Protein 2KUC (pdb70)

Foldseek 3Di:
DDLQFADADADDPVVLLVCCVPQEFWEKEKEFAPDDDPVVVQCVFQRGDSVSNVCCNHHYHHHYDYCVPDCVVVVCVVVPAPAGIKIFIAGNVRPTLFIDHDADGNPVRVVCVVVRNPDVD

Nearest PDB structures (foldseek):
  2kuc-assembly1_A  TM=9.084E-01  e=7.930E-20  Bacteroides thetaiotaomicron
  2lst-assembly1_A  TM=8.185E-01  e=3.001E-08  Thermus thermophilus HB27
  2dlx-assembly1_A  TM=8.190E-01  e=7.071E-07  Homo sapiens
  5d96-assembly1_D  TM=6.442E-01  e=2.035E-03  Mus musculus
  3h79-assembly1_A  TM=6.142E-01  e=5.114E-03  Trypanosoma cruzi

Secondary structure (DSSP, 8-state):
--------B---HHHHHHHHHHHSS-EEEEE--TT-THHHHHHHHGGG-HHHHHHHHHHSEEEEEPSSSTTHHHHHHHTT--SS-EEEEE-TTS-EEEEEES---HHHHHHHHHHHHS---

InterPro domains:
  IPR012336 Thioredoxin-like fold [PF13098] (56-156)
  IPR013766 Thioredoxin domain [PS51352] (32-161)
  IPR017937 Thioredoxin, conserved site [PS00194] (71-89)
  IPR036249 Thioredoxin-like superfamily [SSF52833] (51-165)

Solvent-accessible surface area: 7943 Å² total; per-residue (Å²): 160,158,66,99,16,6,67,30,115,127,52,63,102,87,71,2,45,128,98,0,117,107,60,86,121,34,6,5,8,21,3,59,40,96,160,54,29,43,50,142,172,34,50,141,91,15,41,120,62,86,128,20,6,80,64,8,55,179,86,16,2,11,6,79,17,40,15,116,151,54,127,1,78,103,18,105,181,146,37,24,47,147,46,98,22,7,12,5,4,13,35,25,96,29,102,45,65,75,111,10,68,21,39,79,102,20,94,56,12,50,116,50,3,101,68,4,62,127,92,154,130

Radius of gyration: 13.73 Å; Cα contacts (8 Å, |Δi|>4): 201; chains: 1; bounding box: 38×30×34 Å

Sequence (121 aa):
AQADGIAFRELSFPEALKRAEVEDKLLFVDCFTTWCGPCKRLSKVVFKDSLVADYFNRHFVNLKMDMEKGEGVELRKKYGVHAYPTLLFINSSGEVVYRLVGAEDAPELLKKVKLGVESEGAQADGIAFRELSFPEALKRAEVEDKLLFVDCFTTWCGPCKRLSKVVFKDSLVADYFNRHFVNLKMDMEKGEGVELRKKYGVHAYPTLLFINSSGEVVYRLVGAEDAPELLKKVKLGVESEGAQADGIAFRELSFPEALKRAEVEDKLLFVDCFTTWCGPCKRLSKVVFKDSLVADYFNRHFVNLKMDMEKGEGVELRKKYGVHAYPTLLFINSSGEVVYRLVGAEDAPELLKKVKLGVESEGAQADGIAFRELSFPEALKRAEVEDKLLFVDCFTTWCGPCKRLSKVVFKDSLVADYFNRHFVNLKMDMEKGEGVELRKKYGVHAYPTLLFINSSGEVVYRLVGAEDAPELLKKVKLGVESEGAQADGIAFRELSFPEALKRAEVEDKLLFVDCFTTWCGPCKRLSKVVFKDSLVADYFNRHFVNLKMDMEKGEGVELRKKYGVHAYPTLLFINSSGEVVYRLVGAEDAPELLKKVKLGVESEGAQADGIAFRELSFPEALKRAEVEDKLLFVDCFTTWCGPCKRLSKVVFKDSLVADYFNRHFVNLKMDMEKGEGVELRKKYGVHAYPTLLFINSSGEVVYRLVGAEDAPELLKKVKLGVESEGAQADGIAFRELSFPEALKRAEVEDKLLFVDCFTTWCGPCKRLSKVVFKDSLVADYFNRHFVNLKMDMEKGEGVELRKKYGVHAYPTLLFINSSGEVVYRLVGAEDAPELLKKVKLGVESEGAQADGIAFRELSFPEALKRAEVEDKLLFVDCFTTWCGPCKRLSKVVFKDSLVADYFNRHFVNLKMDMEKGEGVELRKKYGVHAYPTLLFINSSGEVVYRLVGAEDAPELLKKVKLGVESEGAQADGIAFRELSFPEALKRAEVEDKLLFVDCFTTWCGPCKRLSKVVFKDSLVADYFNRHFVNLKMDMEKGEGVELRKKYGVHAYPTLLFINSSGEVVYRLVGAEDAPELLKKVKLGVESEGAQADGIAFRELSFPEALKRAEVEDKLLFVDCFTTWCGPCKRLSKVVFKDSLVADYFNRHFVNLKMDMEKGEGVELRKKYGVHAYPTLLFINSSGEVVYRLVGAEDAPELLKKVKLGVESEGAQADGIAFRELSFPEALKRAEVEDKLLFVDCFTTWCGPCKRLSKVVFKDSLVADYFNRHFVNLKMDMEKGEGVELRKKYGVHAYPTLLFINSSGEVVYRLVGAEDAPELLKKVKLGVESEGAQADGIAFRELSFPEALKRAEVEDKLLFVDCFTTWCGPCKRLSKVVFKDSLVADYFNRHFVNLKMDMEKGEGVELRKKYGVHAYPTLLFINSSGEVVYRLVGAEDAPELLKKVKLGVESEGAQADGIAFRELSFPEALKRAEVEDKLLFVDCFTTWCGPCKRLSKVVFKDSLVADYFNRHFVNLKMDMEKGEGVELRKKYGVHAYPTLLFINSSGEVVYRLVGAEDAPELLKKVKLGVESEGAQADGIAFRELSFPEALKRAEVEDKLLFVDCFTTWCGPCKRLSKVVFKDSLVADYFNRHFVNLKMDMEKGEGVELRKKYGVHAYPTLLFINSSGEVVYRLVGAEDAPELLKKVKLGVESEGAQADGIAFRELSFPEALKRAEVEDKLLFVDCFTTWCGPCKRLSKVVFKDSLVADYFNRHFVNLKMDMEKGEGVELRKKYGVHAYPTLLFINSSGEVVYRLVGAEDAPELLKKVKLGVESEGAQADGIAFRELSFPEALKRAEVEDKLLFVDCFTTWCGPCKRLSKVVFKDSLVADYFNRHFVNLKMDMEKGEGVELRKKYGVHAYPTLLFINSSGEVVYRLVGAEDAPELLKKVKLGVESEGAQADGIAFRELSFPEALKRAEVEDKLLFVDCFTTWCGPCKRLSKVVFKDSLVADYFNRHFVNLKMDMEKGEGVELRKKYGVHAYPTLLFINSSGEVVYRLVGAEDAPELLKKVKLGVESEGAQADGIAFRELSFPEALKRAEVEDKLLFVDCFTTWCGPCKRLSKVVFKDSLVADYFNRHFVNLKMDMEKGEGVELRKKYGVHAYPTLLFINSSGEVVYRLVGAEDAPELLKKVKLGVESEGAQADGIAFRELSFPEALKRAEVEDKLLFVDCFTTWCGPCKRLSKVVFKDSLVADYFNRHFVNLKMDMEKGEGVELRKKYGVHAYPTLLFINSSGEVVYRLVGAEDAPELLKKVKLGVESEGAQADGIAFRELSFPEALKRAEVEDKLLFVDCFTTWCGPCKRLSKVVFKDSLVADYFNRHFVNLKMDMEKGEGVELRKKYGVHAYPTLLFINSSGEVVYRLVGAEDAPELLKKVKLGVESEG

Structure (mmCIF, N/CA/C/O backbone):
data_2KUC
#
_entry.id   2KUC
#
_cell.length_a   1.000
_cell.length_b   1.000
_cell.length_c   1.000
_cell.angle_alpha   90.00
_cell.angle_beta   90.00
_cell.angle_gamma   90.00
#
_symmetry.space_group_name_H-M   'P 1'
#
loop_
_atom_site.group_PDB
_atom_site.id
_atom_site.type_symbol
_atom_site.label_atom_id
_atom_site.label_alt_id
_atom_site.label_comp_id
_atom_site.label_asym_id
_atom_site.label_entity_id
_atom_site.label_seq_id
_atom_site.pdbx_PDB_ins_code
_atom_site.Cartn_x
_atom_site.Cartn_y
_atom_site.Cartn_z
_atom_site.occupancy
_atom_site.B_iso_or_equiv
_atom_site.auth_seq_id
_atom_site.auth_comp_id
_atom_site.auth_asym_id
_atom_site.auth_atom_id
_atom_site.pdbx_PDB_model_num
ATOM 1 N N . ALA A 1 4 ? 24.042 -2.647 14.278 1.00 0.00 1 ALA A N 1
ATOM 2 C CA . ALA A 1 4 ? 23.266 -1.614 13.557 1.00 0.00 1 ALA A CA 1
ATOM 3 C C . ALA A 1 4 ? 21.795 -1.995 13.511 1.00 0.00 1 ALA A C 1
ATOM 4 O O . ALA A 1 4 ? 21.452 -3.153 13.270 1.00 0.00 1 ALA A O 1
ATOM 11 N N . GLN A 1 5 ? 20.929 -1.024 13.750 1.00 0.00 2 GLN A N 1
ATOM 12 C CA . GLN A 1 5 ? 19.498 -1.268 13.752 1.00 0.00 2 GLN A CA 1
ATOM 13 C C . GLN A 1 5 ? 18.754 -0.108 13.100 1.00 0.00 2 GLN A C 1
ATOM 14 O O . GLN A 1 5 ? 18.728 1.009 13.623 1.00 0.00 2 GLN A O 1
ATOM 28 N N . ALA A 1 6 ? 18.164 -0.388 11.947 1.00 0.00 3 ALA A N 1
ATOM 29 C CA . ALA A 1 6 ? 17.386 0.595 11.214 1.00 0.00 3 ALA A CA 1
ATOM 30 C C . ALA A 1 6 ? 16.217 -0.089 10.523 1.00 0.00 3 ALA A C 1
ATOM 31 O O . ALA A 1 6 ? 16.389 -1.122 9.870 1.00 0.00 3 ALA A O 1
ATOM 38 N N . ASP A 1 7 ? 15.027 0.460 10.688 1.00 0.00 4 ASP A N 1
ATOM 39 C CA . ASP A 1 7 ? 13.839 -0.112 10.076 1.00 0.00 4 ASP A CA 1
ATOM 40 C C . ASP A 1 7 ? 13.251 0.878 9.076 1.00 0.00 4 ASP A C 1
ATOM 41 O O . ASP A 1 7 ? 13.899 1.870 8.727 1.00 0.00 4 ASP A O 1
ATOM 50 N N . GLY A 1 8 ? 12.039 0.621 8.616 1.00 0.00 5 GLY A N 1
ATOM 51 C CA . GLY A 1 8 ? 11.457 1.462 7.595 1.00 0.00 5 GLY A CA 1
ATOM 52 C C . GLY A 1 8 ? 9.951 1.500 7.654 1.00 0.00 5 GLY A C 1
ATOM 53 O O . GLY A 1 8 ? 9.363 1.697 8.719 1.00 0.00 5 GLY A O 1
ATOM 57 N N . ILE A 1 9 ? 9.337 1.311 6.499 1.00 0.00 6 ILE A N 1
ATOM 58 C CA . ILE A 1 9 ? 7.887 1.351 6.373 1.00 0.00 6 ILE A CA 1
ATOM 59 C C . ILE A 1 9 ? 7.237 0.237 7.189 1.00 0.00 6 ILE A C 1
ATOM 60 O O . ILE A 1 9 ? 7.591 -0.933 7.045 1.00 0.00 6 ILE A O 1
ATOM 76 N N . ALA A 1 10 ? 6.306 0.613 8.052 1.00 0.00 7 ALA A N 1
ATOM 77 C CA . ALA A 1 10 ? 5.548 -0.349 8.833 1.00 0.00 7 ALA A CA 1
ATOM 78 C C . ALA A 1 10 ? 4.064 -0.041 8.723 1.00 0.00 7 ALA A C 1
ATOM 79 O O . ALA A 1 10 ? 3.598 0.984 9.221 1.00 0.00 7 ALA A O 1
ATOM 86 N N . PHE A 1 11 ? 3.331 -0.916 8.056 1.00 0.00 8 PHE A N 1
ATOM 87 C CA . PHE A 1 11 ? 1.914 -0.706 7.824 1.00 0.00 8 PHE A CA 1
ATOM 88 C C . PHE A 1 11 ? 1.109 -1.090 9.061 1.00 0.00 8 PHE A C 1
ATOM 89 O O . PHE A 1 11 ? 1.389 -2.100 9.710 1.00 0.00 8 PHE A O 1
ATOM 106 N N . ARG A 1 12 ? 0.118 -0.278 9.391 1.00 0.00 9 ARG A N 1
ATOM 107 C CA . ARG A 1 12 ? -0.784 -0.591 10.489 1.00 0.00 9 ARG A CA 1
ATOM 108 C C . ARG A 1 12 ? -1.917 -1.469 9.979 1.00 0.00 9 ARG A C 1
ATOM 109 O O . ARG A 1 12 ? -2.137 -1.556 8.770 1.00 0.00 9 ARG A O 1
ATOM 130 N N . GLU A 1 13 ? -2.627 -2.125 10.884 1.00 0.00 10 GLU A N 1
ATOM 131 C CA . GLU A 1 13 ? -3.725 -2.990 10.484 1.00 0.00 10 GLU A CA 1
ATOM 132 C C . GLU A 1 13 ? -5.008 -2.629 11.221 1.00 0.00 10 GLU A C 1
ATOM 133 O O . GLU A 1 13 ? -5.114 -2.813 12.434 1.00 0.00 10 GLU A O 1
ATOM 145 N N . LEU A 1 14 ? -5.968 -2.104 10.480 1.00 0.00 11 LEU A N 1
ATOM 146 C CA . LEU A 1 14 ? -7.281 -1.804 11.016 1.00 0.00 11 LEU A CA 1
ATOM 147 C C . LEU A 1 14 ? -8.359 -2.092 9.975 1.00 0.00 11 LEU A C 1
ATOM 148 O O . LEU A 1 14 ? -8.057 -2.255 8.790 1.00 0.00 11 LEU A O 1
ATOM 164 N N . SER A 1 15 ? -9.604 -2.158 10.423 1.00 0.00 12 SER A N 1
ATOM 165 C CA . SER A 1 15 ? -10.721 -2.532 9.564 1.00 0.00 12 SER A CA 1
ATOM 166 C C . SER A 1 15 ? -11.056 -1.447 8.535 1.00 0.00 12 SER A C 1
ATOM 167 O O . SER A 1 15 ? -10.608 -0.305 8.654 1.00 0.00 12 SER A O 1
ATOM 175 N N . PHE A 1 16 ? -11.860 -1.819 7.539 1.00 0.00 13 PHE A N 1
ATOM 176 C CA . PHE A 1 16 ? -12.209 -0.936 6.423 1.00 0.00 13 PHE A CA 1
ATOM 177 C C . PHE A 1 16 ? -12.772 0.417 6.907 1.00 0.00 13 PHE A C 1
ATOM 178 O O . PHE A 1 16 ? -12.252 1.469 6.520 1.00 0.00 13 PHE A O 1
ATOM 195 N N . PRO A 1 17 ? -13.827 0.427 7.762 1.00 0.00 14 PRO A N 1
ATOM 196 C CA . PRO A 1 17 ? -14.395 1.681 8.282 1.00 0.00 14 PRO A CA 1
ATOM 197 C C . PRO A 1 17 ? -13.365 2.508 9.041 1.00 0.00 14 PRO A C 1
ATOM 198 O O . PRO A 1 17 ? -13.289 3.732 8.887 1.00 0.00 14 PRO A O 1
ATOM 209 N N . GLU A 1 18 ? -12.575 1.827 9.859 1.00 0.00 15 GLU A N 1
ATOM 210 C CA . GLU A 1 18 ? -11.527 2.466 10.642 1.00 0.00 15 GLU A CA 1
ATOM 211 C C . GLU A 1 18 ? -10.476 3.095 9.740 1.00 0.00 15 GLU A C 1
ATOM 212 O O . GLU A 1 18 ? -9.940 4.156 10.052 1.00 0.00 15 GLU A O 1
ATOM 224 N N . ALA A 1 19 ? -10.198 2.438 8.623 1.00 0.00 16 ALA A N 1
ATOM 225 C CA . ALA A 1 19 ? -9.177 2.895 7.696 1.00 0.00 16 ALA A CA 1
ATOM 226 C C . ALA A 1 19 ? -9.516 4.269 7.134 1.00 0.00 16 ALA A C 1
ATOM 227 O O . ALA A 1 19 ? -8.722 5.207 7.241 1.00 0.00 16 ALA A O 1
ATOM 234 N N . LEU A 1 20 ? -10.707 4.387 6.558 1.00 0.00 17 LEU A N 1
ATOM 235 C CA . LEU A 1 20 ? -11.147 5.646 5.960 1.00 0.00 17 LEU A CA 1
ATOM 236 C C . LEU A 1 20 ? -11.203 6.762 6.998 1.00 0.00 17 LEU A C 1
ATOM 237 O O . LEU A 1 20 ? -10.746 7.880 6.748 1.00 0.00 17 LEU A O 1
ATOM 253 N N . LYS A 1 21 ? -11.746 6.446 8.167 1.00 0.00 18 LYS A N 1
ATOM 254 C CA . LYS A 1 21 ? -11.848 7.402 9.250 1.00 0.00 18 LYS A CA 1
ATOM 255 C C . LYS A 1 21 ? -10.468 7.873 9.706 1.00 0.00 18 LYS A C 1
ATOM 256 O O . LYS A 1 21 ? -10.247 9.067 9.908 1.00 0.00 18 LYS A O 1
ATOM 275 N N . ARG A 1 22 ? -9.541 6.935 9.847 1.00 0.00 19 ARG A N 1
ATOM 276 C CA . ARG A 1 22 ? -8.210 7.239 10.315 1.00 0.00 19 ARG A CA 1
ATOM 277 C C . ARG A 1 22 ? -7.440 8.064 9.286 1.00 0.00 19 ARG A C 1
ATOM 278 O O . ARG A 1 22 ? -6.692 8.970 9.649 1.00 0.00 19 ARG A O 1
ATOM 299 N N . ALA A 1 23 ? -7.626 7.751 8.008 1.00 0.00 20 ALA A N 1
ATOM 300 C CA . ALA A 1 23 ? -6.997 8.517 6.939 1.00 0.00 20 ALA A CA 1
ATOM 301 C C . ALA A 1 23 ? -7.392 9.983 7.035 1.00 0.00 20 ALA A C 1
ATOM 302 O O . ALA A 1 23 ? -6.540 10.868 7.019 1.00 0.00 20 ALA A O 1
ATOM 309 N N . GLU A 1 24 ? -8.687 10.219 7.187 1.00 0.00 21 GLU A N 1
ATOM 310 C CA . GLU A 1 24 ? -9.226 11.569 7.261 1.00 0.00 21 GLU A CA 1
ATOM 311 C C . GLU A 1 24 ? -8.711 12.315 8.495 1.00 0.00 21 GLU A C 1
ATOM 312 O O . GLU A 1 24 ? -8.320 13.479 8.408 1.00 0.00 21 GLU A O 1
ATOM 324 N N . VAL A 1 25 ? -8.697 11.640 9.639 1.00 0.00 22 VAL A N 1
ATOM 325 C CA . VAL A 1 25 ? -8.347 12.299 10.892 1.00 0.00 22 VAL A CA 1
ATOM 326 C C . VAL A 1 25 ? -6.834 12.485 11.048 1.00 0.00 22 VAL A C 1
ATOM 327 O O . VAL A 1 25 ? -6.383 13.501 11.580 1.00 0.00 22 VAL A O 1
ATOM 340 N N . GLU A 1 26 ? -6.044 11.528 10.568 1.00 0.00 23 GLU A N 1
ATOM 341 C CA . GLU A 1 26 ? -4.599 11.589 10.750 1.00 0.00 23 GLU A CA 1
ATOM 342 C C . GLU A 1 26 ? -3.963 12.555 9.759 1.00 0.00 23 GLU A C 1
ATOM 343 O O . GLU A 1 26 ? -3.031 13.284 10.105 1.00 0.00 23 GLU A O 1
ATOM 355 N N . ASP A 1 27 ? -4.485 12.578 8.539 1.00 0.00 24 ASP A N 1
ATOM 356 C CA . ASP A 1 27 ? -4.020 13.522 7.530 1.00 0.00 24 ASP A CA 1
ATOM 357 C C . ASP A 1 27 ? -4.867 13.442 6.286 1.00 0.00 24 ASP A C 1
ATOM 358 O O . ASP A 1 27 ? -5.782 14.242 6.081 1.00 0.00 24 ASP A O 1
ATOM 367 N N . LYS A 1 28 ? -4.569 12.441 5.497 1.00 0.00 25 LYS A N 1
ATOM 368 C CA . LYS A 1 28 ? -5.175 12.263 4.189 1.00 0.00 25 LYS A CA 1
ATOM 369 C C . LYS A 1 28 ? -4.563 11.060 3.480 1.00 0.00 25 LYS A C 1
ATOM 370 O O . LYS A 1 28 ? -3.403 10.720 3.724 1.00 0.00 25 LYS A O 1
ATOM 389 N N . LEU A 1 29 ? -5.359 10.426 2.616 1.00 0.00 26 LEU A N 1
ATOM 390 C CA . LEU A 1 29 ? -4.882 9.379 1.711 1.00 0.00 26 LEU A CA 1
ATOM 391 C C . LEU A 1 29 ? -4.575 8.081 2.443 1.00 0.00 26 LEU A C 1
ATOM 392 O O . LEU A 1 29 ? -4.063 8.072 3.562 1.00 0.00 26 LEU A O 1
ATOM 408 N N . LEU A 1 30 ? -4.898 6.981 1.796 1.00 0.00 27 LEU A N 1
ATOM 409 C CA . LEU A 1 30 ? -4.677 5.673 2.368 1.00 0.00 27 LEU A CA 1
ATOM 410 C C . LEU A 1 30 ? -3.807 4.838 1.439 1.00 0.00 27 LEU A C 1
ATOM 411 O O . LEU A 1 30 ? -4.145 4.633 0.270 1.00 0.00 27 LEU A O 1
ATOM 427 N N . PHE A 1 31 ? -2.682 4.376 1.953 1.00 0.00 28 PHE A N 1
ATOM 428 C CA . PHE A 1 31 ? -1.805 3.507 1.195 1.00 0.00 28 PHE A CA 1
ATOM 429 C C . PHE A 1 31 ? -2.091 2.060 1.569 1.00 0.00 28 PHE A C 1
ATOM 430 O O . PHE A 1 31 ? -1.662 1.579 2.620 1.00 0.00 28 PHE A O 1
ATOM 447 N N . VAL A 1 32 ? -2.836 1.382 0.710 1.00 0.00 29 VAL A N 1
ATOM 448 C CA . VAL A 1 32 ? -3.300 0.036 0.996 1.00 0.00 29 VAL A CA 1
ATOM 449 C C . VAL A 1 32 ? -2.342 -1.005 0.440 1.00 0.00 29 VAL A C 1
ATOM 450 O O . VAL A 1 32 ? -2.284 -1.232 -0.772 1.00 0.00 29 VAL A O 1
ATOM 463 N N . ASP A 1 33 ? -1.589 -1.627 1.332 1.00 0.00 30 ASP A N 1
ATOM 464 C CA . ASP A 1 33 ? -0.667 -2.684 0.954 1.00 0.00 30 ASP A CA 1
ATOM 465 C C . ASP A 1 33 ? -1.399 -4.017 0.907 1.00 0.00 30 ASP A C 1
ATOM 466 O O . ASP A 1 33 ? -1.715 -4.601 1.945 1.00 0.00 30 ASP A O 1
ATOM 475 N N . CYS A 1 34 ? -1.704 -4.471 -0.297 1.00 0.00 31 CYS A N 1
ATOM 476 C CA . CYS A 1 34 ? -2.381 -5.744 -0.485 1.00 0.00 31 CYS A CA 1
ATOM 477 C C . CYS A 1 34 ? -1.368 -6.814 -0.856 1.00 0.00 31 CYS A C 1
ATOM 478 O O . CYS A 1 34 ? -0.677 -6.704 -1.871 1.00 0.00 31 CYS A O 1
ATOM 486 N N . PHE A 1 35 ? -1.274 -7.835 -0.032 1.00 0.00 32 PHE A N 1
ATOM 487 C CA . PHE A 1 35 ? -0.301 -8.889 -0.245 1.00 0.00 32 PHE A CA 1
ATOM 488 C C . PHE A 1 35 ? -0.984 -10.244 -0.319 1.00 0.00 32 PHE A C 1
ATOM 489 O O . PHE A 1 35 ? -2.083 -10.427 0.193 1.00 0.00 32 PHE A O 1
ATOM 506 N N . THR A 1 36 ? -0.322 -11.188 -0.955 1.00 0.00 33 THR A N 1
ATOM 507 C CA . THR A 1 36 ? -0.817 -12.549 -1.028 1.00 0.00 33 THR A CA 1
ATOM 508 C C . THR A 1 36 ? -0.118 -13.401 0.029 1.00 0.00 33 THR A C 1
ATOM 509 O O . THR A 1 36 ? 1.032 -13.130 0.382 1.00 0.00 33 THR A O 1
ATOM 520 N N . THR A 1 37 ? -0.825 -14.413 0.542 1.00 0.00 34 THR A N 1
ATOM 521 C CA . THR A 1 37 ? -0.308 -15.299 1.585 1.00 0.00 34 THR A CA 1
ATOM 522 C C . THR A 1 37 ? 1.040 -15.906 1.185 1.00 0.00 34 THR A C 1
ATOM 523 O O . THR A 1 37 ? 1.823 -16.348 2.030 1.00 0.00 34 THR A O 1
ATOM 534 N N . TRP A 1 38 ? 1.291 -15.910 -0.118 1.00 0.00 35 TRP A N 1
ATOM 535 C CA . TRP A 1 38 ? 2.528 -16.407 -0.696 1.00 0.00 35 TRP A CA 1
ATOM 536 C C . TRP A 1 38 ? 3.756 -15.745 -0.080 1.00 0.00 35 TRP A C 1
ATOM 537 O O . TRP A 1 38 ? 4.805 -16.377 0.061 1.00 0.00 35 TRP A O 1
ATOM 558 N N . CYS A 1 39 ? 3.603 -14.476 0.281 1.00 0.00 36 CYS A N 1
ATOM 559 C CA . CYS A 1 39 ? 4.701 -13.652 0.763 1.00 0.00 36 CYS A CA 1
ATOM 560 C C . CYS A 1 39 ? 5.678 -13.342 -0.373 1.00 0.00 36 CYS A C 1
ATOM 561 O O . CYS A 1 39 ? 5.507 -12.346 -1.078 1.00 0.00 36 CYS A O 1
ATOM 569 N N . GLY A 1 40 ? 6.674 -14.207 -0.565 1.00 0.00 37 GLY A N 1
ATOM 570 C CA . GLY A 1 40 ? 7.619 -14.046 -1.660 1.00 0.00 37 GLY A CA 1
ATOM 571 C C . GLY A 1 40 ? 8.291 -12.682 -1.679 1.00 0.00 37 GLY A C 1
ATOM 572 O O . GLY A 1 40 ? 9.024 -12.335 -0.750 1.00 0.00 37 GLY A O 1
ATOM 576 N N . PRO A 1 41 ? 8.037 -11.884 -2.735 1.00 0.00 38 PRO A N 1
ATOM 577 C CA . PRO A 1 41 ? 8.649 -10.554 -2.920 1.00 0.00 38 PRO A CA 1
ATOM 578 C C . PRO A 1 41 ? 8.437 -9.612 -1.736 1.00 0.00 38 PRO A C 1
ATOM 579 O O . PRO A 1 41 ? 9.224 -8.689 -1.529 1.00 0.00 38 PRO A O 1
ATOM 590 N N . CYS A 1 42 ? 7.378 -9.851 -0.965 1.00 0.00 39 CYS A N 1
ATOM 591 C CA . CYS A 1 42 ? 7.039 -9.001 0.173 1.00 0.00 39 CYS A CA 1
ATOM 592 C C . CYS A 1 42 ? 8.233 -8.828 1.114 1.00 0.00 39 CYS A C 1
ATOM 593 O O . CYS A 1 42 ? 8.510 -7.724 1.588 1.00 0.00 39 CYS A O 1
ATOM 601 N N . LYS A 1 43 ? 8.959 -9.913 1.365 1.00 0.00 40 LYS A N 1
ATOM 602 C CA . LYS A 1 43 ? 10.086 -9.859 2.278 1.00 0.00 40 LYS A CA 1
ATOM 603 C C . LYS A 1 43 ? 11.318 -9.254 1.607 1.00 0.00 40 LYS A C 1
ATOM 604 O O . LYS A 1 43 ? 12.210 -8.744 2.286 1.00 0.00 40 LYS A O 1
ATOM 623 N N . ARG A 1 44 ? 11.369 -9.318 0.281 1.00 0.00 41 ARG A N 1
ATOM 624 C CA . ARG A 1 44 ? 12.448 -8.683 -0.472 1.00 0.00 41 ARG A CA 1
ATOM 625 C C . ARG A 1 44 ? 12.379 -7.170 -0.291 1.00 0.00 41 ARG A C 1
ATOM 626 O O . ARG A 1 44 ? 13.378 -6.523 0.029 1.00 0.00 41 ARG A O 1
ATOM 647 N N . LEU A 1 45 ? 11.187 -6.615 -0.488 1.00 0.00 42 LEU A N 1
ATOM 648 C CA . LEU A 1 45 ? 10.960 -5.187 -0.284 1.00 0.00 42 LEU A CA 1
ATOM 649 C C . LEU A 1 45 ? 11.214 -4.826 1.173 1.00 0.00 42 LEU A C 1
ATOM 650 O O . LEU A 1 45 ? 11.775 -3.773 1.478 1.00 0.00 42 LEU A O 1
ATOM 666 N N . SER A 1 46 ? 10.817 -5.723 2.063 1.00 0.00 43 SER A N 1
ATOM 667 C CA . SER A 1 46 ? 11.035 -5.548 3.490 1.00 0.00 43 SER A CA 1
ATOM 668 C C . SER A 1 46 ? 12.534 -5.494 3.803 1.00 0.00 43 SER A C 1
ATOM 669 O O . SER A 1 46 ? 12.960 -4.855 4.765 1.00 0.00 43 SER A O 1
ATOM 677 N N . LYS A 1 47 ? 13.328 -6.172 2.983 1.00 0.00 44 LYS A N 1
ATOM 678 C CA . LYS A 1 47 ? 14.774 -6.208 3.160 1.00 0.00 44 LYS A CA 1
ATOM 679 C C . LYS A 1 47 ? 15.419 -4.877 2.766 1.00 0.00 44 LYS A C 1
ATOM 680 O O . LYS A 1 47 ? 16.119 -4.257 3.565 1.00 0.00 44 LYS A O 1
ATOM 699 N N . VAL A 1 48 ? 15.182 -4.450 1.530 1.00 0.00 45 VAL A N 1
ATOM 700 C CA . VAL A 1 48 ? 15.887 -3.296 0.975 1.00 0.00 45 VAL A CA 1
ATOM 701 C C . VAL A 1 48 ? 15.158 -1.980 1.253 1.00 0.00 45 VAL A C 1
ATOM 702 O O . VAL A 1 48 ? 15.744 -1.037 1.792 1.00 0.00 45 VAL A O 1
ATOM 715 N N . VAL A 1 49 ? 13.880 -1.927 0.906 1.00 0.00 46 VAL A N 1
ATOM 716 C CA . VAL A 1 49 ? 13.117 -0.688 0.983 1.00 0.00 46 VAL A CA 1
ATOM 717 C C . VAL A 1 49 ? 12.842 -0.297 2.430 1.00 0.00 46 VAL A C 1
ATOM 718 O O . VAL A 1 49 ? 12.892 0.881 2.787 1.00 0.00 46 VAL A O 1
ATOM 731 N N . PHE A 1 50 ? 12.589 -1.292 3.269 1.00 0.00 47 PHE A N 1
ATOM 732 C CA . PHE A 1 50 ? 12.248 -1.047 4.668 1.00 0.00 47 PHE A CA 1
ATOM 733 C C . PHE A 1 50 ? 13.501 -0.784 5.508 1.00 0.00 47 PHE A C 1
ATOM 734 O O . PHE A 1 50 ? 13.556 -1.128 6.687 1.00 0.00 47 PHE A O 1
ATOM 751 N N . LYS A 1 51 ? 14.503 -0.172 4.894 1.00 0.00 48 LYS A N 1
ATOM 752 C CA . LYS A 1 51 ? 15.699 0.238 5.608 1.00 0.00 48 LYS A CA 1
ATOM 753 C C . LYS A 1 51 ? 15.987 1.714 5.347 1.00 0.00 48 LYS A C 1
ATOM 754 O O . LYS A 1 51 ? 16.747 2.351 6.077 1.00 0.00 48 LYS A O 1
ATOM 773 N N . ASP A 1 52 ? 15.367 2.254 4.304 1.00 0.00 49 ASP A N 1
ATOM 774 C CA . ASP A 1 52 ? 15.604 3.635 3.910 1.00 0.00 49 ASP A CA 1
ATOM 775 C C . ASP A 1 52 ? 14.650 4.569 4.641 1.00 0.00 49 ASP A C 1
ATOM 776 O O . ASP A 1 52 ? 13.431 4.428 4.543 1.00 0.00 49 ASP A O 1
ATOM 785 N N . SER A 1 53 ? 15.214 5.519 5.374 1.00 0.00 50 SER A N 1
ATOM 786 C CA . SER A 1 53 ? 14.424 6.448 6.171 1.00 0.00 50 SER A CA 1
ATOM 787 C C . SER A 1 53 ? 13.637 7.419 5.293 1.00 0.00 50 SER A C 1
ATOM 788 O O . SER A 1 53 ? 12.501 7.755 5.607 1.00 0.00 50 SER A O 1
ATOM 796 N N . LEU A 1 54 ? 14.238 7.853 4.189 1.00 0.00 51 LEU A N 1
ATOM 797 C CA . LEU A 1 54 ? 13.623 8.861 3.330 1.00 0.00 51 LEU A CA 1
ATOM 798 C C . LEU A 1 54 ? 12.397 8.291 2.630 1.00 0.00 51 LEU A C 1
ATOM 799 O O . LEU A 1 54 ? 11.318 8.887 2.670 1.00 0.00 51 LEU A O 1
ATOM 815 N N . VAL A 1 55 ? 12.563 7.134 1.995 1.00 0.00 52 VAL A N 1
ATOM 816 C CA . VAL A 1 55 ? 11.458 6.494 1.288 1.00 0.00 52 VAL A CA 1
ATOM 817 C C . VAL A 1 55 ? 10.333 6.152 2.262 1.00 0.00 52 VAL A C 1
ATOM 818 O O . VAL A 1 55 ? 9.151 6.331 1.958 1.00 0.00 52 VAL A O 1
ATOM 831 N N . ALA A 1 56 ? 10.713 5.684 3.444 1.00 0.00 53 ALA A N 1
ATOM 832 C CA . ALA A 1 56 ? 9.749 5.360 4.483 1.00 0.00 53 ALA A CA 1
ATOM 833 C C . ALA A 1 56 ? 9.010 6.606 4.950 1.00 0.00 53 ALA A C 1
ATOM 834 O O . ALA A 1 56 ? 7.784 6.610 5.049 1.00 0.00 53 ALA A O 1
ATOM 841 N N . ASP A 1 57 ? 9.768 7.664 5.218 1.00 0.00 54 ASP A N 1
ATOM 842 C CA . ASP A 1 57 ? 9.207 8.923 5.703 1.00 0.00 54 ASP A CA 1
ATOM 843 C C . ASP A 1 57 ? 8.196 9.488 4.721 1.00 0.00 54 ASP A C 1
ATOM 844 O O . ASP A 1 57 ? 7.111 9.911 5.112 1.00 0.00 54 ASP A O 1
ATOM 853 N N . TYR A 1 58 ? 8.555 9.482 3.443 1.00 0.00 55 TYR A N 1
ATOM 854 C CA . TYR A 1 58 ? 7.691 10.023 2.403 1.00 0.00 55 TYR A CA 1
ATOM 855 C C . TYR A 1 58 ? 6.345 9.305 2.402 1.00 0.00 55 TYR A C 1
ATOM 856 O O . TYR A 1 58 ? 5.291 9.938 2.315 1.00 0.00 55 TYR A O 1
ATOM 874 N N . PHE A 1 59 ? 6.390 7.984 2.521 1.00 0.00 56 PHE A N 1
ATOM 875 C CA . PHE A 1 59 ? 5.181 7.171 2.544 1.00 0.00 56 PHE A CA 1
ATOM 876 C C . PHE A 1 59 ? 4.393 7.391 3.832 1.00 0.00 56 PHE A C 1
ATOM 877 O O . PHE A 1 59 ? 3.203 7.700 3.794 1.00 0.00 56 PHE A O 1
ATOM 894 N N . ASN A 1 60 ? 5.071 7.253 4.966 1.00 0.00 57 ASN A N 1
ATOM 895 C CA . ASN A 1 60 ? 4.418 7.297 6.270 1.00 0.00 57 ASN A CA 1
ATOM 896 C C . ASN A 1 60 ? 3.837 8.675 6.575 1.00 0.00 57 ASN A C 1
ATOM 897 O O . ASN A 1 60 ? 2.852 8.792 7.304 1.00 0.00 57 ASN A O 1
ATOM 908 N N . ARG A 1 61 ? 4.465 9.719 6.054 1.00 0.00 58 ARG A N 1
ATOM 909 C CA . ARG A 1 61 ? 4.029 11.075 6.351 1.00 0.00 58 ARG A CA 1
ATOM 910 C C . ARG A 1 61 ? 2.971 11.564 5.364 1.00 0.00 58 ARG A C 1
ATOM 911 O O . ARG A 1 61 ? 1.977 12.165 5.766 1.00 0.00 58 ARG A O 1
ATOM 932 N N . HIS A 1 62 ? 3.184 11.308 4.076 1.00 0.00 59 HIS A N 1
ATOM 933 C CA . HIS A 1 62 ? 2.310 11.861 3.038 1.00 0.00 59 HIS A CA 1
ATOM 934 C C . HIS A 1 62 ? 1.054 11.018 2.840 1.00 0.00 59 HIS A C 1
ATOM 935 O O . HIS A 1 62 ? 0.137 11.426 2.125 1.00 0.00 59 HIS A O 1
ATOM 950 N N . PHE A 1 63 ? 1.021 9.845 3.453 1.00 0.00 60 PHE A N 1
ATOM 951 C CA . PHE A 1 63 ? -0.130 8.958 3.351 1.00 0.00 60 PHE A CA 1
ATOM 952 C C . PHE A 1 63 ? -0.391 8.303 4.705 1.00 0.00 60 PHE A C 1
ATOM 953 O O . PHE A 1 63 ? 0.421 8.418 5.624 1.00 0.00 60 PHE A O 1
ATOM 970 N N . VAL A 1 64 ? -1.523 7.634 4.831 1.00 0.00 61 VAL A N 1
ATOM 971 C CA . VAL A 1 64 ? -1.785 6.788 5.982 1.00 0.00 61 VAL A CA 1
ATOM 972 C C . VAL A 1 64 ? -1.640 5.327 5.567 1.00 0.00 61 VAL A C 1
ATOM 973 O O . VAL A 1 64 ? -2.325 4.868 4.655 1.00 0.00 61 VAL A O 1
ATOM 986 N N . ASN A 1 65 ? -0.738 4.606 6.221 1.00 0.00 62 ASN A N 1
ATOM 987 C CA . ASN A 1 65 ? -0.383 3.259 5.793 1.00 0.00 62 ASN A CA 1
ATOM 988 C C . ASN A 1 65 ? -1.328 2.218 6.372 1.00 0.00 62 ASN A C 1
ATOM 989 O O . ASN A 1 65 ? -1.773 2.327 7.517 1.00 0.00 62 ASN A O 1
ATOM 1000 N N . LEU A 1 66 ? -1.633 1.215 5.566 1.00 0.00 63 LEU A N 1
ATOM 1001 C CA . LEU A 1 66 ? -2.509 0.135 5.975 1.00 0.00 63 LEU A CA 1
ATOM 1002 C C . LEU A 1 66 ? -2.140 -1.155 5.259 1.00 0.00 63 LEU A C 1
ATOM 1003 O O . LEU A 1 66 ? -2.061 -1.190 4.033 1.00 0.00 63 LEU A O 1
ATOM 1019 N N . LYS A 1 67 ? -1.907 -2.211 6.023 1.00 0.00 64 LYS A N 1
ATOM 1020 C CA . LYS A 1 67 ? -1.722 -3.526 5.438 1.00 0.00 64 LYS A CA 1
ATOM 1021 C C . LYS A 1 67 ? -3.071 -4.230 5.363 1.00 0.00 64 LYS A C 1
ATOM 1022 O O . LYS A 1 67 ? -3.701 -4.510 6.387 1.00 0.00 64 LYS A O 1
ATOM 1041 N N . MET A 1 68 ? -3.518 -4.515 4.157 1.00 0.00 65 MET A N 1
ATOM 1042 C CA . MET A 1 68 ? -4.834 -5.091 3.967 1.00 0.00 65 MET A CA 1
ATOM 1043 C C . MET A 1 68 ? -4.729 -6.573 3.685 1.00 0.00 65 MET A C 1
ATOM 1044 O O . MET A 1 68 ? -3.920 -7.005 2.863 1.00 0.00 65 MET A O 1
ATOM 1058 N N . ASP A 1 69 ? -5.543 -7.348 4.379 1.00 0.00 66 ASP A N 1
ATOM 1059 C CA . ASP A 1 69 ? -5.563 -8.783 4.185 1.00 0.00 66 ASP A CA 1
ATOM 1060 C C . ASP A 1 69 ? -6.231 -9.122 2.875 1.00 0.00 66 ASP A C 1
ATOM 1061 O O . ASP A 1 69 ? -7.028 -8.348 2.340 1.00 0.00 66 ASP A O 1
ATOM 1070 N N . MET A 1 70 ? -5.906 -10.283 2.373 1.00 0.00 67 MET A N 1
ATOM 1071 C CA . MET A 1 70 ? -6.439 -10.755 1.117 1.00 0.00 67 MET A CA 1
ATOM 1072 C C . MET A 1 70 ? -7.025 -12.150 1.289 1.00 0.00 67 MET A C 1
ATOM 1073 O O . MET A 1 70 ? -7.640 -12.703 0.375 1.00 0.00 67 MET A O 1
ATOM 1087 N N . GLU A 1 71 ? -6.837 -12.710 2.476 1.00 0.00 68 GLU A N 1
ATOM 1088 C CA . GLU A 1 71 ? -7.308 -14.047 2.775 1.00 0.00 68 GLU A CA 1
ATOM 1089 C C . GLU A 1 71 ? -8.366 -13.982 3.870 1.00 0.00 68 GLU A C 1
ATOM 1090 O O . GLU A 1 71 ? -9.312 -14.773 3.891 1.00 0.00 68 GLU A O 1
ATOM 1102 N N . LYS A 1 72 ? -8.202 -13.022 4.766 1.00 0.00 69 LYS A N 1
ATOM 1103 C CA . LYS A 1 72 ? -9.173 -12.769 5.821 1.00 0.00 69 LYS A CA 1
ATOM 1104 C C . LYS A 1 72 ? -9.700 -11.339 5.735 1.00 0.00 69 LYS A C 1
ATOM 1105 O O . LYS A 1 72 ? -9.273 -10.562 4.881 1.00 0.00 69 LYS A O 1
ATOM 1124 N N . GLY A 1 73 ? -10.645 -11.014 6.613 1.00 0.00 70 GLY A N 1
ATOM 1125 C CA . GLY A 1 73 ? -11.099 -9.641 6.772 1.00 0.00 70 GLY A CA 1
ATOM 1126 C C . GLY A 1 73 ? -11.698 -9.038 5.514 1.00 0.00 70 GLY A C 1
ATOM 1127 O O . GLY A 1 73 ? -11.323 -7.930 5.125 1.00 0.00 70 GLY A O 1
ATOM 1131 N N . GLU A 1 74 ? -12.618 -9.769 4.879 1.00 0.00 71 GLU A N 1
ATOM 1132 C CA . GLU A 1 74 ? -13.357 -9.274 3.710 1.00 0.00 71 GLU A CA 1
ATOM 1133 C C . GLU A 1 74 ? -12.424 -9.025 2.519 1.00 0.00 71 GLU A C 1
ATOM 1134 O O . GLU A 1 74 ? -12.784 -8.320 1.571 1.00 0.00 71 GLU A O 1
ATOM 1146 N N . GLY A 1 75 ? -11.241 -9.633 2.562 1.00 0.00 72 GLY A N 1
ATOM 1147 C CA . GLY A 1 75 ? -10.251 -9.448 1.513 1.00 0.00 72 GLY A CA 1
ATOM 1148 C C . GLY A 1 75 ? -10.753 -9.873 0.147 1.00 0.00 72 GLY A C 1
ATOM 1149 O O . GLY A 1 75 ? -10.367 -9.295 -0.870 1.00 0.00 72 GLY A O 1
ATOM 1153 N N . VAL A 1 76 ? -11.623 -10.880 0.130 1.00 0.00 73 VAL A N 1
ATOM 1154 C CA . VAL A 1 76 ? -12.156 -11.434 -1.114 1.00 0.00 73 VAL A CA 1
ATOM 1155 C C . VAL A 1 76 ? -12.803 -10.371 -2.009 1.00 0.00 73 VAL A C 1
ATOM 1156 O O . VAL A 1 76 ? -12.693 -10.443 -3.235 1.00 0.00 73 VAL A O 1
ATOM 1169 N N . GLU A 1 77 ? -13.459 -9.382 -1.410 1.00 0.00 74 GLU A N 1
ATOM 1170 C CA . GLU A 1 77 ? -14.130 -8.349 -2.190 1.00 0.00 74 GLU A CA 1
ATOM 1171 C C . GLU A 1 77 ? -13.123 -7.448 -2.891 1.00 0.00 74 GLU A C 1
ATOM 1172 O O . GLU A 1 77 ? -13.245 -7.191 -4.086 1.00 0.00 74 GLU A O 1
ATOM 1184 N N . LEU A 1 78 ? -12.117 -6.987 -2.161 1.00 0.00 75 LEU A N 1
ATOM 1185 C CA . LEU A 1 78 ? -11.105 -6.115 -2.744 1.00 0.00 75 LEU A CA 1
ATOM 1186 C C . LEU A 1 78 ? -10.286 -6.880 -3.777 1.00 0.00 75 LEU A C 1
ATOM 1187 O O . LEU A 1 78 ? -9.898 -6.335 -4.810 1.00 0.00 75 LEU A O 1
ATOM 1203 N N . ARG A 1 79 ? -10.060 -8.155 -3.496 1.00 0.00 76 ARG A N 1
ATOM 1204 C CA . ARG A 1 79 ? -9.331 -9.039 -4.397 1.00 0.00 76 ARG A CA 1
ATOM 1205 C C . ARG A 1 79 ? -10.020 -9.119 -5.754 1.00 0.00 76 ARG A C 1
ATOM 1206 O O . ARG A 1 79 ? -9.393 -8.947 -6.801 1.00 0.00 76 ARG A O 1
ATOM 1227 N N . LYS A 1 80 ? -11.316 -9.361 -5.717 1.00 0.00 77 LYS A N 1
ATOM 1228 C CA . LYS A 1 80 ? -12.104 -9.554 -6.920 1.00 0.00 77 LYS A CA 1
ATOM 1229 C C . LYS A 1 80 ? -12.397 -8.225 -7.607 1.00 0.00 77 LYS A C 1
ATOM 1230 O O . LYS A 1 80 ? -12.380 -8.130 -8.834 1.00 0.00 77 LYS A O 1
ATOM 1249 N N . LYS A 1 81 ? -12.644 -7.195 -6.809 1.00 0.00 78 LYS A N 1
ATOM 1250 C CA . LYS A 1 81 ? -13.105 -5.917 -7.341 1.00 0.00 78 LYS A CA 1
ATOM 1251 C C . LYS A 1 81 ? -11.958 -5.081 -7.902 1.00 0.00 78 LYS A C 1
ATOM 1252 O O . LYS A 1 81 ? -12.129 -4.348 -8.878 1.00 0.00 78 LYS A O 1
ATOM 1271 N N . TYR A 1 82 ? -10.793 -5.185 -7.288 1.00 0.00 79 TYR A N 1
ATOM 1272 C CA . TYR A 1 82 ? -9.647 -4.390 -7.708 1.00 0.00 79 TYR A CA 1
ATOM 1273 C C . TYR A 1 82 ? -8.723 -5.179 -8.629 1.00 0.00 79 TYR A C 1
ATOM 1274 O O . TYR A 1 82 ? -7.690 -4.671 -9.070 1.00 0.00 79 TYR A O 1
ATOM 1292 N N . GLY A 1 83 ? -9.119 -6.412 -8.925 1.00 0.00 80 GLY A N 1
ATOM 1293 C CA . GLY A 1 83 ? -8.430 -7.212 -9.921 1.00 0.00 80 GLY A CA 1
ATOM 1294 C C . GLY A 1 83 ? -6.996 -7.538 -9.560 1.00 0.00 80 GLY A C 1
ATOM 1295 O O . GLY A 1 83 ? -6.059 -6.939 -10.097 1.00 0.00 80 GLY A O 1
ATOM 1299 N N . VAL A 1 84 ? -6.816 -8.484 -8.656 1.00 0.00 81 VAL A N 1
ATOM 1300 C CA . VAL A 1 84 ? -5.485 -8.959 -8.318 1.00 0.00 81 VAL A CA 1
ATOM 1301 C C . VAL A 1 84 ? -4.987 -9.905 -9.413 1.00 0.00 81 VAL A C 1
ATOM 1302 O O . VAL A 1 84 ? -5.773 -10.652 -10.003 1.00 0.00 81 VAL A O 1
ATOM 1315 N N . HIS A 1 85 ? -3.696 -9.847 -9.712 1.00 0.00 82 HIS A N 1
ATOM 1316 C CA . HIS A 1 85 ? -3.125 -10.676 -10.767 1.00 0.00 82 HIS A CA 1
ATOM 1317 C C . HIS A 1 85 ? -1.929 -11.473 -10.258 1.00 0.00 82 HIS A C 1
ATOM 1318 O O . HIS A 1 85 ? -1.676 -12.589 -10.714 1.00 0.00 82 HIS A O 1
ATOM 1333 N N . ALA A 1 86 ? -1.200 -10.898 -9.315 1.00 0.00 83 ALA A N 1
ATOM 1334 C CA . ALA A 1 86 ? -0.024 -11.547 -8.758 1.00 0.00 83 ALA A CA 1
ATOM 1335 C C . ALA A 1 86 ? -0.056 -11.483 -7.234 1.00 0.00 83 ALA A C 1
ATOM 1336 O O . ALA A 1 86 ? -1.130 -11.490 -6.632 1.00 0.00 83 ALA A O 1
ATOM 1343 N N . TYR A 1 87 ? 1.112 -11.408 -6.613 1.00 0.00 84 TYR A N 1
ATOM 1344 C CA . TYR A 1 87 ? 1.202 -11.496 -5.159 1.00 0.00 84 TYR A CA 1
ATOM 1345 C C . TYR A 1 87 ? 1.146 -10.117 -4.479 1.00 0.00 84 TYR A C 1
ATOM 1346 O O . TYR A 1 87 ? 0.335 -9.918 -3.568 1.00 0.00 84 TYR A O 1
ATOM 1364 N N . PRO A 1 88 ? 2.014 -9.153 -4.868 1.00 0.00 85 PRO A N 1
ATOM 1365 C CA . PRO A 1 88 ? 2.025 -7.821 -4.286 1.00 0.00 85 PRO A CA 1
ATOM 1366 C C . PRO A 1 88 ? 1.229 -6.803 -5.106 1.00 0.00 85 PRO A C 1
ATOM 1367 O O . PRO A 1 88 ? 1.492 -6.596 -6.294 1.00 0.00 85 PRO A O 1
ATOM 1378 N N . THR A 1 89 ? 0.264 -6.162 -4.465 1.00 0.00 86 THR A N 1
ATOM 1379 C CA . THR A 1 89 ? -0.552 -5.147 -5.116 1.00 0.00 86 THR A CA 1
ATOM 1380 C C . THR A 1 89 ? -0.687 -3.918 -4.217 1.00 0.00 86 THR A C 1
ATOM 1381 O O . THR A 1 89 ? -1.078 -4.032 -3.057 1.00 0.00 86 THR A O 1
ATOM 1392 N N . LEU A 1 90 ? -0.353 -2.750 -4.745 1.00 0.00 87 LEU A N 1
ATOM 1393 C CA . LEU A 1 90 ? -0.432 -1.519 -3.969 1.00 0.00 87 LEU A CA 1
ATOM 1394 C C . LEU A 1 90 ? -1.601 -0.665 -4.435 1.00 0.00 87 LEU A C 1
ATOM 1395 O O . LEU A 1 90 ? -1.713 -0.333 -5.616 1.00 0.00 87 LEU A O 1
ATOM 1411 N N . LEU A 1 91 ? -2.478 -0.319 -3.507 1.00 0.00 88 LEU A N 1
ATOM 1412 C CA . LEU A 1 91 ? -3.644 0.482 -3.834 1.00 0.00 88 LEU A CA 1
ATOM 1413 C C . LEU A 1 91 ? -3.519 1.882 -3.249 1.00 0.00 88 LEU A C 1
ATOM 1414 O O . LEU A 1 91 ? -3.385 2.051 -2.035 1.00 0.00 88 LEU A O 1
ATOM 1430 N N . PHE A 1 92 ? -3.548 2.878 -4.119 1.00 0.00 89 PHE A N 1
ATOM 1431 C CA . PHE A 1 92 ? -3.527 4.267 -3.694 1.00 0.00 89 PHE A CA 1
ATOM 1432 C C . PHE A 1 92 ? -4.952 4.798 -3.677 1.00 0.00 89 PHE A C 1
ATOM 1433 O O . PHE A 1 92 ? -5.552 5.019 -4.734 1.00 0.00 89 PHE A O 1
ATOM 1450 N N . ILE A 1 93 ? -5.506 4.980 -2.488 1.00 0.00 90 ILE A N 1
ATOM 1451 C CA . ILE A 1 93 ? -6.906 5.328 -2.368 1.00 0.00 90 ILE A CA 1
ATOM 1452 C C . ILE A 1 93 ? -7.089 6.598 -1.537 1.00 0.00 90 ILE A C 1
ATOM 1453 O O . ILE A 1 93 ? -6.386 6.821 -0.549 1.00 0.00 90 ILE A O 1
ATOM 1469 N N . ASN A 1 94 ? -8.011 7.444 -1.971 1.00 0.00 91 ASN A N 1
ATOM 1470 C CA . ASN A 1 94 ? -8.315 8.680 -1.262 1.00 0.00 91 ASN A CA 1
ATOM 1471 C C . ASN A 1 94 ? -9.184 8.385 -0.052 1.00 0.00 91 ASN A C 1
ATOM 1472 O O . ASN A 1 94 ? -9.733 7.288 0.069 1.00 0.00 91 ASN A O 1
ATOM 1483 N N . SER A 1 95 ? -9.340 9.369 0.823 1.00 0.00 92 SER A N 1
ATOM 1484 C CA . SER A 1 95 ? -10.139 9.199 2.029 1.00 0.00 92 SER A CA 1
ATOM 1485 C C . SER A 1 95 ? -11.619 9.030 1.678 1.00 0.00 92 SER A C 1
ATOM 1486 O O . SER A 1 95 ? -12.409 8.524 2.477 1.00 0.00 92 SER A O 1
ATOM 1494 N N . SER A 1 96 ? -11.977 9.447 0.468 1.00 0.00 93 SER A N 1
ATOM 1495 C CA . SER A 1 96 ? -13.338 9.297 -0.032 1.00 0.00 93 SER A CA 1
ATOM 1496 C C . SER A 1 96 ? -13.644 7.832 -0.356 1.00 0.00 93 SER A C 1
ATOM 1497 O O . SER A 1 96 ? -14.801 7.455 -0.543 1.00 0.00 93 SER A O 1
ATOM 1505 N N . GLY A 1 97 ? -12.600 7.015 -0.432 1.00 0.00 94 GLY A N 1
ATOM 1506 C CA . GLY A 1 97 ? -12.777 5.609 -0.732 1.00 0.00 94 GLY A CA 1
ATOM 1507 C C . GLY A 1 97 ? -12.669 5.305 -2.213 1.00 0.00 94 GLY A C 1
ATOM 1508 O O . GLY A 1 97 ? -13.126 4.259 -2.676 1.00 0.00 94 GLY A O 1
ATOM 1512 N N . GLU A 1 98 ? -12.061 6.217 -2.959 1.00 0.00 95 GLU A N 1
ATOM 1513 C CA . GLU A 1 98 ? -11.830 6.011 -4.385 1.00 0.00 95 GLU A CA 1
ATOM 1514 C C . GLU A 1 98 ? -10.335 5.916 -4.659 1.00 0.00 95 GLU A C 1
ATOM 1515 O O . GLU A 1 98 ? -9.547 6.680 -4.099 1.00 0.00 95 GLU A O 1
ATOM 1527 N N . VAL A 1 99 ? -9.941 4.976 -5.504 1.00 0.00 96 VAL A N 1
ATOM 1528 C CA . VAL A 1 99 ? -8.535 4.805 -5.829 1.00 0.00 96 VAL A CA 1
ATOM 1529 C C . VAL A 1 99 ? -8.144 5.716 -6.983 1.00 0.00 96 VAL A C 1
ATOM 1530 O O . VAL A 1 99 ? -8.945 5.978 -7.885 1.00 0.00 96 VAL A O 1
ATOM 1543 N N . VAL A 1 100 ? -6.926 6.223 -6.935 1.00 0.00 97 VAL A N 1
ATOM 1544 C CA . VAL A 1 100 ? -6.413 7.055 -8.010 1.00 0.00 97 VAL A CA 1
ATOM 1545 C C . VAL A 1 100 ? -5.557 6.225 -8.955 1.00 0.00 97 VAL A C 1
ATOM 1546 O O . VAL A 1 100 ? -5.398 6.561 -10.132 1.00 0.00 97 VAL A O 1
ATOM 1559 N N . TYR A 1 101 ? -5.032 5.123 -8.437 1.00 0.00 98 TYR A N 1
ATOM 1560 C CA . TYR A 1 101 ? -4.145 4.264 -9.200 1.00 0.00 98 TYR A CA 1
ATOM 1561 C C . TYR A 1 101 ? -3.994 2.917 -8.506 1.00 0.00 98 TYR A C 1
ATOM 1562 O O . TYR A 1 101 ? -3.865 2.851 -7.281 1.00 0.00 98 TYR A O 1
ATOM 1580 N N . ARG A 1 102 ? -4.052 1.853 -9.287 1.00 0.00 99 ARG A N 1
ATOM 1581 C CA . ARG A 1 102 ? -3.802 0.515 -8.783 1.00 0.00 99 ARG A CA 1
ATOM 1582 C C . ARG A 1 102 ? -2.475 0.006 -9.308 1.00 0.00 99 ARG A C 1
ATOM 1583 O O . ARG A 1 102 ? -2.315 -0.208 -10.509 1.00 0.00 99 ARG A O 1
ATOM 1604 N N . LEU A 1 103 ? -1.527 -0.189 -8.410 1.00 0.00 100 LEU A N 1
ATOM 1605 C CA . LEU A 1 103 ? -0.213 -0.661 -8.799 1.00 0.00 100 LEU A CA 1
ATOM 1606 C C . LEU A 1 103 ? -0.166 -2.178 -8.728 1.00 0.00 100 LEU A C 1
ATOM 1607 O O . LEU A 1 103 ? -0.153 -2.766 -7.643 1.00 0.00 100 LEU A O 1
ATOM 1623 N N . VAL A 1 104 ? -0.159 -2.803 -9.892 1.00 0.00 101 VAL A N 1
ATOM 1624 C CA . VAL A 1 104 ? -0.129 -4.252 -9.982 1.00 0.00 101 VAL A CA 1
ATOM 1625 C C . VAL A 1 104 ? 1.296 -4.733 -10.207 1.00 0.00 101 VAL A C 1
ATOM 1626 O O . VAL A 1 104 ? 1.837 -4.615 -11.308 1.00 0.00 101 VAL A O 1
ATOM 1639 N N . GLY A 1 105 ? 1.905 -5.245 -9.152 1.00 0.00 102 GLY A N 1
ATOM 1640 C CA . GLY A 1 105 ? 3.263 -5.733 -9.245 1.00 0.00 102 GLY A CA 1
ATOM 1641 C C . GLY A 1 105 ? 4.205 -4.927 -8.383 1.00 0.00 102 GLY A C 1
ATOM 1642 O O . GLY A 1 105 ? 3.809 -3.916 -7.801 1.00 0.00 102 GLY A O 1
ATOM 1646 N N . ALA A 1 106 ? 5.445 -5.370 -8.291 1.00 0.00 103 ALA A N 1
ATOM 1647 C CA . ALA A 1 106 ? 6.437 -4.675 -7.495 1.00 0.00 103 ALA A CA 1
ATOM 1648 C C . ALA A 1 106 ? 7.740 -4.559 -8.263 1.00 0.00 103 ALA A C 1
ATOM 1649 O O . ALA A 1 106 ? 8.219 -5.530 -8.852 1.00 0.00 103 ALA A O 1
ATOM 1656 N N . GLU A 1 107 ? 8.291 -3.361 -8.276 1.00 0.00 104 GLU A N 1
ATOM 1657 C CA . GLU A 1 107 ? 9.558 -3.107 -8.935 1.00 0.00 104 GLU A CA 1
ATOM 1658 C C . GLU A 1 107 ? 10.558 -2.597 -7.906 1.00 0.00 104 GLU A C 1
ATOM 1659 O O . GLU A 1 107 ? 10.219 -2.487 -6.726 1.00 0.00 104 GLU A O 1
ATOM 1671 N N . ASP A 1 108 ? 11.770 -2.282 -8.338 1.00 0.00 105 ASP A N 1
ATOM 1672 C CA . ASP A 1 108 ? 12.826 -1.892 -7.406 1.00 0.00 105 ASP A CA 1
ATOM 1673 C C . ASP A 1 108 ? 12.500 -0.543 -6.762 1.00 0.00 105 ASP A C 1
ATOM 1674 O O . ASP A 1 108 ? 11.733 0.237 -7.321 1.00 0.00 105 ASP A O 1
ATOM 1683 N N . ALA A 1 109 ? 13.096 -0.281 -5.595 1.00 0.00 106 ALA A N 1
ATOM 1684 C CA . ALA A 1 109 ? 12.749 0.881 -4.758 1.00 0.00 106 ALA A CA 1
ATOM 1685 C C . ALA A 1 109 ? 12.577 2.196 -5.541 1.00 0.00 106 ALA A C 1
ATOM 1686 O O . ALA A 1 109 ? 11.515 2.817 -5.451 1.00 0.00 106 ALA A O 1
ATOM 1693 N N . PRO A 1 110 ? 13.591 2.652 -6.319 1.00 0.00 107 PRO A N 1
ATOM 1694 C CA . PRO A 1 110 ? 13.483 3.904 -7.086 1.00 0.00 107 PRO A CA 1
ATOM 1695 C C . PRO A 1 110 ? 12.320 3.878 -8.076 1.00 0.00 107 PRO A C 1
ATOM 1696 O O . PRO A 1 110 ? 11.609 4.873 -8.247 1.00 0.00 107 PRO A O 1
ATOM 1707 N N . GLU A 1 111 ? 12.125 2.730 -8.707 1.00 0.00 108 GLU A N 1
ATOM 1708 C CA . GLU A 1 111 ? 11.047 2.540 -9.667 1.00 0.00 108 GLU A CA 1
ATOM 1709 C C . GLU A 1 111 ? 9.696 2.533 -8.954 1.00 0.00 108 GLU A C 1
ATOM 1710 O O . GLU A 1 111 ? 8.715 3.087 -9.448 1.00 0.00 108 GLU A O 1
ATOM 1722 N N . LEU A 1 112 ? 9.664 1.902 -7.785 1.00 0.00 109 LEU A N 1
ATOM 1723 C CA . LEU A 1 112 ? 8.453 1.815 -6.982 1.00 0.00 109 LEU A CA 1
ATOM 1724 C C . LEU A 1 112 ? 8.010 3.214 -6.563 1.00 0.00 109 LEU A C 1
ATOM 1725 O O . LEU A 1 112 ? 6.857 3.595 -6.761 1.00 0.00 109 LEU A O 1
ATOM 1741 N N . LEU A 1 113 ? 8.946 3.983 -6.011 1.00 0.00 110 LEU A N 1
ATOM 1742 C CA . LEU A 1 113 ? 8.677 5.359 -5.597 1.00 0.00 110 LEU A CA 1
ATOM 1743 C C . LEU A 1 113 ? 8.197 6.184 -6.788 1.00 0.00 110 LEU A C 1
ATOM 1744 O O . LEU A 1 113 ? 7.314 7.037 -6.658 1.00 0.00 110 LEU A O 1
ATOM 1760 N N . LYS A 1 114 ? 8.784 5.905 -7.943 1.00 0.00 111 LYS A N 1
ATOM 1761 C CA . LYS A 1 114 ? 8.422 6.569 -9.187 1.00 0.00 111 LYS A CA 1
ATOM 1762 C C . LYS A 1 114 ? 6.981 6.238 -9.570 1.00 0.00 111 LYS A C 1
ATOM 1763 O O . LYS A 1 114 ? 6.191 7.128 -9.884 1.00 0.00 111 LYS A O 1
ATOM 1782 N N . LYS A 1 115 ? 6.641 4.951 -9.524 1.00 0.00 112 LYS A N 1
ATOM 1783 C CA . LYS A 1 115 ? 5.292 4.493 -9.847 1.00 0.00 112 LYS A CA 1
ATOM 1784 C C . LYS A 1 115 ? 4.260 5.107 -8.907 1.00 0.00 112 LYS A C 1
ATOM 1785 O O . LYS A 1 115 ? 3.134 5.395 -9.313 1.00 0.00 112 LYS A O 1
ATOM 1804 N N . VAL A 1 116 ? 4.651 5.308 -7.654 1.00 0.00 113 VAL A N 1
ATOM 1805 C CA . VAL A 1 116 ? 3.781 5.947 -6.674 1.00 0.00 113 VAL A CA 1
ATOM 1806 C C . VAL A 1 116 ? 3.412 7.357 -7.122 1.00 0.00 113 VAL A C 1
ATOM 1807 O O . VAL A 1 116 ? 2.234 7.719 -7.164 1.00 0.00 113 VAL A O 1
ATOM 1820 N N . LYS A 1 117 ? 4.422 8.142 -7.481 1.00 0.00 114 LYS A N 1
ATOM 1821 C CA . LYS A 1 117 ? 4.201 9.521 -7.892 1.00 0.00 114 LYS A CA 1
ATOM 1822 C C . LYS A 1 117 ? 3.399 9.589 -9.184 1.00 0.00 114 LYS A C 1
ATOM 1823 O O . LYS A 1 117 ? 2.447 10.360 -9.283 1.00 0.00 114 LYS A O 1
ATOM 1842 N N . LEU A 1 118 ? 3.769 8.764 -10.157 1.00 0.00 115 LEU A N 1
ATOM 1843 C CA . LEU A 1 118 ? 3.087 8.749 -11.448 1.00 0.00 115 LEU A CA 1
ATOM 1844 C C . LEU A 1 118 ? 1.639 8.296 -11.304 1.00 0.00 115 LEU A C 1
ATOM 1845 O O . LEU A 1 118 ? 0.786 8.651 -12.118 1.00 0.00 115 LEU A O 1
ATOM 1861 N N . GLY A 1 119 ? 1.364 7.518 -10.267 1.00 0.00 116 GLY A N 1
ATOM 1862 C CA . GLY A 1 119 ? 0.017 7.047 -10.033 1.00 0.00 116 GLY A CA 1
ATOM 1863 C C . GLY A 1 119 ? -0.864 8.099 -9.390 1.00 0.00 116 GLY A C 1
ATOM 1864 O O . GLY A 1 119 ? -2.029 8.254 -9.756 1.00 0.00 116 GLY A O 1
ATOM 1868 N N . VAL A 1 120 ? -0.310 8.831 -8.434 1.00 0.00 117 VAL A N 1
ATOM 1869 C CA . VAL A 1 120 ? -1.066 9.858 -7.732 1.00 0.00 117 VAL A CA 1
ATOM 1870 C C . VAL A 1 120 ? -1.133 11.138 -8.561 1.00 0.00 117 VAL A C 1
ATOM 1871 O O . VAL A 1 120 ? -2.174 11.791 -8.639 1.00 0.00 117 VAL A O 1
ATOM 1884 N N . GLU A 1 121 ? -0.020 11.480 -9.193 1.00 0.00 118 GLU A N 1
ATOM 1885 C CA . GLU A 1 121 ? 0.062 12.677 -10.013 1.00 0.00 118 GLU A CA 1
ATOM 1886 C C . GLU A 1 121 ? 0.598 12.322 -11.397 1.00 0.00 118 GLU A C 1
ATOM 1887 O O . GLU A 1 121 ? 1.804 12.379 -11.647 1.00 0.00 118 GLU A O 1
ATOM 1899 N N . SER A 1 122 ? -0.304 11.930 -12.283 1.00 0.00 119 SER A N 1
ATOM 1900 C CA . SER A 1 122 ? 0.071 11.473 -13.611 1.00 0.00 119 SER A CA 1
ATOM 1901 C C . SER A 1 122 ? 0.387 12.644 -14.540 1.00 0.00 119 SER A C 1
ATOM 1902 O O . SER A 1 122 ? -0.474 13.482 -14.823 1.00 0.00 119 SER A O 1
ATOM 1910 N N . GLU A 1 123 ? 1.628 12.708 -15.001 1.00 0.00 120 GLU A N 1
ATOM 1911 C CA . GLU A 1 123 ? 2.027 13.710 -15.976 1.00 0.00 120 GLU A CA 1
ATOM 1912 C C . GLU A 1 123 ? 1.888 13.138 -17.382 1.00 0.00 120 GLU A C 1
ATOM 1913 O O . GLU A 1 123 ? 1.801 11.922 -17.554 1.00 0.00 120 GLU A O 1
ATOM 1925 N N . GLY A 1 124 ? 1.856 14.004 -18.380 1.00 0.00 121 GLY A N 1
ATOM 1926 C CA . GLY A 1 124 ? 1.696 13.549 -19.745 1.00 0.00 121 GLY A CA 1
ATOM 1927 C C . GLY A 1 124 ? 2.453 14.418 -20.722 1.00 0.00 121 GLY A C 1
ATOM 1928 O O . GLY A 1 124 ? 2.927 13.897 -21.748 1.00 0.00 121 GLY A O 1
ATOM 1932 N N . ALA A 1 4 ? 22.079 6.203 12.734 1.00 0.00 1 ALA A N 2
ATOM 1933 C CA . ALA A 1 4 ? 20.657 6.416 13.077 1.00 0.00 1 ALA A CA 2
ATOM 1934 C C . ALA A 1 4 ? 19.984 5.080 13.355 1.00 0.00 1 ALA A C 2
ATOM 1935 O O . ALA A 1 4 ? 20.590 4.023 13.164 1.00 0.00 1 ALA A O 2
ATOM 1942 N N . GLN A 1 5 ? 18.742 5.125 13.814 1.00 0.00 2 GLN A N 2
ATOM 1943 C CA . GLN A 1 5 ? 18.006 3.912 14.126 1.00 0.00 2 GLN A CA 2
ATOM 1944 C C . GLN A 1 5 ? 17.116 3.514 12.956 1.00 0.00 2 GLN A C 2
ATOM 1945 O O . GLN A 1 5 ? 16.312 4.313 12.473 1.00 0.00 2 GLN A O 2
ATOM 1959 N N . ALA A 1 6 ? 17.279 2.291 12.487 1.00 0.00 3 ALA A N 2
ATOM 1960 C CA . ALA A 1 6 ? 16.474 1.784 11.393 1.00 0.00 3 ALA A CA 2
ATOM 1961 C C . ALA A 1 6 ? 15.378 0.869 11.915 1.00 0.00 3 ALA A C 2
ATOM 1962 O O . ALA A 1 6 ? 15.628 -0.285 12.270 1.00 0.00 3 ALA A O 2
ATOM 1969 N N . ASP A 1 7 ? 14.170 1.398 11.989 1.00 0.00 4 ASP A N 2
ATOM 1970 C CA . ASP A 1 7 ? 13.023 0.618 12.425 1.00 0.00 4 ASP A CA 2
ATOM 1971 C C . ASP A 1 7 ? 12.204 0.184 11.217 1.00 0.00 4 ASP A C 2
ATOM 1972 O O . ASP A 1 7 ? 11.308 -0.659 11.322 1.00 0.00 4 ASP A O 2
ATOM 1981 N N . GLY A 1 8 ? 12.518 0.773 10.071 1.00 0.00 5 GLY A N 2
ATOM 1982 C CA . GLY A 1 8 ? 11.897 0.367 8.829 1.00 0.00 5 GLY A CA 2
ATOM 1983 C C . GLY A 1 8 ? 10.498 0.918 8.655 1.00 0.00 5 GLY A C 2
ATOM 1984 O O . GLY A 1 8 ? 10.180 2.007 9.140 1.00 0.00 5 GLY A O 2
ATOM 1988 N N . ILE A 1 9 ? 9.665 0.163 7.955 1.00 0.00 6 ILE A N 2
ATOM 1989 C CA . ILE A 1 9 ? 8.300 0.574 7.672 1.00 0.00 6 ILE A CA 2
ATOM 1990 C C . ILE A 1 9 ? 7.376 0.168 8.816 1.00 0.00 6 ILE A C 2
ATOM 1991 O O . ILE A 1 9 ? 7.496 -0.932 9.362 1.00 0.00 6 ILE A O 2
ATOM 2007 N N . ALA A 1 10 ? 6.463 1.058 9.174 1.00 0.00 7 ALA A N 2
ATOM 2008 C CA . ALA A 1 10 ? 5.504 0.795 10.231 1.00 0.00 7 ALA A CA 2
ATOM 2009 C C . ALA A 1 10 ? 4.092 0.788 9.665 1.00 0.00 7 ALA A C 2
ATOM 2010 O O . ALA A 1 10 ? 3.573 1.828 9.252 1.00 0.00 7 ALA A O 2
ATOM 2017 N N . PHE A 1 11 ? 3.488 -0.389 9.618 1.00 0.00 8 PHE A N 2
ATOM 2018 C CA . PHE A 1 11 ? 2.147 -0.541 9.083 1.00 0.00 8 PHE A CA 2
ATOM 2019 C C . PHE A 1 11 ? 1.111 -0.639 10.194 1.00 0.00 8 PHE A C 2
ATOM 2020 O O . PHE A 1 11 ? 1.375 -1.189 11.265 1.00 0.00 8 PHE A O 2
ATOM 2037 N N . ARG A 1 12 ? -0.070 -0.107 9.927 1.00 0.00 9 ARG A N 2
ATOM 2038 C CA . ARG A 1 12 ? -1.199 -0.237 10.835 1.00 0.00 9 ARG A CA 2
ATOM 2039 C C . ARG A 1 12 ? -2.231 -1.182 10.226 1.00 0.00 9 ARG A C 2
ATOM 2040 O O . ARG A 1 12 ? -2.366 -1.252 9.003 1.00 0.00 9 ARG A O 2
ATOM 2061 N N . GLU A 1 13 ? -2.934 -1.928 11.067 1.00 0.00 10 GLU A N 2
ATOM 2062 C CA . GLU A 1 13 ? -3.929 -2.880 10.586 1.00 0.00 10 GLU A CA 2
ATOM 2063 C C . GLU A 1 13 ? -5.308 -2.563 11.153 1.00 0.00 10 GLU A C 2
ATOM 2064 O O . GLU A 1 13 ? -5.641 -2.960 12.271 1.00 0.00 10 GLU A O 2
ATOM 2076 N N . LEU A 1 14 ? -6.089 -1.820 10.380 1.00 0.00 11 LEU A N 2
ATOM 2077 C CA . LEU A 1 14 ? -7.437 -1.434 10.765 1.00 0.00 11 LEU A CA 2
ATOM 2078 C C . LEU A 1 14 ? -8.433 -1.821 9.673 1.00 0.00 11 LEU A C 2
ATOM 2079 O O . LEU A 1 14 ? -8.040 -2.167 8.557 1.00 0.00 11 LEU A O 2
ATOM 2095 N N . SER A 1 15 ? -9.717 -1.762 10.001 1.00 0.00 12 SER A N 2
ATOM 2096 C CA . SER A 1 15 ? -10.771 -2.064 9.041 1.00 0.00 12 SER A CA 2
ATOM 2097 C C . SER A 1 15 ? -10.962 -0.907 8.053 1.00 0.00 12 SER A C 2
ATOM 2098 O O . SER A 1 15 ? -10.571 0.231 8.334 1.00 0.00 12 SER A O 2
ATOM 2106 N N . PHE A 1 16 ? -11.569 -1.206 6.905 1.00 0.00 13 PHE A N 2
ATOM 2107 C CA . PHE A 1 16 ? -11.802 -0.213 5.853 1.00 0.00 13 PHE A CA 2
ATOM 2108 C C . PHE A 1 16 ? -12.505 1.049 6.383 1.00 0.00 13 PHE A C 2
ATOM 2109 O O . PHE A 1 16 ? -12.016 2.158 6.152 1.00 0.00 13 PHE A O 2
ATOM 2126 N N . PRO A 1 17 ? -13.662 0.916 7.082 1.00 0.00 14 PRO A N 2
ATOM 2127 C CA . PRO A 1 17 ? -14.348 2.066 7.687 1.00 0.00 14 PRO A CA 2
ATOM 2128 C C . PRO A 1 17 ? -13.407 2.960 8.493 1.00 0.00 14 PRO A C 2
ATOM 2129 O O . PRO A 1 17 ? -13.386 4.178 8.311 1.00 0.00 14 PRO A O 2
ATOM 2140 N N . GLU A 1 18 ? -12.628 2.348 9.376 1.00 0.00 15 GLU A N 2
ATOM 2141 C CA . GLU A 1 18 ? -11.657 3.075 10.184 1.00 0.00 15 GLU A CA 2
ATOM 2142 C C . GLU A 1 18 ? -10.614 3.763 9.313 1.00 0.00 15 GLU A C 2
ATOM 2143 O O . GLU A 1 18 ? -10.308 4.936 9.512 1.00 0.00 15 GLU A O 2
ATOM 2155 N N . ALA A 1 19 ? -10.076 3.026 8.349 1.00 0.00 16 ALA A N 2
ATOM 2156 C CA . ALA A 1 19 ? -9.023 3.538 7.477 1.00 0.00 16 ALA A CA 2
ATOM 2157 C C . ALA A 1 19 ? -9.452 4.813 6.760 1.00 0.00 16 ALA A C 2
ATOM 2158 O O . ALA A 1 19 ? -8.686 5.773 6.670 1.00 0.00 16 ALA A O 2
ATOM 2165 N N . LEU A 1 20 ? -10.678 4.824 6.271 1.00 0.00 17 LEU A N 2
ATOM 2166 C CA . LEU A 1 20 ? -11.209 5.976 5.554 1.00 0.00 17 LEU A CA 2
ATOM 2167 C C . LEU A 1 20 ? -11.385 7.152 6.505 1.00 0.00 17 LEU A C 2
ATOM 2168 O O . LEU A 1 20 ? -10.872 8.248 6.276 1.00 0.00 17 LEU A O 2
ATOM 2184 N N . LYS A 1 21 ? -12.097 6.885 7.585 1.00 0.00 18 LYS A N 2
ATOM 2185 C CA . LYS A 1 21 ? -12.417 7.891 8.592 1.00 0.00 18 LYS A CA 2
ATOM 2186 C C . LYS A 1 21 ? -11.153 8.542 9.162 1.00 0.00 18 LYS A C 2
ATOM 2187 O O . LYS A 1 21 ? -11.046 9.769 9.215 1.00 0.00 18 LYS A O 2
ATOM 2206 N N . ARG A 1 22 ? -10.192 7.718 9.568 1.00 0.00 19 ARG A N 2
ATOM 2207 C CA . ARG A 1 22 ? -8.960 8.213 10.170 1.00 0.00 19 ARG A CA 2
ATOM 2208 C C . ARG A 1 22 ? -8.128 9.015 9.176 1.00 0.00 19 ARG A C 2
ATOM 2209 O O . ARG A 1 22 ? -7.547 10.037 9.526 1.00 0.00 19 ARG A O 2
ATOM 2230 N N . ALA A 1 23 ? -8.074 8.555 7.935 1.00 0.00 20 ALA A N 2
ATOM 2231 C CA . ALA A 1 23 ? -7.295 9.238 6.909 1.00 0.00 20 ALA A CA 2
ATOM 2232 C C . ALA A 1 23 ? -7.886 10.603 6.594 1.00 0.00 20 ALA A C 2
ATOM 2233 O O . ALA A 1 23 ? -7.159 11.549 6.309 1.00 0.00 20 ALA A O 2
ATOM 2240 N N . GLU A 1 24 ? -9.205 10.712 6.668 1.00 0.00 21 GLU A N 2
ATOM 2241 C CA . GLU A 1 24 ? -9.872 11.976 6.399 1.00 0.00 21 GLU A CA 2
ATOM 2242 C C . GLU A 1 24 ? -9.549 13.003 7.487 1.00 0.00 21 GLU A C 2
ATOM 2243 O O . GLU A 1 24 ? -9.309 14.176 7.193 1.00 0.00 21 GLU A O 2
ATOM 2255 N N . VAL A 1 25 ? -9.524 12.557 8.738 1.00 0.00 22 VAL A N 2
ATOM 2256 C CA . VAL A 1 25 ? -9.321 13.469 9.860 1.00 0.00 22 VAL A CA 2
ATOM 2257 C C . VAL A 1 25 ? -7.839 13.719 10.158 1.00 0.00 22 VAL A C 2
ATOM 2258 O O . VAL A 1 25 ? -7.464 14.824 10.547 1.00 0.00 22 VAL A O 2
ATOM 2271 N N . GLU A 1 26 ? -6.993 12.709 9.973 1.00 0.00 23 GLU A N 2
ATOM 2272 C CA . GLU A 1 26 ? -5.587 12.825 10.359 1.00 0.00 23 GLU A CA 2
ATOM 2273 C C . GLU A 1 26 ? -4.640 12.925 9.167 1.00 0.00 23 GLU A C 2
ATOM 2274 O O . GLU A 1 26 ? -3.650 13.659 9.219 1.00 0.00 23 GLU A O 2
ATOM 2286 N N . ASP A 1 27 ? -4.932 12.207 8.095 1.00 0.00 24 ASP A N 2
ATOM 2287 C CA . ASP A 1 27 ? -3.928 11.991 7.062 1.00 0.00 24 ASP A CA 2
ATOM 2288 C C . ASP A 1 27 ? -4.344 12.573 5.709 1.00 0.00 24 ASP A C 2
ATOM 2289 O O . ASP A 1 27 ? -5.055 13.578 5.638 1.00 0.00 24 ASP A O 2
ATOM 2298 N N . LYS A 1 28 ? -3.896 11.923 4.650 1.00 0.00 25 LYS A N 2
ATOM 2299 C CA . LYS A 1 28 ? -3.927 12.473 3.312 1.00 0.00 25 LYS A CA 2
ATOM 2300 C C . LYS A 1 28 ? -4.622 11.516 2.353 1.00 0.00 25 LYS A C 2
ATOM 2301 O O . LYS A 1 28 ? -5.550 11.903 1.643 1.00 0.00 25 LYS A O 2
ATOM 2320 N N . LEU A 1 29 ? -4.177 10.259 2.356 1.00 0.00 26 LEU A N 2
ATOM 2321 C CA . LEU A 1 29 ? -4.745 9.232 1.483 1.00 0.00 26 LEU A CA 2
ATOM 2322 C C . LEU A 1 29 ? -4.675 7.851 2.125 1.00 0.00 26 LEU A C 2
ATOM 2323 O O . LEU A 1 29 ? -3.846 7.597 3.009 1.00 0.00 26 LEU A O 2
ATOM 2339 N N . LEU A 1 30 ? -5.546 6.962 1.659 1.00 0.00 27 LEU A N 2
ATOM 2340 C CA . LEU A 1 30 ? -5.555 5.577 2.104 1.00 0.00 27 LEU A CA 2
ATOM 2341 C C . LEU A 1 30 ? -4.595 4.745 1.259 1.00 0.00 27 LEU A C 2
ATOM 2342 O O . LEU A 1 30 ? -4.841 4.523 0.071 1.00 0.00 27 LEU A O 2
ATOM 2358 N N . PHE A 1 31 ? -3.505 4.294 1.863 1.00 0.00 28 PHE A N 2
ATOM 2359 C CA . PHE A 1 31 ? -2.538 3.455 1.167 1.00 0.00 28 PHE A CA 2
ATOM 2360 C C . PHE A 1 31 ? -2.585 2.031 1.713 1.00 0.00 28 PHE A C 2
ATOM 2361 O O . PHE A 1 31 ? -2.264 1.794 2.876 1.00 0.00 28 PHE A O 2
ATOM 2378 N N . VAL A 1 32 ? -2.994 1.091 0.874 1.00 0.00 29 VAL A N 2
ATOM 2379 C CA . VAL A 1 32 ? -3.093 -0.303 1.284 1.00 0.00 29 VAL A CA 2
ATOM 2380 C C . VAL A 1 32 ? -1.987 -1.138 0.659 1.00 0.00 29 VAL A C 2
ATOM 2381 O O . VAL A 1 32 ? -1.860 -1.205 -0.567 1.00 0.00 29 VAL A O 2
ATOM 2394 N N . ASP A 1 33 ? -1.192 -1.760 1.513 1.00 0.00 30 ASP A N 2
ATOM 2395 C CA . ASP A 1 33 ? -0.182 -2.710 1.078 1.00 0.00 30 ASP A CA 2
ATOM 2396 C C . ASP A 1 33 ? -0.808 -4.094 0.990 1.00 0.00 30 ASP A C 2
ATOM 2397 O O . ASP A 1 33 ? -1.163 -4.694 2.012 1.00 0.00 30 ASP A O 2
ATOM 2406 N N . CYS A 1 34 ? -0.987 -4.574 -0.228 1.00 0.00 31 CYS A N 2
ATOM 2407 C CA . CYS A 1 34 ? -1.597 -5.871 -0.450 1.00 0.00 31 CYS A CA 2
ATOM 2408 C C . CYS A 1 34 ? -0.589 -6.824 -1.080 1.00 0.00 31 CYS A C 2
ATOM 2409 O O . CYS A 1 34 ? -0.151 -6.624 -2.209 1.00 0.00 31 CYS A O 2
ATOM 2417 N N . PHE A 1 35 ? -0.215 -7.853 -0.341 1.00 0.00 32 PHE A N 2
ATOM 2418 C CA . PHE A 1 35 ? 0.738 -8.830 -0.835 1.00 0.00 32 PHE A CA 2
ATOM 2419 C C . PHE A 1 35 ? 0.132 -10.219 -0.775 1.00 0.00 32 PHE A C 2
ATOM 2420 O O . PHE A 1 35 ? -0.824 -10.453 -0.038 1.00 0.00 32 PHE A O 2
ATOM 2437 N N . THR A 1 36 ? 0.682 -11.137 -1.543 1.00 0.00 33 THR A N 2
ATOM 2438 C CA . THR A 1 36 ? 0.237 -12.514 -1.506 1.00 0.00 33 THR A CA 2
ATOM 2439 C C . THR A 1 36 ? 1.195 -13.329 -0.636 1.00 0.00 33 THR A C 2
ATOM 2440 O O . THR A 1 36 ? 2.353 -12.951 -0.468 1.00 0.00 33 THR A O 2
ATOM 2451 N N . THR A 1 37 ? 0.700 -14.431 -0.080 1.00 0.00 34 THR A N 2
ATOM 2452 C CA . THR A 1 37 ? 1.465 -15.245 0.866 1.00 0.00 34 THR A CA 2
ATOM 2453 C C . THR A 1 37 ? 2.736 -15.835 0.232 1.00 0.00 34 THR A C 2
ATOM 2454 O O . THR A 1 37 ? 3.644 -16.275 0.940 1.00 0.00 34 THR A O 2
ATOM 2465 N N . TRP A 1 38 ? 2.799 -15.834 -1.099 1.00 0.00 35 TRP A N 2
ATOM 2466 C CA . TRP A 1 38 ? 3.957 -16.358 -1.815 1.00 0.00 35 TRP A CA 2
ATOM 2467 C C . TRP A 1 38 ? 5.221 -15.590 -1.454 1.00 0.00 35 TRP A C 2
ATOM 2468 O O . TRP A 1 38 ? 5.229 -14.358 -1.430 1.00 0.00 35 TRP A O 2
ATOM 2489 N N . CYS A 1 39 ? 6.279 -16.324 -1.167 1.00 0.00 36 CYS A N 2
ATOM 2490 C CA . CYS A 1 39 ? 7.547 -15.723 -0.792 1.00 0.00 36 CYS A CA 2
ATOM 2491 C C . CYS A 1 39 ? 8.312 -15.259 -2.030 1.00 0.00 36 CYS A C 2
ATOM 2492 O O . CYS A 1 39 ? 8.822 -16.075 -2.800 1.00 0.00 36 CYS A O 2
ATOM 2500 N N . GLY A 1 40 ? 8.369 -13.951 -2.230 1.00 0.00 37 GLY A N 2
ATOM 2501 C CA . GLY A 1 40 ? 9.093 -13.410 -3.363 1.00 0.00 37 GLY A CA 2
ATOM 2502 C C . GLY A 1 40 ? 9.578 -11.997 -3.117 1.00 0.00 37 GLY A C 2
ATOM 2503 O O . GLY A 1 40 ? 10.280 -11.748 -2.134 1.00 0.00 37 GLY A O 2
ATOM 2507 N N . PRO A 1 41 ? 9.196 -11.044 -3.989 1.00 0.00 38 PRO A N 2
ATOM 2508 C CA . PRO A 1 41 ? 9.612 -9.639 -3.885 1.00 0.00 38 PRO A CA 2
ATOM 2509 C C . PRO A 1 41 ? 9.338 -9.046 -2.506 1.00 0.00 38 PRO A C 2
ATOM 2510 O O . PRO A 1 41 ? 10.133 -8.261 -1.992 1.00 0.00 38 PRO A O 2
ATOM 2521 N N . CYS A 1 42 ? 8.218 -9.448 -1.914 1.00 0.00 39 CYS A N 2
ATOM 2522 C CA . CYS A 1 42 ? 7.813 -8.975 -0.594 1.00 0.00 39 CYS A CA 2
ATOM 2523 C C . CYS A 1 42 ? 8.914 -9.197 0.446 1.00 0.00 39 CYS A C 2
ATOM 2524 O O . CYS A 1 42 ? 9.136 -8.360 1.325 1.00 0.00 39 CYS A O 2
ATOM 2532 N N . LYS A 1 43 ? 9.616 -10.318 0.326 1.00 0.00 40 LYS A N 2
ATOM 2533 C CA . LYS A 1 43 ? 10.651 -10.675 1.285 1.00 0.00 40 LYS A CA 2
ATOM 2534 C C . LYS A 1 43 ? 11.894 -9.814 1.085 1.00 0.00 40 LYS A C 2
ATOM 2535 O O . LYS A 1 43 ? 12.541 -9.407 2.053 1.00 0.00 40 LYS A O 2
ATOM 2554 N N . ARG A 1 44 ? 12.210 -9.514 -0.169 1.00 0.00 41 ARG A N 2
ATOM 2555 C CA . ARG A 1 44 ? 13.358 -8.671 -0.478 1.00 0.00 41 ARG A CA 2
ATOM 2556 C C . ARG A 1 44 ? 13.072 -7.231 -0.068 1.00 0.00 41 ARG A C 2
ATOM 2557 O O . ARG A 1 44 ? 13.942 -6.543 0.472 1.00 0.00 41 ARG A O 2
ATOM 2578 N N . LEU A 1 45 ? 11.844 -6.784 -0.317 1.00 0.00 42 LEU A N 2
ATOM 2579 C CA . LEU A 1 45 ? 11.411 -5.455 0.093 1.00 0.00 42 LEU A CA 2
ATOM 2580 C C . LEU A 1 45 ? 11.594 -5.289 1.597 1.00 0.00 42 LEU A C 2
ATOM 2581 O O . LEU A 1 45 ? 12.082 -4.264 2.065 1.00 0.00 42 LEU A O 2
ATOM 2597 N N . SER A 1 46 ? 11.230 -6.326 2.339 1.00 0.00 43 SER A N 2
ATOM 2598 C CA . SER A 1 46 ? 11.347 -6.325 3.792 1.00 0.00 43 SER A CA 2
ATOM 2599 C C . SER A 1 46 ? 12.798 -6.119 4.243 1.00 0.00 43 SER A C 2
ATOM 2600 O O . SER A 1 46 ? 13.053 -5.587 5.324 1.00 0.00 43 SER A O 2
ATOM 2608 N N . LYS A 1 47 ? 13.744 -6.545 3.419 1.00 0.00 44 LYS A N 2
ATOM 2609 C CA . LYS A 1 47 ? 15.153 -6.457 3.775 1.00 0.00 44 LYS A CA 2
ATOM 2610 C C . LYS A 1 47 ? 15.738 -5.082 3.442 1.00 0.00 44 LYS A C 2
ATOM 2611 O O . LYS A 1 47 ? 16.408 -4.469 4.273 1.00 0.00 44 LYS A O 2
ATOM 2630 N N . VAL A 1 48 ? 15.479 -4.594 2.234 1.00 0.00 45 VAL A N 2
ATOM 2631 C CA . VAL A 1 48 ? 16.087 -3.345 1.776 1.00 0.00 45 VAL A CA 2
ATOM 2632 C C . VAL A 1 48 ? 15.170 -2.143 2.000 1.00 0.00 45 VAL A C 2
ATOM 2633 O O . VAL A 1 48 ? 15.559 -1.152 2.620 1.00 0.00 45 VAL A O 2
ATOM 2646 N N . VAL A 1 49 ? 13.952 -2.254 1.505 1.00 0.00 46 VAL A N 2
ATOM 2647 C CA . VAL A 1 49 ? 12.975 -1.172 1.579 1.00 0.00 46 VAL A CA 2
ATOM 2648 C C . VAL A 1 49 ? 12.544 -0.916 3.019 1.00 0.00 46 VAL A C 2
ATOM 2649 O O . VAL A 1 49 ? 12.452 0.231 3.456 1.00 0.00 46 VAL A O 2
ATOM 2662 N N . PHE A 1 50 ? 12.319 -1.992 3.760 1.00 0.00 47 PHE A N 2
ATOM 2663 C CA . PHE A 1 50 ? 11.895 -1.898 5.156 1.00 0.00 47 PHE A CA 2
ATOM 2664 C C . PHE A 1 50 ? 13.089 -1.654 6.081 1.00 0.00 47 PHE A C 2
ATOM 2665 O O . PHE A 1 50 ? 13.079 -2.056 7.243 1.00 0.00 47 PHE A O 2
ATOM 2682 N N . LYS A 1 51 ? 14.112 -0.994 5.555 1.00 0.00 48 LYS A N 2
ATOM 2683 C CA . LYS A 1 51 ? 15.282 -0.632 6.344 1.00 0.00 48 LYS A CA 2
ATOM 2684 C C . LYS A 1 51 ? 15.689 0.817 6.078 1.00 0.00 48 LYS A C 2
ATOM 2685 O O . LYS A 1 51 ? 16.262 1.477 6.943 1.00 0.00 48 LYS A O 2
ATOM 2704 N N . ASP A 1 52 ? 15.397 1.301 4.874 1.00 0.00 49 ASP A N 2
ATOM 2705 C CA . ASP A 1 52 ? 15.803 2.643 4.467 1.00 0.00 49 ASP A CA 2
ATOM 2706 C C . ASP A 1 52 ? 14.972 3.712 5.169 1.00 0.00 49 ASP A C 2
ATOM 2707 O O . ASP A 1 52 ? 13.739 3.641 5.193 1.00 0.00 49 ASP A O 2
ATOM 2716 N N . SER A 1 53 ? 15.658 4.700 5.734 1.00 0.00 50 SER A N 2
ATOM 2717 C CA . SER A 1 53 ? 15.010 5.765 6.488 1.00 0.00 50 SER A CA 2
ATOM 2718 C C . SER A 1 53 ? 14.207 6.689 5.574 1.00 0.00 50 SER A C 2
ATOM 2719 O O . SER A 1 53 ? 13.098 7.101 5.919 1.00 0.00 50 SER A O 2
ATOM 2727 N N . LEU A 1 54 ? 14.763 6.998 4.401 1.00 0.00 51 LEU A N 2
ATOM 2728 C CA . LEU A 1 54 ? 14.121 7.911 3.457 1.00 0.00 51 LEU A CA 2
ATOM 2729 C C . LEU A 1 54 ? 12.780 7.354 2.998 1.00 0.00 51 LEU A C 2
ATOM 2730 O O . LEU A 1 54 ? 11.755 8.041 3.059 1.00 0.00 51 LEU A O 2
ATOM 2746 N N . VAL A 1 55 ? 12.797 6.106 2.547 1.00 0.00 52 VAL A N 2
ATOM 2747 C CA . VAL A 1 55 ? 11.588 5.429 2.097 1.00 0.00 52 VAL A CA 2
ATOM 2748 C C . VAL A 1 55 ? 10.561 5.341 3.224 1.00 0.00 52 VAL A C 2
ATOM 2749 O O . VAL A 1 55 ? 9.382 5.646 3.030 1.00 0.00 52 VAL A O 2
ATOM 2762 N N . ALA A 1 56 ? 11.027 4.952 4.405 1.00 0.00 53 ALA A N 2
ATOM 2763 C CA . ALA A 1 56 ? 10.155 4.785 5.562 1.00 0.00 53 ALA A CA 2
ATOM 2764 C C . ALA A 1 56 ? 9.454 6.087 5.924 1.00 0.00 53 ALA A C 2
ATOM 2765 O O . ALA A 1 56 ? 8.230 6.126 6.058 1.00 0.00 53 ALA A O 2
ATOM 2772 N N . ASP A 1 57 ? 10.234 7.150 6.058 1.00 0.00 54 ASP A N 2
ATOM 2773 C CA . ASP A 1 57 ? 9.705 8.442 6.477 1.00 0.00 54 ASP A CA 2
ATOM 2774 C C . ASP A 1 57 ? 8.722 8.985 5.443 1.00 0.00 54 ASP A C 2
ATOM 2775 O O . ASP A 1 57 ? 7.684 9.549 5.793 1.00 0.00 54 ASP A O 2
ATOM 2784 N N . TYR A 1 58 ? 9.039 8.788 4.168 1.00 0.00 55 TYR A N 2
ATOM 2785 C CA . TYR A 1 58 ? 8.178 9.245 3.087 1.00 0.00 55 TYR A CA 2
ATOM 2786 C C . TYR A 1 58 ? 6.813 8.563 3.152 1.00 0.00 55 TYR A C 2
ATOM 2787 O O . TYR A 1 58 ? 5.781 9.225 3.279 1.00 0.00 55 TYR A O 2
ATOM 2805 N N . PHE A 1 59 ? 6.815 7.238 3.086 1.00 0.00 56 PHE A N 2
ATOM 2806 C CA . PHE A 1 59 ? 5.575 6.475 3.068 1.00 0.00 56 PHE A CA 2
ATOM 2807 C C . PHE A 1 59 ? 4.762 6.687 4.339 1.00 0.00 56 PHE A C 2
ATOM 2808 O O . PHE A 1 59 ? 3.559 6.932 4.272 1.00 0.00 56 PHE A O 2
ATOM 2825 N N . ASN A 1 60 ? 5.423 6.617 5.486 1.00 0.00 57 ASN A N 2
ATOM 2826 C CA . ASN A 1 60 ? 4.733 6.645 6.775 1.00 0.00 57 ASN A CA 2
ATOM 2827 C C . ASN A 1 60 ? 4.154 8.018 7.099 1.00 0.00 57 ASN A C 2
ATOM 2828 O O . ASN A 1 60 ? 2.988 8.132 7.468 1.00 0.00 57 ASN A O 2
ATOM 2839 N N . ARG A 1 61 ? 4.963 9.056 6.958 1.00 0.00 58 ARG A N 2
ATOM 2840 C CA . ARG A 1 61 ? 4.580 10.383 7.432 1.00 0.00 58 ARG A CA 2
ATOM 2841 C C . ARG A 1 61 ? 3.633 11.092 6.469 1.00 0.00 58 ARG A C 2
ATOM 2842 O O . ARG A 1 61 ? 2.879 11.976 6.873 1.00 0.00 58 ARG A O 2
ATOM 2863 N N . HIS A 1 62 ? 3.668 10.715 5.198 1.00 0.00 59 HIS A N 2
ATOM 2864 C CA . HIS A 1 62 ? 2.873 11.417 4.196 1.00 0.00 59 HIS A CA 2
ATOM 2865 C C . HIS A 1 62 ? 1.530 10.730 3.931 1.00 0.00 59 HIS A C 2
ATOM 2866 O O . HIS A 1 62 ? 0.581 11.387 3.508 1.00 0.00 59 HIS A O 2
ATOM 2881 N N . PHE A 1 63 ? 1.446 9.423 4.179 1.00 0.00 60 PHE A N 2
ATOM 2882 C CA . PHE A 1 63 ? 0.210 8.676 3.911 1.00 0.00 60 PHE A CA 2
ATOM 2883 C C . PHE A 1 63 ? -0.032 7.612 4.981 1.00 0.00 60 PHE A C 2
ATOM 2884 O O . PHE A 1 63 ? 0.882 7.257 5.728 1.00 0.00 60 PHE A O 2
ATOM 2901 N N . VAL A 1 64 ? -1.261 7.102 5.048 1.00 0.00 61 VAL A N 2
ATOM 2902 C CA . VAL A 1 64 ? -1.585 6.021 5.973 1.00 0.00 61 VAL A CA 2
ATOM 2903 C C . VAL A 1 64 ? -1.105 4.686 5.422 1.00 0.00 61 VAL A C 2
ATOM 2904 O O . VAL A 1 64 ? -1.546 4.255 4.356 1.00 0.00 61 VAL A O 2
ATOM 2917 N N . ASN A 1 65 ? -0.197 4.043 6.142 1.00 0.00 62 ASN A N 2
ATOM 2918 C CA . ASN A 1 65 ? 0.324 2.744 5.731 1.00 0.00 62 ASN A CA 2
ATOM 2919 C C . ASN A 1 65 ? -0.545 1.629 6.293 1.00 0.00 62 ASN A C 2
ATOM 2920 O O . ASN A 1 65 ? -0.364 1.202 7.435 1.00 0.00 62 ASN A O 2
ATOM 2931 N N . LEU A 1 66 ? -1.494 1.164 5.499 1.00 0.00 63 LEU A N 2
ATOM 2932 C CA . LEU A 1 66 ? -2.399 0.116 5.936 1.00 0.00 63 LEU A CA 2
ATOM 2933 C C . LEU A 1 66 ? -1.910 -1.237 5.446 1.00 0.00 63 LEU A C 2
ATOM 2934 O O . LEU A 1 66 ? -1.663 -1.428 4.255 1.00 0.00 63 LEU A O 2
ATOM 2950 N N . LYS A 1 67 ? -1.757 -2.164 6.373 1.00 0.00 64 LYS A N 2
ATOM 2951 C CA . LYS A 1 67 ? -1.321 -3.510 6.044 1.00 0.00 64 LYS A CA 2
ATOM 2952 C C . LYS A 1 67 ? -2.526 -4.436 6.014 1.00 0.00 64 LYS A C 2
ATOM 2953 O O . LYS A 1 67 ? -3.255 -4.543 7.001 1.00 0.00 64 LYS A O 2
ATOM 2972 N N . MET A 1 68 ? -2.751 -5.083 4.882 1.00 0.00 65 MET A N 2
ATOM 2973 C CA . MET A 1 68 ? -3.895 -5.974 4.742 1.00 0.00 65 MET A CA 2
ATOM 2974 C C . MET A 1 68 ? -3.500 -7.309 4.134 1.00 0.00 65 MET A C 2
ATOM 2975 O O . MET A 1 68 ? -2.459 -7.440 3.486 1.00 0.00 65 MET A O 2
ATOM 2989 N N . ASP A 1 69 ? -4.332 -8.299 4.383 1.00 0.00 66 ASP A N 2
ATOM 2990 C CA . ASP A 1 69 ? -4.170 -9.616 3.810 1.00 0.00 66 ASP A CA 2
ATOM 2991 C C . ASP A 1 69 ? -5.142 -9.779 2.652 1.00 0.00 66 ASP A C 2
ATOM 2992 O O . ASP A 1 69 ? -6.156 -9.082 2.591 1.00 0.00 66 ASP A O 2
ATOM 3001 N N . MET A 1 70 ? -4.834 -10.673 1.727 1.00 0.00 67 MET A N 2
ATOM 3002 C CA . MET A 1 70 ? -5.702 -10.883 0.572 1.00 0.00 67 MET A CA 2
ATOM 3003 C C . MET A 1 70 ? -6.903 -11.735 0.959 1.00 0.00 67 MET A C 2
ATOM 3004 O O . MET A 1 70 ? -7.925 -11.738 0.272 1.00 0.00 67 MET A O 2
ATOM 3018 N N . GLU A 1 71 ? -6.769 -12.447 2.071 1.00 0.00 68 GLU A N 2
ATOM 3019 C CA . GLU A 1 71 ? -7.837 -13.255 2.616 1.00 0.00 68 GLU A CA 2
ATOM 3020 C C . GLU A 1 71 ? -7.808 -13.150 4.134 1.00 0.00 68 GLU A C 2
ATOM 3021 O O . GLU A 1 71 ? -6.745 -13.267 4.752 1.00 0.00 68 GLU A O 2
ATOM 3033 N N . LYS A 1 72 ? -8.985 -12.921 4.703 1.00 0.00 69 LYS A N 2
ATOM 3034 C CA . LYS A 1 72 ? -9.168 -12.593 6.117 1.00 0.00 69 LYS A CA 2
ATOM 3035 C C . LYS A 1 72 ? -8.787 -11.140 6.378 1.00 0.00 69 LYS A C 2
ATOM 3036 O O . LYS A 1 72 ? -7.618 -10.757 6.280 1.00 0.00 69 LYS A O 2
ATOM 3055 N N . GLY A 1 73 ? -9.787 -10.333 6.699 1.00 0.00 70 GLY A N 2
ATOM 3056 C CA . GLY A 1 73 ? -9.563 -8.920 6.912 1.00 0.00 70 GLY A CA 2
ATOM 3057 C C . GLY A 1 73 ? -10.044 -8.088 5.740 1.00 0.00 70 GLY A C 2
ATOM 3058 O O . GLY A 1 73 ? -9.316 -7.224 5.248 1.00 0.00 70 GLY A O 2
ATOM 3062 N N . GLU A 1 74 ? -11.258 -8.394 5.271 1.00 0.00 71 GLU A N 2
ATOM 3063 C CA . GLU A 1 74 ? -11.911 -7.658 4.180 1.00 0.00 71 GLU A CA 2
ATOM 3064 C C . GLU A 1 74 ? -11.164 -7.836 2.855 1.00 0.00 71 GLU A C 2
ATOM 3065 O O . GLU A 1 74 ? -11.428 -7.133 1.877 1.00 0.00 71 GLU A O 2
ATOM 3077 N N . GLY A 1 75 ? -10.264 -8.814 2.817 1.00 0.00 72 GLY A N 2
ATOM 3078 C CA . GLY A 1 75 ? -9.460 -9.045 1.633 1.00 0.00 72 GLY A CA 2
ATOM 3079 C C . GLY A 1 75 ? -10.260 -9.652 0.498 1.00 0.00 72 GLY A C 2
ATOM 3080 O O . GLY A 1 75 ? -10.027 -9.337 -0.672 1.00 0.00 72 GLY A O 2
ATOM 3084 N N . VAL A 1 76 ? -11.204 -10.522 0.843 1.00 0.00 73 VAL A N 2
ATOM 3085 C CA . VAL A 1 76 ? -12.052 -11.176 -0.150 1.00 0.00 73 VAL A CA 2
ATOM 3086 C C . VAL A 1 76 ? -12.861 -10.148 -0.940 1.00 0.00 73 VAL A C 2
ATOM 3087 O O . VAL A 1 76 ? -13.058 -10.296 -2.150 1.00 0.00 73 VAL A O 2
ATOM 3100 N N . GLU A 1 77 ? -13.296 -9.094 -0.256 1.00 0.00 74 GLU A N 2
ATOM 3101 C CA . GLU A 1 77 ? -14.055 -8.031 -0.896 1.00 0.00 74 GLU A CA 2
ATOM 3102 C C . GLU A 1 77 ? -13.155 -7.303 -1.883 1.00 0.00 74 GLU A C 2
ATOM 3103 O O . GLU A 1 77 ? -13.500 -7.146 -3.049 1.00 0.00 74 GLU A O 2
ATOM 3115 N N . LEU A 1 78 ? -11.976 -6.913 -1.413 1.00 0.00 75 LEU A N 2
ATOM 3116 C CA . LEU A 1 78 ? -11.015 -6.183 -2.233 1.00 0.00 75 LEU A CA 2
ATOM 3117 C C . LEU A 1 78 ? -10.598 -6.990 -3.462 1.00 0.00 75 LEU A C 2
ATOM 3118 O O . LEU A 1 78 ? -10.426 -6.430 -4.546 1.00 0.00 75 LEU A O 2
ATOM 3134 N N . ARG A 1 79 ? -10.444 -8.303 -3.293 1.00 0.00 76 ARG A N 2
ATOM 3135 C CA . ARG A 1 79 ? -10.058 -9.177 -4.397 1.00 0.00 76 ARG A CA 2
ATOM 3136 C C . ARG A 1 79 ? -11.100 -9.137 -5.512 1.00 0.00 76 ARG A C 2
ATOM 3137 O O . ARG A 1 79 ? -10.762 -8.927 -6.676 1.00 0.00 76 ARG A O 2
ATOM 3158 N N . LYS A 1 80 ? -12.361 -9.316 -5.145 1.00 0.00 77 LYS A N 2
ATOM 3159 C CA . LYS A 1 80 ? -13.448 -9.331 -6.117 1.00 0.00 77 LYS A CA 2
ATOM 3160 C C . LYS A 1 80 ? -13.699 -7.920 -6.648 1.00 0.00 77 LYS A C 2
ATOM 3161 O O . LYS A 1 80 ? -14.139 -7.728 -7.782 1.00 0.00 77 LYS A O 2
ATOM 3180 N N . LYS A 1 81 ? -13.387 -6.947 -5.808 1.00 0.00 78 LYS A N 2
ATOM 3181 C CA . LYS A 1 81 ? -13.648 -5.543 -6.083 1.00 0.00 78 LYS A CA 2
ATOM 3182 C C . LYS A 1 81 ? -12.815 -5.036 -7.258 1.00 0.00 78 LYS A C 2
ATOM 3183 O O . LYS A 1 81 ? -13.343 -4.413 -8.178 1.00 0.00 78 LYS A O 2
ATOM 3202 N N . TYR A 1 82 ? -11.516 -5.307 -7.226 1.00 0.00 79 TYR A N 2
ATOM 3203 C CA . TYR A 1 82 ? -10.604 -4.746 -8.220 1.00 0.00 79 TYR A CA 2
ATOM 3204 C C . TYR A 1 82 ? -10.170 -5.788 -9.248 1.00 0.00 79 TYR A C 2
ATOM 3205 O O . TYR A 1 82 ? -9.851 -5.443 -10.387 1.00 0.00 79 TYR A O 2
ATOM 3223 N N . GLY A 1 83 ? -10.158 -7.051 -8.846 1.00 0.00 80 GLY A N 2
ATOM 3224 C CA . GLY A 1 83 ? -9.758 -8.119 -9.744 1.00 0.00 80 GLY A CA 2
ATOM 3225 C C . GLY A 1 83 ? -8.268 -8.115 -10.022 1.00 0.00 80 GLY A C 2
ATOM 3226 O O . GLY A 1 83 ? -7.843 -8.133 -11.177 1.00 0.00 80 GLY A O 2
ATOM 3230 N N . VAL A 1 84 ? -7.475 -8.081 -8.961 1.00 0.00 81 VAL A N 2
ATOM 3231 C CA . VAL A 1 84 ? -6.025 -8.094 -9.084 1.00 0.00 81 VAL A CA 2
ATOM 3232 C C . VAL A 1 84 ? -5.513 -9.504 -9.386 1.00 0.00 81 VAL A C 2
ATOM 3233 O O . VAL A 1 84 ? -6.191 -10.490 -9.098 1.00 0.00 81 VAL A O 2
ATOM 3246 N N . HIS A 1 85 ? -4.322 -9.598 -9.980 1.00 0.00 82 HIS A N 2
ATOM 3247 C CA . HIS A 1 85 ? -3.753 -10.898 -10.350 1.00 0.00 82 HIS A CA 2
ATOM 3248 C C . HIS A 1 85 ? -2.237 -10.930 -10.144 1.00 0.00 82 HIS A C 2
ATOM 3249 O O . HIS A 1 85 ? -1.546 -11.802 -10.674 1.00 0.00 82 HIS A O 2
ATOM 3264 N N . ALA A 1 86 ? -1.727 -10.003 -9.353 1.00 0.00 83 ALA A N 2
ATOM 3265 C CA . ALA A 1 86 ? -0.299 -9.933 -9.075 1.00 0.00 83 ALA A CA 2
ATOM 3266 C C . ALA A 1 86 ? -0.021 -10.400 -7.650 1.00 0.00 83 ALA A C 2
ATOM 3267 O O . ALA A 1 86 ? -0.942 -10.804 -6.936 1.00 0.00 83 ALA A O 2
ATOM 3274 N N . TYR A 1 87 ? 1.237 -10.359 -7.234 1.00 0.00 84 TYR A N 2
ATOM 3275 C CA . TYR A 1 87 ? 1.586 -10.725 -5.863 1.00 0.00 84 TYR A CA 2
ATOM 3276 C C . TYR A 1 87 ? 1.596 -9.488 -4.961 1.00 0.00 84 TYR A C 2
ATOM 3277 O O . TYR A 1 87 ? 0.882 -9.452 -3.958 1.00 0.00 84 TYR A O 2
ATOM 3295 N N . PRO A 1 88 ? 2.417 -8.459 -5.274 1.00 0.00 85 PRO A N 2
ATOM 3296 C CA . PRO A 1 88 ? 2.419 -7.211 -4.540 1.00 0.00 85 PRO A CA 2
ATOM 3297 C C . PRO A 1 88 ? 1.594 -6.126 -5.243 1.00 0.00 85 PRO A C 2
ATOM 3298 O O . PRO A 1 88 ? 1.885 -5.750 -6.381 1.00 0.00 85 PRO A O 2
ATOM 3309 N N . THR A 1 89 ? 0.572 -5.630 -4.568 1.00 0.00 86 THR A N 2
ATOM 3310 C CA . THR A 1 89 ? -0.317 -4.636 -5.146 1.00 0.00 86 THR A CA 2
ATOM 3311 C C . THR A 1 89 ? -0.468 -3.433 -4.220 1.00 0.00 86 THR A C 2
ATOM 3312 O O . THR A 1 89 ? -0.561 -3.584 -3.001 1.00 0.00 86 THR A O 2
ATOM 3323 N N . LEU A 1 90 ? -0.489 -2.242 -4.800 1.00 0.00 87 LEU A N 2
ATOM 3324 C CA . LEU A 1 90 ? -0.670 -1.028 -4.026 1.00 0.00 87 LEU A CA 2
ATOM 3325 C C . LEU A 1 90 ? -2.048 -0.446 -4.295 1.00 0.00 87 LEU A C 2
ATOM 3326 O O . LEU A 1 90 ? -2.347 -0.012 -5.410 1.00 0.00 87 LEU A O 2
ATOM 3342 N N . LEU A 1 91 ? -2.891 -0.462 -3.279 1.00 0.00 88 LEU A N 2
ATOM 3343 C CA . LEU A 1 91 ? -4.253 0.023 -3.416 1.00 0.00 88 LEU A CA 2
ATOM 3344 C C . LEU A 1 91 ? -4.369 1.443 -2.883 1.00 0.00 88 LEU A C 2
ATOM 3345 O O . LEU A 1 91 ? -4.098 1.699 -1.709 1.00 0.00 88 LEU A O 2
ATOM 3361 N N . PHE A 1 92 ? -4.773 2.359 -3.750 1.00 0.00 89 PHE A N 2
ATOM 3362 C CA . PHE A 1 92 ? -4.898 3.760 -3.382 1.00 0.00 89 PHE A CA 2
ATOM 3363 C C . PHE A 1 92 ? -6.361 4.174 -3.345 1.00 0.00 89 PHE A C 2
ATOM 3364 O O . PHE A 1 92 ? -7.096 3.959 -4.306 1.00 0.00 89 PHE A O 2
ATOM 3381 N N . ILE A 1 93 ? -6.776 4.762 -2.239 1.00 0.00 90 ILE A N 2
ATOM 3382 C CA . ILE A 1 93 ? -8.141 5.251 -2.097 1.00 0.00 90 ILE A CA 2
ATOM 3383 C C . ILE A 1 93 ? -8.122 6.676 -1.560 1.00 0.00 90 ILE A C 2
ATOM 3384 O O . ILE A 1 93 ? -7.349 6.994 -0.655 1.00 0.00 90 ILE A O 2
ATOM 3400 N N . ASN A 1 94 ? -8.951 7.537 -2.137 1.00 0.00 91 ASN A N 2
ATOM 3401 C CA . ASN A 1 94 ? -8.979 8.937 -1.738 1.00 0.00 91 ASN A CA 2
ATOM 3402 C C . ASN A 1 94 ? -10.075 9.176 -0.707 1.00 0.00 91 ASN A C 2
ATOM 3403 O O . ASN A 1 94 ? -10.822 8.258 -0.361 1.00 0.00 91 ASN A O 2
ATOM 3414 N N . SER A 1 95 ? -10.179 10.416 -0.242 1.00 0.00 92 SER A N 2
ATOM 3415 C CA . SER A 1 95 ? -11.083 10.772 0.848 1.00 0.00 92 SER A CA 2
ATOM 3416 C C . SER A 1 95 ? -12.551 10.542 0.483 1.00 0.00 92 SER A C 2
ATOM 3417 O O . SER A 1 95 ? -13.405 10.448 1.364 1.00 0.00 92 SER A O 2
ATOM 3425 N N . SER A 1 96 ? -12.847 10.447 -0.808 1.00 0.00 93 SER A N 2
ATOM 3426 C CA . SER A 1 96 ? -14.206 10.188 -1.251 1.00 0.00 93 SER A CA 2
ATOM 3427 C C . SER A 1 96 ? -14.591 8.725 -1.023 1.00 0.00 93 SER A C 2
ATOM 3428 O O . SER A 1 96 ? -15.760 8.360 -1.131 1.00 0.00 93 SER A O 2
ATOM 3436 N N . GLY A 1 97 ? -13.602 7.896 -0.699 1.00 0.00 94 GLY A N 2
ATOM 3437 C CA . GLY A 1 97 ? -13.862 6.488 -0.459 1.00 0.00 94 GLY A CA 2
ATOM 3438 C C . GLY A 1 97 ? -13.840 5.671 -1.734 1.00 0.00 94 GLY A C 2
ATOM 3439 O O . GLY A 1 97 ? -14.423 4.589 -1.802 1.00 0.00 94 GLY A O 2
ATOM 3443 N N . GLU A 1 98 ? -13.165 6.186 -2.750 1.00 0.00 95 GLU A N 2
ATOM 3444 C CA . GLU A 1 98 ? -13.087 5.506 -4.033 1.00 0.00 95 GLU A CA 2
ATOM 3445 C C . GLU A 1 98 ? -11.642 5.354 -4.477 1.00 0.00 95 GLU A C 2
ATOM 3446 O O . GLU A 1 98 ? -10.771 6.133 -4.078 1.00 0.00 95 GLU A O 2
ATOM 3458 N N . VAL A 1 99 ? -11.397 4.348 -5.301 1.00 0.00 96 VAL A N 2
ATOM 3459 C CA . VAL A 1 99 ? -10.089 4.148 -5.897 1.00 0.00 96 VAL A CA 2
ATOM 3460 C C . VAL A 1 99 ? -10.020 4.863 -7.246 1.00 0.00 96 VAL A C 2
ATOM 3461 O O . VAL A 1 99 ? -10.905 4.703 -8.093 1.00 0.00 96 VAL A O 2
ATOM 3474 N N . VAL A 1 100 ? -8.998 5.681 -7.425 1.00 0.00 97 VAL A N 2
ATOM 3475 C CA . VAL A 1 100 ? -8.807 6.395 -8.677 1.00 0.00 97 VAL A CA 2
ATOM 3476 C C . VAL A 1 100 ? -7.896 5.597 -9.600 1.00 0.00 97 VAL A C 2
ATOM 3477 O O . VAL A 1 100 ? -8.208 5.383 -10.773 1.00 0.00 97 VAL A O 2
ATOM 3490 N N . TYR A 1 101 ? -6.781 5.135 -9.057 1.00 0.00 98 TYR A N 2
ATOM 3491 C CA . TYR A 1 101 ? -5.811 4.386 -9.834 1.00 0.00 98 TYR A CA 2
ATOM 3492 C C . TYR A 1 101 ? -5.342 3.150 -9.071 1.00 0.00 98 TYR A C 2
ATOM 3493 O O . TYR A 1 101 ? -5.073 3.214 -7.872 1.00 0.00 98 TYR A O 2
ATOM 3511 N N . ARG A 1 102 ? -5.260 2.030 -9.776 1.00 0.00 99 ARG A N 2
ATOM 3512 C CA . ARG A 1 102 ? -4.776 0.785 -9.198 1.00 0.00 99 ARG A CA 2
ATOM 3513 C C . ARG A 1 102 ? -3.334 0.533 -9.632 1.00 0.00 99 ARG A C 2
ATOM 3514 O O . ARG A 1 102 ? -3.035 0.514 -10.828 1.00 0.00 99 ARG A O 2
ATOM 3535 N N . LEU A 1 103 ? -2.440 0.347 -8.673 1.00 0.00 100 LEU A N 2
ATOM 3536 C CA . LEU A 1 103 ? -1.048 0.066 -8.987 1.00 0.00 100 LEU A CA 2
ATOM 3537 C C . LEU A 1 103 ? -0.766 -1.414 -8.758 1.00 0.00 100 LEU A C 2
ATOM 3538 O O . LEU A 1 103 ? -0.715 -1.878 -7.618 1.00 0.00 100 LEU A O 2
ATOM 3554 N N . VAL A 1 104 ? -0.604 -2.154 -9.843 1.00 0.00 101 VAL A N 2
ATOM 3555 C CA . VAL A 1 104 ? -0.316 -3.574 -9.753 1.00 0.00 101 VAL A CA 2
ATOM 3556 C C . VAL A 1 104 ? 1.156 -3.842 -10.030 1.00 0.00 101 VAL A C 2
ATOM 3557 O O . VAL A 1 104 ? 1.744 -3.268 -10.952 1.00 0.00 101 VAL A O 2
ATOM 3570 N N . GLY A 1 105 ? 1.748 -4.697 -9.213 1.00 0.00 102 GLY A N 2
ATOM 3571 C CA . GLY A 1 105 ? 3.140 -5.039 -9.376 1.00 0.00 102 GLY A CA 2
ATOM 3572 C C . GLY A 1 105 ? 4.055 -4.056 -8.688 1.00 0.00 102 GLY A C 2
ATOM 3573 O O . GLY A 1 105 ? 4.075 -2.864 -9.010 1.00 0.00 102 GLY A O 2
ATOM 3577 N N . ALA A 1 106 ? 4.814 -4.561 -7.745 1.00 0.00 103 ALA A N 2
ATOM 3578 C CA . ALA A 1 106 ? 5.748 -3.742 -6.997 1.00 0.00 103 ALA A CA 2
ATOM 3579 C C . ALA A 1 106 ? 7.157 -3.943 -7.522 1.00 0.00 103 ALA A C 2
ATOM 3580 O O . ALA A 1 106 ? 7.515 -5.037 -7.966 1.00 0.00 103 ALA A O 2
ATOM 3587 N N . GLU A 1 107 ? 7.943 -2.884 -7.477 1.00 0.00 104 GLU A N 2
ATOM 3588 C CA . GLU A 1 107 ? 9.308 -2.913 -7.977 1.00 0.00 104 GLU A CA 2
ATOM 3589 C C . GLU A 1 107 ? 10.267 -2.635 -6.833 1.00 0.00 104 GLU A C 2
ATOM 3590 O O . GLU A 1 107 ? 9.848 -2.529 -5.677 1.00 0.00 104 GLU A O 2
ATOM 3602 N N . ASP A 1 108 ? 11.548 -2.521 -7.155 1.00 0.00 105 ASP A N 2
ATOM 3603 C CA . ASP A 1 108 ? 12.535 -2.052 -6.193 1.00 0.00 105 ASP A CA 2
ATOM 3604 C C . ASP A 1 108 ? 12.175 -0.632 -5.760 1.00 0.00 105 ASP A C 2
ATOM 3605 O O . ASP A 1 108 ? 11.462 0.066 -6.485 1.00 0.00 105 ASP A O 2
ATOM 3614 N N . ALA A 1 109 ? 12.676 -0.210 -4.601 1.00 0.00 106 ALA A N 2
ATOM 3615 C CA . ALA A 1 109 ? 12.270 1.063 -3.984 1.00 0.00 106 ALA A CA 2
ATOM 3616 C C . ALA A 1 109 ? 12.196 2.237 -4.982 1.00 0.00 106 ALA A C 2
ATOM 3617 O O . ALA A 1 109 ? 11.134 2.842 -5.123 1.00 0.00 106 ALA A O 2
ATOM 3624 N N . PRO A 1 110 ? 13.291 2.575 -5.709 1.00 0.00 107 PRO A N 2
ATOM 3625 C CA . PRO A 1 110 ? 13.281 3.719 -6.633 1.00 0.00 107 PRO A CA 2
ATOM 3626 C C . PRO A 1 110 ? 12.293 3.543 -7.784 1.00 0.00 107 PRO A C 2
ATOM 3627 O O . PRO A 1 110 ? 11.601 4.485 -8.169 1.00 0.00 107 PRO A O 2
ATOM 3638 N N . GLU A 1 111 ? 12.220 2.328 -8.316 1.00 0.00 108 GLU A N 2
ATOM 3639 C CA . GLU A 1 111 ? 11.364 2.037 -9.456 1.00 0.00 108 GLU A CA 2
ATOM 3640 C C . GLU A 1 111 ? 9.893 2.080 -9.046 1.00 0.00 108 GLU A C 2
ATOM 3641 O O . GLU A 1 111 ? 9.044 2.576 -9.789 1.00 0.00 108 GLU A O 2
ATOM 3653 N N . LEU A 1 112 ? 9.598 1.577 -7.850 1.00 0.00 109 LEU A N 2
ATOM 3654 C CA . LEU A 1 112 ? 8.240 1.608 -7.322 1.00 0.00 109 LEU A CA 2
ATOM 3655 C C . LEU A 1 112 ? 7.799 3.043 -7.109 1.00 0.00 109 LEU A C 2
ATOM 3656 O O . LEU A 1 112 ? 6.688 3.425 -7.474 1.00 0.00 109 LEU A O 2
ATOM 3672 N N . LEU A 1 113 ? 8.686 3.826 -6.508 1.00 0.00 110 LEU A N 2
ATOM 3673 C CA . LEU A 1 113 ? 8.441 5.250 -6.289 1.00 0.00 110 LEU A CA 2
ATOM 3674 C C . LEU A 1 113 ? 8.044 5.951 -7.585 1.00 0.00 110 LEU A C 2
ATOM 3675 O O . LEU A 1 113 ? 7.171 6.819 -7.583 1.00 0.00 110 LEU A O 2
ATOM 3691 N N . LYS A 1 114 ? 8.679 5.564 -8.688 1.00 0.00 111 LYS A N 2
ATOM 3692 C CA . LYS A 1 114 ? 8.352 6.124 -9.994 1.00 0.00 111 LYS A CA 2
ATOM 3693 C C . LYS A 1 114 ? 6.900 5.817 -10.357 1.00 0.00 111 LYS A C 2
ATOM 3694 O O . LYS A 1 114 ? 6.148 6.708 -10.745 1.00 0.00 111 LYS A O 2
ATOM 3713 N N . LYS A 1 115 ? 6.512 4.553 -10.197 1.00 0.00 112 LYS A N 2
ATOM 3714 C CA . LYS A 1 115 ? 5.159 4.109 -10.533 1.00 0.00 112 LYS A CA 2
ATOM 3715 C C . LYS A 1 115 ? 4.119 4.775 -9.639 1.00 0.00 112 LYS A C 2
ATOM 3716 O O . LYS A 1 115 ? 3.044 5.154 -10.100 1.00 0.00 112 LYS A O 2
ATOM 3735 N N . VAL A 1 116 ? 4.444 4.908 -8.357 1.00 0.00 113 VAL A N 2
ATOM 3736 C CA . VAL A 1 116 ? 3.536 5.524 -7.394 1.00 0.00 113 VAL A CA 2
ATOM 3737 C C . VAL A 1 116 ? 3.356 7.011 -7.697 1.00 0.00 113 VAL A C 2
ATOM 3738 O O . VAL A 1 116 ? 2.232 7.511 -7.756 1.00 0.00 113 VAL A O 2
ATOM 3751 N N . LYS A 1 117 ? 4.467 7.699 -7.917 1.00 0.00 114 LYS A N 2
ATOM 3752 C CA . LYS A 1 117 ? 4.445 9.129 -8.197 1.00 0.00 114 LYS A CA 2
ATOM 3753 C C . LYS A 1 117 ? 3.712 9.408 -9.507 1.00 0.00 114 LYS A C 2
ATOM 3754 O O . LYS A 1 117 ? 2.961 10.377 -9.620 1.00 0.00 114 LYS A O 2
ATOM 3773 N N . LEU A 1 118 ? 3.926 8.544 -10.488 1.00 0.00 115 LEU A N 2
ATOM 3774 C CA . LEU A 1 118 ? 3.293 8.684 -11.791 1.00 0.00 115 LEU A CA 2
ATOM 3775 C C . LEU A 1 118 ? 1.832 8.219 -11.731 1.00 0.00 115 LEU A C 2
ATOM 3776 O O . LEU A 1 118 ? 1.001 8.619 -12.547 1.00 0.00 115 LEU A O 2
ATOM 3792 N N . GLY A 1 119 ? 1.524 7.381 -10.754 1.00 0.00 116 GLY A N 2
ATOM 3793 C CA . GLY A 1 119 ? 0.188 6.828 -10.638 1.00 0.00 116 GLY A CA 2
ATOM 3794 C C . GLY A 1 119 ? -0.768 7.717 -9.862 1.00 0.00 116 GLY A C 2
ATOM 3795 O O . GLY A 1 119 ? -1.949 7.811 -10.204 1.00 0.00 116 GLY A O 2
ATOM 3799 N N . VAL A 1 120 ? -0.272 8.355 -8.811 1.00 0.00 117 VAL A N 2
ATOM 3800 C CA . VAL A 1 120 ? -1.113 9.207 -7.974 1.00 0.00 117 VAL A CA 2
ATOM 3801 C C . VAL A 1 120 ? -1.266 10.596 -8.590 1.00 0.00 117 VAL A C 2
ATOM 3802 O O . VAL A 1 120 ? -2.377 11.118 -8.697 1.00 0.00 117 VAL A O 2
ATOM 3815 N N . GLU A 1 121 ? -0.153 11.186 -9.005 1.00 0.00 118 GLU A N 2
ATOM 3816 C CA . GLU A 1 121 ? -0.184 12.509 -9.613 1.00 0.00 118 GLU A CA 2
ATOM 3817 C C . GLU A 1 121 ? -0.690 12.423 -11.049 1.00 0.00 118 GLU A C 2
ATOM 3818 O O . GLU A 1 121 ? -0.377 11.473 -11.770 1.00 0.00 118 GLU A O 2
ATOM 3830 N N . SER A 1 122 ? -1.473 13.416 -11.453 1.00 0.00 119 SER A N 2
ATOM 3831 C CA . SER A 1 122 ? -2.097 13.423 -12.769 1.00 0.00 119 SER A CA 2
ATOM 3832 C C . SER A 1 122 ? -1.038 13.533 -13.865 1.00 0.00 119 SER A C 2
ATOM 3833 O O . SER A 1 122 ? -1.099 12.834 -14.878 1.00 0.00 119 SER A O 2
ATOM 3841 N N . GLU A 1 123 ? -0.062 14.404 -13.653 1.00 0.00 120 GLU A N 2
ATOM 3842 C CA . GLU A 1 123 ? 1.022 14.587 -14.606 1.00 0.00 120 GLU A CA 2
ATOM 3843 C C . GLU A 1 123 ? 2.371 14.584 -13.898 1.00 0.00 120 GLU A C 2
ATOM 3844 O O . GLU A 1 123 ? 3.151 13.638 -14.027 1.00 0.00 120 GLU A O 2
ATOM 3856 N N . GLY A 1 124 ? 2.634 15.637 -13.138 1.00 0.00 121 GLY A N 2
ATOM 3857 C CA . GLY A 1 124 ? 3.896 15.759 -12.444 1.00 0.00 121 GLY A CA 2
ATOM 3858 C C . GLY A 1 124 ? 4.016 17.097 -11.751 1.00 0.00 121 GLY A C 2
ATOM 3859 O O . GLY A 1 124 ? 4.757 17.200 -10.754 1.00 0.00 121 GLY A O 2
ATOM 3863 N N . ALA A 1 4 ? 13.093 10.664 12.277 1.00 0.00 1 ALA A N 3
ATOM 3864 C CA . ALA A 1 4 ? 14.460 10.185 11.974 1.00 0.00 1 ALA A CA 3
ATOM 3865 C C . ALA A 1 4 ? 14.565 8.681 12.200 1.00 0.00 1 ALA A C 3
ATOM 3866 O O . ALA A 1 4 ? 14.982 7.940 11.310 1.00 0.00 1 ALA A O 3
ATOM 3873 N N . GLN A 1 5 ? 14.184 8.230 13.390 1.00 0.00 2 GLN A N 3
ATOM 3874 C CA . GLN A 1 5 ? 14.230 6.810 13.707 1.00 0.00 2 GLN A CA 3
ATOM 3875 C C . GLN A 1 5 ? 12.935 6.143 13.261 1.00 0.00 2 GLN A C 3
ATOM 3876 O O . GLN A 1 5 ? 11.853 6.460 13.764 1.00 0.00 2 GLN A O 3
ATOM 3890 N N . ALA A 1 6 ? 13.045 5.237 12.303 1.00 0.00 3 ALA A N 3
ATOM 3891 C CA . ALA A 1 6 ? 11.879 4.560 11.763 1.00 0.00 3 ALA A CA 3
ATOM 3892 C C . ALA A 1 6 ? 12.044 3.050 11.822 1.00 0.00 3 ALA A C 3
ATOM 3893 O O . ALA A 1 6 ? 11.087 2.330 12.121 1.00 0.00 3 ALA A O 3
ATOM 3900 N N . ASP A 1 7 ? 13.262 2.582 11.545 1.00 0.00 4 ASP A N 3
ATOM 3901 C CA . ASP A 1 7 ? 13.557 1.148 11.456 1.00 0.00 4 ASP A CA 3
ATOM 3902 C C . ASP A 1 7 ? 12.792 0.516 10.304 1.00 0.00 4 ASP A C 3
ATOM 3903 O O . ASP A 1 7 ? 12.616 -0.702 10.248 1.00 0.00 4 ASP A O 3
ATOM 3912 N N . GLY A 1 8 ? 12.354 1.355 9.380 1.00 0.00 5 GLY A N 3
ATOM 3913 C CA . GLY A 1 8 ? 11.587 0.888 8.254 1.00 0.00 5 GLY A CA 3
ATOM 3914 C C . GLY A 1 8 ? 10.246 1.571 8.170 1.00 0.00 5 GLY A C 3
ATOM 3915 O O . GLY A 1 8 ? 10.001 2.555 8.872 1.00 0.00 5 GLY A O 3
ATOM 3919 N N . ILE A 1 9 ? 9.373 1.056 7.324 1.00 0.00 6 ILE A N 3
ATOM 3920 C CA . ILE A 1 9 ? 8.054 1.640 7.152 1.00 0.00 6 ILE A CA 3
ATOM 3921 C C . ILE A 1 9 ? 7.089 1.086 8.193 1.00 0.00 6 ILE A C 3
ATOM 3922 O O . ILE A 1 9 ? 6.880 -0.127 8.282 1.00 0.00 6 ILE A O 3
ATOM 3938 N N . ALA A 1 10 ? 6.517 1.976 8.987 1.00 0.00 7 ALA A N 3
ATOM 3939 C CA . ALA A 1 10 ? 5.565 1.582 10.010 1.00 0.00 7 ALA A CA 3
ATOM 3940 C C . ALA A 1 10 ? 4.193 1.308 9.405 1.00 0.00 7 ALA A C 3
ATOM 3941 O O . ALA A 1 10 ? 3.378 2.218 9.241 1.00 0.00 7 ALA A O 3
ATOM 3948 N N . PHE A 1 11 ? 3.966 0.059 9.031 1.00 0.00 8 PHE A N 3
ATOM 3949 C CA . PHE A 1 11 ? 2.665 -0.369 8.556 1.00 0.00 8 PHE A CA 3
ATOM 3950 C C . PHE A 1 11 ? 1.764 -0.713 9.730 1.00 0.00 8 PHE A C 3
ATOM 3951 O O . PHE A 1 11 ? 2.137 -1.502 10.603 1.00 0.00 8 PHE A O 3
ATOM 3968 N N . ARG A 1 12 ? 0.590 -0.114 9.756 1.00 0.00 9 ARG A N 3
ATOM 3969 C CA . ARG A 1 12 ? -0.390 -0.400 10.789 1.00 0.00 9 ARG A CA 3
ATOM 3970 C C . ARG A 1 12 ? -1.325 -1.496 10.298 1.00 0.00 9 ARG A C 3
ATOM 3971 O O . ARG A 1 12 ? -1.409 -1.749 9.095 1.00 0.00 9 ARG A O 3
ATOM 3992 N N . GLU A 1 13 ? -2.008 -2.157 11.218 1.00 0.00 10 GLU A N 3
ATOM 3993 C CA . GLU A 1 13 ? -2.987 -3.164 10.849 1.00 0.00 10 GLU A CA 3
ATOM 3994 C C . GLU A 1 13 ? -4.324 -2.826 11.500 1.00 0.00 10 GLU A C 3
ATOM 3995 O O . GLU A 1 13 ? -4.574 -3.160 12.660 1.00 0.00 10 GLU A O 3
ATOM 4007 N N . LEU A 1 14 ? -5.157 -2.120 10.750 1.00 0.00 11 LEU A N 3
ATOM 4008 C CA . LEU A 1 14 ? -6.429 -1.641 11.236 1.00 0.00 11 LEU A CA 3
ATOM 4009 C C . LEU A 1 14 ? -7.552 -2.094 10.318 1.00 0.00 11 LEU A C 3
ATOM 4010 O O . LEU A 1 14 ? -7.312 -2.466 9.165 1.00 0.00 11 LEU A O 3
ATOM 4026 N N . SER A 1 15 ? -8.774 -2.058 10.828 1.00 0.00 12 SER A N 3
ATOM 4027 C CA . SER A 1 15 ? -9.945 -2.383 10.030 1.00 0.00 12 SER A CA 3
ATOM 4028 C C . SER A 1 15 ? -10.205 -1.299 8.983 1.00 0.00 12 SER A C 3
ATOM 4029 O O . SER A 1 15 ? -9.693 -0.181 9.093 1.00 0.00 12 SER A O 3
ATOM 4037 N N . PHE A 1 16 ? -11.007 -1.635 7.981 1.00 0.00 13 PHE A N 3
ATOM 4038 C CA . PHE A 1 16 ? -11.300 -0.728 6.872 1.00 0.00 13 PHE A CA 3
ATOM 4039 C C . PHE A 1 16 ? -11.915 0.600 7.357 1.00 0.00 13 PHE A C 3
ATOM 4040 O O . PHE A 1 16 ? -11.407 1.669 7.011 1.00 0.00 13 PHE A O 3
ATOM 4057 N N . PRO A 1 17 ? -13.006 0.570 8.169 1.00 0.00 14 PRO A N 3
ATOM 4058 C CA . PRO A 1 17 ? -13.587 1.796 8.737 1.00 0.00 14 PRO A CA 3
ATOM 4059 C C . PRO A 1 17 ? -12.563 2.611 9.518 1.00 0.00 14 PRO A C 3
ATOM 4060 O O . PRO A 1 17 ? -12.469 3.829 9.356 1.00 0.00 14 PRO A O 3
ATOM 4071 N N . GLU A 1 18 ? -11.795 1.919 10.354 1.00 0.00 15 GLU A N 3
ATOM 4072 C CA . GLU A 1 18 ? -10.804 2.529 11.203 1.00 0.00 15 GLU A CA 3
ATOM 4073 C C . GLU A 1 18 ? -9.794 3.320 10.378 1.00 0.00 15 GLU A C 3
ATOM 4074 O O . GLU A 1 18 ? -9.578 4.511 10.613 1.00 0.00 15 GLU A O 3
ATOM 4086 N N . ALA A 1 19 ? -9.196 2.648 9.402 1.00 0.00 16 ALA A N 3
ATOM 4087 C CA . ALA A 1 19 ? -8.156 3.245 8.574 1.00 0.00 16 ALA A CA 3
ATOM 4088 C C . ALA A 1 19 ? -8.661 4.484 7.843 1.00 0.00 16 ALA A C 3
ATOM 4089 O O . ALA A 1 19 ? -8.020 5.538 7.883 1.00 0.00 16 ALA A O 3
ATOM 4096 N N . LEU A 1 20 ? -9.815 4.359 7.191 1.00 0.00 17 LEU A N 3
ATOM 4097 C CA . LEU A 1 20 ? -10.371 5.459 6.412 1.00 0.00 17 LEU A CA 3
ATOM 4098 C C . LEU A 1 20 ? -10.661 6.665 7.292 1.00 0.00 17 LEU A C 3
ATOM 4099 O O . LEU A 1 20 ? -10.192 7.770 7.020 1.00 0.00 17 LEU A O 3
ATOM 4115 N N . LYS A 1 21 ? -11.421 6.441 8.358 1.00 0.00 18 LYS A N 3
ATOM 4116 C CA . LYS A 1 21 ? -11.882 7.529 9.208 1.00 0.00 18 LYS A CA 3
ATOM 4117 C C . LYS A 1 21 ? -10.723 8.220 9.919 1.00 0.00 18 LYS A C 3
ATOM 4118 O O . LYS A 1 21 ? -10.685 9.449 9.999 1.00 0.00 18 LYS A O 3
ATOM 4137 N N . ARG A 1 22 ? -9.773 7.440 10.422 1.00 0.00 19 ARG A N 3
ATOM 4138 C CA . ARG A 1 22 ? -8.635 7.992 11.113 1.00 0.00 19 ARG A CA 3
ATOM 4139 C C . ARG A 1 22 ? -7.843 8.901 10.175 1.00 0.00 19 ARG A C 3
ATOM 4140 O O . ARG A 1 22 ? -7.383 9.975 10.570 1.00 0.00 19 ARG A O 3
ATOM 4161 N N . ALA A 1 23 ? -7.723 8.474 8.923 1.00 0.00 20 ALA A N 3
ATOM 4162 C CA . ALA A 1 23 ? -7.018 9.250 7.914 1.00 0.00 20 ALA A CA 3
ATOM 4163 C C . ALA A 1 23 ? -7.799 10.510 7.563 1.00 0.00 20 ALA A C 3
ATOM 4164 O O . ALA A 1 23 ? -7.227 11.587 7.437 1.00 0.00 20 ALA A O 3
ATOM 4171 N N . GLU A 1 24 ? -9.110 10.369 7.429 1.00 0.00 21 GLU A N 3
ATOM 4172 C CA . GLU A 1 24 ? -9.981 11.493 7.101 1.00 0.00 21 GLU A CA 3
ATOM 4173 C C . GLU A 1 24 ? -9.876 12.601 8.151 1.00 0.00 21 GLU A C 3
ATOM 4174 O O . GLU A 1 24 ? -9.949 13.789 7.828 1.00 0.00 21 GLU A O 3
ATOM 4186 N N . VAL A 1 25 ? -9.700 12.208 9.405 1.00 0.00 22 VAL A N 3
ATOM 4187 C CA . VAL A 1 25 ? -9.661 13.165 10.501 1.00 0.00 22 VAL A CA 3
ATOM 4188 C C . VAL A 1 25 ? -8.248 13.705 10.746 1.00 0.00 22 VAL A C 3
ATOM 4189 O O . VAL A 1 25 ? -8.032 14.918 10.736 1.00 0.00 22 VAL A O 3
ATOM 4202 N N . GLU A 1 26 ? -7.291 12.811 10.958 1.00 0.00 23 GLU A N 3
ATOM 4203 C CA . GLU A 1 26 ? -5.956 13.227 11.380 1.00 0.00 23 GLU A CA 3
ATOM 4204 C C . GLU A 1 26 ? -4.926 13.144 10.256 1.00 0.00 23 GLU A C 3
ATOM 4205 O O . GLU A 1 26 ? -4.014 13.970 10.183 1.00 0.00 23 GLU A O 3
ATOM 4217 N N . ASP A 1 27 ? -5.076 12.170 9.376 1.00 0.00 24 ASP A N 3
ATOM 4218 C CA . ASP A 1 27 ? -4.048 11.894 8.375 1.00 0.00 24 ASP A CA 3
ATOM 4219 C C . ASP A 1 27 ? -4.430 12.494 7.026 1.00 0.00 24 ASP A C 3
ATOM 4220 O O . ASP A 1 27 ? -5.205 13.454 6.966 1.00 0.00 24 ASP A O 3
ATOM 4229 N N . LYS A 1 28 ? -3.876 11.958 5.944 1.00 0.00 25 LYS A N 3
ATOM 4230 C CA . LYS A 1 28 ? -4.202 12.453 4.620 1.00 0.00 25 LYS A CA 3
ATOM 4231 C C . LYS A 1 28 ? -4.811 11.355 3.743 1.00 0.00 25 LYS A C 3
ATOM 4232 O O . LYS A 1 28 ? -6.026 11.158 3.743 1.00 0.00 25 LYS A O 3
ATOM 4251 N N . LEU A 1 29 ? -3.969 10.632 3.014 1.00 0.00 26 LEU A N 3
ATOM 4252 C CA . LEU A 1 29 ? -4.443 9.675 2.016 1.00 0.00 26 LEU A CA 3
ATOM 4253 C C . LEU A 1 29 ? -4.324 8.239 2.511 1.00 0.00 26 LEU A C 3
ATOM 4254 O O . LEU A 1 29 ? -3.588 7.953 3.456 1.00 0.00 26 LEU A O 3
ATOM 4270 N N . LEU A 1 30 ? -5.046 7.340 1.856 1.00 0.00 27 LEU A N 3
ATOM 4271 C CA . LEU A 1 30 ? -5.040 5.929 2.219 1.00 0.00 27 LEU A CA 3
ATOM 4272 C C . LEU A 1 30 ? -4.075 5.149 1.333 1.00 0.00 27 LEU A C 3
ATOM 4273 O O . LEU A 1 30 ? -4.187 5.178 0.103 1.00 0.00 27 LEU A O 3
ATOM 4289 N N . PHE A 1 31 ? -3.128 4.462 1.955 1.00 0.00 28 PHE A N 3
ATOM 4290 C CA . PHE A 1 31 ? -2.219 3.585 1.234 1.00 0.00 28 PHE A CA 3
ATOM 4291 C C . PHE A 1 31 ? -2.482 2.147 1.648 1.00 0.00 28 PHE A C 3
ATOM 4292 O O . PHE A 1 31 ? -2.148 1.740 2.762 1.00 0.00 28 PHE A O 3
ATOM 4309 N N . VAL A 1 32 ? -3.101 1.389 0.761 1.00 0.00 29 VAL A N 3
ATOM 4310 C CA . VAL A 1 32 ? -3.472 0.017 1.061 1.00 0.00 29 VAL A CA 3
ATOM 4311 C C . VAL A 1 32 ? -2.478 -0.951 0.439 1.00 0.00 29 VAL A C 3
ATOM 4312 O O . VAL A 1 32 ? -2.384 -1.063 -0.786 1.00 0.00 29 VAL A O 3
ATOM 4325 N N . ASP A 1 33 ? -1.723 -1.625 1.288 1.00 0.00 30 ASP A N 3
ATOM 4326 C CA . ASP A 1 33 ? -0.756 -2.616 0.841 1.00 0.00 30 ASP A CA 3
ATOM 4327 C C . ASP A 1 33 ? -1.375 -4.006 0.855 1.00 0.00 30 ASP A C 3
ATOM 4328 O O . ASP A 1 33 ? -1.518 -4.624 1.912 1.00 0.00 30 ASP A O 3
ATOM 4337 N N . CYS A 1 34 ? -1.780 -4.475 -0.313 1.00 0.00 31 CYS A N 3
ATOM 4338 C CA . CYS A 1 34 ? -2.351 -5.805 -0.443 1.00 0.00 31 CYS A CA 3
ATOM 4339 C C . CYS A 1 34 ? -1.363 -6.744 -1.118 1.00 0.00 31 CYS A C 3
ATOM 4340 O O . CYS A 1 34 ? -1.039 -6.581 -2.292 1.00 0.00 31 CYS A O 3
ATOM 4348 N N . PHE A 1 35 ? -0.887 -7.725 -0.375 1.00 0.00 32 PHE A N 3
ATOM 4349 C CA . PHE A 1 35 ? 0.070 -8.685 -0.901 1.00 0.00 32 PHE A CA 3
ATOM 4350 C C . PHE A 1 35 ? -0.448 -10.101 -0.705 1.00 0.00 32 PHE A C 3
ATOM 4351 O O . PHE A 1 35 ? -1.309 -10.342 0.145 1.00 0.00 32 PHE A O 3
ATOM 4368 N N . THR A 1 36 ? 0.068 -11.035 -1.488 1.00 0.00 33 THR A N 3
ATOM 4369 C CA . THR A 1 36 ? -0.315 -12.425 -1.341 1.00 0.00 33 THR A CA 3
ATOM 4370 C C . THR A 1 36 ? 0.726 -13.200 -0.543 1.00 0.00 33 THR A C 3
ATOM 4371 O O . THR A 1 36 ? 1.891 -12.798 -0.443 1.00 0.00 33 THR A O 3
ATOM 4382 N N . THR A 1 37 ? 0.289 -14.308 0.028 1.00 0.00 34 THR A N 3
ATOM 4383 C CA . THR A 1 37 ? 1.145 -15.172 0.825 1.00 0.00 34 THR A CA 3
ATOM 4384 C C . THR A 1 37 ? 1.794 -16.237 -0.054 1.00 0.00 34 THR A C 3
ATOM 4385 O O . THR A 1 37 ? 2.321 -17.235 0.439 1.00 0.00 34 THR A O 3
ATOM 4396 N N . TRP A 1 38 ? 1.756 -15.987 -1.360 1.00 0.00 35 TRP A N 3
ATOM 4397 C CA . TRP A 1 38 ? 2.168 -16.942 -2.371 1.00 0.00 35 TRP A CA 3
ATOM 4398 C C . TRP A 1 38 ? 3.596 -17.434 -2.154 1.00 0.00 35 TRP A C 3
ATOM 4399 O O . TRP A 1 38 ? 3.821 -18.603 -1.827 1.00 0.00 35 TRP A O 3
ATOM 4420 N N . CYS A 1 39 ? 4.557 -16.546 -2.347 1.00 0.00 36 CYS A N 3
ATOM 4421 C CA . CYS A 1 39 ? 5.955 -16.899 -2.191 1.00 0.00 36 CYS A CA 3
ATOM 4422 C C . CYS A 1 39 ? 6.621 -16.013 -1.140 1.00 0.00 36 CYS A C 3
ATOM 4423 O O . CYS A 1 39 ? 6.900 -16.456 -0.026 1.00 0.00 36 CYS A O 3
ATOM 4431 N N . GLY A 1 40 ? 6.864 -14.761 -1.495 1.00 0.00 37 GLY A N 3
ATOM 4432 C CA . GLY A 1 40 ? 7.391 -13.808 -0.537 1.00 0.00 37 GLY A CA 3
ATOM 4433 C C . GLY A 1 40 ? 7.800 -12.476 -1.152 1.00 0.00 37 GLY A C 3
ATOM 4434 O O . GLY A 1 40 ? 8.902 -11.997 -0.886 1.00 0.00 37 GLY A O 3
ATOM 4438 N N . PRO A 1 41 ? 6.939 -11.829 -1.969 1.00 0.00 38 PRO A N 3
ATOM 4439 C CA . PRO A 1 41 ? 7.243 -10.509 -2.535 1.00 0.00 38 PRO A CA 3
ATOM 4440 C C . PRO A 1 41 ? 7.351 -9.438 -1.451 1.00 0.00 38 PRO A C 3
ATOM 4441 O O . PRO A 1 41 ? 8.157 -8.514 -1.559 1.00 0.00 38 PRO A O 3
ATOM 4452 N N . CYS A 1 42 ? 6.543 -9.572 -0.403 1.00 0.00 39 CYS A N 3
ATOM 4453 C CA . CYS A 1 42 ? 6.594 -8.646 0.718 1.00 0.00 39 CYS A CA 3
ATOM 4454 C C . CYS A 1 42 ? 7.933 -8.775 1.437 1.00 0.00 39 CYS A C 3
ATOM 4455 O O . CYS A 1 42 ? 8.467 -7.801 1.969 1.00 0.00 39 CYS A O 3
ATOM 4463 N N . LYS A 1 43 ? 8.485 -9.984 1.433 1.00 0.00 40 LYS A N 3
ATOM 4464 C CA . LYS A 1 43 ? 9.772 -10.233 2.063 1.00 0.00 40 LYS A CA 3
ATOM 4465 C C . LYS A 1 43 ? 10.892 -9.620 1.226 1.00 0.00 40 LYS A C 3
ATOM 4466 O O . LYS A 1 43 ? 11.909 -9.182 1.759 1.00 0.00 40 LYS A O 3
ATOM 4485 N N . ARG A 1 44 ? 10.687 -9.580 -0.085 1.00 0.00 41 ARG A N 3
ATOM 4486 C CA . ARG A 1 44 ? 11.611 -8.903 -0.985 1.00 0.00 41 ARG A CA 3
ATOM 4487 C C . ARG A 1 44 ? 11.691 -7.423 -0.639 1.00 0.00 41 ARG A C 3
ATOM 4488 O O . ARG A 1 44 ? 12.777 -6.866 -0.485 1.00 0.00 41 ARG A O 3
ATOM 4509 N N . LEU A 1 45 ? 10.524 -6.800 -0.494 1.00 0.00 42 LEU A N 3
ATOM 4510 C CA . LEU A 1 45 ? 10.437 -5.381 -0.162 1.00 0.00 42 LEU A CA 3
ATOM 4511 C C . LEU A 1 45 ? 10.975 -5.120 1.242 1.00 0.00 42 LEU A C 3
ATOM 4512 O O . LEU A 1 45 ? 11.357 -4.002 1.576 1.00 0.00 42 LEU A O 3
ATOM 4528 N N . SER A 1 46 ? 11.005 -6.166 2.058 1.00 0.00 43 SER A N 3
ATOM 4529 C CA . SER A 1 46 ? 11.496 -6.065 3.423 1.00 0.00 43 SER A CA 3
ATOM 4530 C C . SER A 1 46 ? 12.988 -5.737 3.450 1.00 0.00 43 SER A C 3
ATOM 4531 O O . SER A 1 46 ? 13.468 -5.131 4.403 1.00 0.00 43 SER A O 3
ATOM 4539 N N . LYS A 1 47 ? 13.712 -6.160 2.416 1.00 0.00 44 LYS A N 3
ATOM 4540 C CA . LYS A 1 47 ? 15.160 -5.963 2.355 1.00 0.00 44 LYS A CA 3
ATOM 4541 C C . LYS A 1 47 ? 15.539 -4.482 2.430 1.00 0.00 44 LYS A C 3
ATOM 4542 O O . LYS A 1 47 ? 16.157 -4.047 3.401 1.00 0.00 44 LYS A O 3
ATOM 4561 N N . VAL A 1 48 ? 15.176 -3.716 1.409 1.00 0.00 45 VAL A N 3
ATOM 4562 C CA . VAL A 1 48 ? 15.557 -2.312 1.341 1.00 0.00 45 VAL A CA 3
ATOM 4563 C C . VAL A 1 48 ? 14.360 -1.401 1.583 1.00 0.00 45 VAL A C 3
ATOM 4564 O O . VAL A 1 48 ? 14.416 -0.500 2.421 1.00 0.00 45 VAL A O 3
ATOM 4577 N N . VAL A 1 49 ? 13.275 -1.660 0.859 1.00 0.00 46 VAL A N 3
ATOM 4578 C CA . VAL A 1 49 ? 12.107 -0.779 0.867 1.00 0.00 46 VAL A CA 3
ATOM 4579 C C . VAL A 1 49 ? 11.585 -0.554 2.284 1.00 0.00 46 VAL A C 3
ATOM 4580 O O . VAL A 1 49 ? 11.404 0.583 2.717 1.00 0.00 46 VAL A O 3
ATOM 4593 N N . PHE A 1 50 ? 11.377 -1.638 3.017 1.00 0.00 47 PHE A N 3
ATOM 4594 C CA . PHE A 1 50 ? 10.808 -1.554 4.358 1.00 0.00 47 PHE A CA 3
ATOM 4595 C C . PHE A 1 50 ? 11.880 -1.293 5.412 1.00 0.00 47 PHE A C 3
ATOM 4596 O O . PHE A 1 50 ? 11.644 -1.509 6.598 1.00 0.00 47 PHE A O 3
ATOM 4613 N N . LYS A 1 51 ? 13.053 -0.830 4.990 1.00 0.00 48 LYS A N 3
ATOM 4614 C CA . LYS A 1 51 ? 14.130 -0.534 5.931 1.00 0.00 48 LYS A CA 3
ATOM 4615 C C . LYS A 1 51 ? 14.726 0.849 5.688 1.00 0.00 48 LYS A C 3
ATOM 4616 O O . LYS A 1 51 ? 15.642 1.270 6.396 1.00 0.00 48 LYS A O 3
ATOM 4635 N N . ASP A 1 52 ? 14.211 1.554 4.691 1.00 0.00 49 ASP A N 3
ATOM 4636 C CA . ASP A 1 52 ? 14.717 2.883 4.361 1.00 0.00 49 ASP A CA 3
ATOM 4637 C C . ASP A 1 52 ? 14.019 3.941 5.208 1.00 0.00 49 ASP A C 3
ATOM 4638 O O . ASP A 1 52 ? 12.793 4.043 5.187 1.00 0.00 49 ASP A O 3
ATOM 4647 N N . SER A 1 53 ? 14.797 4.709 5.959 1.00 0.00 50 SER A N 3
ATOM 4648 C CA . SER A 1 53 ? 14.247 5.728 6.848 1.00 0.00 50 SER A CA 3
ATOM 4649 C C . SER A 1 53 ? 13.652 6.905 6.072 1.00 0.00 50 SER A C 3
ATOM 4650 O O . SER A 1 53 ? 12.571 7.398 6.409 1.00 0.00 50 SER A O 3
ATOM 4658 N N . LEU A 1 54 ? 14.354 7.347 5.035 1.00 0.00 51 LEU A N 3
ATOM 4659 C CA . LEU A 1 54 ? 13.948 8.525 4.275 1.00 0.00 51 LEU A CA 3
ATOM 4660 C C . LEU A 1 54 ? 12.633 8.281 3.543 1.00 0.00 51 LEU A C 3
ATOM 4661 O O . LEU A 1 54 ? 11.718 9.110 3.592 1.00 0.00 51 LEU A O 3
ATOM 4677 N N . VAL A 1 55 ? 12.542 7.148 2.864 1.00 0.00 52 VAL A N 3
ATOM 4678 C CA . VAL A 1 55 ? 11.340 6.807 2.119 1.00 0.00 52 VAL A CA 3
ATOM 4679 C C . VAL A 1 55 ? 10.165 6.567 3.069 1.00 0.00 52 VAL A C 3
ATOM 4680 O O . VAL A 1 55 ? 9.025 6.929 2.768 1.00 0.00 52 VAL A O 3
ATOM 4693 N N . ALA A 1 56 ? 10.457 5.990 4.233 1.00 0.00 53 ALA A N 3
ATOM 4694 C CA . ALA A 1 56 ? 9.436 5.731 5.242 1.00 0.00 53 ALA A CA 3
ATOM 4695 C C . ALA A 1 56 ? 8.774 7.030 5.690 1.00 0.00 53 ALA A C 3
ATOM 4696 O O . ALA A 1 56 ? 7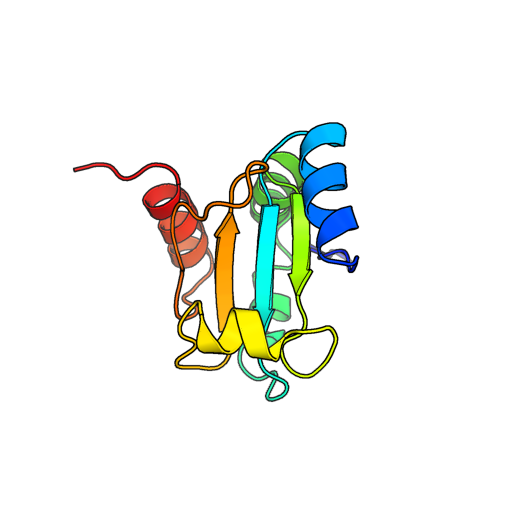.547 7.111 5.797 1.00 0.00 53 ALA A O 3
ATOM 4703 N N . ASP A 1 57 ? 9.596 8.048 5.937 1.00 0.00 54 ASP A N 3
ATOM 4704 C CA . ASP A 1 57 ? 9.098 9.369 6.319 1.00 0.00 54 ASP A CA 3
ATOM 4705 C C . ASP A 1 57 ? 8.176 9.922 5.239 1.00 0.00 54 ASP A C 3
ATOM 4706 O O . ASP A 1 57 ? 7.108 10.459 5.534 1.00 0.00 54 ASP A O 3
ATOM 4715 N N . TYR A 1 58 ? 8.588 9.755 3.987 1.00 0.00 55 TYR A N 3
ATOM 4716 C CA . TYR A 1 58 ? 7.827 10.246 2.844 1.00 0.00 55 TYR A CA 3
ATOM 4717 C C . TYR A 1 58 ? 6.452 9.582 2.792 1.00 0.00 55 TYR A C 3
ATOM 4718 O O . TYR A 1 58 ? 5.433 10.255 2.607 1.00 0.00 55 TYR A O 3
ATOM 4736 N N . PHE A 1 59 ? 6.430 8.265 2.973 1.00 0.00 56 PHE A N 3
ATOM 4737 C CA . PHE A 1 59 ? 5.180 7.513 2.975 1.00 0.00 56 PHE A CA 3
ATOM 4738 C C . PHE A 1 59 ? 4.304 7.893 4.163 1.00 0.00 56 PHE A C 3
ATOM 4739 O O . PHE A 1 59 ? 3.114 8.142 3.999 1.00 0.00 56 PHE A O 3
ATOM 4756 N N . ASN A 1 60 ? 4.901 7.947 5.354 1.00 0.00 57 ASN A N 3
ATOM 4757 C CA . ASN A 1 60 ? 4.164 8.298 6.572 1.00 0.00 57 ASN A CA 3
ATOM 4758 C C . ASN A 1 60 ? 3.577 9.703 6.476 1.00 0.00 57 ASN A C 3
ATOM 4759 O O . ASN A 1 60 ? 2.529 9.997 7.051 1.00 0.00 57 ASN A O 3
ATOM 4770 N N . ARG A 1 61 ? 4.269 10.567 5.750 1.00 0.00 58 ARG A N 3
ATOM 4771 C CA . ARG A 1 61 ? 3.863 11.957 5.610 1.00 0.00 58 ARG A CA 3
ATOM 4772 C C . ARG A 1 61 ? 2.694 12.095 4.636 1.00 0.00 58 ARG A C 3
ATOM 4773 O O . ARG A 1 61 ? 1.747 12.839 4.888 1.00 0.00 58 ARG A O 3
ATOM 4794 N N . HIS A 1 62 ? 2.754 11.363 3.529 1.00 0.00 59 HIS A N 3
ATOM 4795 C CA . HIS A 1 62 ? 1.758 11.502 2.467 1.00 0.00 59 HIS A CA 3
ATOM 4796 C C . HIS A 1 62 ? 0.523 10.639 2.711 1.00 0.00 59 HIS A C 3
ATOM 4797 O O . HIS A 1 62 ? -0.604 11.086 2.492 1.00 0.00 59 HIS A O 3
ATOM 4812 N N . PHE A 1 63 ? 0.727 9.410 3.165 1.00 0.00 60 PHE A N 3
ATOM 4813 C CA . PHE A 1 63 ? -0.379 8.469 3.298 1.00 0.00 60 PHE A CA 3
ATOM 4814 C C . PHE A 1 63 ? -0.352 7.797 4.663 1.00 0.00 60 PHE A C 3
ATOM 4815 O O . PHE A 1 63 ? 0.571 7.999 5.452 1.00 0.00 60 PHE A O 3
ATOM 4832 N N . VAL A 1 64 ? -1.373 7.000 4.928 1.00 0.00 61 VAL A N 3
ATOM 4833 C CA . VAL A 1 64 ? -1.342 6.077 6.046 1.00 0.00 61 VAL A CA 3
ATOM 4834 C C . VAL A 1 64 ? -0.882 4.717 5.551 1.00 0.00 61 VAL A C 3
ATOM 4835 O O . VAL A 1 64 ? -1.444 4.168 4.602 1.00 0.00 61 VAL A O 3
ATOM 4848 N N . ASN A 1 65 ? 0.157 4.192 6.167 1.00 0.00 62 ASN A N 3
ATOM 4849 C CA . ASN A 1 65 ? 0.716 2.923 5.741 1.00 0.00 62 ASN A CA 3
ATOM 4850 C C . ASN A 1 65 ? -0.029 1.771 6.385 1.00 0.00 62 ASN A C 3
ATOM 4851 O O . ASN A 1 65 ? 0.206 1.429 7.545 1.00 0.00 62 ASN A O 3
ATOM 4862 N N . LEU A 1 66 ? -0.948 1.197 5.629 1.00 0.00 63 LEU A N 3
ATOM 4863 C CA . LEU A 1 66 ? -1.776 0.112 6.116 1.00 0.00 63 LEU A CA 3
ATOM 4864 C C . LEU A 1 66 ? -1.518 -1.156 5.319 1.00 0.00 63 LEU A C 3
ATOM 4865 O O . LEU A 1 66 ? -1.619 -1.157 4.090 1.00 0.00 63 LEU A O 3
ATOM 4881 N N . LYS A 1 67 ? -1.188 -2.230 6.015 1.00 0.00 64 LYS A N 3
ATOM 4882 C CA . LYS A 1 67 ? -1.032 -3.520 5.372 1.00 0.00 64 LYS A CA 3
ATOM 4883 C C . LYS A 1 67 ? -2.344 -4.284 5.474 1.00 0.00 64 LYS A C 3
ATOM 4884 O O . LYS A 1 67 ? -2.950 -4.352 6.545 1.00 0.00 64 LYS A O 3
ATOM 4903 N N . MET A 1 68 ? -2.794 -4.839 4.368 1.00 0.00 65 MET A N 3
ATOM 4904 C CA . MET A 1 68 ? -4.050 -5.563 4.351 1.00 0.00 65 MET A CA 3
ATOM 4905 C C . MET A 1 68 ? -3.886 -6.891 3.634 1.00 0.00 65 MET A C 3
ATOM 4906 O O . MET A 1 68 ? -3.579 -6.931 2.443 1.00 0.00 65 MET A O 3
ATOM 4920 N N . ASP A 1 69 ? -4.068 -7.981 4.365 1.00 0.00 66 ASP A N 3
ATOM 4921 C CA . ASP A 1 69 ? -4.005 -9.296 3.758 1.00 0.00 66 ASP A CA 3
ATOM 4922 C C . ASP A 1 69 ? -5.212 -9.515 2.870 1.00 0.00 66 ASP A C 3
ATOM 4923 O O . ASP A 1 69 ? -6.332 -9.137 3.214 1.00 0.00 66 ASP A O 3
ATOM 4932 N N . MET A 1 70 ? -4.982 -10.155 1.744 1.00 0.00 67 MET A N 3
ATOM 4933 C CA . MET A 1 70 ? -6.002 -10.299 0.726 1.00 0.00 67 MET A CA 3
ATOM 4934 C C . MET A 1 70 ? -6.743 -11.623 0.879 1.00 0.00 67 MET A C 3
ATOM 4935 O O . MET A 1 70 ? -7.548 -12.007 0.030 1.00 0.00 67 MET A O 3
ATOM 4949 N N . GLU A 1 71 ? -6.434 -12.334 1.949 1.00 0.00 68 GLU A N 3
ATOM 4950 C CA . GLU A 1 71 ? -7.113 -13.583 2.260 1.00 0.00 68 GLU A CA 3
ATOM 4951 C C . GLU A 1 71 ? -7.788 -13.504 3.627 1.00 0.00 68 GLU A C 3
ATOM 4952 O O . GLU A 1 71 ? -8.302 -14.500 4.137 1.00 0.00 68 GLU A O 3
ATOM 4964 N N . LYS A 1 72 ? -7.794 -12.307 4.205 1.00 0.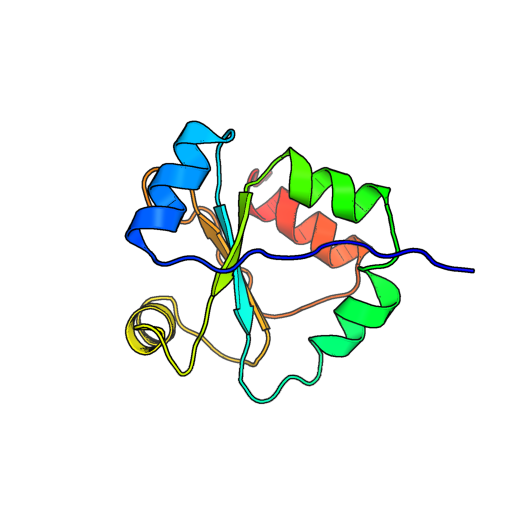00 69 LYS A N 3
ATOM 4965 C CA . LYS A 1 72 ? -8.368 -12.093 5.528 1.00 0.00 69 LYS A CA 3
ATOM 4966 C C . LYS A 1 72 ? -9.418 -10.995 5.472 1.00 0.00 69 LYS A C 3
ATOM 4967 O O . LYS A 1 72 ? -9.333 -10.098 4.632 1.00 0.00 69 LYS A O 3
ATOM 4986 N N . GLY A 1 73 ? -10.405 -11.077 6.357 1.00 0.00 70 GLY A N 3
ATOM 4987 C CA . GLY A 1 73 ? -11.442 -10.064 6.419 1.00 0.00 70 GLY A CA 3
ATOM 4988 C C . GLY A 1 73 ? -12.181 -9.904 5.105 1.00 0.00 70 GLY A C 3
ATOM 4989 O O . GLY A 1 73 ? -12.653 -10.884 4.521 1.00 0.00 70 GLY A O 3
ATOM 4993 N N . GLU A 1 74 ? -12.280 -8.668 4.637 1.00 0.00 71 GLU A N 3
ATOM 4994 C CA . GLU A 1 74 ? -12.898 -8.383 3.351 1.00 0.00 71 GLU A CA 3
ATOM 4995 C C . GLU A 1 74 ? -11.840 -8.351 2.252 1.00 0.00 71 GLU A C 3
ATOM 4996 O O . GLU A 1 74 ? -12.119 -7.966 1.118 1.00 0.00 71 GLU A O 3
ATOM 5008 N N . GLY A 1 75 ? -10.628 -8.777 2.597 1.00 0.00 72 GLY A N 3
ATOM 5009 C CA . GLY A 1 75 ? -9.541 -8.817 1.636 1.00 0.00 72 GLY A CA 3
ATOM 5010 C C . GLY A 1 75 ? -9.835 -9.740 0.473 1.00 0.00 72 GLY A C 3
ATOM 5011 O O . GLY A 1 75 ? -9.418 -9.482 -0.655 1.00 0.00 72 GLY A O 3
ATOM 5015 N N . VAL A 1 76 ? -10.560 -10.818 0.746 1.00 0.00 73 VAL A N 3
ATOM 5016 C CA . VAL A 1 76 ? -10.967 -11.739 -0.308 1.00 0.00 73 VAL A CA 3
ATOM 5017 C C . VAL A 1 76 ? -11.935 -11.040 -1.261 1.00 0.00 73 VAL A C 3
ATOM 5018 O O . VAL A 1 76 ? -11.887 -11.234 -2.478 1.00 0.00 73 VAL A O 3
ATOM 5031 N N . GLU A 1 77 ? -12.787 -10.192 -0.699 1.00 0.00 74 GLU A N 3
ATOM 5032 C CA . GLU A 1 77 ? -13.700 -9.390 -1.494 1.00 0.00 74 GLU A CA 3
ATOM 5033 C C . GLU A 1 77 ? -12.915 -8.399 -2.337 1.00 0.00 74 GLU A C 3
ATOM 5034 O O . GLU A 1 77 ? -13.190 -8.229 -3.519 1.00 0.00 74 GLU A O 3
ATOM 5046 N N . LEU A 1 78 ? -11.918 -7.768 -1.721 1.00 0.00 75 LEU A N 3
ATOM 5047 C CA . LEU A 1 78 ? -11.031 -6.838 -2.420 1.00 0.00 75 LEU A CA 3
ATOM 5048 C C . LEU A 1 78 ? -10.350 -7.533 -3.593 1.00 0.00 75 LEU A C 3
ATOM 5049 O O . LEU A 1 78 ? -10.140 -6.932 -4.649 1.00 0.00 75 LEU A O 3
ATOM 5065 N N . ARG A 1 79 ? -10.024 -8.807 -3.400 1.00 0.00 76 ARG A N 3
ATOM 5066 C CA . ARG A 1 79 ? -9.423 -9.628 -4.445 1.00 0.00 76 ARG A CA 3
ATOM 5067 C C . ARG A 1 79 ? -10.332 -9.671 -5.672 1.00 0.00 76 ARG A C 3
ATOM 5068 O O . ARG A 1 79 ? -9.869 -9.559 -6.809 1.00 0.00 76 ARG A O 3
ATOM 5089 N N . LYS A 1 80 ? -11.628 -9.826 -5.430 1.00 0.00 77 LYS A N 3
ATOM 5090 C CA . LYS A 1 80 ? -12.618 -9.832 -6.504 1.00 0.00 77 LYS A CA 3
ATOM 5091 C C . LYS A 1 80 ? -12.890 -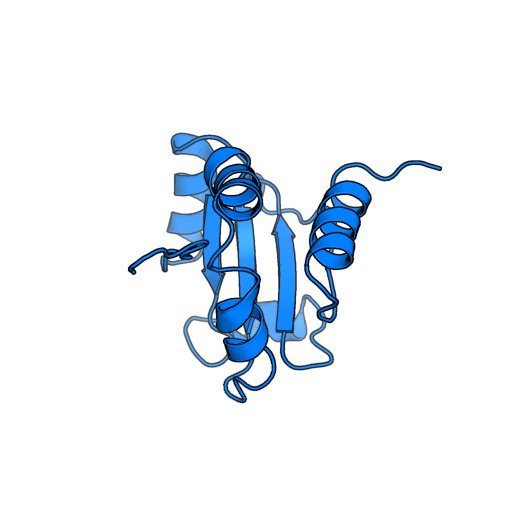8.415 -7.008 1.00 0.00 77 LYS A C 3
ATOM 5092 O O . LYS A 1 80 ? -13.239 -8.216 -8.168 1.00 0.00 77 LYS A O 3
ATOM 5111 N N . LYS A 1 81 ? -12.724 -7.437 -6.128 1.00 0.00 78 LYS A N 3
ATOM 5112 C CA . LYS A 1 81 ? -13.043 -6.052 -6.442 1.00 0.00 78 LYS A CA 3
ATOM 5113 C C . LYS A 1 81 ? -12.006 -5.414 -7.359 1.00 0.00 78 LYS A C 3
ATOM 5114 O O . LYS A 1 81 ? -12.352 -4.784 -8.357 1.00 0.00 78 LYS A O 3
ATOM 5133 N N . TYR A 1 82 ? -10.735 -5.568 -7.016 1.00 0.00 79 TYR A N 3
ATOM 5134 C CA . TYR A 1 82 ? -9.670 -4.858 -7.715 1.00 0.00 79 TYR A CA 3
ATOM 5135 C C . TYR A 1 82 ? -8.956 -5.746 -8.727 1.00 0.00 79 TYR A C 3
ATOM 5136 O O . TYR A 1 82 ? -8.021 -5.300 -9.398 1.00 0.00 79 TYR A O 3
ATOM 5154 N N . GLY A 1 83 ? -9.402 -6.995 -8.831 1.00 0.00 80 GLY A N 3
ATOM 5155 C CA . GLY A 1 83 ? -8.878 -7.908 -9.836 1.00 0.00 80 GLY A CA 3
ATOM 5156 C C . GLY A 1 83 ? -7.373 -8.077 -9.762 1.00 0.00 80 GLY A C 3
ATOM 5157 O O . GLY A 1 83 ? -6.640 -7.608 -10.638 1.00 0.00 80 GLY A O 3
ATOM 5161 N N . VAL A 1 84 ? -6.911 -8.748 -8.716 1.00 0.00 81 VAL A N 3
ATOM 5162 C CA . VAL A 1 84 ? -5.485 -8.981 -8.524 1.00 0.00 81 VAL A CA 3
ATOM 5163 C C . VAL A 1 84 ? -4.903 -9.778 -9.692 1.00 0.00 81 VAL A C 3
ATOM 5164 O O . VAL A 1 84 ? -5.523 -10.719 -10.193 1.00 0.00 81 VAL A O 3
ATOM 5177 N N . HIS A 1 85 ? -3.723 -9.378 -10.146 1.00 0.00 82 HIS A N 3
ATOM 5178 C CA . HIS A 1 85 ? -3.051 -10.071 -11.240 1.00 0.00 82 HIS A CA 3
ATOM 5179 C C . HIS A 1 85 ? -1.675 -10.561 -10.799 1.00 0.00 82 HIS A C 3
ATOM 5180 O O . HIS A 1 85 ? -1.321 -11.719 -11.013 1.00 0.00 82 HIS A O 3
ATOM 5195 N N . ALA A 1 86 ? -0.909 -9.674 -10.178 1.00 0.00 83 ALA A N 3
ATOM 5196 C CA . ALA A 1 86 ? 0.419 -10.017 -9.682 1.00 0.00 83 ALA A CA 3
ATOM 5197 C C . ALA A 1 86 ? 0.333 -10.526 -8.246 1.00 0.00 83 ALA A C 3
ATOM 5198 O O . ALA A 1 86 ? -0.728 -10.963 -7.803 1.00 0.00 83 ALA A O 3
ATOM 5205 N N . TYR A 1 87 ? 1.445 -10.477 -7.528 1.00 0.00 84 TYR A N 3
ATOM 5206 C CA . TYR A 1 87 ? 1.466 -10.902 -6.132 1.00 0.00 84 TYR A CA 3
ATOM 5207 C C . TYR A 1 87 ? 1.189 -9.715 -5.204 1.00 0.00 84 TYR A C 3
ATOM 5208 O O . TYR A 1 87 ? 0.301 -9.788 -4.352 1.00 0.00 84 TYR A O 3
ATOM 5226 N N . PRO A 1 88 ? 1.958 -8.607 -5.318 1.00 0.00 85 PRO A N 3
ATOM 5227 C CA . PRO A 1 88 ? 1.673 -7.388 -4.584 1.00 0.00 85 PRO A CA 3
ATOM 5228 C C . PRO A 1 88 ? 0.747 -6.462 -5.368 1.00 0.00 85 PRO A C 3
ATOM 5229 O O . PRO A 1 88 ? 0.865 -6.337 -6.588 1.00 0.00 85 PRO A O 3
ATOM 5240 N N . THR A 1 89 ? -0.181 -5.831 -4.676 1.00 0.00 86 THR A N 3
ATOM 5241 C CA . THR A 1 89 ? -1.093 -4.889 -5.298 1.00 0.00 86 THR A CA 3
ATOM 5242 C C . THR A 1 89 ? -1.196 -3.619 -4.461 1.00 0.00 86 THR A C 3
ATOM 5243 O O . THR A 1 89 ? -1.740 -3.630 -3.356 1.00 0.00 86 THR A O 3
ATOM 5254 N N . LEU A 1 90 ? -0.654 -2.533 -4.987 1.00 0.00 87 LEU A N 3
ATOM 5255 C CA . LEU A 1 90 ? -0.692 -1.253 -4.301 1.00 0.00 87 LEU A CA 3
ATOM 5256 C C . LEU A 1 90 ? -2.016 -0.560 -4.584 1.00 0.00 87 LEU A C 3
ATOM 5257 O O . LEU A 1 90 ? -2.370 -0.319 -5.741 1.00 0.00 87 LEU A O 3
ATOM 5273 N N . LEU A 1 91 ? -2.750 -0.252 -3.530 1.00 0.00 88 LEU A N 3
ATOM 5274 C CA . LEU A 1 91 ? -4.054 0.376 -3.676 1.00 0.00 88 LEU A CA 3
ATOM 5275 C C . LEU A 1 91 ? -4.046 1.783 -3.100 1.00 0.00 88 LEU A C 3
ATOM 5276 O O . LEU A 1 91 ? -3.518 2.020 -2.012 1.00 0.00 88 LEU A O 3
ATOM 5292 N N . PHE A 1 92 ? -4.634 2.710 -3.839 1.00 0.00 89 PHE A N 3
ATOM 5293 C CA . PHE A 1 92 ? -4.653 4.109 -3.446 1.00 0.00 89 PHE A CA 3
ATOM 5294 C C . PHE A 1 92 ? -6.090 4.595 -3.315 1.00 0.00 89 PHE A C 3
ATOM 5295 O O . PHE A 1 92 ? -6.811 4.721 -4.311 1.00 0.00 89 PHE A O 3
ATOM 5312 N N . ILE A 1 93 ? -6.506 4.833 -2.081 1.00 0.00 90 ILE A N 3
ATOM 5313 C CA . ILE A 1 93 ? -7.853 5.294 -1.798 1.00 0.00 90 ILE A CA 3
ATOM 5314 C C . ILE A 1 93 ? -7.820 6.752 -1.356 1.00 0.00 90 ILE A C 3
ATOM 5315 O O . ILE A 1 93 ? -7.013 7.131 -0.503 1.00 0.00 90 ILE A O 3
ATOM 5331 N N . ASN A 1 94 ? -8.680 7.569 -1.945 1.00 0.00 91 ASN A N 3
ATOM 5332 C CA . ASN A 1 94 ? -8.754 8.974 -1.575 1.00 0.00 91 ASN A CA 3
ATOM 5333 C C . ASN A 1 94 ? -9.842 9.182 -0.529 1.00 0.00 91 ASN A C 3
ATOM 5334 O O . ASN A 1 94 ? -10.541 8.237 -0.159 1.00 0.00 91 ASN A O 3
ATOM 5345 N N . SER A 1 95 ? -9.987 10.415 -0.064 1.00 0.00 92 SER A N 3
ATOM 5346 C CA . SER A 1 95 ? -10.955 10.744 0.977 1.00 0.00 92 SER A CA 3
ATOM 5347 C C . SER A 1 95 ? -12.379 10.419 0.529 1.00 0.00 92 SER A C 3
ATOM 5348 O O . SER A 1 95 ? -13.239 10.088 1.343 1.00 0.00 92 SER A O 3
ATOM 5356 N N . SER A 1 96 ? -12.617 10.509 -0.772 1.00 0.00 93 SER A N 3
ATOM 5357 C CA . SER A 1 96 ? -13.948 10.308 -1.320 1.00 0.00 93 SER A CA 3
ATOM 5358 C C . SER A 1 96 ? -14.266 8.818 -1.489 1.00 0.00 93 SER A C 3
ATOM 5359 O O . SER A 1 96 ? -15.417 8.441 -1.723 1.00 0.00 93 SER A O 3
ATOM 5367 N N . GLY A 1 97 ? -13.251 7.973 -1.362 1.00 0.00 94 GLY A N 3
ATOM 5368 C CA . GLY A 1 97 ? -13.455 6.543 -1.499 1.00 0.00 94 GLY A CA 3
ATOM 5369 C C . GLY A 1 97 ? -13.582 6.116 -2.948 1.00 0.00 94 GLY A C 3
ATOM 5370 O O . GLY A 1 97 ? -14.200 5.097 -3.255 1.00 0.00 94 GLY A O 3
ATOM 5374 N N . GLU A 1 98 ? -13.000 6.902 -3.839 1.00 0.00 95 GLU A N 3
ATOM 5375 C CA . GLU A 1 98 ? -13.015 6.599 -5.261 1.00 0.00 95 GLU A CA 3
ATOM 5376 C C . GLU A 1 98 ? -11.693 5.969 -5.673 1.00 0.00 95 GLU A C 3
ATOM 5377 O O . GLU A 1 98 ? -10.653 6.231 -5.064 1.00 0.00 95 GLU A O 3
ATOM 5389 N N . VAL A 1 99 ? -11.734 5.126 -6.690 1.00 0.00 96 VAL A N 3
ATOM 5390 C CA . VAL A 1 99 ? -10.537 4.441 -7.147 1.00 0.00 96 VAL A CA 3
ATOM 5391 C C . VAL A 1 99 ? -9.682 5.381 -7.988 1.00 0.00 96 VAL A C 3
ATOM 5392 O O . VAL A 1 99 ? -9.980 5.634 -9.155 1.00 0.00 96 VAL A O 3
ATOM 5405 N N . VAL A 1 100 ? -8.633 5.914 -7.379 1.00 0.00 97 VAL A N 3
ATOM 5406 C CA . VAL A 1 100 ? -7.749 6.846 -8.059 1.00 0.00 97 VAL A CA 3
ATOM 5407 C C . VAL A 1 100 ? -6.807 6.103 -8.999 1.00 0.00 97 VAL A C 3
ATOM 5408 O O . VAL A 1 100 ? -6.780 6.363 -10.202 1.00 0.00 97 VAL A O 3
ATOM 5421 N N . TYR A 1 101 ? -6.049 5.169 -8.446 1.00 0.00 98 TYR A N 3
ATOM 5422 C CA . TYR A 1 101 ? -5.081 4.413 -9.226 1.00 0.00 98 TYR A CA 3
ATOM 5423 C C . TYR A 1 101 ? -4.978 2.988 -8.696 1.00 0.00 98 TYR A C 3
ATOM 5424 O O . TYR A 1 101 ? -5.084 2.757 -7.489 1.00 0.00 98 TYR A O 3
ATOM 5442 N N . ARG A 1 102 ? -4.802 2.039 -9.600 1.00 0.00 99 ARG A N 3
ATOM 5443 C CA . ARG A 1 102 ? -4.596 0.649 -9.221 1.00 0.00 99 ARG A CA 3
ATOM 5444 C C . ARG A 1 102 ? -3.254 0.171 -9.764 1.00 0.00 99 ARG A C 3
ATOM 5445 O O . ARG A 1 102 ? -2.940 0.370 -10.939 1.00 0.00 99 ARG A O 3
ATOM 5466 N N . LEU A 1 103 ? -2.453 -0.434 -8.905 1.00 0.00 100 LEU A N 3
ATOM 5467 C CA . LEU A 1 103 ? -1.107 -0.835 -9.280 1.00 0.00 100 LEU A CA 3
ATOM 5468 C C . LEU A 1 103 ? -0.872 -2.297 -8.915 1.00 0.00 100 LEU A C 3
ATOM 5469 O O . LEU A 1 103 ? -0.813 -2.651 -7.739 1.00 0.00 100 LEU A O 3
ATOM 5485 N N . VAL A 1 104 ? -0.758 -3.146 -9.925 1.00 0.00 101 VAL A N 3
ATOM 5486 C CA . VAL A 1 104 ? -0.464 -4.554 -9.704 1.00 0.00 101 VAL A CA 3
ATOM 5487 C C . VAL A 1 104 ? 0.994 -4.853 -10.037 1.00 0.00 101 VAL A C 3
ATOM 5488 O O . VAL A 1 104 ? 1.449 -4.633 -11.162 1.00 0.00 101 VAL A O 3
ATOM 5501 N N . GLY A 1 105 ? 1.727 -5.341 -9.050 1.00 0.00 102 GLY A N 3
ATOM 5502 C CA . GLY A 1 105 ? 3.133 -5.624 -9.236 1.00 0.00 102 GLY A CA 3
ATOM 5503 C C . GLY A 1 105 ? 4.004 -4.721 -8.389 1.00 0.00 102 GLY A C 3
ATOM 5504 O O . GLY A 1 105 ? 3.558 -3.668 -7.935 1.00 0.00 102 GLY A O 3
ATOM 5508 N N . ALA A 1 106 ? 5.242 -5.127 -8.172 1.00 0.00 103 ALA A N 3
ATOM 5509 C CA . ALA A 1 106 ? 6.167 -4.343 -7.371 1.00 0.00 103 ALA A CA 3
ATOM 5510 C C . ALA A 1 106 ? 7.530 -4.278 -8.037 1.00 0.00 103 ALA A C 3
ATOM 5511 O O . ALA A 1 106 ? 8.060 -5.292 -8.497 1.00 0.00 103 ALA A O 3
ATOM 5518 N N . GLU A 1 107 ? 8.081 -3.082 -8.107 1.00 0.00 104 GLU A N 3
ATOM 5519 C CA . GLU A 1 107 ? 9.398 -2.882 -8.682 1.00 0.00 104 GLU A CA 3
ATOM 5520 C C . GLU A 1 107 ? 10.462 -2.897 -7.588 1.00 0.00 104 GLU A C 3
ATOM 5521 O O . GLU A 1 107 ? 10.165 -3.153 -6.420 1.00 0.00 104 GLU A O 3
ATOM 5533 N N . ASP A 1 108 ? 11.703 -2.635 -7.981 1.00 0.00 105 ASP A N 3
ATOM 5534 C CA . ASP A 1 108 ? 12.803 -2.486 -7.034 1.00 0.00 105 ASP A CA 3
ATOM 5535 C C . ASP A 1 108 ? 12.607 -1.222 -6.203 1.00 0.00 105 ASP A C 3
ATOM 5536 O O . ASP A 1 108 ? 11.808 -0.365 -6.573 1.00 0.00 105 ASP A O 3
ATOM 5545 N N . ALA A 1 109 ? 13.345 -1.098 -5.101 1.00 0.00 106 ALA A N 3
ATOM 5546 C CA . ALA A 1 109 ? 13.206 0.048 -4.193 1.00 0.00 106 ALA A CA 3
ATOM 5547 C C . ALA A 1 109 ? 13.195 1.402 -4.928 1.00 0.00 106 ALA A C 3
ATOM 5548 O O . ALA A 1 109 ? 12.274 2.197 -4.719 1.00 0.00 106 ALA A O 3
ATOM 5555 N N . PRO A 1 110 ? 14.190 1.701 -5.802 1.00 0.00 107 PRO A N 3
ATOM 5556 C CA . PRO A 1 110 ? 14.221 2.976 -6.533 1.00 0.00 107 PRO A CA 3
ATOM 5557 C C . PRO A 1 110 ? 13.001 3.161 -7.431 1.00 0.00 107 PRO A C 3
ATOM 5558 O O . PRO A 1 110 ? 12.376 4.224 -7.443 1.00 0.00 107 PRO A O 3
ATOM 5569 N N . GLU A 1 111 ? 12.658 2.115 -8.170 1.00 0.00 108 GLU A N 3
ATOM 5570 C CA . GLU A 1 111 ? 11.569 2.176 -9.128 1.00 0.00 108 GLU A CA 3
ATOM 5571 C C . GLU A 1 111 ? 10.210 2.186 -8.435 1.00 0.00 108 GLU A C 3
ATOM 5572 O O . GLU A 1 111 ? 9.240 2.697 -8.985 1.00 0.00 108 GLU A O 3
ATOM 5584 N N . LEU A 1 112 ? 10.147 1.618 -7.233 1.00 0.00 109 LEU A N 3
ATOM 5585 C CA . LEU A 1 112 ? 8.918 1.610 -6.443 1.00 0.00 109 LEU A CA 3
ATOM 5586 C C . LEU A 1 112 ? 8.430 3.043 -6.255 1.00 0.00 109 LEU A C 3
ATOM 5587 O O . LEU A 1 112 ? 7.253 3.344 -6.468 1.00 0.00 109 LEU A O 3
ATOM 5603 N N . LEU A 1 113 ? 9.361 3.919 -5.896 1.00 0.00 110 LEU A N 3
ATOM 5604 C CA . LEU A 1 113 ? 9.055 5.320 -5.647 1.00 0.00 110 LEU A CA 3
ATOM 5605 C C . LEU A 1 113 ? 8.628 6.028 -6.933 1.00 0.00 110 LEU A C 3
ATOM 5606 O O . LEU A 1 113 ? 7.684 6.817 -6.930 1.00 0.00 110 LEU A O 3
ATOM 5622 N N . LYS A 1 114 ? 9.315 5.744 -8.030 1.00 0.00 111 LYS A N 3
ATOM 5623 C CA . LYS A 1 114 ? 8.995 6.378 -9.304 1.00 0.00 111 LYS A CA 3
ATOM 5624 C C . LYS A 1 114 ? 7.654 5.896 -9.846 1.00 0.00 111 LYS A C 3
ATOM 5625 O O . LYS A 1 114 ? 6.860 6.691 -10.350 1.00 0.00 111 LYS A O 3
ATOM 5644 N N . LYS A 1 115 ? 7.405 4.596 -9.722 1.00 0.00 112 LYS A N 3
ATOM 5645 C CA . LYS A 1 115 ? 6.194 3.986 -10.255 1.00 0.00 112 LYS A CA 3
ATOM 5646 C C . LYS A 1 115 ? 4.955 4.551 -9.565 1.00 0.00 112 LYS A C 3
ATOM 5647 O O . LYS A 1 115 ? 3.968 4.886 -10.220 1.00 0.00 112 LYS A O 3
ATOM 5666 N N . VAL A 1 116 ? 5.016 4.670 -8.240 1.00 0.00 113 VAL A N 3
ATOM 5667 C CA . VAL A 1 116 ? 3.891 5.200 -7.479 1.00 0.00 113 VAL A CA 3
ATOM 5668 C C . VAL A 1 116 ? 3.727 6.697 -7.733 1.00 0.00 113 VAL A C 3
ATOM 5669 O O . VAL A 1 116 ? 2.610 7.188 -7.869 1.00 0.00 113 VAL A O 3
ATOM 5682 N N . LYS A 1 117 ? 4.844 7.407 -7.839 1.00 0.00 114 LYS A N 3
ATOM 5683 C CA . LYS A 1 117 ? 4.818 8.847 -8.063 1.00 0.00 114 LYS A CA 3
ATOM 5684 C C . LYS A 1 117 ? 4.203 9.168 -9.424 1.00 0.00 114 LYS A C 3
ATOM 5685 O O . LYS A 1 117 ? 3.255 9.944 -9.519 1.00 0.00 114 LYS A O 3
ATOM 5704 N N . LEU A 1 118 ? 4.729 8.540 -10.465 1.00 0.00 115 LEU A N 3
ATOM 5705 C CA . LEU A 1 118 ? 4.254 8.770 -11.825 1.00 0.00 115 LEU A CA 3
ATOM 5706 C C . LEU A 1 118 ? 2.842 8.215 -12.009 1.00 0.00 115 LEU A C 3
ATOM 5707 O O . LEU A 1 118 ? 2.076 8.692 -12.850 1.00 0.00 115 LEU A O 3
ATOM 5723 N N . GLY A 1 119 ? 2.507 7.208 -11.214 1.00 0.00 116 GLY A N 3
ATOM 5724 C CA . GLY A 1 119 ? 1.193 6.604 -11.288 1.00 0.00 116 GLY A CA 3
ATOM 5725 C C . GLY A 1 119 ? 0.123 7.451 -10.627 1.00 0.00 116 GLY A C 3
ATOM 5726 O O . GLY A 1 119 ? -0.944 7.668 -11.202 1.00 0.00 116 GLY A O 3
ATOM 5730 N N . VAL A 1 120 ? 0.405 7.932 -9.421 1.00 0.00 117 VAL A N 3
ATOM 5731 C CA . VAL A 1 120 ? -0.561 8.730 -8.671 1.00 0.00 117 VAL A CA 3
ATOM 5732 C C . VAL A 1 120 ? -0.713 10.121 -9.281 1.00 0.00 117 VAL A C 3
ATOM 5733 O O . VAL A 1 120 ? -1.810 10.682 -9.299 1.00 0.00 117 VAL A O 3
ATOM 5746 N N . GLU A 1 121 ? 0.378 10.675 -9.792 1.00 0.00 118 GLU A N 3
ATOM 5747 C CA . GLU A 1 121 ? 0.325 11.982 -10.427 1.00 0.00 118 GLU A CA 3
ATOM 5748 C C . GLU A 1 121 ? -0.153 11.863 -11.867 1.00 0.00 118 GLU A C 3
ATOM 5749 O O . GLU A 1 121 ? 0.635 11.606 -12.775 1.00 0.00 118 GLU A O 3
ATOM 5761 N N . SER A 1 122 ? -1.449 12.019 -12.066 1.00 0.00 119 SER A N 3
ATOM 5762 C CA . SER A 1 122 ? -2.012 12.037 -13.402 1.00 0.00 119 SER A CA 3
ATOM 5763 C C . SER A 1 122 ? -2.408 13.462 -13.769 1.00 0.00 119 SER A C 3
ATOM 5764 O O . SER A 1 122 ? -3.363 14.015 -13.222 1.00 0.00 119 SER A O 3
ATOM 5772 N N . GLU A 1 123 ? -1.649 14.061 -14.671 1.00 0.00 120 GLU A N 3
ATOM 5773 C CA . GLU A 1 123 ? -1.873 15.444 -15.059 1.00 0.00 120 GLU A CA 3
ATOM 5774 C C . GLU A 1 123 ? -2.915 15.538 -16.163 1.00 0.00 120 GLU A C 3
ATOM 5775 O O . GLU A 1 123 ? -3.043 14.632 -16.992 1.00 0.00 120 GLU A O 3
ATOM 5787 N N . GLY A 1 124 ? -3.658 16.632 -16.159 1.00 0.00 121 GLY A N 3
ATOM 5788 C CA . GLY A 1 124 ? -4.664 16.851 -17.174 1.00 0.00 121 GLY A CA 3
ATOM 5789 C C . GLY A 1 124 ? -5.139 18.287 -17.188 1.00 0.00 121 GLY A C 3
ATOM 5790 O O . GLY A 1 124 ? -4.500 19.119 -17.860 1.00 0.00 121 GLY A O 3
ATOM 5794 N N . ALA A 1 4 ? 5.239 0.102 17.039 1.00 0.00 1 ALA A N 4
ATOM 5795 C CA . ALA A 1 4 ? 5.822 0.564 15.761 1.00 0.00 1 ALA A CA 4
ATOM 5796 C C . ALA A 1 4 ? 7.290 0.937 15.937 1.00 0.00 1 ALA A C 4
ATOM 5797 O O . ALA A 1 4 ? 7.767 1.105 17.062 1.00 0.00 1 ALA A O 4
ATOM 5804 N N . GLN A 1 5 ? 8.006 1.040 14.823 1.00 0.00 2 GLN A N 4
ATOM 5805 C CA . GLN A 1 5 ? 9.396 1.483 14.827 1.00 0.00 2 GLN A CA 4
ATOM 5806 C C . GLN A 1 5 ? 9.552 2.678 13.892 1.00 0.00 2 GLN A C 4
ATOM 5807 O O . GLN A 1 5 ? 8.611 3.042 13.183 1.00 0.00 2 GLN A O 4
ATOM 5821 N N . ALA A 1 6 ? 10.729 3.283 13.889 1.00 0.00 3 ALA A N 4
ATOM 5822 C CA . ALA A 1 6 ? 11.003 4.400 12.997 1.00 0.00 3 ALA A CA 4
ATOM 5823 C C . ALA A 1 6 ? 11.590 3.892 11.689 1.00 0.00 3 ALA A C 4
ATOM 5824 O O . ALA A 1 6 ? 11.142 4.263 10.603 1.00 0.00 3 ALA A O 4
ATOM 5831 N N . ASP A 1 7 ? 12.589 3.028 11.801 1.00 0.00 4 ASP A N 4
ATOM 5832 C CA . ASP A 1 7 ? 13.223 2.442 10.633 1.00 0.00 4 ASP A CA 4
ATOM 5833 C C . ASP A 1 7 ? 12.423 1.243 10.166 1.00 0.00 4 ASP A C 4
ATOM 5834 O O . ASP A 1 7 ? 12.473 0.164 10.767 1.00 0.00 4 ASP A O 4
ATOM 5843 N N . GLY A 1 8 ? 11.677 1.444 9.098 1.00 0.00 5 GLY A N 4
ATOM 5844 C CA . GLY A 1 8 ? 10.749 0.442 8.637 1.00 0.00 5 GLY A CA 4
ATOM 5845 C C . GLY A 1 8 ? 9.330 0.947 8.750 1.00 0.00 5 GLY A C 4
ATOM 5846 O O . GLY A 1 8 ? 8.869 1.258 9.852 1.00 0.00 5 GLY A O 4
ATOM 5850 N N . ILE A 1 9 ? 8.647 1.054 7.617 1.00 0.00 6 ILE A N 4
ATOM 5851 C CA . ILE A 1 9 ? 7.309 1.632 7.581 1.00 0.00 6 ILE A CA 4
ATOM 5852 C C . ILE A 1 9 ? 6.345 0.851 8.460 1.00 0.00 6 ILE A C 4
ATOM 5853 O O . ILE A 1 9 ? 6.117 -0.341 8.249 1.00 0.00 6 ILE A O 4
ATOM 5869 N N . ALA A 1 10 ? 5.794 1.534 9.451 1.00 0.00 7 ALA A N 4
ATOM 5870 C CA . ALA A 1 10 ? 4.812 0.935 10.331 1.00 0.00 7 ALA A CA 4
ATOM 5871 C C . ALA A 1 10 ? 3.454 0.892 9.651 1.00 0.00 7 ALA A C 4
ATOM 5872 O O . ALA A 1 10 ? 2.713 1.877 9.650 1.00 0.00 7 ALA A O 4
ATOM 5879 N N . PHE A 1 11 ? 3.153 -0.238 9.032 1.00 0.00 8 PHE A N 4
ATOM 5880 C CA . PHE A 1 11 ? 1.864 -0.430 8.398 1.00 0.00 8 PHE A CA 4
ATOM 5881 C C . PHE A 1 11 ? 0.775 -0.587 9.446 1.00 0.00 8 PHE A C 4
ATOM 5882 O O . PHE A 1 11 ? 0.900 -1.380 10.379 1.00 0.00 8 PHE A O 4
ATOM 5899 N N . ARG A 1 12 ? -0.283 0.180 9.280 1.00 0.00 9 ARG A N 4
ATOM 5900 C CA . ARG A 1 12 ? -1.382 0.207 10.225 1.00 0.00 9 ARG A CA 4
ATOM 5901 C C . ARG A 1 12 ? -2.272 -1.013 10.021 1.00 0.00 9 ARG A C 4
ATOM 5902 O O . ARG A 1 12 ? -2.557 -1.402 8.884 1.00 0.00 9 ARG A O 4
ATOM 5923 N N . GLU A 1 13 ? -2.679 -1.631 11.115 1.00 0.00 10 GLU A N 4
ATOM 5924 C CA . GLU A 1 13 ? -3.649 -2.711 11.058 1.00 0.00 10 GLU A CA 4
ATOM 5925 C C . GLU A 1 13 ? -5.016 -2.177 11.467 1.00 0.00 10 GLU A C 4
ATOM 5926 O O . GLU A 1 13 ? -5.319 -2.047 12.656 1.00 0.00 10 GLU A O 4
ATOM 5938 N N . LEU A 1 14 ? -5.818 -1.822 10.474 1.00 0.00 11 LEU A N 4
ATOM 5939 C CA . LEU A 1 14 ? -7.109 -1.209 10.700 1.00 0.00 11 LEU A CA 4
ATOM 5940 C C . LEU A 1 14 ? -8.167 -1.831 9.797 1.00 0.00 11 LEU A C 4
ATOM 5941 O O . LEU A 1 14 ? -7.846 -2.556 8.855 1.00 0.00 11 LEU A O 4
ATOM 5957 N N . SER A 1 15 ? -9.424 -1.539 10.088 1.00 0.00 12 SER A N 4
ATOM 5958 C CA . SER A 1 15 ? -10.524 -1.973 9.243 1.00 0.00 12 SER A CA 4
ATOM 5959 C C . SER A 1 15 ? -10.630 -1.046 8.031 1.00 0.00 12 SER A C 4
ATOM 5960 O O . SER A 1 15 ? -10.076 0.056 8.040 1.00 0.00 12 SER A O 4
ATOM 5968 N N . PHE A 1 16 ? -11.348 -1.493 7.005 1.00 0.00 13 PHE A N 4
ATOM 5969 C CA . PHE A 1 16 ? -11.478 -0.748 5.747 1.00 0.00 13 PHE A CA 4
ATOM 5970 C C . PHE A 1 16 ? -11.987 0.690 5.983 1.00 0.00 13 PHE A C 4
ATOM 5971 O O . PHE A 1 16 ? -11.283 1.654 5.651 1.00 0.00 13 PHE A O 4
ATOM 5988 N N . PRO A 1 17 ? -13.197 0.876 6.571 1.00 0.00 14 PRO A N 4
ATOM 5989 C CA . PRO A 1 17 ? -13.741 2.220 6.819 1.00 0.00 14 PRO A CA 4
ATOM 5990 C C . PRO A 1 17 ? -12.908 3.000 7.831 1.00 0.00 14 PRO A C 4
ATOM 5991 O O . PRO A 1 17 ? -12.729 4.212 7.700 1.00 0.00 14 PRO A O 4
ATOM 6002 N N . GLU A 1 18 ? -12.395 2.288 8.830 1.00 0.00 15 GLU A N 4
ATOM 6003 C CA . GLU A 1 18 ? -11.579 2.888 9.872 1.00 0.00 15 GLU A CA 4
ATOM 6004 C C . GLU A 1 18 ? -10.356 3.567 9.284 1.00 0.00 15 GLU A C 4
ATOM 6005 O O . GLU A 1 18 ? -10.127 4.755 9.506 1.00 0.00 15 GLU A O 4
ATOM 6017 N N . ALA A 1 19 ? -9.588 2.807 8.510 1.00 0.00 16 ALA A N 4
ATOM 6018 C CA . ALA A 1 19 ? -8.328 3.287 7.967 1.00 0.00 16 ALA A CA 4
ATOM 6019 C C . ALA A 1 19 ? -8.537 4.492 7.060 1.00 0.00 16 ALA A C 4
ATOM 6020 O O . ALA A 1 19 ? -7.744 5.431 7.078 1.00 0.00 16 ALA A O 4
ATOM 6027 N N . LEU A 1 20 ? -9.607 4.457 6.273 1.00 0.00 17 LEU A N 4
ATOM 6028 C CA . LEU A 1 20 ? -9.938 5.562 5.379 1.00 0.00 17 LEU A CA 4
ATOM 6029 C C . LEU A 1 20 ? -10.115 6.850 6.171 1.00 0.00 17 LEU A C 4
ATOM 6030 O O . LEU A 1 20 ? -9.477 7.868 5.890 1.00 0.00 17 LEU A O 4
ATOM 6046 N N . LYS A 1 21 ? -10.974 6.781 7.173 1.00 0.00 18 LYS A N 4
ATOM 6047 C CA . LYS A 1 21 ? -11.277 7.911 8.022 1.00 0.00 18 LYS A CA 4
ATOM 6048 C C . LYS A 1 21 ? -10.038 8.392 8.781 1.00 0.00 18 LYS A C 4
ATOM 6049 O O . LYS A 1 21 ? -9.814 9.599 8.931 1.00 0.00 18 LYS A O 4
ATOM 6068 N N . ARG A 1 22 ? -9.231 7.445 9.249 1.00 0.00 19 ARG A N 4
ATOM 6069 C CA . ARG A 1 22 ? -7.987 7.767 9.936 1.00 0.00 19 ARG A CA 4
ATOM 6070 C C . ARG A 1 22 ? -7.069 8.586 9.035 1.00 0.00 19 ARG A C 4
ATOM 6071 O O . ARG A 1 22 ? -6.448 9.548 9.483 1.00 0.00 19 ARG A O 4
ATOM 6092 N N . ALA A 1 23 ? -7.004 8.204 7.764 1.00 0.00 20 ALA A N 4
ATOM 6093 C CA . ALA A 1 23 ? -6.171 8.903 6.791 1.00 0.00 20 ALA A CA 4
ATOM 6094 C C . ALA A 1 23 ? -6.625 10.343 6.611 1.00 0.00 20 ALA A C 4
ATOM 6095 O O . ALA A 1 23 ? -5.804 11.258 6.596 1.00 0.00 20 ALA A O 4
ATOM 6102 N N . GLU A 1 24 ? -7.935 10.536 6.497 1.00 0.00 21 GLU A N 4
ATOM 6103 C CA . GLU A 1 24 ? -8.507 11.863 6.299 1.00 0.00 21 GLU A CA 4
ATOM 6104 C C . GLU A 1 24 ? -8.083 12.820 7.405 1.00 0.00 21 GLU A C 4
ATOM 6105 O O . GLU A 1 24 ? -7.771 13.983 7.150 1.00 0.00 21 GLU A O 4
ATOM 6117 N N . VAL A 1 25 ? -8.070 12.320 8.632 1.00 0.00 22 VAL A N 4
ATOM 6118 C CA . VAL A 1 25 ? -7.807 13.160 9.793 1.00 0.00 22 VAL A CA 4
ATOM 6119 C C . VAL A 1 25 ? -6.319 13.235 10.146 1.00 0.00 22 VAL A C 4
ATOM 6120 O O . VAL A 1 25 ? -5.763 14.325 10.297 1.00 0.00 22 VAL A O 4
ATOM 6133 N N . GLU A 1 26 ? -5.671 12.084 10.257 1.00 0.00 23 GLU A N 4
ATOM 6134 C CA . GLU A 1 26 ? -4.337 12.019 10.843 1.00 0.00 23 GLU A CA 4
ATOM 6135 C C . GLU A 1 26 ? -3.252 12.345 9.828 1.00 0.00 23 GLU A C 4
ATOM 6136 O O . GLU A 1 26 ? -2.283 13.035 10.153 1.00 0.00 23 GLU A O 4
ATOM 6148 N N . ASP A 1 27 ? -3.424 11.892 8.598 1.00 0.00 24 ASP A N 4
ATOM 6149 C CA . ASP A 1 27 ? -2.376 12.043 7.598 1.00 0.00 24 ASP A CA 4
ATOM 6150 C C . ASP A 1 27 ? -2.955 12.398 6.243 1.00 0.00 24 ASP A C 4
ATOM 6151 O O . ASP A 1 27 ? -3.730 13.346 6.115 1.00 0.00 24 ASP A O 4
ATOM 6160 N N . LYS A 1 28 ? -2.578 11.630 5.242 1.00 0.00 25 LYS A N 4
ATOM 6161 C CA . LYS A 1 28 ? -2.955 11.905 3.866 1.00 0.00 25 LYS A CA 4
ATOM 6162 C C . LYS A 1 28 ? -2.900 10.632 3.034 1.00 0.00 25 LYS A C 4
ATOM 6163 O O . LYS A 1 28 ? -1.885 9.939 3.038 1.00 0.00 25 LYS A O 4
ATOM 6182 N N . LEU A 1 29 ? -3.995 10.337 2.331 1.00 0.00 26 LEU A N 4
ATOM 6183 C CA . LEU A 1 29 ? -4.063 9.215 1.392 1.00 0.00 26 LEU A CA 4
ATOM 6184 C C . LEU A 1 29 ? -3.970 7.865 2.098 1.00 0.00 26 LEU A C 4
ATOM 6185 O O . LEU A 1 29 ? -3.244 7.693 3.078 1.00 0.00 26 LEU A O 4
ATOM 6201 N N . LEU A 1 30 ? -4.722 6.903 1.600 1.00 0.00 27 LEU A N 4
ATOM 6202 C CA . LEU A 1 30 ? -4.678 5.562 2.140 1.00 0.00 27 LEU A CA 4
ATOM 6203 C C . LEU A 1 30 ? -3.896 4.655 1.196 1.00 0.00 27 LEU A C 4
ATOM 6204 O O . LEU A 1 30 ? -4.354 4.333 0.096 1.00 0.00 27 LEU A O 4
ATOM 6220 N N . PHE A 1 31 ? -2.702 4.279 1.617 1.00 0.00 28 PHE A N 4
ATOM 6221 C CA . PHE A 1 31 ? -1.853 3.392 0.840 1.00 0.00 28 PHE A CA 4
ATOM 6222 C C . PHE A 1 31 ? -2.141 1.953 1.238 1.00 0.00 28 PHE A C 4
ATOM 6223 O O . PHE A 1 31 ? -1.700 1.490 2.286 1.00 0.00 28 PHE A O 4
ATOM 6240 N N . VAL A 1 32 ? -2.906 1.257 0.418 1.00 0.00 29 VAL A N 4
ATOM 6241 C CA . VAL A 1 32 ? -3.298 -0.103 0.733 1.00 0.00 29 VAL A CA 4
ATOM 6242 C C . VAL A 1 32 ? -2.365 -1.102 0.067 1.00 0.00 29 VAL A C 4
ATOM 6243 O O . VAL A 1 32 ? -2.273 -1.154 -1.162 1.00 0.00 29 VAL A O 4
ATOM 6256 N N . ASP A 1 33 ? -1.660 -1.872 0.878 1.00 0.00 30 ASP A N 4
ATOM 6257 C CA . ASP A 1 33 ? -0.809 -2.932 0.364 1.00 0.00 30 ASP A CA 4
ATOM 6258 C C . ASP A 1 33 ? -1.509 -4.275 0.514 1.00 0.00 30 ASP A C 4
ATOM 6259 O O . ASP A 1 33 ? -1.677 -4.787 1.630 1.00 0.00 30 ASP A O 4
ATOM 6268 N N . CYS A 1 34 ? -1.961 -4.813 -0.605 1.00 0.00 31 CYS A N 4
ATOM 6269 C CA . CYS A 1 34 ? -2.576 -6.125 -0.623 1.00 0.00 31 CYS A CA 4
ATOM 6270 C C . CYS A 1 34 ? -1.531 -7.165 -0.976 1.00 0.00 31 CYS A C 4
ATOM 6271 O O . CYS A 1 34 ? -0.980 -7.158 -2.077 1.00 0.00 31 CYS A O 4
ATOM 6279 N N . PHE A 1 35 ? -1.235 -8.030 -0.032 1.00 0.00 32 PHE A N 4
ATOM 6280 C CA . PHE A 1 35 ? -0.250 -9.068 -0.243 1.00 0.00 32 PHE A CA 4
ATOM 6281 C C . PHE A 1 35 ? -0.888 -10.434 -0.087 1.00 0.00 32 PHE A C 4
ATOM 6282 O O . PHE A 1 35 ? -1.900 -10.580 0.599 1.00 0.00 32 PHE A O 4
ATOM 6299 N N . THR A 1 36 ? -0.301 -11.429 -0.724 1.00 0.00 33 THR A N 4
ATOM 6300 C CA . THR A 1 36 ? -0.748 -12.796 -0.556 1.00 0.00 33 THR A CA 4
ATOM 6301 C C . THR A 1 36 ? 0.143 -13.501 0.453 1.00 0.00 33 THR A C 4
ATOM 6302 O O . THR A 1 36 ? 1.161 -12.951 0.875 1.00 0.00 33 THR A O 4
ATOM 6313 N N . THR A 1 37 ? -0.232 -14.708 0.843 1.00 0.00 34 THR A N 4
ATOM 6314 C CA . THR A 1 37 ? 0.549 -15.458 1.810 1.00 0.00 34 THR A CA 4
ATOM 6315 C C . THR A 1 37 ? 1.865 -15.927 1.183 1.00 0.00 34 THR A C 4
ATOM 6316 O O . THR A 1 37 ? 2.850 -16.165 1.882 1.00 0.00 34 THR A O 4
ATOM 6327 N N . TRP A 1 38 ? 1.880 -16.026 -0.144 1.00 0.00 35 TRP A N 4
ATOM 6328 C CA . TRP A 1 38 ? 3.094 -16.369 -0.872 1.00 0.00 35 TRP A CA 4
ATOM 6329 C C . TRP A 1 38 ? 4.098 -15.224 -0.790 1.00 0.00 35 TRP A C 4
ATOM 6330 O O . TRP A 1 38 ? 3.797 -14.094 -1.185 1.00 0.00 35 TRP A O 4
ATOM 6351 N N . CYS A 1 39 ? 5.285 -15.511 -0.277 1.00 0.00 36 CYS A N 4
ATOM 6352 C CA . CYS A 1 39 ? 6.306 -14.493 -0.120 1.00 0.00 36 CYS A CA 4
ATOM 6353 C C . CYS A 1 39 ? 7.317 -14.549 -1.260 1.00 0.00 36 CYS A C 4
ATOM 6354 O O . CYS A 1 39 ? 7.940 -15.584 -1.511 1.00 0.00 36 CYS A O 4
ATOM 6362 N N . GLY A 1 40 ? 7.444 -13.440 -1.965 1.00 0.00 37 GLY A N 4
ATOM 6363 C CA . GLY A 1 40 ? 8.405 -13.331 -3.041 1.00 0.00 37 GLY A CA 4
ATOM 6364 C C . GLY A 1 40 ? 8.599 -11.891 -3.469 1.00 0.00 37 GLY A C 4
ATOM 6365 O O . GLY A 1 40 ? 9.489 -11.205 -2.961 1.00 0.00 37 GLY A O 4
ATOM 6369 N N . PRO A 1 41 ? 7.765 -11.405 -4.398 1.00 0.00 38 PRO A N 4
ATOM 6370 C CA . PRO A 1 41 ? 7.803 -10.011 -4.863 1.00 0.00 38 PRO A CA 4
ATOM 6371 C C . PRO A 1 41 ? 7.683 -9.002 -3.723 1.00 0.00 38 PRO A C 4
ATOM 6372 O O . PRO A 1 41 ? 8.376 -7.983 -3.712 1.00 0.00 38 PRO A O 4
ATOM 6383 N N . CYS A 1 42 ? 6.810 -9.286 -2.760 1.00 0.00 39 CYS A N 4
ATOM 6384 C CA . CYS A 1 42 ? 6.598 -8.385 -1.632 1.00 0.00 39 CYS A CA 4
ATOM 6385 C C . CYS A 1 42 ? 7.810 -8.380 -0.703 1.00 0.00 39 CYS A C 4
ATOM 6386 O O . CYS A 1 42 ? 8.022 -7.426 0.045 1.00 0.00 39 CYS A O 4
ATOM 6394 N N . LYS A 1 43 ? 8.613 -9.439 -0.763 1.00 0.00 40 LYS A N 4
ATOM 6395 C CA . LYS A 1 43 ? 9.796 -9.549 0.083 1.00 0.00 40 LYS A CA 4
ATOM 6396 C C . LYS A 1 43 ? 10.856 -8.548 -0.371 1.00 0.00 40 LYS A C 4
ATOM 6397 O O . LYS A 1 43 ? 11.657 -8.061 0.428 1.00 0.00 40 LYS A O 4
ATOM 6416 N N . ARG A 1 44 ? 10.840 -8.238 -1.664 1.00 0.00 41 ARG A N 4
ATOM 6417 C CA . ARG A 1 44 ? 11.706 -7.208 -2.223 1.00 0.00 41 ARG A CA 4
ATOM 6418 C C . ARG A 1 44 ? 11.416 -5.867 -1.561 1.00 0.00 41 ARG A C 4
ATOM 6419 O O . ARG A 1 44 ? 12.326 -5.094 -1.263 1.00 0.00 41 ARG A O 4
ATOM 6440 N N . LEU A 1 45 ? 10.137 -5.616 -1.317 1.00 0.00 42 LEU A N 4
ATOM 6441 C CA . LEU A 1 45 ? 9.703 -4.383 -0.683 1.00 0.00 42 LEU A CA 4
ATOM 6442 C C . LEU A 1 45 ? 10.181 -4.348 0.766 1.00 0.00 42 LEU A C 4
ATOM 6443 O O . LEU A 1 45 ? 10.631 -3.314 1.261 1.00 0.00 42 LEU A O 4
ATOM 6459 N N . SER A 1 46 ? 10.101 -5.500 1.431 1.00 0.00 43 SER A N 4
ATOM 6460 C CA . SER A 1 46 ? 10.524 -5.619 2.820 1.00 0.00 43 SER A CA 4
ATOM 6461 C C . SER A 1 46 ? 12.012 -5.315 2.972 1.00 0.00 43 SER A C 4
ATOM 6462 O O . SER A 1 46 ? 12.427 -4.676 3.937 1.00 0.00 43 SER A O 4
ATOM 6470 N N . LYS A 1 47 ? 12.801 -5.772 2.005 1.00 0.00 44 LYS A N 4
ATOM 6471 C CA . LYS A 1 47 ? 14.253 -5.622 2.046 1.00 0.00 44 LYS A CA 4
ATOM 6472 C C . LYS A 1 47 ? 14.680 -4.162 2.194 1.00 0.00 44 LYS A C 4
ATOM 6473 O O . LYS A 1 47 ? 15.379 -3.808 3.141 1.00 0.00 44 LYS A O 4
ATOM 6492 N N . VAL A 1 48 ? 14.261 -3.320 1.262 1.00 0.00 45 VAL A N 4
ATOM 6493 C CA . VAL A 1 48 ? 14.744 -1.951 1.212 1.00 0.00 45 VAL A CA 4
ATOM 6494 C C . VAL A 1 48 ? 13.791 -0.960 1.878 1.00 0.00 45 VAL A C 4
ATOM 6495 O O . VAL A 1 48 ? 14.218 -0.110 2.663 1.00 0.00 45 VAL A O 4
ATOM 6508 N N . VAL A 1 49 ? 12.505 -1.080 1.589 1.00 0.00 46 VAL A N 4
ATOM 6509 C CA . VAL A 1 49 ? 11.530 -0.086 2.027 1.00 0.00 46 VAL A CA 4
ATOM 6510 C C . VAL A 1 49 ? 11.278 -0.180 3.532 1.00 0.00 46 VAL A C 4
ATOM 6511 O O . VAL A 1 49 ? 10.978 0.816 4.189 1.00 0.00 46 VAL A O 4
ATOM 6524 N N . PHE A 1 50 ? 11.434 -1.374 4.082 1.00 0.00 47 PHE A N 4
ATOM 6525 C CA . PHE A 1 50 ? 11.256 -1.583 5.515 1.00 0.00 47 PHE A CA 4
ATOM 6526 C C . PHE A 1 50 ? 12.596 -1.517 6.241 1.00 0.00 47 PHE A C 4
ATOM 6527 O O . PHE A 1 50 ? 12.735 -2.018 7.356 1.00 0.00 47 PHE A O 4
ATOM 6544 N N . LYS A 1 51 ? 13.574 -0.878 5.614 1.00 0.00 48 LYS A N 4
ATOM 6545 C CA . LYS A 1 51 ? 14.910 -0.795 6.185 1.00 0.00 48 LYS A CA 4
ATOM 6546 C C . LYS A 1 51 ? 15.460 0.623 6.087 1.00 0.00 48 LYS A C 4
ATOM 6547 O O . LYS A 1 51 ? 16.034 1.139 7.048 1.00 0.00 48 LYS A O 4
ATOM 6566 N N . ASP A 1 52 ? 15.279 1.246 4.929 1.00 0.00 49 ASP A N 4
ATOM 6567 C CA . ASP A 1 52 ? 15.792 2.595 4.694 1.00 0.00 49 ASP A CA 4
ATOM 6568 C C . ASP A 1 52 ? 15.055 3.617 5.553 1.00 0.00 49 ASP A C 4
ATOM 6569 O O . ASP A 1 52 ? 13.823 3.654 5.575 1.00 0.00 49 ASP A O 4
ATOM 6578 N N . SER A 1 53 ? 15.818 4.448 6.244 1.00 0.00 50 SER A N 4
ATOM 6579 C CA . SER A 1 53 ? 15.265 5.432 7.162 1.00 0.00 50 SER A CA 4
ATOM 6580 C C . SER A 1 53 ? 14.464 6.510 6.434 1.00 0.00 50 SER A C 4
ATOM 6581 O O . SER A 1 53 ? 13.358 6.850 6.850 1.00 0.00 50 SER A O 4
ATOM 6589 N N . LEU A 1 54 ? 15.016 7.032 5.345 1.00 0.00 51 LEU A N 4
ATOM 6590 C CA . LEU A 1 54 ? 14.401 8.141 4.632 1.00 0.00 51 LEU A CA 4
ATOM 6591 C C . LEU A 1 54 ? 13.135 7.702 3.909 1.00 0.00 51 LEU A C 4
ATOM 6592 O O . LEU A 1 54 ? 12.121 8.403 3.941 1.00 0.00 51 LEU A O 4
ATOM 6608 N N . VAL A 1 55 ? 13.199 6.546 3.258 1.00 0.00 52 VAL A N 4
ATOM 6609 C CA . VAL A 1 55 ? 12.045 6.007 2.547 1.00 0.00 52 VAL A CA 4
ATOM 6610 C C . VAL A 1 55 ? 10.898 5.739 3.517 1.00 0.00 52 VAL A C 4
ATOM 6611 O O . VAL A 1 55 ? 9.769 6.190 3.303 1.00 0.00 52 VAL A O 4
ATOM 6624 N N . ALA A 1 56 ? 11.207 5.039 4.605 1.00 0.00 53 ALA A N 4
ATOM 6625 C CA . ALA A 1 56 ? 10.208 4.712 5.615 1.00 0.00 53 ALA A CA 4
ATOM 6626 C C . ALA A 1 56 ? 9.601 5.973 6.211 1.00 0.00 53 ALA A C 4
ATOM 6627 O O . ALA A 1 56 ? 8.395 6.043 6.447 1.00 0.00 53 ALA A O 4
ATOM 6634 N N . ASP A 1 57 ? 10.446 6.970 6.435 1.00 0.00 54 ASP A N 4
ATOM 6635 C CA . ASP A 1 57 ? 10.016 8.239 7.012 1.00 0.00 54 ASP A CA 4
ATOM 6636 C C . ASP A 1 57 ? 9.050 8.966 6.085 1.00 0.00 54 ASP A C 4
ATOM 6637 O O . ASP A 1 57 ? 7.982 9.415 6.508 1.00 0.00 54 ASP A O 4
ATOM 6646 N N . TYR A 1 58 ? 9.425 9.057 4.814 1.00 0.00 55 TYR A N 4
ATOM 6647 C CA . TYR A 1 58 ? 8.637 9.787 3.828 1.00 0.00 55 TYR A CA 4
ATOM 6648 C C . TYR A 1 58 ? 7.248 9.177 3.665 1.00 0.00 55 TYR A C 4
ATOM 6649 O O . TYR A 1 58 ? 6.236 9.878 3.755 1.00 0.00 55 TYR A O 4
ATOM 6667 N N . PHE A 1 59 ? 7.202 7.873 3.433 1.00 0.00 56 PHE A N 4
ATOM 6668 C CA . PHE A 1 59 ? 5.944 7.190 3.169 1.00 0.00 56 PHE A CA 4
ATOM 6669 C C . PHE A 1 59 ? 5.045 7.161 4.399 1.00 0.00 56 PHE A C 4
ATOM 6670 O O . PHE A 1 59 ? 3.827 7.169 4.274 1.00 0.00 56 PHE A O 4
ATOM 6687 N N . ASN A 1 60 ? 5.641 7.132 5.585 1.00 0.00 57 ASN A N 4
ATOM 6688 C CA . ASN A 1 60 ? 4.863 7.083 6.823 1.00 0.00 57 ASN A CA 4
ATOM 6689 C C . ASN A 1 60 ? 4.154 8.412 7.082 1.00 0.00 57 ASN A C 4
ATOM 6690 O O . ASN A 1 60 ? 3.043 8.440 7.612 1.00 0.00 57 ASN A O 4
ATOM 6701 N N . ARG A 1 61 ? 4.798 9.510 6.699 1.00 0.00 58 ARG A N 4
ATOM 6702 C CA . ARG A 1 61 ? 4.227 10.836 6.926 1.00 0.00 58 ARG A CA 4
ATOM 6703 C C . ARG A 1 61 ? 3.230 11.216 5.834 1.00 0.00 58 ARG A C 4
ATOM 6704 O O . ARG A 1 61 ? 2.159 11.744 6.116 1.00 0.00 58 ARG A O 4
ATOM 6725 N N . HIS A 1 62 ? 3.592 10.954 4.583 1.00 0.00 59 HIS A N 4
ATOM 6726 C CA . HIS A 1 62 ? 2.816 11.453 3.448 1.00 0.00 59 HIS A CA 4
ATOM 6727 C C . HIS A 1 62 ? 1.702 10.492 3.055 1.00 0.00 59 HIS A C 4
ATOM 6728 O O . HIS A 1 62 ? 0.850 10.834 2.238 1.00 0.00 59 HIS A O 4
ATOM 6743 N N . PHE A 1 63 ? 1.720 9.295 3.627 1.00 0.00 60 PHE A N 4
ATOM 6744 C CA . PHE A 1 63 ? 0.717 8.282 3.320 1.00 0.00 60 PHE A CA 4
ATOM 6745 C C . PHE A 1 63 ? 0.358 7.501 4.576 1.00 0.00 60 PHE A C 4
ATOM 6746 O O . PHE A 1 63 ? 1.202 7.296 5.449 1.00 0.00 60 PHE A O 4
ATOM 6763 N N . VAL A 1 64 ? -0.893 7.084 4.682 1.00 0.00 61 VAL A N 4
ATOM 6764 C CA . VAL A 1 64 ? -1.271 6.130 5.710 1.00 0.00 61 VAL A CA 4
ATOM 6765 C C . VAL A 1 64 ? -1.148 4.730 5.143 1.00 0.00 61 VAL A C 4
ATOM 6766 O O . VAL A 1 64 ? -1.921 4.330 4.273 1.00 0.00 61 VAL A O 4
ATOM 6779 N N . ASN A 1 65 ? -0.168 3.998 5.629 1.00 0.00 62 ASN A N 4
ATOM 6780 C CA . ASN A 1 65 ? 0.138 2.683 5.098 1.00 0.00 62 ASN A CA 4
ATOM 6781 C C . ASN A 1 65 ? -0.715 1.623 5.769 1.00 0.00 62 ASN A C 4
ATOM 6782 O O . ASN A 1 65 ? -0.618 1.406 6.972 1.00 0.00 62 ASN A O 4
ATOM 6793 N N . LEU A 1 66 ? -1.558 0.982 4.982 1.00 0.00 63 LEU A N 4
ATOM 6794 C CA . LEU A 1 66 ? -2.463 -0.040 5.480 1.00 0.00 63 LEU A CA 4
ATOM 6795 C C . LEU A 1 66 ? -2.096 -1.402 4.906 1.00 0.00 63 LEU A C 4
ATOM 6796 O O . LEU A 1 66 ? -1.986 -1.564 3.689 1.00 0.00 63 LEU A O 4
ATOM 6812 N N . LYS A 1 67 ? -1.901 -2.372 5.783 1.00 0.00 64 LYS A N 4
ATOM 6813 C CA . LYS A 1 67 ? -1.620 -3.736 5.359 1.00 0.00 64 LYS A CA 4
ATOM 6814 C C . LYS A 1 67 ? -2.867 -4.590 5.532 1.00 0.00 64 LYS A C 4
ATOM 6815 O O . LYS A 1 67 ? -3.530 -4.519 6.566 1.00 0.00 64 LYS A O 4
ATOM 6834 N N . MET A 1 68 ? -3.204 -5.374 4.521 1.00 0.00 65 MET A N 4
ATOM 6835 C CA . MET A 1 68 ? -4.371 -6.242 4.613 1.00 0.00 65 MET A CA 4
ATOM 6836 C C . MET A 1 68 ? -4.155 -7.529 3.830 1.00 0.00 65 MET A C 4
ATOM 6837 O O . MET A 1 68 ? -3.568 -7.522 2.747 1.00 0.00 65 MET A O 4
ATOM 6851 N N . ASP A 1 69 ? -4.628 -8.629 4.397 1.00 0.00 66 ASP A N 4
ATOM 6852 C CA . ASP A 1 69 ? -4.523 -9.933 3.766 1.00 0.00 66 ASP A CA 4
ATOM 6853 C C . ASP A 1 69 ? -5.530 -10.066 2.637 1.00 0.00 66 ASP A C 4
ATOM 6854 O O . ASP A 1 69 ? -6.548 -9.375 2.612 1.00 0.00 66 ASP A O 4
ATOM 6863 N N . MET A 1 70 ? -5.235 -10.950 1.699 1.00 0.00 67 MET A N 4
ATOM 6864 C CA . MET A 1 70 ? -6.178 -11.291 0.646 1.00 0.00 67 MET A CA 4
ATOM 6865 C C . MET A 1 70 ? -6.878 -12.591 1.018 1.00 0.00 67 MET A C 4
ATOM 6866 O O . MET A 1 70 ? -7.766 -13.070 0.312 1.00 0.00 67 MET A O 4
ATOM 6880 N N . GLU A 1 71 ? -6.442 -13.151 2.138 1.00 0.00 68 GLU A N 4
ATOM 6881 C CA . GLU A 1 71 ? -7.068 -14.313 2.739 1.00 0.00 68 GLU A CA 4
ATOM 6882 C C . GLU A 1 71 ? -7.377 -13.992 4.188 1.00 0.00 68 GLU A C 4
ATOM 6883 O O . GLU A 1 71 ? -6.461 -13.832 5.001 1.00 0.00 68 GLU A O 4
ATOM 6895 N N . LYS A 1 72 ? -8.665 -13.880 4.482 1.00 0.00 69 LYS A N 4
ATOM 6896 C CA . LYS A 1 72 ? -9.158 -13.440 5.787 1.00 0.00 69 LYS A CA 4
ATOM 6897 C C . LYS A 1 72 ? -8.942 -11.937 5.970 1.00 0.00 69 LYS A C 4
ATOM 6898 O O . LYS A 1 72 ? -8.142 -11.318 5.265 1.00 0.00 69 LYS A O 4
ATOM 6917 N N . GLY A 1 73 ? -9.672 -11.349 6.906 1.00 0.00 70 GLY A N 4
ATOM 6918 C CA . GLY A 1 73 ? -9.563 -9.923 7.142 1.00 0.00 70 GLY A CA 4
ATOM 6919 C C . GLY A 1 73 ? -10.327 -9.120 6.110 1.00 0.00 70 GLY A C 4
ATOM 6920 O O . GLY A 1 73 ? -9.961 -7.984 5.806 1.00 0.00 70 GLY A O 4
ATOM 6924 N N . GLU A 1 74 ? -11.389 -9.732 5.575 1.00 0.00 71 GLU A N 4
ATOM 6925 C CA . GLU A 1 74 ? -12.237 -9.124 4.543 1.00 0.00 71 GLU A CA 4
ATOM 6926 C C . GLU A 1 74 ? -11.494 -9.002 3.213 1.00 0.00 71 GLU A C 4
ATOM 6927 O O . GLU A 1 74 ? -11.937 -8.301 2.302 1.00 0.00 71 GLU A O 4
ATOM 6939 N N . GLY A 1 75 ? -10.391 -9.732 3.096 1.00 0.00 72 GLY A N 4
ATOM 6940 C CA . GLY A 1 75 ? -9.615 -9.729 1.873 1.00 0.00 72 GLY A CA 4
ATOM 6941 C C . GLY A 1 75 ? -10.392 -10.292 0.701 1.00 0.00 72 GLY A C 4
ATOM 6942 O O . GLY A 1 75 ? -10.205 -9.867 -0.441 1.00 0.00 72 GLY A O 4
ATOM 6946 N N . VAL A 1 76 ? -11.274 -11.246 0.989 1.00 0.00 73 VAL A N 4
ATOM 6947 C CA . VAL A 1 76 ? -12.097 -11.877 -0.040 1.00 0.00 73 VAL A CA 4
ATOM 6948 C C . VAL A 1 76 ? -12.934 -10.839 -0.798 1.00 0.00 73 VAL A C 4
ATOM 6949 O O . VAL A 1 76 ? -13.133 -10.954 -2.009 1.00 0.00 73 VAL A O 4
ATOM 6962 N N . GLU A 1 77 ? -13.391 -9.810 -0.089 1.00 0.00 74 GLU A N 4
ATOM 6963 C CA . GLU A 1 77 ? -14.187 -8.752 -0.697 1.00 0.00 74 GLU A CA 4
ATOM 6964 C C . GLU A 1 77 ? -13.364 -7.996 -1.734 1.00 0.00 74 GLU A C 4
ATOM 6965 O O . GLU A 1 77 ? -13.776 -7.847 -2.888 1.00 0.00 74 GLU A O 4
ATOM 6977 N N . LEU A 1 78 ? -12.183 -7.548 -1.327 1.00 0.00 75 LEU A N 4
ATOM 6978 C CA . LEU A 1 78 ? -11.334 -6.742 -2.190 1.00 0.00 75 LEU A CA 4
ATOM 6979 C C . LEU A 1 78 ? -10.739 -7.577 -3.318 1.00 0.00 75 LEU A C 4
ATOM 6980 O O . LEU A 1 78 ? -10.523 -7.073 -4.420 1.00 0.00 75 LEU A O 4
ATOM 6996 N N . ARG A 1 79 ? -10.493 -8.855 -3.047 1.00 0.00 76 ARG A N 4
ATOM 6997 C CA . ARG A 1 79 ? -9.972 -9.769 -4.059 1.00 0.00 76 ARG A CA 4
ATOM 6998 C C . ARG A 1 79 ? -10.931 -9.847 -5.247 1.00 0.00 76 ARG A C 4
ATOM 6999 O O . ARG A 1 79 ? -10.514 -9.847 -6.406 1.00 0.00 76 ARG A O 4
ATOM 7020 N N . LYS A 1 80 ? -12.223 -9.913 -4.947 1.00 0.00 77 LYS A N 4
ATOM 7021 C CA . LYS A 1 80 ? -13.251 -9.936 -5.981 1.00 0.00 77 LYS A CA 4
ATOM 7022 C C . LYS A 1 80 ? -13.473 -8.536 -6.558 1.00 0.00 77 LYS A C 4
ATOM 7023 O O . LYS A 1 80 ? -13.816 -8.378 -7.728 1.00 0.00 77 LYS A O 4
ATOM 7042 N N . LYS A 1 81 ? -13.254 -7.525 -5.727 1.00 0.00 78 LYS A N 4
ATOM 7043 C CA . LYS A 1 81 ? -13.568 -6.146 -6.088 1.00 0.00 78 LYS A CA 4
ATOM 7044 C C . LYS A 1 81 ? -12.539 -5.559 -7.052 1.00 0.00 78 LYS A C 4
ATOM 7045 O O . LYS A 1 81 ? -12.894 -5.002 -8.092 1.00 0.00 78 LYS A O 4
ATOM 7064 N N . TYR A 1 82 ? -11.269 -5.699 -6.716 1.00 0.00 79 TYR A N 4
ATOM 7065 C CA . TYR A 1 82 ? -10.203 -5.081 -7.492 1.00 0.00 79 TYR A CA 4
ATOM 7066 C C . TYR A 1 82 ? -9.579 -6.081 -8.454 1.00 0.00 79 TYR A C 4
ATOM 7067 O O . TYR A 1 82 ? -8.893 -5.697 -9.404 1.00 0.00 79 TYR A O 4
ATOM 7085 N N . GLY A 1 83 ? -9.828 -7.358 -8.210 1.00 0.00 80 GLY A N 4
ATOM 7086 C CA . GLY A 1 83 ? -9.353 -8.388 -9.107 1.00 0.00 80 GLY A CA 4
ATOM 7087 C C . GLY A 1 83 ? -7.983 -8.900 -8.726 1.00 0.00 80 GLY A C 4
ATOM 7088 O O . GLY A 1 83 ? -6.989 -8.179 -8.834 1.00 0.00 80 GLY A O 4
ATOM 7092 N N . VAL A 1 84 ? -7.932 -10.140 -8.265 1.00 0.00 81 VAL A N 4
ATOM 7093 C CA . VAL A 1 84 ? -6.669 -10.778 -7.933 1.00 0.00 81 VAL A CA 4
ATOM 7094 C C . VAL A 1 84 ? -5.891 -11.110 -9.207 1.00 0.00 81 VAL A C 4
ATOM 7095 O O . VAL A 1 84 ? -6.453 -11.607 -10.187 1.00 0.00 81 VAL A O 4
ATOM 7108 N N . HIS A 1 85 ? -4.607 -10.799 -9.207 1.00 0.00 82 HIS A N 4
ATOM 7109 C CA . HIS A 1 85 ? -3.755 -11.093 -10.348 1.00 0.00 82 HIS A CA 4
ATOM 7110 C C . HIS A 1 85 ? -2.433 -11.672 -9.873 1.00 0.00 82 HIS A C 4
ATOM 7111 O O . HIS A 1 85 ? -2.172 -12.865 -10.037 1.00 0.00 82 HIS A O 4
ATOM 7126 N N . ALA A 1 86 ? -1.617 -10.828 -9.254 1.00 0.00 83 ALA A N 4
ATOM 7127 C CA . ALA A 1 86 ? -0.294 -11.233 -8.803 1.00 0.00 83 ALA A CA 4
ATOM 7128 C C . ALA A 1 86 ? -0.277 -11.463 -7.294 1.00 0.00 83 ALA A C 4
ATOM 7129 O O . ALA A 1 86 ? -1.323 -11.654 -6.672 1.00 0.00 83 ALA A O 4
ATOM 7136 N N . TYR A 1 87 ? 0.916 -11.432 -6.713 1.00 0.00 84 TYR A N 4
ATOM 7137 C CA . TYR A 1 87 ? 1.083 -11.629 -5.277 1.00 0.00 84 TYR A CA 4
ATOM 7138 C C . TYR A 1 87 ? 1.027 -10.291 -4.542 1.00 0.00 84 TYR A C 4
ATOM 7139 O O . TYR A 1 87 ? 0.340 -10.176 -3.524 1.00 0.00 84 TYR A O 4
ATOM 7157 N N . PRO A 1 88 ? 1.772 -9.263 -5.015 1.00 0.00 85 PRO A N 4
ATOM 7158 C CA . PRO A 1 88 ? 1.624 -7.913 -4.507 1.00 0.00 85 PRO A CA 4
ATOM 7159 C C . PRO A 1 88 ? 0.565 -7.132 -5.285 1.00 0.00 85 PRO A C 4
ATOM 7160 O O . PRO A 1 88 ? 0.418 -7.312 -6.497 1.00 0.00 85 PRO A O 4
ATOM 7171 N N . THR A 1 89 ? -0.188 -6.294 -4.596 1.00 0.00 86 THR A N 4
ATOM 7172 C CA . THR A 1 89 ? -1.185 -5.457 -5.246 1.00 0.00 86 THR A CA 4
ATOM 7173 C C . THR A 1 89 ? -1.346 -4.136 -4.500 1.00 0.00 86 THR A C 4
ATOM 7174 O O . THR A 1 89 ? -1.784 -4.106 -3.349 1.00 0.00 86 THR A O 4
ATOM 7185 N N . LEU A 1 90 ? -0.972 -3.047 -5.155 1.00 0.00 87 LEU A N 4
ATOM 7186 C CA . LEU A 1 90 ? -1.038 -1.731 -4.543 1.00 0.00 87 LEU A CA 4
ATOM 7187 C C . LEU A 1 90 ? -2.351 -1.038 -4.876 1.00 0.00 87 LEU A C 4
ATOM 7188 O O . LEU A 1 90 ? -2.647 -0.761 -6.042 1.00 0.00 87 LEU A O 4
ATOM 7204 N N . LEU A 1 91 ? -3.139 -0.782 -3.844 1.00 0.00 88 LEU A N 4
ATOM 7205 C CA . LEU A 1 91 ? -4.389 -0.059 -3.996 1.00 0.00 88 LEU A CA 4
ATOM 7206 C C . LEU A 1 91 ? -4.236 1.356 -3.465 1.00 0.00 88 LEU A C 4
ATOM 7207 O O . LEU A 1 91 ? -3.789 1.564 -2.336 1.00 0.00 88 LEU A O 4
ATOM 7223 N N . PHE A 1 92 ? -4.595 2.322 -4.286 1.00 0.00 89 PHE A N 4
ATOM 7224 C CA . PHE A 1 92 ? -4.444 3.721 -3.928 1.00 0.00 89 PHE A CA 4
ATOM 7225 C C . PHE A 1 92 ? -5.804 4.350 -3.676 1.00 0.00 89 PHE A C 4
ATOM 7226 O O . PHE A 1 92 ? -6.573 4.595 -4.608 1.00 0.00 89 PHE A O 4
ATOM 7243 N N . ILE A 1 93 ? -6.099 4.597 -2.407 1.00 0.00 90 ILE A N 4
ATOM 7244 C CA . ILE A 1 93 ? -7.401 5.110 -2.002 1.00 0.00 90 ILE A CA 4
ATOM 7245 C C . ILE A 1 93 ? -7.274 6.524 -1.440 1.00 0.00 90 ILE A C 4
ATOM 7246 O O . ILE A 1 93 ? -6.578 6.746 -0.452 1.00 0.00 90 ILE A O 4
ATOM 7262 N N . ASN A 1 94 ? -7.930 7.481 -2.081 1.00 0.00 91 ASN A N 4
ATOM 7263 C CA . ASN A 1 94 ? -7.936 8.851 -1.590 1.00 0.00 91 ASN A CA 4
ATOM 7264 C C . ASN A 1 94 ? -9.156 9.077 -0.702 1.00 0.00 91 ASN A C 4
ATOM 7265 O O . ASN A 1 94 ? -9.903 8.137 -0.424 1.00 0.00 91 ASN A O 4
ATOM 7276 N N . SER A 1 95 ? -9.365 10.320 -0.275 1.00 0.00 92 SER A N 4
ATOM 7277 C CA . SER A 1 95 ? -10.456 10.665 0.631 1.00 0.00 92 SER A CA 4
ATOM 7278 C C . SER A 1 95 ? -11.821 10.250 0.079 1.00 0.00 92 SER A C 4
ATOM 7279 O O . SER A 1 95 ? -12.750 9.981 0.841 1.00 0.00 92 SER A O 4
ATOM 7287 N N . SER A 1 96 ? -11.938 10.191 -1.241 1.00 0.00 93 SER A N 4
ATOM 7288 C CA . SER A 1 96 ? -13.190 9.818 -1.877 1.00 0.00 93 SER A CA 4
ATOM 7289 C C . SER A 1 96 ? -13.562 8.363 -1.587 1.00 0.00 93 SER A C 4
ATOM 7290 O O . SER A 1 96 ? -14.741 8.005 -1.575 1.00 0.00 93 SER A O 4
ATOM 7298 N N . GLY A 1 97 ? -12.557 7.531 -1.345 1.00 0.00 94 GLY A N 4
ATOM 7299 C CA . GLY A 1 97 ? -12.800 6.114 -1.143 1.00 0.00 94 GLY A CA 4
ATOM 7300 C C . GLY A 1 97 ? -12.721 5.340 -2.442 1.00 0.00 94 GLY A C 4
ATOM 7301 O O . GLY A 1 97 ? -12.697 4.107 -2.449 1.00 0.00 94 GLY A O 4
ATOM 7305 N N . GLU A 1 98 ? -12.681 6.076 -3.544 1.00 0.00 95 GLU A N 4
ATOM 7306 C CA . GLU A 1 98 ? -12.574 5.486 -4.866 1.00 0.00 95 GLU A CA 4
ATOM 7307 C C . GLU A 1 98 ? -11.109 5.295 -5.227 1.00 0.00 95 GLU A C 4
ATOM 7308 O O . GLU A 1 98 ? -10.228 5.827 -4.551 1.00 0.00 95 GLU A O 4
ATOM 7320 N N . VAL A 1 99 ? -10.846 4.545 -6.288 1.00 0.00 96 VAL A N 4
ATOM 7321 C CA . VAL A 1 99 ? -9.479 4.326 -6.740 1.00 0.00 96 VAL A CA 4
ATOM 7322 C C . VAL A 1 99 ? -9.079 5.342 -7.803 1.00 0.00 96 VAL A C 4
ATOM 7323 O O . VAL A 1 99 ? -9.760 5.502 -8.818 1.00 0.00 96 VAL A O 4
ATOM 7336 N N . VAL A 1 100 ? -7.989 6.055 -7.551 1.00 0.00 97 VAL A N 4
ATOM 7337 C CA . VAL A 1 100 ? -7.439 6.973 -8.534 1.00 0.00 97 VAL A CA 4
ATOM 7338 C C . VAL A 1 100 ? -6.740 6.181 -9.643 1.00 0.00 97 VAL A C 4
ATOM 7339 O O . VAL A 1 100 ? -6.911 6.469 -10.828 1.00 0.00 97 VAL A O 4
ATOM 7352 N N . TYR A 1 101 ? -5.981 5.168 -9.242 1.00 0.00 98 TYR A N 4
ATOM 7353 C CA . TYR A 1 101 ? -5.383 4.225 -10.176 1.00 0.00 98 TYR A CA 4
ATOM 7354 C C . TYR A 1 101 ? -4.977 2.968 -9.416 1.00 0.00 98 TYR A C 4
ATOM 7355 O O . TYR A 1 101 ? -4.931 2.981 -8.185 1.00 0.00 98 TYR A O 4
ATOM 7373 N N . ARG A 1 102 ? -4.699 1.891 -10.133 1.00 0.00 99 ARG A N 4
ATOM 7374 C CA . ARG A 1 102 ? -4.318 0.634 -9.499 1.00 0.00 99 ARG A CA 4
ATOM 7375 C C . ARG A 1 102 ? -2.985 0.150 -10.056 1.00 0.00 99 ARG A C 4
ATOM 7376 O O . ARG A 1 102 ? -2.723 0.278 -11.253 1.00 0.00 99 ARG A O 4
ATOM 7397 N N . LEU A 1 103 ? -2.142 -0.392 -9.189 1.00 0.00 100 LEU A N 4
ATOM 7398 C CA . LEU A 1 103 ? -0.813 -0.814 -9.595 1.00 0.00 100 LEU A CA 4
ATOM 7399 C C . LEU A 1 103 ? -0.572 -2.273 -9.227 1.00 0.00 100 LEU A C 4
ATOM 7400 O O . LEU A 1 103 ? -0.738 -2.670 -8.073 1.00 0.00 100 LEU A O 4
ATOM 7416 N N . VAL A 1 104 ? -0.196 -3.071 -10.218 1.00 0.00 101 VAL A N 4
ATOM 7417 C CA . VAL A 1 104 ? 0.109 -4.474 -9.996 1.00 0.00 101 VAL A CA 4
ATOM 7418 C C . VAL A 1 104 ? 1.619 -4.691 -9.980 1.00 0.00 101 VAL A C 4
ATOM 7419 O O . VAL A 1 104 ? 2.282 -4.597 -11.016 1.00 0.00 101 VAL A O 4
ATOM 7432 N N . GLY A 1 105 ? 2.163 -4.951 -8.799 1.00 0.00 102 GLY A N 4
ATOM 7433 C CA . GLY A 1 105 ? 3.586 -5.194 -8.673 1.00 0.00 102 GLY A CA 4
ATOM 7434 C C . GLY A 1 105 ? 4.258 -4.187 -7.764 1.00 0.00 102 GLY A C 4
ATOM 7435 O O . GLY A 1 105 ? 3.834 -3.034 -7.683 1.00 0.00 102 GLY A O 4
ATOM 7439 N N . ALA A 1 106 ? 5.297 -4.626 -7.072 1.00 0.00 103 ALA A N 4
ATOM 7440 C CA . ALA A 1 106 ? 6.032 -3.756 -6.169 1.00 0.00 103 ALA A CA 4
ATOM 7441 C C . ALA A 1 106 ? 7.510 -3.752 -6.527 1.00 0.00 103 ALA A C 4
ATOM 7442 O O . ALA A 1 106 ? 8.181 -4.780 -6.434 1.00 0.00 103 ALA A O 4
ATOM 7449 N N . GLU A 1 107 ? 8.000 -2.603 -6.956 1.00 0.00 104 GLU A N 4
ATOM 7450 C CA . GLU A 1 107 ? 9.395 -2.458 -7.338 1.00 0.00 104 GLU A CA 4
ATOM 7451 C C . GLU A 1 107 ? 10.217 -1.904 -6.177 1.00 0.00 104 GLU A C 4
ATOM 7452 O O . GLU A 1 107 ? 9.703 -1.731 -5.071 1.00 0.00 104 GLU A O 4
ATOM 7464 N N . ASP A 1 108 ? 11.494 -1.640 -6.433 1.00 0.00 105 ASP A N 4
ATOM 7465 C CA . ASP A 1 108 ? 12.395 -1.114 -5.410 1.00 0.00 105 ASP A CA 4
ATOM 7466 C C . ASP A 1 108 ? 11.969 0.280 -4.959 1.00 0.00 105 ASP A C 4
ATOM 7467 O O . ASP A 1 108 ? 11.171 0.938 -5.623 1.00 0.00 105 ASP A O 4
ATOM 7476 N N . ALA A 1 109 ? 12.540 0.735 -3.844 1.00 0.00 106 ALA A N 4
ATOM 7477 C CA . ALA A 1 109 ? 12.127 1.987 -3.201 1.00 0.00 106 ALA A CA 4
ATOM 7478 C C . ALA A 1 109 ? 12.105 3.191 -4.163 1.00 0.00 106 ALA A C 4
ATOM 7479 O O . ALA A 1 109 ? 11.091 3.893 -4.230 1.00 0.00 106 ALA A O 4
ATOM 7486 N N . PRO A 1 110 ? 13.199 3.466 -4.917 1.00 0.00 107 PRO A N 4
ATOM 7487 C CA . PRO A 1 110 ? 13.231 4.603 -5.851 1.00 0.00 107 PRO A CA 4
ATOM 7488 C C . PRO A 1 110 ? 12.125 4.529 -6.901 1.00 0.00 107 PRO A C 4
ATOM 7489 O O . PRO A 1 110 ? 11.446 5.524 -7.176 1.00 0.00 107 PRO A O 4
ATOM 7500 N N . GLU A 1 111 ? 11.943 3.344 -7.477 1.00 0.00 108 GLU A N 4
ATOM 7501 C CA . GLU A 1 111 ? 10.934 3.131 -8.501 1.00 0.00 108 GLU A CA 4
ATOM 7502 C C . GLU A 1 111 ? 9.535 3.211 -7.908 1.00 0.00 108 GLU A C 4
ATOM 7503 O O . GLU A 1 111 ? 8.632 3.783 -8.514 1.00 0.00 108 GLU A O 4
ATOM 7515 N N . LEU A 1 112 ? 9.370 2.644 -6.716 1.00 0.00 109 LEU A N 4
ATOM 7516 C CA . LEU A 1 112 ? 8.096 2.674 -6.002 1.00 0.00 109 LEU A CA 4
ATOM 7517 C C . LEU A 1 112 ? 7.583 4.102 -5.889 1.00 0.00 109 LEU A C 4
ATOM 7518 O O . LEU A 1 112 ? 6.470 4.414 -6.318 1.00 0.00 109 LEU A O 4
ATOM 7534 N N . LEU A 1 113 ? 8.420 4.962 -5.324 1.00 0.00 110 LEU A N 4
ATOM 7535 C CA . LEU A 1 113 ? 8.085 6.371 -5.143 1.00 0.00 110 LEU A CA 4
ATOM 7536 C C . LEU A 1 113 ? 7.719 7.025 -6.475 1.00 0.00 110 LEU A C 4
ATOM 7537 O O . LEU A 1 113 ? 6.779 7.821 -6.555 1.00 0.00 110 LEU A O 4
ATOM 7553 N N . LYS A 1 114 ? 8.453 6.667 -7.521 1.00 0.00 111 LYS A N 4
ATOM 7554 C CA . LYS A 1 114 ? 8.202 7.207 -8.848 1.00 0.00 111 LYS A CA 4
ATOM 7555 C C . LYS A 1 114 ? 6.838 6.757 -9.369 1.00 0.00 111 LYS A C 4
ATOM 7556 O O . LYS A 1 114 ? 6.090 7.557 -9.923 1.00 0.00 111 LYS A O 4
ATOM 7575 N N . LYS A 1 115 ? 6.510 5.484 -9.168 1.00 0.00 112 LYS A N 4
ATOM 7576 C CA . LYS A 1 115 ? 5.252 4.927 -9.663 1.00 0.00 112 LYS A CA 4
ATOM 7577 C C . LYS A 1 115 ? 4.052 5.557 -8.960 1.00 0.00 112 LYS A C 4
ATOM 7578 O O . LYS A 1 115 ? 2.955 5.629 -9.528 1.00 0.00 112 LYS A O 4
ATOM 7597 N N . VAL A 1 116 ? 4.257 6.011 -7.729 1.00 0.00 113 VAL A N 4
ATOM 7598 C CA . VAL A 1 116 ? 3.200 6.685 -6.984 1.00 0.00 113 VAL A CA 4
ATOM 7599 C C . VAL A 1 116 ? 2.928 8.065 -7.575 1.00 0.00 113 VAL A C 4
ATOM 7600 O O . VAL A 1 116 ? 1.794 8.385 -7.939 1.00 0.00 113 VAL A O 4
ATOM 7613 N N . LYS A 1 117 ? 3.979 8.862 -7.717 1.00 0.00 114 LYS A N 4
ATOM 7614 C CA . LYS A 1 117 ? 3.844 10.214 -8.249 1.00 0.00 114 LYS A CA 4
ATOM 7615 C C . LYS A 1 117 ? 3.412 10.197 -9.710 1.00 0.00 114 LYS A C 4
ATOM 7616 O O . LYS A 1 117 ? 2.516 10.937 -10.107 1.00 0.00 114 LYS A O 4
ATOM 7635 N N . LEU A 1 118 ? 4.042 9.335 -10.497 1.00 0.00 115 LEU A N 4
ATOM 7636 C CA . LEU A 1 118 ? 3.763 9.239 -11.926 1.00 0.00 115 LEU A CA 4
ATOM 7637 C C . LEU A 1 118 ? 2.356 8.703 -12.175 1.00 0.00 115 LEU A C 4
ATOM 7638 O O . LEU A 1 118 ? 1.783 8.899 -13.247 1.00 0.00 115 LEU A O 4
ATOM 7654 N N . GLY A 1 119 ? 1.804 8.035 -11.174 1.00 0.00 116 GLY A N 4
ATOM 7655 C CA . GLY A 1 119 ? 0.497 7.430 -11.317 1.00 0.00 116 GLY A CA 4
ATOM 7656 C C . GLY A 1 119 ? -0.635 8.359 -10.927 1.00 0.00 116 GLY A C 4
ATOM 7657 O O . GLY A 1 119 ? -1.670 8.390 -11.594 1.00 0.00 116 GLY A O 4
ATOM 7661 N N . VAL A 1 120 ? -0.449 9.115 -9.848 1.00 0.00 117 VAL A N 4
ATOM 7662 C CA . VAL A 1 120 ? -1.506 9.992 -9.345 1.00 0.00 117 VAL A CA 4
ATOM 7663 C C . VAL A 1 120 ? -1.819 11.125 -10.321 1.00 0.00 117 VAL A C 4
ATOM 7664 O O . VAL A 1 120 ? -2.975 11.528 -10.455 1.00 0.00 117 VAL A O 4
ATOM 7677 N N . GLU A 1 121 ? -0.798 11.634 -10.998 1.00 0.00 118 GLU A N 4
ATOM 7678 C CA . GLU A 1 121 ? -1.002 12.642 -12.016 1.00 0.00 118 GLU A CA 4
ATOM 7679 C C . GLU A 1 121 ? -0.948 12.001 -13.395 1.00 0.00 118 GLU A C 4
ATOM 7680 O O . GLU A 1 121 ? -0.390 10.916 -13.561 1.00 0.00 118 GLU A O 4
ATOM 7692 N N . SER A 1 122 ? -1.519 12.669 -14.379 1.00 0.00 119 SER A N 4
ATOM 7693 C CA . SER A 1 122 ? -1.627 12.102 -15.711 1.00 0.00 119 SER A CA 4
ATOM 7694 C C . SER A 1 122 ? -0.658 12.761 -16.686 1.00 0.00 119 SER A C 4
ATOM 7695 O O . SER A 1 122 ? -0.675 12.456 -17.880 1.00 0.00 119 SER A O 4
ATOM 7703 N N . GLU A 1 123 ? 0.200 13.640 -16.163 1.00 0.00 120 GLU A N 4
ATOM 7704 C CA . GLU A 1 123 ? 1.146 14.402 -16.979 1.00 0.00 120 GLU A CA 4
ATOM 7705 C C . GLU A 1 123 ? 0.388 15.368 -17.886 1.00 0.00 120 GLU A C 4
ATOM 7706 O O . GLU A 1 123 ? -0.064 15.007 -18.976 1.00 0.00 120 GLU A O 4
ATOM 7718 N N . GLY A 1 124 ? 0.231 16.593 -17.411 1.00 0.00 121 GLY A N 4
ATOM 7719 C CA . GLY A 1 124 ? -0.536 17.576 -18.136 1.00 0.00 121 GLY A CA 4
ATOM 7720 C C . GLY A 1 124 ? -1.893 17.788 -17.502 1.00 0.00 121 GLY A C 4
ATOM 7721 O O . GLY A 1 124 ? -2.400 16.848 -16.856 1.00 0.00 121 GLY A O 4
ATOM 7725 N N . ALA A 1 4 ? 22.985 -0.907 16.499 1.00 0.00 1 ALA A N 5
ATOM 7726 C CA . ALA A 1 4 ? 21.728 -0.136 16.420 1.00 0.00 1 ALA A CA 5
ATOM 7727 C C . ALA A 1 4 ? 20.860 -0.663 15.290 1.00 0.00 1 ALA A C 5
ATOM 7728 O O . ALA A 1 4 ? 21.365 -1.250 14.330 1.00 0.00 1 ALA A O 5
ATOM 7735 N N . GLN A 1 5 ? 19.558 -0.455 15.402 1.00 0.00 2 GLN A N 5
ATOM 7736 C CA . GLN A 1 5 ? 18.619 -0.945 14.409 1.00 0.00 2 GLN A CA 5
ATOM 7737 C C . GLN A 1 5 ? 17.592 0.116 14.044 1.00 0.00 2 GLN A C 5
ATOM 7738 O O . GLN A 1 5 ? 17.215 0.946 14.872 1.00 0.00 2 GLN A O 5
ATOM 7752 N N . ALA A 1 6 ? 17.156 0.084 12.795 1.00 0.00 3 ALA A N 5
ATOM 7753 C CA . ALA A 1 6 ? 16.122 0.983 12.317 1.00 0.00 3 ALA A CA 5
ATOM 7754 C C . ALA A 1 6 ? 15.272 0.281 11.265 1.00 0.00 3 ALA A C 5
ATOM 7755 O O . ALA A 1 6 ? 15.739 0.010 10.153 1.00 0.00 3 ALA A O 5
ATOM 7762 N N . ASP A 1 7 ? 14.044 -0.047 11.633 1.00 0.00 4 ASP A N 5
ATOM 7763 C CA . ASP A 1 7 ? 13.115 -0.682 10.707 1.00 0.00 4 ASP A CA 5
ATOM 7764 C C . ASP A 1 7 ? 12.470 0.370 9.814 1.00 0.00 4 ASP A C 5
ATOM 7765 O O . ASP A 1 7 ? 12.497 1.564 10.127 1.00 0.00 4 ASP A O 5
ATOM 7774 N N . GLY A 1 8 ? 11.898 -0.077 8.706 1.00 0.00 5 GLY A N 5
ATOM 7775 C CA . GLY A 1 8 ? 11.375 0.841 7.717 1.00 0.00 5 GLY A CA 5
ATOM 7776 C C . GLY A 1 8 ? 9.876 1.022 7.797 1.00 0.00 5 GLY A C 5
ATOM 7777 O O . GLY A 1 8 ? 9.320 1.231 8.872 1.00 0.00 5 GLY A O 5
ATOM 7781 N N . ILE A 1 9 ? 9.237 0.953 6.637 1.00 0.00 6 ILE A N 5
ATOM 7782 C CA . ILE A 1 9 ? 7.799 1.161 6.514 1.00 0.00 6 ILE A CA 5
ATOM 7783 C C . ILE A 1 9 ? 7.016 0.182 7.383 1.00 0.00 6 ILE A C 5
ATOM 7784 O O . ILE A 1 9 ? 7.171 -1.032 7.262 1.00 0.00 6 ILE A O 5
ATOM 7800 N N . ALA A 1 10 ? 6.183 0.723 8.259 1.00 0.00 7 ALA A N 5
ATOM 7801 C CA . ALA A 1 10 ? 5.341 -0.093 9.117 1.00 0.00 7 ALA A CA 5
ATOM 7802 C C . ALA A 1 10 ? 3.873 0.091 8.753 1.00 0.00 7 ALA A C 5
ATOM 7803 O O . ALA A 1 10 ? 3.318 1.184 8.897 1.00 0.00 7 ALA A O 5
ATOM 7810 N N . PHE A 1 11 ? 3.255 -0.970 8.261 1.00 0.00 8 PHE A N 5
ATOM 7811 C CA . PHE A 1 11 ? 1.851 -0.934 7.897 1.00 0.00 8 PHE A CA 5
ATOM 7812 C C . PHE A 1 11 ? 0.976 -1.186 9.118 1.00 0.00 8 PHE A C 5
ATOM 7813 O O . PHE A 1 11 ? 1.341 -1.954 10.009 1.00 0.00 8 PHE A O 5
ATOM 7830 N N . ARG A 1 12 ? -0.175 -0.531 9.152 1.00 0.00 9 ARG A N 5
ATOM 7831 C CA . ARG A 1 12 ? -1.102 -0.665 10.266 1.00 0.00 9 ARG A CA 5
ATOM 7832 C C . ARG A 1 12 ? -2.150 -1.727 9.955 1.00 0.00 9 ARG A C 5
ATOM 7833 O O . ARG A 1 12 ? -2.779 -1.693 8.895 1.00 0.00 9 ARG A O 5
ATOM 7854 N N . GLU A 1 13 ? -2.329 -2.671 10.868 1.00 0.00 10 GLU A N 5
ATOM 7855 C CA . GLU A 1 13 ? -3.378 -3.671 10.731 1.00 0.00 10 GLU A CA 5
ATOM 7856 C C . GLU A 1 13 ? -4.691 -3.074 11.234 1.00 0.00 10 GLU A C 5
ATOM 7857 O O . GLU A 1 13 ? -4.972 -3.072 12.437 1.00 0.00 10 GLU A O 5
ATOM 7869 N N . LEU A 1 14 ? -5.466 -2.529 10.310 1.00 0.00 11 LEU A N 5
ATOM 7870 C CA . LEU A 1 14 ? -6.696 -1.830 10.649 1.00 0.00 11 LEU A CA 5
ATOM 7871 C C . LEU A 1 14 ? -7.774 -2.194 9.639 1.00 0.00 11 LEU A C 5
ATOM 7872 O O . LEU A 1 14 ? -7.480 -2.803 8.609 1.00 0.00 11 LEU A O 5
ATOM 7888 N N . SER A 1 15 ? -9.015 -1.845 9.933 1.00 0.00 12 SER A N 5
ATOM 7889 C CA . SER A 1 15 ? -10.091 -2.086 8.994 1.00 0.00 12 SER A CA 5
ATOM 7890 C C . SER A 1 15 ? -10.154 -0.970 7.964 1.00 0.00 12 SER A C 5
ATOM 7891 O O . SER A 1 15 ? -9.510 0.074 8.114 1.00 0.00 12 SER A O 5
ATOM 7899 N N . PHE A 1 16 ? -10.939 -1.197 6.931 1.00 0.00 13 PHE A N 5
ATOM 7900 C CA . PHE A 1 16 ? -11.099 -0.228 5.854 1.00 0.00 13 PHE A CA 5
ATOM 7901 C C . PHE A 1 16 ? -11.729 1.084 6.352 1.00 0.00 13 PHE A C 5
ATOM 7902 O O . PHE A 1 16 ? -11.162 2.157 6.133 1.00 0.00 13 PHE A O 5
ATOM 7919 N N . PRO A 1 17 ? -12.899 1.033 7.036 1.00 0.00 14 PRO A N 5
ATOM 7920 C CA . PRO A 1 17 ? -13.584 2.247 7.505 1.00 0.00 14 PRO A CA 5
ATOM 7921 C C . PRO A 1 17 ? -12.738 3.056 8.488 1.00 0.00 14 PRO A C 5
ATOM 7922 O O . PRO A 1 17 ? -12.715 4.286 8.428 1.00 0.00 14 PRO A O 5
ATOM 7933 N N . GLU A 1 18 ? -12.033 2.359 9.376 1.00 0.00 15 GLU A N 5
ATOM 7934 C CA . GLU A 1 18 ? -11.179 3.008 10.363 1.00 0.00 15 GLU A CA 5
ATOM 7935 C C . GLU A 1 18 ? -10.046 3.774 9.697 1.00 0.00 15 GLU A C 5
ATOM 7936 O O . GLU A 1 18 ? -9.874 4.970 9.934 1.00 0.00 15 GLU A O 5
ATOM 7948 N N . ALA A 1 19 ? -9.277 3.084 8.857 1.00 0.00 16 ALA A N 5
ATOM 7949 C CA . ALA A 1 19 ? -8.173 3.714 8.144 1.00 0.00 16 ALA A CA 5
ATOM 7950 C C . ALA A 1 19 ? -8.666 4.879 7.287 1.00 0.00 16 ALA A C 5
ATOM 7951 O O . ALA A 1 19 ? -8.028 5.931 7.231 1.00 0.00 16 ALA A O 5
ATOM 7958 N N . LEU A 1 20 ? -9.809 4.683 6.632 1.00 0.00 17 LEU A N 5
ATOM 7959 C CA . LEU A 1 20 ? -10.423 5.726 5.811 1.00 0.00 17 LEU A CA 5
ATOM 7960 C C . LEU A 1 20 ? -10.700 6.969 6.646 1.00 0.00 17 LEU A C 5
ATOM 7961 O O . LEU A 1 20 ? -10.329 8.082 6.274 1.00 0.00 17 LEU A O 5
ATOM 7977 N N . LYS A 1 21 ? -11.350 6.754 7.782 1.00 0.00 18 LYS A N 5
ATOM 7978 C CA . LYS A 1 21 ? -11.661 7.829 8.720 1.00 0.00 18 LYS A CA 5
ATOM 7979 C C . LYS A 1 21 ? -10.387 8.554 9.153 1.00 0.00 18 LYS A C 5
ATOM 7980 O O . LYS A 1 21 ? -10.350 9.785 9.211 1.00 0.00 18 LYS A O 5
ATOM 7999 N N . ARG A 1 22 ? -9.344 7.782 9.437 1.00 0.00 19 ARG A N 5
ATOM 8000 C CA . ARG A 1 22 ? -8.061 8.336 9.842 1.00 0.00 19 ARG A CA 5
ATOM 8001 C C . ARG A 1 22 ? -7.498 9.271 8.782 1.00 0.00 19 ARG A C 5
ATOM 8002 O O . ARG A 1 22 ? -7.103 10.391 9.086 1.00 0.00 19 ARG A O 5
ATOM 8023 N N . ALA A 1 23 ? -7.481 8.819 7.537 1.00 0.00 20 ALA A N 5
ATOM 8024 C CA . ALA A 1 23 ? -6.943 9.623 6.447 1.00 0.00 20 ALA A CA 5
ATOM 8025 C C . ALA A 1 23 ? -7.798 10.859 6.195 1.00 0.00 20 ALA A C 5
ATOM 8026 O O . ALA A 1 23 ? -7.292 11.898 5.777 1.00 0.00 20 ALA A O 5
ATOM 8033 N N . GLU A 1 24 ? -9.092 10.736 6.451 1.00 0.00 21 GLU A N 5
ATOM 8034 C CA . GLU A 1 24 ? -10.017 11.850 6.298 1.00 0.00 21 GLU A CA 5
ATOM 8035 C C . GLU A 1 24 ? -9.678 12.968 7.282 1.00 0.00 21 GLU A C 5
ATOM 8036 O O . GLU A 1 24 ? -9.612 14.142 6.914 1.00 0.00 21 GLU A O 5
ATOM 8048 N N . VAL A 1 25 ? -9.454 12.592 8.535 1.00 0.00 22 VAL A N 5
ATOM 8049 C CA . VAL A 1 25 ? -9.168 13.562 9.585 1.00 0.00 22 VAL A CA 5
ATOM 8050 C C . VAL A 1 25 ? -7.721 14.050 9.512 1.00 0.00 22 VAL A C 5
ATOM 8051 O O . VAL A 1 25 ? -7.440 15.233 9.710 1.00 0.00 22 VAL A O 5
ATOM 8064 N N . GLU A 1 26 ? -6.806 13.137 9.213 1.00 0.00 23 GLU A N 5
ATOM 8065 C CA . GLU A 1 26 ? -5.384 13.458 9.183 1.00 0.00 23 GLU A CA 5
ATOM 8066 C C . GLU A 1 26 ? -4.985 14.034 7.819 1.00 0.00 23 GLU A C 5
ATOM 8067 O O . GLU A 1 26 ? -3.821 14.367 7.585 1.00 0.00 23 GLU A O 5
ATOM 8079 N N . ASP A 1 27 ? -5.973 14.136 6.928 1.00 0.00 24 ASP A N 5
ATOM 8080 C CA . ASP A 1 27 ? -5.830 14.852 5.655 1.00 0.00 24 ASP A CA 5
ATOM 8081 C C . ASP A 1 27 ? -4.748 14.233 4.768 1.00 0.00 24 ASP A C 5
ATOM 8082 O O . ASP A 1 27 ? -3.848 14.924 4.282 1.00 0.00 24 ASP A O 5
ATOM 8091 N N . LYS A 1 28 ? -4.842 12.929 4.549 1.00 0.00 25 LYS A N 5
ATOM 8092 C CA . LYS A 1 28 ? -3.877 12.228 3.709 1.00 0.00 25 LYS A CA 5
ATOM 8093 C C . LYS A 1 28 ? -4.552 11.117 2.918 1.00 0.00 25 LYS A C 5
ATOM 8094 O O . LYS A 1 28 ? -5.765 10.929 3.014 1.00 0.00 25 LYS A O 5
ATOM 8113 N N . LEU A 1 29 ? -3.765 10.389 2.136 1.00 0.00 26 LEU A N 5
ATOM 8114 C CA . LEU A 1 29 ? -4.303 9.352 1.263 1.00 0.00 26 LEU A CA 5
ATOM 8115 C C . LEU A 1 29 ? -4.109 7.967 1.870 1.00 0.00 26 LEU A C 5
ATOM 8116 O O . LEU A 1 29 ? -3.231 7.761 2.713 1.00 0.00 26 LEU A O 5
ATOM 8132 N N . LEU A 1 30 ? -4.930 7.025 1.428 1.00 0.00 27 LEU A N 5
ATOM 8133 C CA . LEU A 1 30 ? -4.850 5.649 1.893 1.00 0.00 27 LEU A CA 5
ATOM 8134 C C . LEU A 1 30 ? -3.926 4.840 1.003 1.00 0.00 27 LEU A C 5
ATOM 8135 O O . LEU A 1 30 ? -4.172 4.706 -0.197 1.00 0.00 27 LEU A O 5
ATOM 8151 N N . PHE A 1 31 ? -2.865 4.309 1.585 1.00 0.00 28 PHE A N 5
ATOM 8152 C CA . PHE A 1 31 ? -2.019 3.365 0.887 1.00 0.00 28 PHE A CA 5
ATOM 8153 C C . PHE A 1 31 ? -2.285 1.976 1.436 1.00 0.00 28 PHE A C 5
ATOM 8154 O O . PHE A 1 31 ? -1.821 1.626 2.525 1.00 0.00 28 PHE A O 5
ATOM 8171 N N . VAL A 1 32 ? -3.058 1.202 0.702 1.00 0.00 29 VAL A N 5
ATOM 8172 C CA . VAL A 1 32 ? -3.438 -0.122 1.149 1.00 0.00 29 VAL A CA 5
ATOM 8173 C C . VAL A 1 32 ? -2.530 -1.175 0.530 1.00 0.00 29 VAL A C 5
ATOM 8174 O O . VAL A 1 32 ? -2.558 -1.405 -0.684 1.00 0.00 29 VAL A O 5
ATOM 8187 N N . ASP A 1 33 ? -1.718 -1.794 1.371 1.00 0.00 30 ASP A N 5
ATOM 8188 C CA . ASP A 1 33 ? -0.831 -2.868 0.947 1.00 0.00 30 ASP A CA 5
ATOM 8189 C C . ASP A 1 33 ? -1.618 -4.160 0.841 1.00 0.00 30 ASP A C 5
ATOM 8190 O O . ASP A 1 33 ? -1.902 -4.812 1.848 1.00 0.00 30 ASP A O 5
ATOM 8199 N N . CYS A 1 34 ? -2.023 -4.489 -0.376 1.00 0.00 31 CYS A N 5
ATOM 8200 C CA . CYS A 1 34 ? -2.764 -5.709 -0.619 1.00 0.00 31 CYS A CA 5
ATOM 8201 C C . CYS A 1 34 ? -1.812 -6.780 -1.120 1.00 0.00 31 CYS A C 5
ATOM 8202 O O . CYS A 1 34 ? -1.285 -6.689 -2.229 1.00 0.00 31 CYS A O 5
ATOM 8210 N N . PHE A 1 35 ? -1.594 -7.795 -0.309 1.00 0.00 32 PHE A N 5
ATOM 8211 C CA . PHE A 1 35 ? -0.663 -8.847 -0.660 1.00 0.00 32 PHE A CA 5
ATOM 8212 C C . PHE A 1 35 ? -1.199 -10.195 -0.214 1.00 0.00 32 PHE A C 5
ATOM 8213 O O . PHE A 1 35 ? -2.025 -10.277 0.696 1.00 0.00 32 PHE A O 5
ATOM 8230 N N . THR A 1 36 ? -0.747 -11.244 -0.868 1.00 0.00 33 THR A N 5
ATOM 8231 C CA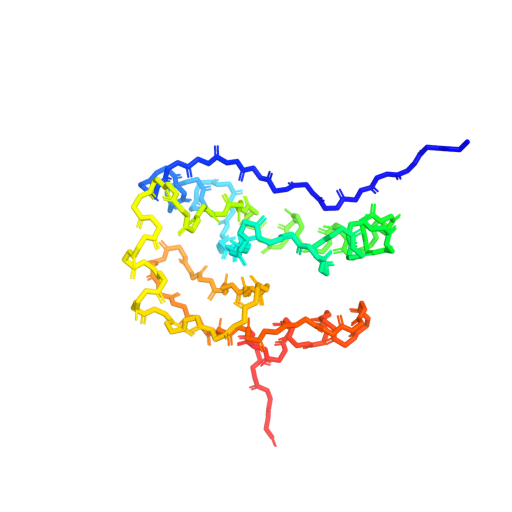 . THR A 1 36 ? -1.103 -12.590 -0.470 1.00 0.00 33 THR A CA 5
ATOM 8232 C C . THR A 1 36 ? 0.047 -13.199 0.326 1.00 0.00 33 THR A C 5
ATOM 8233 O O . THR A 1 36 ? 1.208 -12.827 0.133 1.00 0.00 33 THR A O 5
ATOM 8244 N N . THR A 1 37 ? -0.273 -14.124 1.219 1.00 0.00 34 THR A N 5
ATOM 8245 C CA . THR A 1 37 ? 0.717 -14.713 2.116 1.00 0.00 34 THR A CA 5
ATOM 8246 C C . THR A 1 37 ? 1.616 -15.723 1.396 1.00 0.00 34 THR A C 5
ATOM 8247 O O . THR A 1 37 ? 2.307 -16.518 2.034 1.00 0.00 34 THR A O 5
ATOM 8258 N N . TRP A 1 38 ? 1.602 -15.669 0.067 1.00 0.00 35 TRP A N 5
ATOM 8259 C CA . TRP A 1 38 ? 2.431 -16.526 -0.775 1.00 0.00 35 TRP A CA 5
ATOM 8260 C C . TRP A 1 38 ? 3.908 -16.433 -0.389 1.00 0.00 35 TRP A C 5
ATOM 8261 O O . TRP A 1 38 ? 4.635 -17.424 -0.460 1.00 0.00 35 TRP A O 5
ATOM 8282 N N . CYS A 1 39 ? 4.317 -15.235 0.035 1.00 0.00 36 CYS A N 5
ATOM 8283 C CA . CYS A 1 39 ? 5.703 -14.936 0.395 1.00 0.00 36 CYS A CA 5
ATOM 8284 C C . CYS A 1 39 ? 6.553 -14.745 -0.863 1.00 0.00 36 CYS A C 5
ATOM 8285 O O . CYS A 1 39 ? 6.142 -15.112 -1.963 1.00 0.00 36 CYS A O 5
ATOM 8293 N N . GLY A 1 40 ? 7.726 -14.148 -0.701 1.00 0.00 37 GLY A N 5
ATOM 8294 C CA . GLY A 1 40 ? 8.582 -13.875 -1.839 1.00 0.00 37 GLY A CA 5
ATOM 8295 C C . GLY A 1 40 ? 8.740 -12.387 -2.096 1.00 0.00 37 GLY A C 5
ATOM 8296 O O . GLY A 1 40 ? 9.502 -11.718 -1.399 1.00 0.00 37 GLY A O 5
ATOM 8300 N N . PRO A 1 41 ? 7.999 -11.837 -3.080 1.00 0.00 38 PRO A N 5
ATOM 8301 C CA . PRO A 1 41 ? 8.095 -10.422 -3.471 1.00 0.00 38 PRO A CA 5
ATOM 8302 C C . PRO A 1 41 ? 7.930 -9.457 -2.298 1.00 0.00 38 PRO A C 5
ATOM 8303 O O . PRO A 1 41 ? 8.705 -8.510 -2.152 1.00 0.00 38 PRO A O 5
ATOM 8314 N N . CYS A 1 42 ? 6.937 -9.712 -1.453 1.00 0.00 39 CYS A N 5
ATOM 8315 C CA . CYS A 1 42 ? 6.648 -8.835 -0.324 1.00 0.00 39 CYS A CA 5
ATOM 8316 C C . CYS A 1 42 ? 7.802 -8.832 0.679 1.00 0.00 39 CYS A C 5
ATOM 8317 O O . CYS A 1 42 ? 8.073 -7.825 1.333 1.00 0.00 39 CYS A O 5
ATOM 8325 N N . LYS A 1 43 ? 8.499 -9.957 0.775 1.00 0.00 40 LYS A N 5
ATOM 8326 C CA . LYS A 1 43 ? 9.619 -10.077 1.696 1.00 0.00 40 LYS A CA 5
ATOM 8327 C C . LYS A 1 43 ? 10.863 -9.414 1.109 1.00 0.00 40 LYS A C 5
ATOM 8328 O O . LYS A 1 43 ? 11.611 -8.744 1.821 1.00 0.00 40 LYS A O 5
ATOM 8347 N N . ARG A 1 44 ? 11.069 -9.588 -0.197 1.00 0.00 41 ARG A N 5
ATOM 8348 C CA . ARG A 1 44 ? 12.172 -8.936 -0.892 1.00 0.00 41 ARG A CA 5
ATOM 8349 C C . ARG A 1 44 ? 12.030 -7.422 -0.810 1.00 0.00 41 ARG A C 5
ATOM 8350 O O . ARG A 1 44 ? 13.009 -6.705 -0.606 1.00 0.00 41 ARG A O 5
ATOM 8371 N N . LEU A 1 45 ? 10.799 -6.951 -0.970 1.00 0.00 42 LEU A N 5
ATOM 8372 C CA . LEU A 1 45 ? 10.493 -5.530 -0.870 1.00 0.00 42 LEU A CA 5
ATOM 8373 C C . LEU A 1 45 ? 10.897 -5.001 0.504 1.00 0.00 42 LEU A C 5
ATOM 8374 O O . LEU A 1 45 ? 11.401 -3.885 0.636 1.00 0.00 42 LEU A O 5
ATOM 8390 N N . SER A 1 46 ? 10.700 -5.831 1.519 1.00 0.00 43 SER A N 5
ATOM 8391 C CA . SER A 1 46 ? 11.028 -5.470 2.891 1.00 0.00 43 SER A CA 5
ATOM 8392 C C . SER A 1 46 ? 12.540 -5.375 3.094 1.00 0.00 43 SER A C 5
ATOM 8393 O O . SER A 1 46 ? 13.018 -4.600 3.921 1.00 0.00 43 SER A O 5
ATOM 8401 N N . LYS A 1 47 ? 13.285 -6.158 2.326 1.00 0.00 44 LYS A N 5
ATOM 8402 C CA . LYS A 1 47 ? 14.736 -6.210 2.457 1.00 0.00 44 LYS A CA 5
ATOM 8403 C C . LYS A 1 47 ? 15.378 -4.872 2.106 1.00 0.00 44 LYS A C 5
ATOM 8404 O O . LYS A 1 47 ? 16.349 -4.457 2.741 1.00 0.00 44 LYS A O 5
ATOM 8423 N N . VAL A 1 48 ? 14.834 -4.203 1.102 1.00 0.00 45 VAL A N 5
ATOM 8424 C CA . VAL A 1 48 ? 15.434 -2.973 0.597 1.00 0.00 45 VAL A CA 5
ATOM 8425 C C . VAL A 1 48 ? 14.629 -1.732 0.986 1.00 0.00 45 VAL A C 5
ATOM 8426 O O . VAL A 1 48 ? 15.161 -0.786 1.567 1.00 0.00 45 VAL A O 5
ATOM 8439 N N . VAL A 1 49 ? 13.347 -1.754 0.681 1.00 0.00 46 VAL A N 5
ATOM 8440 C CA . VAL A 1 49 ? 12.481 -0.596 0.893 1.00 0.00 46 VAL A CA 5
ATOM 8441 C C . VAL A 1 49 ? 12.199 -0.371 2.377 1.00 0.00 46 VAL A C 5
ATOM 8442 O O . VAL A 1 49 ? 12.172 0.766 2.849 1.00 0.00 46 VAL A O 5
ATOM 8455 N N . PHE A 1 50 ? 12.019 -1.455 3.114 1.00 0.00 47 PHE A N 5
ATOM 8456 C CA . PHE A 1 50 ? 11.698 -1.371 4.538 1.00 0.00 47 PHE A CA 5
ATOM 8457 C C . PHE A 1 50 ? 12.972 -1.224 5.368 1.00 0.00 47 PHE A C 5
ATOM 8458 O O . PHE A 1 50 ? 13.089 -1.783 6.461 1.00 0.00 47 PHE A O 5
ATOM 8475 N N . LYS A 1 51 ? 13.910 -0.445 4.854 1.00 0.00 48 LYS A N 5
ATOM 8476 C CA . LYS A 1 51 ? 15.190 -0.246 5.513 1.00 0.00 48 LYS A CA 5
ATOM 8477 C C . LYS A 1 51 ? 15.560 1.231 5.538 1.00 0.00 48 LYS A C 5
ATOM 8478 O O . LYS A 1 51 ? 15.905 1.778 6.585 1.00 0.00 48 LYS A O 5
ATOM 8497 N N . ASP A 1 52 ? 15.474 1.863 4.373 1.00 0.00 49 ASP A N 5
ATOM 8498 C CA . ASP A 1 52 ? 15.927 3.243 4.204 1.00 0.00 49 ASP A CA 5
ATOM 8499 C C . ASP A 1 52 ? 15.120 4.206 5.066 1.00 0.00 49 ASP A C 5
ATOM 8500 O O . ASP A 1 52 ? 13.892 4.244 4.992 1.00 0.00 49 ASP A O 5
ATOM 8509 N N . SER A 1 53 ? 15.830 4.991 5.863 1.00 0.00 50 SER A N 5
ATOM 8510 C CA . SER A 1 53 ? 15.214 5.897 6.821 1.00 0.00 50 SER A CA 5
ATOM 8511 C C . SER A 1 53 ? 14.416 6.998 6.124 1.00 0.00 50 SER A C 5
ATOM 8512 O O . SER A 1 53 ? 13.330 7.361 6.574 1.00 0.00 50 SER A O 5
ATOM 8520 N N . LEU A 1 54 ? 14.951 7.522 5.026 1.00 0.00 51 LEU A N 5
ATOM 8521 C CA . LEU A 1 54 ? 14.300 8.604 4.301 1.00 0.00 51 LEU A CA 5
ATOM 8522 C C . LEU A 1 54 ? 13.048 8.114 3.594 1.00 0.00 51 LEU A C 5
ATOM 8523 O O . LEU A 1 54 ? 11.970 8.688 3.762 1.00 0.00 51 LEU A O 5
ATOM 8539 N N . VAL A 1 55 ? 13.192 7.047 2.814 1.00 0.00 52 VAL A N 5
ATOM 8540 C CA . VAL A 1 55 ? 12.068 6.483 2.070 1.00 0.00 52 VAL A CA 5
ATOM 8541 C C . VAL A 1 55 ? 10.954 6.046 3.014 1.00 0.00 52 VAL A C 5
ATOM 8542 O O . VAL A 1 55 ? 9.794 6.408 2.826 1.00 0.00 52 VAL A O 5
ATOM 8555 N N . ALA A 1 56 ? 11.318 5.289 4.042 1.00 0.00 53 ALA A N 5
ATOM 8556 C CA . ALA A 1 56 ? 10.345 4.769 4.997 1.00 0.00 53 ALA A CA 5
ATOM 8557 C C . ALA A 1 56 ? 9.606 5.892 5.715 1.00 0.00 53 ALA A C 5
ATOM 8558 O O . ALA A 1 56 ? 8.394 5.823 5.912 1.00 0.00 53 ALA A O 5
ATOM 8565 N N . ASP A 1 57 ? 10.341 6.925 6.100 1.00 0.00 54 ASP A N 5
ATOM 8566 C CA . ASP A 1 57 ? 9.759 8.045 6.830 1.00 0.00 54 ASP A CA 5
ATOM 8567 C C . ASP A 1 57 ? 8.840 8.858 5.928 1.00 0.00 54 ASP A C 5
ATOM 8568 O O . ASP A 1 57 ? 7.688 9.117 6.271 1.00 0.00 54 ASP A O 5
ATOM 8577 N N . TYR A 1 58 ? 9.353 9.233 4.761 1.00 0.00 55 TYR A N 5
ATOM 8578 C CA . TYR A 1 58 ? 8.600 10.037 3.807 1.00 0.00 55 TYR A CA 5
ATOM 8579 C C . TYR A 1 58 ? 7.312 9.328 3.394 1.00 0.00 55 TYR A C 5
ATOM 8580 O O . TYR A 1 58 ? 6.246 9.945 3.310 1.00 0.00 55 TYR A O 5
ATOM 8598 N N . PHE A 1 59 ? 7.426 8.033 3.148 1.00 0.00 56 PHE A N 5
ATOM 8599 C CA . PHE A 1 59 ? 6.305 7.230 2.685 1.00 0.00 56 PHE A CA 5
ATOM 8600 C C . PHE A 1 59 ? 5.240 7.096 3.771 1.00 0.00 56 PHE A C 5
ATOM 8601 O O . PHE A 1 59 ? 4.059 7.348 3.529 1.00 0.00 56 PHE A O 5
ATOM 8618 N N . ASN A 1 60 ? 5.677 6.725 4.970 1.00 0.00 57 ASN A N 5
ATOM 8619 C CA . ASN A 1 60 ? 4.767 6.454 6.080 1.00 0.00 57 ASN A CA 5
ATOM 8620 C C . ASN A 1 60 ? 4.063 7.720 6.561 1.00 0.00 57 ASN A C 5
ATOM 8621 O O . ASN A 1 60 ? 2.933 7.663 7.041 1.00 0.00 57 ASN A O 5
ATOM 8632 N N . ARG A 1 61 ? 4.729 8.862 6.437 1.00 0.00 58 ARG A N 5
ATOM 8633 C CA . ARG A 1 61 ? 4.128 10.122 6.855 1.00 0.00 58 ARG A CA 5
ATOM 8634 C C . ARG A 1 61 ? 3.059 10.574 5.870 1.00 0.00 58 ARG A C 5
ATOM 8635 O O . ARG A 1 61 ? 1.935 10.866 6.264 1.00 0.00 58 ARG A O 5
ATOM 8656 N N . HIS A 1 62 ? 3.403 10.609 4.588 1.00 0.00 59 HIS A N 5
ATOM 8657 C CA . HIS A 1 62 ? 2.512 11.180 3.576 1.00 0.00 59 HIS A CA 5
ATOM 8658 C C . HIS A 1 62 ? 1.336 10.265 3.257 1.00 0.00 59 HIS A C 5
ATOM 8659 O O . HIS A 1 62 ? 0.238 10.737 2.958 1.00 0.00 59 HIS A O 5
ATOM 8674 N N . PHE A 1 63 ? 1.557 8.963 3.311 1.00 0.00 60 PHE A N 5
ATOM 8675 C CA . PHE A 1 63 ? 0.498 8.017 3.011 1.00 0.00 60 PHE A CA 5
ATOM 8676 C C . PHE A 1 63 ? 0.184 7.167 4.225 1.00 0.00 60 PHE A C 5
ATOM 8677 O O . PHE A 1 63 ? 1.086 6.700 4.918 1.00 0.00 60 PHE A O 5
ATOM 8694 N N . VAL A 1 64 ? -1.097 6.970 4.481 1.00 0.00 61 VAL A N 5
ATOM 8695 C CA . VAL A 1 64 ? -1.521 6.125 5.583 1.00 0.00 61 VAL A CA 5
ATOM 8696 C C . VAL A 1 64 ? -1.313 4.668 5.201 1.00 0.00 61 VAL A C 5
ATOM 8697 O O . VAL A 1 64 ? -2.004 4.142 4.328 1.00 0.00 61 VAL A O 5
ATOM 8710 N N . ASN A 1 65 ? -0.349 4.028 5.843 1.00 0.00 62 ASN A N 5
ATOM 8711 C CA . ASN A 1 65 ? 0.018 2.663 5.497 1.00 0.00 62 ASN A CA 5
ATOM 8712 C C . ASN A 1 65 ? -0.945 1.671 6.123 1.00 0.00 62 ASN A C 5
ATOM 8713 O O . ASN A 1 65 ? -0.906 1.425 7.328 1.00 0.00 62 ASN A O 5
ATOM 8724 N N . LEU A 1 66 ? -1.816 1.120 5.297 1.00 0.00 63 LEU A N 5
ATOM 8725 C CA . LEU A 1 66 ? -2.789 0.139 5.744 1.00 0.00 63 LEU A CA 5
ATOM 8726 C C . LEU A 1 66 ? -2.389 -1.247 5.260 1.00 0.00 63 LEU A C 5
ATOM 8727 O O . LEU A 1 66 ? -2.153 -1.448 4.072 1.00 0.00 63 LEU A O 5
ATOM 8743 N N . LYS A 1 67 ? -2.298 -2.189 6.183 1.00 0.00 64 LYS A N 5
ATOM 8744 C CA . LYS A 1 67 ? -1.931 -3.555 5.847 1.00 0.00 64 LYS A CA 5
ATOM 8745 C C . LYS A 1 67 ? -3.177 -4.412 5.683 1.00 0.00 64 LYS A C 5
ATOM 8746 O O . LYS A 1 67 ? -3.960 -4.562 6.620 1.00 0.00 64 LYS A O 5
ATOM 8765 N N . MET A 1 68 ? -3.368 -4.962 4.494 1.00 0.00 65 MET A N 5
ATOM 8766 C CA . MET A 1 68 ? -4.503 -5.836 4.246 1.00 0.00 65 MET A CA 5
ATOM 8767 C C . MET A 1 68 ? -4.094 -7.055 3.441 1.00 0.00 65 MET A C 5
ATOM 8768 O O . MET A 1 68 ? -3.896 -6.983 2.228 1.00 0.00 65 MET A O 5
ATOM 8782 N N . ASP A 1 69 ? -3.957 -8.174 4.133 1.00 0.00 66 ASP A N 5
ATOM 8783 C CA . ASP A 1 69 ? -3.687 -9.443 3.488 1.00 0.00 66 ASP A CA 5
ATOM 8784 C C . ASP A 1 69 ? -4.889 -9.835 2.652 1.00 0.00 66 ASP A C 5
ATOM 8785 O O . ASP A 1 69 ? -6.031 -9.639 3.074 1.00 0.00 66 ASP A O 5
ATOM 8794 N N . MET A 1 70 ? -4.642 -10.387 1.477 1.00 0.00 67 MET A N 5
ATOM 8795 C CA . MET A 1 70 ? -5.724 -10.862 0.626 1.00 0.00 67 MET A CA 5
ATOM 8796 C C . MET A 1 70 ? -6.261 -12.194 1.131 1.00 0.00 67 MET A C 5
ATOM 8797 O O . MET A 1 70 ? -7.183 -12.771 0.556 1.00 0.00 67 MET A O 5
ATOM 8811 N N . GLU A 1 71 ? -5.690 -12.650 2.231 1.00 0.00 68 GLU A N 5
ATOM 8812 C CA . GLU A 1 71 ? -6.253 -13.745 2.987 1.00 0.00 68 GLU A CA 5
ATOM 8813 C C . GLU A 1 71 ? -6.713 -13.212 4.323 1.00 0.00 68 GLU A C 5
ATOM 8814 O O . GLU A 1 71 ? -5.929 -13.044 5.260 1.00 0.00 68 GLU A O 5
ATOM 8826 N N . LYS A 1 72 ? -7.994 -12.931 4.368 1.00 0.00 69 LYS A N 5
ATOM 8827 C CA . LYS A 1 72 ? -8.607 -12.191 5.449 1.00 0.00 69 LYS A CA 5
ATOM 8828 C C . LYS A 1 72 ? -10.082 -11.985 5.116 1.00 0.00 69 LYS A C 5
ATOM 8829 O O . LYS A 1 72 ? -10.540 -12.422 4.055 1.00 0.00 69 LYS A O 5
ATOM 8848 N N . GLY A 1 73 ? -10.813 -11.322 6.003 1.00 0.00 70 GLY A N 5
ATOM 8849 C CA . GLY A 1 73 ? -12.209 -11.022 5.751 1.00 0.00 70 GLY A CA 5
ATOM 8850 C C . GLY A 1 73 ? -12.411 -10.243 4.466 1.00 0.00 70 GLY A C 5
ATOM 8851 O O . GLY A 1 73 ? -12.940 -10.774 3.488 1.00 0.00 70 GLY A O 5
ATOM 8855 N N . GLU A 1 74 ? -11.968 -8.992 4.455 1.00 0.00 71 GLU A N 5
ATOM 8856 C CA . GLU A 1 74 ? -12.083 -8.152 3.263 1.00 0.00 71 GLU A CA 5
ATOM 8857 C C . GLU A 1 74 ? -11.012 -8.504 2.238 1.00 0.00 71 GLU A C 5
ATOM 8858 O O . GLU A 1 74 ? -11.072 -8.057 1.096 1.00 0.00 71 GLU A O 5
ATOM 8870 N N . GLY A 1 75 ? -10.043 -9.316 2.649 1.00 0.00 72 GLY A N 5
ATOM 8871 C CA . GLY A 1 75 ? -8.948 -9.688 1.768 1.00 0.00 72 GLY A CA 5
ATOM 8872 C C . GLY A 1 75 ? -9.421 -10.362 0.497 1.00 0.00 72 GLY A C 5
ATOM 8873 O O . GLY A 1 75 ? -9.018 -9.983 -0.605 1.00 0.00 72 GLY A O 5
ATOM 8877 N N . VAL A 1 76 ? -10.287 -11.353 0.650 1.00 0.00 73 VAL A N 5
ATOM 8878 C CA . VAL A 1 76 ? -10.853 -12.060 -0.495 1.00 0.00 73 VAL A CA 5
ATOM 8879 C C . VAL A 1 76 ? -11.717 -11.116 -1.331 1.00 0.00 73 VAL A C 5
ATOM 8880 O O . VAL A 1 76 ? -11.764 -11.227 -2.561 1.00 0.00 73 VAL A O 5
ATOM 8893 N N . GLU A 1 77 ? -12.361 -10.162 -0.663 1.00 0.00 74 GLU A N 5
ATOM 8894 C CA . GLU A 1 77 ? -13.192 -9.192 -1.350 1.00 0.00 74 GLU A CA 5
ATOM 8895 C C . GLU A 1 77 ? -12.327 -8.310 -2.234 1.00 0.00 74 GLU A C 5
ATOM 8896 O O . GLU A 1 77 ? -12.599 -8.168 -3.414 1.00 0.00 74 GLU A O 5
ATOM 8908 N N . LEU A 1 78 ? -11.263 -7.756 -1.658 1.00 0.00 75 LEU A N 5
ATOM 8909 C CA . LEU A 1 78 ? -10.378 -6.839 -2.376 1.00 0.00 75 LEU A CA 5
ATOM 8910 C C . LEU A 1 78 ? -9.746 -7.510 -3.590 1.00 0.00 75 LEU A C 5
ATOM 8911 O O . LEU A 1 78 ? -9.640 -6.904 -4.661 1.00 0.00 75 LEU A O 5
ATOM 8927 N N . ARG A 1 79 ? -9.348 -8.768 -3.426 1.00 0.00 76 ARG A N 5
ATOM 8928 C CA . ARG A 1 79 ? -8.707 -9.519 -4.499 1.00 0.00 76 ARG A CA 5
ATOM 8929 C C . ARG A 1 79 ? -9.645 -9.651 -5.698 1.00 0.00 76 ARG A C 5
ATOM 8930 O O . ARG A 1 79 ? -9.231 -9.499 -6.849 1.00 0.00 76 ARG A O 5
ATOM 8951 N N . LYS A 1 80 ? -10.913 -9.925 -5.413 1.00 0.00 77 LYS A N 5
ATOM 8952 C CA . LYS A 1 80 ? -11.931 -10.056 -6.448 1.00 0.00 77 LYS A CA 5
ATOM 8953 C C . LYS A 1 80 ? -12.355 -8.679 -6.970 1.00 0.00 77 LYS A C 5
ATOM 8954 O O . LYS A 1 80 ? -12.629 -8.496 -8.156 1.00 0.00 77 LYS A O 5
ATOM 8973 N N . LYS A 1 81 ? -12.383 -7.726 -6.055 1.00 0.00 78 LYS A N 5
ATOM 8974 C CA . LYS A 1 81 ? -12.920 -6.391 -6.288 1.00 0.00 78 LYS A CA 5
ATOM 8975 C C . LYS A 1 81 ? -12.059 -5.601 -7.262 1.00 0.00 78 LYS A C 5
ATOM 8976 O O . LYS A 1 81 ? -12.560 -5.024 -8.225 1.00 0.00 78 LYS A O 5
ATOM 8995 N N . TYR A 1 82 ? -10.761 -5.589 -7.009 1.00 0.00 79 TYR A N 5
ATOM 8996 C CA . TYR A 1 82 ? -9.837 -4.789 -7.797 1.00 0.00 79 TYR A CA 5
ATOM 8997 C C . TYR A 1 82 ? -9.100 -5.655 -8.808 1.00 0.00 79 TYR A C 5
ATOM 8998 O O . TYR A 1 82 ? -8.115 -5.227 -9.405 1.00 0.00 79 TYR A O 5
ATOM 9016 N N . GLY A 1 83 ? -9.602 -6.874 -8.993 1.00 0.00 80 GLY A N 5
ATOM 9017 C CA . GLY A 1 83 ? -9.064 -7.776 -9.995 1.00 0.00 80 GLY A CA 5
ATOM 9018 C C . GLY A 1 83 ? -7.585 -8.038 -9.828 1.00 0.00 80 GLY A C 5
ATOM 9019 O O . GLY A 1 83 ? -6.799 -7.814 -10.750 1.00 0.00 80 GLY A O 5
ATOM 9023 N N . VAL A 1 84 ? -7.202 -8.520 -8.662 1.00 0.00 81 VAL A N 5
ATOM 9024 C CA . VAL A 1 84 ? -5.804 -8.788 -8.378 1.00 0.00 81 VAL A CA 5
ATOM 9025 C C . VAL A 1 84 ? -5.367 -10.108 -9.006 1.00 0.00 81 VAL A C 5
ATOM 9026 O O . VAL A 1 84 ? -5.722 -11.187 -8.529 1.00 0.00 81 VAL A O 5
ATOM 9039 N N . HIS A 1 85 ? -4.604 -10.014 -10.084 1.00 0.00 82 HIS A N 5
ATOM 9040 C CA . HIS A 1 85 ? -4.094 -11.199 -10.761 1.00 0.00 82 HIS A CA 5
ATOM 9041 C C . HIS A 1 85 ? -2.593 -11.323 -10.541 1.00 0.00 82 HIS A C 5
ATOM 9042 O O . HIS A 1 85 ? -1.886 -11.967 -11.312 1.00 0.00 82 HIS A O 5
ATOM 9057 N N . ALA A 1 86 ? -2.119 -10.701 -9.473 1.00 0.00 83 ALA A N 5
ATOM 9058 C CA . ALA A 1 86 ? -0.719 -10.777 -9.090 1.00 0.00 83 ALA A CA 5
ATOM 9059 C C . ALA A 1 86 ? -0.611 -11.163 -7.620 1.00 0.00 83 ALA A C 5
ATOM 9060 O O . ALA A 1 86 ? -1.620 -11.492 -6.990 1.00 0.00 83 ALA A O 5
ATOM 9067 N N . TYR A 1 87 ? 0.597 -11.126 -7.076 1.00 0.00 84 TYR A N 5
ATOM 9068 C CA . TYR A 1 87 ? 0.796 -11.433 -5.663 1.00 0.00 84 TYR A CA 5
ATOM 9069 C C . TYR A 1 87 ? 0.752 -10.164 -4.810 1.00 0.00 84 TYR A C 5
ATOM 9070 O O . TYR A 1 87 ? 0.031 -10.123 -3.806 1.00 0.00 84 TYR A O 5
ATOM 9088 N N . PRO A 1 88 ? 1.547 -9.124 -5.153 1.00 0.00 85 PRO A N 5
ATOM 9089 C CA . PRO A 1 88 ? 1.454 -7.831 -4.508 1.00 0.00 85 PRO A CA 5
ATOM 9090 C C . PRO A 1 88 ? 0.616 -6.839 -5.321 1.00 0.00 85 PRO A C 5
ATOM 9091 O O . PRO A 1 88 ? 0.640 -6.853 -6.555 1.00 0.00 85 PRO A O 5
ATOM 9102 N N . THR A 1 89 ? -0.141 -5.998 -4.639 1.00 0.00 86 THR A N 5
ATOM 9103 C CA . THR A 1 89 ? -0.917 -4.961 -5.301 1.00 0.00 86 THR A CA 5
ATOM 9104 C C . THR A 1 89 ? -1.084 -3.750 -4.390 1.00 0.00 86 THR A C 5
ATOM 9105 O O . THR A 1 89 ? -1.647 -3.847 -3.300 1.00 0.00 86 THR A O 5
ATOM 9116 N N . LEU A 1 90 ? -0.588 -2.614 -4.843 1.00 0.00 87 LEU A N 5
ATOM 9117 C CA . LEU A 1 90 ? -0.656 -1.393 -4.062 1.00 0.00 87 LEU A CA 5
ATOM 9118 C C . LEU A 1 90 ? -1.901 -0.604 -4.442 1.00 0.00 87 LEU A C 5
ATOM 9119 O O . LEU A 1 90 ? -2.060 -0.191 -5.591 1.00 0.00 87 LEU A O 5
ATOM 9135 N N . LEU A 1 91 ? -2.787 -0.414 -3.481 1.00 0.00 88 LEU A N 5
ATOM 9136 C CA . LEU A 1 91 ? -4.055 0.252 -3.737 1.00 0.00 88 LEU A CA 5
ATOM 9137 C C . LEU A 1 91 ? -4.037 1.680 -3.198 1.00 0.00 88 LEU A C 5
ATOM 9138 O O . LEU A 1 91 ? -3.756 1.908 -2.020 1.00 0.00 88 LEU A O 5
ATOM 9154 N N . PHE A 1 92 ? -4.332 2.635 -4.072 1.00 0.00 89 PHE A N 5
ATOM 9155 C CA . PHE A 1 92 ? -4.316 4.043 -3.703 1.00 0.00 89 PHE A CA 5
ATOM 9156 C C . PHE A 1 92 ? -5.739 4.581 -3.610 1.00 0.00 89 PHE A C 5
ATOM 9157 O O . PHE A 1 92 ? -6.454 4.664 -4.616 1.00 0.00 89 PHE A O 5
ATOM 9174 N N . ILE A 1 93 ? -6.147 4.941 -2.405 1.00 0.00 90 ILE A N 5
ATOM 9175 C CA . ILE A 1 93 ? -7.509 5.392 -2.163 1.00 0.00 90 ILE A CA 5
ATOM 9176 C C . ILE A 1 93 ? -7.510 6.794 -1.563 1.00 0.00 90 ILE A C 5
ATOM 9177 O O . ILE A 1 93 ? -6.649 7.132 -0.751 1.00 0.00 90 ILE A O 5
ATOM 9193 N N . ASN A 1 94 ? -8.463 7.616 -1.976 1.00 0.00 91 ASN A N 5
ATOM 9194 C CA . ASN A 1 94 ? -8.601 8.955 -1.416 1.00 0.00 91 ASN A CA 5
ATOM 9195 C C . ASN A 1 94 ? -9.574 8.946 -0.244 1.00 0.00 91 ASN A C 5
ATOM 9196 O O . ASN A 1 94 ? -10.297 7.970 -0.040 1.00 0.00 91 ASN A O 5
ATOM 9207 N N . SER A 1 95 ? -9.614 10.047 0.495 1.00 0.00 92 SER A N 5
ATOM 9208 C CA . SER A 1 95 ? -10.439 10.152 1.694 1.00 0.00 92 SER A CA 5
ATOM 9209 C C . SER A 1 95 ? -11.932 9.997 1.379 1.00 0.00 92 SER A C 5
ATOM 9210 O O . SER A 1 95 ? -12.722 9.648 2.256 1.00 0.00 92 SER A O 5
ATOM 9218 N N . SER A 1 96 ? -12.314 10.233 0.125 1.00 0.00 93 SER A N 5
ATOM 9219 C CA . SER A 1 96 ? -13.716 10.164 -0.264 1.00 0.00 93 SER A CA 5
ATOM 9220 C C . SER A 1 96 ? -14.177 8.720 -0.486 1.00 0.00 93 SER A C 5
ATOM 9221 O O . SER A 1 96 ? -15.331 8.472 -0.841 1.00 0.00 93 SER A O 5
ATOM 9229 N N . GLY A 1 97 ? -13.270 7.767 -0.293 1.00 0.00 94 GLY A N 5
ATOM 9230 C CA . GLY A 1 97 ? -13.648 6.366 -0.334 1.00 0.00 94 GLY A CA 5
ATOM 9231 C C . GLY A 1 97 ? -13.320 5.676 -1.647 1.00 0.00 94 GLY A C 5
ATOM 9232 O O . GLY A 1 97 ? -12.998 4.488 -1.657 1.00 0.00 94 GLY A O 5
ATOM 9236 N N . GLU A 1 98 ? -13.405 6.405 -2.752 1.00 0.00 95 GLU A N 5
ATOM 9237 C CA . GLU A 1 98 ? -13.177 5.813 -4.067 1.00 0.00 95 GLU A CA 5
ATOM 9238 C C . GLU A 1 98 ? -11.685 5.604 -4.351 1.00 0.00 95 GLU A C 5
ATOM 9239 O O . GLU A 1 98 ? -10.820 6.166 -3.680 1.00 0.00 95 GLU A O 5
ATOM 9251 N N . VAL A 1 99 ? -11.398 4.791 -5.356 1.00 0.00 96 VAL A N 5
ATOM 9252 C CA . VAL A 1 99 ? -10.028 4.443 -5.707 1.00 0.00 96 VAL A CA 5
ATOM 9253 C C . VAL A 1 99 ? -9.552 5.267 -6.898 1.00 0.00 96 VAL A C 5
ATOM 9254 O O . VAL A 1 99 ? -10.229 5.339 -7.924 1.00 0.00 96 VAL A O 5
ATOM 9267 N N . VAL A 1 100 ? -8.400 5.908 -6.747 1.00 0.00 97 VAL A N 5
ATOM 9268 C CA . VAL A 1 100 ? -7.858 6.750 -7.803 1.00 0.00 97 VAL A CA 5
ATOM 9269 C C . VAL A 1 100 ? -6.981 5.942 -8.755 1.00 0.00 97 VAL A C 5
ATOM 9270 O O . VAL A 1 100 ? -7.001 6.161 -9.967 1.00 0.00 97 VAL A O 5
ATOM 9283 N N . TYR A 1 101 ? -6.231 4.994 -8.205 1.00 0.00 98 TYR A N 5
ATOM 9284 C CA . TYR A 1 101 ? -5.327 4.173 -8.997 1.00 0.00 98 TYR A CA 5
ATOM 9285 C C . TYR A 1 101 ? -4.923 2.927 -8.210 1.00 0.00 98 TYR A C 5
ATOM 9286 O O . TYR A 1 101 ? -4.978 2.915 -6.980 1.00 0.00 98 TYR A O 5
ATOM 9304 N N . ARG A 1 102 ? -4.544 1.879 -8.924 1.00 0.00 99 ARG A N 5
ATOM 9305 C CA . ARG A 1 102 ? -4.042 0.665 -8.304 1.00 0.00 99 ARG A CA 5
ATOM 9306 C C . ARG A 1 102 ? -2.804 0.184 -9.046 1.00 0.00 99 ARG A C 5
ATOM 9307 O O . ARG A 1 102 ? -2.755 0.216 -10.274 1.00 0.00 99 ARG A O 5
ATOM 9328 N N . LEU A 1 103 ? -1.804 -0.240 -8.299 1.00 0.00 100 LEU A N 5
ATOM 9329 C CA . LEU A 1 103 ? -0.567 -0.723 -8.886 1.00 0.00 100 LEU A CA 5
ATOM 9330 C C . LEU A 1 103 ? -0.478 -2.237 -8.757 1.00 0.00 100 LEU A C 5
ATOM 9331 O O . LEU A 1 103 ? -0.316 -2.770 -7.659 1.00 0.00 100 LEU A O 5
ATOM 9347 N N . VAL A 1 104 ? -0.606 -2.927 -9.877 1.00 0.00 101 VAL A N 5
ATOM 9348 C CA . VAL A 1 104 ? -0.512 -4.376 -9.883 1.00 0.00 101 VAL A CA 5
ATOM 9349 C C . VAL A 1 104 ? 0.951 -4.813 -9.994 1.00 0.00 101 VAL A C 5
ATOM 9350 O O . VAL A 1 104 ? 1.567 -4.747 -11.062 1.00 0.00 101 VAL A O 5
ATOM 9363 N N . GLY A 1 105 ? 1.509 -5.228 -8.868 1.00 0.00 102 GLY A N 5
ATOM 9364 C CA . GLY A 1 105 ? 2.908 -5.592 -8.815 1.00 0.00 102 GLY A CA 5
ATOM 9365 C C . GLY A 1 105 ? 3.664 -4.745 -7.816 1.00 0.00 102 GLY A C 5
ATOM 9366 O O . GLY A 1 105 ? 3.054 -4.051 -7.002 1.00 0.00 102 GLY A O 5
ATOM 9370 N N . ALA A 1 106 ? 4.983 -4.787 -7.881 1.00 0.00 103 ALA A N 5
ATOM 9371 C CA . ALA A 1 106 ? 5.816 -4.029 -6.961 1.00 0.00 103 ALA A CA 5
ATOM 9372 C C . ALA A 1 106 ? 7.217 -3.852 -7.528 1.00 0.00 103 ALA A C 5
ATOM 9373 O O . ALA A 1 106 ? 7.941 -4.829 -7.732 1.00 0.00 103 ALA A O 5
ATOM 9380 N N . GLU A 1 107 ? 7.586 -2.611 -7.800 1.00 0.00 104 GLU A N 5
ATOM 9381 C CA . GLU A 1 107 ? 8.922 -2.302 -8.287 1.00 0.00 104 GLU A CA 5
ATOM 9382 C C . GLU A 1 107 ? 9.885 -2.128 -7.119 1.00 0.00 104 GLU A C 5
ATOM 9383 O O . GLU A 1 107 ? 9.464 -2.062 -5.963 1.00 0.00 104 GLU A O 5
ATOM 9395 N N . ASP A 1 108 ? 11.175 -2.058 -7.427 1.00 0.00 105 ASP A N 5
ATOM 9396 C CA . ASP A 1 108 ? 12.203 -1.883 -6.407 1.00 0.00 105 ASP A CA 5
ATOM 9397 C C . ASP A 1 108 ? 12.120 -0.475 -5.814 1.00 0.00 105 ASP A C 5
ATOM 9398 O O . ASP A 1 108 ? 11.359 0.357 -6.304 1.00 0.00 105 ASP A O 5
ATOM 9407 N N . ALA A 1 109 ? 12.930 -0.205 -4.794 1.00 0.00 106 ALA A N 5
ATOM 9408 C CA . ALA A 1 109 ? 12.813 1.020 -3.993 1.00 0.00 106 ALA A CA 5
ATOM 9409 C C . ALA A 1 109 ? 12.696 2.304 -4.832 1.00 0.00 106 ALA A C 5
ATOM 9410 O O . ALA A 1 109 ? 11.742 3.065 -4.646 1.00 0.00 106 ALA A O 5
ATOM 9417 N N . PRO A 1 110 ? 13.636 2.581 -5.768 1.00 0.00 107 PRO A N 5
ATOM 9418 C CA . PRO A 1 110 ? 13.589 3.807 -6.573 1.00 0.00 107 PRO A CA 5
ATOM 9419 C C . PRO A 1 110 ? 12.351 3.865 -7.461 1.00 0.00 107 PRO A C 5
ATOM 9420 O O . PRO A 1 110 ? 11.645 4.875 -7.495 1.00 0.00 107 PRO A O 5
ATOM 9431 N N . GLU A 1 111 ? 12.077 2.769 -8.160 1.00 0.00 108 GLU A N 5
ATOM 9432 C CA . GLU A 1 111 ? 10.972 2.721 -9.101 1.00 0.00 108 GLU A CA 5
ATOM 9433 C C . GLU A 1 111 ? 9.631 2.788 -8.377 1.00 0.00 108 GLU A C 5
ATOM 9434 O O . GLU A 1 111 ? 8.693 3.416 -8.858 1.00 0.00 108 GLU A O 5
ATOM 9446 N N . LEU A 1 112 ? 9.553 2.149 -7.216 1.00 0.00 109 LEU A N 5
ATOM 9447 C CA . LEU A 1 112 ? 8.325 2.126 -6.425 1.00 0.00 109 LEU A CA 5
ATOM 9448 C C . LEU A 1 112 ? 7.930 3.545 -6.033 1.00 0.00 109 LEU A C 5
ATOM 9449 O O . LEU A 1 112 ? 6.774 3.942 -6.184 1.00 0.00 109 LEU A O 5
ATOM 9465 N N . LEU A 1 113 ? 8.906 4.307 -5.552 1.00 0.00 110 LEU A N 5
ATOM 9466 C CA . LEU A 1 113 ? 8.674 5.690 -5.144 1.00 0.00 110 LEU A CA 5
ATOM 9467 C C . LEU A 1 113 ? 8.224 6.535 -6.335 1.00 0.00 110 LEU A C 5
ATOM 9468 O O . LEU A 1 113 ? 7.436 7.472 -6.190 1.00 0.00 110 LEU A O 5
ATOM 9484 N N . LYS A 1 114 ? 8.722 6.189 -7.513 1.00 0.00 111 LYS A N 5
ATOM 9485 C CA . LYS A 1 114 ? 8.344 6.879 -8.736 1.00 0.00 111 LYS A CA 5
ATOM 9486 C C . LYS A 1 114 ? 6.921 6.500 -9.145 1.00 0.00 111 LYS A C 5
ATOM 9487 O O . LYS A 1 114 ? 6.127 7.357 -9.537 1.00 0.00 111 LYS A O 5
ATOM 9506 N N . LYS A 1 115 ? 6.600 5.216 -9.026 1.00 0.00 112 LYS A N 5
ATOM 9507 C CA . LYS A 1 115 ? 5.281 4.711 -9.395 1.00 0.00 112 LYS A CA 5
ATOM 9508 C C . LYS A 1 115 ? 4.197 5.292 -8.496 1.00 0.00 112 LYS A C 5
ATOM 9509 O O . LYS A 1 115 ? 3.147 5.706 -8.978 1.00 0.00 112 LYS A O 5
ATOM 9528 N N . VAL A 1 116 ? 4.452 5.323 -7.190 1.00 0.00 113 VAL A N 5
ATOM 9529 C CA . VAL A 1 116 ? 3.463 5.829 -6.244 1.00 0.00 113 VAL A CA 5
ATOM 9530 C C . VAL A 1 116 ? 3.234 7.328 -6.439 1.00 0.00 113 VAL A C 5
ATOM 9531 O O . VAL A 1 116 ? 2.095 7.796 -6.417 1.00 0.00 113 VAL A O 5
ATOM 9544 N N . LYS A 1 117 ? 4.309 8.078 -6.660 1.00 0.00 114 LYS A N 5
ATOM 9545 C CA . LYS A 1 117 ? 4.197 9.518 -6.839 1.00 0.00 114 LYS A CA 5
ATOM 9546 C C . LYS A 1 117 ? 3.448 9.854 -8.126 1.00 0.00 114 LYS A C 5
ATOM 9547 O O . LYS A 1 117 ? 2.478 10.609 -8.107 1.00 0.00 114 LYS A O 5
ATOM 9566 N N . LEU A 1 118 ? 3.885 9.272 -9.234 1.00 0.00 115 LEU A N 5
ATOM 9567 C CA . LEU A 1 118 ? 3.292 9.564 -10.535 1.00 0.00 115 LEU A CA 5
ATOM 9568 C C . LEU A 1 118 ? 1.948 8.863 -10.708 1.00 0.00 115 LEU A C 5
ATOM 9569 O O . LEU A 1 118 ? 1.199 9.164 -11.637 1.00 0.00 115 LEU A O 5
ATOM 9585 N N . GLY A 1 119 ? 1.655 7.923 -9.821 1.00 0.00 116 GLY A N 5
ATOM 9586 C CA . GLY A 1 119 ? 0.350 7.294 -9.813 1.00 0.00 116 GLY A CA 5
ATOM 9587 C C . GLY A 1 119 ? -0.704 8.218 -9.243 1.00 0.00 116 GLY A C 5
ATOM 9588 O O . GLY A 1 119 ? -1.846 8.236 -9.706 1.00 0.00 116 GLY A O 5
ATOM 9592 N N . VAL A 1 120 ? -0.314 8.988 -8.234 1.00 0.00 117 VAL A N 5
ATOM 9593 C CA . VAL A 1 120 ? -1.199 9.975 -7.628 1.00 0.00 117 VAL A CA 5
ATOM 9594 C C . VAL A 1 120 ? -1.159 11.274 -8.430 1.00 0.00 117 VAL A C 5
ATOM 9595 O O . VAL A 1 120 ? -2.169 11.960 -8.584 1.00 0.00 117 VAL A O 5
ATOM 9608 N N . GLU A 1 121 ? 0.021 11.605 -8.940 1.00 0.00 118 GLU A N 5
ATOM 9609 C CA . GLU A 1 121 ? 0.183 12.760 -9.810 1.00 0.00 118 GLU A CA 5
ATOM 9610 C C . GLU A 1 121 ? -0.166 12.359 -11.242 1.00 0.00 118 GLU A C 5
ATOM 9611 O O . GLU A 1 121 ? 0.708 12.213 -12.101 1.00 0.00 118 GLU A O 5
ATOM 9623 N N . SER A 1 122 ? -1.453 12.151 -11.475 1.00 0.00 119 SER A N 5
ATOM 9624 C CA . SER A 1 122 ? -1.942 11.647 -12.747 1.00 0.00 119 SER A CA 5
ATOM 9625 C C . SER A 1 122 ? -1.933 12.723 -13.830 1.00 0.00 119 SER A C 5
ATOM 9626 O O . SER A 1 122 ? -2.074 13.915 -13.548 1.00 0.00 119 SER A O 5
ATOM 9634 N N . GLU A 1 123 ? -1.757 12.288 -15.070 1.00 0.00 120 GLU A N 5
ATOM 9635 C CA . GLU A 1 123 ? -1.747 13.190 -16.213 1.00 0.00 120 GLU A CA 5
ATOM 9636 C C . GLU A 1 123 ? -3.163 13.393 -16.747 1.00 0.00 120 GLU A C 5
ATOM 9637 O O . GLU A 1 123 ? -3.481 14.438 -17.316 1.00 0.00 120 GLU A O 5
ATOM 9649 N N . GLY A 1 124 ? -4.010 12.392 -16.549 1.00 0.00 121 GLY A N 5
ATOM 9650 C CA . GLY A 1 124 ? -5.364 12.449 -17.047 1.00 0.00 121 GLY A CA 5
ATOM 9651 C C . GLY A 1 124 ? -6.379 12.334 -15.933 1.00 0.00 121 GLY A C 5
ATOM 9652 O O . GLY A 1 124 ? -7.479 12.903 -16.065 1.00 0.00 121 GLY A O 5
ATOM 9656 N N . ALA A 1 4 ? 9.652 -1.556 16.799 1.00 0.00 1 ALA A N 6
ATOM 9657 C CA . ALA A 1 4 ? 10.274 -1.299 15.480 1.00 0.00 1 ALA A CA 6
ATOM 9658 C C . ALA A 1 4 ? 11.739 -0.932 15.647 1.00 0.00 1 ALA A C 6
ATOM 9659 O O . ALA A 1 4 ? 12.091 -0.123 16.506 1.00 0.00 1 ALA A O 6
ATOM 9666 N N . GLN A 1 5 ? 12.588 -1.528 14.822 1.00 0.00 2 GLN A N 6
ATOM 9667 C CA . GLN A 1 5 ? 14.022 -1.302 14.906 1.00 0.00 2 GLN A CA 6
ATOM 9668 C C . GLN A 1 5 ? 14.423 -0.143 13.993 1.00 0.00 2 GLN A C 6
ATOM 9669 O O . GLN A 1 5 ? 14.271 1.028 14.346 1.00 0.00 2 GLN A O 6
ATOM 9683 N N . ALA A 1 6 ? 14.926 -0.486 12.818 1.00 0.00 3 ALA A N 6
ATOM 9684 C CA . ALA A 1 6 ? 15.249 0.489 11.789 1.00 0.00 3 ALA A CA 6
ATOM 9685 C C . ALA A 1 6 ? 15.074 -0.164 10.428 1.00 0.00 3 ALA A C 6
ATOM 9686 O O . ALA A 1 6 ? 15.597 0.302 9.414 1.00 0.00 3 ALA A O 6
ATOM 9693 N N . ASP A 1 7 ? 14.300 -1.240 10.428 1.00 0.00 4 ASP A N 6
ATOM 9694 C CA . ASP A 1 7 ? 14.117 -2.083 9.252 1.00 0.00 4 ASP A CA 6
ATOM 9695 C C . ASP A 1 7 ? 13.268 -1.365 8.215 1.00 0.00 4 ASP A C 6
ATOM 9696 O O . ASP A 1 7 ? 13.454 -1.536 7.011 1.00 0.00 4 ASP A O 6
ATOM 9705 N N . GLY A 1 8 ? 12.353 -0.542 8.697 1.00 0.00 5 GLY A N 6
ATOM 9706 C CA . GLY A 1 8 ? 11.500 0.218 7.817 1.00 0.00 5 GLY A CA 6
ATOM 9707 C C . GLY A 1 8 ? 10.201 0.621 8.482 1.00 0.00 5 GLY A C 6
ATOM 9708 O O . GLY A 1 8 ? 10.103 0.634 9.714 1.00 0.00 5 GLY A O 6
ATOM 9712 N N . ILE A 1 9 ? 9.210 0.957 7.666 1.00 0.00 6 ILE A N 6
ATOM 9713 C CA . ILE A 1 9 ? 7.891 1.350 8.156 1.00 0.00 6 ILE A CA 6
ATOM 9714 C C . ILE A 1 9 ? 7.154 0.173 8.793 1.00 0.00 6 ILE A C 6
ATOM 9715 O O . ILE A 1 9 ? 7.114 -0.925 8.237 1.00 0.00 6 ILE A O 6
ATOM 9731 N N . ALA A 1 10 ? 6.572 0.413 9.960 1.00 0.00 7 ALA A N 6
ATOM 9732 C CA . ALA A 1 10 ? 5.713 -0.569 10.600 1.00 0.00 7 ALA A CA 6
ATOM 9733 C C . ALA A 1 10 ? 4.263 -0.337 10.184 1.00 0.00 7 ALA A C 6
ATOM 9734 O O . ALA A 1 10 ? 3.684 0.713 10.477 1.00 0.00 7 ALA A O 6
ATOM 9741 N N . PHE A 1 11 ? 3.690 -1.309 9.487 1.00 0.00 8 PHE A N 6
ATOM 9742 C CA . PHE A 1 11 ? 2.322 -1.203 8.997 1.00 0.00 8 PHE A CA 6
ATOM 9743 C C . PHE A 1 11 ? 1.318 -1.333 10.130 1.00 0.00 8 PHE A C 6
ATOM 9744 O O . PHE A 1 11 ? 1.627 -1.868 11.197 1.00 0.00 8 PHE A O 6
ATOM 9761 N N . ARG A 1 12 ? 0.114 -0.839 9.898 1.00 0.00 9 ARG A N 6
ATOM 9762 C CA . ARG A 1 12 ? -0.970 -1.006 10.848 1.00 0.00 9 ARG A CA 6
ATOM 9763 C C . ARG A 1 12 ? -2.099 -1.792 10.193 1.00 0.00 9 ARG A C 6
ATOM 9764 O O . ARG A 1 12 ? -2.697 -1.338 9.215 1.00 0.00 9 ARG A O 6
ATOM 9785 N N . GLU A 1 13 ? -2.361 -2.985 10.705 1.00 0.00 10 GLU A N 6
ATOM 9786 C CA . GLU A 1 13 ? -3.444 -3.808 10.190 1.00 0.00 10 GLU A CA 6
ATOM 9787 C C . GLU A 1 13 ? -4.776 -3.365 10.788 1.00 0.00 10 GLU A C 6
ATOM 9788 O O . GLU A 1 13 ? -5.025 -3.511 11.987 1.00 0.00 10 GLU A O 6
ATOM 9800 N N . LEU A 1 14 ? -5.622 -2.798 9.946 1.00 0.00 11 LEU A N 6
ATOM 9801 C CA . LEU A 1 14 ? -6.891 -2.247 10.385 1.00 0.00 11 LEU A CA 6
ATOM 9802 C C . LEU A 1 14 ? -7.936 -2.453 9.294 1.00 0.00 11 LEU A C 6
ATOM 9803 O O . LEU A 1 14 ? -7.586 -2.780 8.159 1.00 0.00 11 LEU A O 6
ATOM 9819 N N . SER A 1 15 ? -9.204 -2.283 9.630 1.00 0.00 12 SER A N 6
ATOM 9820 C CA . SER A 1 15 ? -10.265 -2.404 8.644 1.00 0.00 12 SER A CA 6
ATOM 9821 C C . SER A 1 15 ? -10.400 -1.098 7.868 1.00 0.00 12 SER A C 6
ATOM 9822 O O . SER A 1 15 ? -10.003 -0.039 8.363 1.00 0.00 12 SER A O 6
ATOM 9830 N N . PHE A 1 16 ? -10.953 -1.174 6.658 1.00 0.00 13 PHE A N 6
ATOM 9831 C CA . PHE A 1 16 ? -10.996 -0.020 5.763 1.00 0.00 13 PHE A CA 6
ATOM 9832 C C . PHE A 1 16 ? -11.695 1.190 6.406 1.00 0.00 13 PHE A C 6
ATOM 9833 O O . PHE A 1 16 ? -11.087 2.257 6.488 1.00 0.00 13 PHE A O 6
ATOM 9850 N N . PRO A 1 17 ? -12.966 1.064 6.873 1.00 0.00 14 PRO A N 6
ATOM 9851 C CA . PRO A 1 17 ? -13.675 2.174 7.530 1.00 0.00 14 PRO A CA 6
ATOM 9852 C C . PRO A 1 17 ? -12.859 2.833 8.642 1.00 0.00 14 PRO A C 6
ATOM 9853 O O . PRO A 1 17 ? -12.819 4.060 8.751 1.00 0.00 14 PRO A O 6
ATOM 9864 N N . GLU A 1 18 ? -12.213 2.017 9.465 1.00 0.00 15 GLU A N 6
ATOM 9865 C CA . GLU A 1 18 ? -11.403 2.528 10.560 1.00 0.00 15 GLU A CA 6
ATOM 9866 C C . GLU A 1 18 ? -10.202 3.313 10.054 1.00 0.00 15 GLU A C 6
ATOM 9867 O O . GLU A 1 18 ? -9.990 4.463 10.450 1.00 0.00 15 GLU A O 6
ATOM 9879 N N . ALA A 1 19 ? -9.411 2.688 9.190 1.00 0.00 16 ALA A N 6
ATOM 9880 C CA . ALA A 1 19 ? -8.216 3.319 8.648 1.00 0.00 16 ALA A CA 6
ATOM 9881 C C . ALA A 1 19 ? -8.565 4.583 7.861 1.00 0.00 16 ALA A C 6
ATOM 9882 O O . ALA A 1 19 ? -7.799 5.545 7.841 1.00 0.00 16 ALA A O 6
ATOM 9889 N N . LEU A 1 20 ? -9.729 4.569 7.221 1.00 0.00 17 LEU A N 6
ATOM 9890 C CA . LEU A 1 20 ? -10.204 5.707 6.440 1.00 0.00 17 LEU A CA 6
ATOM 9891 C C . LEU A 1 20 ? -10.385 6.934 7.328 1.00 0.00 17 LEU A C 6
ATOM 9892 O O . LEU A 1 20 ? -9.894 8.020 7.017 1.00 0.00 17 LEU A O 6
ATOM 9908 N N . LYS A 1 21 ? -11.092 6.741 8.436 1.00 0.00 18 LYS A N 6
ATOM 9909 C CA . LYS A 1 21 ? -11.304 7.798 9.425 1.00 0.00 18 LYS A CA 6
ATOM 9910 C C . LYS A 1 21 ? -9.966 8.360 9.912 1.00 0.00 18 LYS A C 6
ATOM 9911 O O . LYS A 1 21 ? -9.799 9.574 10.060 1.00 0.00 18 LYS A O 6
ATOM 9930 N N . ARG A 1 22 ? -9.013 7.466 10.151 1.00 0.00 19 ARG A N 6
ATOM 9931 C CA . ARG A 1 22 ? -7.682 7.856 10.590 1.00 0.00 19 ARG A CA 6
ATOM 9932 C C . ARG A 1 22 ? -6.987 8.703 9.526 1.00 0.00 19 ARG A C 6
ATOM 9933 O O . ARG A 1 22 ? -6.369 9.723 9.838 1.00 0.00 19 ARG A O 6
ATOM 9954 N N . ALA A 1 23 ? -7.116 8.282 8.272 1.00 0.00 20 ALA A N 6
ATOM 9955 C CA . ALA A 1 23 ? -6.506 8.985 7.152 1.00 0.00 20 ALA A CA 6
ATOM 9956 C C . ALA A 1 23 ? -7.048 10.402 7.019 1.00 0.00 20 ALA A C 6
ATOM 9957 O O . ALA A 1 23 ? -6.282 11.359 6.957 1.00 0.00 20 ALA A O 6
ATOM 9964 N N . GLU A 1 24 ? -8.370 10.533 6.993 1.00 0.00 21 GLU A N 6
ATOM 9965 C CA . GLU A 1 24 ? -9.004 11.830 6.770 1.00 0.00 21 GLU A CA 6
ATOM 9966 C C . GLU A 1 24 ? -8.633 12.846 7.847 1.00 0.00 21 GLU A C 6
ATOM 9967 O O . GLU A 1 24 ? -8.451 14.027 7.554 1.00 0.00 21 GLU A O 6
ATOM 9979 N N . VAL A 1 25 ? -8.519 12.392 9.087 1.00 0.00 22 VAL A N 6
ATOM 9980 C CA . VAL A 1 25 ? -8.297 13.303 10.205 1.00 0.00 22 VAL A CA 6
ATOM 9981 C C . VAL A 1 25 ? -6.813 13.563 10.473 1.00 0.00 22 VAL A C 6
ATOM 9982 O O . VAL A 1 25 ? -6.385 14.716 10.556 1.00 0.00 22 VAL A O 6
ATOM 9995 N N . GLU A 1 26 ? -6.031 12.501 10.598 1.00 0.00 23 GLU A N 6
ATOM 9996 C CA . GLU A 1 26 ? -4.670 12.624 11.111 1.00 0.00 23 GLU A CA 6
ATOM 9997 C C . GLU A 1 26 ? -3.613 12.640 10.009 1.00 0.00 23 GLU A C 6
ATOM 9998 O O . GLU A 1 26 ? -2.521 13.178 10.202 1.00 0.00 23 GLU A O 6
ATOM 10010 N N . ASP A 1 27 ? -3.928 12.061 8.862 1.00 0.00 24 ASP A N 6
ATOM 10011 C CA . ASP A 1 27 ? -2.962 11.958 7.774 1.00 0.00 24 ASP A CA 6
ATOM 10012 C C . ASP A 1 27 ? -3.572 12.488 6.482 1.00 0.00 24 ASP A C 6
ATOM 10013 O O . ASP A 1 27 ? -4.341 13.449 6.509 1.00 0.00 24 ASP A O 6
ATOM 10022 N N . LYS A 1 28 ? -3.223 11.886 5.352 1.00 0.00 25 LYS A N 6
ATOM 10023 C CA . LYS A 1 28 ? -3.752 12.327 4.069 1.00 0.00 25 LYS A CA 6
ATOM 10024 C C . LYS A 1 28 ? -4.406 11.181 3.305 1.00 0.00 25 LYS A C 6
ATOM 10025 O O . LYS A 1 28 ? -5.615 10.980 3.394 1.00 0.00 25 LYS A O 6
ATOM 10044 N N . LEU A 1 29 ? -3.608 10.426 2.565 1.00 0.00 26 LEU A N 6
ATOM 10045 C CA . LEU A 1 29 ? -4.139 9.339 1.750 1.00 0.00 26 LEU A CA 6
ATOM 10046 C C . LEU A 1 29 ? -3.888 7.991 2.413 1.00 0.00 26 LEU A C 6
ATOM 10047 O O . LEU A 1 29 ? -3.049 7.870 3.310 1.00 0.00 26 LEU A O 6
ATOM 10063 N N . LEU A 1 30 ? -4.613 6.980 1.963 1.00 0.00 27 LEU A N 6
ATOM 10064 C CA . LEU A 1 30 ? -4.522 5.656 2.552 1.00 0.00 27 LEU A CA 6
ATOM 10065 C C . LEU A 1 30 ? -3.658 4.749 1.681 1.00 0.00 27 LEU A C 6
ATOM 10066 O O . LEU A 1 30 ? -3.978 4.495 0.516 1.00 0.00 27 LEU A O 6
ATOM 10082 N N . PHE A 1 31 ? -2.552 4.281 2.242 1.00 0.00 28 PHE A N 6
ATOM 10083 C CA . PHE A 1 31 ? -1.667 3.364 1.543 1.00 0.00 28 PHE A CA 6
ATOM 10084 C C . PHE A 1 31 ? -2.053 1.933 1.887 1.00 0.00 28 PHE A C 6
ATOM 10085 O O . PHE A 1 31 ? -1.821 1.470 3.004 1.00 0.00 28 PHE A O 6
ATOM 10102 N N . VAL A 1 32 ? -2.660 1.241 0.939 1.00 0.00 29 VAL A N 6
ATOM 10103 C CA . VAL A 1 32 ? -3.156 -0.100 1.186 1.00 0.00 29 VAL A CA 6
ATOM 10104 C C . VAL A 1 32 ? -2.221 -1.155 0.603 1.00 0.00 29 VAL A C 6
ATOM 10105 O O . VAL A 1 32 ? -2.047 -1.245 -0.616 1.00 0.00 29 VAL A O 6
ATOM 10118 N N . ASP A 1 33 ? -1.609 -1.927 1.486 1.00 0.00 30 ASP A N 6
ATOM 10119 C CA . ASP A 1 33 ? -0.784 -3.060 1.090 1.00 0.00 30 ASP A CA 6
ATOM 10120 C C . ASP A 1 33 ? -1.637 -4.320 1.021 1.00 0.00 30 ASP A C 6
ATOM 10121 O O . ASP A 1 33 ? -2.199 -4.754 2.029 1.00 0.00 30 ASP A O 6
ATOM 10130 N N . CYS A 1 34 ? -1.766 -4.878 -0.172 1.00 0.00 31 CYS A N 6
ATOM 10131 C CA . CYS A 1 34 ? -2.550 -6.084 -0.364 1.00 0.00 31 CYS A CA 6
ATOM 10132 C C . CYS A 1 34 ? -1.666 -7.215 -0.860 1.00 0.00 31 CYS A C 6
ATOM 10133 O O . CYS A 1 34 ? -1.135 -7.169 -1.970 1.00 0.00 31 CYS A O 6
ATOM 10141 N N . PHE A 1 35 ? -1.506 -8.226 -0.031 1.00 0.00 32 PHE A N 6
ATOM 10142 C CA . PHE A 1 35 ? -0.701 -9.375 -0.389 1.00 0.00 32 PHE A CA 6
ATOM 10143 C C . PHE A 1 35 ? -1.447 -10.652 -0.046 1.00 0.00 32 PHE A C 6
ATOM 10144 O O . PHE A 1 35 ? -2.322 -10.652 0.820 1.00 0.00 32 PHE A O 6
ATOM 10161 N N . THR A 1 36 ? -1.121 -11.727 -0.739 1.00 0.00 33 THR A N 6
ATOM 10162 C CA . THR A 1 36 ? -1.674 -13.026 -0.409 1.00 0.00 33 THR A CA 6
ATOM 10163 C C . THR A 1 36 ? -0.609 -13.896 0.272 1.00 0.00 33 THR A C 6
ATOM 10164 O O . THR A 1 36 ? 0.558 -13.511 0.347 1.00 0.00 33 THR A O 6
ATOM 10175 N N . THR A 1 37 ? -1.015 -15.065 0.756 1.00 0.00 34 THR A N 6
ATOM 10176 C CA . THR A 1 37 ? -0.143 -15.941 1.539 1.00 0.00 34 THR A CA 6
ATOM 10177 C C . THR A 1 37 ? 0.922 -16.630 0.673 1.00 0.00 34 THR A C 6
ATOM 10178 O O . THR A 1 37 ? 1.772 -17.361 1.183 1.00 0.00 34 THR A O 6
ATOM 10189 N N . TRP A 1 38 ? 0.872 -16.401 -0.631 1.00 0.00 35 TRP A N 6
ATOM 10190 C CA . TRP A 1 38 ? 1.835 -17.004 -1.543 1.00 0.00 35 TRP A CA 6
ATOM 10191 C C . TRP A 1 38 ? 3.148 -16.225 -1.525 1.00 0.00 35 TRP A C 6
ATOM 10192 O O . TRP A 1 38 ? 3.235 -15.131 -2.091 1.00 0.00 35 TRP A O 6
ATOM 10213 N N . CYS A 1 39 ? 4.151 -16.791 -0.851 1.00 0.00 36 CYS A N 6
ATOM 10214 C CA . CYS A 1 39 ? 5.476 -16.180 -0.738 1.00 0.00 36 CYS A CA 6
ATOM 10215 C C . CYS A 1 39 ? 5.404 -14.827 -0.030 1.00 0.00 36 CYS A C 6
ATOM 10216 O O . CYS A 1 39 ? 4.345 -14.425 0.462 1.00 0.00 36 CYS A O 6
ATOM 10224 N N . GLY A 1 40 ? 6.531 -14.133 0.044 1.00 0.00 37 GLY A N 6
ATOM 10225 C CA . GLY A 1 40 ? 6.546 -12.830 0.676 1.00 0.00 37 GLY A CA 6
ATOM 10226 C C . GLY A 1 40 ? 7.353 -11.802 -0.095 1.00 0.00 37 GLY A C 6
ATOM 10227 O O . GLY A 1 40 ? 8.369 -11.319 0.404 1.00 0.00 37 GLY A O 6
ATOM 10231 N N . PRO A 1 41 ? 6.926 -11.436 -1.321 1.00 0.00 38 PRO A N 6
ATOM 10232 C CA . PRO A 1 41 ? 7.604 -10.406 -2.117 1.00 0.00 38 PRO A CA 6
ATOM 10233 C C . PRO A 1 41 ? 7.627 -9.053 -1.409 1.00 0.00 38 PRO A C 6
ATOM 10234 O O . PRO A 1 41 ? 8.639 -8.352 -1.427 1.00 0.00 38 PRO A O 6
ATOM 10245 N N . CYS A 1 42 ? 6.513 -8.691 -0.776 1.00 0.00 39 CYS A N 6
ATOM 10246 C CA . CYS A 1 42 ? 6.424 -7.431 -0.047 1.00 0.00 39 CYS A CA 6
ATOM 10247 C C . CYS A 1 42 ? 7.404 -7.423 1.133 1.00 0.00 39 CYS A C 6
ATOM 10248 O O . CYS A 1 42 ? 7.944 -6.377 1.501 1.00 0.00 39 CYS A O 6
ATOM 10256 N N . LYS A 1 43 ? 7.659 -8.601 1.698 1.00 0.00 40 LYS A N 6
ATOM 10257 C CA . LYS A 1 43 ? 8.600 -8.733 2.808 1.00 0.00 40 LYS A CA 6
ATOM 10258 C C . LYS A 1 43 ? 10.028 -8.494 2.332 1.00 0.00 40 LYS A C 6
ATOM 10259 O O . LYS A 1 43 ? 10.887 -8.040 3.092 1.00 0.00 40 LYS A O 6
ATOM 10278 N N . ARG A 1 44 ? 10.278 -8.803 1.070 1.00 0.00 41 ARG A N 6
ATOM 10279 C CA . ARG A 1 44 ? 11.582 -8.562 0.473 1.00 0.00 41 ARG A CA 6
ATOM 10280 C C . ARG A 1 44 ? 11.753 -7.075 0.186 1.00 0.00 41 ARG A C 6
ATOM 10281 O O . ARG A 1 44 ? 12.858 -6.533 0.256 1.00 0.00 41 ARG A O 6
ATOM 10302 N N . LEU A 1 45 ? 10.638 -6.415 -0.108 1.00 0.00 42 LEU A N 6
ATOM 10303 C CA . LEU A 1 45 ? 10.628 -4.973 -0.315 1.00 0.00 42 LEU A CA 6
ATOM 10304 C C . LEU A 1 45 ? 11.037 -4.252 0.962 1.00 0.00 42 LEU A C 6
ATOM 10305 O O . LEU A 1 45 ? 11.679 -3.202 0.917 1.00 0.00 42 LEU A O 6
ATOM 10321 N N . SER A 1 46 ? 10.674 -4.834 2.100 1.00 0.00 43 SER A N 6
ATOM 10322 C CA . SER A 1 46 ? 10.987 -4.249 3.397 1.00 0.00 43 SER A CA 6
ATOM 10323 C C . SER A 1 46 ? 12.498 -4.138 3.591 1.00 0.00 43 SER A C 6
ATOM 10324 O O . SER A 1 46 ? 12.988 -3.196 4.210 1.00 0.00 43 SER A O 6
ATOM 10332 N N . LYS A 1 47 ? 13.232 -5.089 3.034 1.00 0.00 44 LYS A N 6
ATOM 10333 C CA . LYS A 1 47 ? 14.680 -5.102 3.168 1.00 0.00 44 LYS A CA 6
ATOM 10334 C C . LYS A 1 47 ? 15.316 -3.940 2.404 1.00 0.00 44 LYS A C 6
ATOM 10335 O O . LYS A 1 47 ? 16.032 -3.123 2.984 1.00 0.00 44 LYS A O 6
ATOM 10354 N N . VAL A 1 48 ? 15.034 -3.861 1.110 1.00 0.00 45 VAL A N 6
ATOM 10355 C CA . VAL A 1 48 ? 15.698 -2.899 0.243 1.00 0.00 45 VAL A CA 6
ATOM 10356 C C . VAL A 1 48 ? 15.046 -1.514 0.266 1.00 0.00 45 VAL A C 6
ATOM 10357 O O . VAL A 1 48 ? 15.738 -0.502 0.367 1.00 0.00 45 VAL A O 6
ATOM 10370 N N . VAL A 1 49 ? 13.725 -1.468 0.176 1.00 0.00 46 VAL A N 6
ATOM 10371 C CA . VAL A 1 49 ? 13.014 -0.200 0.044 1.00 0.00 46 VAL A CA 6
ATOM 10372 C C . VAL A 1 49 ? 12.849 0.494 1.390 1.00 0.00 46 VAL A C 6
ATOM 10373 O O . VAL A 1 49 ? 13.168 1.674 1.536 1.00 0.00 46 VAL A O 6
ATOM 10386 N N . PHE A 1 50 ? 12.377 -0.255 2.379 1.00 0.00 47 PHE A N 6
ATOM 10387 C CA . PHE A 1 50 ? 12.029 0.312 3.680 1.00 0.00 47 PHE A CA 6
ATOM 10388 C C . PHE A 1 50 ? 13.266 0.726 4.471 1.00 0.00 47 PHE A C 6
ATOM 10389 O O . PHE A 1 50 ? 13.163 1.339 5.533 1.00 0.00 47 PHE A O 6
ATOM 10406 N N . LYS A 1 51 ? 14.431 0.419 3.929 1.00 0.00 48 LYS A N 6
ATOM 10407 C CA . LYS A 1 51 ? 15.687 0.768 4.565 1.00 0.00 48 LYS A CA 6
ATOM 10408 C C . LYS A 1 51 ? 15.978 2.258 4.403 1.00 0.00 48 LYS A C 6
ATOM 10409 O O . LYS A 1 51 ? 16.669 2.863 5.225 1.00 0.00 48 LYS A O 6
ATOM 10428 N N . ASP A 1 52 ? 15.437 2.845 3.346 1.00 0.00 49 ASP A N 6
ATOM 10429 C CA . ASP A 1 52 ? 15.660 4.256 3.058 1.00 0.00 49 ASP A CA 6
ATOM 10430 C C . ASP A 1 52 ? 14.867 5.137 4.018 1.00 0.00 49 ASP A C 6
ATOM 10431 O O . ASP A 1 52 ? 13.660 4.962 4.183 1.00 0.00 49 ASP A O 6
ATOM 10440 N N . SER A 1 53 ? 15.558 6.083 4.635 1.00 0.00 50 SER A N 6
ATOM 10441 C CA . SER A 1 53 ? 14.967 6.945 5.649 1.00 0.00 50 SER A CA 6
ATOM 10442 C C . SER A 1 53 ? 13.950 7.923 5.057 1.00 0.00 50 SER A C 6
ATOM 10443 O O . SER A 1 53 ? 12.848 8.079 5.587 1.00 0.00 50 SER A O 6
ATOM 10451 N N . LEU A 1 54 ? 14.321 8.576 3.961 1.00 0.00 51 LEU A N 6
ATOM 10452 C CA . LEU A 1 54 ? 13.472 9.590 3.352 1.00 0.00 51 LEU A CA 6
ATOM 10453 C C . LEU A 1 54 ? 12.199 8.967 2.800 1.00 0.00 51 LEU A C 6
ATOM 10454 O O . LEU A 1 54 ? 11.106 9.514 2.969 1.00 0.00 51 LEU A O 6
ATOM 10470 N N . VAL A 1 55 ? 12.349 7.815 2.158 1.00 0.00 52 VAL A N 6
ATOM 10471 C CA . VAL A 1 55 ? 11.210 7.081 1.621 1.00 0.00 52 VAL A CA 6
ATOM 10472 C C . VAL A 1 55 ? 10.318 6.572 2.758 1.00 0.00 52 VAL A C 6
ATOM 10473 O O . VAL A 1 55 ? 9.092 6.502 2.621 1.00 0.00 52 VAL A O 6
ATOM 10486 N N . ALA A 1 56 ? 10.937 6.243 3.890 1.00 0.00 53 ALA A N 6
ATOM 10487 C CA . ALA A 1 56 ? 10.198 5.781 5.059 1.00 0.00 53 ALA A CA 6
ATOM 10488 C C . ALA A 1 56 ? 9.339 6.902 5.626 1.00 0.00 53 ALA A C 6
ATOM 10489 O O . ALA A 1 56 ? 8.136 6.737 5.818 1.00 0.00 53 ALA A O 6
ATOM 10496 N N . ASP A 1 57 ? 9.964 8.049 5.866 1.00 0.00 54 ASP A N 6
ATOM 10497 C CA . ASP A 1 57 ? 9.260 9.213 6.396 1.00 0.00 54 ASP A CA 6
ATOM 10498 C C . ASP A 1 57 ? 8.133 9.630 5.462 1.00 0.00 54 ASP A C 6
ATOM 10499 O O . ASP A 1 57 ? 7.042 9.988 5.902 1.00 0.00 54 ASP A O 6
ATOM 10508 N N . TYR A 1 58 ? 8.402 9.553 4.167 1.00 0.00 55 TYR A N 6
ATOM 10509 C CA . TYR A 1 58 ? 7.446 9.972 3.157 1.00 0.00 55 TYR A CA 6
ATOM 10510 C C . TYR A 1 58 ? 6.150 9.171 3.252 1.00 0.00 55 TYR A C 6
ATOM 10511 O O . TYR A 1 58 ? 5.078 9.743 3.445 1.00 0.00 55 TYR A O 6
ATOM 10529 N N . PHE A 1 59 ? 6.249 7.851 3.143 1.00 0.00 56 PHE A N 6
ATOM 10530 C CA . PHE A 1 59 ? 5.066 7.004 3.158 1.00 0.00 56 PHE A CA 6
ATOM 10531 C C . PHE A 1 59 ? 4.433 6.938 4.542 1.00 0.00 56 PHE A C 6
ATOM 10532 O O . PHE A 1 59 ? 3.214 6.955 4.669 1.00 0.00 56 PHE A O 6
ATOM 10549 N N . ASN A 1 60 ? 5.265 6.872 5.572 1.00 0.00 57 ASN A N 6
ATOM 10550 C CA . ASN A 1 60 ? 4.777 6.706 6.940 1.00 0.00 57 ASN A CA 6
ATOM 10551 C C . ASN A 1 60 ? 4.044 7.950 7.428 1.00 0.00 57 ASN A C 6
ATOM 10552 O O . ASN A 1 60 ? 3.009 7.850 8.081 1.00 0.00 57 ASN A O 6
ATOM 10563 N N . ARG A 1 61 ? 4.578 9.120 7.115 1.00 0.00 58 ARG A N 6
ATOM 10564 C CA . ARG A 1 61 ? 4.045 10.359 7.664 1.00 0.00 58 ARG A CA 6
ATOM 10565 C C . ARG A 1 61 ? 2.931 10.948 6.798 1.00 0.00 58 ARG A C 6
ATOM 10566 O O . ARG A 1 61 ? 1.966 11.501 7.319 1.00 0.00 58 ARG A O 6
ATOM 10587 N N . HIS A 1 62 ? 3.062 10.833 5.482 1.00 0.00 59 HIS A N 6
ATOM 10588 C CA . HIS A 1 62 ? 2.105 11.472 4.575 1.00 0.00 59 HIS A CA 6
ATOM 10589 C C . HIS A 1 62 ? 0.926 10.555 4.274 1.00 0.00 59 HIS A C 6
ATOM 10590 O O . HIS A 1 62 ? -0.134 11.015 3.845 1.00 0.00 59 HIS A O 6
ATOM 10605 N N . PHE A 1 63 ? 1.105 9.263 4.507 1.00 0.00 60 PHE A N 6
ATOM 10606 C CA . PHE A 1 63 ? 0.072 8.286 4.195 1.00 0.00 60 PHE A CA 6
ATOM 10607 C C . PHE A 1 63 ? -0.184 7.373 5.390 1.00 0.00 60 PHE A C 6
ATOM 10608 O O . PHE A 1 63 ? 0.658 7.246 6.278 1.00 0.00 60 PHE A O 6
ATOM 10625 N N . VAL A 1 64 ? -1.355 6.755 5.413 1.00 0.00 61 VAL A N 6
ATOM 10626 C CA . VAL A 1 64 ? -1.666 5.753 6.422 1.00 0.00 61 VAL A CA 6
ATOM 10627 C C . VAL A 1 64 ? -1.251 4.377 5.924 1.00 0.00 61 VAL A C 6
ATOM 10628 O O . VAL A 1 64 ? -1.772 3.891 4.920 1.00 0.00 61 VAL A O 6
ATOM 10641 N N . ASN A 1 65 ? -0.301 3.764 6.614 1.00 0.00 62 ASN A N 6
ATOM 10642 C CA . ASN A 1 65 ? 0.238 2.478 6.194 1.00 0.00 62 ASN A CA 6
ATOM 10643 C C . ASN A 1 65 ? -0.682 1.346 6.640 1.00 0.00 62 ASN A C 6
ATOM 10644 O O . ASN A 1 65 ? -0.676 0.945 7.806 1.00 0.00 62 ASN A O 6
ATOM 10655 N N . LEU A 1 66 ? -1.483 0.850 5.711 1.00 0.00 63 LEU A N 6
ATOM 10656 C CA . LEU A 1 66 ? -2.436 -0.210 5.998 1.00 0.00 63 LEU A CA 6
ATOM 10657 C C . LEU A 1 66 ? -1.949 -1.533 5.421 1.00 0.00 63 LEU A C 6
ATOM 10658 O O . LEU A 1 66 ? -1.597 -1.610 4.247 1.00 0.00 63 LEU A O 6
ATOM 10674 N N . LYS A 1 67 ? -1.929 -2.564 6.250 1.00 0.00 64 LYS A N 6
ATOM 10675 C CA . LYS A 1 67 ? -1.523 -3.895 5.810 1.00 0.00 64 LYS A CA 6
ATOM 10676 C C . LYS A 1 67 ? -2.692 -4.864 5.945 1.00 0.00 64 LYS A C 6
ATOM 10677 O O . LYS A 1 67 ? -3.216 -5.062 7.047 1.00 0.00 64 LYS A O 6
ATOM 10696 N N . MET A 1 68 ? -3.110 -5.460 4.835 1.00 0.00 65 MET A N 6
ATOM 10697 C CA . MET A 1 68 ? -4.252 -6.361 4.857 1.00 0.00 65 MET A CA 6
ATOM 10698 C C . MET A 1 68 ? -4.038 -7.542 3.915 1.00 0.00 65 MET A C 6
ATOM 10699 O O . MET A 1 68 ? -3.343 -7.435 2.907 1.00 0.00 65 MET A O 6
ATOM 10713 N N . ASP A 1 69 ? -4.637 -8.666 4.268 1.00 0.00 66 ASP A N 6
ATOM 10714 C CA . ASP A 1 69 ? -4.486 -9.900 3.519 1.00 0.00 66 ASP A CA 6
ATOM 10715 C C . ASP A 1 69 ? -5.539 -9.994 2.421 1.00 0.00 66 ASP A C 6
ATOM 10716 O O . ASP A 1 69 ? -6.593 -9.362 2.503 1.00 0.00 66 ASP A O 6
ATOM 10725 N N . MET A 1 70 ? -5.247 -10.777 1.389 1.00 0.00 67 MET A N 6
ATOM 10726 C CA . MET A 1 70 ? -6.200 -11.024 0.306 1.00 0.00 67 MET A CA 6
ATOM 10727 C C . MET A 1 70 ? -7.130 -12.174 0.664 1.00 0.00 67 MET A C 6
ATOM 10728 O O . MET A 1 70 ? -7.986 -12.575 -0.128 1.00 0.00 67 MET A O 6
ATOM 10742 N N . GLU A 1 71 ? -6.958 -12.688 1.865 1.00 0.00 68 GLU A N 6
ATOM 10743 C CA . GLU A 1 71 ? -7.742 -13.811 2.346 1.00 0.00 68 GLU A CA 6
ATOM 10744 C C . GLU A 1 71 ? -8.641 -13.376 3.496 1.00 0.00 68 GLU A C 6
ATOM 10745 O O . GLU A 1 71 ? -9.803 -13.775 3.584 1.00 0.00 68 GLU A O 6
ATOM 10757 N N . LYS A 1 72 ? -8.096 -12.542 4.364 1.00 0.00 69 LYS A N 6
ATOM 10758 C CA . LYS A 1 72 ? -8.801 -12.118 5.567 1.00 0.00 69 LYS A CA 6
ATOM 10759 C C . LYS A 1 72 ? -9.616 -10.841 5.344 1.00 0.00 69 LYS A C 6
ATOM 10760 O O . LYS A 1 72 ? -9.143 -9.879 4.736 1.00 0.00 69 LYS A O 6
ATOM 10779 N N . GLY A 1 73 ? -10.855 -10.861 5.828 1.00 0.00 70 GLY A N 6
ATOM 10780 C CA . GLY A 1 73 ? -11.668 -9.660 5.889 1.00 0.00 70 GLY A CA 6
ATOM 10781 C C . GLY A 1 73 ? -12.190 -9.210 4.542 1.00 0.00 70 GLY A C 6
ATOM 10782 O O . GLY A 1 73 ? -12.948 -9.926 3.883 1.00 0.00 70 GLY A O 6
ATOM 10786 N N . GLU A 1 74 ? -11.764 -8.026 4.130 1.00 0.00 71 GLU A N 6
ATOM 10787 C CA . GLU A 1 74 ? -12.255 -7.396 2.912 1.00 0.00 71 GLU A CA 6
ATOM 10788 C C . GLU A 1 74 ? -11.344 -7.704 1.729 1.00 0.00 71 GLU A C 6
ATOM 10789 O O . GLU A 1 74 ? -11.556 -7.200 0.624 1.00 0.00 71 GLU A O 6
ATOM 10801 N N . GLY A 1 75 ? -10.337 -8.540 1.967 1.00 0.00 72 GLY A N 6
ATOM 10802 C CA . GLY A 1 75 ? -9.384 -8.883 0.929 1.00 0.00 72 GLY A CA 6
ATOM 10803 C C . GLY A 1 75 ? -10.044 -9.481 -0.294 1.00 0.00 72 GLY A C 6
ATOM 10804 O O . GLY A 1 75 ? -9.736 -9.094 -1.421 1.00 0.00 72 GLY A O 6
ATOM 10808 N N . VAL A 1 76 ? -10.961 -10.412 -0.068 1.00 0.00 73 VAL A N 6
ATOM 10809 C CA . VAL A 1 76 ? -11.684 -11.068 -1.153 1.00 0.00 73 VAL A CA 6
ATOM 10810 C C . VAL A 1 76 ? -12.549 -10.069 -1.930 1.00 0.00 73 VAL A C 6
ATOM 10811 O O . VAL A 1 76 ? -12.715 -10.187 -3.149 1.00 0.00 73 VAL A O 6
ATOM 10824 N N . GLU A 1 77 ? -13.061 -9.065 -1.227 1.00 0.00 74 GLU A N 6
ATOM 10825 C CA . GLU A 1 77 ? -13.932 -8.066 -1.835 1.00 0.00 74 GLU A CA 6
ATOM 10826 C C . GLU A 1 77 ? -13.142 -7.203 -2.810 1.00 0.00 74 GLU A C 6
ATOM 10827 O O . GLU A 1 77 ? -13.515 -7.058 -3.974 1.00 0.00 74 GLU A O 6
ATOM 10839 N N . LEU A 1 78 ? -12.031 -6.653 -2.331 1.00 0.00 75 LEU A N 6
ATOM 10840 C CA . LEU A 1 78 ? -11.166 -5.819 -3.160 1.00 0.00 75 LEU A CA 6
ATOM 10841 C C . LEU A 1 78 ? -10.532 -6.652 -4.269 1.00 0.00 75 LEU A C 6
ATOM 10842 O O . LEU A 1 78 ? -10.267 -6.157 -5.364 1.00 0.00 75 LEU A O 6
ATOM 10858 N N . ARG A 1 79 ? -10.315 -7.925 -3.967 1.00 0.00 76 ARG A N 6
ATOM 10859 C CA . ARG A 1 79 ? -9.729 -8.872 -4.908 1.00 0.00 76 ARG A CA 6
ATOM 10860 C C . ARG A 1 79 ? -10.522 -8.889 -6.212 1.00 0.00 76 ARG A C 6
ATOM 10861 O O . ARG A 1 79 ? -9.955 -8.738 -7.296 1.00 0.00 76 ARG A O 6
ATOM 10882 N N . LYS A 1 80 ? -11.837 -9.051 -6.099 1.00 0.00 77 LYS A N 6
ATOM 10883 C CA . LYS A 1 80 ? -12.706 -9.027 -7.269 1.00 0.00 77 LYS A CA 6
ATOM 10884 C C . LYS A 1 80 ? -12.938 -7.600 -7.756 1.00 0.00 77 LYS A C 6
ATOM 10885 O O . LYS A 1 80 ? -13.154 -7.372 -8.947 1.00 0.00 77 LYS A O 6
ATOM 10904 N N . LYS A 1 81 ? -12.896 -6.646 -6.832 1.00 0.00 78 LYS A N 6
ATOM 10905 C CA . LYS A 1 81 ? -13.098 -5.238 -7.162 1.00 0.00 78 LYS A CA 6
ATOM 10906 C C . LYS A 1 81 ? -12.063 -4.755 -8.178 1.00 0.00 78 LYS A C 6
ATOM 10907 O O . LYS A 1 81 ? -12.411 -4.186 -9.214 1.00 0.00 78 LYS A O 6
ATOM 10926 N N . TYR A 1 82 ? -10.797 -5.014 -7.894 1.00 0.00 79 TYR A N 6
ATOM 10927 C CA . TYR A 1 82 ? -9.716 -4.525 -8.738 1.00 0.00 79 TYR A CA 6
ATOM 10928 C C . TYR A 1 82 ? -9.280 -5.591 -9.737 1.00 0.00 79 TYR A C 6
ATOM 10929 O O . TYR A 1 82 ? -8.431 -5.341 -10.594 1.00 0.00 79 TYR A O 6
ATOM 10947 N N . GLY A 1 83 ? -9.880 -6.775 -9.618 1.00 0.00 80 GLY A N 6
ATOM 10948 C CA . GLY A 1 83 ? -9.603 -7.863 -10.541 1.00 0.00 80 GLY A CA 6
ATOM 10949 C C . GLY A 1 83 ? -8.171 -8.342 -10.460 1.00 0.00 80 GLY A C 6
ATOM 10950 O O . GLY A 1 83 ? -7.587 -8.761 -11.462 1.00 0.00 80 GLY A O 6
ATOM 10954 N N . VAL A 1 84 ? -7.607 -8.296 -9.264 1.00 0.00 81 VAL A N 6
ATOM 10955 C CA . VAL A 1 84 ? -6.219 -8.656 -9.068 1.00 0.00 81 VAL A CA 6
ATOM 10956 C C . VAL A 1 84 ? -6.060 -10.160 -8.870 1.00 0.00 81 VAL A C 6
ATOM 10957 O O . VAL A 1 84 ? -6.838 -10.795 -8.158 1.00 0.00 81 VAL A O 6
ATOM 10970 N N . HIS A 1 85 ? -5.066 -10.732 -9.538 1.00 0.00 82 HIS A N 6
ATOM 10971 C CA . HIS A 1 85 ? -4.757 -12.150 -9.391 1.00 0.00 82 HIS A CA 6
ATOM 10972 C C . HIS A 1 85 ? -3.289 -12.318 -9.024 1.00 0.00 82 HIS A C 6
ATOM 10973 O O . HIS A 1 85 ? -2.771 -13.434 -8.968 1.00 0.00 82 HIS A O 6
ATOM 10988 N N . ALA A 1 86 ? -2.634 -11.193 -8.760 1.00 0.00 83 ALA A N 6
ATOM 10989 C CA . ALA A 1 86 ? -1.212 -11.181 -8.444 1.00 0.00 83 ALA A CA 6
ATOM 10990 C C . ALA A 1 86 ? -0.986 -11.452 -6.962 1.00 0.00 83 ALA A C 6
ATOM 10991 O O . ALA A 1 86 ? -1.937 -11.659 -6.210 1.00 0.00 83 ALA A O 6
ATOM 10998 N N . TYR A 1 87 ? 0.271 -11.459 -6.546 1.00 0.00 84 TYR A N 6
ATOM 10999 C CA . TYR A 1 87 ? 0.599 -11.719 -5.150 1.00 0.00 84 TYR A CA 6
ATOM 11000 C C . TYR A 1 87 ? 0.790 -10.416 -4.371 1.00 0.00 84 TYR A C 6
ATOM 11001 O O . TYR A 1 87 ? 0.147 -10.226 -3.333 1.00 0.00 84 TYR A O 6
ATOM 11019 N N . PRO A 1 88 ? 1.698 -9.510 -4.818 1.00 0.00 85 PRO A N 6
ATOM 11020 C CA . PRO A 1 88 ? 1.827 -8.185 -4.246 1.00 0.00 85 PRO A CA 6
ATOM 11021 C C . PRO A 1 88 ? 1.026 -7.139 -5.027 1.00 0.00 85 PRO A C 6
ATOM 11022 O O . PRO A 1 88 ? 1.316 -6.858 -6.195 1.00 0.00 85 PRO A O 6
ATOM 11033 N N . THR A 1 89 ? 0.022 -6.575 -4.384 1.00 0.00 86 THR A N 6
ATOM 11034 C CA . THR A 1 89 ? -0.818 -5.563 -5.000 1.00 0.00 86 THR A CA 6
ATOM 11035 C C . THR A 1 89 ? -0.838 -4.294 -4.149 1.00 0.00 86 THR A C 6
ATOM 11036 O O . THR A 1 89 ? -1.238 -4.316 -2.984 1.00 0.00 86 THR A O 6
ATOM 11047 N N . LEU A 1 90 ? -0.388 -3.193 -4.728 1.00 0.00 87 LEU A N 6
ATOM 11048 C CA . LEU A 1 90 ? -0.371 -1.922 -4.021 1.00 0.00 87 LEU A CA 6
ATOM 11049 C C . LEU A 1 90 ? -1.565 -1.072 -4.440 1.00 0.00 87 LEU A C 6
ATOM 11050 O O . LEU A 1 90 ? -1.727 -0.742 -5.618 1.00 0.00 87 LEU A O 6
ATOM 11066 N N . LEU A 1 91 ? -2.409 -0.739 -3.476 1.00 0.00 88 LEU A N 6
ATOM 11067 C CA . LEU A 1 91 ? -3.592 0.062 -3.740 1.00 0.00 88 LEU A CA 6
ATOM 11068 C C . LEU A 1 91 ? -3.455 1.445 -3.122 1.00 0.00 88 LEU A C 6
ATOM 11069 O O . LEU A 1 91 ? -3.113 1.579 -1.945 1.00 0.00 88 LEU A O 6
ATOM 11085 N N . PHE A 1 92 ? -3.708 2.466 -3.922 1.00 0.00 89 PHE A N 6
ATOM 11086 C CA . PHE A 1 92 ? -3.653 3.840 -3.450 1.00 0.00 89 PHE A CA 6
ATOM 11087 C C . PHE A 1 92 ? -5.058 4.425 -3.469 1.00 0.00 89 PHE A C 6
ATOM 11088 O O . PHE A 1 92 ? -5.602 4.724 -4.533 1.00 0.00 89 PHE A O 6
ATOM 11105 N N . ILE A 1 93 ? -5.641 4.577 -2.290 1.00 0.00 90 ILE A N 6
ATOM 11106 C CA . ILE A 1 93 ? -7.058 4.894 -2.176 1.00 0.00 90 ILE A CA 6
ATOM 11107 C C . ILE A 1 93 ? -7.284 6.246 -1.497 1.00 0.00 90 ILE A C 6
ATOM 11108 O O . ILE A 1 93 ? -6.562 6.622 -0.569 1.00 0.00 90 ILE A O 6
ATOM 11124 N N . ASN A 1 94 ? -8.286 6.971 -1.983 1.00 0.00 91 ASN A N 6
ATOM 11125 C CA . ASN A 1 94 ? -8.655 8.270 -1.426 1.00 0.00 91 ASN A CA 6
ATOM 11126 C C . ASN A 1 94 ? -9.650 8.108 -0.280 1.00 0.00 91 ASN A C 6
ATOM 11127 O O . ASN A 1 94 ? -9.986 6.990 0.109 1.00 0.00 91 ASN A O 6
ATOM 11138 N N . SER A 1 95 ? -10.148 9.229 0.228 1.00 0.00 92 SER A N 6
ATOM 11139 C CA . SER A 1 95 ? -11.058 9.228 1.367 1.00 0.00 92 SER A CA 6
ATOM 11140 C C . SER A 1 95 ? -12.441 8.690 0.997 1.00 0.00 92 SER A C 6
ATOM 11141 O O . SER A 1 95 ? -13.161 8.172 1.847 1.00 0.00 92 SER A O 6
ATOM 11149 N N . SER A 1 96 ? -12.818 8.825 -0.268 1.00 0.00 93 SER A N 6
ATOM 11150 C CA . SER A 1 96 ? -14.095 8.304 -0.742 1.00 0.00 93 SER A CA 6
ATOM 11151 C C . SER A 1 96 ? -14.038 6.784 -0.907 1.00 0.00 93 SER A C 6
ATOM 11152 O O . SER A 1 96 ? -15.068 6.108 -0.944 1.00 0.00 93 SER A O 6
ATOM 11160 N N . GLY A 1 97 ? -12.830 6.247 -0.984 1.00 0.00 94 GLY A N 6
ATOM 11161 C CA . GLY A 1 97 ? -12.668 4.831 -1.244 1.00 0.00 94 GLY A CA 6
ATOM 11162 C C . GLY A 1 97 ? -12.381 4.558 -2.705 1.00 0.00 94 GLY A C 6
ATOM 11163 O O . GLY A 1 97 ? -12.472 3.422 -3.168 1.00 0.00 94 GLY A O 6
ATOM 11167 N N . GLU A 1 98 ? -12.039 5.611 -3.434 1.00 0.00 95 GLU A N 6
ATOM 11168 C CA . GLU A 1 98 ? -11.712 5.483 -4.846 1.00 0.00 95 GLU A CA 6
ATOM 11169 C C . GLU A 1 98 ? -10.212 5.288 -5.005 1.00 0.00 95 GLU A C 6
ATOM 11170 O O . GLU A 1 98 ? -9.425 5.927 -4.300 1.00 0.00 95 GLU A O 6
ATOM 11182 N N . VAL A 1 99 ? -9.813 4.407 -5.908 1.00 0.00 96 VAL A N 6
ATOM 11183 C CA . VAL A 1 99 ? -8.402 4.179 -6.168 1.00 0.00 96 VAL A CA 6
ATOM 11184 C C . VAL A 1 99 ? -7.909 5.123 -7.267 1.00 0.00 96 VAL A C 6
ATOM 11185 O O . VAL A 1 99 ? -8.567 5.293 -8.293 1.00 0.00 96 VAL A O 6
ATOM 11198 N N . VAL A 1 100 ? -6.765 5.755 -7.039 1.00 0.00 97 VAL A N 6
ATOM 11199 C CA . VAL A 1 100 ? -6.211 6.687 -8.016 1.00 0.00 97 VAL A CA 6
ATOM 11200 C C . VAL A 1 100 ? -5.436 5.944 -9.097 1.00 0.00 97 VAL A C 6
ATOM 11201 O O . VAL A 1 100 ? -5.377 6.382 -10.249 1.00 0.00 97 VAL A O 6
ATOM 11214 N N . TYR A 1 101 ? -4.858 4.814 -8.717 1.00 0.00 98 TYR A N 6
ATOM 11215 C CA . TYR A 1 101 ? -4.066 4.003 -9.623 1.00 0.00 98 TYR A CA 6
ATOM 11216 C C . TYR A 1 101 ? -3.816 2.637 -8.995 1.00 0.00 98 TYR A C 6
ATOM 11217 O O . TYR A 1 101 ? -3.656 2.528 -7.779 1.00 0.00 98 TYR A O 6
ATOM 11235 N N . ARG A 1 102 ? -3.807 1.602 -9.818 1.00 0.00 99 ARG A N 6
ATOM 11236 C CA . ARG A 1 102 ? -3.616 0.242 -9.334 1.00 0.00 99 ARG A CA 6
ATOM 11237 C C . ARG A 1 102 ? -2.222 -0.268 -9.681 1.00 0.00 99 ARG A C 6
ATOM 11238 O O . ARG A 1 102 ? -1.841 -0.310 -10.852 1.00 0.00 99 ARG A O 6
ATOM 11259 N N . LEU A 1 103 ? -1.469 -0.643 -8.658 1.00 0.00 100 LEU A N 6
ATOM 11260 C CA . LEU A 1 103 ? -0.120 -1.159 -8.843 1.00 0.00 100 LEU A CA 6
ATOM 11261 C C . LEU A 1 103 ? -0.139 -2.684 -8.838 1.00 0.00 100 LEU A C 6
ATOM 11262 O O . LEU A 1 103 ? -0.767 -3.301 -7.970 1.00 0.00 100 LEU A O 6
ATOM 11278 N N . VAL A 1 104 ? 0.525 -3.283 -9.813 1.00 0.00 101 VAL A N 6
ATOM 11279 C CA . VAL A 1 104 ? 0.626 -4.733 -9.901 1.00 0.00 101 VAL A CA 6
ATOM 11280 C C . VAL A 1 104 ? 2.086 -5.152 -9.795 1.00 0.00 101 VAL A C 6
ATOM 11281 O O . VAL A 1 104 ? 2.900 -4.824 -10.662 1.00 0.00 101 VAL A O 6
ATOM 11294 N N . GLY A 1 105 ? 2.418 -5.862 -8.730 1.00 0.00 102 GLY A N 6
ATOM 11295 C CA . GLY A 1 105 ? 3.790 -6.244 -8.503 1.00 0.00 102 GLY A CA 6
ATOM 11296 C C . GLY A 1 105 ? 4.552 -5.150 -7.797 1.00 0.00 102 GLY A C 6
ATOM 11297 O O . GLY A 1 105 ? 3.949 -4.288 -7.155 1.00 0.00 102 GLY A O 6
ATOM 11301 N N . ALA A 1 106 ? 5.869 -5.167 -7.921 1.00 0.00 103 ALA A N 6
ATOM 11302 C CA . ALA A 1 106 ? 6.701 -4.181 -7.252 1.00 0.00 103 ALA A CA 6
ATOM 11303 C C . ALA A 1 106 ? 8.064 -4.060 -7.917 1.00 0.00 103 ALA A C 6
ATOM 11304 O O . ALA A 1 106 ? 8.617 -5.043 -8.417 1.00 0.00 103 ALA A O 6
ATOM 11311 N N . GLU A 1 107 ? 8.590 -2.847 -7.932 1.00 0.00 104 GLU A N 6
ATOM 11312 C CA . GLU A 1 107 ? 9.921 -2.587 -8.450 1.00 0.00 104 GLU A CA 6
ATOM 11313 C C . GLU A 1 107 ? 10.817 -2.075 -7.327 1.00 0.00 104 GLU A C 6
ATOM 11314 O O . GLU A 1 107 ? 10.399 -2.034 -6.167 1.00 0.00 104 GLU A O 6
ATOM 11326 N N . ASP A 1 108 ? 12.043 -1.699 -7.667 1.00 0.00 105 ASP A N 6
ATOM 11327 C CA . ASP A 1 108 ? 12.997 -1.206 -6.675 1.00 0.00 105 ASP A CA 6
ATOM 11328 C C . ASP A 1 108 ? 12.527 0.117 -6.082 1.00 0.00 105 ASP A C 6
ATOM 11329 O O . ASP A 1 108 ? 11.603 0.734 -6.604 1.00 0.00 105 ASP A O 6
ATOM 11338 N N . ALA A 1 109 ? 13.184 0.560 -5.012 1.00 0.00 106 ALA A N 6
ATOM 11339 C CA . ALA A 1 109 ? 12.738 1.735 -4.251 1.00 0.00 106 ALA A CA 6
ATOM 11340 C C . ALA A 1 109 ? 12.443 2.961 -5.134 1.00 0.00 106 ALA A C 6
ATOM 11341 O O . ALA A 1 109 ? 11.357 3.540 -5.027 1.00 0.00 106 ALA A O 6
ATOM 11348 N N . PRO A 1 110 ? 13.379 3.390 -6.016 1.00 0.00 107 PRO A N 6
ATOM 11349 C CA . PRO A 1 110 ? 13.150 4.547 -6.893 1.00 0.00 107 PRO A CA 6
ATOM 11350 C C . PRO A 1 110 ? 11.993 4.319 -7.863 1.00 0.00 107 PRO A C 6
ATOM 11351 O O . PRO A 1 110 ? 11.212 5.231 -8.132 1.00 0.00 107 PRO A O 6
ATOM 11362 N N . GLU A 1 111 ? 11.890 3.100 -8.381 1.00 0.00 108 GLU A N 6
ATOM 11363 C CA . GLU A 1 111 ? 10.838 2.751 -9.331 1.00 0.00 108 GLU A CA 6
ATOM 11364 C C . GLU A 1 111 ? 9.487 2.602 -8.631 1.00 0.00 108 GLU A C 6
ATOM 11365 O O . GLU A 1 111 ? 8.439 2.882 -9.217 1.00 0.00 108 GLU A O 6
ATOM 11377 N N . LEU A 1 112 ? 9.523 2.159 -7.379 1.00 0.00 109 LEU A N 6
ATOM 11378 C CA . LEU A 1 112 ? 8.323 2.030 -6.560 1.00 0.00 109 LEU A CA 6
ATOM 11379 C C . LEU A 1 112 ? 7.668 3.392 -6.393 1.00 0.00 109 LEU A C 6
ATOM 11380 O O . LEU A 1 112 ? 6.472 3.564 -6.654 1.00 0.00 109 LEU A O 6
ATOM 11396 N N . LEU A 1 113 ? 8.469 4.354 -5.957 1.00 0.00 110 LEU A N 6
ATOM 11397 C CA . LEU A 1 113 ? 8.011 5.727 -5.798 1.00 0.00 110 LEU A CA 6
ATOM 11398 C C . LEU A 1 113 ? 7.622 6.312 -7.153 1.00 0.00 110 LEU A C 6
ATOM 11399 O O . LEU A 1 113 ? 6.656 7.064 -7.264 1.00 0.00 110 LEU A O 6
ATOM 11415 N N . LYS A 1 114 ? 8.372 5.942 -8.183 1.00 0.00 111 LYS A N 6
ATOM 11416 C CA . LYS A 1 114 ? 8.112 6.402 -9.541 1.00 0.00 111 LYS A CA 6
ATOM 11417 C C . LYS A 1 114 ? 6.711 6.001 -10.001 1.00 0.00 111 LYS A C 6
ATOM 11418 O O . LYS A 1 114 ? 5.962 6.827 -10.518 1.00 0.00 111 LYS A O 6
ATOM 11437 N N . LYS A 1 115 ? 6.358 4.736 -9.794 1.00 0.00 112 LYS A N 6
ATOM 11438 C CA . LYS A 1 115 ? 5.058 4.221 -10.217 1.00 0.00 112 LYS A CA 6
ATOM 11439 C C . LYS A 1 115 ? 3.909 4.941 -9.519 1.00 0.00 112 LYS A C 6
ATOM 11440 O O . LYS A 1 115 ? 2.966 5.382 -10.172 1.00 0.00 112 LYS A O 6
ATOM 11459 N N . VAL A 1 116 ? 3.987 5.064 -8.197 1.00 0.00 113 VAL A N 6
ATOM 11460 C CA . VAL A 1 116 ? 2.911 5.700 -7.438 1.00 0.00 113 VAL A CA 6
ATOM 11461 C C . VAL A 1 116 ? 2.835 7.196 -7.739 1.00 0.00 113 VAL A C 6
ATOM 11462 O O . VAL A 1 116 ? 1.749 7.736 -7.960 1.00 0.00 113 VAL A O 6
ATOM 11475 N N . LYS A 1 117 ? 3.990 7.850 -7.786 1.00 0.00 114 LYS A N 6
ATOM 11476 C CA . LYS A 1 117 ? 4.049 9.286 -8.018 1.00 0.00 114 LYS A CA 6
ATOM 11477 C C . LYS A 1 117 ? 3.509 9.630 -9.399 1.00 0.00 114 LYS A C 6
ATOM 11478 O O . LYS A 1 117 ? 2.798 10.615 -9.564 1.00 0.00 114 LYS A O 6
ATOM 11497 N N . LEU A 1 118 ? 3.837 8.805 -10.385 1.00 0.00 115 LEU A N 6
ATOM 11498 C CA . LEU A 1 118 ? 3.399 9.046 -11.754 1.00 0.00 115 LEU A CA 6
ATOM 11499 C C . LEU A 1 118 ? 1.934 8.644 -11.920 1.00 0.00 115 LEU A C 6
ATOM 11500 O O . LEU A 1 118 ? 1.202 9.248 -12.701 1.00 0.00 115 LEU A O 6
ATOM 11516 N N . GLY A 1 119 ? 1.508 7.638 -11.162 1.00 0.00 116 GLY A N 6
ATOM 11517 C CA . GLY A 1 119 ? 0.149 7.138 -11.272 1.00 0.00 116 GLY A CA 6
ATOM 11518 C C . GLY A 1 119 ? -0.899 8.157 -10.859 1.00 0.00 116 GLY A C 6
ATOM 11519 O O . GLY A 1 119 ? -1.965 8.237 -11.470 1.00 0.00 116 GLY A O 6
ATOM 11523 N N . VAL A 1 120 ? -0.596 8.932 -9.824 1.00 0.00 117 VAL A N 6
ATOM 11524 C CA . VAL A 1 120 ? -1.525 9.942 -9.324 1.00 0.00 117 VAL A CA 6
ATOM 11525 C C . VAL A 1 120 ? -1.037 11.342 -9.699 1.00 0.00 117 VAL A C 6
ATOM 11526 O O . VAL A 1 120 ? -1.774 12.324 -9.602 1.00 0.00 117 VAL A O 6
ATOM 11539 N N . GLU A 1 121 ? 0.210 11.400 -10.152 1.00 0.00 118 GLU A N 6
ATOM 11540 C CA . GLU A 1 121 ? 0.881 12.648 -10.496 1.00 0.00 118 GLU A CA 6
ATOM 11541 C C . GLU A 1 121 ? 1.002 13.565 -9.278 1.00 0.00 118 GLU A C 6
ATOM 11542 O O . GLU A 1 121 ? 0.490 14.689 -9.265 1.00 0.00 118 GLU A O 6
ATOM 11554 N N . SER A 1 122 ? 1.678 13.047 -8.254 1.00 0.00 119 SER A N 6
ATOM 11555 C CA . SER A 1 122 ? 2.058 13.820 -7.070 1.00 0.00 119 SER A CA 6
ATOM 11556 C C . SER A 1 122 ? 0.846 14.294 -6.249 1.00 0.00 119 SER A C 6
ATOM 11557 O O . SER A 1 122 ? -0.306 14.225 -6.695 1.00 0.00 119 SER A O 6
ATOM 11565 N N . GLU A 1 123 ? 1.120 14.758 -5.033 1.00 0.00 120 GLU A N 6
ATOM 11566 C CA . GLU A 1 123 ? 0.095 15.343 -4.180 1.00 0.00 120 GLU A CA 6
ATOM 11567 C C . GLU A 1 123 ? 0.741 16.177 -3.078 1.00 0.00 120 GLU A C 6
ATOM 11568 O O . GLU A 1 123 ? 0.653 17.405 -3.085 1.00 0.00 120 GLU A O 6
ATOM 11580 N N . GLY A 1 124 ? 1.402 15.508 -2.144 1.00 0.00 121 GLY A N 6
ATOM 11581 C CA . GLY A 1 124 ? 2.054 16.203 -1.058 1.00 0.00 121 GLY A CA 6
ATOM 11582 C C . GLY A 1 124 ? 2.281 15.304 0.139 1.00 0.00 121 GLY A C 6
ATOM 11583 O O . GLY A 1 124 ? 2.282 15.812 1.275 1.00 0.00 121 GLY A O 6
ATOM 11587 N N . ALA A 1 4 ? 13.127 2.792 13.615 1.00 0.00 1 ALA A N 7
ATOM 11588 C CA . ALA A 1 4 ? 13.860 3.316 14.794 1.00 0.00 1 ALA A CA 7
ATOM 11589 C C . ALA A 1 4 ? 15.022 2.396 15.157 1.00 0.00 1 ALA A C 7
ATOM 11590 O O . ALA A 1 4 ? 16.161 2.846 15.293 1.00 0.00 1 ALA A O 7
ATOM 11597 N N . GLN A 1 5 ? 14.733 1.109 15.306 1.00 0.00 2 GLN A N 7
ATOM 11598 C CA . GLN A 1 5 ? 15.768 0.118 15.578 1.00 0.00 2 GLN A CA 7
ATOM 11599 C C . GLN A 1 5 ? 16.476 -0.242 14.280 1.00 0.00 2 GLN A C 7
ATOM 11600 O O . GLN A 1 5 ? 17.677 -0.027 14.121 1.00 0.00 2 GLN A O 7
ATOM 11614 N N . ALA A 1 6 ? 15.697 -0.798 13.371 1.00 0.00 3 ALA A N 7
ATOM 11615 C CA . ALA A 1 6 ? 16.144 -1.143 12.029 1.00 0.00 3 ALA A CA 7
ATOM 11616 C C . ALA A 1 6 ? 14.910 -1.349 11.172 1.00 0.00 3 ALA A C 7
ATOM 11617 O O . ALA A 1 6 ? 14.940 -2.001 10.130 1.00 0.00 3 ALA A O 7
ATOM 11624 N N . ASP A 1 7 ? 13.824 -0.757 11.641 1.00 0.00 4 ASP A N 7
ATOM 11625 C CA . ASP A 1 7 ? 12.507 -0.957 11.069 1.00 0.00 4 ASP A CA 7
ATOM 11626 C C . ASP A 1 7 ? 12.125 0.216 10.176 1.00 0.00 4 ASP A C 7
ATOM 11627 O O . ASP A 1 7 ? 12.191 1.377 10.589 1.00 0.00 4 ASP A O 7
ATOM 11636 N N . GLY A 1 8 ? 11.753 -0.094 8.945 1.00 0.00 5 GLY A N 7
ATOM 11637 C CA . GLY A 1 8 ? 11.337 0.930 8.013 1.00 0.00 5 GLY A CA 7
ATOM 11638 C C . GLY A 1 8 ? 9.835 1.126 8.003 1.00 0.00 5 GLY A C 7
ATOM 11639 O O . GLY A 1 8 ? 9.205 1.212 9.059 1.00 0.00 5 GLY A O 7
ATOM 11643 N N . ILE A 1 9 ? 9.274 1.214 6.808 1.00 0.00 6 ILE A N 7
ATOM 11644 C CA . ILE A 1 9 ? 7.835 1.354 6.627 1.00 0.00 6 ILE A CA 7
ATOM 11645 C C . ILE A 1 9 ? 7.087 0.174 7.242 1.00 0.00 6 ILE A C 7
ATOM 11646 O O . ILE A 1 9 ? 7.328 -0.981 6.890 1.00 0.00 6 ILE A O 7
ATOM 11662 N N . ALA A 1 10 ? 6.189 0.473 8.166 1.00 0.00 7 ALA A N 7
ATOM 11663 C CA . ALA A 1 10 ? 5.338 -0.541 8.758 1.00 0.00 7 ALA A CA 7
ATOM 11664 C C . ALA A 1 10 ? 3.881 -0.241 8.440 1.00 0.00 7 ALA A C 7
ATOM 11665 O O . ALA A 1 10 ? 3.379 0.837 8.762 1.00 0.00 7 ALA A O 7
ATOM 11672 N N . PHE A 1 11 ? 3.214 -1.178 7.784 1.00 0.00 8 PHE A N 7
ATOM 11673 C CA . PHE A 1 11 ? 1.825 -0.997 7.418 1.00 0.00 8 PHE A CA 7
ATOM 11674 C C . PHE A 1 11 ? 0.929 -1.284 8.615 1.00 0.00 8 PHE A C 7
ATOM 11675 O O . PHE A 1 11 ? 0.986 -2.365 9.200 1.00 0.00 8 PHE A O 7
ATOM 11692 N N . ARG A 1 12 ? 0.108 -0.311 8.979 1.00 0.00 9 ARG A N 7
ATOM 11693 C CA . ARG A 1 12 ? -0.685 -0.397 10.197 1.00 0.00 9 ARG A CA 7
ATOM 11694 C C . ARG A 1 12 ? -2.004 -1.109 9.927 1.00 0.00 9 ARG A C 7
ATOM 11695 O O . ARG A 1 12 ? -2.560 -1.013 8.834 1.00 0.00 9 ARG A O 7
ATOM 11716 N N . GLU A 1 13 ? -2.494 -1.836 10.917 1.00 0.00 10 GLU A N 7
ATOM 11717 C CA . GLU A 1 13 ? -3.691 -2.645 10.748 1.00 0.00 10 GLU A CA 7
ATOM 11718 C C . GLU A 1 13 ? -4.906 -1.951 11.347 1.00 0.00 10 GLU A C 7
ATOM 11719 O O . GLU A 1 13 ? -5.058 -1.884 12.567 1.00 0.00 10 GLU A O 7
ATOM 11731 N N . LEU A 1 14 ? -5.751 -1.411 10.480 1.00 0.00 11 LEU A N 7
ATOM 11732 C CA . LEU A 1 14 ? -6.975 -0.759 10.888 1.00 0.00 11 LEU A CA 7
ATOM 11733 C C . LEU A 1 14 ? -8.150 -1.309 10.090 1.00 0.00 11 LEU A C 7
ATOM 11734 O O . LEU A 1 14 ? -7.959 -1.901 9.028 1.00 0.00 11 LEU A O 7
ATOM 11750 N N . SER A 1 15 ? -9.357 -1.118 10.599 1.00 0.00 12 SER A N 7
ATOM 11751 C CA . SER A 1 15 ? -10.558 -1.531 9.891 1.00 0.00 12 SER A CA 7
ATOM 11752 C C . SER A 1 15 ? -10.827 -0.568 8.733 1.00 0.00 12 SER A C 7
ATOM 11753 O O . SER A 1 15 ? -10.360 0.571 8.758 1.00 0.00 12 SER A O 7
ATOM 11761 N N . PHE A 1 16 ? -11.577 -1.025 7.735 1.00 0.00 13 PHE A N 7
ATOM 11762 C CA . PHE A 1 16 ? -11.830 -0.236 6.523 1.00 0.00 13 PHE A CA 7
ATOM 11763 C C . PHE A 1 16 ? -12.406 1.157 6.855 1.00 0.00 13 PHE A C 7
ATOM 11764 O O . PHE A 1 16 ? -11.819 2.168 6.455 1.00 0.00 13 PHE A O 7
ATOM 11781 N N . PRO A 1 17 ? -13.543 1.253 7.592 1.00 0.00 14 PRO A N 7
ATOM 11782 C CA . PRO A 1 17 ? -14.070 2.551 8.044 1.00 0.00 14 PRO A CA 7
ATOM 11783 C C . PRO A 1 17 ? -13.069 3.322 8.900 1.00 0.00 14 PRO A C 7
ATOM 11784 O O . PRO A 1 17 ? -12.878 4.525 8.720 1.00 0.00 14 PRO A O 7
ATOM 11795 N N . GLU A 1 18 ? -12.441 2.613 9.831 1.00 0.00 15 GLU A N 7
ATOM 11796 C CA . GLU A 1 18 ? -11.495 3.214 10.764 1.00 0.00 15 GLU A CA 7
ATOM 11797 C C . GLU A 1 18 ? -10.343 3.898 10.043 1.00 0.00 15 GLU A C 7
ATOM 11798 O O . GLU A 1 18 ? -10.043 5.058 10.307 1.00 0.00 15 GLU A O 7
ATOM 11810 N N . ALA A 1 19 ? -9.707 3.177 9.130 1.00 0.00 16 ALA A N 7
ATOM 11811 C CA . ALA A 1 19 ? -8.547 3.695 8.424 1.00 0.00 16 ALA A CA 7
ATOM 11812 C C . ALA A 1 19 ? -8.917 4.905 7.574 1.00 0.00 16 ALA A C 7
ATOM 11813 O O . ALA A 1 19 ? -8.166 5.878 7.502 1.00 0.00 16 ALA A O 7
ATOM 11820 N N . LEU A 1 20 ? -10.082 4.837 6.939 1.00 0.00 17 LEU A N 7
ATOM 11821 C CA . LEU A 1 20 ? -10.580 5.940 6.123 1.00 0.00 17 LEU A CA 7
ATOM 11822 C C . LEU A 1 20 ? -10.737 7.192 6.973 1.00 0.00 17 LEU A C 7
ATOM 11823 O O . LEU A 1 20 ? -10.237 8.267 6.629 1.00 0.00 17 LEU A O 7
ATOM 11839 N N . LYS A 1 21 ? -11.440 7.025 8.082 1.00 0.00 18 LYS A N 7
ATOM 11840 C CA . LYS A 1 21 ? -11.668 8.099 9.044 1.00 0.00 18 LYS A CA 7
ATOM 11841 C C . LYS A 1 21 ? -10.341 8.647 9.573 1.00 0.00 18 LYS A C 7
ATOM 11842 O O . LYS A 1 21 ? -10.146 9.860 9.658 1.00 0.00 18 LYS A O 7
ATOM 11861 N N . ARG A 1 22 ? -9.432 7.739 9.903 1.00 0.00 19 ARG A N 7
ATOM 11862 C CA . ARG A 1 22 ? -8.139 8.079 10.444 1.00 0.00 19 ARG A CA 7
ATOM 11863 C C . ARG A 1 22 ? -7.325 8.915 9.449 1.00 0.00 19 ARG A C 7
ATOM 11864 O O . ARG A 1 22 ? -6.784 9.966 9.802 1.00 0.00 19 ARG A O 7
ATOM 11885 N N . ALA A 1 23 ? -7.259 8.449 8.205 1.00 0.00 20 ALA A N 7
ATOM 11886 C CA . ALA A 1 23 ? -6.556 9.161 7.142 1.00 0.00 20 ALA A CA 7
ATOM 11887 C C . ALA A 1 23 ? -7.163 10.536 6.918 1.00 0.00 20 ALA A C 7
ATOM 11888 O O . ALA A 1 23 ? -6.450 11.517 6.726 1.00 0.00 20 ALA A O 7
ATOM 11895 N N . GLU A 1 24 ? -8.485 10.591 6.971 1.00 0.00 21 GLU A N 7
ATOM 11896 C CA . GLU A 1 24 ? -9.224 11.814 6.700 1.00 0.00 21 GLU A CA 7
ATOM 11897 C C . GLU A 1 24 ? -8.902 12.904 7.724 1.00 0.00 21 GLU A C 7
ATOM 11898 O O . GLU A 1 24 ? -8.769 14.077 7.372 1.00 0.00 21 GLU A O 7
ATOM 11910 N N . VAL A 1 25 ? -8.742 12.516 8.983 1.00 0.00 22 VAL A N 7
ATOM 11911 C CA . VAL A 1 25 ? -8.585 13.495 10.052 1.00 0.00 22 VAL A CA 7
ATOM 11912 C C . VAL A 1 25 ? -7.127 13.887 10.308 1.00 0.00 22 VAL A C 7
ATOM 11913 O O . VAL A 1 25 ? -6.837 15.064 10.530 1.00 0.00 22 VAL A O 7
ATOM 11926 N N . GLU A 1 26 ? -6.204 12.927 10.277 1.00 0.00 23 GLU A N 7
ATOM 11927 C CA . GLU A 1 26 ? -4.826 13.222 10.661 1.00 0.00 23 GLU A CA 7
ATOM 11928 C C . GLU A 1 26 ? -3.917 13.415 9.453 1.00 0.00 23 GLU A C 7
ATOM 11929 O O . GLU A 1 26 ? -3.053 14.297 9.453 1.00 0.00 23 GLU A O 7
ATOM 11941 N N . ASP A 1 27 ? -4.118 12.629 8.412 1.00 0.00 24 ASP A N 7
ATOM 11942 C CA . ASP A 1 27 ? -3.182 12.629 7.298 1.00 0.00 24 ASP A CA 7
ATOM 11943 C C . ASP A 1 27 ? -3.853 13.075 6.008 1.00 0.00 24 ASP A C 7
ATOM 11944 O O . ASP A 1 27 ? -4.647 14.018 6.004 1.00 0.00 24 ASP A O 7
ATOM 11953 N N . LYS A 1 28 ? -3.541 12.396 4.925 1.00 0.00 25 LYS A N 7
ATOM 11954 C CA . LYS A 1 28 ? -3.905 12.869 3.599 1.00 0.00 25 LYS A CA 7
ATOM 11955 C C . LYS A 1 28 ? -4.876 11.929 2.901 1.00 0.00 25 LYS A C 7
ATOM 11956 O O . LYS A 1 28 ? -6.029 12.285 2.658 1.00 0.00 25 LYS A O 7
ATOM 11975 N N . LEU A 1 29 ? -4.411 10.732 2.586 1.00 0.00 26 LEU A N 7
ATOM 11976 C CA . LEU A 1 29 ? -5.179 9.815 1.759 1.00 0.00 26 LEU A CA 7
ATOM 11977 C C . LEU A 1 29 ? -4.987 8.373 2.224 1.00 0.00 26 LEU A C 7
ATOM 11978 O O . LEU A 1 29 ? -4.021 8.058 2.933 1.00 0.00 26 LEU A O 7
ATOM 11994 N N . LEU A 1 30 ? -5.912 7.508 1.820 1.00 0.00 27 LEU A N 7
ATOM 11995 C CA . LEU A 1 30 ? -5.925 6.120 2.251 1.00 0.00 27 LEU A CA 7
ATOM 11996 C C . LEU A 1 30 ? -5.065 5.257 1.331 1.00 0.00 27 LEU A C 7
ATOM 11997 O O . LEU A 1 30 ? -5.454 4.959 0.196 1.00 0.00 27 LEU A O 7
ATOM 12013 N N . PHE A 1 31 ? -3.893 4.869 1.810 1.00 0.00 28 PHE A N 7
ATOM 12014 C CA . PHE A 1 31 ? -3.007 4.011 1.038 1.00 0.00 28 PHE A CA 7
ATOM 12015 C C . PHE A 1 31 ? -3.054 2.589 1.589 1.00 0.00 28 PHE A C 7
ATOM 12016 O O . PHE A 1 31 ? -2.656 2.335 2.722 1.00 0.00 28 PHE A O 7
ATOM 12033 N N . VAL A 1 32 ? -3.549 1.665 0.787 1.00 0.00 29 VAL A N 7
ATOM 12034 C CA . VAL A 1 32 ? -3.733 0.294 1.238 1.00 0.00 29 VAL A CA 7
ATOM 12035 C C . VAL A 1 32 ? -2.715 -0.636 0.587 1.00 0.00 29 VAL A C 7
ATOM 12036 O O . VAL A 1 32 ? -2.499 -0.583 -0.626 1.00 0.00 29 VAL A O 7
ATOM 12049 N N . ASP A 1 33 ? -2.085 -1.472 1.397 1.00 0.00 30 ASP A N 7
ATOM 12050 C CA . ASP A 1 33 ? -1.171 -2.489 0.898 1.00 0.00 30 ASP A CA 7
ATOM 12051 C C . ASP A 1 33 ? -1.787 -3.870 1.066 1.00 0.00 30 ASP A C 7
ATOM 12052 O O . ASP A 1 33 ? -2.128 -4.282 2.180 1.00 0.00 30 ASP A O 7
ATOM 12061 N N . CYS A 1 34 ? -1.960 -4.567 -0.041 1.00 0.00 31 CYS A N 7
ATOM 12062 C CA . CYS A 1 34 ? -2.478 -5.921 -0.016 1.00 0.00 31 CYS A CA 7
ATOM 12063 C C . CYS A 1 34 ? -1.431 -6.871 -0.564 1.00 0.00 31 CYS A C 7
ATOM 12064 O O . CYS A 1 34 ? -1.074 -6.809 -1.742 1.00 0.00 31 CYS A O 7
ATOM 12072 N N . PHE A 1 35 ? -0.928 -7.733 0.295 1.00 0.00 32 PHE A N 7
ATOM 12073 C CA . PHE A 1 35 ? 0.095 -8.680 -0.101 1.00 0.00 32 PHE A CA 7
ATOM 12074 C C . PHE A 1 35 ? -0.504 -10.067 -0.282 1.00 0.00 32 PHE A C 7
ATOM 12075 O O . PHE A 1 35 ? -1.457 -10.441 0.407 1.00 0.00 32 PHE A O 7
ATOM 12092 N N . THR A 1 36 ? 0.054 -10.820 -1.210 1.00 0.00 33 THR A N 7
ATOM 12093 C CA . THR A 1 36 ? -0.350 -12.195 -1.417 1.00 0.00 33 THR A CA 7
ATOM 12094 C C . THR A 1 36 ? 0.649 -13.114 -0.720 1.00 0.00 33 THR A C 7
ATOM 12095 O O . THR A 1 36 ? 1.843 -12.803 -0.659 1.00 0.00 33 THR A O 7
ATOM 12106 N N . THR A 1 37 ? 0.152 -14.235 -0.202 1.00 0.00 34 THR A N 7
ATOM 12107 C CA . THR A 1 37 ? 0.926 -15.135 0.654 1.00 0.00 34 THR A CA 7
ATOM 12108 C C . THR A 1 37 ? 2.200 -15.678 -0.003 1.00 0.00 34 THR A C 7
ATOM 12109 O O . THR A 1 37 ? 3.025 -16.310 0.662 1.00 0.00 34 THR A O 7
ATOM 12120 N N . TRP A 1 38 ? 2.354 -15.438 -1.298 1.00 0.00 35 TRP A N 7
ATOM 12121 C CA . TRP A 1 38 ? 3.557 -15.837 -2.018 1.00 0.00 35 TRP A CA 7
ATOM 12122 C C . TRP A 1 38 ? 4.789 -15.118 -1.474 1.00 0.00 35 TRP A C 7
ATOM 12123 O O . TRP A 1 38 ? 5.837 -15.732 -1.271 1.00 0.00 35 TRP A O 7
ATOM 12144 N N . CYS A 1 39 ? 4.642 -13.814 -1.248 1.00 0.00 36 CYS A N 7
ATOM 12145 C CA . CYS A 1 39 ? 5.700 -12.981 -0.672 1.00 0.00 36 CYS A CA 7
ATOM 12146 C C . CYS A 1 39 ? 6.991 -13.011 -1.497 1.00 0.00 36 CYS A C 7
ATOM 12147 O O . CYS A 1 39 ? 8.082 -12.812 -0.959 1.00 0.00 36 CYS A O 7
ATOM 12155 N N . GLY A 1 40 ? 6.862 -13.231 -2.801 1.00 0.00 37 GLY A N 7
ATOM 12156 C CA . GLY A 1 40 ? 8.024 -13.242 -3.677 1.00 0.00 37 GLY A CA 7
ATOM 12157 C C . GLY A 1 40 ? 8.689 -11.879 -3.776 1.00 0.00 37 GLY A C 7
ATOM 12158 O O . GLY A 1 40 ? 9.783 -11.682 -3.248 1.00 0.00 37 GLY A O 7
ATOM 12162 N N . PRO A 1 41 ? 8.046 -10.919 -4.461 1.00 0.00 38 PRO A N 7
ATOM 12163 C CA . PRO A 1 41 ? 8.536 -9.537 -4.554 1.00 0.00 38 PRO A CA 7
ATOM 12164 C C . PRO A 1 41 ? 8.752 -8.903 -3.182 1.00 0.00 38 PRO A C 7
ATOM 12165 O O . PRO A 1 41 ? 9.702 -8.144 -2.976 1.00 0.00 38 PRO A O 7
ATOM 12176 N N . CYS A 1 42 ? 7.867 -9.235 -2.242 1.00 0.00 39 CYS A N 7
ATOM 12177 C CA . CYS A 1 42 ? 7.935 -8.704 -0.886 1.00 0.00 39 CYS A CA 7
ATOM 12178 C C . CYS A 1 42 ? 9.265 -9.055 -0.226 1.00 0.00 39 CYS A C 7
ATOM 12179 O O . CYS A 1 42 ? 9.761 -8.312 0.621 1.00 0.00 39 CYS A O 7
ATOM 12187 N N . LYS A 1 43 ? 9.849 -10.175 -0.635 1.00 0.00 40 LYS A N 7
ATOM 12188 C CA . LYS A 1 43 ? 11.117 -10.622 -0.081 1.00 0.00 40 LYS A CA 7
ATOM 12189 C C . LYS A 1 43 ? 12.219 -9.612 -0.408 1.00 0.00 40 LYS A C 7
ATOM 12190 O O . LYS A 1 43 ? 12.993 -9.222 0.466 1.00 0.00 40 LYS A O 7
ATOM 12209 N N . ARG A 1 44 ? 12.257 -9.164 -1.662 1.00 0.00 41 ARG A N 7
ATOM 12210 C CA . ARG A 1 44 ? 13.221 -8.156 -2.084 1.00 0.00 41 ARG A CA 7
ATOM 12211 C C . ARG A 1 44 ? 12.927 -6.820 -1.418 1.00 0.00 41 ARG A C 7
ATOM 12212 O O . ARG A 1 44 ? 13.842 -6.080 -1.043 1.00 0.00 41 ARG A O 7
ATOM 12233 N N . LEU A 1 45 ? 11.643 -6.519 -1.263 1.00 0.00 42 LEU A N 7
ATOM 12234 C CA . LEU A 1 45 ? 11.214 -5.271 -0.650 1.00 0.00 42 LEU A CA 7
ATOM 12235 C C . LEU A 1 45 ? 11.632 -5.216 0.816 1.00 0.00 42 LEU A C 7
ATOM 12236 O O . LEU A 1 45 ? 12.001 -4.159 1.326 1.00 0.00 42 LEU A O 7
ATOM 12252 N N . SER A 1 46 ? 11.593 -6.366 1.477 1.00 0.00 43 SER A N 7
ATOM 12253 C CA . SER A 1 46 ? 11.911 -6.450 2.900 1.00 0.00 43 SER A CA 7
ATOM 12254 C C . SER A 1 46 ? 13.358 -6.038 3.183 1.00 0.00 43 SER A C 7
ATOM 12255 O O . SER A 1 46 ? 13.659 -5.516 4.253 1.00 0.00 43 SER A O 7
ATOM 12263 N N . LYS A 1 47 ? 14.242 -6.264 2.219 1.00 0.00 44 LYS A N 7
ATOM 12264 C CA . LYS A 1 47 ? 15.660 -5.978 2.404 1.00 0.00 44 LYS A CA 7
ATOM 12265 C C . LYS A 1 47 ? 15.941 -4.479 2.403 1.00 0.00 44 LYS A C 7
ATOM 12266 O O . LYS A 1 47 ? 16.622 -3.963 3.287 1.00 0.00 44 LYS A O 7
ATOM 12285 N N . VAL A 1 48 ? 15.436 -3.789 1.393 1.00 0.00 45 VAL A N 7
ATOM 12286 C CA . VAL A 1 48 ? 15.758 -2.375 1.211 1.00 0.00 45 VAL A CA 7
ATOM 12287 C C . VAL A 1 48 ? 14.602 -1.452 1.587 1.00 0.00 45 VAL A C 7
ATOM 12288 O O . VAL A 1 48 ? 14.766 -0.522 2.382 1.00 0.00 45 VAL A O 7
ATOM 12301 N N . VAL A 1 49 ? 13.443 -1.721 1.015 1.00 0.00 46 VAL A N 7
ATOM 12302 C CA . VAL A 1 49 ? 12.267 -0.870 1.191 1.00 0.00 46 VAL A CA 7
ATOM 12303 C C . VAL A 1 49 ? 11.873 -0.755 2.658 1.00 0.00 46 VAL A C 7
ATOM 12304 O O . VAL A 1 49 ? 11.650 0.343 3.163 1.00 0.00 46 VAL A O 7
ATOM 12317 N N . PHE A 1 50 ? 11.817 -1.889 3.342 1.00 0.00 47 PHE A N 7
ATOM 12318 C CA . PHE A 1 50 ? 11.382 -1.931 4.737 1.00 0.00 47 PHE A CA 7
ATOM 12319 C C . PHE A 1 50 ? 12.514 -1.582 5.703 1.00 0.00 47 PHE A C 7
ATOM 12320 O O . PHE A 1 50 ? 12.479 -1.975 6.870 1.00 0.00 47 PHE A O 7
ATOM 12337 N N . LYS A 1 51 ? 13.502 -0.832 5.230 1.00 0.00 48 LYS A N 7
ATOM 12338 C CA . LYS A 1 51 ? 14.632 -0.456 6.070 1.00 0.00 48 LYS A CA 7
ATOM 12339 C C . LYS A 1 51 ? 14.976 1.029 5.932 1.00 0.00 48 LYS A C 7
ATOM 12340 O O . LYS A 1 51 ? 15.311 1.683 6.922 1.00 0.00 48 LYS A O 7
ATOM 12359 N N . ASP A 1 52 ? 14.886 1.557 4.714 1.00 0.00 49 ASP A N 7
ATOM 12360 C CA . ASP A 1 52 ? 15.254 2.951 4.450 1.00 0.00 49 ASP A CA 7
ATOM 12361 C C . ASP A 1 52 ? 14.385 3.911 5.261 1.00 0.00 49 ASP A C 7
ATOM 12362 O O . ASP A 1 52 ? 13.177 4.014 5.037 1.00 0.00 49 ASP A O 7
ATOM 12371 N N . SER A 1 53 ? 15.012 4.604 6.204 1.00 0.00 50 SER A N 7
ATOM 12372 C CA . SER A 1 53 ? 14.305 5.499 7.111 1.00 0.00 50 SER A CA 7
ATOM 12373 C C . SER A 1 53 ? 13.766 6.736 6.394 1.00 0.00 50 SER A C 7
ATOM 12374 O O . SER A 1 53 ? 12.729 7.280 6.778 1.00 0.00 50 SER A O 7
ATOM 12382 N N . LEU A 1 54 ? 14.464 7.176 5.353 1.00 0.00 51 LEU A N 7
ATOM 12383 C CA . LEU A 1 54 ? 14.055 8.355 4.605 1.00 0.00 51 LEU A CA 7
ATOM 12384 C C . LEU A 1 54 ? 12.729 8.109 3.894 1.00 0.00 51 LEU A C 7
ATOM 12385 O O . LEU A 1 54 ? 11.819 8.941 3.940 1.00 0.00 51 LEU A O 7
ATOM 12401 N N . VAL A 1 55 ? 12.627 6.964 3.236 1.00 0.00 52 VAL A N 7
ATOM 12402 C CA . VAL A 1 55 ? 11.390 6.574 2.572 1.00 0.00 52 VAL A CA 7
ATOM 12403 C C . VAL A 1 55 ? 10.306 6.264 3.605 1.00 0.00 52 VAL A C 7
ATOM 12404 O O . VAL A 1 55 ? 9.121 6.532 3.382 1.00 0.00 52 VAL A O 7
ATOM 12417 N N . ALA A 1 56 ? 10.727 5.715 4.742 1.00 0.00 53 ALA A N 7
ATOM 12418 C CA . ALA A 1 56 ? 9.808 5.377 5.824 1.00 0.00 53 ALA A CA 7
ATOM 12419 C C . ALA A 1 56 ? 9.021 6.596 6.296 1.00 0.00 53 ALA A C 7
ATOM 12420 O O . ALA A 1 56 ? 7.793 6.556 6.371 1.00 0.00 53 ALA A O 7
ATOM 12427 N N . ASP A 1 57 ? 9.733 7.680 6.598 1.00 0.00 54 ASP A N 7
ATOM 12428 C CA . ASP A 1 57 ? 9.095 8.909 7.072 1.00 0.00 54 ASP A CA 7
ATOM 12429 C C . ASP A 1 57 ? 8.196 9.489 5.991 1.00 0.00 54 ASP A C 7
ATOM 12430 O O . ASP A 1 57 ? 7.070 9.905 6.259 1.00 0.00 54 ASP A O 7
ATOM 12439 N N . TYR A 1 58 ? 8.704 9.487 4.766 1.00 0.00 55 TYR A N 7
ATOM 12440 C CA . TYR A 1 58 ? 7.982 10.027 3.620 1.00 0.00 55 TYR A CA 7
ATOM 12441 C C . TYR A 1 58 ? 6.604 9.381 3.476 1.00 0.00 55 TYR A C 7
ATOM 12442 O O . TYR A 1 58 ? 5.584 10.070 3.477 1.00 0.00 55 TYR A O 7
ATOM 12460 N N . PHE A 1 59 ? 6.576 8.059 3.374 1.00 0.00 56 PHE A N 7
ATOM 12461 C CA . PHE A 1 59 ? 5.321 7.341 3.202 1.00 0.00 56 PHE A CA 7
ATOM 12462 C C . PHE A 1 59 ? 4.437 7.437 4.440 1.00 0.00 56 PHE A C 7
ATOM 12463 O O . PHE A 1 59 ? 3.287 7.851 4.349 1.00 0.00 56 PHE A O 7
ATOM 12480 N N . ASN A 1 60 ? 4.995 7.088 5.595 1.00 0.00 57 ASN A N 7
ATOM 12481 C CA . ASN A 1 60 ? 4.210 6.936 6.822 1.00 0.00 57 ASN A CA 7
ATOM 12482 C C . ASN A 1 60 ? 3.593 8.259 7.283 1.00 0.00 57 ASN A C 7
ATOM 12483 O O . ASN A 1 60 ? 2.524 8.274 7.896 1.00 0.00 57 ASN A O 7
ATOM 12494 N N . ARG A 1 61 ? 4.267 9.366 7.001 1.00 0.00 58 ARG A N 7
ATOM 12495 C CA . ARG A 1 61 ? 3.797 10.667 7.460 1.00 0.00 58 ARG A CA 7
ATOM 12496 C C . ARG A 1 61 ? 2.835 11.307 6.461 1.00 0.00 58 ARG A C 7
ATOM 12497 O O . ARG A 1 61 ? 1.899 12.001 6.856 1.00 0.00 58 ARG A O 7
ATOM 12518 N N . HIS A 1 62 ? 3.069 11.088 5.173 1.00 0.00 59 HIS A N 7
ATOM 12519 C CA . HIS A 1 62 ? 2.272 11.754 4.144 1.00 0.00 59 HIS A CA 7
ATOM 12520 C C . HIS A 1 62 ? 1.032 10.949 3.783 1.00 0.00 59 HIS A C 7
ATOM 12521 O O . HIS A 1 62 ? -0.017 11.513 3.479 1.00 0.00 59 HIS A O 7
ATOM 12536 N N . PHE A 1 63 ? 1.146 9.635 3.828 1.00 0.00 60 PHE A N 7
ATOM 12537 C CA . PHE A 1 63 ? 0.015 8.767 3.553 1.00 0.00 60 PHE A CA 7
ATOM 12538 C C . PHE A 1 63 ? -0.192 7.811 4.711 1.00 0.00 60 PHE A C 7
ATOM 12539 O O . PHE A 1 63 ? 0.724 7.570 5.495 1.00 0.00 60 PHE A O 7
ATOM 12556 N N . VAL A 1 64 ? -1.398 7.287 4.835 1.00 0.00 61 VAL A N 7
ATOM 12557 C CA . VAL A 1 64 ? -1.678 6.303 5.863 1.00 0.00 61 VAL A CA 7
ATOM 12558 C C . VAL A 1 64 ? -1.411 4.910 5.322 1.00 0.00 61 VAL A C 7
ATOM 12559 O O . VAL A 1 64 ? -1.997 4.507 4.319 1.00 0.00 61 VAL A O 7
ATOM 12572 N N . ASN A 1 65 ? -0.505 4.201 5.974 1.00 0.00 62 ASN A N 7
ATOM 12573 C CA . ASN A 1 65 ? -0.149 2.849 5.572 1.00 0.00 62 ASN A CA 7
ATOM 12574 C C . ASN A 1 65 ? -1.097 1.843 6.202 1.00 0.00 62 ASN A C 7
ATOM 12575 O O . ASN A 1 65 ? -1.202 1.761 7.427 1.00 0.00 62 ASN A O 7
ATOM 12586 N N . LEU A 1 66 ? -1.778 1.079 5.367 1.00 0.00 63 LEU A N 7
ATOM 12587 C CA . LEU A 1 66 ? -2.770 0.126 5.834 1.00 0.00 63 LEU A CA 7
ATOM 12588 C C . LEU A 1 66 ? -2.419 -1.281 5.370 1.00 0.00 63 LEU A C 7
ATOM 12589 O O . LEU A 1 66 ? -2.236 -1.522 4.178 1.00 0.00 63 LEU A O 7
ATOM 12605 N N . LYS A 1 67 ? -2.330 -2.200 6.315 1.00 0.00 64 LYS A N 7
ATOM 12606 C CA . LYS A 1 67 ? -2.028 -3.589 6.007 1.00 0.00 64 LYS A CA 7
ATOM 12607 C C . LYS A 1 67 ? -3.312 -4.390 5.850 1.00 0.00 64 LYS A C 7
ATOM 12608 O O . LYS A 1 67 ? -4.140 -4.430 6.761 1.00 0.00 64 LYS A O 7
ATOM 12627 N N . MET A 1 68 ? -3.479 -5.015 4.696 1.00 0.00 65 MET A N 7
ATOM 12628 C CA . MET A 1 68 ? -4.626 -5.879 4.457 1.00 0.00 65 MET A CA 7
ATOM 12629 C C . MET A 1 68 ? -4.179 -7.225 3.907 1.00 0.00 65 MET A C 7
ATOM 12630 O O . MET A 1 68 ? -3.345 -7.296 3.003 1.00 0.00 65 MET A O 7
ATOM 12644 N N . ASP A 1 69 ? -4.727 -8.292 4.468 1.00 0.00 66 ASP A N 7
ATOM 12645 C CA . ASP A 1 69 ? -4.426 -9.638 3.998 1.00 0.00 66 ASP A CA 7
ATOM 12646 C C . ASP A 1 69 ? -5.442 -10.034 2.945 1.00 0.00 66 ASP A C 7
ATOM 12647 O O . ASP A 1 69 ? -6.566 -9.526 2.929 1.00 0.00 66 ASP A O 7
ATOM 12656 N N . MET A 1 70 ? -5.054 -10.951 2.089 1.00 0.00 67 MET A N 7
ATOM 12657 C CA . MET A 1 70 ? -5.919 -11.442 1.034 1.00 0.00 67 MET A CA 7
ATOM 12658 C C . MET A 1 70 ? -7.058 -12.288 1.591 1.00 0.00 67 MET A C 7
ATOM 12659 O O . MET A 1 70 ? -8.134 -12.353 1.001 1.00 0.00 67 MET A O 7
ATOM 12673 N N . GLU A 1 71 ? -6.830 -12.931 2.729 1.00 0.00 68 GLU A N 7
ATOM 12674 C CA . GLU A 1 71 ? -7.837 -13.813 3.306 1.00 0.00 68 GLU A CA 7
ATOM 12675 C C . GLU A 1 71 ? -8.338 -13.283 4.638 1.00 0.00 68 GLU A C 7
ATOM 12676 O O . GLU A 1 71 ? -8.962 -14.014 5.410 1.00 0.00 68 GLU A O 7
ATOM 12688 N N . LYS A 1 72 ? -8.070 -12.016 4.906 1.00 0.00 69 LYS A N 7
ATOM 12689 C CA . LYS A 1 72 ? -8.506 -11.393 6.149 1.00 0.00 69 LYS A CA 7
ATOM 12690 C C . LYS A 1 72 ? -9.647 -10.415 5.894 1.00 0.00 69 LYS A C 7
ATOM 12691 O O . LYS A 1 72 ? -9.453 -9.376 5.261 1.00 0.00 69 LYS A O 7
ATOM 12710 N N . GLY A 1 73 ? -10.829 -10.772 6.382 1.00 0.00 70 GLY A N 7
ATOM 12711 C CA . GLY A 1 73 ? -11.987 -9.904 6.283 1.00 0.00 70 GLY A CA 7
ATOM 12712 C C . GLY A 1 73 ? -12.304 -9.488 4.862 1.00 0.00 70 GLY A C 7
ATOM 12713 O O . GLY A 1 73 ? -12.588 -10.328 4.005 1.00 0.00 70 GLY A O 7
ATOM 12717 N N . GLU A 1 74 ? -12.231 -8.187 4.615 1.00 0.00 71 GLU A N 7
ATOM 12718 C CA . GLU A 1 74 ? -12.594 -7.614 3.323 1.00 0.00 71 GLU A CA 7
ATOM 12719 C C . GLU A 1 74 ? -11.555 -7.938 2.253 1.00 0.00 71 GLU A C 7
ATOM 12720 O O . GLU A 1 74 ? -11.746 -7.604 1.085 1.00 0.00 71 GLU A O 7
ATOM 12732 N N . GLY A 1 75 ? -10.467 -8.588 2.656 1.00 0.00 72 GLY A N 7
ATOM 12733 C CA . GLY A 1 75 ? -9.408 -8.940 1.723 1.00 0.00 72 GLY A CA 7
ATOM 12734 C C . GLY A 1 75 ? -9.906 -9.751 0.545 1.00 0.00 72 GLY A C 7
ATOM 12735 O O . GLY A 1 75 ? -9.520 -9.501 -0.597 1.00 0.00 72 GLY A O 7
ATOM 12739 N N . VAL A 1 76 ? -10.778 -10.713 0.821 1.00 0.00 73 VAL A N 7
ATOM 12740 C CA . VAL A 1 76 ? -11.329 -11.565 -0.229 1.00 0.00 73 VAL A CA 7
ATOM 12741 C C . VAL A 1 76 ? -12.223 -10.758 -1.167 1.00 0.00 73 VAL A C 7
ATOM 12742 O O . VAL A 1 76 ? -12.270 -11.009 -2.374 1.00 0.00 73 VAL A O 7
ATOM 12755 N N . GLU A 1 77 ? -12.912 -9.771 -0.607 1.00 0.00 74 GLU A N 7
ATOM 12756 C CA . GLU A 1 77 ? -13.778 -8.904 -1.389 1.00 0.00 74 GLU A CA 7
ATOM 12757 C C . GLU A 1 77 ? -12.942 -8.014 -2.295 1.00 0.00 74 GLU A C 7
ATOM 12758 O O . GLU A 1 77 ? -13.216 -7.894 -3.488 1.00 0.00 74 GLU A O 7
ATOM 12770 N N . LEU A 1 78 ? -11.914 -7.406 -1.718 1.00 0.00 75 LEU A N 7
ATOM 12771 C CA . LEU A 1 78 ? -11.033 -6.511 -2.457 1.00 0.00 75 LEU A CA 7
ATOM 12772 C C . LEU A 1 78 ? -10.317 -7.255 -3.580 1.00 0.00 75 LEU A C 7
ATOM 12773 O O . LEU A 1 78 ? -10.238 -6.765 -4.706 1.00 0.00 75 LEU A O 7
ATOM 12789 N N . ARG A 1 79 ? -9.822 -8.449 -3.277 1.00 0.00 76 ARG A N 7
ATOM 12790 C CA . ARG A 1 79 ? -9.086 -9.242 -4.253 1.00 0.00 76 ARG A CA 7
ATOM 12791 C C . ARG A 1 79 ? -9.944 -9.555 -5.474 1.00 0.00 76 ARG A C 7
ATOM 12792 O O . ARG A 1 79 ? -9.483 -9.448 -6.610 1.00 0.00 76 ARG A O 7
ATOM 12813 N N . LYS A 1 80 ? -11.196 -9.927 -5.239 1.00 0.00 77 LYS A N 7
ATOM 12814 C CA . LYS A 1 80 ? -12.111 -10.243 -6.329 1.00 0.00 77 LYS A CA 7
ATOM 12815 C C . LYS A 1 80 ? -12.603 -8.966 -7.003 1.00 0.00 77 LYS A C 7
ATOM 12816 O O . LYS A 1 80 ? -13.000 -8.978 -8.169 1.00 0.00 77 LYS A O 7
ATOM 12835 N N . LYS A 1 81 ? -12.562 -7.867 -6.261 1.00 0.00 78 LYS A N 7
ATOM 12836 C CA . LYS A 1 81 ? -12.999 -6.572 -6.767 1.00 0.00 78 LYS A CA 7
ATOM 12837 C C . LYS A 1 81 ? -12.015 -6.020 -7.791 1.00 0.00 78 LYS A C 7
ATOM 12838 O O . LYS A 1 81 ? -12.408 -5.621 -8.886 1.00 0.00 78 LYS A O 7
ATOM 12857 N N . TYR A 1 82 ? -10.738 -6.010 -7.438 1.00 0.00 79 TYR A N 7
ATOM 12858 C CA . TYR A 1 82 ? -9.719 -5.431 -8.303 1.00 0.00 79 TYR A CA 7
ATOM 12859 C C . TYR A 1 82 ? -9.136 -6.478 -9.240 1.00 0.00 79 TYR A C 7
ATOM 12860 O O . TYR A 1 82 ? -8.354 -6.153 -10.136 1.00 0.00 79 TYR A O 7
ATOM 12878 N N . GLY A 1 83 ? -9.525 -7.733 -9.022 1.00 0.00 80 GLY A N 7
ATOM 12879 C CA . GLY A 1 83 ? -9.089 -8.819 -9.876 1.00 0.00 80 GLY A CA 7
ATOM 12880 C C . GLY A 1 83 ? -7.585 -8.934 -9.928 1.00 0.00 80 GLY A C 7
ATOM 12881 O O . GLY A 1 83 ? -7.001 -9.059 -11.007 1.00 0.00 80 GLY A O 7
ATOM 12885 N N . VAL A 1 84 ? -6.956 -8.877 -8.766 1.00 0.00 81 VAL A N 7
ATOM 12886 C CA . VAL A 1 84 ? -5.507 -8.909 -8.688 1.00 0.00 81 VAL A CA 7
ATOM 12887 C C . VAL A 1 84 ? -4.970 -10.314 -8.953 1.00 0.00 81 VAL A C 7
ATOM 12888 O O . VAL A 1 84 ? -5.325 -11.281 -8.274 1.00 0.00 81 VAL A O 7
ATOM 12901 N N . HIS A 1 85 ? -4.140 -10.419 -9.979 1.00 0.00 82 HIS A N 7
ATOM 12902 C CA . HIS A 1 85 ? -3.482 -11.674 -10.317 1.00 0.00 82 HIS A CA 7
ATOM 12903 C C . HIS A 1 85 ? -1.997 -11.567 -9.998 1.00 0.00 82 HIS A C 7
ATOM 12904 O O . HIS A 1 85 ? -1.201 -12.444 -10.341 1.00 0.00 82 HIS A O 7
ATOM 12919 N N . ALA A 1 86 ? -1.634 -10.476 -9.342 1.00 0.00 83 ALA A N 7
ATOM 12920 C CA . ALA A 1 86 ? -0.250 -10.213 -8.995 1.00 0.00 83 ALA A CA 7
ATOM 12921 C C . ALA A 1 86 ? 0.009 -10.519 -7.527 1.00 0.00 83 ALA A C 7
ATOM 12922 O O . ALA A 1 86 ? -0.891 -10.938 -6.797 1.00 0.00 83 ALA A O 7
ATOM 12929 N N . TYR A 1 87 ? 1.241 -10.305 -7.098 1.00 0.00 84 TYR A N 7
ATOM 12930 C CA . TYR A 1 87 ? 1.630 -10.599 -5.726 1.00 0.00 84 TYR A CA 7
ATOM 12931 C C . TYR A 1 87 ? 1.537 -9.349 -4.847 1.00 0.00 84 TYR A C 7
ATOM 12932 O O . TYR A 1 87 ? 0.863 -9.376 -3.818 1.00 0.00 84 TYR A O 7
ATOM 12950 N N . PRO A 1 88 ? 2.217 -8.239 -5.209 1.00 0.00 85 PRO A N 7
ATOM 12951 C CA . PRO A 1 88 ? 2.093 -6.984 -4.486 1.00 0.00 85 PRO A CA 7
ATOM 12952 C C . PRO A 1 88 ? 0.937 -6.148 -5.028 1.00 0.00 85 PRO A C 7
ATOM 12953 O O . PRO A 1 88 ? 0.825 -5.950 -6.241 1.00 0.00 85 PRO A O 7
ATOM 12964 N N . THR A 1 89 ? 0.072 -5.670 -4.150 1.00 0.00 86 THR A N 7
ATOM 12965 C CA . THR A 1 89 ? -1.058 -4.872 -4.583 1.00 0.00 86 THR A CA 7
ATOM 12966 C C . THR A 1 89 ? -1.119 -3.557 -3.817 1.00 0.00 86 THR A C 7
ATOM 12967 O O . THR A 1 89 ? -1.486 -3.529 -2.642 1.00 0.00 86 THR A O 7
ATOM 12978 N N . LEU A 1 90 ? -0.746 -2.474 -4.482 1.00 0.00 87 LEU A N 7
ATOM 12979 C CA . LEU A 1 90 ? -0.829 -1.150 -3.891 1.00 0.00 87 LEU A CA 7
ATOM 12980 C C . LEU A 1 90 ? -2.123 -0.479 -4.326 1.00 0.00 87 LEU A C 7
ATOM 12981 O O . LEU A 1 90 ? -2.518 -0.568 -5.490 1.00 0.00 87 LEU A O 7
ATOM 12997 N N . LEU A 1 91 ? -2.782 0.186 -3.393 1.00 0.00 88 LEU A N 7
ATOM 12998 C CA . LEU A 1 91 ? -4.110 0.720 -3.641 1.00 0.00 88 LEU A CA 7
ATOM 12999 C C . LEU A 1 91 ? -4.232 2.147 -3.126 1.00 0.00 88 LEU A C 7
ATOM 13000 O O . LEU A 1 91 ? -3.902 2.432 -1.973 1.00 0.00 88 LEU A O 7
ATOM 13016 N N . PHE A 1 92 ? -4.699 3.034 -3.990 1.00 0.00 89 PHE A N 7
ATOM 13017 C CA . PHE A 1 92 ? -4.891 4.431 -3.630 1.00 0.00 89 PHE A CA 7
ATOM 13018 C C . PHE A 1 92 ? -6.378 4.762 -3.570 1.00 0.00 89 PHE A C 7
ATOM 13019 O O . PHE A 1 92 ? -7.046 4.867 -4.603 1.00 0.00 89 PHE A O 7
ATOM 13036 N N . ILE A 1 93 ? -6.896 4.922 -2.360 1.00 0.00 90 ILE A N 7
ATOM 13037 C CA . ILE A 1 93 ? -8.309 5.213 -2.168 1.00 0.00 90 ILE A CA 7
ATOM 13038 C C . ILE A 1 93 ? -8.496 6.617 -1.601 1.00 0.00 90 ILE A C 7
ATOM 13039 O O . ILE A 1 93 ? -7.824 7.005 -0.641 1.00 0.00 90 ILE A O 7
ATOM 13055 N N . ASN A 1 94 ? -9.405 7.381 -2.193 1.00 0.00 91 ASN A N 7
ATOM 13056 C CA . ASN A 1 94 ? -9.690 8.724 -1.709 1.00 0.00 91 ASN A CA 7
ATOM 13057 C C . ASN A 1 94 ? -10.603 8.658 -0.485 1.00 0.00 91 ASN A C 7
ATOM 13058 O O . ASN A 1 94 ? -11.123 7.593 -0.147 1.00 0.00 91 ASN A O 7
ATOM 13069 N N . SER A 1 95 ? -10.812 9.798 0.164 1.00 0.00 92 SER A N 7
ATOM 13070 C CA . SER A 1 95 ? -11.615 9.857 1.384 1.00 0.00 92 SER A CA 7
ATOM 13071 C C . SER A 1 95 ? -13.108 9.699 1.088 1.00 0.00 92 SER A C 7
ATOM 13072 O O . SER A 1 95 ? -13.936 9.695 2.001 1.00 0.00 92 SER A O 7
ATOM 13080 N N . SER A 1 96 ? -13.441 9.566 -0.189 1.00 0.00 93 SER A N 7
ATOM 13081 C CA . SER A 1 96 ? -14.819 9.364 -0.604 1.00 0.00 93 SER A CA 7
ATOM 13082 C C . SER A 1 96 ? -15.154 7.875 -0.585 1.00 0.00 93 SER A C 7
ATOM 13083 O O . SER A 1 96 ? -16.286 7.491 -0.300 1.00 0.00 93 SER A O 7
ATOM 13091 N N . GLY A 1 97 ? -14.160 7.043 -0.862 1.00 0.00 94 GLY A N 7
ATOM 13092 C CA . GLY A 1 97 ? -14.379 5.611 -0.880 1.00 0.00 94 GLY A CA 7
ATOM 13093 C C . GLY A 1 97 ? -14.195 5.015 -2.261 1.00 0.00 94 GLY A C 7
ATOM 13094 O O . GLY A 1 97 ? -14.598 3.878 -2.514 1.00 0.00 94 GLY A O 7
ATOM 13098 N N . GLU A 1 98 ? -13.591 5.787 -3.160 1.00 0.00 95 GLU A N 7
ATOM 13099 C CA . GLU A 1 98 ? -13.328 5.323 -4.515 1.00 0.00 95 GLU A CA 7
ATOM 13100 C C . GLU A 1 98 ? -11.830 5.184 -4.749 1.00 0.00 95 GLU A C 7
ATOM 13101 O O . GLU A 1 98 ? -11.030 5.934 -4.182 1.00 0.00 95 GLU A O 7
ATOM 13113 N N . VAL A 1 99 ? -11.451 4.228 -5.585 1.00 0.00 96 VAL A N 7
ATOM 13114 C CA . VAL A 1 99 ? -10.051 4.022 -5.922 1.00 0.00 96 VAL A CA 7
ATOM 13115 C C . VAL A 1 99 ? -9.644 4.918 -7.091 1.00 0.00 96 VAL A C 7
ATOM 13116 O O . VAL A 1 99 ? -10.320 4.974 -8.120 1.00 0.00 96 VAL A O 7
ATOM 13129 N N . VAL A 1 100 ? -8.545 5.634 -6.919 1.00 0.00 97 VAL A N 7
ATOM 13130 C CA . VAL A 1 100 ? -8.046 6.514 -7.963 1.00 0.00 97 VAL A CA 7
ATOM 13131 C C . VAL A 1 100 ? -7.022 5.784 -8.825 1.00 0.00 97 VAL A C 7
ATOM 13132 O O . VAL A 1 100 ? -7.046 5.876 -10.054 1.00 0.00 97 VAL A O 7
ATOM 13145 N N . TYR A 1 101 ? -6.143 5.034 -8.176 1.00 0.00 98 TYR A N 7
ATOM 13146 C CA . TYR A 1 101 ? -5.110 4.292 -8.882 1.00 0.00 98 TYR A CA 7
ATOM 13147 C C . TYR A 1 101 ? -4.847 2.953 -8.201 1.00 0.00 98 TYR A C 7
ATOM 13148 O O . TYR A 1 101 ? -4.808 2.864 -6.970 1.00 0.00 98 TYR A O 7
ATOM 13166 N N . ARG A 1 102 ? -4.695 1.915 -9.007 1.00 0.00 99 ARG A N 7
ATOM 13167 C CA . ARG A 1 102 ? -4.347 0.595 -8.509 1.00 0.00 99 ARG A CA 7
ATOM 13168 C C . ARG A 1 102 ? -3.014 0.162 -9.111 1.00 0.00 99 ARG A C 7
ATOM 13169 O O . ARG A 1 102 ? -2.780 0.339 -10.308 1.00 0.00 99 ARG A O 7
ATOM 13190 N N . LEU A 1 103 ? -2.138 -0.388 -8.291 1.00 0.00 100 LEU A N 7
ATOM 13191 C CA . LEU A 1 103 ? -0.844 -0.840 -8.774 1.00 0.00 100 LEU A CA 7
ATOM 13192 C C . LEU A 1 103 ? -0.608 -2.294 -8.392 1.00 0.00 100 LEU A C 7
ATOM 13193 O O . LEU A 1 103 ? -0.373 -2.615 -7.225 1.00 0.00 100 LEU A O 7
ATOM 13209 N N . VAL A 1 104 ? -0.684 -3.170 -9.379 1.00 0.00 101 VAL A N 7
ATOM 13210 C CA . VAL A 1 104 ? -0.425 -4.586 -9.167 1.00 0.00 101 VAL A CA 7
ATOM 13211 C C . VAL A 1 104 ? 0.968 -4.944 -9.672 1.00 0.00 101 VAL A C 7
ATOM 13212 O O . VAL A 1 104 ? 1.299 -4.716 -10.836 1.00 0.00 101 VAL A O 7
ATOM 13225 N N . GLY A 1 105 ? 1.788 -5.482 -8.789 1.00 0.00 102 GLY A N 7
ATOM 13226 C CA . GLY A 1 105 ? 3.161 -5.771 -9.137 1.00 0.00 102 GLY A CA 7
ATOM 13227 C C . GLY A 1 105 ? 4.083 -4.665 -8.680 1.00 0.00 102 GLY A C 7
ATOM 13228 O O . GLY A 1 105 ? 3.672 -3.505 -8.591 1.00 0.00 102 GLY A O 7
ATOM 13232 N N . ALA A 1 106 ? 5.323 -5.011 -8.376 1.00 0.00 103 ALA A N 7
ATOM 13233 C CA . ALA A 1 106 ? 6.271 -4.036 -7.857 1.00 0.00 103 ALA A CA 7
ATOM 13234 C C . ALA A 1 106 ? 7.706 -4.422 -8.184 1.00 0.00 103 ALA A C 7
ATOM 13235 O O . ALA A 1 106 ? 8.064 -5.600 -8.158 1.00 0.00 103 ALA A O 7
ATOM 13242 N N . GLU A 1 107 ? 8.513 -3.424 -8.501 1.00 0.00 104 GLU A N 7
ATOM 13243 C CA . GLU A 1 107 ? 9.939 -3.618 -8.714 1.00 0.00 104 GLU A CA 7
ATOM 13244 C C . GLU A 1 107 ? 10.706 -3.166 -7.469 1.00 0.00 104 GLU A C 7
ATOM 13245 O O . GLU A 1 107 ? 10.090 -2.851 -6.449 1.00 0.00 104 GLU A O 7
ATOM 13257 N N . ASP A 1 108 ? 12.037 -3.162 -7.535 1.00 0.00 105 ASP A N 7
ATOM 13258 C CA . ASP A 1 108 ? 12.864 -2.777 -6.383 1.00 0.00 105 ASP A CA 7
ATOM 13259 C C . ASP A 1 108 ? 12.569 -1.351 -5.921 1.00 0.00 105 ASP A C 7
ATOM 13260 O O . ASP A 1 108 ? 11.893 -0.586 -6.614 1.00 0.00 105 ASP A O 7
ATOM 13269 N N . ALA A 1 109 ? 13.125 -0.995 -4.761 1.00 0.00 106 ALA A N 7
ATOM 13270 C CA . ALA A 1 109 ? 12.771 0.238 -4.053 1.00 0.00 106 ALA A CA 7
ATOM 13271 C C . ALA A 1 109 ? 12.707 1.486 -4.951 1.00 0.00 106 ALA A C 7
ATOM 13272 O O . ALA A 1 109 ? 11.655 2.128 -5.011 1.00 0.00 106 ALA A O 7
ATOM 13279 N N . PRO A 1 110 ? 13.794 1.854 -5.669 1.00 0.00 107 PRO A N 7
ATOM 13280 C CA . PRO A 1 110 ? 13.818 3.099 -6.453 1.00 0.00 107 PRO A CA 7
ATOM 13281 C C . PRO A 1 110 ? 12.769 3.113 -7.560 1.00 0.00 107 PRO A C 7
ATOM 13282 O O . PRO A 1 110 ? 12.070 4.107 -7.766 1.00 0.00 107 PRO A O 7
ATOM 13293 N N . GLU A 1 111 ? 12.652 1.993 -8.258 1.00 0.00 108 GLU A N 7
ATOM 13294 C CA . GLU A 1 111 ? 11.746 1.887 -9.385 1.00 0.00 108 GLU A CA 7
ATOM 13295 C C . GLU A 1 111 ? 10.298 1.820 -8.911 1.00 0.00 108 GLU A C 7
ATOM 13296 O O . GLU A 1 111 ? 9.393 2.318 -9.582 1.00 0.00 108 GLU A O 7
ATOM 13308 N N . LEU A 1 112 ? 10.092 1.209 -7.748 1.00 0.00 109 LEU A N 7
ATOM 13309 C CA . LEU A 1 112 ? 8.776 1.180 -7.116 1.00 0.00 109 LEU A CA 7
ATOM 13310 C C . LEU A 1 112 ? 8.354 2.583 -6.721 1.00 0.00 109 LEU A C 7
ATOM 13311 O O . LEU A 1 112 ? 7.256 3.029 -7.044 1.00 0.00 109 LEU A O 7
ATOM 13327 N N . LEU A 1 113 ? 9.242 3.264 -6.013 1.00 0.00 110 LEU A N 7
ATOM 13328 C CA . LEU A 1 113 ? 8.994 4.632 -5.562 1.00 0.00 110 LEU A CA 7
ATOM 13329 C C . LEU A 1 113 ? 8.625 5.531 -6.742 1.00 0.00 110 LEU A C 7
ATOM 13330 O O . LEU A 1 113 ? 7.656 6.291 -6.683 1.00 0.00 110 LEU A O 7
ATOM 13346 N N . LYS A 1 114 ? 9.395 5.415 -7.817 1.00 0.00 111 LYS A N 7
ATOM 13347 C CA . LYS A 1 114 ? 9.147 6.179 -9.033 1.00 0.00 111 LYS A CA 7
ATOM 13348 C C . LYS A 1 114 ? 7.789 5.816 -9.633 1.00 0.00 111 LYS A C 7
ATOM 13349 O O . LYS A 1 114 ? 7.060 6.683 -10.116 1.00 0.00 111 LYS A O 7
ATOM 13368 N N . LYS A 1 115 ? 7.445 4.534 -9.576 1.00 0.00 112 LYS A N 7
ATOM 13369 C CA . LYS A 1 115 ? 6.193 4.052 -10.143 1.00 0.00 112 LYS A CA 7
ATOM 13370 C C . LYS A 1 115 ? 5.004 4.563 -9.337 1.00 0.00 112 LYS A C 7
ATOM 13371 O O . LYS A 1 115 ? 3.965 4.920 -9.900 1.00 0.00 112 LYS A O 7
ATOM 13390 N N . VAL A 1 116 ? 5.167 4.599 -8.020 1.00 0.00 113 VAL A N 7
ATOM 13391 C CA . VAL A 1 116 ? 4.138 5.121 -7.128 1.00 0.00 113 VAL A CA 7
ATOM 13392 C C . VAL A 1 116 ? 3.906 6.603 -7.390 1.00 0.00 113 VAL A C 7
ATOM 13393 O O . VAL A 1 116 ? 2.765 7.054 -7.515 1.00 0.00 113 VAL A O 7
ATOM 13406 N N . LYS A 1 117 ? 4.995 7.356 -7.492 1.00 0.00 114 LYS A N 7
ATOM 13407 C CA . LYS A 1 117 ? 4.909 8.781 -7.777 1.00 0.00 114 LYS A CA 7
ATOM 13408 C C . LYS A 1 117 ? 4.269 9.019 -9.142 1.00 0.00 114 LYS A C 7
ATOM 13409 O O . LYS A 1 117 ? 3.410 9.883 -9.290 1.00 0.00 114 LYS A O 7
ATOM 13428 N N . LEU A 1 118 ? 4.671 8.223 -10.127 1.00 0.00 115 LEU A N 7
ATOM 13429 C CA . LEU A 1 118 ? 4.139 8.341 -11.484 1.00 0.00 115 LEU A CA 7
ATOM 13430 C C . LEU A 1 118 ? 2.705 7.819 -11.551 1.00 0.00 115 LEU A C 7
ATOM 13431 O O . LEU A 1 118 ? 2.014 7.986 -12.555 1.00 0.00 115 LEU A O 7
ATOM 13447 N N . GLY A 1 119 ? 2.278 7.162 -10.487 1.00 0.00 116 GLY A N 7
ATOM 13448 C CA . GLY A 1 119 ? 0.911 6.682 -10.401 1.00 0.00 116 GLY A CA 7
ATOM 13449 C C . GLY A 1 119 ? -0.051 7.780 -10.002 1.00 0.00 116 GLY A C 7
ATOM 13450 O O . GLY A 1 119 ? -1.251 7.695 -10.260 1.00 0.00 116 GLY A O 7
ATOM 13454 N N . VAL A 1 120 ? 0.485 8.813 -9.368 1.00 0.00 117 VAL A N 7
ATOM 13455 C CA . VAL A 1 120 ? -0.314 9.954 -8.944 1.00 0.00 117 VAL A CA 7
ATOM 13456 C C . VAL A 1 120 ? 0.022 11.180 -9.787 1.00 0.00 117 VAL A C 7
ATOM 13457 O O . VAL A 1 120 ? -0.873 11.883 -10.262 1.00 0.00 117 VAL A O 7
ATOM 13470 N N . GLU A 1 121 ? 1.325 11.401 -9.978 1.00 0.00 118 GLU A N 7
ATOM 13471 C CA . GLU A 1 121 ? 1.847 12.530 -10.744 1.00 0.00 118 GLU A CA 7
ATOM 13472 C C . GLU A 1 121 ? 1.585 13.857 -10.036 1.00 0.00 118 GLU A C 7
ATOM 13473 O O . GLU A 1 121 ? 1.016 13.897 -8.941 1.00 0.00 118 GLU A O 7
ATOM 13485 N N . SER A 1 122 ? 2.046 14.938 -10.644 1.00 0.00 119 SER A N 7
ATOM 13486 C CA . SER A 1 122 ? 1.817 16.266 -10.108 1.00 0.00 119 SER A CA 7
ATOM 13487 C C . SER A 1 122 ? 0.651 16.938 -10.837 1.00 0.00 119 SER A C 7
ATOM 13488 O O . SER A 1 122 ? -0.241 17.514 -10.209 1.00 0.00 119 SER A O 7
ATOM 13496 N N . GLU A 1 123 ? 0.660 16.853 -12.165 1.00 0.00 120 GLU A N 7
ATOM 13497 C CA . GLU A 1 123 ? -0.403 17.428 -12.977 1.00 0.00 120 GLU A CA 7
ATOM 13498 C C . GLU A 1 123 ? -1.325 16.323 -13.475 1.00 0.00 120 GLU A C 7
ATOM 13499 O O . GLU A 1 123 ? -1.060 15.138 -13.258 1.00 0.00 120 GLU A O 7
ATOM 13511 N N . GLY A 1 124 ? -2.394 16.709 -14.149 1.00 0.00 121 GLY A N 7
ATOM 13512 C CA . GLY A 1 124 ? -3.324 15.739 -14.684 1.00 0.00 121 GLY A CA 7
ATOM 13513 C C . GLY A 1 124 ? -4.634 16.387 -15.062 1.00 0.00 121 GLY A C 7
ATOM 13514 O O . GLY A 1 124 ? -5.673 15.697 -15.044 1.00 0.00 121 GLY A O 7
ATOM 13518 N N . ALA A 1 4 ? 19.317 -0.022 17.628 1.00 0.00 1 ALA A N 8
ATOM 13519 C CA . ALA A 1 4 ? 19.465 0.949 16.522 1.00 0.00 1 ALA A CA 8
ATOM 13520 C C . ALA A 1 4 ? 18.173 1.039 15.728 1.00 0.00 1 ALA A C 8
ATOM 13521 O O . ALA A 1 4 ? 17.420 0.067 15.639 1.00 0.00 1 ALA A O 8
ATOM 13528 N N . GLN A 1 5 ? 17.914 2.207 15.157 1.00 0.00 2 GLN A N 8
ATOM 13529 C CA . GLN A 1 5 ? 16.672 2.437 14.439 1.00 0.00 2 GLN A CA 8
ATOM 13530 C C . GLN A 1 5 ? 16.722 1.823 13.047 1.00 0.00 2 GLN A C 8
ATOM 13531 O O . GLN A 1 5 ? 17.255 2.413 12.101 1.00 0.00 2 GLN A O 8
ATOM 13545 N N . ALA A 1 6 ? 16.183 0.622 12.948 1.00 0.00 3 ALA A N 8
ATOM 13546 C CA . ALA A 1 6 ? 16.070 -0.084 11.687 1.00 0.00 3 ALA A CA 8
ATOM 13547 C C . ALA A 1 6 ? 14.904 -1.055 11.762 1.00 0.00 3 ALA A C 8
ATOM 13548 O O . ALA A 1 6 ? 15.081 -2.237 12.060 1.00 0.00 3 ALA A O 8
ATOM 13555 N N . ASP A 1 7 ? 13.706 -0.535 11.551 1.00 0.00 4 ASP A N 8
ATOM 13556 C CA . ASP A 1 7 ? 12.499 -1.337 11.680 1.00 0.00 4 ASP A CA 8
ATOM 13557 C C . ASP A 1 7 ? 11.761 -1.411 10.349 1.00 0.00 4 ASP A C 8
ATOM 13558 O O . ASP A 1 7 ? 11.124 -2.416 10.033 1.00 0.00 4 ASP A O 8
ATOM 13567 N N . GLY A 1 8 ? 11.856 -0.344 9.571 1.00 0.00 5 GLY A N 8
ATOM 13568 C CA . GLY A 1 8 ? 11.289 -0.348 8.241 1.00 0.00 5 GLY A CA 8
ATOM 13569 C C . GLY A 1 8 ? 9.890 0.220 8.190 1.00 0.00 5 GLY A C 8
ATOM 13570 O O . GLY A 1 8 ? 9.379 0.732 9.189 1.00 0.00 5 GLY A O 8
ATOM 13574 N N . ILE A 1 9 ? 9.273 0.133 7.018 1.00 0.00 6 ILE A N 8
ATOM 13575 C CA . ILE A 1 9 ? 7.921 0.630 6.821 1.00 0.00 6 ILE A CA 8
ATOM 13576 C C . ILE A 1 9 ? 6.921 -0.226 7.589 1.00 0.00 6 ILE A C 8
ATOM 13577 O O . ILE A 1 9 ? 6.742 -1.408 7.293 1.00 0.00 6 ILE A O 8
ATOM 13593 N N . ALA A 1 10 ? 6.281 0.366 8.578 1.00 0.00 7 ALA A N 8
ATOM 13594 C CA . ALA A 1 10 ? 5.271 -0.336 9.343 1.00 0.00 7 ALA A CA 8
ATOM 13595 C C . ALA A 1 10 ? 3.886 0.013 8.825 1.00 0.00 7 ALA A C 8
ATOM 13596 O O . ALA A 1 10 ? 3.333 1.064 9.159 1.00 0.00 7 ALA A O 8
ATOM 13603 N N . PHE A 1 11 ? 3.353 -0.845 7.966 1.00 0.00 8 PHE A N 8
ATOM 13604 C CA . PHE A 1 11 ? 1.998 -0.681 7.472 1.00 0.00 8 PHE A CA 8
ATOM 13605 C C . PHE A 1 11 ? 1.010 -0.988 8.588 1.00 0.00 8 PHE A C 8
ATOM 13606 O O . PHE A 1 11 ? 0.904 -2.127 9.038 1.00 0.00 8 PHE A O 8
ATOM 13623 N N . ARG A 1 12 ? 0.310 0.038 9.035 1.00 0.00 9 ARG A N 8
ATOM 13624 C CA . ARG A 1 12 ? -0.580 -0.071 10.178 1.00 0.00 9 ARG A CA 8
ATOM 13625 C C . ARG A 1 12 ? -1.779 -0.951 9.856 1.00 0.00 9 ARG A C 8
ATOM 13626 O O . ARG A 1 12 ? -2.399 -0.823 8.797 1.00 0.00 9 ARG A O 8
ATOM 13647 N N . GLU A 1 13 ? -2.086 -1.865 10.765 1.00 0.00 10 GLU A N 8
ATOM 13648 C CA . GLU A 1 13 ? -3.227 -2.745 10.602 1.00 0.00 10 GLU A CA 8
ATOM 13649 C C . GLU A 1 13 ? -4.510 -2.042 11.020 1.00 0.00 10 GLU A C 8
ATOM 13650 O O . GLU A 1 13 ? -4.863 -2.004 12.201 1.00 0.00 10 GLU A O 8
ATOM 13662 N N . LEU A 1 14 ? -5.179 -1.456 10.047 1.00 0.00 11 LEU A N 8
ATOM 13663 C CA . LEU A 1 14 ? -6.466 -0.841 10.258 1.00 0.00 11 LEU A CA 8
ATOM 13664 C C . LEU A 1 14 ? -7.526 -1.630 9.507 1.00 0.00 11 LEU A C 8
ATOM 13665 O O . LEU A 1 14 ? -7.227 -2.289 8.508 1.00 0.00 11 LEU A O 8
ATOM 13681 N N . SER A 1 15 ? -8.748 -1.586 9.993 1.00 0.00 12 SER A N 8
ATOM 13682 C CA . SER A 1 15 ? -9.858 -2.208 9.298 1.00 0.00 12 SER A CA 8
ATOM 13683 C C . SER A 1 15 ? -10.361 -1.277 8.198 1.00 0.00 12 SER A C 8
ATOM 13684 O O . SER A 1 15 ? -9.966 -0.109 8.147 1.00 0.00 12 SER A O 8
ATOM 13692 N N . PHE A 1 16 ? -11.228 -1.787 7.330 1.00 0.00 13 PHE A N 8
ATOM 13693 C CA . PHE A 1 16 ? -11.797 -0.983 6.250 1.00 0.00 13 PHE A CA 8
ATOM 13694 C C . PHE A 1 16 ? -12.472 0.281 6.803 1.00 0.00 13 PHE A C 8
ATOM 13695 O O . PHE A 1 16 ? -12.126 1.388 6.385 1.00 0.00 13 PHE A O 8
ATOM 13712 N N . PRO A 1 17 ? -13.423 0.153 7.760 1.00 0.00 14 PRO A N 8
ATOM 13713 C CA . PRO A 1 17 ? -14.059 1.321 8.384 1.00 0.00 14 PRO A CA 8
ATOM 13714 C C . PRO A 1 17 ? -13.053 2.207 9.117 1.00 0.00 14 PRO A C 8
ATOM 13715 O O . PRO A 1 17 ? -13.138 3.432 9.052 1.00 0.00 14 PRO A O 8
ATOM 13726 N N . GLU A 1 18 ? -12.097 1.581 9.797 1.00 0.00 15 GLU A N 8
ATOM 13727 C CA . GLU A 1 18 ? -11.074 2.304 10.542 1.00 0.00 15 GLU A CA 8
ATOM 13728 C C . GLU A 1 18 ? -10.286 3.244 9.641 1.00 0.00 15 GLU A C 8
ATOM 13729 O O . GLU A 1 18 ? -10.180 4.442 9.911 1.00 0.00 15 GLU A O 8
ATOM 13741 N N . ALA A 1 19 ? -9.737 2.690 8.569 1.00 0.00 16 ALA A N 8
ATOM 13742 C CA . ALA A 1 19 ? -8.905 3.457 7.657 1.00 0.00 16 ALA A CA 8
ATOM 13743 C C . ALA A 1 19 ? -9.711 4.560 6.981 1.00 0.00 16 ALA A C 8
ATOM 13744 O O . ALA A 1 19 ? -9.242 5.690 6.841 1.00 0.00 16 ALA A O 8
ATOM 13751 N N . LEU A 1 20 ? -10.935 4.222 6.590 1.00 0.00 17 LEU A N 8
ATOM 13752 C CA . LEU A 1 20 ? -11.828 5.163 5.927 1.00 0.00 17 LEU A CA 8
ATOM 13753 C C . LEU A 1 20 ? -12.164 6.320 6.860 1.00 0.00 17 LEU A C 8
ATOM 13754 O O . LEU A 1 20 ? -12.144 7.486 6.465 1.00 0.00 17 LEU A O 8
ATOM 13770 N N . LYS A 1 21 ? -12.476 5.976 8.101 1.00 0.00 18 LYS A N 8
ATOM 13771 C CA . LYS A 1 21 ? -12.798 6.962 9.126 1.00 0.00 18 LYS A CA 8
ATOM 13772 C C . LYS A 1 21 ? -11.663 7.969 9.286 1.00 0.00 18 LYS A C 8
ATOM 13773 O O . LYS A 1 21 ? -11.882 9.181 9.254 1.00 0.00 18 LYS A O 8
ATOM 13792 N N . ARG A 1 22 ? -10.448 7.453 9.446 1.00 0.00 19 ARG A N 8
ATOM 13793 C CA . ARG A 1 22 ? -9.269 8.289 9.640 1.00 0.00 19 ARG A CA 8
ATOM 13794 C C . ARG A 1 22 ? -9.008 9.167 8.424 1.00 0.00 19 ARG A C 8
ATOM 13795 O O . ARG A 1 22 ? -8.578 10.314 8.556 1.00 0.00 19 ARG A O 8
ATOM 13816 N N . ALA A 1 23 ? -9.272 8.626 7.245 1.00 0.00 20 ALA A N 8
ATOM 13817 C CA . ALA A 1 23 ? -9.146 9.387 6.010 1.00 0.00 20 ALA A CA 8
ATOM 13818 C C . ALA A 1 23 ? -10.044 10.617 6.040 1.00 0.00 20 ALA A C 8
ATOM 13819 O O . ALA A 1 23 ? -9.595 11.737 5.798 1.00 0.00 20 ALA A O 8
ATOM 13826 N N . GLU A 1 24 ? -11.309 10.395 6.358 1.00 0.00 21 GLU A N 8
ATOM 13827 C CA . GLU A 1 24 ? -12.301 11.461 6.373 1.00 0.00 21 GLU A CA 8
ATOM 13828 C C . GLU A 1 24 ? -11.991 12.533 7.414 1.00 0.00 21 GLU A C 8
ATOM 13829 O O . GLU A 1 24 ? -11.954 13.722 7.090 1.00 0.00 21 GLU A O 8
ATOM 13841 N N . VAL A 1 25 ? -11.752 12.116 8.651 1.00 0.00 22 VAL A N 8
ATOM 13842 C CA . VAL A 1 25 ? -11.647 13.061 9.760 1.00 0.00 22 VAL A CA 8
ATOM 13843 C C . VAL A 1 25 ? -10.288 13.762 9.821 1.00 0.00 22 VAL A C 8
ATOM 13844 O O . VAL A 1 25 ? -10.208 14.919 10.234 1.00 0.00 22 VAL A O 8
ATOM 13857 N N . GLU A 1 26 ? -9.224 13.084 9.407 1.00 0.00 23 GLU A N 8
ATOM 13858 C CA . GLU A 1 26 ? -7.882 13.643 9.554 1.00 0.00 23 GLU A CA 8
ATOM 13859 C C . GLU A 1 26 ? -7.379 14.252 8.246 1.00 0.00 23 GLU A C 8
ATOM 13860 O O . GLU A 1 26 ? -6.511 15.121 8.261 1.00 0.00 23 GLU A O 8
ATOM 13872 N N . ASP A 1 27 ? -7.943 13.796 7.128 1.00 0.00 24 ASP A N 8
ATOM 13873 C CA . ASP A 1 27 ? -7.595 14.313 5.799 1.00 0.00 24 ASP A CA 8
ATOM 13874 C C . ASP A 1 27 ? -6.143 14.004 5.429 1.00 0.00 24 ASP A C 8
ATOM 13875 O O . ASP A 1 27 ? -5.227 14.777 5.726 1.00 0.00 24 ASP A O 8
ATOM 13884 N N . LYS A 1 28 ? -5.958 12.857 4.794 1.00 0.00 25 LYS A N 8
ATOM 13885 C CA . LYS A 1 28 ? -4.662 12.417 4.295 1.00 0.00 25 LYS A CA 8
ATOM 13886 C C . LYS A 1 28 ? -4.849 11.104 3.550 1.00 0.00 25 LYS A C 8
ATOM 13887 O O . LYS A 1 28 ? -5.347 10.131 4.119 1.00 0.00 25 LYS A O 8
ATOM 13906 N N . LEU A 1 29 ? -4.464 11.093 2.280 1.00 0.00 26 LEU A N 8
ATOM 13907 C CA . LEU A 1 29 ? -4.736 9.965 1.396 1.00 0.00 26 LEU A CA 8
ATOM 13908 C C . LEU A 1 29 ? -4.036 8.688 1.864 1.00 0.00 26 LEU A C 8
ATOM 13909 O O . LEU A 1 29 ? -3.011 8.731 2.551 1.00 0.00 26 LEU A O 8
ATOM 13925 N N . LEU A 1 30 ? -4.603 7.551 1.478 1.00 0.00 27 LEU A N 8
ATOM 13926 C CA . LEU A 1 30 ? -4.128 6.257 1.947 1.00 0.00 27 LEU A CA 8
ATOM 13927 C C . LEU A 1 30 ? -3.267 5.563 0.903 1.00 0.00 27 LEU A C 8
ATOM 13928 O O . LEU A 1 30 ? -3.522 5.661 -0.302 1.00 0.00 27 LEU A O 8
ATOM 13944 N N . PHE A 1 31 ? -2.247 4.864 1.378 1.00 0.00 28 PHE A N 8
ATOM 13945 C CA . PHE A 1 31 ? -1.480 3.959 0.545 1.00 0.00 28 PHE A CA 8
ATOM 13946 C C . PHE A 1 31 ? -1.542 2.566 1.160 1.00 0.00 28 PHE A C 8
ATOM 13947 O O . PHE A 1 31 ? -0.945 2.304 2.211 1.00 0.00 28 PHE A O 8
ATOM 13964 N N . VAL A 1 32 ? -2.287 1.690 0.519 1.00 0.00 29 VAL A N 8
ATOM 13965 C CA . VAL A 1 32 ? -2.562 0.380 1.074 1.00 0.00 29 VAL A CA 8
ATOM 13966 C C . VAL A 1 32 ? -1.738 -0.696 0.383 1.00 0.00 29 VAL A C 8
ATOM 13967 O O . VAL A 1 32 ? -1.729 -0.791 -0.846 1.00 0.00 29 VAL A O 8
ATOM 13980 N N . ASP A 1 33 ? -1.037 -1.483 1.180 1.00 0.00 30 ASP A N 8
ATOM 13981 C CA . ASP A 1 33 ? -0.310 -2.639 0.681 1.00 0.00 30 ASP A CA 8
ATOM 13982 C C . ASP A 1 33 ? -1.132 -3.896 0.921 1.00 0.00 30 ASP A C 8
ATOM 13983 O O . ASP A 1 33 ? -1.394 -4.276 2.068 1.00 0.00 30 ASP A O 8
ATOM 13992 N N . CYS A 1 34 ? -1.590 -4.504 -0.157 1.00 0.00 31 CYS A N 8
ATOM 13993 C CA . CYS A 1 34 ? -2.346 -5.735 -0.065 1.00 0.00 31 CYS A CA 8
ATOM 13994 C C . CYS A 1 34 ? -1.652 -6.818 -0.865 1.00 0.00 31 CYS A C 8
ATOM 13995 O O . CYS A 1 34 ? -1.597 -6.763 -2.094 1.00 0.00 31 CYS A O 8
ATOM 14003 N N . PHE A 1 35 ? -1.134 -7.809 -0.176 1.00 0.00 32 PHE A N 8
ATOM 14004 C CA . PHE A 1 35 ? -0.354 -8.836 -0.829 1.00 0.00 32 PHE A CA 8
ATOM 14005 C C . PHE A 1 35 ? -0.872 -10.222 -0.497 1.00 0.00 32 PHE A C 8
ATOM 14006 O O . PHE A 1 35 ? -1.664 -10.409 0.430 1.00 0.00 32 PHE A O 8
ATOM 14023 N N . THR A 1 36 ? -0.416 -11.185 -1.271 1.00 0.00 33 THR A N 8
ATOM 14024 C CA . THR A 1 36 ? -0.694 -12.582 -1.011 1.00 0.00 33 THR A CA 8
ATOM 14025 C C . THR A 1 36 ? 0.514 -13.204 -0.313 1.00 0.00 33 THR A C 8
ATOM 14026 O O . THR A 1 36 ? 1.629 -12.714 -0.481 1.00 0.00 33 THR A O 8
ATOM 14037 N N . THR A 1 37 ? 0.283 -14.236 0.503 1.00 0.00 34 THR A N 8
ATOM 14038 C CA . THR A 1 37 ? 1.360 -14.950 1.188 1.00 0.00 34 THR A CA 8
ATOM 14039 C C . THR A 1 37 ? 2.534 -15.208 0.242 1.00 0.00 34 THR A C 8
ATOM 14040 O O . THR A 1 37 ? 3.697 -15.006 0.599 1.00 0.00 34 THR A O 8
ATOM 14051 N N . TRP A 1 38 ? 2.221 -15.645 -0.968 1.00 0.00 35 TRP A N 8
ATOM 14052 C CA . TRP A 1 38 ? 3.213 -15.741 -2.015 1.00 0.00 35 TRP A CA 8
ATOM 14053 C C . TRP A 1 38 ? 3.396 -14.375 -2.671 1.00 0.00 35 TRP A C 8
ATOM 14054 O O . TRP A 1 38 ? 2.635 -13.990 -3.560 1.00 0.00 35 TRP A O 8
ATOM 14075 N N . CYS A 1 39 ? 4.377 -13.626 -2.192 1.00 0.00 36 CYS A N 8
ATOM 14076 C CA . CYS A 1 39 ? 4.668 -12.314 -2.742 1.00 0.00 36 CYS A CA 8
ATOM 14077 C C . CYS A 1 39 ? 6.166 -12.137 -2.966 1.00 0.00 36 CYS A C 8
ATOM 14078 O O . CYS A 1 39 ? 6.873 -11.563 -2.136 1.00 0.00 36 CYS A O 8
ATOM 14086 N N . GLY A 1 40 ? 6.637 -12.641 -4.098 1.00 0.00 37 GLY A N 8
ATOM 14087 C CA . GLY A 1 40 ? 8.053 -12.593 -4.420 1.00 0.00 37 GLY A CA 8
ATOM 14088 C C . GLY A 1 40 ? 8.611 -11.182 -4.424 1.00 0.00 37 GLY A C 8
ATOM 14089 O O . GLY A 1 40 ? 9.449 -10.846 -3.584 1.00 0.00 37 GLY A O 8
ATOM 14093 N N . PRO A 1 41 ? 8.157 -10.321 -5.356 1.00 0.00 38 PRO A N 8
ATOM 14094 C CA . PRO A 1 41 ? 8.612 -8.932 -5.445 1.00 0.00 38 PRO A CA 8
ATOM 14095 C C . PRO A 1 41 ? 8.464 -8.174 -4.127 1.00 0.00 38 PRO A C 8
ATOM 14096 O O . PRO A 1 41 ? 9.318 -7.359 -3.780 1.00 0.00 38 PRO A O 8
ATOM 14107 N N . CYS A 1 42 ? 7.393 -8.451 -3.389 1.00 0.00 39 CYS A N 8
ATOM 14108 C CA . CYS A 1 42 ? 7.161 -7.784 -2.114 1.00 0.00 39 CYS A CA 8
ATOM 14109 C C . CYS A 1 42 ? 8.252 -8.151 -1.114 1.00 0.00 39 CYS A C 8
ATOM 14110 O O . CYS A 1 42 ? 8.866 -7.278 -0.509 1.00 0.00 39 CYS A O 8
ATOM 14118 N N . LYS A 1 43 ? 8.512 -9.446 -0.961 1.00 0.00 40 LYS A N 8
ATOM 14119 C CA . LYS A 1 43 ? 9.546 -9.905 -0.039 1.00 0.00 40 LYS A CA 8
ATOM 14120 C C . LYS A 1 43 ? 10.926 -9.473 -0.515 1.00 0.00 40 LYS A C 8
ATOM 14121 O O . LYS A 1 43 ? 11.834 -9.260 0.291 1.00 0.00 40 LYS A O 8
ATOM 14140 N N . ARG A 1 44 ? 11.070 -9.322 -1.824 1.00 0.00 41 ARG A N 8
ATOM 14141 C CA . ARG A 1 44 ? 12.308 -8.829 -2.408 1.00 0.00 41 ARG A CA 8
ATOM 14142 C C . ARG A 1 44 ? 12.587 -7.402 -1.941 1.00 0.00 41 ARG A C 8
ATOM 14143 O O . ARG A 1 44 ? 13.698 -7.082 -1.513 1.00 0.00 41 ARG A O 8
ATOM 14164 N N . LEU A 1 45 ? 11.574 -6.550 -2.005 1.00 0.00 42 LEU A N 8
ATOM 14165 C CA . LEU A 1 45 ? 11.734 -5.166 -1.588 1.00 0.00 42 LEU A CA 8
ATOM 14166 C C . LEU A 1 45 ? 11.682 -5.038 -0.068 1.00 0.00 42 LEU A C 8
ATOM 14167 O O . LEU A 1 45 ? 12.169 -4.062 0.491 1.00 0.00 42 LEU A O 8
ATOM 14183 N N . SER A 1 46 ? 11.112 -6.037 0.596 1.00 0.00 43 SER A N 8
ATOM 14184 C CA . SER A 1 46 ? 11.029 -6.046 2.056 1.00 0.00 43 SER A CA 8
ATOM 14185 C C . SER A 1 46 ? 12.412 -5.966 2.699 1.00 0.00 43 SER A C 8
ATOM 14186 O O . SER A 1 46 ? 12.566 -5.431 3.792 1.00 0.00 43 SER A O 8
ATOM 14194 N N . LYS A 1 47 ? 13.422 -6.494 2.024 1.00 0.00 44 LYS A N 8
ATOM 14195 C CA . LYS A 1 47 ? 14.769 -6.474 2.574 1.00 0.00 44 LYS A CA 8
ATOM 14196 C C . LYS A 1 47 ? 15.423 -5.104 2.391 1.00 0.00 44 LYS A C 8
ATOM 14197 O O . LYS A 1 47 ? 15.996 -4.555 3.328 1.00 0.00 44 LYS A O 8
ATOM 14216 N N . VAL A 1 48 ? 15.322 -4.555 1.187 1.00 0.00 45 VAL A N 8
ATOM 14217 C CA . VAL A 1 48 ? 16.014 -3.316 0.846 1.00 0.00 45 VAL A CA 8
ATOM 14218 C C . VAL A 1 48 ? 15.194 -2.059 1.153 1.00 0.00 45 VAL A C 8
ATOM 14219 O O . VAL A 1 48 ? 15.732 -1.066 1.632 1.00 0.00 45 VAL A O 8
ATOM 14232 N N . VAL A 1 49 ? 13.904 -2.094 0.873 1.00 0.00 46 VAL A N 8
ATOM 14233 C CA . VAL A 1 49 ? 13.060 -0.923 1.074 1.00 0.00 46 VAL A CA 8
ATOM 14234 C C . VAL A 1 49 ? 12.691 -0.766 2.546 1.00 0.00 46 VAL A C 8
ATOM 14235 O O . VAL A 1 49 ? 12.579 0.350 3.050 1.00 0.00 46 VAL A O 8
ATOM 14248 N N . PHE A 1 50 ? 12.544 -1.884 3.243 1.00 0.00 47 PHE A N 8
ATOM 14249 C CA . PHE A 1 50 ? 12.110 -1.860 4.638 1.00 0.00 47 PHE A CA 8
ATOM 14250 C C . PHE A 1 50 ? 13.295 -1.793 5.600 1.00 0.00 47 PHE A C 8
ATOM 14251 O O . PHE A 1 50 ? 13.164 -2.122 6.777 1.00 0.00 47 PHE A O 8
ATOM 14268 N N . LYS A 1 51 ? 14.450 -1.378 5.107 1.00 0.00 48 LYS A N 8
ATOM 14269 C CA . LYS A 1 51 ? 15.579 -1.109 5.975 1.00 0.00 48 LYS A CA 8
ATOM 14270 C C . LYS A 1 51 ? 15.907 0.379 5.966 1.00 0.00 48 LYS A C 8
ATOM 14271 O O . LYS A 1 51 ? 16.689 0.866 6.784 1.00 0.00 48 LYS A O 8
ATOM 14290 N N . ASP A 1 52 ? 15.296 1.088 5.026 1.00 0.00 49 ASP A N 8
ATOM 14291 C CA . ASP A 1 52 ? 15.520 2.521 4.860 1.00 0.00 49 ASP A CA 8
ATOM 14292 C C . ASP A 1 52 ? 14.498 3.316 5.663 1.00 0.00 49 ASP A C 8
ATOM 14293 O O . ASP A 1 52 ? 13.299 3.270 5.377 1.00 0.00 49 ASP A O 8
ATOM 14302 N N . SER A 1 53 ? 14.970 4.041 6.663 1.00 0.00 50 SER A N 8
ATOM 14303 C CA . SER A 1 53 ? 14.088 4.792 7.542 1.00 0.00 50 SER A CA 8
ATOM 14304 C C . SER A 1 53 ? 13.451 5.976 6.808 1.00 0.00 50 SER A C 8
ATOM 14305 O O . SER A 1 53 ? 12.313 6.346 7.086 1.00 0.00 50 SER A O 8
ATOM 14313 N N . LEU A 1 54 ? 14.178 6.547 5.854 1.00 0.00 51 LEU A N 8
ATOM 14314 C CA . LEU A 1 54 ? 13.710 7.728 5.142 1.00 0.00 51 LEU A CA 8
ATOM 14315 C C . LEU A 1 54 ? 12.549 7.394 4.214 1.00 0.00 51 LEU A C 8
ATOM 14316 O O . LEU A 1 54 ? 11.578 8.147 4.128 1.00 0.00 51 LEU A O 8
ATOM 14332 N N . VAL A 1 55 ? 12.654 6.271 3.515 1.00 0.00 52 VAL A N 8
ATOM 14333 C CA . VAL A 1 55 ? 11.569 5.799 2.663 1.00 0.00 52 VAL A CA 8
ATOM 14334 C C . VAL A 1 55 ? 10.326 5.519 3.504 1.00 0.00 52 VAL A C 8
ATOM 14335 O O . VAL A 1 55 ? 9.214 5.906 3.142 1.00 0.00 52 VAL A O 8
ATOM 14348 N N . ALA A 1 56 ? 10.531 4.867 4.641 1.00 0.00 53 ALA A N 8
ATOM 14349 C CA . ALA A 1 56 ? 9.441 4.573 5.562 1.00 0.00 53 ALA A CA 8
ATOM 14350 C C . ALA A 1 56 ? 8.796 5.858 6.071 1.00 0.00 53 ALA A C 8
ATOM 14351 O O . ALA A 1 56 ? 7.572 5.996 6.056 1.00 0.00 53 ALA A O 8
ATOM 14358 N N . ASP A 1 57 ? 9.631 6.792 6.512 1.00 0.00 54 ASP A N 8
ATOM 14359 C CA . ASP A 1 57 ? 9.172 8.094 6.995 1.00 0.00 54 ASP A CA 8
ATOM 14360 C C . ASP A 1 57 ? 8.358 8.821 5.928 1.00 0.00 54 ASP A C 8
ATOM 14361 O O . ASP A 1 57 ? 7.296 9.383 6.210 1.00 0.00 54 ASP A O 8
ATOM 14370 N N . TYR A 1 58 ? 8.855 8.769 4.699 1.00 0.00 55 TYR A N 8
ATOM 14371 C CA . TYR A 1 58 ? 8.213 9.419 3.562 1.00 0.00 55 TYR A CA 8
ATOM 14372 C C . TYR A 1 58 ? 6.769 8.945 3.396 1.00 0.00 55 TYR A C 8
ATOM 14373 O O . TYR A 1 58 ? 5.851 9.755 3.225 1.00 0.00 55 TYR A O 8
ATOM 14391 N N . PHE A 1 59 ? 6.567 7.633 3.451 1.00 0.00 56 PHE A N 8
ATOM 14392 C CA . PHE A 1 59 ? 5.238 7.059 3.301 1.00 0.00 56 PHE A CA 8
ATOM 14393 C C . PHE A 1 59 ? 4.394 7.266 4.550 1.00 0.00 56 PHE A C 8
ATOM 14394 O O . PHE A 1 59 ? 3.218 7.606 4.457 1.00 0.00 56 PHE A O 8
ATOM 14411 N N . ASN A 1 60 ? 5.007 7.073 5.712 1.00 0.00 57 ASN A N 8
ATOM 14412 C CA . ASN A 1 60 ? 4.292 7.149 6.987 1.00 0.00 57 ASN A CA 8
ATOM 14413 C C . ASN A 1 60 ? 3.705 8.536 7.223 1.00 0.00 57 ASN A C 8
ATOM 14414 O O . ASN A 1 60 ? 2.607 8.674 7.763 1.00 0.00 57 ASN A O 8
ATOM 14425 N N . ARG A 1 61 ? 4.440 9.562 6.820 1.00 0.00 58 ARG A N 8
ATOM 14426 C CA . ARG A 1 61 ? 4.013 10.933 7.056 1.00 0.00 58 ARG A CA 8
ATOM 14427 C C . ARG A 1 61 ? 3.042 11.420 5.987 1.00 0.00 58 ARG A C 8
ATOM 14428 O O . ARG A 1 61 ? 1.997 11.983 6.307 1.00 0.00 58 ARG A O 8
ATOM 14449 N N . HIS A 1 62 ? 3.372 11.181 4.723 1.00 0.00 59 HIS A N 8
ATOM 14450 C CA . HIS A 1 62 ? 2.613 11.774 3.623 1.00 0.00 59 HIS A CA 8
ATOM 14451 C C . HIS A 1 62 ? 1.379 10.949 3.256 1.00 0.00 59 HIS A C 8
ATOM 14452 O O . HIS A 1 62 ? 0.473 11.452 2.600 1.00 0.00 59 HIS A O 8
ATOM 14467 N N . PHE A 1 63 ? 1.340 9.694 3.678 1.00 0.00 60 PHE A N 8
ATOM 14468 C CA . PHE A 1 63 ? 0.198 8.831 3.392 1.00 0.00 60 PHE A CA 8
ATOM 14469 C C . PHE A 1 63 ? -0.182 8.011 4.616 1.00 0.00 60 PHE A C 8
ATOM 14470 O O . PHE A 1 63 ? 0.538 7.991 5.614 1.00 0.00 60 PHE A O 8
ATOM 14487 N N . VAL A 1 64 ? -1.329 7.357 4.544 1.00 0.00 61 VAL A N 8
ATOM 14488 C CA . VAL A 1 64 ? -1.745 6.434 5.585 1.00 0.00 61 VAL A CA 8
ATOM 14489 C C . VAL A 1 64 ? -1.288 5.025 5.229 1.00 0.00 61 VAL A C 8
ATOM 14490 O O . VAL A 1 64 ? -1.623 4.506 4.160 1.00 0.00 61 VAL A O 8
ATOM 14503 N N . ASN A 1 65 ? -0.500 4.425 6.108 1.00 0.00 62 ASN A N 8
ATOM 14504 C CA . ASN A 1 65 ? 0.033 3.091 5.870 1.00 0.00 62 ASN A CA 8
ATOM 14505 C C . ASN A 1 65 ? -0.986 2.042 6.275 1.00 0.00 62 ASN A C 8
ATOM 14506 O O . ASN A 1 65 ? -1.340 1.940 7.448 1.00 0.00 62 ASN A O 8
ATOM 14517 N N . LEU A 1 66 ? -1.463 1.269 5.312 1.00 0.00 63 LEU A N 8
ATOM 14518 C CA . LEU A 1 66 ? -2.439 0.230 5.600 1.00 0.00 63 LEU A CA 8
ATOM 14519 C C . LEU A 1 66 ? -1.980 -1.122 5.069 1.00 0.00 63 LEU A C 8
ATOM 14520 O O . LEU A 1 66 ? -1.591 -1.243 3.909 1.00 0.00 63 LEU A O 8
ATOM 14536 N N . LYS A 1 67 ? -2.018 -2.127 5.934 1.00 0.00 64 LYS A N 8
ATOM 14537 C CA . LYS A 1 67 ? -1.692 -3.497 5.550 1.00 0.00 64 LYS A CA 8
ATOM 14538 C C . LYS A 1 67 ? -2.930 -4.378 5.656 1.00 0.00 64 LYS A C 8
ATOM 14539 O O . LYS A 1 67 ? -3.597 -4.405 6.695 1.00 0.00 64 LYS A O 8
ATOM 14558 N N . MET A 1 68 ? -3.240 -5.096 4.586 1.00 0.00 65 MET A N 8
ATOM 14559 C CA . MET A 1 68 ? -4.381 -5.999 4.584 1.00 0.00 65 MET A CA 8
ATOM 14560 C C . MET A 1 68 ? -4.061 -7.257 3.783 1.00 0.00 65 MET A C 8
ATOM 14561 O O . MET A 1 68 ? -3.696 -7.188 2.612 1.00 0.00 65 MET A O 8
ATOM 14575 N N . ASP A 1 69 ? -4.186 -8.400 4.440 1.00 0.00 66 ASP A N 8
ATOM 14576 C CA . ASP A 1 69 ? -3.783 -9.673 3.868 1.00 0.00 66 ASP A CA 8
ATOM 14577 C C . ASP A 1 69 ? -4.959 -10.369 3.193 1.00 0.00 66 ASP A C 8
ATOM 14578 O O . ASP A 1 69 ? -6.115 -10.147 3.557 1.00 0.00 66 ASP A O 8
ATOM 14587 N N . MET A 1 70 ? -4.655 -11.239 2.233 1.00 0.00 67 MET A N 8
ATOM 14588 C CA . MET A 1 70 ? -5.684 -11.927 1.449 1.00 0.00 67 MET A CA 8
ATOM 14589 C C . MET A 1 70 ? -6.311 -13.081 2.227 1.00 0.00 67 MET A C 8
ATOM 14590 O O . MET A 1 70 ? -7.144 -13.819 1.703 1.00 0.00 67 MET A O 8
ATOM 14604 N N . GLU A 1 71 ? -5.916 -13.227 3.477 1.00 0.00 68 GLU A N 8
ATOM 14605 C CA . GLU A 1 71 ? -6.427 -14.297 4.318 1.00 0.00 68 GLU A CA 8
ATOM 14606 C C . GLU A 1 71 ? -7.245 -13.723 5.465 1.00 0.00 68 GLU A C 8
ATOM 14607 O O . GLU A 1 71 ? -7.637 -14.439 6.387 1.00 0.00 68 GLU A O 8
ATOM 14619 N N . LYS A 1 72 ? -7.511 -12.427 5.401 1.00 0.00 69 LYS A N 8
ATOM 14620 C CA . LYS A 1 72 ? -8.248 -11.755 6.459 1.00 0.00 69 LYS A CA 8
ATOM 14621 C C . LYS A 1 72 ? -9.680 -11.481 6.027 1.00 0.00 69 LYS A C 8
ATOM 14622 O O . LYS A 1 72 ? -9.997 -11.525 4.834 1.00 0.00 69 LYS A O 8
ATOM 14641 N N . GLY A 1 73 ? -10.533 -11.182 7.000 1.00 0.00 70 GLY A N 8
ATOM 14642 C CA . GLY A 1 73 ? -11.959 -11.060 6.749 1.00 0.00 70 GLY A CA 8
ATOM 14643 C C . GLY A 1 73 ? -12.330 -9.907 5.836 1.00 0.00 70 GLY A C 8
ATOM 14644 O O . GLY A 1 73 ? -13.448 -9.860 5.316 1.00 0.00 70 GLY A O 8
ATOM 14648 N N . GLU A 1 74 ? -11.416 -8.966 5.643 1.00 0.00 71 GLU A N 8
ATOM 14649 C CA . GLU A 1 74 ? -11.674 -7.824 4.770 1.00 0.00 71 GLU A CA 8
ATOM 14650 C C . GLU A 1 74 ? -10.789 -7.875 3.529 1.00 0.00 71 GLU A C 8
ATOM 14651 O O . GLU A 1 74 ? -10.954 -7.080 2.601 1.00 0.00 71 GLU A O 8
ATOM 14663 N N . GLY A 1 75 ? -9.870 -8.830 3.507 1.00 0.00 72 GLY A N 8
ATOM 14664 C CA . GLY A 1 75 ? -8.880 -8.882 2.453 1.00 0.00 72 GLY A CA 8
ATOM 14665 C C . GLY A 1 75 ? -9.445 -9.325 1.121 1.00 0.00 72 GLY A C 8
ATOM 14666 O O . GLY A 1 75 ? -9.170 -8.709 0.088 1.00 0.00 72 GLY A O 8
ATOM 14670 N N . VAL A 1 76 ? -10.240 -10.386 1.138 1.00 0.00 73 VAL A N 8
ATOM 14671 C CA . VAL A 1 76 ? -10.768 -10.949 -0.098 1.00 0.00 73 VAL A CA 8
ATOM 14672 C C . VAL A 1 76 ? -11.778 -10.002 -0.746 1.00 0.00 73 VAL A C 8
ATOM 14673 O O . VAL A 1 76 ? -12.052 -10.104 -1.946 1.00 0.00 73 VAL A O 8
ATOM 14686 N N . GLU A 1 77 ? -12.323 -9.069 0.044 1.00 0.00 74 GLU A N 8
ATOM 14687 C CA . GLU A 1 77 ? -13.253 -8.076 -0.487 1.00 0.00 74 GLU A CA 8
ATOM 14688 C C . GLU A 1 77 ? -12.528 -7.170 -1.469 1.00 0.00 74 GLU A C 8
ATOM 14689 O O . GLU A 1 77 ? -12.958 -6.990 -2.612 1.00 0.00 74 GLU A O 8
ATOM 14701 N N . LEU A 1 78 ? -11.410 -6.621 -1.015 1.00 0.00 75 LEU A N 8
ATOM 14702 C CA . LEU A 1 78 ? -10.603 -5.729 -1.832 1.00 0.00 75 LEU A CA 8
ATOM 14703 C C . LEU A 1 78 ? -9.979 -6.486 -2.998 1.00 0.00 75 LEU A C 8
ATOM 14704 O O . LEU A 1 78 ? -9.863 -5.958 -4.105 1.00 0.00 75 LEU A O 8
ATOM 14720 N N . ARG A 1 79 ? -9.604 -7.734 -2.741 1.00 0.00 76 ARG A N 8
ATOM 14721 C CA . ARG A 1 79 ? -8.977 -8.580 -3.750 1.00 0.00 76 ARG A CA 8
ATOM 14722 C C . ARG A 1 79 ? -9.865 -8.719 -4.984 1.00 0.00 76 ARG A C 8
ATOM 14723 O O . ARG A 1 79 ? -9.422 -8.497 -6.111 1.00 0.00 76 ARG A O 8
ATOM 14744 N N . LYS A 1 80 ? -11.128 -9.066 -4.764 1.00 0.00 77 LYS A N 8
ATOM 14745 C CA . LYS A 1 80 ? -12.060 -9.287 -5.861 1.00 0.00 77 LYS A CA 8
ATOM 14746 C C . LYS A 1 80 ? -12.474 -7.958 -6.487 1.00 0.00 77 LYS A C 8
ATOM 14747 O O . LYS A 1 80 ? -12.790 -7.885 -7.674 1.00 0.00 77 LYS A O 8
ATOM 14766 N N . LYS A 1 81 ? -12.447 -6.906 -5.681 1.00 0.00 78 LYS A N 8
ATOM 14767 C CA . LYS A 1 81 ? -12.916 -5.594 -6.110 1.00 0.00 78 LYS A CA 8
ATOM 14768 C C . LYS A 1 81 ? -11.932 -4.932 -7.076 1.00 0.00 78 LYS A C 8
ATOM 14769 O O . LYS A 1 81 ? -12.334 -4.205 -7.980 1.00 0.00 78 LYS A O 8
ATOM 14788 N N . TYR A 1 82 ? -10.644 -5.192 -6.895 1.00 0.00 79 TYR A N 8
ATOM 14789 C CA . TYR A 1 82 ? -9.625 -4.501 -7.683 1.00 0.00 79 TYR A CA 8
ATOM 14790 C C . TYR A 1 82 ? -8.851 -5.456 -8.583 1.00 0.00 79 TYR A C 8
ATOM 14791 O O . TYR A 1 82 ? -7.794 -5.103 -9.109 1.00 0.00 79 TYR A O 8
ATOM 14809 N N . GLY A 1 83 ? -9.395 -6.651 -8.781 1.00 0.00 80 GLY A N 8
ATOM 14810 C CA . GLY A 1 83 ? -8.803 -7.596 -9.713 1.00 0.00 80 GLY A CA 8
ATOM 14811 C C . GLY A 1 83 ? -7.498 -8.183 -9.218 1.00 0.00 80 GLY A C 8
ATOM 14812 O O . GLY A 1 83 ? -6.636 -8.567 -10.012 1.00 0.00 80 GLY A O 8
ATOM 14816 N N . VAL A 1 84 ? -7.355 -8.259 -7.906 1.00 0.00 81 VAL A N 8
ATOM 14817 C CA . VAL A 1 84 ? -6.169 -8.838 -7.296 1.00 0.00 81 VAL A CA 8
ATOM 14818 C C . VAL A 1 84 ? -6.279 -10.357 -7.320 1.00 0.00 81 VAL A C 8
ATOM 14819 O O . VAL A 1 84 ? -7.378 -10.901 -7.233 1.00 0.00 81 VAL A O 8
ATOM 14832 N N . HIS A 1 85 ? -5.154 -11.048 -7.455 1.00 0.00 82 HIS A N 8
ATOM 14833 C CA . HIS A 1 85 ? -5.183 -12.496 -7.586 1.00 0.00 82 HIS A CA 8
ATOM 14834 C C . HIS A 1 85 ? -4.275 -13.189 -6.573 1.00 0.00 82 HIS A C 8
ATOM 14835 O O . HIS A 1 85 ? -4.763 -13.799 -5.622 1.00 0.00 82 HIS A O 8
ATOM 14850 N N . ALA A 1 86 ? -2.966 -13.094 -6.763 1.00 0.00 83 ALA A N 8
ATOM 14851 C CA . ALA A 1 86 ? -2.029 -13.822 -5.913 1.00 0.00 83 ALA A CA 8
ATOM 14852 C C . ALA A 1 86 ? -0.675 -13.128 -5.850 1.00 0.00 83 ALA A C 8
ATOM 14853 O O . ALA A 1 86 ? 0.362 -13.772 -5.709 1.00 0.00 83 ALA A O 8
ATOM 14860 N N . TYR A 1 87 ? -0.688 -11.811 -5.937 1.00 0.00 84 TYR A N 8
ATOM 14861 C CA . TYR A 1 87 ? 0.545 -11.035 -5.915 1.00 0.00 84 TYR A CA 8
ATOM 14862 C C . TYR A 1 87 ? 0.474 -9.946 -4.855 1.00 0.00 84 TYR A C 8
ATOM 14863 O O . TYR A 1 87 ? -0.523 -9.837 -4.136 1.00 0.00 84 TYR A O 8
ATOM 14881 N N . PRO A 1 88 ? 1.551 -9.157 -4.697 1.00 0.00 85 PRO A N 8
ATOM 14882 C CA . PRO A 1 88 ? 1.475 -7.893 -3.980 1.00 0.00 85 PRO A CA 8
ATOM 14883 C C . PRO A 1 88 ? 0.820 -6.816 -4.839 1.00 0.00 85 PRO A C 8
ATOM 14884 O O . PRO A 1 88 ? 1.180 -6.637 -5.999 1.00 0.00 85 PRO A O 8
ATOM 14895 N N . THR A 1 89 ? -0.154 -6.122 -4.279 1.00 0.00 86 THR A N 8
ATOM 14896 C CA . THR A 1 89 ? -0.902 -5.127 -5.026 1.00 0.00 86 THR A CA 8
ATOM 14897 C C . THR A 1 89 ? -1.003 -3.820 -4.244 1.00 0.00 86 THR A C 8
ATOM 14898 O O . THR A 1 89 ? -1.384 -3.811 -3.072 1.00 0.00 86 THR A O 8
ATOM 14909 N N . LEU A 1 90 ? -0.663 -2.721 -4.903 1.00 0.00 87 LEU A N 8
ATOM 14910 C CA . LEU A 1 90 ? -0.644 -1.414 -4.262 1.00 0.00 87 LEU A CA 8
ATOM 14911 C C . LEU A 1 90 ? -1.961 -0.691 -4.506 1.00 0.00 87 LEU A C 8
ATOM 14912 O O . LEU A 1 90 ? -2.449 -0.644 -5.635 1.00 0.00 87 LEU A O 8
ATOM 14928 N N . LEU A 1 91 ? -2.534 -0.132 -3.454 1.00 0.00 88 LEU A N 8
ATOM 14929 C CA . LEU A 1 91 ? -3.819 0.548 -3.559 1.00 0.00 88 LEU A CA 8
ATOM 14930 C C . LEU A 1 91 ? -3.709 2.007 -3.129 1.00 0.00 88 LEU A C 8
ATOM 14931 O O . LEU A 1 91 ? -3.309 2.306 -2.003 1.00 0.00 88 LEU A O 8
ATOM 14947 N N . PHE A 1 92 ? -4.061 2.907 -4.037 1.00 0.00 89 PHE A N 8
ATOM 14948 C CA . PHE A 1 92 ? -4.086 4.333 -3.742 1.00 0.00 89 PHE A CA 8
ATOM 14949 C C . PHE A 1 92 ? -5.527 4.779 -3.522 1.00 0.00 89 PHE A C 8
ATOM 14950 O O . PHE A 1 92 ? -6.309 4.870 -4.470 1.00 0.00 89 PHE A O 8
ATOM 14967 N N . ILE A 1 93 ? -5.874 5.043 -2.272 1.00 0.00 90 ILE A N 8
ATOM 14968 C CA . ILE A 1 93 ? -7.256 5.316 -1.904 1.00 0.00 90 ILE A CA 8
ATOM 14969 C C . ILE A 1 93 ? -7.429 6.757 -1.422 1.00 0.00 90 ILE A C 8
ATOM 14970 O O . ILE A 1 93 ? -6.544 7.321 -0.770 1.00 0.00 90 ILE A O 8
ATOM 14986 N N . ASN A 1 94 ? -8.568 7.347 -1.770 1.00 0.00 91 ASN A N 8
ATOM 14987 C CA . ASN A 1 94 ? -8.909 8.699 -1.354 1.00 0.00 91 ASN A CA 8
ATOM 14988 C C . ASN A 1 94 ? -9.615 8.690 0.001 1.00 0.00 91 ASN A C 8
ATOM 14989 O O . ASN A 1 94 ? -9.642 7.670 0.690 1.00 0.00 91 ASN A O 8
ATOM 15000 N N . SER A 1 95 ? -10.193 9.826 0.371 1.00 0.00 92 SER A N 8
ATOM 15001 C CA . SER A 1 95 ? -10.850 9.971 1.663 1.00 0.00 92 SER A CA 8
ATOM 15002 C C . SER A 1 95 ? -12.178 9.213 1.707 1.00 0.00 92 SER A C 8
ATOM 15003 O O . SER A 1 95 ? -12.475 8.519 2.679 1.00 0.00 92 SER A O 8
ATOM 15011 N N . SER A 1 96 ? -12.964 9.330 0.643 1.00 0.00 93 SER A N 8
ATOM 15012 C CA . SER A 1 96 ? -14.267 8.673 0.573 1.00 0.00 93 SER A CA 8
ATOM 15013 C C . SER A 1 96 ? -14.138 7.307 -0.093 1.00 0.00 93 SER A C 8
ATOM 15014 O O . SER A 1 96 ? -15.089 6.804 -0.694 1.00 0.00 93 SER A O 8
ATOM 15022 N N . GLY A 1 97 ? -12.972 6.700 0.035 1.00 0.00 94 GLY A N 8
ATOM 15023 C CA . GLY A 1 97 ? -12.684 5.503 -0.720 1.00 0.00 94 GLY A CA 8
ATOM 15024 C C . GLY A 1 97 ? -12.171 5.879 -2.085 1.00 0.00 94 GLY A C 8
ATOM 15025 O O . GLY A 1 97 ? -11.276 6.710 -2.180 1.00 0.00 94 GLY A O 8
ATOM 15029 N N . GLU A 1 98 ? -12.749 5.299 -3.134 1.00 0.00 95 GLU A N 8
ATOM 15030 C CA . GLU A 1 98 ? -12.447 5.694 -4.511 1.00 0.00 95 GLU A CA 8
ATOM 15031 C C . GLU A 1 98 ? -10.954 5.578 -4.824 1.00 0.00 95 GLU A C 8
ATOM 15032 O O . GLU A 1 98 ? -10.168 6.480 -4.526 1.00 0.00 95 GLU A O 8
ATOM 15044 N N . VAL A 1 99 ? -10.560 4.461 -5.414 1.00 0.00 96 VAL A N 8
ATOM 15045 C CA . VAL A 1 99 ? -9.174 4.282 -5.810 1.00 0.00 96 VAL A CA 8
ATOM 15046 C C . VAL A 1 99 ? -8.806 5.259 -6.921 1.00 0.00 96 VAL A C 8
ATOM 15047 O O . VAL A 1 99 ? -9.345 5.200 -8.030 1.00 0.00 96 VAL A O 8
ATOM 15060 N N . VAL A 1 100 ? -7.908 6.174 -6.599 1.00 0.00 97 VAL A N 8
ATOM 15061 C CA . VAL A 1 100 ? -7.475 7.189 -7.543 1.00 0.00 97 VAL A CA 8
ATOM 15062 C C . VAL A 1 100 ? -6.482 6.597 -8.537 1.00 0.00 97 VAL A C 8
ATOM 15063 O O . VAL A 1 100 ? -6.402 7.026 -9.690 1.00 0.00 97 VAL A O 8
ATOM 15076 N N . TYR A 1 101 ? -5.746 5.591 -8.089 1.00 0.00 98 TYR A N 8
ATOM 15077 C CA . TYR A 1 101 ? -4.788 4.905 -8.940 1.00 0.00 98 TYR A CA 8
ATOM 15078 C C . TYR A 1 101 ? -4.649 3.453 -8.499 1.00 0.00 98 TYR A C 8
ATOM 15079 O O . TYR A 1 101 ? -4.688 3.155 -7.301 1.00 0.00 98 TYR A O 8
ATOM 15097 N N . ARG A 1 102 ? -4.515 2.557 -9.464 1.00 0.00 99 ARG A N 8
ATOM 15098 C CA . ARG A 1 102 ? -4.352 1.142 -9.174 1.00 0.00 99 ARG A CA 8
ATOM 15099 C C . ARG A 1 102 ? -3.077 0.606 -9.807 1.00 0.00 99 ARG A C 8
ATOM 15100 O O . ARG A 1 102 ? -2.690 1.017 -10.903 1.00 0.00 99 ARG A O 8
ATOM 15121 N N . LEU A 1 103 ? -2.428 -0.308 -9.105 1.00 0.00 100 LEU A N 8
ATOM 15122 C CA . LEU A 1 103 ? -1.164 -0.864 -9.550 1.00 0.00 100 LEU A CA 8
ATOM 15123 C C . LEU A 1 103 ? -0.993 -2.272 -8.987 1.00 0.00 100 LEU A C 8
ATOM 15124 O O . LEU A 1 103 ? -0.785 -2.450 -7.785 1.00 0.00 100 LEU A O 8
ATOM 15140 N N . VAL A 1 104 ? -1.103 -3.271 -9.849 1.00 0.00 101 VAL A N 8
ATOM 15141 C CA . VAL A 1 104 ? -0.910 -4.651 -9.436 1.00 0.00 101 VAL A CA 8
ATOM 15142 C C . VAL A 1 104 ? 0.544 -5.050 -9.637 1.00 0.00 101 VAL A C 8
ATOM 15143 O O . VAL A 1 104 ? 0.994 -5.240 -10.770 1.00 0.00 101 VAL A O 8
ATOM 15156 N N . GLY A 1 105 ? 1.282 -5.145 -8.542 1.00 0.00 102 GLY A N 8
ATOM 15157 C CA . GLY A 1 105 ? 2.679 -5.505 -8.617 1.00 0.00 102 GLY A CA 8
ATOM 15158 C C . GLY A 1 105 ? 3.525 -4.708 -7.647 1.00 0.00 102 GLY A C 8
ATOM 15159 O O . GLY A 1 105 ? 3.024 -3.804 -6.977 1.00 0.00 102 GLY A O 8
ATOM 15163 N N . ALA A 1 106 ? 4.803 -5.038 -7.578 1.00 0.00 103 ALA A N 8
ATOM 15164 C CA . ALA A 1 106 ? 5.730 -4.365 -6.685 1.00 0.00 103 ALA A CA 8
ATOM 15165 C C . ALA A 1 106 ? 7.102 -4.267 -7.340 1.00 0.00 103 ALA A C 8
ATOM 15166 O O . ALA A 1 106 ? 7.658 -5.271 -7.787 1.00 0.00 103 ALA A O 8
ATOM 15173 N N . GLU A 1 107 ? 7.636 -3.060 -7.398 1.00 0.00 104 GLU A N 8
ATOM 15174 C CA . GLU A 1 107 ? 8.894 -2.807 -8.091 1.00 0.00 104 GLU A CA 8
ATOM 15175 C C . GLU A 1 107 ? 10.051 -2.754 -7.096 1.00 0.00 104 GLU A C 8
ATOM 15176 O O . GLU A 1 107 ? 9.830 -2.712 -5.887 1.00 0.00 104 GLU A O 8
ATOM 15188 N N . ASP A 1 108 ? 11.282 -2.754 -7.605 1.00 0.00 105 ASP A N 8
ATOM 15189 C CA . ASP A 1 108 ? 12.457 -2.587 -6.756 1.00 0.00 105 ASP A CA 8
ATOM 15190 C C . ASP A 1 108 ? 12.522 -1.164 -6.222 1.00 0.00 105 ASP A C 8
ATOM 15191 O O . ASP A 1 108 ? 11.823 -0.290 -6.720 1.00 0.00 105 ASP A O 8
ATOM 15200 N N . ALA A 1 109 ? 13.373 -0.940 -5.223 1.00 0.00 106 ALA A N 8
ATOM 15201 C CA . ALA A 1 109 ? 13.430 0.344 -4.515 1.00 0.00 106 ALA A CA 8
ATOM 15202 C C . ALA A 1 109 ? 13.430 1.561 -5.459 1.00 0.00 106 ALA A C 8
ATOM 15203 O O . ALA A 1 109 ? 12.574 2.440 -5.315 1.00 0.00 106 ALA A O 8
ATOM 15210 N N . PRO A 1 110 ? 14.364 1.646 -6.438 1.00 0.00 107 PRO A N 8
ATOM 15211 C CA . PRO A 1 110 ? 14.428 2.792 -7.358 1.00 0.00 107 PRO A CA 8
ATOM 15212 C C . PRO A 1 110 ? 13.178 2.913 -8.228 1.00 0.00 107 PRO A C 8
ATOM 15213 O O . PRO A 1 110 ? 12.597 3.996 -8.352 1.00 0.00 107 PRO A O 8
ATOM 15224 N N . GLU A 1 111 ? 12.768 1.794 -8.818 1.00 0.00 108 GLU A N 8
ATOM 15225 C CA . GLU A 1 111 ? 11.636 1.770 -9.732 1.00 0.00 108 GLU A CA 8
ATOM 15226 C C . GLU A 1 111 ? 10.328 2.027 -8.984 1.00 0.00 108 GLU A C 8
ATOM 15227 O O . GLU A 1 111 ? 9.407 2.628 -9.525 1.00 0.00 108 GLU A O 8
ATOM 15239 N N . LEU A 1 112 ? 10.264 1.577 -7.735 1.00 0.00 109 LEU A N 8
ATOM 15240 C CA . LEU A 1 112 ? 9.068 1.734 -6.911 1.00 0.00 109 LEU A CA 8
ATOM 15241 C C . LEU A 1 112 ? 8.822 3.199 -6.584 1.00 0.00 109 LEU A C 8
ATOM 15242 O O . LEU A 1 112 ? 7.711 3.705 -6.749 1.00 0.00 109 LEU A O 8
ATOM 15258 N N . LEU A 1 113 ? 9.865 3.874 -6.120 1.00 0.00 110 LEU A N 8
ATOM 15259 C CA . LEU A 1 113 ? 9.768 5.292 -5.769 1.00 0.00 110 LEU A CA 8
ATOM 15260 C C . LEU A 1 113 ? 9.397 6.121 -6.997 1.00 0.00 110 LEU A C 8
ATOM 15261 O O . LEU A 1 113 ? 8.619 7.073 -6.913 1.00 0.00 110 LEU A O 8
ATOM 15277 N N . LYS A 1 114 ? 9.945 5.742 -8.140 1.00 0.00 111 LYS A N 8
ATOM 15278 C CA . LYS A 1 114 ? 9.623 6.403 -9.392 1.00 0.00 111 LYS A CA 8
ATOM 15279 C C . LYS A 1 114 ? 8.190 6.072 -9.801 1.00 0.00 111 LYS A C 8
ATOM 15280 O O . LYS A 1 114 ? 7.478 6.906 -10.358 1.00 0.00 111 LYS A O 8
ATOM 15299 N N . LYS A 1 115 ? 7.776 4.848 -9.499 1.00 0.00 112 LYS A N 8
ATOM 15300 C CA . LYS A 1 115 ? 6.449 4.363 -9.847 1.00 0.00 112 LYS A CA 8
ATOM 15301 C C . LYS A 1 115 ? 5.365 5.167 -9.133 1.00 0.00 112 LYS A C 8
ATOM 15302 O O . LYS A 1 115 ? 4.363 5.552 -9.737 1.00 0.00 112 LYS A O 8
ATOM 15321 N N . VAL A 1 116 ? 5.568 5.422 -7.846 1.00 0.00 113 VAL A N 8
ATOM 15322 C CA . VAL A 1 116 ? 4.596 6.175 -7.069 1.00 0.00 113 VAL A CA 8
ATOM 15323 C C . VAL A 1 116 ? 4.620 7.656 -7.450 1.00 0.00 113 VAL A C 8
ATOM 15324 O O . VAL A 1 116 ? 3.567 8.278 -7.602 1.00 0.00 113 VAL A O 8
ATOM 15337 N N . LYS A 1 117 ? 5.815 8.204 -7.642 1.00 0.00 114 LYS A N 8
ATOM 15338 C CA . LYS A 1 117 ? 5.964 9.616 -7.976 1.00 0.00 114 LYS A CA 8
ATOM 15339 C C . LYS A 1 117 ? 5.393 9.925 -9.355 1.00 0.00 114 LYS A C 8
ATOM 15340 O O . LYS A 1 117 ? 4.527 10.785 -9.495 1.00 0.00 114 LYS A O 8
ATOM 15359 N N . LEU A 1 118 ? 5.859 9.199 -10.366 1.00 0.00 115 LEU A N 8
ATOM 15360 C CA . LEU A 1 118 ? 5.451 9.451 -11.746 1.00 0.00 115 LEU A CA 8
ATOM 15361 C C . LEU A 1 118 ? 4.025 8.972 -12.003 1.00 0.00 115 LEU A C 8
ATOM 15362 O O . LEU A 1 118 ? 3.461 9.215 -13.071 1.00 0.00 115 LEU A O 8
ATOM 15378 N N . GLY A 1 119 ? 3.448 8.287 -11.030 1.00 0.00 116 GLY A N 8
ATOM 15379 C CA . GLY A 1 119 ? 2.078 7.841 -11.153 1.00 0.00 116 GLY A CA 8
ATOM 15380 C C . GLY A 1 119 ? 1.089 8.860 -10.617 1.00 0.00 116 GLY A C 8
ATOM 15381 O O . GLY A 1 119 ? -0.105 8.787 -10.903 1.00 0.00 116 GLY A O 8
ATOM 15385 N N . VAL A 1 120 ? 1.589 9.818 -9.839 1.00 0.00 117 VAL A N 8
ATOM 15386 C CA . VAL A 1 120 ? 0.731 10.829 -9.227 1.00 0.00 117 VAL A CA 8
ATOM 15387 C C . VAL A 1 120 ? 1.165 12.239 -9.628 1.00 0.00 117 VAL A C 8
ATOM 15388 O O . VAL A 1 120 ? 0.358 13.028 -10.124 1.00 0.00 117 VAL A O 8
ATOM 15401 N N . GLU A 1 121 ? 2.441 12.545 -9.434 1.00 0.00 118 GLU A N 8
ATOM 15402 C CA . GLU A 1 121 ? 2.957 13.877 -9.716 1.00 0.00 118 GLU A CA 8
ATOM 15403 C C . GLU A 1 121 ? 3.301 14.016 -11.190 1.00 0.00 118 GLU A C 8
ATOM 15404 O O . GLU A 1 121 ? 4.325 13.511 -11.652 1.00 0.00 118 GLU A O 8
ATOM 15416 N N . SER A 1 122 ? 2.434 14.687 -11.926 1.00 0.00 119 SER A N 8
ATOM 15417 C CA . SER A 1 122 ? 2.664 14.923 -13.337 1.00 0.00 119 SER A CA 8
ATOM 15418 C C . SER A 1 122 ? 3.281 16.302 -13.550 1.00 0.00 119 SER A C 8
ATOM 15419 O O . SER A 1 122 ? 4.500 16.438 -13.656 1.00 0.00 119 SER A O 8
ATOM 15427 N N . GLU A 1 123 ? 2.444 17.329 -13.551 1.00 0.00 120 GLU A N 8
ATOM 15428 C CA . GLU A 1 123 ? 2.905 18.683 -13.806 1.00 0.00 120 GLU A CA 8
ATOM 15429 C C . GLU A 1 123 ? 2.718 19.548 -12.569 1.00 0.00 120 GLU A C 8
ATOM 15430 O O . GLU A 1 123 ? 1.632 20.074 -12.320 1.00 0.00 120 GLU A O 8
ATOM 15442 N N . GLY A 1 124 ? 3.779 19.675 -11.791 1.00 0.00 121 GLY A N 8
ATOM 15443 C CA . GLY A 1 124 ? 3.713 20.439 -10.567 1.00 0.00 121 GLY A CA 8
ATOM 15444 C C . GLY A 1 124 ? 3.968 19.565 -9.359 1.00 0.00 121 GLY A C 8
ATOM 15445 O O . GLY A 1 124 ? 2.996 19.043 -8.783 1.00 0.00 121 GLY A O 8
ATOM 15449 N N . ALA A 1 4 ? 8.735 3.904 14.977 1.00 0.00 1 ALA A N 9
ATOM 15450 C CA . ALA A 1 4 ? 9.414 3.631 13.692 1.00 0.00 1 ALA A CA 9
ATOM 15451 C C . ALA A 1 4 ? 10.749 4.359 13.640 1.00 0.00 1 ALA A C 9
ATOM 15452 O O . ALA A 1 4 ? 10.943 5.362 14.327 1.00 0.00 1 ALA A O 9
ATOM 15459 N N . GLN A 1 5 ? 11.668 3.856 12.827 1.00 0.00 2 GLN A N 9
ATOM 15460 C CA . GLN A 1 5 ? 12.994 4.446 12.723 1.00 0.00 2 GLN A CA 9
ATOM 15461 C C . GLN A 1 5 ? 13.529 4.298 11.302 1.00 0.00 2 GLN A C 9
ATOM 15462 O O . GLN A 1 5 ? 13.339 5.176 10.463 1.00 0.00 2 GLN A O 9
ATOM 15476 N N . ALA A 1 6 ? 14.165 3.170 11.034 1.00 0.00 3 ALA A N 9
ATOM 15477 C CA . ALA A 1 6 ? 14.718 2.884 9.720 1.00 0.00 3 ALA A CA 9
ATOM 15478 C C . ALA A 1 6 ? 14.810 1.380 9.535 1.00 0.00 3 ALA A C 9
ATOM 15479 O O . ALA A 1 6 ? 15.693 0.870 8.844 1.00 0.00 3 ALA A O 9
ATOM 15486 N N . ASP A 1 7 ? 13.888 0.681 10.177 1.00 0.00 4 ASP A N 9
ATOM 15487 C CA . ASP A 1 7 ? 13.834 -0.772 10.117 1.00 0.00 4 ASP A CA 9
ATOM 15488 C C . ASP A 1 7 ? 12.819 -1.208 9.069 1.00 0.00 4 ASP A C 9
ATOM 15489 O O . ASP A 1 7 ? 13.003 -2.213 8.383 1.00 0.00 4 ASP A O 9
ATOM 15498 N N . GLY A 1 8 ? 11.757 -0.425 8.956 1.00 0.00 5 GLY A N 9
ATOM 15499 C CA . GLY A 1 8 ? 10.724 -0.693 7.983 1.00 0.00 5 GLY A CA 9
ATOM 15500 C C . GLY A 1 8 ? 9.526 0.213 8.179 1.00 0.00 5 GLY A C 9
ATOM 15501 O O . GLY A 1 8 ? 9.382 0.833 9.239 1.00 0.00 5 GLY A O 9
ATOM 15505 N N . ILE A 1 9 ? 8.685 0.310 7.157 1.00 0.00 6 ILE A N 9
ATOM 15506 C CA . ILE A 1 9 ? 7.455 1.086 7.244 1.00 0.00 6 ILE A CA 9
ATOM 15507 C C . ILE A 1 9 ? 6.506 0.471 8.268 1.00 0.00 6 ILE A C 9
ATOM 15508 O O . ILE A 1 9 ? 6.305 -0.746 8.294 1.00 0.00 6 ILE A O 9
ATOM 15524 N N . ALA A 1 10 ? 5.936 1.315 9.117 1.00 0.00 7 ALA A N 9
ATOM 15525 C CA . ALA A 1 10 ? 5.043 0.854 10.164 1.00 0.00 7 ALA A CA 9
ATOM 15526 C C . ALA A 1 10 ? 3.622 0.702 9.634 1.00 0.00 7 ALA A C 9
ATOM 15527 O O . ALA A 1 10 ? 2.862 1.667 9.575 1.00 0.00 7 ALA A O 9
ATOM 15534 N N . PHE A 1 11 ? 3.277 -0.512 9.233 1.00 0.00 8 PHE A N 9
ATOM 15535 C CA . PHE A 1 11 ? 1.956 -0.798 8.715 1.00 0.00 8 PHE A CA 9
ATOM 15536 C C . PHE A 1 11 ? 0.979 -1.018 9.860 1.00 0.00 8 PHE A C 9
ATOM 15537 O O . PHE A 1 11 ? 1.317 -1.644 10.865 1.00 0.00 8 PHE A O 9
ATOM 15554 N N . ARG A 1 12 ? -0.222 -0.486 9.713 1.00 0.00 9 ARG A N 9
ATOM 15555 C CA . ARG A 1 12 ? -1.264 -0.662 10.710 1.00 0.00 9 ARG A CA 9
ATOM 15556 C C . ARG A 1 12 ? -2.457 -1.368 10.084 1.00 0.00 9 ARG A C 9
ATOM 15557 O O . ARG A 1 12 ? -2.852 -1.052 8.962 1.00 0.00 9 ARG A O 9
ATOM 15578 N N . GLU A 1 13 ? -3.024 -2.329 10.796 1.00 0.00 10 GLU A N 9
ATOM 15579 C CA . GLU A 1 13 ? -4.134 -3.104 10.268 1.00 0.00 10 GLU A CA 9
ATOM 15580 C C . GLU A 1 13 ? -5.462 -2.704 10.911 1.00 0.00 10 GLU A C 9
ATOM 15581 O O . GLU A 1 13 ? -5.810 -3.156 12.002 1.00 0.00 10 GLU A O 9
ATOM 15593 N N . LEU A 1 14 ? -6.186 -1.828 10.233 1.00 0.00 11 LEU A N 9
ATOM 15594 C CA . LEU A 1 14 ? -7.513 -1.421 10.658 1.00 0.00 11 LEU A CA 9
ATOM 15595 C C . LEU A 1 14 ? -8.546 -1.941 9.669 1.00 0.00 11 LEU A C 9
ATOM 15596 O O . LEU A 1 14 ? -8.190 -2.419 8.591 1.00 0.00 11 LEU A O 9
ATOM 15612 N N . SER A 1 15 ? -9.814 -1.876 10.043 1.00 0.00 12 SER A N 9
ATOM 15613 C CA . SER A 1 15 ? -10.897 -2.168 9.115 1.00 0.00 12 SER A CA 9
ATOM 15614 C C . SER A 1 15 ? -10.975 -1.033 8.091 1.00 0.00 12 SER A C 9
ATOM 15615 O O . SER A 1 15 ? -10.436 0.047 8.332 1.00 0.00 12 SER A O 9
ATOM 15623 N N . PHE A 1 16 ? -11.632 -1.263 6.959 1.00 0.00 13 PHE A N 9
ATOM 15624 C CA . PHE A 1 16 ? -11.682 -0.255 5.899 1.00 0.00 13 PHE A CA 9
ATOM 15625 C C . PHE A 1 16 ? -12.321 1.055 6.389 1.00 0.00 13 PHE A C 9
ATOM 15626 O O . PHE A 1 16 ? -11.709 2.116 6.246 1.00 0.00 13 PHE A O 9
ATOM 15643 N N . PRO A 1 17 ? -13.547 1.020 6.974 1.00 0.00 14 PRO A N 9
ATOM 15644 C CA . PRO A 1 17 ? -14.159 2.216 7.567 1.00 0.00 14 PRO A CA 9
ATOM 15645 C C . PRO A 1 17 ? -13.239 2.893 8.576 1.00 0.00 14 PRO A C 9
ATOM 15646 O O . PRO A 1 17 ? -13.080 4.114 8.570 1.00 0.00 14 PRO A O 9
ATOM 15657 N N . GLU A 1 18 ? -12.631 2.078 9.432 1.00 0.00 15 GLU A N 9
ATOM 15658 C CA . GLU A 1 18 ? -11.725 2.543 10.450 1.00 0.00 15 GLU A CA 9
ATOM 15659 C C . GLU A 1 18 ? -10.564 3.313 9.832 1.00 0.00 15 GLU A C 9
ATOM 15660 O O . GLU A 1 18 ? -10.315 4.466 10.177 1.00 0.00 15 GLU A O 9
ATOM 15672 N N . ALA A 1 19 ? -9.880 2.663 8.900 1.00 0.00 16 ALA A N 9
ATOM 15673 C CA . ALA A 1 19 ? -8.703 3.234 8.257 1.00 0.00 16 ALA A CA 9
ATOM 15674 C C . ALA A 1 19 ? -9.040 4.511 7.501 1.00 0.00 16 ALA A C 9
ATOM 15675 O O . ALA A 1 19 ? -8.247 5.453 7.480 1.00 0.00 16 ALA A O 9
ATOM 15682 N N . LEU A 1 20 ? -10.216 4.537 6.884 1.00 0.00 17 LEU A N 9
ATOM 15683 C CA . LEU A 1 20 ? -10.673 5.708 6.150 1.00 0.00 17 LEU A CA 9
ATOM 15684 C C . LEU A 1 20 ? -10.802 6.896 7.094 1.00 0.00 17 LEU A C 9
ATOM 15685 O O . LEU A 1 20 ? -10.289 7.984 6.831 1.00 0.00 17 LEU A O 9
ATOM 15701 N N . LYS A 1 21 ? -11.482 6.664 8.204 1.00 0.00 18 LYS A N 9
ATOM 15702 C CA . LYS A 1 21 ? -11.681 7.686 9.219 1.00 0.00 18 LYS A CA 9
ATOM 15703 C C . LYS A 1 21 ? -10.345 8.133 9.813 1.00 0.00 18 LYS A C 9
ATOM 15704 O O . LYS A 1 21 ? -10.105 9.327 10.005 1.00 0.00 18 LYS A O 9
ATOM 15723 N N . ARG A 1 22 ? -9.480 7.163 10.095 1.00 0.00 19 ARG A N 9
ATOM 15724 C CA . ARG A 1 22 ? -8.155 7.436 10.636 1.00 0.00 19 ARG A CA 9
ATOM 15725 C C . ARG A 1 22 ? -7.363 8.351 9.708 1.00 0.00 19 ARG A C 9
ATOM 15726 O O . ARG A 1 22 ? -6.692 9.282 10.161 1.00 0.00 19 ARG A O 9
ATOM 15747 N N . ALA A 1 23 ? -7.454 8.080 8.410 1.00 0.00 20 ALA A N 9
ATOM 15748 C CA . ALA A 1 23 ? -6.754 8.869 7.406 1.00 0.00 20 ALA A CA 9
ATOM 15749 C C . ALA A 1 23 ? -7.247 10.309 7.399 1.00 0.00 20 ALA A C 9
ATOM 15750 O O . ALA A 1 23 ? -6.452 11.240 7.379 1.00 0.00 20 ALA A O 9
ATOM 15757 N N . GLU A 1 24 ? -8.561 10.480 7.435 1.00 0.00 21 GLU A N 9
ATOM 15758 C CA . GLU A 1 24 ? -9.170 11.806 7.422 1.00 0.00 21 GLU A CA 9
ATOM 15759 C C . GLU A 1 24 ? -8.671 12.672 8.578 1.00 0.00 21 GLU A C 9
ATOM 15760 O O . GLU A 1 24 ? -8.473 13.877 8.422 1.00 0.00 21 GLU A O 9
ATOM 15772 N N . VAL A 1 25 ? -8.467 12.056 9.734 1.00 0.00 22 VAL A N 9
ATOM 15773 C CA . VAL A 1 25 ? -8.060 12.797 10.920 1.00 0.00 22 VAL A CA 9
ATOM 15774 C C . VAL A 1 25 ? -6.537 12.941 11.017 1.00 0.00 22 VAL A C 9
ATOM 15775 O O . VAL A 1 25 ? -6.017 14.055 11.097 1.00 0.00 22 VAL A O 9
ATOM 15788 N N . GLU A 1 26 ? -5.826 11.823 10.986 1.00 0.00 23 GLU A N 9
ATOM 15789 C CA . GLU A 1 26 ? -4.395 11.821 11.297 1.00 0.00 23 GLU A CA 9
ATOM 15790 C C . GLU A 1 26 ? -3.516 11.827 10.048 1.00 0.00 23 GLU A C 9
ATOM 15791 O O . GLU A 1 26 ? -2.431 12.409 10.049 1.00 0.00 23 GLU A O 9
ATOM 15803 N N . ASP A 1 27 ? -3.971 11.181 8.993 1.00 0.00 24 ASP A N 9
ATOM 15804 C CA . ASP A 1 27 ? -3.137 10.983 7.810 1.00 0.00 24 ASP A CA 9
ATOM 15805 C C . ASP A 1 27 ? -3.651 11.819 6.641 1.00 0.00 24 ASP A C 9
ATOM 15806 O O . ASP A 1 27 ? -4.215 12.898 6.845 1.00 0.00 24 ASP A O 9
ATOM 15815 N N . LYS A 1 28 ? -3.441 11.340 5.421 1.00 0.00 25 LYS A N 9
ATOM 15816 C CA . LYS A 1 28 ? -3.918 12.042 4.241 1.00 0.00 25 LYS A CA 9
ATOM 15817 C C . LYS A 1 28 ? -4.694 11.094 3.329 1.00 0.00 25 LYS A C 9
ATOM 15818 O O . LYS A 1 28 ? -5.920 11.009 3.415 1.00 0.00 25 LYS A O 9
ATOM 15837 N N . LEU A 1 29 ? -3.985 10.378 2.467 1.00 0.00 26 LEU A N 9
ATOM 15838 C CA . LEU A 1 29 ? -4.619 9.402 1.588 1.00 0.00 26 LEU A CA 9
ATOM 15839 C C . LEU A 1 29 ? -4.475 7.998 2.162 1.00 0.00 26 LEU A C 9
ATOM 15840 O O . LEU A 1 29 ? -3.936 7.820 3.254 1.00 0.00 26 LEU A O 9
ATOM 15856 N N . LEU A 1 30 ? -4.948 7.006 1.425 1.00 0.00 27 LEU A N 9
ATOM 15857 C CA . LEU A 1 30 ? -4.949 5.630 1.899 1.00 0.00 27 LEU A CA 9
ATOM 15858 C C . LEU A 1 30 ? -3.958 4.778 1.114 1.00 0.00 27 LEU A C 9
ATOM 15859 O O . LEU A 1 30 ? -4.064 4.647 -0.108 1.00 0.00 27 LEU A O 9
ATOM 15875 N N . PHE A 1 31 ? -2.986 4.213 1.818 1.00 0.00 28 PHE A N 9
ATOM 15876 C CA . PHE A 1 31 ? -2.038 3.295 1.208 1.00 0.00 28 PHE A CA 9
ATOM 15877 C C . PHE A 1 31 ? -2.466 1.865 1.495 1.00 0.00 28 PHE A C 9
ATOM 15878 O O . PHE A 1 31 ? -2.360 1.392 2.627 1.00 0.00 28 PHE A O 9
ATOM 15895 N N . VAL A 1 32 ? -2.966 1.191 0.477 1.00 0.00 29 VAL A N 9
ATOM 15896 C CA . VAL A 1 32 ? -3.465 -0.161 0.636 1.00 0.00 29 VAL A CA 9
ATOM 15897 C C . VAL A 1 32 ? -2.389 -1.179 0.279 1.00 0.00 29 VAL A C 9
ATOM 15898 O O . VAL A 1 32 ? -2.068 -1.370 -0.896 1.00 0.00 29 VAL A O 9
ATOM 15911 N N . ASP A 1 33 ? -1.815 -1.801 1.299 1.00 0.00 30 ASP A N 9
ATOM 15912 C CA . ASP A 1 33 ? -0.861 -2.885 1.101 1.00 0.00 30 ASP A CA 9
ATOM 15913 C C . ASP A 1 33 ? -1.586 -4.223 1.076 1.00 0.00 30 ASP A C 9
ATOM 15914 O O . ASP A 1 33 ? -2.145 -4.660 2.087 1.00 0.00 30 ASP A O 9
ATOM 15923 N N . CYS A 1 34 ? -1.625 -4.838 -0.095 1.00 0.00 31 CYS A N 9
ATOM 15924 C CA . CYS A 1 34 ? -2.227 -6.149 -0.248 1.00 0.00 31 CYS A CA 9
ATOM 15925 C C . CYS A 1 34 ? -1.221 -7.128 -0.835 1.00 0.00 31 CYS A C 9
ATOM 15926 O O . CYS A 1 34 ? -0.796 -6.993 -1.984 1.00 0.00 31 CYS A O 9
ATOM 15934 N N . PHE A 1 35 ? -0.848 -8.105 -0.035 1.00 0.00 32 PHE A N 9
ATOM 15935 C CA . PHE A 1 35 ? 0.108 -9.112 -0.445 1.00 0.00 32 PHE A CA 9
ATOM 15936 C C . PHE A 1 35 ? -0.459 -10.496 -0.165 1.00 0.00 32 PHE A C 9
ATOM 15937 O O . PHE A 1 35 ? -1.436 -10.637 0.575 1.00 0.00 32 PHE A O 9
ATOM 15954 N N . THR A 1 36 ? 0.152 -11.507 -0.746 1.00 0.00 33 THR A N 9
ATOM 15955 C CA . THR A 1 36 ? -0.265 -12.877 -0.511 1.00 0.00 33 THR A CA 9
ATOM 15956 C C . THR A 1 36 ? 0.649 -13.534 0.523 1.00 0.00 33 THR A C 9
ATOM 15957 O O . THR A 1 36 ? 1.830 -13.195 0.617 1.00 0.00 33 THR A O 9
ATOM 15968 N N . THR A 1 37 ? 0.084 -14.448 1.312 1.00 0.00 34 THR A N 9
ATOM 15969 C CA . THR A 1 37 ? 0.822 -15.153 2.357 1.00 0.00 34 THR A CA 9
ATOM 15970 C C . THR A 1 37 ? 2.025 -15.895 1.771 1.00 0.00 34 THR A C 9
ATOM 15971 O O . THR A 1 37 ? 3.032 -16.116 2.454 1.00 0.00 34 THR A O 9
ATOM 15982 N N . TRP A 1 38 ? 1.893 -16.288 0.510 1.00 0.00 35 TRP A N 9
ATOM 15983 C CA . TRP A 1 38 ? 2.995 -16.851 -0.251 1.00 0.00 35 TRP A CA 9
ATOM 15984 C C . TRP A 1 38 ? 4.153 -15.855 -0.284 1.00 0.00 35 TRP A C 9
ATOM 15985 O O . TRP A 1 38 ? 4.055 -14.794 -0.904 1.00 0.00 35 TRP A O 9
ATOM 16006 N N . CYS A 1 39 ? 5.238 -16.195 0.395 1.00 0.00 36 CYS A N 9
ATOM 16007 C CA . CYS A 1 39 ? 6.355 -15.279 0.546 1.00 0.00 36 CYS A CA 9
ATOM 16008 C C . CYS A 1 39 ? 7.229 -15.254 -0.699 1.00 0.00 36 CYS A C 9
ATOM 16009 O O . CYS A 1 39 ? 8.062 -16.137 -0.913 1.00 0.00 36 CYS A O 9
ATOM 16017 N N . GLY A 1 40 ? 7.015 -14.242 -1.521 1.00 0.00 37 GLY A N 9
ATOM 16018 C CA . GLY A 1 40 ? 7.838 -14.044 -2.692 1.00 0.00 37 GLY A CA 9
ATOM 16019 C C . GLY A 1 40 ? 8.348 -12.623 -2.773 1.00 0.00 37 GLY A C 9
ATOM 16020 O O . GLY A 1 40 ? 9.085 -12.176 -1.887 1.00 0.00 37 GLY A O 9
ATOM 16024 N N . PRO A 1 41 ? 7.947 -11.877 -3.815 1.00 0.00 38 PRO A N 9
ATOM 16025 C CA . PRO A 1 41 ? 8.353 -10.478 -4.001 1.00 0.00 38 PRO A CA 9
ATOM 16026 C C . PRO A 1 41 ? 7.909 -9.582 -2.847 1.00 0.00 38 PRO A C 9
ATOM 16027 O O . PRO A 1 41 ? 8.553 -8.577 -2.545 1.00 0.00 38 PRO A O 9
ATOM 16038 N N . CYS A 1 42 ? 6.810 -9.963 -2.202 1.00 0.00 39 CYS A N 9
ATOM 16039 C CA . CYS A 1 42 ? 6.241 -9.190 -1.103 1.00 0.00 39 CYS A CA 9
ATOM 16040 C C . CYS A 1 42 ? 7.236 -9.025 0.047 1.00 0.00 39 CYS A C 9
ATOM 16041 O O . CYS A 1 42 ? 7.287 -7.974 0.689 1.00 0.00 39 CYS A O 9
ATOM 16049 N N . LYS A 1 43 ? 8.041 -10.052 0.286 1.00 0.00 40 LYS A N 9
ATOM 16050 C CA . LYS A 1 43 ? 9.018 -10.015 1.367 1.00 0.00 40 LYS A CA 9
ATOM 16051 C C . LYS A 1 43 ? 10.138 -9.032 1.047 1.00 0.00 40 LYS A C 9
ATOM 16052 O O . LYS A 1 43 ? 10.521 -8.221 1.887 1.00 0.00 40 LYS A O 9
ATOM 16071 N N . ARG A 1 44 ? 10.643 -9.095 -0.179 1.00 0.00 41 ARG A N 9
ATOM 16072 C CA . ARG A 1 44 ? 11.739 -8.229 -0.592 1.00 0.00 41 ARG A CA 9
ATOM 16073 C C . ARG A 1 44 ? 11.278 -6.778 -0.629 1.00 0.00 41 ARG A C 9
ATOM 16074 O O . ARG A 1 44 ? 12.033 -5.863 -0.296 1.00 0.00 41 ARG A O 9
ATOM 16095 N N . LEU A 1 45 ? 10.027 -6.578 -1.019 1.00 0.00 42 LEU A N 9
ATOM 16096 C CA . LEU A 1 45 ? 9.438 -5.250 -1.061 1.00 0.00 42 LEU A CA 9
ATOM 16097 C C . LEU A 1 45 ? 9.427 -4.622 0.329 1.00 0.00 42 LEU A C 9
ATOM 16098 O O . LEU A 1 45 ? 9.831 -3.472 0.509 1.00 0.00 42 LEU A O 9
ATOM 16114 N N . SER A 1 46 ? 8.989 -5.393 1.315 1.00 0.00 43 SER A N 9
ATOM 16115 C CA . SER A 1 46 ? 8.855 -4.887 2.668 1.00 0.00 43 SER A CA 9
ATOM 16116 C C . SER A 1 46 ? 10.221 -4.766 3.351 1.00 0.00 43 SER A C 9
ATOM 16117 O O . SER A 1 46 ? 10.482 -3.794 4.057 1.00 0.00 43 SER A O 9
ATOM 16125 N N . LYS A 1 47 ? 11.092 -5.741 3.117 1.00 0.00 44 LYS A N 9
ATOM 16126 C CA . LYS A 1 47 ? 12.375 -5.803 3.807 1.00 0.00 44 LYS A CA 9
ATOM 16127 C C . LYS A 1 47 ? 13.410 -4.852 3.199 1.00 0.00 44 LYS A C 9
ATOM 16128 O O . LYS A 1 47 ? 14.145 -4.185 3.923 1.00 0.00 44 LYS A O 9
ATOM 16147 N N . VAL A 1 48 ? 13.472 -4.789 1.878 1.00 0.00 45 VAL A N 9
ATOM 16148 C CA . VAL A 1 48 ? 14.518 -4.020 1.211 1.00 0.00 45 VAL A CA 9
ATOM 16149 C C . VAL A 1 48 ? 14.052 -2.607 0.865 1.00 0.00 45 VAL A C 9
ATOM 16150 O O . VAL A 1 48 ? 14.727 -1.626 1.183 1.00 0.00 45 VAL A O 9
ATOM 16163 N N . VAL A 1 49 ? 12.894 -2.505 0.223 1.00 0.00 46 VAL A N 9
ATOM 16164 C CA . VAL A 1 49 ? 12.403 -1.218 -0.260 1.00 0.00 46 VAL A CA 9
ATOM 16165 C C . VAL A 1 49 ? 11.921 -0.335 0.889 1.00 0.00 46 VAL A C 9
ATOM 16166 O O . VAL A 1 49 ? 12.357 0.807 1.033 1.00 0.00 46 VAL A O 9
ATOM 16179 N N . PHE A 1 50 ? 11.044 -0.878 1.721 1.00 0.00 47 PHE A N 9
ATOM 16180 C CA . PHE A 1 50 ? 10.410 -0.104 2.784 1.00 0.00 47 PHE A CA 9
ATOM 16181 C C . PHE A 1 50 ? 11.304 0.010 4.022 1.00 0.00 47 PHE A C 9
ATOM 16182 O O . PHE A 1 50 ? 10.836 0.382 5.098 1.00 0.00 47 PHE A O 9
ATOM 16199 N N . LYS A 1 51 ? 12.586 -0.288 3.864 1.00 0.00 48 LYS A N 9
ATOM 16200 C CA . LYS A 1 51 ? 13.526 -0.234 4.978 1.00 0.00 48 LYS A CA 9
ATOM 16201 C C . LYS A 1 51 ? 14.043 1.189 5.185 1.00 0.00 48 LYS A C 9
ATOM 16202 O O . LYS A 1 51 ? 14.342 1.597 6.309 1.00 0.00 48 LYS A O 9
ATOM 16221 N N . ASP A 1 52 ? 14.142 1.942 4.098 1.00 0.00 49 ASP A N 9
ATOM 16222 C CA . ASP A 1 52 ? 14.729 3.279 4.146 1.00 0.00 49 ASP A CA 9
ATOM 16223 C C . ASP A 1 52 ? 13.832 4.256 4.896 1.00 0.00 49 ASP A C 9
ATOM 16224 O O . ASP A 1 52 ? 12.614 4.249 4.728 1.00 0.00 49 ASP A O 9
ATOM 16233 N N . SER A 1 53 ? 14.449 5.104 5.709 1.00 0.00 50 SER A N 9
ATOM 16234 C CA . SER A 1 53 ? 13.719 6.042 6.549 1.00 0.00 50 SER A CA 9
ATOM 16235 C C . SER A 1 53 ? 13.037 7.132 5.721 1.00 0.00 50 SER A C 9
ATOM 16236 O O . SER A 1 53 ? 11.920 7.552 6.031 1.00 0.00 50 SER A O 9
ATOM 16244 N N . LEU A 1 54 ? 13.703 7.580 4.662 1.00 0.00 51 LEU A N 9
ATOM 16245 C CA . LEU A 1 54 ? 13.153 8.622 3.803 1.00 0.00 51 LEU A CA 9
ATOM 16246 C C . LEU A 1 54 ? 11.963 8.087 3.018 1.00 0.00 51 LEU A C 9
ATOM 16247 O O . LEU A 1 54 ? 10.948 8.769 2.865 1.00 0.00 51 LEU A O 9
ATOM 16263 N N . VAL A 1 55 ? 12.098 6.864 2.523 1.00 0.00 52 VAL A N 9
ATOM 16264 C CA . VAL A 1 55 ? 11.002 6.184 1.845 1.00 0.00 52 VAL A CA 9
ATOM 16265 C C . VAL A 1 55 ? 9.851 5.944 2.818 1.00 0.00 52 VAL A C 9
ATOM 16266 O O . VAL A 1 55 ? 8.686 6.196 2.497 1.00 0.00 52 VAL A O 9
ATOM 16279 N N . ALA A 1 56 ? 10.196 5.481 4.018 1.00 0.00 53 ALA A N 9
ATOM 16280 C CA . ALA A 1 56 ? 9.211 5.210 5.056 1.00 0.00 53 ALA A CA 9
ATOM 16281 C C . ALA A 1 56 ? 8.380 6.448 5.372 1.00 0.00 53 ALA A C 9
ATOM 16282 O O . ALA A 1 56 ? 7.154 6.387 5.381 1.00 0.00 53 ALA A O 9
ATOM 16289 N N . ASP A 1 57 ? 9.051 7.570 5.612 1.00 0.00 54 ASP A N 9
ATOM 16290 C CA . ASP A 1 57 ? 8.363 8.807 5.984 1.00 0.00 54 ASP A CA 9
ATOM 16291 C C . ASP A 1 57 ? 7.539 9.357 4.824 1.00 0.00 54 ASP A C 9
ATOM 16292 O O . ASP A 1 57 ? 6.459 9.910 5.031 1.00 0.00 54 ASP A O 9
ATOM 16301 N N . TYR A 1 58 ? 8.046 9.196 3.605 1.00 0.00 55 TYR A N 9
ATOM 16302 C CA . TYR A 1 58 ? 7.335 9.658 2.418 1.00 0.00 55 TYR A CA 9
ATOM 16303 C C . TYR A 1 58 ? 5.956 9.008 2.333 1.00 0.00 55 TYR A C 9
ATOM 16304 O O . TYR A 1 58 ? 4.939 9.689 2.191 1.00 0.00 55 TYR A O 9
ATOM 16322 N N . PHE A 1 59 ? 5.930 7.688 2.432 1.00 0.00 56 PHE A N 9
ATOM 16323 C CA . PHE A 1 59 ? 4.686 6.944 2.371 1.00 0.00 56 PHE A CA 9
ATOM 16324 C C . PHE A 1 59 ? 3.875 7.123 3.651 1.00 0.00 56 PHE A C 9
ATOM 16325 O O . PHE A 1 59 ? 2.651 7.070 3.622 1.00 0.00 56 PHE A O 9
ATOM 16342 N N . ASN A 1 60 ? 4.566 7.335 4.765 1.00 0.00 57 ASN A N 9
ATOM 16343 C CA . ASN A 1 60 ? 3.919 7.491 6.067 1.00 0.00 57 ASN A CA 9
ATOM 16344 C C . ASN A 1 60 ? 3.153 8.814 6.158 1.00 0.00 57 ASN A C 9
ATOM 16345 O O . ASN A 1 60 ? 2.073 8.881 6.740 1.00 0.00 57 ASN A O 9
ATOM 16356 N N . ARG A 1 61 ? 3.719 9.869 5.588 1.00 0.00 58 ARG A N 9
ATOM 16357 C CA . ARG A 1 61 ? 3.130 11.198 5.697 1.00 0.00 58 ARG A CA 9
ATOM 16358 C C . ARG A 1 61 ? 2.042 11.413 4.648 1.00 0.00 58 ARG A C 9
ATOM 16359 O O . ARG A 1 61 ? 0.996 11.994 4.935 1.00 0.00 58 ARG A O 9
ATOM 16380 N N . HIS A 1 62 ? 2.289 10.935 3.435 1.00 0.00 59 HIS A N 9
ATOM 16381 C CA . HIS A 1 62 ? 1.373 11.179 2.321 1.00 0.00 59 HIS A CA 9
ATOM 16382 C C . HIS A 1 62 ? 0.178 10.226 2.362 1.00 0.00 59 HIS A C 9
ATOM 16383 O O . HIS A 1 62 ? -0.909 10.556 1.885 1.00 0.00 59 HIS A O 9
ATOM 16398 N N . PHE A 1 63 ? 0.383 9.047 2.935 1.00 0.00 60 PHE A N 9
ATOM 16399 C CA . PHE A 1 63 ? -0.664 8.032 2.994 1.00 0.00 60 PHE A CA 9
ATOM 16400 C C . PHE A 1 63 ? -0.694 7.385 4.374 1.00 0.00 60 PHE A C 9
ATOM 16401 O O . PHE A 1 63 ? 0.314 7.362 5.070 1.00 0.00 60 PHE A O 9
ATOM 16418 N N . VAL A 1 64 ? -1.847 6.868 4.771 1.00 0.00 61 VAL A N 9
ATOM 16419 C CA . VAL A 1 64 ? -1.916 6.027 5.954 1.00 0.00 61 VAL A CA 9
ATOM 16420 C C . VAL A 1 64 ? -1.485 4.615 5.584 1.00 0.00 61 VAL A C 9
ATOM 16421 O O . VAL A 1 64 ? -1.976 4.036 4.614 1.00 0.00 61 VAL A O 9
ATOM 16434 N N . ASN A 1 65 ? -0.540 4.079 6.334 1.00 0.00 62 ASN A N 9
ATOM 16435 C CA . ASN A 1 65 ? 0.016 2.771 6.029 1.00 0.00 62 ASN A CA 9
ATOM 16436 C C . ASN A 1 65 ? -0.911 1.671 6.530 1.00 0.00 62 ASN A C 9
ATOM 16437 O O . ASN A 1 65 ? -0.876 1.297 7.702 1.00 0.00 62 ASN A O 9
ATOM 16448 N N . LEU A 1 66 ? -1.756 1.172 5.637 1.00 0.00 63 LEU A N 9
ATOM 16449 C CA . LEU A 1 66 ? -2.727 0.145 5.987 1.00 0.00 63 LEU A CA 9
ATOM 16450 C C . LEU A 1 66 ? -2.289 -1.211 5.451 1.00 0.00 63 LEU A C 9
ATOM 16451 O O . LEU A 1 66 ? -2.041 -1.366 4.254 1.00 0.00 63 LEU A O 9
ATOM 16467 N N . LYS A 1 67 ? -2.209 -2.191 6.335 1.00 0.00 64 LYS A N 9
ATOM 16468 C CA . LYS A 1 67 ? -1.821 -3.535 5.942 1.00 0.00 64 LYS A CA 9
ATOM 16469 C C . LYS A 1 67 ? -3.025 -4.469 5.997 1.00 0.00 64 LYS A C 9
ATOM 16470 O O . LYS A 1 67 ? -3.801 -4.445 6.955 1.00 0.00 64 LYS A O 9
ATOM 16489 N N . MET A 1 68 ? -3.182 -5.278 4.960 1.00 0.00 65 MET A N 9
ATOM 16490 C CA . MET A 1 68 ? -4.307 -6.195 4.865 1.00 0.00 65 MET A CA 9
ATOM 16491 C C . MET A 1 68 ? -3.842 -7.591 4.486 1.00 0.00 65 MET A C 9
ATOM 16492 O O . MET A 1 68 ? -2.742 -7.770 3.967 1.00 0.00 65 MET A O 9
ATOM 16506 N N . ASP A 1 69 ? -4.677 -8.577 4.780 1.00 0.00 66 ASP A N 9
ATOM 16507 C CA . ASP A 1 69 ? -4.443 -9.945 4.333 1.00 0.00 66 ASP A CA 9
ATOM 16508 C C . ASP A 1 69 ? -5.356 -10.233 3.160 1.00 0.00 66 ASP A C 9
ATOM 16509 O O . ASP A 1 69 ? -6.387 -9.584 3.004 1.00 0.00 66 ASP A O 9
ATOM 16518 N N . MET A 1 70 ? -4.984 -11.198 2.348 1.00 0.00 67 MET A N 9
ATOM 16519 C CA . MET A 1 70 ? -5.783 -11.580 1.198 1.00 0.00 67 MET A CA 9
ATOM 16520 C C . MET A 1 70 ? -6.667 -12.778 1.511 1.00 0.00 67 MET A C 9
ATOM 16521 O O . MET A 1 70 ? -7.530 -13.151 0.715 1.00 0.00 67 MET A O 9
ATOM 16535 N N . GLU A 1 71 ? -6.445 -13.377 2.667 1.00 0.00 68 GLU A N 9
ATOM 16536 C CA . GLU A 1 71 ? -7.195 -14.553 3.077 1.00 0.00 68 GLU A CA 9
ATOM 16537 C C . GLU A 1 71 ? -8.041 -14.243 4.307 1.00 0.00 68 GLU A C 9
ATOM 16538 O O . GLU A 1 71 ? -9.194 -14.660 4.405 1.00 0.00 68 GLU A O 9
ATOM 16550 N N . LYS A 1 72 ? -7.468 -13.493 5.234 1.00 0.00 69 LYS A N 9
ATOM 16551 C CA . LYS A 1 72 ? -8.129 -13.204 6.497 1.00 0.00 69 LYS A CA 9
ATOM 16552 C C . LYS A 1 72 ? -8.906 -11.891 6.429 1.00 0.00 69 LYS A C 9
ATOM 16553 O O . LYS A 1 72 ? -8.327 -10.821 6.214 1.00 0.00 69 LYS A O 9
ATOM 16572 N N . GLY A 1 73 ? -10.218 -11.981 6.593 1.00 0.00 70 GLY A N 9
ATOM 16573 C CA . GLY A 1 73 ? -11.039 -10.793 6.713 1.00 0.00 70 GLY A CA 9
ATOM 16574 C C . GLY A 1 73 ? -11.532 -10.268 5.380 1.00 0.00 70 GLY A C 9
ATOM 16575 O O . GLY A 1 73 ? -12.271 -10.952 4.669 1.00 0.00 70 GLY A O 9
ATOM 16579 N N . GLU A 1 74 ? -11.100 -9.061 5.035 1.00 0.00 71 GLU A N 9
ATOM 16580 C CA . GLU A 1 74 ? -11.578 -8.372 3.838 1.00 0.00 71 GLU A CA 9
ATOM 16581 C C . GLU A 1 74 ? -10.772 -8.780 2.606 1.00 0.00 71 GLU A C 9
ATOM 16582 O O . GLU A 1 74 ? -10.961 -8.227 1.522 1.00 0.00 71 GLU A O 9
ATOM 16594 N N . GLY A 1 75 ? -9.894 -9.760 2.777 1.00 0.00 72 GLY A N 9
ATOM 16595 C CA . GLY A 1 75 ? -8.957 -10.129 1.729 1.00 0.00 72 GLY A CA 9
ATOM 16596 C C . GLY A 1 75 ? -9.622 -10.562 0.442 1.00 0.00 72 GLY A C 9
ATOM 16597 O O . GLY A 1 75 ? -9.371 -9.980 -0.617 1.00 0.00 72 GLY A O 9
ATOM 16601 N N . VAL A 1 76 ? -10.471 -11.573 0.528 1.00 0.00 73 VAL A N 9
ATOM 16602 C CA . VAL A 1 76 ? -11.145 -12.107 -0.651 1.00 0.00 73 VAL A CA 9
ATOM 16603 C C . VAL A 1 76 ? -11.996 -11.040 -1.329 1.00 0.00 73 VAL A C 9
ATOM 16604 O O . VAL A 1 76 ? -12.126 -11.021 -2.553 1.00 0.00 73 VAL A O 9
ATOM 16617 N N . GLU A 1 77 ? -12.545 -10.135 -0.531 1.00 0.00 74 GLU A N 9
ATOM 16618 C CA . GLU A 1 77 ? -13.411 -9.092 -1.050 1.00 0.00 74 GLU A CA 9
ATOM 16619 C C . GLU A 1 77 ? -12.608 -8.008 -1.756 1.00 0.00 74 GLU A C 9
ATOM 16620 O O . GLU A 1 77 ? -12.952 -7.608 -2.863 1.00 0.00 74 GLU A O 9
ATOM 16632 N N . LEU A 1 78 ? -11.531 -7.545 -1.127 1.00 0.00 75 LEU A N 9
ATOM 16633 C CA . LEU A 1 78 ? -10.677 -6.522 -1.732 1.00 0.00 75 LEU A CA 9
ATOM 16634 C C . LEU A 1 78 ? -10.015 -7.055 -2.995 1.00 0.00 75 LEU A C 9
ATOM 16635 O O . LEU A 1 78 ? -9.861 -6.333 -3.981 1.00 0.00 75 LEU A O 9
ATOM 16651 N N . ARG A 1 79 ? -9.651 -8.329 -2.968 1.00 0.00 76 ARG A N 9
ATOM 16652 C CA . ARG A 1 79 ? -9.064 -8.985 -4.127 1.00 0.00 76 ARG A CA 9
ATOM 16653 C C . ARG A 1 79 ? -10.059 -8.991 -5.291 1.00 0.00 76 ARG A C 9
ATOM 16654 O O . ARG A 1 79 ? -9.682 -8.816 -6.450 1.00 0.00 76 ARG A O 9
ATOM 16675 N N . LYS A 1 80 ? -11.336 -9.168 -4.960 1.00 0.00 77 LYS A N 9
ATOM 16676 C CA . LYS A 1 80 ? -12.409 -9.153 -5.948 1.00 0.00 77 LYS A CA 9
ATOM 16677 C C . LYS A 1 80 ? -12.727 -7.713 -6.373 1.00 0.00 77 LYS A C 9
ATOM 16678 O O . LYS A 1 80 ? -13.202 -7.464 -7.483 1.00 0.00 77 LYS A O 9
ATOM 16697 N N . LYS A 1 81 ? -12.454 -6.773 -5.475 1.00 0.00 78 LYS A N 9
ATOM 16698 C CA . LYS A 1 81 ? -12.731 -5.358 -5.706 1.00 0.00 78 LYS A CA 9
ATOM 16699 C C . LYS A 1 81 ? -11.812 -4.767 -6.770 1.00 0.00 78 LYS A C 9
ATOM 16700 O O . LYS A 1 81 ? -12.270 -4.122 -7.715 1.00 0.00 78 LYS A O 9
ATOM 16719 N N . TYR A 1 82 ? -10.522 -5.007 -6.617 1.00 0.00 79 TYR A N 9
ATOM 16720 C CA . TYR A 1 82 ? -9.522 -4.383 -7.472 1.00 0.00 79 TYR A CA 9
ATOM 16721 C C . TYR A 1 82 ? -9.039 -5.339 -8.557 1.00 0.00 79 TYR A C 9
ATOM 16722 O O . TYR A 1 82 ? -8.160 -4.997 -9.351 1.00 0.00 79 TYR A O 9
ATOM 16740 N N . GLY A 1 83 ? -9.624 -6.533 -8.590 1.00 0.00 80 GLY A N 9
ATOM 16741 C CA . GLY A 1 83 ? -9.281 -7.510 -9.610 1.00 0.00 80 GLY A CA 9
ATOM 16742 C C . GLY A 1 83 ? -7.858 -8.010 -9.476 1.00 0.00 80 GLY A C 9
ATOM 16743 O O . GLY A 1 83 ? -7.134 -8.135 -10.463 1.00 0.00 80 GLY A O 9
ATOM 16747 N N . VAL A 1 84 ? -7.463 -8.304 -8.249 1.00 0.00 81 VAL A N 9
ATOM 16748 C CA . VAL A 1 84 ? -6.104 -8.732 -7.964 1.00 0.00 81 VAL A CA 9
ATOM 16749 C C . VAL A 1 84 ? -5.894 -10.184 -8.380 1.00 0.00 81 VAL A C 9
ATOM 16750 O O . VAL A 1 84 ? -6.657 -11.068 -7.987 1.00 0.00 81 VAL A O 9
ATOM 16763 N N . HIS A 1 85 ? -4.876 -10.416 -9.200 1.00 0.00 82 HIS A N 9
ATOM 16764 C CA . HIS A 1 85 ? -4.517 -11.768 -9.617 1.00 0.00 82 HIS A CA 9
ATOM 16765 C C . HIS A 1 85 ? -3.038 -12.028 -9.354 1.00 0.00 82 HIS A C 9
ATOM 16766 O O . HIS A 1 85 ? -2.477 -13.015 -9.831 1.00 0.00 82 HIS A O 9
ATOM 16781 N N . ALA A 1 86 ? -2.412 -11.147 -8.586 1.00 0.00 83 ALA A N 9
ATOM 16782 C CA . ALA A 1 86 ? -0.987 -11.258 -8.309 1.00 0.00 83 ALA A CA 9
ATOM 16783 C C . ALA A 1 86 ? -0.720 -11.302 -6.808 1.00 0.00 83 ALA A C 9
ATOM 16784 O O . ALA A 1 86 ? -1.643 -11.191 -6.000 1.00 0.00 83 ALA A O 9
ATOM 16791 N N . TYR A 1 87 ? 0.547 -11.451 -6.442 1.00 0.00 84 TYR A N 9
ATOM 16792 C CA . TYR A 1 87 ? 0.926 -11.596 -5.039 1.00 0.00 84 TYR A CA 9
ATOM 16793 C C . TYR A 1 87 ? 1.265 -10.252 -4.388 1.00 0.00 84 TYR A C 9
ATOM 16794 O O . TYR A 1 87 ? 0.748 -9.947 -3.313 1.00 0.00 84 TYR A O 9
ATOM 16812 N N . PRO A 1 88 ? 2.163 -9.436 -4.993 1.00 0.00 85 PRO A N 9
ATOM 16813 C CA . PRO A 1 88 ? 2.484 -8.117 -4.480 1.00 0.00 85 PRO A CA 9
ATOM 16814 C C . PRO A 1 88 ? 1.650 -7.024 -5.147 1.00 0.00 85 PRO A C 9
ATOM 16815 O O . PRO A 1 88 ? 1.828 -6.728 -6.332 1.00 0.00 85 PRO A O 9
ATOM 16826 N N . THR A 1 89 ? 0.733 -6.434 -4.396 1.00 0.00 86 THR A N 9
ATOM 16827 C CA . THR A 1 89 ? -0.179 -5.444 -4.952 1.00 0.00 86 THR A CA 9
ATOM 16828 C C . THR A 1 89 ? -0.169 -4.160 -4.122 1.00 0.00 86 THR A C 9
ATOM 16829 O O . THR A 1 89 ? -0.186 -4.204 -2.888 1.00 0.00 86 THR A O 9
ATOM 16840 N N . LEU A 1 90 ? -0.136 -3.019 -4.797 1.00 0.00 87 LEU A N 9
ATOM 16841 C CA . LEU A 1 90 ? -0.154 -1.732 -4.120 1.00 0.00 87 LEU A CA 9
ATOM 16842 C C . LEU A 1 90 ? -1.287 -0.866 -4.660 1.00 0.00 87 LEU A C 9
ATOM 16843 O O . LEU A 1 90 ? -1.356 -0.599 -5.859 1.00 0.00 87 LEU A O 9
ATOM 16859 N N . LEU A 1 91 ? -2.185 -0.444 -3.782 1.00 0.00 88 LEU A N 9
ATOM 16860 C CA . LEU A 1 91 ? -3.290 0.418 -4.183 1.00 0.00 88 LEU A CA 9
ATOM 16861 C C . LEU A 1 91 ? -3.202 1.774 -3.498 1.00 0.00 88 LEU A C 9
ATOM 16862 O O . LEU A 1 91 ? -3.104 1.861 -2.274 1.00 0.00 88 LEU A O 9
ATOM 16878 N N . PHE A 1 92 ? -3.220 2.824 -4.302 1.00 0.00 89 PHE A N 9
ATOM 16879 C CA . PHE A 1 92 ? -3.219 4.183 -3.786 1.00 0.00 89 PHE A CA 9
ATOM 16880 C C . PHE A 1 92 ? -4.631 4.753 -3.856 1.00 0.00 89 PHE A C 9
ATOM 16881 O O . PHE A 1 92 ? -5.146 5.032 -4.942 1.00 0.00 89 PHE A O 9
ATOM 16898 N N . ILE A 1 93 ? -5.262 4.899 -2.702 1.00 0.00 90 ILE A N 9
ATOM 16899 C CA . ILE A 1 93 ? -6.654 5.325 -2.639 1.00 0.00 90 ILE A CA 9
ATOM 16900 C C . ILE A 1 93 ? -6.762 6.738 -2.064 1.00 0.00 90 ILE A C 9
ATOM 16901 O O . ILE A 1 93 ? -6.022 7.101 -1.150 1.00 0.00 90 ILE A O 9
ATOM 16917 N N . ASN A 1 94 ? -7.671 7.534 -2.617 1.00 0.00 91 ASN A N 9
ATOM 16918 C CA . ASN A 1 94 ? -7.882 8.901 -2.148 1.00 0.00 91 ASN A CA 9
ATOM 16919 C C . ASN A 1 94 ? -8.626 8.888 -0.823 1.00 0.00 91 ASN A C 9
ATOM 16920 O O . ASN A 1 94 ? -9.138 7.854 -0.391 1.00 0.00 91 ASN A O 9
ATOM 16931 N N . SER A 1 95 ? -8.730 10.051 -0.221 1.00 0.00 92 SER A N 9
ATOM 16932 C CA . SER A 1 95 ? -9.367 10.204 1.079 1.00 0.00 92 SER A CA 9
ATOM 16933 C C . SER A 1 95 ? -10.882 10.050 0.954 1.00 0.00 92 SER A C 9
ATOM 16934 O O . SER A 1 95 ? -11.589 9.840 1.940 1.00 0.00 92 SER A O 9
ATOM 16942 N N . SER A 1 96 ? -11.369 10.142 -0.276 1.00 0.00 93 SER A N 9
ATOM 16943 C CA . SER A 1 96 ? -12.790 10.008 -0.553 1.00 0.00 93 SER A CA 9
ATOM 16944 C C . SER A 1 96 ? -13.134 8.564 -0.913 1.00 0.00 93 SER A C 9
ATOM 16945 O O . SER A 1 96 ? -14.264 8.263 -1.298 1.00 0.00 93 SER A O 9
ATOM 16953 N N . GLY A 1 97 ? -12.151 7.676 -0.786 1.00 0.00 94 GLY A N 9
ATOM 16954 C CA . GLY A 1 97 ? -12.347 6.288 -1.163 1.00 0.00 94 GLY A CA 9
ATOM 16955 C C . GLY A 1 97 ? -12.298 6.097 -2.666 1.00 0.00 94 GLY A C 9
ATOM 16956 O O . GLY A 1 97 ? -12.884 5.160 -3.206 1.00 0.00 94 GLY A O 9
ATOM 16960 N N . GLU A 1 98 ? -11.585 6.994 -3.333 1.00 0.00 95 GLU A N 9
ATOM 16961 C CA . GLU A 1 98 ? -11.500 6.996 -4.787 1.00 0.00 95 GLU A CA 9
ATOM 16962 C C . GLU A 1 98 ? -10.234 6.290 -5.262 1.00 0.00 95 GLU A C 9
ATOM 16963 O O . GLU A 1 98 ? -9.200 6.336 -4.592 1.00 0.00 95 GLU A O 9
ATOM 16975 N N . VAL A 1 99 ? -10.316 5.647 -6.418 1.00 0.00 96 VAL A N 9
ATOM 16976 C CA . VAL A 1 99 ? -9.171 4.948 -6.990 1.00 0.00 96 VAL A CA 9
ATOM 16977 C C . VAL A 1 99 ? -8.256 5.927 -7.724 1.00 0.00 96 VAL A C 9
ATOM 16978 O O . VAL A 1 99 ? -8.605 6.447 -8.788 1.00 0.00 96 VAL A O 9
ATOM 16991 N N . VAL A 1 100 ? -7.093 6.188 -7.143 1.00 0.00 97 VAL A N 9
ATOM 16992 C CA . VAL A 1 100 ? -6.144 7.125 -7.726 1.00 0.00 97 VAL A CA 9
ATOM 16993 C C . VAL A 1 100 ? -5.238 6.424 -8.735 1.00 0.00 97 VAL A C 9
ATOM 16994 O O . VAL A 1 100 ? -5.180 6.808 -9.902 1.00 0.00 97 VAL A O 9
ATOM 17007 N N . TYR A 1 101 ? -4.548 5.387 -8.280 1.00 0.00 98 TYR A N 9
ATOM 17008 C CA . TYR A 1 101 ? -3.605 4.666 -9.124 1.00 0.00 98 TYR A CA 9
ATOM 17009 C C . TYR A 1 101 ? -3.464 3.230 -8.635 1.00 0.00 98 TYR A C 9
ATOM 17010 O O . TYR A 1 101 ? -3.233 2.991 -7.448 1.00 0.00 98 TYR A O 9
ATOM 17028 N N . ARG A 1 102 ? -3.641 2.279 -9.539 1.00 0.00 99 ARG A N 9
ATOM 17029 C CA . ARG A 1 102 ? -3.476 0.872 -9.202 1.00 0.00 99 ARG A CA 9
ATOM 17030 C C . ARG A 1 102 ? -2.069 0.419 -9.572 1.00 0.00 99 ARG A C 9
ATOM 17031 O O . ARG A 1 102 ? -1.501 0.891 -10.557 1.00 0.00 99 ARG A O 9
ATOM 17052 N N . LEU A 1 103 ? -1.502 -0.476 -8.783 1.00 0.00 100 LEU A N 9
ATOM 17053 C CA . LEU A 1 103 ? -0.158 -0.961 -9.044 1.00 0.00 100 LEU A CA 9
ATOM 17054 C C . LEU A 1 103 ? -0.089 -2.473 -8.868 1.00 0.00 100 LEU A C 9
ATOM 17055 O O . LEU A 1 103 ? -0.157 -2.989 -7.749 1.00 0.00 100 LEU A O 9
ATOM 17071 N N . VAL A 1 104 ? 0.025 -3.175 -9.984 1.00 0.00 101 VAL A N 9
ATOM 17072 C CA . VAL A 1 104 ? 0.155 -4.622 -9.974 1.00 0.00 101 VAL A CA 9
ATOM 17073 C C . VAL A 1 104 ? 1.614 -5.003 -10.184 1.00 0.00 101 VAL A C 9
ATOM 17074 O O . VAL A 1 104 ? 2.153 -4.849 -11.282 1.00 0.00 101 VAL A O 9
ATOM 17087 N N . GLY A 1 105 ? 2.250 -5.481 -9.127 1.00 0.00 102 GLY A N 9
ATOM 17088 C CA . GLY A 1 105 ? 3.664 -5.780 -9.188 1.00 0.00 102 GLY A CA 9
ATOM 17089 C C . GLY A 1 105 ? 4.489 -4.618 -8.682 1.00 0.00 102 GLY A C 9
ATOM 17090 O O . GLY A 1 105 ? 4.125 -3.459 -8.885 1.00 0.00 102 GLY A O 9
ATOM 17094 N N . ALA A 1 106 ? 5.592 -4.913 -8.019 1.00 0.00 103 ALA A N 9
ATOM 17095 C CA . ALA A 1 106 ? 6.409 -3.871 -7.426 1.00 0.00 103 ALA A CA 9
ATOM 17096 C C . ALA A 1 106 ? 7.832 -3.910 -7.960 1.00 0.00 103 ALA A C 9
ATOM 17097 O O . ALA A 1 106 ? 8.430 -4.982 -8.105 1.00 0.00 103 ALA A O 9
ATOM 17104 N N . GLU A 1 107 ? 8.362 -2.737 -8.262 1.00 0.00 104 GLU A N 9
ATOM 17105 C CA . GLU A 1 107 ? 9.737 -2.602 -8.712 1.00 0.00 104 GLU A CA 9
ATOM 17106 C C . GLU A 1 107 ? 10.633 -2.242 -7.532 1.00 0.00 104 GLU A C 9
ATOM 17107 O O . GLU A 1 107 ? 10.172 -2.200 -6.389 1.00 0.00 104 GLU A O 9
ATOM 17119 N N . ASP A 1 108 ? 11.908 -2.002 -7.801 1.00 0.00 105 ASP A N 9
ATOM 17120 C CA . ASP A 1 108 ? 12.850 -1.632 -6.748 1.00 0.00 105 ASP A CA 9
ATOM 17121 C C . ASP A 1 108 ? 12.584 -0.218 -6.249 1.00 0.00 105 ASP A C 9
ATOM 17122 O O . ASP A 1 108 ? 11.840 0.539 -6.877 1.00 0.00 105 ASP A O 9
ATOM 17131 N N . ALA A 1 109 ? 13.231 0.135 -5.139 1.00 0.00 106 ALA A N 9
ATOM 17132 C CA . ALA A 1 109 ? 12.960 1.385 -4.420 1.00 0.00 106 ALA A CA 9
ATOM 17133 C C . ALA A 1 109 ? 12.881 2.624 -5.330 1.00 0.00 106 ALA A C 9
ATOM 17134 O O . ALA A 1 109 ? 11.885 3.349 -5.278 1.00 0.00 106 ALA A O 9
ATOM 17141 N N . PRO A 1 110 ? 13.902 2.901 -6.177 1.00 0.00 107 PRO A N 9
ATOM 17142 C CA . PRO A 1 110 ? 13.905 4.103 -7.025 1.00 0.00 107 PRO A CA 9
ATOM 17143 C C . PRO A 1 110 ? 12.717 4.154 -7.982 1.00 0.00 107 PRO A C 9
ATOM 17144 O O . PRO A 1 110 ? 12.004 5.156 -8.049 1.00 0.00 107 PRO A O 9
ATOM 17155 N N . GLU A 1 111 ? 12.497 3.065 -8.706 1.00 0.00 108 GLU A N 9
ATOM 17156 C CA . GLU A 1 111 ? 11.457 3.024 -9.719 1.00 0.00 108 GLU A CA 9
ATOM 17157 C C . GLU A 1 111 ? 10.067 2.933 -9.097 1.00 0.00 108 GLU A C 9
ATOM 17158 O O . GLU A 1 111 ? 9.086 3.363 -9.700 1.00 0.00 108 GLU A O 9
ATOM 17170 N N . LEU A 1 112 ? 9.986 2.378 -7.891 1.00 0.00 109 LEU A N 9
ATOM 17171 C CA . LEU A 1 112 ? 8.726 2.337 -7.153 1.00 0.00 109 LEU A CA 9
ATOM 17172 C C . LEU A 1 112 ? 8.308 3.747 -6.770 1.00 0.00 109 LEU A C 9
ATOM 17173 O O . LEU A 1 112 ? 7.168 4.162 -6.994 1.00 0.00 109 LEU A O 9
ATOM 17189 N N . LEU A 1 113 ? 9.257 4.474 -6.194 1.00 0.00 110 LEU A N 9
ATOM 17190 C CA . LEU A 1 113 ? 9.049 5.865 -5.797 1.00 0.00 110 LEU A CA 9
ATOM 17191 C C . LEU A 1 113 ? 8.649 6.715 -7.000 1.00 0.00 110 LEU A C 9
ATOM 17192 O O . LEU A 1 113 ? 7.856 7.650 -6.882 1.00 0.00 110 LEU A O 9
ATOM 17208 N N . LYS A 1 114 ? 9.201 6.381 -8.156 1.00 0.00 111 LYS A N 9
ATOM 17209 C CA . LYS A 1 114 ? 8.890 7.096 -9.380 1.00 0.00 111 LYS A CA 9
ATOM 17210 C C . LYS A 1 114 ? 7.440 6.850 -9.794 1.00 0.00 111 LYS A C 9
ATOM 17211 O O . LYS A 1 114 ? 6.724 7.782 -10.150 1.00 0.00 111 LYS A O 9
ATOM 17230 N N . LYS A 1 115 ? 7.012 5.595 -9.717 1.00 0.00 112 LYS A N 9
ATOM 17231 C CA . LYS A 1 115 ? 5.672 5.212 -10.156 1.00 0.00 112 LYS A CA 9
ATOM 17232 C C . LYS A 1 115 ? 4.583 5.838 -9.289 1.00 0.00 112 LYS A C 9
ATOM 17233 O O . LYS A 1 115 ? 3.572 6.313 -9.808 1.00 0.00 112 LYS A O 9
ATOM 17252 N N . VAL A 1 116 ? 4.783 5.851 -7.975 1.00 0.00 113 VAL A N 9
ATOM 17253 C CA . VAL A 1 116 ? 3.801 6.450 -7.077 1.00 0.00 113 VAL A CA 9
ATOM 17254 C C . VAL A 1 116 ? 3.716 7.960 -7.307 1.00 0.00 113 VAL A C 9
ATOM 17255 O O . VAL A 1 116 ? 2.627 8.533 -7.327 1.00 0.00 113 VAL A O 9
ATOM 17268 N N . LYS A 1 117 ? 4.864 8.592 -7.521 1.00 0.00 114 LYS A N 9
ATOM 17269 C CA . LYS A 1 117 ? 4.913 10.022 -7.784 1.00 0.00 114 LYS A CA 9
ATOM 17270 C C . LYS A 1 117 ? 4.242 10.341 -9.117 1.00 0.00 114 LYS A C 9
ATOM 17271 O O . LYS A 1 117 ? 3.446 11.270 -9.218 1.00 0.00 114 LYS A O 9
ATOM 17290 N N . LEU A 1 118 ? 4.570 9.546 -10.130 1.00 0.00 115 LEU A N 9
ATOM 17291 C CA . LEU A 1 118 ? 4.060 9.748 -11.484 1.00 0.00 115 LEU A CA 9
ATOM 17292 C C . LEU A 1 118 ? 2.540 9.572 -11.539 1.00 0.00 115 LEU A C 9
ATOM 17293 O O . LEU A 1 118 ? 1.857 10.195 -12.355 1.00 0.00 115 LEU A O 9
ATOM 17309 N N . GLY A 1 119 ? 2.018 8.714 -10.671 1.00 0.00 116 GLY A N 9
ATOM 17310 C CA . GLY A 1 119 ? 0.589 8.478 -10.630 1.00 0.00 116 GLY A CA 9
ATOM 17311 C C . GLY A 1 119 ? -0.174 9.625 -9.993 1.00 0.00 116 GLY A C 9
ATOM 17312 O O . GLY A 1 119 ? -1.199 10.067 -10.514 1.00 0.00 116 GLY A O 9
ATOM 17316 N N . VAL A 1 120 ? 0.331 10.117 -8.869 1.00 0.00 117 VAL A N 9
ATOM 17317 C CA . VAL A 1 120 ? -0.338 11.187 -8.141 1.00 0.00 117 VAL A CA 9
ATOM 17318 C C . VAL A 1 120 ? -0.144 12.530 -8.847 1.00 0.00 117 VAL A C 9
ATOM 17319 O O . VAL A 1 120 ? -1.091 13.310 -8.986 1.00 0.00 117 VAL A O 9
ATOM 17332 N N . GLU A 1 121 ? 1.076 12.790 -9.303 1.00 0.00 118 GLU A N 9
ATOM 17333 C CA . GLU A 1 121 ? 1.379 14.029 -10.003 1.00 0.00 118 GLU A CA 9
ATOM 17334 C C . GLU A 1 121 ? 0.745 14.005 -11.391 1.00 0.00 118 GLU A C 9
ATOM 17335 O O . GLU A 1 121 ? 1.073 13.156 -12.223 1.00 0.00 118 GLU A O 9
ATOM 17347 N N . SER A 1 122 ? -0.177 14.922 -11.629 1.00 0.00 119 SER A N 9
ATOM 17348 C CA . SER A 1 122 ? -0.905 14.960 -12.886 1.00 0.00 119 SER A CA 9
ATOM 17349 C C . SER A 1 122 ? -0.065 15.568 -14.006 1.00 0.00 119 SER A C 9
ATOM 17350 O O . SER A 1 122 ? 0.222 16.765 -14.011 1.00 0.00 119 SER A O 9
ATOM 17358 N N . GLU A 1 123 ? 0.343 14.717 -14.933 1.00 0.00 120 GLU A N 9
ATOM 17359 C CA . GLU A 1 123 ? 1.052 15.143 -16.129 1.00 0.00 120 GLU A CA 9
ATOM 17360 C C . GLU A 1 123 ? 0.923 14.055 -17.186 1.00 0.00 120 GLU A C 9
ATOM 17361 O O . GLU A 1 123 ? 0.487 14.310 -18.308 1.00 0.00 120 GLU A O 9
ATOM 17373 N N . GLY A 1 124 ? 1.290 12.837 -16.816 1.00 0.00 121 GLY A N 9
ATOM 17374 C CA . GLY A 1 124 ? 1.053 11.698 -17.674 1.00 0.00 121 GLY A CA 9
ATOM 17375 C C . GLY A 1 124 ? 2.171 10.682 -17.603 1.00 0.00 121 GLY A C 9
ATOM 17376 O O . GLY A 1 124 ? 1.876 9.470 -17.611 1.00 0.00 121 GLY A O 9
ATOM 17380 N N . ALA A 1 4 ? 15.675 -9.636 14.232 1.00 0.00 1 ALA A N 10
ATOM 17381 C CA . ALA A 1 4 ? 15.412 -8.432 13.414 1.00 0.00 1 ALA A CA 10
ATOM 17382 C C . ALA A 1 4 ? 14.769 -7.342 14.261 1.00 0.00 1 ALA A C 10
ATOM 17383 O O . ALA A 1 4 ? 13.574 -7.388 14.543 1.00 0.00 1 ALA A O 10
ATOM 17390 N N . GLN A 1 5 ? 15.564 -6.368 14.673 1.00 0.00 2 GLN A N 10
ATOM 17391 C CA . GLN A 1 5 ? 15.069 -5.290 15.518 1.00 0.00 2 GLN A CA 10
ATOM 17392 C C . GLN A 1 5 ? 14.678 -4.085 14.664 1.00 0.00 2 GLN A C 10
ATOM 17393 O O . GLN A 1 5 ? 14.329 -3.022 15.178 1.00 0.00 2 GLN A O 10
ATOM 17407 N N . ALA A 1 6 ? 14.730 -4.267 13.352 1.00 0.00 3 ALA A N 10
ATOM 17408 C CA . ALA A 1 6 ? 14.333 -3.227 12.418 1.00 0.00 3 ALA A CA 10
ATOM 17409 C C . ALA A 1 6 ? 13.399 -3.801 11.360 1.00 0.00 3 ALA A C 10
ATOM 17410 O O . ALA A 1 6 ? 13.820 -4.569 10.492 1.00 0.00 3 ALA A O 10
ATOM 17417 N N . ASP A 1 7 ? 12.129 -3.439 11.451 1.00 0.00 4 ASP A N 10
ATOM 17418 C CA . ASP A 1 7 ? 11.098 -3.999 10.581 1.00 0.00 4 ASP A CA 10
ATOM 17419 C C . ASP A 1 7 ? 10.862 -3.127 9.350 1.00 0.00 4 ASP A C 10
ATOM 17420 O O . ASP A 1 7 ? 10.185 -3.539 8.412 1.00 0.00 4 ASP A O 10
ATOM 17429 N N . GLY A 1 8 ? 11.425 -1.928 9.353 1.00 0.00 5 GLY A N 10
ATOM 17430 C CA . GLY A 1 8 ? 11.236 -1.023 8.238 1.00 0.00 5 GLY A CA 10
ATOM 17431 C C . GLY A 1 8 ? 9.948 -0.235 8.356 1.00 0.00 5 GLY A C 10
ATOM 17432 O O . GLY A 1 8 ? 9.610 0.252 9.437 1.00 0.00 5 GLY A O 10
ATOM 17436 N N . ILE A 1 9 ? 9.236 -0.098 7.247 1.00 0.00 6 ILE A N 10
ATOM 17437 C CA . ILE A 1 9 ? 7.959 0.607 7.236 1.00 0.00 6 ILE A CA 10
ATOM 17438 C C . ILE A 1 9 ? 6.926 -0.149 8.063 1.00 0.00 6 ILE A C 10
ATOM 17439 O O . ILE A 1 9 ? 6.570 -1.287 7.746 1.00 0.00 6 ILE A O 10
ATOM 17455 N N . ALA A 1 10 ? 6.459 0.484 9.128 1.00 0.00 7 ALA A N 10
ATOM 17456 C CA . ALA A 1 10 ? 5.477 -0.129 10.003 1.00 0.00 7 ALA A CA 10
ATOM 17457 C C . ALA A 1 10 ? 4.067 0.097 9.483 1.00 0.00 7 ALA A C 10
ATOM 17458 O O . ALA A 1 10 ? 3.446 1.120 9.777 1.00 0.00 7 ALA A O 10
ATOM 17465 N N . PHE A 1 11 ? 3.577 -0.846 8.692 1.00 0.00 8 PHE A N 10
ATOM 17466 C CA . PHE A 1 11 ? 2.218 -0.779 8.182 1.00 0.00 8 PHE A CA 10
ATOM 17467 C C . PHE A 1 11 ? 1.228 -1.048 9.306 1.00 0.00 8 PHE A C 10
ATOM 17468 O O . PHE A 1 11 ? 1.441 -1.942 10.126 1.00 0.00 8 PHE A O 10
ATOM 17485 N N . ARG A 1 12 ? 0.155 -0.276 9.342 1.00 0.00 9 ARG A N 10
ATOM 17486 C CA . ARG A 1 12 ? -0.834 -0.392 10.405 1.00 0.00 9 ARG A CA 10
ATOM 17487 C C . ARG A 1 12 ? -1.730 -1.605 10.181 1.00 0.00 9 ARG A C 10
ATOM 17488 O O . ARG A 1 12 ? -1.872 -2.081 9.053 1.00 0.00 9 ARG A O 10
ATOM 17509 N N . GLU A 1 13 ? -2.318 -2.104 11.259 1.00 0.00 10 GLU A N 10
ATOM 17510 C CA . GLU A 1 13 ? -3.249 -3.222 11.182 1.00 0.00 10 GLU A CA 10
ATOM 17511 C C . GLU A 1 13 ? -4.571 -2.829 11.836 1.00 0.00 10 GLU A C 10
ATOM 17512 O O . GLU A 1 13 ? -4.722 -2.915 13.053 1.00 0.00 10 GLU A O 10
ATOM 17524 N N . LEU A 1 14 ? -5.510 -2.363 11.026 1.00 0.00 11 LEU A N 10
ATOM 17525 C CA . LEU A 1 14 ? -6.787 -1.883 11.510 1.00 0.00 11 LEU A CA 10
ATOM 17526 C C . LEU A 1 14 ? -7.885 -2.214 10.510 1.00 0.00 11 LEU A C 10
ATOM 17527 O O . LEU A 1 14 ? -7.599 -2.590 9.374 1.00 0.00 11 LEU A O 10
ATOM 17543 N N . SER A 1 15 ? -9.135 -2.074 10.928 1.00 0.00 12 SER A N 10
ATOM 17544 C CA . SER A 1 15 ? -10.263 -2.252 10.024 1.00 0.00 12 SER A CA 10
ATOM 17545 C C . SER A 1 15 ? -10.244 -1.166 8.948 1.00 0.00 12 SER A C 10
ATOM 17546 O O . SER A 1 15 ? -9.809 -0.040 9.205 1.00 0.00 12 SER A O 10
ATOM 17554 N N . PHE A 1 16 ? -10.711 -1.503 7.755 1.00 0.00 13 PHE A N 10
ATOM 17555 C CA . PHE A 1 16 ? -10.689 -0.571 6.629 1.00 0.00 13 PHE A CA 10
ATOM 17556 C C . PHE A 1 16 ? -11.458 0.727 6.943 1.00 0.00 13 PHE A C 10
ATOM 17557 O O . PHE A 1 16 ? -10.903 1.815 6.775 1.00 0.00 13 PHE A O 10
ATOM 17574 N N . PRO A 1 17 ? -12.739 0.651 7.398 1.00 0.00 14 PRO A N 10
ATOM 17575 C CA . PRO A 1 17 ? -13.498 1.843 7.821 1.00 0.00 14 PRO A CA 10
ATOM 17576 C C . PRO A 1 17 ? -12.729 2.702 8.824 1.00 0.00 14 PRO A C 10
ATOM 17577 O O . PRO A 1 17 ? -12.699 3.929 8.715 1.00 0.00 14 PRO A O 10
ATOM 17588 N N . GLU A 1 18 ? -12.105 2.040 9.793 1.00 0.00 15 GLU A N 10
ATOM 17589 C CA . GLU A 1 18 ? -11.298 2.710 10.802 1.00 0.00 15 GLU A CA 10
ATOM 17590 C C . GLU A 1 18 ? -10.157 3.478 10.163 1.00 0.00 15 GLU A C 10
ATOM 17591 O O . GLU A 1 18 ? -9.944 4.660 10.442 1.00 0.00 15 GLU A O 10
ATOM 17603 N N . ALA A 1 19 ? -9.424 2.791 9.304 1.00 0.00 16 ALA A N 10
ATOM 17604 C CA . ALA A 1 19 ? -8.267 3.367 8.663 1.00 0.00 16 ALA A CA 10
ATOM 17605 C C . ALA A 1 19 ? -8.661 4.544 7.773 1.00 0.00 16 ALA A C 10
ATOM 17606 O O . ALA A 1 19 ? -7.938 5.538 7.688 1.00 0.00 16 ALA A O 10
ATOM 17613 N N . LEU A 1 20 ? -9.814 4.417 7.125 1.00 0.00 17 LEU A N 10
ATOM 17614 C CA . LEU A 1 20 ? -10.331 5.457 6.241 1.00 0.00 17 LEU A CA 10
ATOM 17615 C C . LEU A 1 20 ? -10.567 6.748 7.015 1.00 0.00 17 LEU A C 10
ATOM 17616 O O . LEU A 1 20 ? -10.172 7.830 6.575 1.00 0.00 17 LEU A O 10
ATOM 17632 N N . LYS A 1 21 ? -11.216 6.618 8.165 1.00 0.00 18 LYS A N 10
ATOM 17633 C CA . LYS A 1 21 ? -11.490 7.750 9.035 1.00 0.00 18 LYS A CA 10
ATOM 17634 C C . LYS A 1 21 ? -10.202 8.480 9.411 1.00 0.00 18 LYS A C 10
ATOM 17635 O O . LYS A 1 21 ? -10.097 9.696 9.247 1.00 0.00 18 LYS A O 10
ATOM 17654 N N . ARG A 1 22 ? -9.220 7.728 9.897 1.00 0.00 19 ARG A N 10
ATOM 17655 C CA . ARG A 1 22 ? -7.945 8.302 10.300 1.00 0.00 19 ARG A CA 10
ATOM 17656 C C . ARG A 1 22 ? -7.245 8.970 9.120 1.00 0.00 19 ARG A C 10
ATOM 17657 O O . ARG A 1 22 ? -6.628 10.022 9.272 1.00 0.00 19 ARG A O 10
ATOM 17678 N N . ALA A 1 23 ? -7.355 8.360 7.943 1.00 0.00 20 ALA A N 10
ATOM 17679 C CA . ALA A 1 23 ? -6.760 8.913 6.731 1.00 0.00 20 ALA A CA 10
ATOM 17680 C C . ALA A 1 23 ? -7.361 10.274 6.392 1.00 0.00 20 ALA A C 10
ATOM 17681 O O . ALA A 1 23 ? -6.661 11.164 5.929 1.00 0.00 20 ALA A O 10
ATOM 17688 N N . GLU A 1 24 ? -8.651 10.440 6.651 1.00 0.00 21 GLU A N 10
ATOM 17689 C CA . GLU A 1 24 ? -9.329 11.693 6.343 1.00 0.00 21 GLU A CA 10
ATOM 17690 C C . GLU A 1 24 ? -8.854 12.818 7.261 1.00 0.00 21 GLU A C 10
ATOM 17691 O O . GLU A 1 24 ? -8.632 13.947 6.816 1.00 0.00 21 GLU A O 10
ATOM 17703 N N . VAL A 1 25 ? -8.686 12.504 8.537 1.00 0.00 22 VAL A N 10
ATOM 17704 C CA . VAL A 1 25 ? -8.343 13.517 9.530 1.00 0.00 22 VAL A CA 10
ATOM 17705 C C . VAL A 1 25 ? -6.839 13.787 9.576 1.00 0.00 22 VAL A C 10
ATOM 17706 O O . VAL A 1 25 ? -6.407 14.937 9.527 1.00 0.00 22 VAL A O 10
ATOM 17719 N N . GLU A 1 26 ? -6.047 12.727 9.650 1.00 0.00 23 GLU A N 10
ATOM 17720 C CA . GLU A 1 26 ? -4.609 12.861 9.853 1.00 0.00 23 GLU A CA 10
ATOM 17721 C C . GLU A 1 26 ? -3.872 13.106 8.547 1.00 0.00 23 GLU A C 10
ATOM 17722 O O . GLU A 1 26 ? -2.850 13.796 8.522 1.00 0.00 23 GLU A O 10
ATOM 17734 N N . ASP A 1 27 ? -4.382 12.548 7.465 1.00 0.00 24 ASP A N 10
ATOM 17735 C CA . ASP A 1 27 ? -3.652 12.571 6.214 1.00 0.00 24 ASP A CA 10
ATOM 17736 C C . ASP A 1 27 ? -4.557 12.935 5.045 1.00 0.00 24 ASP A C 10
ATOM 17737 O O . ASP A 1 27 ? -5.327 13.895 5.121 1.00 0.00 24 ASP A O 10
ATOM 17746 N N . LYS A 1 28 ? -4.462 12.168 3.975 1.00 0.00 25 LYS A N 10
ATOM 17747 C CA . LYS A 1 28 ? -5.125 12.511 2.735 1.00 0.00 25 LYS A CA 10
ATOM 17748 C C . LYS A 1 28 ? -5.483 11.266 1.926 1.00 0.00 25 LYS A C 10
ATOM 17749 O O . LYS A 1 28 ? -6.565 11.186 1.344 1.00 0.00 25 LYS A O 10
ATOM 17768 N N . LEU A 1 29 ? -4.582 10.292 1.901 1.00 0.00 26 LEU A N 10
ATOM 17769 C CA . LEU A 1 29 ? -4.786 9.088 1.111 1.00 0.00 26 LEU A CA 10
ATOM 17770 C C . LEU A 1 29 ? -4.412 7.850 1.908 1.00 0.00 26 LEU A C 10
ATOM 17771 O O . LEU A 1 29 ? -3.437 7.850 2.663 1.00 0.00 26 LEU A O 10
ATOM 17787 N N . LEU A 1 30 ? -5.190 6.796 1.734 1.00 0.00 27 LEU A N 10
ATOM 17788 C CA . LEU A 1 30 ? -4.925 5.543 2.408 1.00 0.00 27 LEU A CA 10
ATOM 17789 C C . LEU A 1 30 ? -4.132 4.620 1.496 1.00 0.00 27 LEU A C 10
ATOM 17790 O O . LEU A 1 30 ? -4.608 4.215 0.433 1.00 0.00 27 LEU A O 10
ATOM 17806 N N . PHE A 1 31 ? -2.914 4.317 1.908 1.00 0.00 28 PHE A N 10
ATOM 17807 C CA . PHE A 1 31 ? -2.046 3.425 1.158 1.00 0.00 28 PHE A CA 10
ATOM 17808 C C . PHE A 1 31 ? -2.248 1.996 1.637 1.00 0.00 28 PHE A C 10
ATOM 17809 O O . PHE A 1 31 ? -1.843 1.641 2.743 1.00 0.00 28 PHE A O 10
ATOM 17826 N N . VAL A 1 32 ? -2.887 1.186 0.814 1.00 0.00 29 VAL A N 10
ATOM 17827 C CA . VAL A 1 32 ? -3.211 -0.177 1.194 1.00 0.00 29 VAL A CA 10
ATOM 17828 C C . VAL A 1 32 ? -2.203 -1.161 0.611 1.00 0.00 29 VAL A C 10
ATOM 17829 O O . VAL A 1 32 ? -1.988 -1.204 -0.601 1.00 0.00 29 VAL A O 10
ATOM 17842 N N . ASP A 1 33 ? -1.582 -1.929 1.491 1.00 0.00 30 ASP A N 10
ATOM 17843 C CA . ASP A 1 33 ? -0.637 -2.967 1.098 1.00 0.00 30 ASP A CA 10
ATOM 17844 C C . ASP A 1 33 ? -1.315 -4.330 1.117 1.00 0.00 30 ASP A C 10
ATOM 17845 O O . ASP A 1 33 ? -1.592 -4.883 2.183 1.00 0.00 30 ASP A O 10
ATOM 17854 N N . CYS A 1 34 ? -1.616 -4.845 -0.060 1.00 0.00 31 CYS A N 10
ATOM 17855 C CA . CYS A 1 34 ? -2.224 -6.157 -0.185 1.00 0.00 31 CYS A CA 10
ATOM 17856 C C . CYS A 1 34 ? -1.235 -7.141 -0.790 1.00 0.00 31 CYS A C 10
ATOM 17857 O O . CYS A 1 34 ? -0.448 -6.788 -1.671 1.00 0.00 31 CYS A O 10
ATOM 17865 N N . PHE A 1 35 ? -1.265 -8.369 -0.311 1.00 0.00 32 PHE A N 10
ATOM 17866 C CA . PHE A 1 35 ? -0.351 -9.387 -0.790 1.00 0.00 32 PHE A CA 10
ATOM 17867 C C . PHE A 1 35 ? -0.962 -10.766 -0.630 1.00 0.00 32 PHE A C 10
ATOM 17868 O O . PHE A 1 35 ? -1.970 -10.934 0.059 1.00 0.00 32 PHE A O 10
ATOM 17885 N N . THR A 1 36 ? -0.351 -11.746 -1.265 1.00 0.00 33 THR A N 10
ATOM 17886 C CA . THR A 1 36 ? -0.761 -13.126 -1.101 1.00 0.00 33 THR A CA 10
ATOM 17887 C C . THR A 1 36 ? 0.152 -13.826 -0.103 1.00 0.00 33 THR A C 10
ATOM 17888 O O . THR A 1 36 ? 1.299 -13.420 0.084 1.00 0.00 33 THR A O 10
ATOM 17899 N N . THR A 1 37 ? -0.355 -14.871 0.532 1.00 0.00 34 THR A N 10
ATOM 17900 C CA . THR A 1 37 ? 0.436 -15.647 1.476 1.00 0.00 34 THR A CA 10
ATOM 17901 C C . THR A 1 37 ? 1.457 -16.501 0.721 1.00 0.00 34 THR A C 10
ATOM 17902 O O . THR A 1 37 ? 2.426 -16.996 1.298 1.00 0.00 34 THR A O 10
ATOM 17913 N N . TRP A 1 38 ? 1.224 -16.646 -0.582 1.00 0.00 35 TRP A N 10
ATOM 17914 C CA . TRP A 1 38 ? 2.138 -17.353 -1.471 1.00 0.00 35 TRP A CA 10
ATOM 17915 C C . TRP A 1 38 ? 3.492 -16.655 -1.502 1.00 0.00 35 TRP A C 10
ATOM 17916 O O . TRP A 1 38 ? 3.612 -15.558 -2.056 1.00 0.00 35 TRP A O 10
ATOM 17937 N N . CYS A 1 39 ? 4.494 -17.286 -0.898 1.00 0.00 36 CYS A N 10
ATOM 17938 C CA . CYS A 1 39 ? 5.839 -16.723 -0.825 1.00 0.00 36 CYS A CA 10
ATOM 17939 C C . CYS A 1 39 ? 5.811 -15.378 -0.098 1.00 0.00 36 CYS A C 10
ATOM 17940 O O . CYS A 1 39 ? 4.886 -15.093 0.667 1.00 0.00 36 CYS A O 10
ATOM 17948 N N . GLY A 1 40 ? 6.829 -14.559 -0.315 1.00 0.00 37 GLY A N 10
ATOM 17949 C CA . GLY A 1 40 ? 6.833 -13.231 0.259 1.00 0.00 37 GLY A CA 10
ATOM 17950 C C . GLY A 1 40 ? 7.073 -12.156 -0.783 1.00 0.00 37 GLY A C 10
ATOM 17951 O O . GLY A 1 40 ? 8.173 -11.608 -0.854 1.00 0.00 37 GLY A O 10
ATOM 17955 N N . PRO A 1 41 ? 6.059 -11.832 -1.612 1.00 0.00 38 PRO A N 10
ATOM 17956 C CA . PRO A 1 41 ? 6.188 -10.809 -2.654 1.00 0.00 38 PRO A CA 10
ATOM 17957 C C . PRO A 1 41 ? 6.399 -9.417 -2.065 1.00 0.00 38 PRO A C 10
ATOM 17958 O O . PRO A 1 41 ? 7.284 -8.679 -2.498 1.00 0.00 38 PRO A O 10
ATOM 17969 N N . CYS A 1 42 ? 5.596 -9.074 -1.065 1.00 0.00 39 CYS A N 10
ATOM 17970 C CA . CYS A 1 42 ? 5.740 -7.799 -0.375 1.00 0.00 39 CYS A CA 10
ATOM 17971 C C . CYS A 1 42 ? 6.853 -7.897 0.659 1.00 0.00 39 CYS A C 10
ATOM 17972 O O . CYS A 1 42 ? 7.618 -6.952 0.863 1.00 0.00 39 CYS A O 10
ATOM 17980 N N . LYS A 1 43 ? 6.952 -9.067 1.287 1.00 0.00 40 LYS A N 10
ATOM 17981 C CA . LYS A 1 43 ? 7.959 -9.315 2.316 1.00 0.00 40 LYS A CA 10
ATOM 17982 C C . LYS A 1 43 ? 9.368 -9.148 1.755 1.00 0.00 40 LYS A C 10
ATOM 17983 O O . LYS A 1 43 ? 10.314 -8.882 2.499 1.00 0.00 40 LYS A O 10
ATOM 18002 N N . ARG A 1 44 ? 9.504 -9.319 0.442 1.00 0.00 41 ARG A N 10
ATOM 18003 C CA . ARG A 1 44 ? 10.776 -9.089 -0.231 1.00 0.00 41 ARG A CA 10
ATOM 18004 C C . ARG A 1 44 ? 11.245 -7.662 0.013 1.00 0.00 41 ARG A C 10
ATOM 18005 O O . ARG A 1 44 ? 12.400 -7.427 0.372 1.00 0.00 41 ARG A O 10
ATOM 18026 N N . LEU A 1 45 ? 10.333 -6.717 -0.167 1.00 0.00 42 LEU A N 10
ATOM 18027 C CA . LEU A 1 45 ? 10.652 -5.306 -0.018 1.00 0.00 42 LEU A CA 10
ATOM 18028 C C . LEU A 1 45 ? 10.850 -4.957 1.448 1.00 0.00 42 LEU A C 10
ATOM 18029 O O . LEU A 1 45 ? 11.641 -4.081 1.779 1.00 0.00 42 LEU A O 10
ATOM 18045 N N . SER A 1 46 ? 10.135 -5.650 2.324 1.00 0.00 43 SER A N 10
ATOM 18046 C CA . SER A 1 46 ? 10.266 -5.447 3.763 1.00 0.00 43 SER A CA 10
ATOM 18047 C C . SER A 1 46 ? 11.704 -5.693 4.218 1.00 0.00 43 SER A C 10
ATOM 18048 O O . SER A 1 46 ? 12.175 -5.099 5.189 1.00 0.00 43 SER A O 10
ATOM 18056 N N . LYS A 1 47 ? 12.389 -6.576 3.504 1.00 0.00 44 LYS A N 10
ATOM 18057 C CA . LYS A 1 47 ? 13.748 -6.957 3.846 1.00 0.00 44 LYS A CA 10
ATOM 18058 C C . LYS A 1 47 ? 14.734 -5.807 3.599 1.00 0.00 44 LYS A C 10
ATOM 18059 O O . LYS A 1 47 ? 15.424 -5.374 4.522 1.00 0.00 44 LYS A O 10
ATOM 18078 N N . VAL A 1 48 ? 14.816 -5.324 2.359 1.00 0.00 45 VAL A N 10
ATOM 18079 C CA . VAL A 1 48 ? 15.774 -4.266 2.024 1.00 0.00 45 VAL A CA 10
ATOM 18080 C C . VAL A 1 48 ? 15.093 -2.929 1.710 1.00 0.00 45 VAL A C 10
ATOM 18081 O O . VAL A 1 48 ? 15.429 -1.901 2.304 1.00 0.00 45 VAL A O 10
ATOM 18094 N N . VAL A 1 49 ? 14.135 -2.952 0.783 1.00 0.00 46 VAL A N 10
ATOM 18095 C CA . VAL A 1 49 ? 13.488 -1.728 0.288 1.00 0.00 46 VAL A CA 10
ATOM 18096 C C . VAL A 1 49 ? 12.870 -0.892 1.412 1.00 0.00 46 VAL A C 10
ATOM 18097 O O . VAL A 1 49 ? 13.126 0.309 1.510 1.00 0.00 46 VAL A O 10
ATOM 18110 N N . PHE A 1 50 ? 12.082 -1.531 2.268 1.00 0.00 47 PHE A N 10
ATOM 18111 C CA . PHE A 1 50 ? 11.361 -0.822 3.326 1.00 0.00 47 PHE A CA 10
ATOM 18112 C C . PHE A 1 50 ? 12.298 -0.375 4.447 1.00 0.00 47 PHE A C 10
ATOM 18113 O O . PHE A 1 50 ? 11.858 0.205 5.438 1.00 0.00 47 PHE A O 10
ATOM 18130 N N . LYS A 1 51 ? 13.588 -0.648 4.291 1.00 0.00 48 LYS A N 10
ATOM 18131 C CA . LYS A 1 51 ? 14.583 -0.200 5.253 1.00 0.00 48 LYS A CA 10
ATOM 18132 C C . LYS A 1 51 ? 15.158 1.149 4.840 1.00 0.00 48 LYS A C 10
ATOM 18133 O O . LYS A 1 51 ? 15.861 1.798 5.617 1.00 0.00 48 LYS A O 10
ATOM 18152 N N . ASP A 1 52 ? 14.857 1.569 3.616 1.00 0.00 49 ASP A N 10
ATOM 18153 C CA . ASP A 1 52 ? 15.296 2.872 3.132 1.00 0.00 49 ASP A CA 10
ATOM 18154 C C . ASP A 1 52 ? 14.620 3.974 3.933 1.00 0.00 49 ASP A C 10
ATOM 18155 O O . ASP A 1 52 ? 13.390 4.008 4.044 1.00 0.00 49 ASP A O 10
ATOM 18164 N N . SER A 1 53 ? 15.422 4.868 4.489 1.00 0.00 50 SER A N 10
ATOM 18165 C CA . SER A 1 53 ? 14.924 5.896 5.387 1.00 0.00 50 SER A CA 10
ATOM 18166 C C . SER A 1 53 ? 14.075 6.929 4.646 1.00 0.00 50 SER A C 10
ATOM 18167 O O . SER A 1 53 ? 13.088 7.426 5.187 1.00 0.00 50 SER A O 10
ATOM 18175 N N . LEU A 1 54 ? 14.449 7.232 3.408 1.00 0.00 51 LEU A N 10
ATOM 18176 C CA . LEU A 1 54 ? 13.765 8.254 2.627 1.00 0.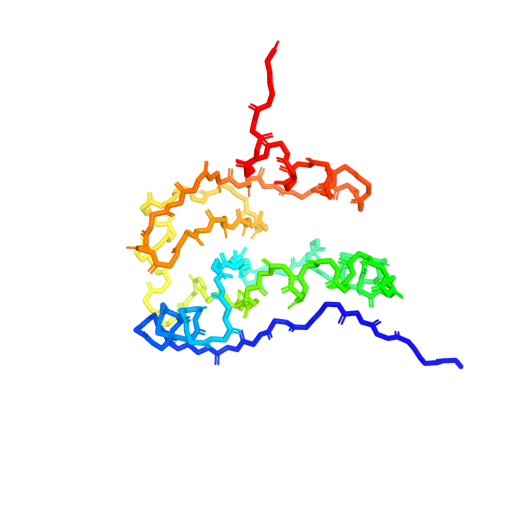00 51 LEU A CA 10
ATOM 18177 C C . LEU A 1 54 ? 12.360 7.805 2.240 1.00 0.00 51 LEU A C 10
ATOM 18178 O O . LEU A 1 54 ? 11.382 8.512 2.488 1.00 0.00 51 LEU A O 10
ATOM 18194 N N . VAL A 1 55 ? 12.271 6.623 1.643 1.00 0.00 52 VAL A N 10
ATOM 18195 C CA . VAL A 1 55 ? 10.998 6.082 1.181 1.00 0.00 52 VAL A CA 10
ATOM 18196 C C . VAL A 1 55 ? 10.043 5.853 2.344 1.00 0.00 52 VAL A C 10
ATOM 18197 O O . VAL A 1 55 ? 8.867 6.215 2.265 1.00 0.00 52 VAL A O 10
ATOM 18210 N N . ALA A 1 56 ? 10.557 5.279 3.424 1.00 0.00 53 ALA A N 10
ATOM 18211 C CA . ALA A 1 56 ? 9.755 5.045 4.616 1.00 0.00 53 ALA A CA 10
ATOM 18212 C C . ALA A 1 56 ? 9.220 6.362 5.162 1.00 0.00 53 ALA A C 10
ATOM 18213 O O . ALA A 1 56 ? 8.027 6.502 5.420 1.00 0.00 53 ALA A O 10
ATOM 18220 N N . ASP A 1 57 ? 10.113 7.332 5.299 1.00 0.00 54 ASP A N 10
ATOM 18221 C CA . ASP A 1 57 ? 9.761 8.645 5.835 1.00 0.00 54 ASP A CA 10
ATOM 18222 C C . ASP A 1 57 ? 8.705 9.331 4.967 1.00 0.00 54 ASP A C 10
ATOM 18223 O O . ASP A 1 57 ? 7.809 10.009 5.475 1.00 0.00 54 ASP A O 10
ATOM 18232 N N . TYR A 1 58 ? 8.810 9.136 3.657 1.00 0.00 55 TYR A N 10
ATOM 18233 C CA . TYR A 1 58 ? 7.861 9.714 2.715 1.00 0.00 55 TYR A CA 10
ATOM 18234 C C . TYR A 1 58 ? 6.467 9.122 2.906 1.00 0.00 55 TYR A C 10
ATOM 18235 O O . TYR A 1 58 ? 5.513 9.848 3.186 1.00 0.00 55 TYR A O 10
ATOM 18253 N N . PHE A 1 59 ? 6.355 7.806 2.757 1.00 0.00 56 PHE A N 10
ATOM 18254 C CA . PHE A 1 59 ? 5.063 7.128 2.853 1.00 0.00 56 PHE A CA 10
ATOM 18255 C C . PHE A 1 59 ? 4.453 7.235 4.248 1.00 0.00 56 PHE A C 10
ATOM 18256 O O . PHE A 1 59 ? 3.232 7.252 4.391 1.00 0.00 56 PHE A O 10
ATOM 18273 N N . ASN A 1 60 ? 5.295 7.301 5.271 1.00 0.00 57 ASN A N 10
ATOM 18274 C CA . ASN A 1 60 ? 4.819 7.390 6.648 1.00 0.00 57 ASN A CA 10
ATOM 18275 C C . ASN A 1 60 ? 4.225 8.759 6.960 1.00 0.00 57 ASN A C 10
ATOM 18276 O O . ASN A 1 60 ? 3.174 8.853 7.591 1.00 0.00 57 ASN A O 10
ATOM 18287 N N . ARG A 1 61 ? 4.896 9.823 6.537 1.00 0.00 58 ARG A N 10
ATOM 18288 C CA . ARG A 1 61 ? 4.451 11.168 6.886 1.00 0.00 58 ARG A CA 10
ATOM 18289 C C . ARG A 1 61 ? 3.465 11.737 5.864 1.00 0.00 58 ARG A C 10
ATOM 18290 O O . ARG A 1 61 ? 2.548 12.473 6.225 1.00 0.00 58 ARG A O 10
ATOM 18311 N N . HIS A 1 62 ? 3.654 11.407 4.594 1.00 0.00 59 HIS A N 10
ATOM 18312 C CA . HIS A 1 62 ? 2.854 12.014 3.532 1.00 0.00 59 HIS A CA 10
ATOM 18313 C C . HIS A 1 62 ? 1.576 11.240 3.259 1.00 0.00 59 HIS A C 10
ATOM 18314 O O . HIS A 1 62 ? 0.704 11.730 2.549 1.00 0.00 59 HIS A O 10
ATOM 18329 N N . PHE A 1 63 ? 1.474 10.031 3.796 1.00 0.00 60 PHE A N 10
ATOM 18330 C CA . PHE A 1 63 ? 0.276 9.214 3.619 1.00 0.00 60 PHE A CA 10
ATOM 18331 C C . PHE A 1 63 ? 0.062 8.346 4.855 1.00 0.00 60 PHE A C 10
ATOM 18332 O O . PHE A 1 63 ? 0.880 8.354 5.777 1.00 0.00 60 PHE A O 10
ATOM 18349 N N . VAL A 1 64 ? -1.033 7.605 4.878 1.00 0.00 61 VAL A N 10
ATOM 18350 C CA . VAL A 1 64 ? -1.257 6.609 5.917 1.00 0.00 61 VAL A CA 10
ATOM 18351 C C . VAL A 1 64 ? -1.193 5.213 5.317 1.00 0.00 61 VAL A C 10
ATOM 18352 O O . VAL A 1 64 ? -2.000 4.865 4.456 1.00 0.00 61 VAL A O 10
ATOM 18365 N N . ASN A 1 65 ? -0.233 4.420 5.768 1.00 0.00 62 ASN A N 10
ATOM 18366 C CA . ASN A 1 65 ? -0.031 3.083 5.224 1.00 0.00 62 ASN A CA 10
ATOM 18367 C C . ASN A 1 65 ? -0.704 2.017 6.089 1.00 0.00 62 ASN A C 10
ATOM 18368 O O . ASN A 1 65 ? -0.577 2.009 7.314 1.00 0.00 62 ASN A O 10
ATOM 18379 N N . LEU A 1 66 ? -1.428 1.127 5.424 1.00 0.00 63 LEU A N 10
ATOM 18380 C CA . LEU A 1 66 ? -2.184 0.065 6.079 1.00 0.00 63 LEU A CA 10
ATOM 18381 C C . LEU A 1 66 ? -1.987 -1.246 5.326 1.00 0.00 63 LEU A C 10
ATOM 18382 O O . LEU A 1 66 ? -2.154 -1.291 4.110 1.00 0.00 63 LEU A O 10
ATOM 18398 N N . LYS A 1 67 ? -1.638 -2.307 6.040 1.00 0.00 64 LYS A N 10
ATOM 18399 C CA . LYS A 1 67 ? -1.451 -3.607 5.408 1.00 0.00 64 LYS A CA 10
ATOM 18400 C C . LYS A 1 67 ? -2.715 -4.452 5.537 1.00 0.00 64 LYS A C 10
ATOM 18401 O O . LYS A 1 67 ? -3.487 -4.287 6.484 1.00 0.00 64 LYS A O 10
ATOM 18420 N N . MET A 1 68 ? -2.937 -5.333 4.576 1.00 0.00 65 MET A N 10
ATOM 18421 C CA . MET A 1 68 ? -4.106 -6.197 4.596 1.00 0.00 65 MET A CA 10
ATOM 18422 C C . MET A 1 68 ? -3.804 -7.532 3.931 1.00 0.00 65 MET A C 10
ATOM 18423 O O . MET A 1 68 ? -3.283 -7.578 2.817 1.00 0.00 65 MET A O 10
ATOM 18437 N N . ASP A 1 69 ? -4.104 -8.615 4.635 1.00 0.00 66 ASP A N 10
ATOM 18438 C CA . ASP A 1 69 ? -3.997 -9.947 4.066 1.00 0.00 66 ASP A CA 10
ATOM 18439 C C . ASP A 1 69 ? -5.093 -10.153 3.034 1.00 0.00 66 ASP A C 10
ATOM 18440 O O . ASP A 1 69 ? -6.136 -9.508 3.091 1.00 0.00 66 ASP A O 10
ATOM 18449 N N . MET A 1 70 ? -4.872 -11.055 2.097 1.00 0.00 67 MET A N 10
ATOM 18450 C CA . MET A 1 70 ? -5.839 -11.277 1.038 1.00 0.00 67 MET A CA 10
ATOM 18451 C C . MET A 1 70 ? -6.785 -12.415 1.402 1.00 0.00 67 MET A C 10
ATOM 18452 O O . MET A 1 70 ? -7.786 -12.654 0.725 1.00 0.00 67 MET A O 10
ATOM 18466 N N . GLU A 1 71 ? -6.478 -13.103 2.491 1.00 0.00 68 GLU A N 10
ATOM 18467 C CA . GLU A 1 71 ? -7.301 -14.217 2.938 1.00 0.00 68 GLU A CA 10
ATOM 18468 C C . GLU A 1 71 ? -7.943 -13.896 4.280 1.00 0.00 68 GLU A C 10
ATOM 18469 O O . GLU A 1 71 ? -8.457 -14.777 4.968 1.00 0.00 68 GLU A O 10
ATOM 18481 N N . LYS A 1 72 ? -7.918 -12.616 4.627 1.00 0.00 69 LYS A N 10
ATOM 18482 C CA . LYS A 1 72 ? -8.569 -12.110 5.831 1.00 0.00 69 LYS A CA 10
ATOM 18483 C C . LYS A 1 72 ? -9.026 -10.673 5.621 1.00 0.00 69 LYS A C 10
ATOM 18484 O O . LYS A 1 72 ? -8.442 -9.948 4.818 1.00 0.00 69 LYS A O 10
ATOM 18503 N N . GLY A 1 73 ? -10.081 -10.282 6.327 1.00 0.00 70 GLY A N 10
ATOM 18504 C CA . GLY A 1 73 ? -10.511 -8.893 6.342 1.00 0.00 70 GLY A CA 10
ATOM 18505 C C . GLY A 1 73 ? -10.974 -8.380 4.991 1.00 0.00 70 GLY A C 10
ATOM 18506 O O . GLY A 1 73 ? -10.579 -7.291 4.578 1.00 0.00 70 GLY A O 10
ATOM 18510 N N . GLU A 1 74 ? -11.812 -9.164 4.311 1.00 0.00 71 GLU A N 10
ATOM 18511 C CA . GLU A 1 74 ? -12.398 -8.772 3.023 1.00 0.00 71 GLU A CA 10
ATOM 18512 C C . GLU A 1 74 ? -11.348 -8.696 1.914 1.00 0.00 71 GLU A C 10
ATOM 18513 O O . GLU A 1 74 ? -11.606 -8.140 0.844 1.00 0.00 71 GLU A O 10
ATOM 18525 N N . GLY A 1 75 ? -10.179 -9.281 2.159 1.00 0.00 72 GLY A N 10
ATOM 18526 C CA . GLY A 1 75 ? -9.126 -9.301 1.157 1.00 0.00 72 GLY A CA 10
ATOM 18527 C C . GLY A 1 75 ? -9.552 -10.025 -0.106 1.00 0.00 72 GLY A C 10
ATOM 18528 O O . GLY A 1 75 ? -9.138 -9.669 -1.211 1.00 0.00 72 GLY A O 10
ATOM 18532 N N . VAL A 1 76 ? -10.395 -11.039 0.058 1.00 0.00 73 VAL A N 10
ATOM 18533 C CA . VAL A 1 76 ? -10.926 -11.791 -1.069 1.00 0.00 73 VAL A CA 10
ATOM 18534 C C . VAL A 1 76 ? -11.845 -10.908 -1.917 1.00 0.00 73 VAL A C 10
ATOM 18535 O O . VAL A 1 76 ? -11.901 -11.043 -3.142 1.00 0.00 73 VAL A O 10
ATOM 18548 N N . GLU A 1 77 ? -12.537 -9.985 -1.259 1.00 0.00 74 GLU A N 10
ATOM 18549 C CA . GLU A 1 77 ? -13.411 -9.055 -1.950 1.00 0.00 74 GLU A CA 10
ATOM 18550 C C . GLU A 1 77 ? -12.599 -8.095 -2.803 1.00 0.00 74 GLU A C 10
ATOM 18551 O O . GLU A 1 77 ? -12.955 -7.825 -3.947 1.00 0.00 74 GLU A O 10
ATOM 18563 N N . LEU A 1 78 ? -11.501 -7.594 -2.247 1.00 0.00 75 LEU A N 10
ATOM 18564 C CA . LEU A 1 78 ? -10.625 -6.682 -2.973 1.00 0.00 75 LEU A CA 10
ATOM 18565 C C . LEU A 1 78 ? -9.955 -7.398 -4.139 1.00 0.00 75 LEU A C 10
ATOM 18566 O O . LEU A 1 78 ? -9.723 -6.805 -5.193 1.00 0.00 75 LEU A O 10
ATOM 18582 N N . ARG A 1 79 ? -9.663 -8.680 -3.946 1.00 0.00 76 ARG A N 10
ATOM 18583 C CA . ARG A 1 79 ? -9.092 -9.513 -4.998 1.00 0.00 76 ARG A CA 10
ATOM 18584 C C . ARG A 1 79 ? -9.974 -9.480 -6.245 1.00 0.00 76 ARG A C 10
ATOM 18585 O O . ARG A 1 79 ? -9.495 -9.232 -7.352 1.00 0.00 76 ARG A O 10
ATOM 18606 N N . LYS A 1 80 ? -11.264 -9.714 -6.048 1.00 0.00 77 LYS A N 10
ATOM 18607 C CA . LYS A 1 80 ? -12.225 -9.696 -7.144 1.00 0.00 77 LYS A CA 10
ATOM 18608 C C . LYS A 1 80 ? -12.510 -8.269 -7.597 1.00 0.00 77 LYS A C 10
ATOM 18609 O O . LYS A 1 80 ? -12.765 -8.019 -8.774 1.00 0.00 77 LYS A O 10
ATOM 18628 N N . LYS A 1 81 ? -12.452 -7.342 -6.653 1.00 0.00 78 LYS A N 10
ATOM 18629 C CA . LYS A 1 81 ? -12.769 -5.945 -6.918 1.00 0.00 78 LYS A CA 10
ATOM 18630 C C . LYS A 1 81 ? -11.816 -5.347 -7.949 1.00 0.00 78 LYS A C 10
ATOM 18631 O O . LYS A 1 81 ? -12.244 -4.729 -8.922 1.00 0.00 78 LYS A O 10
ATOM 18650 N N . TYR A 1 82 ? -10.527 -5.546 -7.739 1.00 0.00 79 TYR A N 10
ATOM 18651 C CA . TYR A 1 82 ? -9.522 -4.960 -8.612 1.00 0.00 79 TYR A CA 10
ATOM 18652 C C . TYR A 1 82 ? -9.074 -5.946 -9.685 1.00 0.00 79 TYR A C 10
ATOM 18653 O O . TYR A 1 82 ? -8.289 -5.594 -10.570 1.00 0.00 79 TYR A O 10
ATOM 18671 N N . GLY A 1 83 ? -9.586 -7.174 -9.606 1.00 0.00 80 GLY A N 10
ATOM 18672 C CA . GLY A 1 83 ? -9.242 -8.199 -10.578 1.00 0.00 80 GLY A CA 10
ATOM 18673 C C . GLY A 1 83 ? -7.749 -8.436 -10.656 1.00 0.00 80 GLY A C 10
ATOM 18674 O O . GLY A 1 83 ? -7.160 -8.406 -11.738 1.00 0.00 80 GLY A O 10
ATOM 18678 N N . VAL A 1 84 ? -7.140 -8.663 -9.504 1.00 0.00 81 VAL A N 10
ATOM 18679 C CA . VAL A 1 84 ? -5.696 -8.828 -9.421 1.00 0.00 81 VAL A CA 10
ATOM 18680 C C . VAL A 1 84 ? -5.250 -10.155 -10.039 1.00 0.00 81 VAL A C 10
ATOM 18681 O O . VAL A 1 84 ? -5.863 -11.202 -9.812 1.00 0.00 81 VAL A O 10
ATOM 18694 N N . HIS A 1 85 ? -4.200 -10.095 -10.850 1.00 0.00 82 HIS A N 10
ATOM 18695 C CA . HIS A 1 85 ? -3.647 -11.288 -11.481 1.00 0.00 82 HIS A CA 10
ATOM 18696 C C . HIS A 1 85 ? -2.279 -11.628 -10.895 1.00 0.00 82 HIS A C 10
ATOM 18697 O O . HIS A 1 85 ? -1.706 -12.676 -11.197 1.00 0.00 82 HIS A O 10
ATOM 18712 N N . ALA A 1 86 ? -1.766 -10.744 -10.050 1.00 0.00 83 ALA A N 10
ATOM 18713 C CA . ALA A 1 86 ? -0.440 -10.918 -9.473 1.00 0.00 83 ALA A CA 10
ATOM 18714 C C . ALA A 1 86 ? -0.529 -11.233 -7.983 1.00 0.00 83 ALA A C 10
ATOM 18715 O O . ALA A 1 86 ? -1.621 -11.374 -7.436 1.00 0.00 83 ALA A O 10
ATOM 18722 N N . TYR A 1 87 ? 0.624 -11.337 -7.337 1.00 0.00 84 TYR A N 10
ATOM 18723 C CA . TYR A 1 87 ? 0.687 -11.681 -5.919 1.00 0.00 84 TYR A CA 10
ATOM 18724 C C . TYR A 1 87 ? 0.716 -10.441 -5.011 1.00 0.00 84 TYR A C 10
ATOM 18725 O O . TYR A 1 87 ? 0.009 -10.403 -3.999 1.00 0.00 84 TYR A O 10
ATOM 18743 N N . PRO A 1 88 ? 1.561 -9.427 -5.309 1.00 0.00 85 PRO A N 10
ATOM 18744 C CA . PRO A 1 88 ? 1.549 -8.176 -4.570 1.00 0.00 85 PRO A CA 10
ATOM 18745 C C . PRO A 1 88 ? 0.640 -7.132 -5.220 1.00 0.00 85 PRO A C 10
ATOM 18746 O O . PRO A 1 88 ? 0.480 -7.108 -6.444 1.00 0.00 85 PRO A O 10
ATOM 18757 N N . THR A 1 89 ? 0.024 -6.285 -4.407 1.00 0.00 86 THR A N 10
ATOM 18758 C CA . THR A 1 89 ? -0.836 -5.229 -4.921 1.00 0.00 86 THR A CA 10
ATOM 18759 C C . THR A 1 89 ? -0.859 -4.032 -3.976 1.00 0.00 86 THR A C 10
ATOM 18760 O O . THR A 1 89 ? -1.098 -4.181 -2.778 1.00 0.00 86 THR A O 10
ATOM 18771 N N . LEU A 1 90 ? -0.604 -2.850 -4.516 1.00 0.00 87 LEU A N 10
ATOM 18772 C CA . LEU A 1 90 ? -0.660 -1.625 -3.736 1.00 0.00 87 LEU A CA 10
ATOM 18773 C C . LEU A 1 90 ? -1.873 -0.801 -4.151 1.00 0.00 87 LEU A C 10
ATOM 18774 O O . LEU A 1 90 ? -2.107 -0.571 -5.338 1.00 0.00 87 LEU A O 10
ATOM 18790 N N . LEU A 1 91 ? -2.646 -0.364 -3.175 1.00 0.00 88 LEU A N 10
ATOM 18791 C CA . LEU A 1 91 ? -3.888 0.350 -3.447 1.00 0.00 88 LEU A CA 10
ATOM 18792 C C . LEU A 1 91 ? -3.823 1.770 -2.911 1.00 0.00 88 LEU A C 10
ATOM 18793 O O . LEU A 1 91 ? -3.297 2.008 -1.824 1.00 0.00 88 LEU A O 10
ATOM 18809 N N . PHE A 1 92 ? -4.354 2.709 -3.680 1.00 0.00 89 PHE A N 10
ATOM 18810 C CA . PHE A 1 92 ? -4.428 4.093 -3.248 1.00 0.00 89 PHE A CA 10
ATOM 18811 C C . PHE A 1 92 ? -5.890 4.503 -3.089 1.00 0.00 89 PHE A C 10
ATOM 18812 O O . PHE A 1 92 ? -6.602 4.696 -4.077 1.00 0.00 89 PHE A O 10
ATOM 18829 N N . ILE A 1 93 ? -6.332 4.624 -1.849 1.00 0.00 90 ILE A N 10
ATOM 18830 C CA . ILE A 1 93 ? -7.716 4.970 -1.559 1.00 0.00 90 ILE A CA 10
ATOM 18831 C C . ILE A 1 93 ? -7.812 6.439 -1.168 1.00 0.00 90 ILE A C 10
ATOM 18832 O O . ILE A 1 93 ? -6.983 6.940 -0.405 1.00 0.00 90 ILE A O 10
ATOM 18848 N N . ASN A 1 94 ? -8.809 7.128 -1.698 1.00 0.00 91 ASN A N 10
ATOM 18849 C CA . ASN A 1 94 ? -8.975 8.546 -1.421 1.00 0.00 91 ASN A CA 10
ATOM 18850 C C . ASN A 1 94 ? -9.874 8.763 -0.210 1.00 0.00 91 ASN A C 10
ATOM 18851 O O . ASN A 1 94 ? -10.392 7.810 0.374 1.00 0.00 91 ASN A O 10
ATOM 18862 N N . SER A 1 95 ? -10.075 10.023 0.149 1.00 0.00 92 SER A N 10
ATOM 18863 C CA . SER A 1 95 ? -10.835 10.371 1.339 1.00 0.00 92 SER A CA 10
ATOM 18864 C C . SER A 1 95 ? -12.336 10.191 1.099 1.00 0.00 92 SER A C 10
ATOM 18865 O O . SER A 1 95 ? -13.134 10.183 2.039 1.00 0.00 92 SER A O 10
ATOM 18873 N N . SER A 1 96 ? -12.712 10.046 -0.166 1.00 0.00 93 SER A N 10
ATOM 18874 C CA . SER A 1 96 ? -14.098 9.815 -0.536 1.00 0.00 93 SER A CA 10
ATOM 18875 C C . SER A 1 96 ? -14.510 8.381 -0.196 1.00 0.00 93 SER A C 10
ATOM 18876 O O . SER A 1 96 ? -15.695 8.079 -0.042 1.00 0.00 93 SER A O 10
ATOM 18884 N N . GLY A 1 97 ? -13.522 7.505 -0.067 1.00 0.00 94 GLY A N 10
ATOM 18885 C CA . GLY A 1 97 ? -13.798 6.121 0.252 1.00 0.00 94 GLY A CA 10
ATOM 18886 C C . GLY A 1 97 ? -13.820 5.245 -0.981 1.00 0.00 94 GLY A C 10
ATOM 18887 O O . GLY A 1 97 ? -14.539 4.248 -1.035 1.00 0.00 94 GLY A O 10
ATOM 18891 N N . GLU A 1 98 ? -13.043 5.628 -1.978 1.00 0.00 95 GLU A N 10
ATOM 18892 C CA . GLU A 1 98 ? -12.948 4.870 -3.213 1.00 0.00 95 GLU A CA 10
ATOM 18893 C C . GLU A 1 98 ? -11.512 4.900 -3.723 1.00 0.00 95 GLU A C 10
ATOM 18894 O O . GLU A 1 98 ? -10.690 5.675 -3.227 1.00 0.00 95 GLU A O 10
ATOM 18906 N N . VAL A 1 99 ? -11.196 4.054 -4.690 1.00 0.00 96 VAL A N 10
ATOM 18907 C CA . VAL A 1 99 ? -9.832 3.958 -5.186 1.00 0.00 96 VAL A CA 10
ATOM 18908 C C . VAL A 1 99 ? -9.563 5.014 -6.258 1.00 0.00 96 VAL A C 10
ATOM 18909 O O . VAL A 1 99 ? -10.406 5.280 -7.122 1.00 0.00 96 VAL A O 10
ATOM 18922 N N . VAL A 1 100 ? -8.399 5.642 -6.180 1.00 0.00 97 VAL A N 10
ATOM 18923 C CA . VAL A 1 100 ? -7.998 6.617 -7.183 1.00 0.00 97 VAL A CA 10
ATOM 18924 C C . VAL A 1 100 ? -7.119 5.944 -8.238 1.00 0.00 97 VAL A C 10
ATOM 18925 O O . VAL A 1 100 ? -7.153 6.304 -9.413 1.00 0.00 97 VAL A O 10
ATOM 18938 N N . TYR A 1 101 ? -6.361 4.943 -7.810 1.00 0.00 98 TYR A N 10
ATOM 18939 C CA . TYR A 1 101 ? -5.492 4.188 -8.702 1.00 0.00 98 TYR A CA 10
ATOM 18940 C C . TYR A 1 101 ? -5.030 2.917 -8.000 1.00 0.00 98 TYR A C 10
ATOM 18941 O O . TYR A 1 101 ? -4.931 2.885 -6.772 1.00 0.00 98 TYR A O 10
ATOM 18959 N N . ARG A 1 102 ? -4.770 1.870 -8.769 1.00 0.00 99 ARG A N 10
ATOM 18960 C CA . ARG A 1 102 ? -4.274 0.626 -8.205 1.00 0.00 99 ARG A CA 10
ATOM 18961 C C . ARG A 1 102 ? -2.934 0.271 -8.837 1.00 0.00 99 ARG A C 10
ATOM 18962 O O . ARG A 1 102 ? -2.766 0.366 -10.054 1.00 0.00 99 ARG A O 10
ATOM 18983 N N . LEU A 1 103 ? -1.982 -0.112 -8.006 1.00 0.00 100 LEU A N 10
ATOM 18984 C CA . LEU A 1 103 ? -0.642 -0.430 -8.471 1.00 0.00 100 LEU A CA 10
ATOM 18985 C C . LEU A 1 103 ? -0.371 -1.921 -8.328 1.00 0.00 100 LEU A C 10
ATOM 18986 O O . LEU A 1 103 ? -0.319 -2.448 -7.216 1.00 0.00 100 LEU A O 10
ATOM 19002 N N . VAL A 1 104 ? -0.205 -2.603 -9.448 1.00 0.00 101 VAL A N 10
ATOM 19003 C CA . VAL A 1 104 ? 0.059 -4.032 -9.424 1.00 0.00 101 VAL A CA 10
ATOM 19004 C C . VAL A 1 104 ? 1.540 -4.294 -9.666 1.00 0.00 101 VAL A C 10
ATOM 19005 O O . VAL A 1 104 ? 2.017 -4.235 -10.803 1.00 0.00 101 VAL A O 10
ATOM 19018 N N . GLY A 1 105 ? 2.265 -4.565 -8.595 1.00 0.00 102 GLY A N 10
ATOM 19019 C CA . GLY A 1 105 ? 3.694 -4.766 -8.696 1.00 0.00 102 GLY A CA 10
ATOM 19020 C C . GLY A 1 105 ? 4.463 -3.551 -8.232 1.00 0.00 102 GLY A C 10
ATOM 19021 O O . GLY A 1 105 ? 4.131 -2.419 -8.593 1.00 0.00 102 GLY A O 10
ATOM 19025 N N . ALA A 1 106 ? 5.494 -3.781 -7.439 1.00 0.00 103 ALA A N 10
ATOM 19026 C CA . ALA A 1 106 ? 6.266 -2.698 -6.857 1.00 0.00 103 ALA A CA 10
ATOM 19027 C C . ALA A 1 106 ? 7.748 -2.875 -7.149 1.00 0.00 103 ALA A C 10
ATOM 19028 O O . ALA A 1 106 ? 8.266 -3.996 -7.147 1.00 0.00 103 ALA A O 10
ATOM 19035 N N . GLU A 1 107 ? 8.422 -1.767 -7.410 1.00 0.00 104 GLU A N 10
ATOM 19036 C CA . GLU A 1 107 ? 9.842 -1.790 -7.717 1.00 0.00 104 GLU A CA 10
ATOM 19037 C C . GLU A 1 107 ? 10.658 -1.396 -6.488 1.00 0.00 104 GLU A C 10
ATOM 19038 O O . GLU A 1 107 ? 10.103 -1.207 -5.404 1.00 0.00 104 GLU A O 10
ATOM 19050 N N . ASP A 1 108 ? 11.972 -1.290 -6.661 1.00 0.00 105 ASP A N 10
ATOM 19051 C CA . ASP A 1 108 ? 12.873 -0.921 -5.570 1.00 0.00 105 ASP A CA 10
ATOM 19052 C C . ASP A 1 108 ? 12.537 0.457 -5.012 1.00 0.00 105 ASP A C 10
ATOM 19053 O O . ASP A 1 108 ? 11.773 1.212 -5.612 1.00 0.00 105 ASP A O 10
ATOM 19062 N N . ALA A 1 109 ? 13.157 0.788 -3.882 1.00 0.00 106 ALA A N 10
ATOM 19063 C CA . ALA A 1 109 ? 12.844 2.008 -3.136 1.00 0.00 106 ALA A CA 10
ATOM 19064 C C . ALA A 1 109 ? 12.796 3.270 -4.020 1.00 0.00 106 ALA A C 10
ATOM 19065 O O . ALA A 1 109 ? 11.775 3.962 -4.030 1.00 0.00 106 ALA A O 10
ATOM 19072 N N . PRO A 1 110 ? 13.865 3.598 -4.785 1.00 0.00 107 PRO A N 10
ATOM 19073 C CA . PRO A 1 110 ? 13.881 4.809 -5.618 1.00 0.00 107 PRO A CA 10
ATOM 19074 C C . PRO A 1 110 ? 12.822 4.775 -6.718 1.00 0.00 107 PRO A C 10
ATOM 19075 O O . PRO A 1 110 ? 12.093 5.746 -6.926 1.00 0.00 107 PRO A O 10
ATOM 19086 N N . GLU A 1 111 ? 12.735 3.646 -7.412 1.00 0.00 108 GLU A N 10
ATOM 19087 C CA . GLU A 1 111 ? 11.809 3.495 -8.523 1.00 0.00 108 GLU A CA 10
ATOM 19088 C C . GLU A 1 111 ? 10.355 3.500 -8.033 1.00 0.00 108 GLU A C 10
ATOM 19089 O O . GLU A 1 111 ? 9.455 3.922 -8.755 1.00 0.00 108 GLU A O 10
ATOM 19101 N N . LEU A 1 112 ? 10.141 3.036 -6.805 1.00 0.00 109 LEU A N 10
ATOM 19102 C CA . LEU A 1 112 ? 8.810 3.014 -6.198 1.00 0.00 109 LEU A CA 10
ATOM 19103 C C . LEU A 1 112 ? 8.221 4.414 -6.127 1.00 0.00 109 LEU A C 10
ATOM 19104 O O . LEU A 1 112 ? 7.130 4.669 -6.641 1.00 0.00 109 LEU A O 10
ATOM 19120 N N . LEU A 1 113 ? 8.955 5.318 -5.494 1.00 0.00 110 LEU A N 10
ATOM 19121 C CA . LEU A 1 113 ? 8.483 6.685 -5.289 1.00 0.00 110 LEU A CA 10
ATOM 19122 C C . LEU A 1 113 ? 8.317 7.422 -6.622 1.00 0.00 110 LEU A C 10
ATOM 19123 O O . LEU A 1 113 ? 7.450 8.290 -6.758 1.00 0.00 110 LEU A O 10
ATOM 19139 N N . LYS A 1 114 ? 9.141 7.077 -7.604 1.00 0.00 111 LYS A N 10
ATOM 19140 C CA . LYS A 1 114 ? 8.998 7.646 -8.940 1.00 0.00 111 LYS A CA 10
ATOM 19141 C C . LYS A 1 114 ? 7.724 7.128 -9.595 1.00 0.00 111 LYS A C 10
ATOM 19142 O O . LYS A 1 114 ? 6.893 7.902 -10.080 1.00 0.00 111 LYS A O 10
ATOM 19161 N N . LYS A 1 115 ? 7.580 5.809 -9.580 1.00 0.00 112 LYS A N 10
ATOM 19162 C CA . LYS A 1 115 ? 6.463 5.124 -10.219 1.00 0.00 112 LYS A CA 10
ATOM 19163 C C . LYS A 1 115 ? 5.122 5.579 -9.649 1.00 0.00 112 LYS A C 10
ATOM 19164 O O . LYS A 1 115 ? 4.150 5.736 -10.390 1.00 0.00 112 LYS A O 10
ATOM 19183 N N . VAL A 1 116 ? 5.064 5.800 -8.340 1.00 0.00 113 VAL A N 10
ATOM 19184 C CA . VAL A 1 116 ? 3.821 6.222 -7.710 1.00 0.00 113 VAL A CA 10
ATOM 19185 C C . VAL A 1 116 ? 3.474 7.660 -8.099 1.00 0.00 113 VAL A C 10
ATOM 19186 O O . VAL A 1 116 ? 2.317 7.960 -8.389 1.00 0.00 113 VAL A O 10
ATOM 19199 N N . LYS A 1 117 ? 4.484 8.532 -8.152 1.00 0.00 114 LYS A N 10
ATOM 19200 C CA . LYS A 1 117 ? 4.263 9.933 -8.502 1.00 0.00 114 LYS A CA 10
ATOM 19201 C C . LYS A 1 117 ? 3.692 10.073 -9.911 1.00 0.00 114 LYS A C 10
ATOM 19202 O O . LYS A 1 117 ? 2.699 10.767 -10.122 1.00 0.00 114 LYS A O 10
ATOM 19221 N N . LEU A 1 118 ? 4.316 9.404 -10.872 1.00 0.00 115 LEU A N 10
ATOM 19222 C CA . LEU A 1 118 ? 3.883 9.500 -12.262 1.00 0.00 115 LEU A CA 10
ATOM 19223 C C . LEU A 1 118 ? 2.589 8.727 -12.482 1.00 0.00 115 LEU A C 10
ATOM 19224 O O . LEU A 1 118 ? 1.815 9.030 -13.392 1.00 0.00 115 LEU A O 10
ATOM 19240 N N . GLY A 1 119 ? 2.363 7.740 -11.628 1.00 0.00 116 GLY A N 10
ATOM 19241 C CA . GLY A 1 119 ? 1.162 6.933 -11.712 1.00 0.00 116 GLY A CA 10
ATOM 19242 C C . GLY A 1 119 ? -0.082 7.694 -11.299 1.00 0.00 116 GLY A C 10
ATOM 19243 O O . GLY A 1 119 ? -1.078 7.706 -12.024 1.00 0.00 116 GLY A O 10
ATOM 19247 N N . VAL A 1 120 ? -0.024 8.343 -10.138 1.00 0.00 117 VAL A N 10
ATOM 19248 C CA . VAL A 1 120 ? -1.163 9.107 -9.634 1.00 0.00 117 VAL A CA 10
ATOM 19249 C C . VAL A 1 120 ? -1.182 10.512 -10.228 1.00 0.00 117 VAL A C 10
ATOM 19250 O O . VAL A 1 120 ? -2.035 11.334 -9.885 1.00 0.00 117 VAL A O 10
ATOM 19263 N N . GLU A 1 121 ? -0.225 10.769 -11.118 1.00 0.00 118 GLU A N 10
ATOM 19264 C CA . GLU A 1 121 ? -0.114 12.044 -11.822 1.00 0.00 118 GLU A CA 10
ATOM 19265 C C . GLU A 1 121 ? 0.176 13.189 -10.857 1.00 0.00 118 GLU A C 10
ATOM 19266 O O . GLU A 1 121 ? 0.464 12.973 -9.678 1.00 0.00 118 GLU A O 10
ATOM 19278 N N . SER A 1 122 ? 0.128 14.410 -11.363 1.00 0.00 119 SER A N 10
ATOM 19279 C CA . SER A 1 122 ? 0.405 15.580 -10.549 1.00 0.00 119 SER A CA 10
ATOM 19280 C C . SER A 1 122 ? -0.438 16.762 -11.008 1.00 0.00 119 SER A C 10
ATOM 19281 O O . SER A 1 122 ? -0.370 17.171 -12.168 1.00 0.00 119 SER A O 10
ATOM 19289 N N . GLU A 1 123 ? -1.243 17.289 -10.099 1.00 0.00 120 GLU A N 10
ATOM 19290 C CA . GLU A 1 123 ? -2.081 18.439 -10.393 1.00 0.00 120 GLU A CA 10
ATOM 19291 C C . GLU A 1 123 ? -1.294 19.732 -10.235 1.00 0.00 120 GLU A C 10
ATOM 19292 O O . GLU A 1 123 ? -0.492 19.875 -9.306 1.00 0.00 120 GLU A O 10
ATOM 19304 N N . GLY A 1 124 ? -1.527 20.660 -11.150 1.00 0.00 121 GLY A N 10
ATOM 19305 C CA . GLY A 1 124 ? -0.857 21.940 -11.115 1.00 0.00 121 GLY A CA 10
ATOM 19306 C C . GLY A 1 124 ? -1.471 22.897 -12.112 1.00 0.00 121 GLY A C 10
ATOM 19307 O O . GLY A 1 124 ? -1.429 24.120 -11.880 1.00 0.00 121 GLY A O 10
ATOM 19311 N N . ALA A 1 4 ? 15.473 3.448 19.446 1.00 0.00 1 ALA A N 11
ATOM 19312 C CA . ALA A 1 4 ? 14.609 4.293 18.592 1.00 0.00 1 ALA A CA 11
ATOM 19313 C C . ALA A 1 4 ? 15.236 4.485 17.217 1.00 0.00 1 ALA A C 11
ATOM 19314 O O . ALA A 1 4 ? 16.146 5.294 17.051 1.00 0.00 1 ALA A O 11
ATOM 19321 N N . GLN A 1 5 ? 14.758 3.733 16.237 1.00 0.00 2 GLN A N 11
ATOM 19322 C CA . GLN A 1 5 ? 15.247 3.862 14.871 1.00 0.00 2 GLN A CA 11
ATOM 19323 C C . GLN A 1 5 ? 14.232 3.293 13.890 1.00 0.00 2 GLN A C 11
ATOM 19324 O O . GLN A 1 5 ? 13.754 4.004 13.001 1.00 0.00 2 GLN A O 11
ATOM 19338 N N . ALA A 1 6 ? 13.913 2.011 14.066 1.00 0.00 3 ALA A N 11
ATOM 19339 C CA . ALA A 1 6 ? 12.975 1.304 13.199 1.00 0.00 3 ALA A CA 11
ATOM 19340 C C . ALA A 1 6 ? 13.393 1.396 11.733 1.00 0.00 3 ALA A C 11
ATOM 19341 O O . ALA A 1 6 ? 12.787 2.120 10.940 1.00 0.00 3 ALA A O 11
ATOM 19348 N N . ASP A 1 7 ? 14.455 0.682 11.388 1.00 0.00 4 ASP A N 11
ATOM 19349 C CA . ASP A 1 7 ? 14.927 0.628 10.012 1.00 0.00 4 ASP A CA 11
ATOM 19350 C C . ASP A 1 7 ? 13.998 -0.251 9.181 1.00 0.00 4 ASP A C 11
ATOM 19351 O O . ASP A 1 7 ? 14.101 -1.479 9.180 1.00 0.00 4 ASP A O 11
ATOM 19360 N N . GLY A 1 8 ? 13.062 0.394 8.503 1.00 0.00 5 GLY A N 11
ATOM 19361 C CA . GLY A 1 8 ? 12.027 -0.322 7.793 1.00 0.00 5 GLY A CA 11
ATOM 19362 C C . GLY A 1 8 ? 10.660 -0.005 8.362 1.00 0.00 5 GLY A C 11
ATOM 19363 O O . GLY A 1 8 ? 10.276 -0.542 9.403 1.00 0.00 5 GLY A O 11
ATOM 19367 N N . ILE A 1 9 ? 9.932 0.881 7.690 1.00 0.00 6 ILE A N 11
ATOM 19368 C CA . ILE A 1 9 ? 8.621 1.319 8.154 1.00 0.00 6 ILE A CA 11
ATOM 19369 C C . ILE A 1 9 ? 7.650 0.156 8.295 1.00 0.00 6 ILE A C 11
ATOM 19370 O O . ILE A 1 9 ? 7.726 -0.825 7.560 1.00 0.00 6 ILE A O 11
ATOM 19386 N N . ALA A 1 10 ? 6.747 0.269 9.253 1.00 0.00 7 ALA A N 11
ATOM 19387 C CA . ALA A 1 10 ? 5.895 -0.848 9.636 1.00 0.00 7 ALA A CA 11
ATOM 19388 C C . ALA A 1 10 ? 4.479 -0.697 9.094 1.00 0.00 7 ALA A C 11
ATOM 19389 O O . ALA A 1 10 ? 3.817 0.316 9.337 1.00 0.00 7 ALA A O 11
ATOM 19396 N N . PHE A 1 11 ? 4.033 -1.692 8.334 1.00 0.00 8 PHE A N 11
ATOM 19397 C CA . PHE A 1 11 ? 2.650 -1.751 7.888 1.00 0.00 8 PHE A CA 11
ATOM 19398 C C . PHE A 1 11 ? 1.733 -1.989 9.082 1.00 0.00 8 PHE A C 11
ATOM 19399 O O . PHE A 1 11 ? 1.649 -3.108 9.591 1.00 0.00 8 PHE A O 11
ATOM 19416 N N . ARG A 1 12 ? 1.059 -0.946 9.537 1.00 0.00 9 ARG A N 11
ATOM 19417 C CA . ARG A 1 12 ? 0.169 -1.076 10.678 1.00 0.00 9 ARG A CA 11
ATOM 19418 C C . ARG A 1 12 ? -1.185 -1.612 10.223 1.00 0.00 9 ARG A C 11
ATOM 19419 O O . ARG A 1 12 ? -1.670 -1.272 9.141 1.00 0.00 9 ARG A O 11
ATOM 19440 N N . GLU A 1 13 ? -1.770 -2.475 11.040 1.00 0.00 10 GLU A N 11
ATOM 19441 C CA . GLU A 1 13 ? -2.949 -3.232 10.643 1.00 0.00 10 GLU A CA 11
ATOM 19442 C C . GLU A 1 13 ? -4.214 -2.722 11.323 1.00 0.00 10 GLU A C 11
ATOM 19443 O O . GLU A 1 13 ? -4.307 -2.688 12.552 1.00 0.00 10 GLU A O 11
ATOM 19455 N N . LEU A 1 14 ? -5.171 -2.317 10.505 1.00 0.00 11 LEU A N 11
ATOM 19456 C CA . LEU A 1 14 ? -6.475 -1.892 10.961 1.00 0.00 11 LEU A CA 11
ATOM 19457 C C . LEU A 1 14 ? -7.531 -2.471 10.030 1.00 0.00 11 LEU A C 11
ATOM 19458 O O . LEU A 1 14 ? -7.212 -2.872 8.912 1.00 0.00 11 LEU A O 11
ATOM 19474 N N . SER A 1 15 ? -8.775 -2.523 10.480 1.00 0.00 12 SER A N 11
ATOM 19475 C CA . SER A 1 15 ? -9.854 -3.006 9.634 1.00 0.00 12 SER A CA 11
ATOM 19476 C C . SER A 1 15 ? -10.243 -1.933 8.614 1.00 0.00 12 SER A C 11
ATOM 19477 O O . SER A 1 15 ? -9.869 -0.765 8.758 1.00 0.00 12 SER A O 11
ATOM 19485 N N . PHE A 1 16 ? -11.002 -2.333 7.598 1.00 0.00 13 PHE A N 11
ATOM 19486 C CA . PHE A 1 16 ? -11.396 -1.430 6.517 1.00 0.00 13 PHE A CA 11
ATOM 19487 C C . PHE A 1 16 ? -12.097 -0.167 7.046 1.00 0.00 13 PHE A C 11
ATOM 19488 O O . PHE A 1 16 ? -11.684 0.940 6.708 1.00 0.00 13 PHE A O 11
ATOM 19505 N N . PRO A 1 17 ? -13.161 -0.299 7.881 1.00 0.00 14 PRO A N 11
ATOM 19506 C CA . PRO A 1 17 ? -13.860 0.863 8.451 1.00 0.00 14 PRO A CA 11
ATOM 19507 C C . PRO A 1 17 ? -12.923 1.805 9.206 1.00 0.00 14 PRO A C 11
ATOM 19508 O O . PRO A 1 17 ? -13.109 3.024 9.196 1.00 0.00 14 PRO A O 11
ATOM 19519 N N . GLU A 1 18 ? -11.915 1.239 9.855 1.00 0.00 15 GLU A N 11
ATOM 19520 C CA . GLU A 1 18 ? -10.942 2.030 10.588 1.00 0.00 15 GLU A CA 11
ATOM 19521 C C . GLU A 1 18 ? -10.054 2.812 9.637 1.00 0.00 15 GLU A C 11
ATOM 19522 O O . GLU A 1 18 ? -9.940 4.030 9.749 1.00 0.00 15 GLU A O 11
ATOM 19534 N N . ALA A 1 19 ? -9.443 2.106 8.694 1.00 0.00 16 ALA A N 11
ATOM 19535 C CA . ALA A 1 19 ? -8.525 2.722 7.747 1.00 0.00 16 ALA A CA 11
ATOM 19536 C C . ALA A 1 19 ? -9.235 3.769 6.897 1.00 0.00 16 ALA A C 11
ATOM 19537 O O . ALA A 1 19 ? -8.674 4.825 6.599 1.00 0.00 16 ALA A O 11
ATOM 19544 N N . LEU A 1 20 ? -10.475 3.464 6.526 1.00 0.00 17 LEU A N 11
ATOM 19545 C CA . LEU A 1 20 ? -11.299 4.371 5.735 1.00 0.00 17 LEU A CA 11
ATOM 19546 C C . LEU A 1 20 ? -11.446 5.712 6.441 1.00 0.00 17 LEU A C 11
ATOM 19547 O O . LEU A 1 20 ? -11.154 6.765 5.873 1.00 0.00 17 LEU A O 11
ATOM 19563 N N . LYS A 1 21 ? -11.894 5.660 7.688 1.00 0.00 18 LYS A N 11
ATOM 19564 C CA . LYS A 1 21 ? -12.064 6.865 8.488 1.00 0.00 18 LYS A CA 11
ATOM 19565 C C . LYS A 1 21 ? -10.717 7.535 8.752 1.00 0.00 18 LYS A C 11
ATOM 19566 O O . LYS A 1 21 ? -10.597 8.757 8.682 1.00 0.00 18 LYS A O 11
ATOM 19585 N N . ARG A 1 22 ? -9.713 6.724 9.043 1.00 0.00 19 ARG A N 11
ATOM 19586 C CA . ARG A 1 22 ? -8.381 7.202 9.351 1.00 0.00 19 ARG A CA 11
ATOM 19587 C C . ARG A 1 22 ? -7.806 8.043 8.213 1.00 0.00 19 ARG A C 11
ATOM 19588 O O . ARG A 1 22 ? -7.255 9.123 8.445 1.00 0.00 19 ARG A O 11
ATOM 19609 N N . ALA A 1 23 ? -7.942 7.558 6.988 1.00 0.00 20 ALA A N 11
ATOM 19610 C CA . ALA A 1 23 ? -7.456 8.290 5.825 1.00 0.00 20 ALA A CA 11
ATOM 19611 C C . ALA A 1 23 ? -8.314 9.523 5.565 1.00 0.00 20 ALA A C 11
ATOM 19612 O O . ALA A 1 23 ? -7.824 10.544 5.089 1.00 0.00 20 ALA A O 11
ATOM 19619 N N . GLU A 1 24 ? -9.591 9.420 5.908 1.00 0.00 21 GLU A N 11
ATOM 19620 C CA . GLU A 1 24 ? -10.547 10.497 5.690 1.00 0.00 21 GLU A CA 11
ATOM 19621 C C . GLU A 1 24 ? -10.288 11.679 6.626 1.00 0.00 21 GLU A C 11
ATOM 19622 O O . GLU A 1 24 ? -10.280 12.832 6.194 1.00 0.00 21 GLU A O 11
ATOM 19634 N N . VAL A 1 25 ? -10.075 11.387 7.904 1.00 0.00 22 VAL A N 11
ATOM 19635 C CA . VAL A 1 25 ? -9.942 12.433 8.913 1.00 0.00 22 VAL A CA 11
ATOM 19636 C C . VAL A 1 25 ? -8.562 13.089 8.881 1.00 0.00 22 VAL A C 11
ATOM 19637 O O . VAL A 1 25 ? -8.425 14.270 9.196 1.00 0.00 22 VAL A O 11
ATOM 19650 N N . GLU A 1 26 ? -7.540 12.331 8.506 1.00 0.00 23 GLU A N 11
ATOM 19651 C CA . GLU A 1 26 ? -6.187 12.872 8.461 1.00 0.00 23 GLU A CA 11
ATOM 19652 C C . GLU A 1 26 ? -5.884 13.447 7.084 1.00 0.00 23 GLU A C 11
ATOM 19653 O O . GLU A 1 26 ? -4.971 14.261 6.931 1.00 0.00 23 GLU A O 11
ATOM 19665 N N . ASP A 1 27 ? -6.678 13.033 6.101 1.00 0.00 24 ASP A N 11
ATOM 19666 C CA . ASP A 1 27 ? -6.468 13.406 4.705 1.00 0.00 24 ASP A CA 11
ATOM 19667 C C . ASP A 1 27 ? -5.062 13.027 4.256 1.00 0.00 24 ASP A C 11
ATOM 19668 O O . ASP A 1 27 ? -4.154 13.860 4.194 1.00 0.00 24 ASP A O 11
ATOM 19677 N N . LYS A 1 28 ? -4.881 11.747 3.999 1.00 0.00 25 LYS A N 11
ATOM 19678 C CA . LYS A 1 28 ? -3.615 11.224 3.515 1.00 0.00 25 LYS A CA 11
ATOM 19679 C C . LYS A 1 28 ? -3.877 10.129 2.502 1.00 0.00 25 LYS A C 11
ATOM 19680 O O . LYS A 1 28 ? -4.909 9.460 2.560 1.00 0.00 25 LYS A O 11
ATOM 19699 N N . LEU A 1 29 ? -2.953 9.951 1.576 1.00 0.00 26 LEU A N 11
ATOM 19700 C CA . LEU A 1 29 ? -3.088 8.907 0.579 1.00 0.00 26 LEU A CA 11
ATOM 19701 C C . LEU A 1 29 ? -2.841 7.550 1.213 1.00 0.00 26 LEU A C 11
ATOM 19702 O O . LEU A 1 29 ? -1.731 7.241 1.653 1.00 0.00 26 LEU A O 11
ATOM 19718 N N . LEU A 1 30 ? -3.892 6.760 1.282 1.00 0.00 27 LEU A N 11
ATOM 19719 C CA . LEU A 1 30 ? -3.827 5.460 1.917 1.00 0.00 27 LEU A CA 11
ATOM 19720 C C . LEU A 1 30 ? -3.099 4.466 1.023 1.00 0.00 27 LEU A C 11
ATOM 19721 O O . LEU A 1 30 ? -3.420 4.328 -0.160 1.00 0.00 27 LEU A O 11
ATOM 19737 N N . PHE A 1 31 ? -2.108 3.797 1.587 1.00 0.00 28 PHE A N 11
ATOM 19738 C CA . PHE A 1 31 ? -1.379 2.760 0.881 1.00 0.00 28 PHE A CA 11
ATOM 19739 C C . PHE A 1 31 ? -1.650 1.414 1.532 1.00 0.00 28 PHE A C 11
ATOM 19740 O O . PHE A 1 31 ? -1.135 1.120 2.613 1.00 0.00 28 PHE A O 11
ATOM 19757 N N . VAL A 1 32 ? -2.477 0.609 0.891 1.00 0.00 29 VAL A N 11
ATOM 19758 C CA . VAL A 1 32 ? -2.821 -0.693 1.426 1.00 0.00 29 VAL A CA 11
ATOM 19759 C C . VAL A 1 32 ? -1.986 -1.775 0.765 1.00 0.00 29 VAL A C 11
ATOM 19760 O O . VAL A 1 32 ? -2.056 -1.969 -0.452 1.00 0.00 29 VAL A O 11
ATOM 19773 N N . ASP A 1 33 ? -1.186 -2.456 1.566 1.00 0.00 30 ASP A N 11
ATOM 19774 C CA . ASP A 1 33 ? -0.428 -3.601 1.096 1.00 0.00 30 ASP A CA 11
ATOM 19775 C C . ASP A 1 33 ? -1.333 -4.814 1.047 1.00 0.00 30 ASP A C 11
ATOM 19776 O O . ASP A 1 33 ? -1.637 -5.425 2.074 1.00 0.00 30 ASP A O 11
ATOM 19785 N N . CYS A 1 34 ? -1.825 -5.116 -0.140 1.00 0.00 31 CYS A N 11
ATOM 19786 C CA . CYS A 1 34 ? -2.611 -6.310 -0.340 1.00 0.00 31 CYS A CA 11
ATOM 19787 C C . CYS A 1 34 ? -1.715 -7.400 -0.889 1.00 0.00 31 CYS A C 11
ATOM 19788 O O . CYS A 1 34 ? -1.251 -7.331 -2.028 1.00 0.00 31 CYS A O 11
ATOM 19796 N N . PHE A 1 35 ? -1.485 -8.406 -0.079 1.00 0.00 32 PHE A N 11
ATOM 19797 C CA . PHE A 1 35 ? -0.526 -9.434 -0.409 1.00 0.00 32 PHE A CA 11
ATOM 19798 C C . PHE A 1 35 ? -1.187 -10.798 -0.463 1.00 0.00 32 PHE A C 11
ATOM 19799 O O . PHE A 1 35 ? -2.281 -11.003 0.074 1.00 0.00 32 PHE A O 11
ATOM 19816 N N . THR A 1 36 ? -0.529 -11.718 -1.135 1.00 0.00 33 THR A N 11
ATOM 19817 C CA . THR A 1 36 ? -0.891 -13.112 -1.059 1.00 0.00 33 THR A CA 11
ATOM 19818 C C . THR A 1 36 ? 0.069 -13.813 -0.106 1.00 0.00 33 THR A C 11
ATOM 19819 O O . THR A 1 36 ? 1.232 -13.415 0.005 1.00 0.00 33 THR A O 11
ATOM 19830 N N . THR A 1 37 ? -0.404 -14.838 0.587 1.00 0.00 34 THR A N 11
ATOM 19831 C CA . THR A 1 37 ? 0.405 -15.492 1.608 1.00 0.00 34 THR A CA 11
ATOM 19832 C C . THR A 1 37 ? 1.463 -16.416 0.983 1.00 0.00 34 THR A C 11
ATOM 19833 O O . THR A 1 37 ? 2.112 -17.198 1.682 1.00 0.00 34 THR A O 11
ATOM 19844 N N . TRP A 1 38 ? 1.636 -16.307 -0.335 1.00 0.00 35 TRP A N 11
ATOM 19845 C CA . TRP A 1 38 ? 2.689 -17.013 -1.048 1.00 0.00 35 TRP A CA 11
ATOM 19846 C C . TRP A 1 38 ? 4.051 -16.486 -0.609 1.00 0.00 35 TRP A C 11
ATOM 19847 O O . TRP A 1 38 ? 4.618 -15.593 -1.250 1.00 0.00 35 TRP A O 11
ATOM 19868 N N . CYS A 1 39 ? 4.532 -17.016 0.512 1.00 0.00 36 CYS A N 11
ATOM 19869 C CA . CYS A 1 39 ? 5.780 -16.590 1.144 1.00 0.00 36 CYS A CA 11
ATOM 19870 C C . CYS A 1 39 ? 5.646 -15.197 1.771 1.00 0.00 36 CYS A C 11
ATOM 19871 O O . CYS A 1 39 ? 5.942 -15.003 2.952 1.00 0.00 36 CYS A O 11
ATOM 19879 N N . GLY A 1 40 ? 5.186 -14.240 0.983 1.00 0.00 37 GLY A N 11
ATOM 19880 C CA . GLY A 1 40 ? 5.061 -12.877 1.455 1.00 0.00 37 GLY A CA 11
ATOM 19881 C C . GLY A 1 40 ? 6.000 -11.950 0.720 1.00 0.00 37 GLY A C 11
ATOM 19882 O O . GLY A 1 40 ? 7.089 -11.652 1.211 1.00 0.00 37 GLY A O 11
ATOM 19886 N N . PRO A 1 41 ? 5.604 -11.481 -0.473 1.00 0.00 38 PRO A N 11
ATOM 19887 C CA . PRO A 1 41 ? 6.454 -10.633 -1.316 1.00 0.00 38 PRO A CA 11
ATOM 19888 C C . PRO A 1 41 ? 6.879 -9.352 -0.610 1.00 0.00 38 PRO A C 11
ATOM 19889 O O . PRO A 1 41 ? 8.021 -8.907 -0.746 1.00 0.00 38 PRO A O 11
ATOM 19900 N N . CYS A 1 42 ? 5.965 -8.773 0.161 1.00 0.00 39 CYS A N 11
ATOM 19901 C CA . CYS A 1 42 ? 6.236 -7.523 0.855 1.00 0.00 39 CYS A CA 11
ATOM 19902 C C . CYS A 1 42 ? 7.290 -7.701 1.951 1.00 0.00 39 CYS A C 11
ATOM 19903 O O . CYS A 1 42 ? 7.923 -6.733 2.368 1.00 0.00 39 CYS A O 11
ATOM 19911 N N . LYS A 1 43 ? 7.495 -8.939 2.401 1.00 0.00 40 LYS A N 11
ATOM 19912 C CA . LYS A 1 43 ? 8.535 -9.227 3.387 1.00 0.00 40 LYS A CA 11
ATOM 19913 C C . LYS A 1 43 ? 9.914 -8.956 2.791 1.00 0.00 40 LYS A C 11
ATOM 19914 O O . LYS A 1 43 ? 10.709 -8.197 3.351 1.00 0.00 40 LYS A O 11
ATOM 19933 N N . ARG A 1 44 ? 10.178 -9.576 1.646 1.00 0.00 41 ARG A N 11
ATOM 19934 C CA . ARG A 1 44 ? 11.446 -9.401 0.946 1.00 0.00 41 ARG A CA 11
ATOM 19935 C C . ARG A 1 44 ? 11.613 -7.952 0.504 1.00 0.00 41 ARG A C 11
ATOM 19936 O O . ARG A 1 44 ? 12.710 -7.393 0.559 1.00 0.00 41 ARG A O 11
ATOM 19957 N N . LEU A 1 45 ? 10.510 -7.342 0.078 1.00 0.00 42 LEU A N 11
ATOM 19958 C CA . LEU A 1 45 ? 10.513 -5.940 -0.316 1.00 0.00 42 LEU A CA 11
ATOM 19959 C C . LEU A 1 45 ? 10.886 -5.049 0.862 1.00 0.00 42 LEU A C 11
ATOM 19960 O O . LEU A 1 45 ? 11.736 -4.172 0.731 1.00 0.00 42 LEU A O 11
ATOM 19976 N N . SER A 1 46 ? 10.269 -5.304 2.015 1.00 0.00 43 SER A N 11
ATOM 19977 C CA . SER A 1 46 ? 10.466 -4.489 3.214 1.00 0.00 43 SER A CA 11
ATOM 19978 C C . SER A 1 46 ? 11.950 -4.348 3.561 1.00 0.00 43 SER A C 11
ATOM 19979 O O . SER A 1 46 ? 12.390 -3.299 4.042 1.00 0.00 43 SER A O 11
ATOM 19987 N N . LYS A 1 47 ? 12.712 -5.399 3.293 1.00 0.00 44 LYS A N 11
ATOM 19988 C CA . LYS A 1 47 ? 14.132 -5.435 3.618 1.00 0.00 44 LYS A CA 11
ATOM 19989 C C . LYS A 1 47 ? 14.910 -4.407 2.792 1.00 0.00 44 LYS A C 11
ATOM 19990 O O . LYS A 1 47 ? 15.858 -3.795 3.283 1.00 0.00 44 LYS A O 11
ATOM 20009 N N . VAL A 1 48 ? 14.496 -4.205 1.546 1.00 0.00 45 VAL A N 11
ATOM 20010 C CA . VAL A 1 48 ? 15.257 -3.371 0.623 1.00 0.00 45 VAL A CA 11
ATOM 20011 C C . VAL A 1 48 ? 14.569 -2.035 0.329 1.00 0.00 45 VAL A C 11
ATOM 20012 O O . VAL A 1 48 ? 15.202 -0.981 0.372 1.00 0.00 45 VAL A O 11
ATOM 20025 N N . VAL A 1 49 ? 13.273 -2.071 0.037 1.00 0.00 46 VAL A N 11
ATOM 20026 C CA . VAL A 1 49 ? 12.576 -0.882 -0.452 1.00 0.00 46 VAL A CA 11
ATOM 20027 C C . VAL A 1 49 ? 12.266 0.109 0.668 1.00 0.00 46 VAL A C 11
ATOM 20028 O O . VAL A 1 49 ? 12.075 1.297 0.417 1.00 0.00 46 VAL A O 11
ATOM 20041 N N . PHE A 1 50 ? 12.231 -0.376 1.898 1.00 0.00 47 PHE A N 11
ATOM 20042 C CA . PHE A 1 50 ? 11.931 0.477 3.045 1.00 0.00 47 PHE A CA 11
ATOM 20043 C C . PHE A 1 50 ? 13.137 0.606 3.969 1.00 0.00 47 PHE A C 11
ATOM 20044 O O . PHE A 1 50 ? 12.995 0.907 5.154 1.00 0.00 47 PHE A O 11
ATOM 20061 N N . LYS A 1 51 ? 14.323 0.412 3.417 1.00 0.00 48 LYS A N 11
ATOM 20062 C CA . LYS A 1 51 ? 15.541 0.414 4.210 1.00 0.00 48 LYS A CA 11
ATOM 20063 C C . LYS A 1 51 ? 16.117 1.827 4.324 1.00 0.00 48 LYS A C 11
ATOM 20064 O O . LYS A 1 51 ? 16.741 2.176 5.331 1.00 0.00 48 LYS A O 11
ATOM 20083 N N . ASP A 1 52 ? 15.891 2.639 3.295 1.00 0.00 49 ASP A N 11
ATOM 20084 C CA . ASP A 1 52 ? 16.432 3.998 3.247 1.00 0.00 49 ASP A CA 11
ATOM 20085 C C . ASP A 1 52 ? 15.709 4.908 4.233 1.00 0.00 49 ASP A C 11
ATOM 20086 O O . ASP A 1 52 ? 14.480 4.897 4.314 1.00 0.00 49 ASP A O 11
ATOM 20095 N N . SER A 1 53 ? 16.482 5.700 4.966 1.00 0.00 50 SER A N 11
ATOM 20096 C CA . SER A 1 53 ? 15.948 6.550 6.023 1.00 0.00 50 SER A CA 11
ATOM 20097 C C . SER A 1 53 ? 15.083 7.677 5.455 1.00 0.00 50 SER A C 11
ATOM 20098 O O . SER A 1 53 ? 14.014 7.982 5.997 1.00 0.00 50 SER A O 11
ATOM 20106 N N . LEU A 1 54 ? 15.533 8.283 4.362 1.00 0.00 51 LEU A N 11
ATOM 20107 C CA . LEU A 1 54 ? 14.824 9.410 3.771 1.00 0.00 51 LEU A CA 11
ATOM 20108 C C . LEU A 1 54 ? 13.502 8.960 3.165 1.00 0.00 51 LEU A C 11
ATOM 20109 O O . LEU A 1 54 ? 12.453 9.550 3.432 1.00 0.00 51 LEU A O 11
ATOM 20125 N N . VAL A 1 55 ? 13.560 7.904 2.358 1.00 0.00 52 VAL A N 11
ATOM 20126 C CA . VAL A 1 55 ? 12.368 7.354 1.722 1.00 0.00 52 VAL A CA 11
ATOM 20127 C C . VAL A 1 55 ? 11.355 6.906 2.771 1.00 0.00 52 VAL A C 11
ATOM 20128 O O . VAL A 1 55 ? 10.172 7.219 2.669 1.00 0.00 52 VAL A O 11
ATOM 20141 N N . ALA A 1 56 ? 11.838 6.208 3.794 1.00 0.00 53 ALA A N 11
ATOM 20142 C CA . ALA A 1 56 ? 10.974 5.647 4.829 1.00 0.00 53 ALA A CA 11
ATOM 20143 C C . ALA A 1 56 ? 10.138 6.724 5.515 1.00 0.00 53 ALA A C 11
ATOM 20144 O O . ALA A 1 56 ? 8.916 6.598 5.621 1.00 0.00 53 ALA A O 11
ATOM 20151 N N . ASP A 1 57 ? 10.798 7.784 5.965 1.00 0.00 54 ASP A N 11
ATOM 20152 C CA . ASP A 1 57 ? 10.125 8.857 6.696 1.00 0.00 54 ASP A CA 11
ATOM 20153 C C . ASP A 1 57 ? 9.103 9.570 5.822 1.00 0.00 54 ASP A C 11
ATOM 20154 O O . ASP A 1 57 ? 7.941 9.725 6.205 1.00 0.00 54 ASP A O 11
ATOM 20163 N N . TYR A 1 58 ? 9.541 9.981 4.642 1.00 0.00 55 TYR A N 11
ATOM 20164 C CA . TYR A 1 58 ? 8.700 10.728 3.713 1.00 0.00 55 TYR A CA 11
ATOM 20165 C C . TYR A 1 58 ? 7.492 9.901 3.284 1.00 0.00 55 TYR A C 11
ATOM 20166 O O . TYR A 1 58 ? 6.353 10.382 3.288 1.00 0.00 55 TYR A O 11
ATOM 20184 N N . PHE A 1 59 ? 7.753 8.651 2.931 1.00 0.00 56 PHE A N 11
ATOM 20185 C CA . PHE A 1 59 ? 6.730 7.770 2.399 1.00 0.00 56 PHE A CA 11
ATOM 20186 C C . PHE A 1 59 ? 5.694 7.422 3.461 1.00 0.00 56 PHE A C 11
ATOM 20187 O O . PHE A 1 59 ? 4.502 7.594 3.243 1.00 0.00 56 PHE A O 11
ATOM 20204 N N . ASN A 1 60 ? 6.155 6.963 4.617 1.00 0.00 57 ASN A N 11
ATOM 20205 C CA . ASN A 1 60 ? 5.257 6.432 5.642 1.00 0.00 57 ASN A CA 11
ATOM 20206 C C . ASN A 1 60 ? 4.385 7.518 6.270 1.00 0.00 57 ASN A C 11
ATOM 20207 O O . ASN A 1 60 ? 3.260 7.249 6.690 1.00 0.00 57 ASN A O 11
ATOM 20218 N N . ARG A 1 61 ? 4.891 8.741 6.346 1.00 0.00 58 ARG A N 11
ATOM 20219 C CA . ARG A 1 61 ? 4.138 9.809 6.991 1.00 0.00 58 ARG A CA 11
ATOM 20220 C C . ARG A 1 61 ? 3.180 10.508 6.029 1.00 0.00 58 ARG A C 11
ATOM 20221 O O . ARG A 1 61 ? 2.181 11.084 6.466 1.00 0.00 58 ARG A O 11
ATOM 20242 N N . HIS A 1 62 ? 3.471 10.466 4.732 1.00 0.00 59 HIS A N 11
ATOM 20243 C CA . HIS A 1 62 ? 2.556 11.029 3.739 1.00 0.00 59 HIS A CA 11
ATOM 20244 C C . HIS A 1 62 ? 1.591 9.970 3.228 1.00 0.00 59 HIS A C 11
ATOM 20245 O O . HIS A 1 62 ? 0.410 10.242 3.013 1.00 0.00 59 HIS A O 11
ATOM 20260 N N . PHE A 1 63 ? 2.096 8.764 3.033 1.00 0.00 60 PHE A N 11
ATOM 20261 C CA . PHE A 1 63 ? 1.271 7.651 2.600 1.00 0.00 60 PHE A CA 11
ATOM 20262 C C . PHE A 1 63 ? 1.138 6.660 3.741 1.00 0.00 60 PHE A C 11
ATOM 20263 O O . PHE A 1 63 ? 2.125 6.082 4.192 1.00 0.00 60 PHE A O 11
ATOM 20280 N N . VAL A 1 64 ? -0.079 6.468 4.201 1.00 0.00 61 VAL A N 11
ATOM 20281 C CA . VAL A 1 64 ? -0.331 5.619 5.352 1.00 0.00 61 VAL A CA 11
ATOM 20282 C C . VAL A 1 64 ? -0.166 4.154 4.977 1.00 0.00 61 VAL A C 11
ATOM 20283 O O . VAL A 1 64 ? -0.909 3.632 4.147 1.00 0.00 61 VAL A O 11
ATOM 20296 N N . ASN A 1 65 ? 0.816 3.501 5.585 1.00 0.00 62 ASN A N 11
ATOM 20297 C CA . ASN A 1 65 ? 1.086 2.099 5.303 1.00 0.00 62 ASN A CA 11
ATOM 20298 C C . ASN A 1 65 ? 0.127 1.213 6.075 1.00 0.00 62 ASN A C 11
ATOM 20299 O O . ASN A 1 65 ? 0.192 1.120 7.304 1.00 0.00 62 ASN A O 11
ATOM 20310 N N . LEU A 1 66 ? -0.773 0.583 5.343 1.00 0.00 63 LEU A N 11
ATOM 20311 C CA . LEU A 1 66 ? -1.752 -0.321 5.915 1.00 0.00 63 LEU A CA 11
ATOM 20312 C C . LEU A 1 66 ? -1.499 -1.731 5.414 1.00 0.00 63 LEU A C 11
ATOM 20313 O O . LEU A 1 66 ? -1.111 -1.920 4.266 1.00 0.00 63 LEU A O 11
ATOM 20329 N N . LYS A 1 67 ? -1.695 -2.714 6.272 1.00 0.00 64 LYS A N 11
ATOM 20330 C CA . LYS A 1 67 ? -1.553 -4.103 5.868 1.00 0.00 64 LYS A CA 11
ATOM 20331 C C . LYS A 1 67 ? -2.894 -4.814 5.985 1.00 0.00 64 LYS A C 11
ATOM 20332 O O . LYS A 1 67 ? -3.480 -4.863 7.065 1.00 0.00 64 LYS A O 11
ATOM 20351 N N . MET A 1 68 ? -3.381 -5.353 4.877 1.00 0.00 65 MET A N 11
ATOM 20352 C CA . MET A 1 68 ? -4.650 -6.072 4.870 1.00 0.00 65 MET A CA 11
ATOM 20353 C C . MET A 1 68 ? -4.548 -7.320 4.010 1.00 0.00 65 MET A C 11
ATOM 20354 O O . MET A 1 68 ? -3.776 -7.364 3.052 1.00 0.00 65 MET A O 11
ATOM 20368 N N . ASP A 1 69 ? -5.326 -8.330 4.356 1.00 0.00 66 ASP A N 11
ATOM 20369 C CA . ASP A 1 69 ? -5.307 -9.587 3.625 1.00 0.00 66 ASP A CA 11
ATOM 20370 C C . ASP A 1 69 ? -6.328 -9.570 2.509 1.00 0.00 66 ASP A C 11
ATOM 20371 O O . ASP A 1 69 ? -7.281 -8.794 2.527 1.00 0.00 66 ASP A O 11
ATOM 20380 N N . MET A 1 70 ? -6.115 -10.433 1.542 1.00 0.00 67 MET A N 11
ATOM 20381 C CA . MET A 1 70 ? -7.018 -10.572 0.422 1.00 0.00 67 MET A CA 11
ATOM 20382 C C . MET A 1 70 ? -7.668 -11.946 0.427 1.00 0.00 67 MET A C 11
ATOM 20383 O O . MET A 1 70 ? -8.384 -12.318 -0.506 1.00 0.00 67 MET A O 11
ATOM 20397 N N . GLU A 1 71 ? -7.392 -12.706 1.472 1.00 0.00 68 GLU A N 11
ATOM 20398 C CA . GLU A 1 71 ? -8.007 -14.004 1.658 1.00 0.00 68 GLU A CA 11
ATOM 20399 C C . GLU A 1 71 ? -8.899 -13.975 2.890 1.00 0.00 68 GLU A C 11
ATOM 20400 O O . GLU A 1 71 ? -10.009 -14.513 2.886 1.00 0.00 68 GLU A O 11
ATOM 20412 N N . LYS A 1 72 ? -8.422 -13.313 3.931 1.00 0.00 69 LYS A N 11
ATOM 20413 C CA . LYS A 1 72 ? -9.146 -13.236 5.183 1.00 0.00 69 LYS A CA 11
ATOM 20414 C C . LYS A 1 72 ? -9.478 -11.784 5.510 1.00 0.00 69 LYS A C 11
ATOM 20415 O O . LYS A 1 72 ? -8.753 -10.874 5.112 1.00 0.00 69 LYS A O 11
ATOM 20434 N N . GLY A 1 73 ? -10.580 -11.575 6.218 1.00 0.00 70 GLY A N 11
ATOM 20435 C CA . GLY A 1 73 ? -10.957 -10.238 6.633 1.00 0.00 70 GLY A CA 11
ATOM 20436 C C . GLY A 1 73 ? -11.507 -9.396 5.500 1.00 0.00 70 GLY A C 11
ATOM 20437 O O . GLY A 1 73 ? -11.016 -8.292 5.253 1.00 0.00 70 GLY A O 11
ATOM 20441 N N . GLU A 1 74 ? -12.530 -9.919 4.819 1.00 0.00 71 GLU A N 11
ATOM 20442 C CA . GLU A 1 74 ? -13.194 -9.214 3.716 1.00 0.00 71 GLU A CA 11
ATOM 20443 C C . GLU A 1 74 ? -12.243 -9.009 2.539 1.00 0.00 71 GLU A C 11
ATOM 20444 O O . GLU A 1 74 ? -12.474 -8.159 1.674 1.00 0.00 71 GLU A O 11
ATOM 20456 N N . GLY A 1 75 ? -11.197 -9.820 2.490 1.00 0.00 72 GLY A N 11
ATOM 20457 C CA . GLY A 1 75 ? -10.190 -9.688 1.458 1.00 0.00 72 GLY A CA 11
ATOM 20458 C C . GLY A 1 75 ? -10.703 -10.080 0.088 1.00 0.00 72 GLY A C 11
ATOM 20459 O O . GLY A 1 75 ? -10.271 -9.526 -0.925 1.00 0.00 72 GLY A O 11
ATOM 20463 N N . VAL A 1 76 ? -11.618 -11.040 0.056 1.00 0.00 73 VAL A N 11
ATOM 20464 C CA . VAL A 1 76 ? -12.185 -11.520 -1.201 1.00 0.00 73 VAL A CA 11
ATOM 20465 C C . VAL A 1 76 ? -12.880 -10.389 -1.964 1.00 0.00 73 VAL A C 11
ATOM 20466 O O . VAL A 1 76 ? -12.853 -10.350 -3.197 1.00 0.00 73 VAL A O 11
ATOM 20479 N N . GLU A 1 77 ? -13.478 -9.459 -1.225 1.00 0.00 74 GLU A N 11
ATOM 20480 C CA . GLU A 1 77 ? -14.135 -8.315 -1.833 1.00 0.00 74 GLU A CA 11
ATOM 20481 C C . GLU A 1 77 ? -13.099 -7.417 -2.498 1.00 0.00 74 GLU A C 11
ATOM 20482 O O . GLU A 1 77 ? -13.280 -6.982 -3.633 1.00 0.00 74 GLU A O 11
ATOM 20494 N N . LEU A 1 78 ? -12.000 -7.177 -1.788 1.00 0.00 75 LEU A N 11
ATOM 20495 C CA . LEU A 1 78 ? -10.916 -6.338 -2.289 1.00 0.00 75 LEU A CA 11
ATOM 20496 C C . LEU A 1 78 ? -10.317 -6.934 -3.558 1.00 0.00 75 LEU A C 11
ATOM 20497 O O . LEU A 1 78 ? -10.139 -6.239 -4.560 1.00 0.00 75 LEU A O 11
ATOM 20513 N N . ARG A 1 79 ? -10.039 -8.232 -3.507 1.00 0.00 76 ARG A N 11
ATOM 20514 C CA . ARG A 1 79 ? -9.406 -8.941 -4.612 1.00 0.00 76 ARG A CA 11
ATOM 20515 C C . ARG A 1 79 ? -10.181 -8.759 -5.915 1.00 0.00 76 ARG A C 11
ATOM 20516 O O . ARG A 1 79 ? -9.600 -8.447 -6.956 1.00 0.00 76 ARG A O 11
ATOM 20537 N N . LYS A 1 80 ? -11.491 -8.952 -5.852 1.00 0.00 77 LYS A N 11
ATOM 20538 C CA . LYS A 1 80 ? -12.324 -8.843 -7.039 1.00 0.00 77 LYS A CA 11
ATOM 20539 C C . LYS A 1 80 ? -12.550 -7.378 -7.407 1.00 0.00 77 LYS A C 11
ATOM 20540 O O . LYS A 1 80 ? -12.671 -7.034 -8.583 1.00 0.00 77 LYS A O 11
ATOM 20559 N N . LYS A 1 81 ? -12.567 -6.517 -6.396 1.00 0.00 78 LYS A N 11
ATOM 20560 C CA . LYS A 1 81 ? -12.906 -5.109 -6.593 1.00 0.00 78 LYS A CA 11
ATOM 20561 C C . LYS A 1 81 ? -11.794 -4.370 -7.329 1.00 0.00 78 LYS A C 11
ATOM 20562 O O . LYS A 1 81 ? -12.053 -3.557 -8.220 1.00 0.00 78 LYS A O 11
ATOM 20581 N N . TYR A 1 82 ? -10.557 -4.664 -6.963 1.00 0.00 79 TYR A N 11
ATOM 20582 C CA . TYR A 1 82 ? -9.419 -3.934 -7.499 1.00 0.00 79 TYR A CA 11
ATOM 20583 C C . TYR A 1 82 ? -8.702 -4.732 -8.580 1.00 0.00 79 TYR A C 11
ATOM 20584 O O . TYR A 1 82 ? -7.656 -4.314 -9.077 1.00 0.00 79 TYR A O 11
ATOM 20602 N N . GLY A 1 83 ? -9.279 -5.869 -8.950 1.00 0.00 80 GLY A N 11
ATOM 20603 C CA . GLY A 1 83 ? -8.719 -6.675 -10.021 1.00 0.00 80 GLY A CA 11
ATOM 20604 C C . GLY A 1 83 ? -7.319 -7.160 -9.713 1.00 0.00 80 GLY A C 11
ATOM 20605 O O . GLY A 1 83 ? -6.375 -6.878 -10.451 1.00 0.00 80 GLY A O 11
ATOM 20609 N N . VAL A 1 84 ? -7.188 -7.885 -8.617 1.00 0.00 81 VAL A N 11
ATOM 20610 C CA . VAL A 1 84 ? -5.897 -8.390 -8.190 1.00 0.00 81 VAL A CA 11
ATOM 20611 C C . VAL A 1 84 ? -5.445 -9.545 -9.076 1.00 0.00 81 VAL A C 11
ATOM 20612 O O . VAL A 1 84 ? -6.105 -10.584 -9.155 1.00 0.00 81 VAL A O 11
ATOM 20625 N N . HIS A 1 85 ? -4.324 -9.340 -9.755 1.00 0.00 82 HIS A N 11
ATOM 20626 C CA . HIS A 1 85 ? -3.754 -10.347 -10.641 1.00 0.00 82 HIS A CA 11
ATOM 20627 C C . HIS A 1 85 ? -2.255 -10.454 -10.409 1.00 0.00 82 HIS A C 11
ATOM 20628 O O . HIS A 1 85 ? -1.482 -10.692 -11.337 1.00 0.00 82 HIS A O 11
ATOM 20643 N N . ALA A 1 86 ? -1.850 -10.283 -9.159 1.00 0.00 83 ALA A N 11
ATOM 20644 C CA . ALA A 1 86 ? -0.443 -10.324 -8.794 1.00 0.00 83 ALA A CA 11
ATOM 20645 C C . ALA A 1 86 ? -0.289 -10.839 -7.369 1.00 0.00 83 ALA A C 11
ATOM 20646 O O . ALA A 1 86 ? -1.277 -11.197 -6.725 1.00 0.00 83 ALA A O 11
ATOM 20653 N N . TYR A 1 87 ? 0.942 -10.875 -6.876 1.00 0.00 84 TYR A N 11
ATOM 20654 C CA . TYR A 1 87 ? 1.191 -11.286 -5.499 1.00 0.00 84 TYR A CA 11
ATOM 20655 C C . TYR A 1 87 ? 1.204 -10.072 -4.567 1.00 0.00 84 TYR A C 11
ATOM 20656 O O . TYR A 1 87 ? 0.454 -10.043 -3.589 1.00 0.00 84 TYR A O 11
ATOM 20674 N N . PRO A 1 88 ? 2.061 -9.057 -4.830 1.00 0.00 85 PRO A N 11
ATOM 20675 C CA . PRO A 1 88 ? 2.007 -7.793 -4.123 1.00 0.00 85 PRO A CA 11
ATOM 20676 C C . PRO A 1 88 ? 1.103 -6.794 -4.843 1.00 0.00 85 PRO A C 11
ATOM 20677 O O . PRO A 1 88 ? 1.359 -6.431 -5.995 1.00 0.00 85 PRO A O 11
ATOM 20688 N N . THR A 1 89 ? 0.045 -6.365 -4.183 1.00 0.00 86 THR A N 11
ATOM 20689 C CA . THR A 1 89 ? -0.898 -5.442 -4.789 1.00 0.00 86 THR A CA 11
ATOM 20690 C C . THR A 1 89 ? -0.907 -4.117 -4.037 1.00 0.00 86 THR A C 11
ATOM 20691 O O . THR A 1 89 ? -1.188 -4.072 -2.838 1.00 0.00 86 THR A O 11
ATOM 20702 N N . LEU A 1 90 ? -0.600 -3.043 -4.748 1.00 0.00 87 LEU A N 11
ATOM 20703 C CA . LEU A 1 90 ? -0.486 -1.731 -4.140 1.00 0.00 87 LEU A CA 11
ATOM 20704 C C . LEU A 1 90 ? -1.772 -0.948 -4.338 1.00 0.00 87 LEU A C 11
ATOM 20705 O O . LEU A 1 90 ? -2.098 -0.544 -5.453 1.00 0.00 87 LEU A O 11
ATOM 20721 N N . LEU A 1 91 ? -2.516 -0.758 -3.262 1.00 0.00 88 LEU A N 11
ATOM 20722 C CA . LEU A 1 91 ? -3.762 -0.014 -3.330 1.00 0.00 88 LEU A CA 11
ATOM 20723 C C . LEU A 1 91 ? -3.557 1.437 -2.945 1.00 0.00 88 LEU A C 11
ATOM 20724 O O . LEU A 1 91 ? -2.951 1.745 -1.914 1.00 0.00 88 LEU A O 11
ATOM 20740 N N . PHE A 1 92 ? -4.067 2.324 -3.784 1.00 0.00 89 PHE A N 11
ATOM 20741 C CA . PHE A 1 92 ? -3.963 3.749 -3.550 1.00 0.00 89 PHE A CA 11
ATOM 20742 C C . PHE A 1 92 ? -5.356 4.358 -3.458 1.00 0.00 89 PHE A C 11
ATOM 20743 O O . PHE A 1 92 ? -6.047 4.525 -4.472 1.00 0.00 89 PHE A O 11
ATOM 20760 N N . ILE A 1 93 ? -5.768 4.682 -2.245 1.00 0.00 90 ILE A N 11
ATOM 20761 C CA . ILE A 1 93 ? -7.098 5.216 -2.002 1.00 0.00 90 ILE A CA 11
ATOM 20762 C C . ILE A 1 93 ? -7.010 6.626 -1.417 1.00 0.00 90 ILE A C 11
ATOM 20763 O O . ILE A 1 93 ? -6.137 6.919 -0.595 1.00 0.00 90 ILE A O 11
ATOM 20779 N N . ASN A 1 94 ? -7.902 7.493 -1.872 1.00 0.00 91 ASN A N 11
ATOM 20780 C CA . ASN A 1 94 ? -7.932 8.887 -1.447 1.00 0.00 91 ASN A CA 11
ATOM 20781 C C . ASN A 1 94 ? -8.677 9.028 -0.123 1.00 0.00 91 ASN A C 11
ATOM 20782 O O . ASN A 1 94 ? -9.303 8.082 0.355 1.00 0.00 91 ASN A O 11
ATOM 20793 N N . SER A 1 95 ? -8.626 10.220 0.440 1.00 0.00 92 SER A N 11
ATOM 20794 C CA . SER A 1 95 ? -9.283 10.522 1.704 1.00 0.00 92 SER A CA 11
ATOM 20795 C C . SER A 1 95 ? -10.797 10.355 1.586 1.00 0.00 92 SER A C 11
ATOM 20796 O O . SER A 1 95 ? -11.496 10.206 2.586 1.00 0.00 92 SER A O 11
ATOM 20804 N N . SER A 1 96 ? -11.298 10.363 0.354 1.00 0.00 93 SER A N 11
ATOM 20805 C CA . SER A 1 96 ? -12.730 10.255 0.111 1.00 0.00 93 SER A CA 11
ATOM 20806 C C . SER A 1 96 ? -13.161 8.795 -0.015 1.00 0.00 93 SER A C 11
ATOM 20807 O O . SER A 1 96 ? -14.329 8.504 -0.270 1.00 0.00 93 SER A O 11
ATOM 20815 N N . GLY A 1 97 ? -12.213 7.880 0.162 1.00 0.00 94 GLY A N 11
ATOM 20816 C CA . GLY A 1 97 ? -12.515 6.465 0.051 1.00 0.00 94 GLY A CA 11
ATOM 20817 C C . GLY A 1 97 ? -12.515 5.987 -1.385 1.00 0.00 94 GLY A C 11
ATOM 20818 O O . GLY A 1 97 ? -12.760 4.811 -1.659 1.00 0.00 94 GLY A O 11
ATOM 20822 N N . GLU A 1 98 ? -12.233 6.899 -2.301 1.00 0.00 95 GLU A N 11
ATOM 20823 C CA . GLU A 1 98 ? -12.225 6.579 -3.718 1.00 0.00 95 GLU A CA 11
ATOM 20824 C C . GLU A 1 98 ? -10.825 6.167 -4.145 1.00 0.00 95 GLU A C 11
ATOM 20825 O O . GLU A 1 98 ? -9.845 6.490 -3.471 1.00 0.00 95 GLU A O 11
ATOM 20837 N N . VAL A 1 99 ? -10.727 5.467 -5.261 1.00 0.00 96 VAL A N 11
ATOM 20838 C CA . VAL A 1 99 ? -9.436 5.006 -5.743 1.00 0.00 96 VAL A CA 11
ATOM 20839 C C . VAL A 1 99 ? -8.813 6.031 -6.683 1.00 0.00 96 VAL A C 11
ATOM 20840 O O . VAL A 1 99 ? -9.495 6.623 -7.525 1.00 0.00 96 VAL A O 11
ATOM 20853 N N . VAL A 1 100 ? -7.522 6.261 -6.516 1.00 0.00 97 VAL A N 11
ATOM 20854 C CA . VAL A 1 100 ? -6.810 7.207 -7.360 1.00 0.00 97 VAL A CA 11
ATOM 20855 C C . VAL A 1 100 ? -6.115 6.467 -8.498 1.00 0.00 97 VAL A C 11
ATOM 20856 O O . VAL A 1 100 ? -6.344 6.757 -9.673 1.00 0.00 97 VAL A O 11
ATOM 20869 N N . TYR A 1 101 ? -5.292 5.492 -8.138 1.00 0.00 98 TYR A N 11
ATOM 20870 C CA . TYR A 1 101 ? -4.545 4.714 -9.114 1.00 0.00 98 TYR A CA 11
ATOM 20871 C C . TYR A 1 101 ? -4.492 3.256 -8.676 1.00 0.00 98 TYR A C 11
ATOM 20872 O O . TYR A 1 101 ? -4.433 2.966 -7.483 1.00 0.00 98 TYR A O 11
ATOM 20890 N N . ARG A 1 102 ? -4.549 2.345 -9.637 1.00 0.00 99 ARG A N 11
ATOM 20891 C CA . ARG A 1 102 ? -4.463 0.919 -9.346 1.00 0.00 99 ARG A CA 11
ATOM 20892 C C . ARG A 1 102 ? -3.127 0.377 -9.827 1.00 0.00 99 ARG A C 11
ATOM 20893 O O . ARG A 1 102 ? -2.640 0.771 -10.888 1.00 0.00 99 ARG A O 11
ATOM 20914 N N . LEU A 1 103 ? -2.535 -0.521 -9.051 1.00 0.00 100 LEU A N 11
ATOM 20915 C CA . LEU A 1 103 ? -1.203 -1.028 -9.361 1.00 0.00 100 LEU A CA 11
ATOM 20916 C C . LEU A 1 103 ? -0.990 -2.438 -8.815 1.00 0.00 100 LEU A C 11
ATOM 20917 O O . LEU A 1 103 ? -0.921 -2.649 -7.601 1.00 0.00 100 LEU A O 11
ATOM 20933 N N . VAL A 1 104 ? -0.892 -3.403 -9.717 1.00 0.00 101 VAL A N 11
ATOM 20934 C CA . VAL A 1 104 ? -0.522 -4.759 -9.342 1.00 0.00 101 VAL A CA 11
ATOM 20935 C C . VAL A 1 104 ? 0.951 -5.002 -9.667 1.00 0.00 101 VAL A C 11
ATOM 20936 O O . VAL A 1 104 ? 1.405 -4.735 -10.784 1.00 0.00 101 VAL A O 11
ATOM 20949 N N . GLY A 1 105 ? 1.699 -5.484 -8.684 1.00 0.00 102 GLY A N 11
ATOM 20950 C CA . GLY A 1 105 ? 3.126 -5.673 -8.859 1.00 0.00 102 GLY A CA 11
ATOM 20951 C C . GLY A 1 105 ? 3.916 -4.525 -8.265 1.00 0.00 102 GLY A C 11
ATOM 20952 O O . GLY A 1 105 ? 3.569 -3.359 -8.455 1.00 0.00 102 GLY A O 11
ATOM 20956 N N . ALA A 1 106 ? 4.981 -4.849 -7.552 1.00 0.00 103 ALA A N 11
ATOM 20957 C CA . ALA A 1 106 ? 5.751 -3.840 -6.841 1.00 0.00 103 ALA A CA 11
ATOM 20958 C C . ALA A 1 106 ? 7.185 -3.778 -7.343 1.00 0.00 103 ALA A C 11
ATOM 20959 O O . ALA A 1 106 ? 7.777 -4.801 -7.698 1.00 0.00 103 ALA A O 11
ATOM 20966 N N . GLU A 1 107 ? 7.724 -2.572 -7.392 1.00 0.00 104 GLU A N 11
ATOM 20967 C CA . GLU A 1 107 ? 9.107 -2.349 -7.785 1.00 0.00 104 GLU A CA 11
ATOM 20968 C C . GLU A 1 107 ? 9.958 -2.024 -6.563 1.00 0.00 104 GLU A C 11
ATOM 20969 O O . GLU A 1 107 ? 9.480 -2.071 -5.428 1.00 0.00 104 GLU A O 11
ATOM 20981 N N . ASP A 1 108 ? 11.221 -1.706 -6.805 1.00 0.00 105 ASP A N 11
ATOM 20982 C CA . ASP A 1 108 ? 12.129 -1.274 -5.752 1.00 0.00 105 ASP A CA 11
ATOM 20983 C C . ASP A 1 108 ? 11.839 0.169 -5.344 1.00 0.00 105 ASP A C 11
ATOM 20984 O O . ASP A 1 108 ? 11.040 0.851 -5.985 1.00 0.00 105 ASP A O 11
ATOM 20993 N N . ALA A 1 109 ? 12.515 0.633 -4.293 1.00 0.00 106 ALA A N 11
ATOM 20994 C CA . ALA A 1 109 ? 12.224 1.936 -3.681 1.00 0.00 106 ALA A CA 11
ATOM 20995 C C . ALA A 1 109 ? 12.189 3.101 -4.686 1.00 0.00 106 ALA A C 11
ATOM 20996 O O . ALA A 1 109 ? 11.226 3.872 -4.690 1.00 0.00 106 ALA A O 11
ATOM 21003 N N . PRO A 1 110 ? 13.224 3.270 -5.545 1.00 0.00 107 PRO A N 11
ATOM 21004 C CA . PRO A 1 110 ? 13.246 4.363 -6.528 1.00 0.00 107 PRO A CA 11
ATOM 21005 C C . PRO A 1 110 ? 12.046 4.324 -7.471 1.00 0.00 107 PRO A C 11
ATOM 21006 O O . PRO A 1 110 ? 11.396 5.345 -7.707 1.00 0.00 107 PRO A O 11
ATOM 21017 N N . GLU A 1 111 ? 11.750 3.139 -7.994 1.00 0.00 108 GLU A N 11
ATOM 21018 C CA . GLU A 1 111 ? 10.643 2.957 -8.922 1.00 0.00 108 GLU A CA 11
ATOM 21019 C C . GLU A 1 111 ? 9.299 3.068 -8.203 1.00 0.00 108 GLU A C 11
ATOM 21020 O O . GLU A 1 111 ? 8.291 3.444 -8.803 1.00 0.00 108 GLU A O 11
ATOM 21032 N N . LEU A 1 112 ? 9.295 2.732 -6.919 1.00 0.00 109 LEU A N 11
ATOM 21033 C CA . LEU A 1 112 ? 8.107 2.864 -6.082 1.00 0.00 109 LEU A CA 11
ATOM 21034 C C . LEU A 1 112 ? 7.659 4.318 -6.038 1.00 0.00 109 LEU A C 11
ATOM 21035 O O . LEU A 1 112 ? 6.531 4.649 -6.408 1.00 0.00 109 LEU A O 11
ATOM 21051 N N . LEU A 1 113 ? 8.568 5.182 -5.598 1.00 0.00 110 LEU A N 11
ATOM 21052 C CA . LEU A 1 113 ? 8.307 6.616 -5.529 1.00 0.00 110 LEU A CA 11
ATOM 21053 C C . LEU A 1 113 ? 8.007 7.173 -6.915 1.00 0.00 110 LEU A C 11
ATOM 21054 O O . LEU A 1 113 ? 7.237 8.124 -7.066 1.00 0.00 110 LEU A O 11
ATOM 21070 N N . LYS A 1 114 ? 8.624 6.573 -7.920 1.00 0.00 111 LYS A N 11
ATOM 21071 C CA . LYS A 1 114 ? 8.402 6.961 -9.301 1.00 0.00 111 LYS A CA 11
ATOM 21072 C C . LYS A 1 114 ? 6.942 6.732 -9.691 1.00 0.00 111 LYS A C 11
ATOM 21073 O O . LYS A 1 114 ? 6.267 7.640 -10.175 1.00 0.00 111 LYS A O 11
ATOM 21092 N N . LYS A 1 115 ? 6.451 5.523 -9.446 1.00 0.00 112 LYS A N 11
ATOM 21093 C CA . LYS A 1 115 ? 5.108 5.148 -9.865 1.00 0.00 112 LYS A CA 11
ATOM 21094 C C . LYS A 1 115 ? 4.021 5.872 -9.076 1.00 0.00 112 LYS A C 11
ATOM 21095 O O . LYS A 1 115 ? 2.993 6.235 -9.646 1.00 0.00 112 LYS A O 11
ATOM 21114 N N . VAL A 1 116 ? 4.223 6.081 -7.778 1.00 0.00 113 VAL A N 11
ATOM 21115 C CA . VAL A 1 116 ? 3.237 6.745 -6.975 1.00 0.00 113 VAL A CA 11
ATOM 21116 C C . VAL A 1 116 ? 3.039 8.192 -7.428 1.00 0.00 113 VAL A C 11
ATOM 21117 O O . VAL A 1 116 ? 1.910 8.678 -7.483 1.00 0.00 113 VAL A O 11
ATOM 21130 N N . LYS A 1 117 ? 4.131 8.870 -7.779 1.00 0.00 114 LYS A N 11
ATOM 21131 C CA . LYS A 1 117 ? 4.039 10.232 -8.293 1.00 0.00 114 LYS A CA 11
ATOM 21132 C C . LYS A 1 117 ? 3.363 10.263 -9.660 1.00 0.00 114 LYS A C 11
ATOM 21133 O O . LYS A 1 117 ? 2.646 11.207 -9.977 1.00 0.00 114 LYS A O 11
ATOM 21152 N N . LEU A 1 118 ? 3.593 9.231 -10.465 1.00 0.00 115 LEU A N 11
ATOM 21153 C CA . LEU A 1 118 ? 2.975 9.142 -11.786 1.00 0.00 115 LEU A CA 11
ATOM 21154 C C . LEU A 1 118 ? 1.494 8.802 -11.668 1.00 0.00 115 LEU A C 11
ATOM 21155 O O . LEU A 1 118 ? 0.674 9.246 -12.473 1.00 0.00 115 LEU A O 11
ATOM 21171 N N . GLY A 1 119 ? 1.160 8.015 -10.653 1.00 0.00 116 GLY A N 11
ATOM 21172 C CA . GLY A 1 119 ? -0.212 7.597 -10.445 1.00 0.00 116 GLY A CA 11
ATOM 21173 C C . GLY A 1 119 ? -1.116 8.736 -10.013 1.00 0.00 116 GLY A C 11
ATOM 21174 O O . GLY A 1 119 ? -2.247 8.854 -10.490 1.00 0.00 116 GLY A O 11
ATOM 21178 N N . VAL A 1 120 ? -0.626 9.578 -9.116 1.00 0.00 117 VAL A N 11
ATOM 21179 C CA . VAL A 1 120 ? -1.410 10.710 -8.634 1.00 0.00 117 VAL A CA 11
ATOM 21180 C C . VAL A 1 120 ? -1.174 11.944 -9.495 1.00 0.00 117 VAL A C 11
ATOM 21181 O O . VAL A 1 120 ? -1.986 12.869 -9.499 1.00 0.00 117 VAL A O 11
ATOM 21194 N N . GLU A 1 121 ? -0.064 11.928 -10.230 1.00 0.00 118 GLU A N 11
ATOM 21195 C CA . GLU A 1 121 ? 0.376 13.065 -11.030 1.00 0.00 118 GLU A CA 11
ATOM 21196 C C . GLU A 1 121 ? 0.520 14.310 -10.152 1.00 0.00 118 GLU A C 11
ATOM 21197 O O . GLU A 1 121 ? -0.388 15.141 -10.066 1.00 0.00 118 GLU A O 11
ATOM 21209 N N . SER A 1 122 ? 1.665 14.411 -9.486 1.00 0.00 119 SER A N 11
ATOM 21210 C CA . SER A 1 122 ? 1.918 15.496 -8.550 1.00 0.00 119 SER A CA 11
ATOM 21211 C C . SER A 1 122 ? 2.053 16.827 -9.286 1.00 0.00 119 SER A C 11
ATOM 21212 O O . SER A 1 122 ? 3.094 17.126 -9.881 1.00 0.00 119 SER A O 11
ATOM 21220 N N . GLU A 1 123 ? 0.984 17.608 -9.257 1.00 0.00 120 GLU A N 11
ATOM 21221 C CA . GLU A 1 123 ? 0.950 18.909 -9.900 1.00 0.00 120 GLU A CA 11
ATOM 21222 C C . GLU A 1 123 ? 0.017 19.840 -9.135 1.00 0.00 120 GLU A C 11
ATOM 21223 O O . GLU A 1 123 ? -1.189 19.881 -9.389 1.00 0.00 120 GLU A O 11
ATOM 21235 N N . GLY A 1 124 ? 0.574 20.556 -8.173 1.00 0.00 121 GLY A N 11
ATOM 21236 C CA . GLY A 1 124 ? -0.215 21.461 -7.373 1.00 0.00 121 GLY A CA 11
ATOM 21237 C C . GLY A 1 124 ? 0.650 22.474 -6.665 1.00 0.00 121 GLY A C 11
ATOM 21238 O O . GLY A 1 124 ? 0.184 23.608 -6.437 1.00 0.00 121 GLY A O 11
ATOM 21242 N N . ALA A 1 4 ? 10.172 -5.630 15.168 1.00 0.00 1 ALA A N 12
ATOM 21243 C CA . ALA A 1 4 ? 10.292 -5.182 16.574 1.00 0.00 1 ALA A CA 12
ATOM 21244 C C . ALA A 1 4 ? 10.204 -3.663 16.647 1.00 0.00 1 ALA A C 12
ATOM 21245 O O . ALA A 1 4 ? 9.340 -3.110 17.332 1.00 0.00 1 ALA A O 12
ATOM 21252 N N . GLN A 1 5 ? 11.087 -2.995 15.923 1.00 0.00 2 GLN A N 12
ATOM 21253 C CA . GLN A 1 5 ? 11.051 -1.546 15.817 1.00 0.00 2 GLN A CA 12
ATOM 21254 C C . GLN A 1 5 ? 10.765 -1.154 14.374 1.00 0.00 2 GLN A C 12
ATOM 21255 O O . GLN A 1 5 ? 10.579 -2.022 13.517 1.00 0.00 2 GLN A O 12
ATOM 21269 N N . ALA A 1 6 ? 10.732 0.140 14.103 1.00 0.00 3 ALA A N 12
ATOM 21270 C CA . ALA A 1 6 ? 10.526 0.620 12.750 1.00 0.00 3 ALA A CA 12
ATOM 21271 C C . ALA A 1 6 ? 11.857 0.769 12.029 1.00 0.00 3 ALA A C 12
ATOM 21272 O O . ALA A 1 6 ? 12.529 1.797 12.139 1.00 0.00 3 ALA A O 12
ATOM 21279 N N . ASP A 1 7 ? 12.253 -0.282 11.329 1.00 0.00 4 ASP A N 12
ATOM 21280 C CA . ASP A 1 7 ? 13.472 -0.251 10.531 1.00 0.00 4 ASP A CA 12
ATOM 21281 C C . ASP A 1 7 ? 13.133 0.166 9.111 1.00 0.00 4 ASP A C 12
ATOM 21282 O O . ASP A 1 7 ? 13.940 0.778 8.413 1.00 0.00 4 ASP A O 12
ATOM 21291 N N . GLY A 1 8 ? 11.924 -0.173 8.699 1.00 0.00 5 GLY A N 12
ATOM 21292 C CA . GLY A 1 8 ? 11.447 0.206 7.394 1.00 0.00 5 GLY A CA 12
ATOM 21293 C C . GLY A 1 8 ? 10.081 0.842 7.468 1.00 0.00 5 GLY A C 12
ATOM 21294 O O . GLY A 1 8 ? 9.815 1.649 8.362 1.00 0.00 5 GLY A O 12
ATOM 21298 N N . ILE A 1 9 ? 9.218 0.474 6.537 1.00 0.00 6 ILE A N 12
ATOM 21299 C CA . ILE A 1 9 ? 7.858 0.989 6.506 1.00 0.00 6 ILE A CA 12
ATOM 21300 C C . ILE A 1 9 ? 6.986 0.225 7.496 1.00 0.00 6 ILE A C 12
ATOM 21301 O O . ILE A 1 9 ? 6.790 -0.982 7.359 1.00 0.00 6 ILE A O 12
ATOM 21317 N N . ALA A 1 10 ? 6.498 0.926 8.507 1.00 0.00 7 ALA A N 12
ATOM 21318 C CA . ALA A 1 10 ? 5.633 0.323 9.507 1.00 0.00 7 ALA A CA 12
ATOM 21319 C C . ALA A 1 10 ? 4.171 0.476 9.115 1.00 0.00 7 ALA A C 12
ATOM 21320 O O . ALA A 1 10 ? 3.666 1.591 8.977 1.00 0.00 7 ALA A O 12
ATOM 21327 N N . PHE A 1 11 ? 3.498 -0.646 8.928 1.00 0.00 8 PHE A N 12
ATOM 21328 C CA . PHE A 1 11 ? 2.098 -0.641 8.552 1.00 0.00 8 PHE A CA 12
ATOM 21329 C C . PHE A 1 11 ? 1.214 -0.680 9.787 1.00 0.00 8 PHE A C 12
ATOM 21330 O O . PHE A 1 11 ? 1.522 -1.366 10.761 1.00 0.00 8 PHE A O 12
ATOM 21347 N N . ARG A 1 12 ? 0.118 0.057 9.746 1.00 0.00 9 ARG A N 12
ATOM 21348 C CA . ARG A 1 12 ? -0.828 0.068 10.845 1.00 0.00 9 ARG A CA 12
ATOM 21349 C C . ARG A 1 12 ? -2.050 -0.769 10.479 1.00 0.00 9 ARG A C 12
ATOM 21350 O O . ARG A 1 12 ? -2.710 -0.526 9.464 1.00 0.00 9 ARG A O 12
ATOM 21371 N N . GLU A 1 13 ? -2.319 -1.788 11.276 1.00 0.00 10 GLU A N 12
ATOM 21372 C CA . GLU A 1 13 ? -3.436 -2.676 11.011 1.00 0.00 10 GLU A CA 12
ATOM 21373 C C . GLU A 1 13 ? -4.716 -2.146 11.640 1.00 0.00 10 GLU A C 12
ATOM 21374 O O . GLU A 1 13 ? -4.925 -2.255 12.849 1.00 0.00 10 GLU A O 12
ATOM 21386 N N . LEU A 1 14 ? -5.553 -1.552 10.814 1.00 0.00 11 LEU A N 12
ATOM 21387 C CA . LEU A 1 14 ? -6.855 -1.094 11.232 1.00 0.00 11 LEU A CA 12
ATOM 21388 C C . LEU A 1 14 ? -7.917 -1.697 10.326 1.00 0.00 11 LEU A C 12
ATOM 21389 O O . LEU A 1 14 ? -7.597 -2.240 9.267 1.00 0.00 11 LEU A O 12
ATOM 21405 N N . SER A 1 15 ? -9.167 -1.626 10.745 1.00 0.00 12 SER A N 12
ATOM 21406 C CA . SER A 1 15 ? -10.269 -2.048 9.902 1.00 0.00 12 SER A CA 12
ATOM 21407 C C . SER A 1 15 ? -10.390 -1.098 8.713 1.00 0.00 12 SER A C 12
ATOM 21408 O O . SER A 1 15 ? -9.974 0.061 8.804 1.00 0.00 12 SER A O 12
ATOM 21416 N N . PHE A 1 16 ? -10.953 -1.578 7.608 1.00 0.00 13 PHE A N 12
ATOM 21417 C CA . PHE A 1 16 ? -11.094 -0.760 6.405 1.00 0.00 13 PHE A CA 12
ATOM 21418 C C . PHE A 1 16 ? -11.813 0.566 6.710 1.00 0.00 13 PHE A C 12
ATOM 21419 O O . PHE A 1 16 ? -11.276 1.634 6.412 1.00 0.00 13 PHE A O 12
ATOM 21436 N N . PRO A 1 17 ? -13.027 0.532 7.317 1.00 0.00 14 PRO A N 12
ATOM 21437 C CA . PRO A 1 17 ? -13.741 1.759 7.698 1.00 0.00 14 PRO A CA 12
ATOM 21438 C C . PRO A 1 17 ? -12.944 2.620 8.681 1.00 0.00 14 PRO A C 12
ATOM 21439 O O . PRO A 1 17 ? -12.952 3.845 8.584 1.00 0.00 14 PRO A O 12
ATOM 21450 N N . GLU A 1 18 ? -12.249 1.971 9.616 1.00 0.00 15 GLU A N 12
ATOM 21451 C CA . GLU A 1 18 ? -11.429 2.674 10.597 1.00 0.00 15 GLU A CA 12
ATOM 21452 C C . GLU A 1 18 ? -10.343 3.492 9.916 1.00 0.00 15 GLU A C 12
ATOM 21453 O O . GLU A 1 18 ? -10.187 4.686 10.178 1.00 0.00 15 GLU A O 12
ATOM 21465 N N . ALA A 1 19 ? -9.596 2.842 9.038 1.00 0.00 16 ALA A N 12
ATOM 21466 C CA . ALA A 1 19 ? -8.490 3.491 8.362 1.00 0.00 16 ALA A CA 12
ATOM 21467 C C . ALA A 1 19 ? -8.992 4.550 7.392 1.00 0.00 16 ALA A C 12
ATOM 21468 O O . ALA A 1 19 ? -8.357 5.588 7.213 1.00 0.00 16 ALA A O 12
ATOM 21475 N N . LEU A 1 20 ? -10.136 4.278 6.772 1.00 0.00 17 LEU A N 12
ATOM 21476 C CA . LEU A 1 20 ? -10.774 5.240 5.879 1.00 0.00 17 LEU A CA 12
ATOM 21477 C C . LEU A 1 20 ? -11.173 6.477 6.669 1.00 0.00 17 LEU A C 12
ATOM 21478 O O . LEU A 1 20 ? -11.008 7.609 6.216 1.00 0.00 17 LEU A O 12
ATOM 21494 N N . LYS A 1 21 ? -11.693 6.236 7.864 1.00 0.00 18 LYS A N 12
ATOM 21495 C CA . LYS A 1 21 ? -12.053 7.305 8.786 1.00 0.00 18 LYS A CA 12
ATOM 21496 C C . LYS A 1 21 ? -10.822 8.136 9.145 1.00 0.00 18 LYS A C 12
ATOM 21497 O O . LYS A 1 21 ? -10.865 9.369 9.143 1.00 0.00 18 LYS A O 12
ATOM 21516 N N . ARG A 1 22 ? -9.729 7.451 9.450 1.00 0.00 19 ARG A N 12
ATOM 21517 C CA . ARG A 1 22 ? -8.455 8.107 9.710 1.00 0.00 19 ARG A CA 12
ATOM 21518 C C . ARG A 1 22 ? -8.013 8.933 8.508 1.00 0.00 19 ARG A C 12
ATOM 21519 O O . ARG A 1 22 ? -7.543 10.054 8.663 1.00 0.00 19 ARG A O 12
ATOM 21540 N N . ALA A 1 23 ? -8.190 8.383 7.312 1.00 0.00 20 ALA A N 12
ATOM 21541 C CA . ALA A 1 23 ? -7.855 9.095 6.082 1.00 0.00 20 ALA A CA 12
ATOM 21542 C C . ALA A 1 23 ? -8.691 10.366 5.942 1.00 0.00 20 ALA A C 12
ATOM 21543 O O . ALA A 1 23 ? -8.233 11.370 5.399 1.00 0.00 20 ALA A O 12
ATOM 21550 N N . GLU A 1 24 ? -9.921 10.314 6.438 1.00 0.00 21 GLU A N 12
ATOM 21551 C CA . GLU A 1 24 ? -10.808 11.468 6.427 1.00 0.00 21 GLU A CA 12
ATOM 21552 C C . GLU A 1 24 ? -10.292 12.562 7.364 1.00 0.00 21 GLU A C 12
ATOM 21553 O O . GLU A 1 24 ? -10.166 13.723 6.968 1.00 0.00 21 GLU A O 12
ATOM 21565 N N . VAL A 1 25 ? -9.977 12.178 8.596 1.00 0.00 22 VAL A N 12
ATOM 21566 C CA . VAL A 1 25 ? -9.576 13.132 9.627 1.00 0.00 22 VAL A CA 12
ATOM 21567 C C . VAL A 1 25 ? -8.159 13.657 9.392 1.00 0.00 22 VAL A C 12
ATOM 21568 O O . VAL A 1 25 ? -7.903 14.856 9.520 1.00 0.00 22 VAL A O 12
ATOM 21581 N N . GLU A 1 26 ? -7.246 12.757 9.041 1.00 0.00 23 GLU A N 12
ATOM 21582 C CA . GLU A 1 26 ? -5.850 13.127 8.829 1.00 0.00 23 GLU A CA 12
ATOM 21583 C C . GLU A 1 26 ? -5.662 13.784 7.469 1.00 0.00 23 GLU A C 12
ATOM 21584 O O . GLU A 1 26 ? -4.645 14.434 7.227 1.00 0.00 23 GLU A O 12
ATOM 21596 N N . ASP A 1 27 ? -6.640 13.589 6.584 1.00 0.00 24 ASP A N 12
ATOM 21597 C CA . ASP A 1 27 ? -6.676 14.260 5.282 1.00 0.00 24 ASP A CA 12
ATOM 21598 C C . ASP A 1 27 ? -5.539 13.777 4.375 1.00 0.00 24 ASP A C 12
ATOM 21599 O O . ASP A 1 27 ? -5.162 14.440 3.405 1.00 0.00 24 ASP A O 12
ATOM 21608 N N . LYS A 1 28 ? -5.013 12.603 4.678 1.00 0.00 25 LYS A N 12
ATOM 21609 C CA . LYS A 1 28 ? -3.939 12.028 3.888 1.00 0.00 25 LYS A CA 12
ATOM 21610 C C . LYS A 1 28 ? -4.452 10.830 3.104 1.00 0.00 25 LYS A C 12
ATOM 21611 O O . LYS A 1 28 ? -5.531 10.309 3.391 1.00 0.00 25 LYS A O 12
ATOM 21630 N N . LEU A 1 29 ? -3.678 10.396 2.122 1.00 0.00 26 LEU A N 12
ATOM 21631 C CA . LEU A 1 29 ? -4.080 9.289 1.270 1.00 0.00 26 LEU A CA 12
ATOM 21632 C C . LEU A 1 29 ? -3.945 7.969 2.007 1.00 0.00 26 LEU A C 12
ATOM 21633 O O . LEU A 1 29 ? -3.009 7.774 2.789 1.00 0.00 26 LEU A O 12
ATOM 21649 N N . LEU A 1 30 ? -4.874 7.066 1.756 1.00 0.00 27 LEU A N 12
ATOM 21650 C CA . LEU A 1 30 ? -4.854 5.770 2.402 1.00 0.00 27 LEU A CA 12
ATOM 21651 C C . LEU A 1 30 ? -4.063 4.784 1.554 1.00 0.00 27 LEU A C 12
ATOM 21652 O O . LEU A 1 30 ? -4.455 4.453 0.432 1.00 0.00 27 LEU A O 12
ATOM 21668 N N . PHE A 1 31 ? -2.937 4.341 2.087 1.00 0.00 28 PHE A N 12
ATOM 21669 C CA . PHE A 1 31 ? -2.083 3.391 1.399 1.00 0.00 28 PHE A CA 12
ATOM 21670 C C . PHE A 1 31 ? -2.486 1.981 1.787 1.00 0.00 28 PHE A C 12
ATOM 21671 O O . PHE A 1 31 ? -2.229 1.540 2.903 1.00 0.00 28 PHE A O 12
ATOM 21688 N N . VAL A 1 32 ? -3.139 1.288 0.878 1.00 0.00 29 VAL A N 12
ATOM 21689 C CA . VAL A 1 32 ? -3.639 -0.043 1.167 1.00 0.00 29 VAL A CA 12
ATOM 21690 C C . VAL A 1 32 ? -2.629 -1.105 0.744 1.00 0.00 29 VAL A C 12
ATOM 21691 O O . VAL A 1 32 ? -2.380 -1.304 -0.447 1.00 0.00 29 VAL A O 12
ATOM 21704 N N . ASP A 1 33 ? -2.037 -1.760 1.732 1.00 0.00 30 ASP A N 12
ATOM 21705 C CA . ASP A 1 33 ? -1.108 -2.856 1.486 1.00 0.00 30 ASP A CA 12
ATOM 21706 C C . ASP A 1 33 ? -1.856 -4.178 1.459 1.00 0.00 30 ASP A C 12
ATOM 21707 O O . ASP A 1 33 ? -2.341 -4.652 2.491 1.00 0.00 30 ASP A O 12
ATOM 21716 N N . CYS A 1 34 ? -1.987 -4.741 0.272 1.00 0.00 31 CYS A N 12
ATOM 21717 C CA . CYS A 1 34 ? -2.618 -6.036 0.108 1.00 0.00 31 CYS A CA 12
ATOM 21718 C C . CYS A 1 34 ? -1.616 -7.040 -0.436 1.00 0.00 31 CYS A C 12
ATOM 21719 O O . CYS A 1 34 ? -1.148 -6.925 -1.571 1.00 0.00 31 CYS A O 12
ATOM 21727 N N . PHE A 1 35 ? -1.287 -8.022 0.379 1.00 0.00 32 PHE A N 12
ATOM 21728 C CA . PHE A 1 35 ? -0.355 -9.057 -0.020 1.00 0.00 32 PHE A CA 12
ATOM 21729 C C . PHE A 1 35 ? -0.943 -10.428 0.269 1.00 0.00 32 PHE A C 12
ATOM 21730 O O . PHE A 1 35 ? -1.817 -10.575 1.131 1.00 0.00 32 PHE A O 12
ATOM 21747 N N . THR A 1 36 ? -0.480 -11.424 -0.460 1.00 0.00 33 THR A N 12
ATOM 21748 C CA . THR A 1 36 ? -0.913 -12.786 -0.230 1.00 0.00 33 THR A CA 12
ATOM 21749 C C . THR A 1 36 ? 0.157 -13.531 0.565 1.00 0.00 33 THR A C 12
ATOM 21750 O O . THR A 1 36 ? 1.321 -13.122 0.568 1.00 0.00 33 THR A O 12
ATOM 21761 N N . THR A 1 37 ? -0.241 -14.603 1.246 1.00 0.00 34 THR A N 12
ATOM 21762 C CA . THR A 1 37 ? 0.671 -15.361 2.099 1.00 0.00 34 THR A CA 12
ATOM 21763 C C . THR A 1 37 ? 1.893 -15.887 1.338 1.00 0.00 34 THR A C 12
ATOM 21764 O O . THR A 1 37 ? 2.962 -16.065 1.921 1.00 0.00 34 THR A O 12
ATOM 21775 N N . TRP A 1 38 ? 1.739 -16.133 0.039 1.00 0.00 35 TRP A N 12
ATOM 21776 C CA . TRP A 1 38 ? 2.867 -16.537 -0.791 1.00 0.00 35 TRP A CA 12
ATOM 21777 C C . TRP A 1 38 ? 3.851 -15.379 -0.931 1.00 0.00 35 TRP A C 12
ATOM 21778 O O . TRP A 1 38 ? 3.614 -14.432 -1.687 1.00 0.00 35 TRP A O 12
ATOM 21799 N N . CYS A 1 39 ? 4.942 -15.450 -0.190 1.00 0.00 36 CYS A N 12
ATOM 21800 C CA . CYS A 1 39 ? 5.916 -14.377 -0.167 1.00 0.00 36 CYS A CA 12
ATOM 21801 C C . CYS A 1 39 ? 6.986 -14.592 -1.231 1.00 0.00 36 CYS A C 12
ATOM 21802 O O . CYS A 1 39 ? 7.796 -15.519 -1.141 1.00 0.00 36 CYS A O 12
ATOM 21810 N N . GLY A 1 40 ? 6.965 -13.745 -2.246 1.00 0.00 37 GLY A N 12
ATOM 21811 C CA . GLY A 1 40 ? 7.955 -13.818 -3.299 1.00 0.00 37 GLY A CA 12
ATOM 21812 C C . GLY A 1 40 ? 8.583 -12.465 -3.574 1.00 0.00 37 GLY A C 12
ATOM 21813 O O . GLY A 1 40 ? 9.528 -12.069 -2.887 1.00 0.00 37 GLY A O 12
ATOM 21817 N N . PRO A 1 41 ? 8.063 -11.718 -4.563 1.00 0.00 38 PRO A N 12
ATOM 21818 C CA . PRO A 1 41 ? 8.553 -10.373 -4.892 1.00 0.00 38 PRO A CA 12
ATOM 21819 C C . PRO A 1 41 ? 8.475 -9.414 -3.702 1.00 0.00 38 PRO A C 12
ATOM 21820 O O . PRO A 1 41 ? 9.275 -8.483 -3.588 1.00 0.00 38 PRO A O 12
ATOM 21831 N N . CYS A 1 42 ? 7.522 -9.657 -2.805 1.00 0.00 39 CYS A N 12
ATOM 21832 C CA . CYS A 1 42 ? 7.360 -8.829 -1.615 1.00 0.00 39 CYS A CA 12
ATOM 21833 C C . CYS A 1 42 ? 8.584 -8.953 -0.703 1.00 0.00 39 CYS A C 12
ATOM 21834 O O . CYS A 1 42 ? 8.918 -8.023 0.034 1.00 0.00 39 CYS A O 12
ATOM 21842 N N . LYS A 1 43 ? 9.268 -10.096 -0.773 1.00 0.00 40 LYS A N 12
ATOM 21843 C CA . LYS A 1 43 ? 10.481 -10.302 0.011 1.00 0.00 40 LYS A CA 12
ATOM 21844 C C . LYS A 1 43 ? 11.601 -9.430 -0.530 1.00 0.00 40 LYS A C 12
ATOM 21845 O O . LYS A 1 43 ? 12.345 -8.821 0.233 1.00 0.00 40 LYS A O 12
ATOM 21864 N N . ARG A 1 44 ? 11.705 -9.368 -1.854 1.00 0.00 41 ARG A N 12
ATOM 21865 C CA . ARG A 1 44 ? 12.687 -8.519 -2.509 1.00 0.00 41 ARG A CA 12
ATOM 21866 C C . ARG A 1 44 ? 12.446 -7.062 -2.123 1.00 0.00 41 ARG A C 12
ATOM 21867 O O . ARG A 1 44 ? 13.375 -6.329 -1.786 1.00 0.00 41 ARG A O 12
ATOM 21888 N N . LEU A 1 45 ? 11.178 -6.667 -2.174 1.00 0.00 42 LEU A N 12
ATOM 21889 C CA . LEU A 1 45 ? 10.762 -5.319 -1.803 1.00 0.00 42 LEU A CA 12
ATOM 21890 C C . LEU A 1 45 ? 11.187 -4.991 -0.373 1.00 0.00 42 LEU A C 12
ATOM 21891 O O . LEU A 1 45 ? 11.828 -3.971 -0.118 1.00 0.00 42 LEU A O 12
ATOM 21907 N N . SER A 1 46 ? 10.835 -5.873 0.551 1.00 0.00 43 SER A N 12
ATOM 21908 C CA . SER A 1 46 ? 11.124 -5.666 1.963 1.00 0.00 43 SER A CA 12
ATOM 21909 C C . SER A 1 46 ? 12.627 -5.702 2.236 1.00 0.00 43 SER A C 12
ATOM 21910 O O . SER A 1 46 ? 13.124 -5.012 3.128 1.00 0.00 43 SER A O 12
ATOM 21918 N N . LYS A 1 47 ? 13.347 -6.485 1.450 1.00 0.00 44 LYS A N 12
ATOM 21919 C CA . LYS A 1 47 ? 14.778 -6.664 1.642 1.00 0.00 44 LYS A CA 12
ATOM 21920 C C . LYS A 1 47 ? 15.546 -5.370 1.372 1.00 0.00 44 LYS A C 12
ATOM 21921 O O . LYS A 1 47 ? 16.526 -5.065 2.052 1.00 0.00 44 LYS A O 12
ATOM 21940 N N . VAL A 1 48 ? 15.092 -4.610 0.386 1.00 0.00 45 VAL A N 12
ATOM 21941 C CA . VAL A 1 48 ? 15.820 -3.427 -0.054 1.00 0.00 45 VAL A CA 12
ATOM 21942 C C . VAL A 1 48 ? 15.163 -2.129 0.413 1.00 0.00 45 VAL A C 12
ATOM 21943 O O . VAL A 1 48 ? 15.832 -1.217 0.904 1.00 0.00 45 VAL A O 12
ATOM 21956 N N . VAL A 1 49 ? 13.857 -2.054 0.258 1.00 0.00 46 VAL A N 12
ATOM 21957 C CA . VAL A 1 49 ? 13.111 -0.835 0.561 1.00 0.00 46 VAL A CA 12
ATOM 21958 C C . VAL A 1 49 ? 12.864 -0.671 2.058 1.00 0.00 46 VAL A C 12
ATOM 21959 O O . VAL A 1 49 ? 13.043 0.416 2.608 1.00 0.00 46 VAL A O 12
ATOM 21972 N N . PHE A 1 50 ? 12.491 -1.758 2.719 1.00 0.00 47 PHE A N 12
ATOM 21973 C CA . PHE A 1 50 ? 12.052 -1.703 4.115 1.00 0.00 47 PHE A CA 12
ATOM 21974 C C . PHE A 1 50 ? 13.229 -1.640 5.092 1.00 0.00 47 PHE A C 12
ATOM 21975 O O . PHE A 1 50 ? 13.194 -2.244 6.164 1.00 0.00 47 PHE A O 12
ATOM 21992 N N . LYS A 1 51 ? 14.259 -0.896 4.721 1.00 0.00 48 LYS A N 12
ATOM 21993 C CA . LYS A 1 51 ? 15.385 -0.644 5.614 1.00 0.00 48 LYS A CA 12
ATOM 21994 C C . LYS A 1 51 ? 15.766 0.837 5.593 1.00 0.00 48 LYS A C 12
ATOM 21995 O O . LYS A 1 51 ? 16.555 1.303 6.418 1.00 0.00 48 LYS A O 12
ATOM 22014 N N . ASP A 1 52 ? 15.195 1.570 4.649 1.00 0.00 49 ASP A N 12
ATOM 22015 C CA . ASP A 1 52 ? 15.543 2.974 4.451 1.00 0.00 49 ASP A CA 12
ATOM 22016 C C . ASP A 1 52 ? 14.728 3.873 5.376 1.00 0.00 49 ASP A C 12
ATOM 22017 O O . ASP A 1 52 ? 13.509 3.726 5.487 1.00 0.00 49 ASP A O 12
ATOM 22026 N N . SER A 1 53 ? 15.412 4.785 6.049 1.00 0.00 50 SER A N 12
ATOM 22027 C CA . SER A 1 53 ? 14.774 5.697 6.988 1.00 0.00 50 SER A CA 12
ATOM 22028 C C . SER A 1 53 ? 13.913 6.741 6.271 1.00 0.00 50 SER A C 12
ATOM 22029 O O . SER A 1 53 ? 12.717 6.865 6.541 1.00 0.00 50 SER A O 12
ATOM 22037 N N . LEU A 1 54 ? 14.521 7.473 5.344 1.00 0.00 51 LEU A N 12
ATOM 22038 C CA . LEU A 1 54 ? 13.878 8.629 4.733 1.00 0.00 51 LEU A CA 12
ATOM 22039 C C . LEU A 1 54 ? 12.743 8.219 3.801 1.00 0.00 51 LEU A C 12
ATOM 22040 O O . LEU A 1 54 ? 11.700 8.873 3.763 1.00 0.00 51 LEU A O 12
ATOM 22056 N N . VAL A 1 55 ? 12.943 7.144 3.053 1.00 0.00 52 VAL A N 12
ATOM 22057 C CA . VAL A 1 55 ? 11.897 6.637 2.170 1.00 0.00 52 VAL A CA 12
ATOM 22058 C C . VAL A 1 55 ? 10.685 6.191 2.986 1.00 0.00 52 VAL A C 12
ATOM 22059 O O . VAL A 1 55 ? 9.545 6.532 2.663 1.00 0.00 52 VAL A O 12
ATOM 22072 N N . ALA A 1 56 ? 10.944 5.457 4.065 1.00 0.00 53 ALA A N 12
ATOM 22073 C CA . ALA A 1 56 ? 9.878 4.977 4.933 1.00 0.00 53 ALA A CA 12
ATOM 22074 C C . ALA A 1 56 ? 9.141 6.140 5.581 1.00 0.00 53 ALA A C 12
ATOM 22075 O O . ALA A 1 56 ? 7.910 6.171 5.598 1.00 0.00 53 ALA A O 12
ATOM 22082 N N . ASP A 1 57 ? 9.901 7.104 6.097 1.00 0.00 54 ASP A N 12
ATOM 22083 C CA . ASP A 1 57 ? 9.322 8.278 6.748 1.00 0.00 54 ASP A CA 12
ATOM 22084 C C . ASP A 1 57 ? 8.432 9.046 5.778 1.00 0.00 54 ASP A C 12
ATOM 22085 O O . ASP A 1 57 ? 7.324 9.450 6.130 1.00 0.00 54 ASP A O 12
ATOM 22094 N N . TYR A 1 58 ? 8.925 9.226 4.555 1.00 0.00 55 TYR A N 12
ATOM 22095 C CA . TYR A 1 58 ? 8.187 9.929 3.510 1.00 0.00 55 TYR A CA 12
ATOM 22096 C C . TYR A 1 58 ? 6.814 9.298 3.289 1.00 0.00 55 TYR A C 12
ATOM 22097 O O . TYR A 1 58 ? 5.793 9.994 3.295 1.00 0.00 55 TYR A O 12
ATOM 22115 N N . PHE A 1 59 ? 6.792 7.983 3.112 1.00 0.00 56 PHE A N 12
ATOM 22116 C CA . PHE A 1 59 ? 5.546 7.267 2.879 1.00 0.00 56 PHE A CA 12
ATOM 22117 C C . PHE A 1 59 ? 4.666 7.279 4.121 1.00 0.00 56 PHE A C 12
ATOM 22118 O O . PHE A 1 59 ? 3.496 7.625 4.044 1.00 0.00 56 PHE A O 12
ATOM 22135 N N . ASN A 1 60 ? 5.244 6.934 5.267 1.00 0.00 57 ASN A N 12
ATOM 22136 C CA . ASN A 1 60 ? 4.487 6.819 6.517 1.00 0.00 57 ASN A CA 12
ATOM 22137 C C . ASN A 1 60 ? 3.866 8.158 6.923 1.00 0.00 57 ASN A C 12
ATOM 22138 O O . ASN A 1 60 ? 2.816 8.198 7.563 1.00 0.00 57 ASN A O 12
ATOM 22149 N N . ARG A 1 61 ? 4.522 9.252 6.555 1.00 0.00 58 ARG A N 12
ATOM 22150 C CA . ARG A 1 61 ? 4.033 10.579 6.905 1.00 0.00 58 ARG A CA 12
ATOM 22151 C C . ARG A 1 61 ? 2.931 11.044 5.954 1.00 0.00 58 ARG A C 12
ATOM 22152 O O . ARG A 1 61 ? 1.904 11.548 6.395 1.00 0.00 58 ARG A O 12
ATOM 22173 N N . HIS A 1 62 ? 3.145 10.875 4.654 1.00 0.00 59 HIS A N 12
ATOM 22174 C CA . HIS A 1 62 ? 2.210 11.407 3.659 1.00 0.00 59 HIS A CA 12
ATOM 22175 C C . HIS A 1 62 ? 1.079 10.430 3.360 1.00 0.00 59 HIS A C 12
ATOM 22176 O O . HIS A 1 62 ? 0.017 10.830 2.879 1.00 0.00 59 HIS A O 12
ATOM 22191 N N . PHE A 1 63 ? 1.310 9.158 3.637 1.00 0.00 60 PHE A N 12
ATOM 22192 C CA . PHE A 1 63 ? 0.317 8.127 3.390 1.00 0.00 60 PHE A CA 12
ATOM 22193 C C . PHE A 1 63 ? 0.108 7.301 4.649 1.00 0.00 60 PHE A C 12
ATOM 22194 O O . PHE A 1 63 ? 1.070 6.904 5.308 1.00 0.00 60 PHE A O 12
ATOM 22211 N N . VAL A 1 64 ? -1.139 7.041 4.992 1.00 0.00 61 VAL A N 12
ATOM 22212 C CA . VAL A 1 64 ? -1.424 6.162 6.112 1.00 0.00 61 VAL A CA 12
ATOM 22213 C C . VAL A 1 64 ? -1.376 4.709 5.650 1.00 0.00 61 VAL A C 12
ATOM 22214 O O . VAL A 1 64 ? -2.227 4.252 4.886 1.00 0.00 61 VAL A O 12
ATOM 22227 N N . ASN A 1 65 ? -0.355 3.997 6.107 1.00 0.00 62 ASN A N 12
ATOM 22228 C CA . ASN A 1 65 ? -0.076 2.645 5.633 1.00 0.00 62 ASN A CA 12
ATOM 22229 C C . ASN A 1 65 ? -0.970 1.626 6.322 1.00 0.00 62 ASN A C 12
ATOM 22230 O O . ASN A 1 65 ? -0.749 1.273 7.477 1.00 0.00 62 ASN A O 12
ATOM 22241 N N . LEU A 1 66 ? -1.978 1.168 5.603 1.00 0.00 63 LEU A N 12
ATOM 22242 C CA . LEU A 1 66 ? -2.944 0.220 6.128 1.00 0.00 63 LEU A CA 12
ATOM 22243 C C . LEU A 1 66 ? -2.619 -1.195 5.664 1.00 0.00 63 LEU A C 12
ATOM 22244 O O . LEU A 1 66 ? -2.452 -1.439 4.471 1.00 0.00 63 LEU A O 12
ATOM 22260 N N . LYS A 1 67 ? -2.538 -2.119 6.609 1.00 0.00 64 LYS A N 12
ATOM 22261 C CA . LYS A 1 67 ? -2.306 -3.519 6.284 1.00 0.00 64 LYS A CA 12
ATOM 22262 C C . LYS A 1 67 ? -3.632 -4.263 6.158 1.00 0.00 64 LYS A C 12
ATOM 22263 O O . LYS A 1 67 ? -4.396 -4.359 7.123 1.00 0.00 64 LYS A O 12
ATOM 22282 N N . MET A 1 68 ? -3.905 -4.780 4.969 1.00 0.00 65 MET A N 12
ATOM 22283 C CA . MET A 1 68 ? -5.113 -5.554 4.728 1.00 0.00 65 MET A CA 12
ATOM 22284 C C . MET A 1 68 ? -4.773 -6.892 4.093 1.00 0.00 65 MET A C 12
ATOM 22285 O O . MET A 1 68 ? -4.297 -6.955 2.958 1.00 0.00 65 MET A O 12
ATOM 22299 N N . ASP A 1 69 ? -5.006 -7.960 4.838 1.00 0.00 66 ASP A N 12
ATOM 22300 C CA . ASP A 1 69 ? -4.746 -9.306 4.354 1.00 0.00 66 ASP A CA 12
ATOM 22301 C C . ASP A 1 69 ? -5.721 -9.668 3.235 1.00 0.00 66 ASP A C 12
ATOM 22302 O O . ASP A 1 69 ? -6.920 -9.406 3.337 1.00 0.00 66 ASP A O 12
ATOM 22311 N N . MET A 1 70 ? -5.209 -10.276 2.172 1.00 0.00 67 MET A N 12
ATOM 22312 C CA . MET A 1 70 ? -6.041 -10.672 1.031 1.00 0.00 67 MET A CA 12
ATOM 22313 C C . MET A 1 70 ? -6.888 -11.889 1.367 1.00 0.00 67 MET A C 12
ATOM 22314 O O . MET A 1 70 ? -7.853 -12.205 0.675 1.00 0.00 67 MET A O 12
ATOM 22328 N N . GLU A 1 71 ? -6.522 -12.559 2.442 1.00 0.00 68 GLU A N 12
ATOM 22329 C CA . GLU A 1 71 ? -7.157 -13.805 2.831 1.00 0.00 68 GLU A CA 12
ATOM 22330 C C . GLU A 1 71 ? -7.889 -13.615 4.147 1.00 0.00 68 GLU A C 12
ATOM 22331 O O . GLU A 1 71 ? -7.965 -14.511 4.989 1.00 0.00 68 GLU A O 12
ATOM 22343 N N . LYS A 1 72 ? -8.455 -12.430 4.281 1.00 0.00 69 LYS A N 12
ATOM 22344 C CA . LYS A 1 72 ? -9.147 -12.023 5.490 1.00 0.00 69 LYS A CA 12
ATOM 22345 C C . LYS A 1 72 ? -10.661 -12.035 5.260 1.00 0.00 69 LYS A C 12
ATOM 22346 O O . LYS A 1 72 ? -11.119 -12.365 4.164 1.00 0.00 69 LYS A O 12
ATOM 22365 N N . GLY A 1 73 ? -11.426 -11.675 6.292 1.00 0.00 70 GLY A N 12
ATOM 22366 C CA . GLY A 1 73 ? -12.876 -11.627 6.188 1.00 0.00 70 GLY A CA 12
ATOM 22367 C C . GLY A 1 73 ? -13.360 -10.682 5.101 1.00 0.00 70 GLY A C 12
ATOM 22368 O O . GLY A 1 73 ? -14.407 -10.913 4.496 1.00 0.00 70 GLY A O 12
ATOM 22372 N N . GLU A 1 74 ? -12.600 -9.617 4.856 1.00 0.00 71 GLU A N 12
ATOM 22373 C CA . GLU A 1 74 ? -12.923 -8.673 3.788 1.00 0.00 71 GLU A CA 12
ATOM 22374 C C . GLU A 1 74 ? -11.945 -8.836 2.628 1.00 0.00 71 GLU A C 12
ATOM 22375 O O . GLU A 1 74 ? -11.960 -8.061 1.672 1.00 0.00 71 GLU A O 12
ATOM 22387 N N . GLY A 1 75 ? -11.108 -9.862 2.710 1.00 0.00 72 GLY A N 12
ATOM 22388 C CA . GLY A 1 75 ? -10.029 -10.022 1.756 1.00 0.00 72 GLY A CA 12
ATOM 22389 C C . GLY A 1 75 ? -10.508 -10.345 0.358 1.00 0.00 72 GLY A C 12
ATOM 22390 O O . GLY A 1 75 ? -10.046 -9.745 -0.616 1.00 0.00 72 GLY A O 12
ATOM 22394 N N . VAL A 1 76 ? -11.438 -11.282 0.254 1.00 0.00 73 VAL A N 12
ATOM 22395 C CA . VAL A 1 76 ? -11.910 -11.737 -1.047 1.00 0.00 73 VAL A CA 12
ATOM 22396 C C . VAL A 1 76 ? -12.719 -10.641 -1.746 1.00 0.00 73 VAL A C 12
ATOM 22397 O O . VAL A 1 76 ? -12.826 -10.629 -2.975 1.00 0.00 73 VAL A O 12
ATOM 22410 N N . GLU A 1 77 ? -13.260 -9.702 -0.961 1.00 0.00 74 GLU A N 12
ATOM 22411 C CA . GLU A 1 77 ? -13.943 -8.543 -1.530 1.00 0.00 74 GLU A CA 12
ATOM 22412 C C . GLU A 1 77 ? -12.954 -7.688 -2.307 1.00 0.00 74 GLU A C 12
ATOM 22413 O O . GLU A 1 77 ? -13.158 -7.409 -3.485 1.00 0.00 74 GLU A O 12
ATOM 22425 N N . LEU A 1 78 ? -11.875 -7.287 -1.637 1.00 0.00 75 LEU A N 12
ATOM 22426 C CA . LEU A 1 78 ? -10.826 -6.481 -2.254 1.00 0.00 75 LEU A CA 12
ATOM 22427 C C . LEU A 1 78 ? -10.232 -7.203 -3.462 1.00 0.00 75 LEU A C 12
ATOM 22428 O O . LEU A 1 78 ? -9.887 -6.576 -4.466 1.00 0.00 75 LEU A O 12
ATOM 22444 N N . ARG A 1 79 ? -10.131 -8.525 -3.352 1.00 0.00 76 ARG A N 12
ATOM 22445 C CA . ARG A 1 79 ? -9.629 -9.360 -4.438 1.00 0.00 76 ARG A CA 12
ATOM 22446 C C . ARG A 1 79 ? -10.466 -9.203 -5.700 1.00 0.00 76 ARG A C 12
ATOM 22447 O O . ARG A 1 79 ? -9.923 -9.074 -6.796 1.00 0.00 76 ARG A O 12
ATOM 22468 N N . LYS A 1 80 ? -11.781 -9.205 -5.540 1.00 0.00 77 LYS A N 12
ATOM 22469 C CA . LYS A 1 80 ? -12.688 -9.040 -6.666 1.00 0.00 77 LYS A CA 12
ATOM 22470 C C . LYS A 1 80 ? -12.739 -7.578 -7.100 1.00 0.00 77 LYS A C 12
ATOM 22471 O O . LYS A 1 80 ? -12.736 -7.269 -8.292 1.00 0.00 77 LYS A O 12
ATOM 22490 N N . LYS A 1 81 ? -12.769 -6.689 -6.112 1.00 0.00 78 LYS A N 12
ATOM 22491 C CA . LYS A 1 81 ? -12.897 -5.257 -6.345 1.00 0.00 78 LYS A CA 12
ATOM 22492 C C . LYS A 1 81 ? -11.781 -4.714 -7.231 1.00 0.00 78 LYS A C 12
ATOM 22493 O O . LYS A 1 81 ? -12.039 -4.008 -8.207 1.00 0.00 78 LYS A O 12
ATOM 22512 N N . TYR A 1 82 ? -10.549 -5.051 -6.895 1.00 0.00 79 TYR A N 12
ATOM 22513 C CA . TYR A 1 82 ? -9.399 -4.525 -7.614 1.00 0.00 79 TYR A CA 12
ATOM 22514 C C . TYR A 1 82 ? -8.815 -5.578 -8.547 1.00 0.00 79 TYR A C 12
ATOM 22515 O O . TYR A 1 82 ? -7.807 -5.340 -9.214 1.00 0.00 79 TYR A O 12
ATOM 22533 N N . GLY A 1 83 ? -9.473 -6.737 -8.589 1.00 0.00 80 GLY A N 12
ATOM 22534 C CA . GLY A 1 83 ? -9.084 -7.810 -9.491 1.00 0.00 80 GLY A CA 12
ATOM 22535 C C . GLY A 1 83 ? -7.627 -8.190 -9.364 1.00 0.00 80 GLY A C 12
ATOM 22536 O O . GLY A 1 83 ? -6.850 -8.020 -10.307 1.00 0.00 80 GLY A O 12
ATOM 22540 N N . VAL A 1 84 ? -7.246 -8.693 -8.202 1.00 0.00 81 VAL A N 12
ATOM 22541 C CA . VAL A 1 84 ? -5.866 -9.048 -7.963 1.00 0.00 81 VAL A CA 12
ATOM 22542 C C . VAL A 1 84 ? -5.560 -10.439 -8.508 1.00 0.00 81 VAL A C 12
ATOM 22543 O O . VAL A 1 84 ? -6.408 -11.335 -8.480 1.00 0.00 81 VAL A O 12
ATOM 22556 N N . HIS A 1 85 ? -4.361 -10.595 -9.038 1.00 0.00 82 HIS A N 12
ATOM 22557 C CA . HIS A 1 85 ? -3.903 -11.884 -9.537 1.00 0.00 82 HIS A CA 12
ATOM 22558 C C . HIS A 1 85 ? -2.464 -12.130 -9.119 1.00 0.00 82 HIS A C 12
ATOM 22559 O O . HIS A 1 85 ? -2.006 -13.274 -9.077 1.00 0.00 82 HIS A O 12
ATOM 22574 N N . ALA A 1 86 ? -1.756 -11.051 -8.819 1.00 0.00 83 ALA A N 12
ATOM 22575 C CA . ALA A 1 86 ? -0.413 -11.147 -8.284 1.00 0.00 83 ALA A CA 12
ATOM 22576 C C . ALA A 1 86 ? -0.479 -11.224 -6.766 1.00 0.00 83 ALA A C 12
ATOM 22577 O O . ALA A 1 86 ? -1.563 -11.126 -6.183 1.00 0.00 83 ALA A O 12
ATOM 22584 N N . TYR A 1 87 ? 0.665 -11.381 -6.126 1.00 0.00 84 TYR A N 12
ATOM 22585 C CA . TYR A 1 87 ? 0.705 -11.504 -4.674 1.00 0.00 84 TYR A CA 12
ATOM 22586 C C . TYR A 1 87 ? 0.878 -10.143 -3.991 1.00 0.00 84 TYR A C 12
ATOM 22587 O O . TYR A 1 87 ? 0.139 -9.832 -3.055 1.00 0.00 84 TYR A O 12
ATOM 22605 N N . PRO A 1 88 ? 1.851 -9.305 -4.416 1.00 0.00 85 PRO A N 12
ATOM 22606 C CA . PRO A 1 88 ? 1.980 -7.960 -3.884 1.00 0.00 85 PRO A CA 12
ATOM 22607 C C . PRO A 1 88 ? 1.171 -6.939 -4.689 1.00 0.00 85 PRO A C 12
ATOM 22608 O O . PRO A 1 88 ? 1.497 -6.634 -5.841 1.00 0.00 85 PRO A O 12
ATOM 22619 N N . THR A 1 89 ? 0.105 -6.425 -4.092 1.00 0.00 86 THR A N 12
ATOM 22620 C CA . THR A 1 89 ? -0.751 -5.459 -4.763 1.00 0.00 86 THR A CA 12
ATOM 22621 C C . THR A 1 89 ? -1.025 -4.256 -3.855 1.00 0.00 86 THR A C 12
ATOM 22622 O O . THR A 1 89 ? -1.605 -4.395 -2.780 1.00 0.00 86 THR A O 12
ATOM 22633 N N . LEU A 1 90 ? -0.601 -3.077 -4.293 1.00 0.00 87 LEU A N 12
ATOM 22634 C CA . LEU A 1 90 ? -0.723 -1.873 -3.482 1.00 0.00 87 LEU A CA 12
ATOM 22635 C C . LEU A 1 90 ? -1.785 -0.943 -4.061 1.00 0.00 87 LEU A C 12
ATOM 22636 O O . LEU A 1 90 ? -1.939 -0.846 -5.279 1.00 0.00 87 LEU A O 12
ATOM 22652 N N . LEU A 1 91 ? -2.527 -0.277 -3.186 1.00 0.00 88 LEU A N 12
ATOM 22653 C CA . LEU A 1 91 ? -3.609 0.604 -3.612 1.00 0.00 88 LEU A CA 12
ATOM 22654 C C . LEU A 1 91 ? -3.490 1.983 -2.974 1.00 0.00 88 LEU A C 12
ATOM 22655 O O . LEU A 1 91 ? -3.111 2.110 -1.809 1.00 0.00 88 LEU A O 12
ATOM 22671 N N . PHE A 1 92 ? -3.812 3.007 -3.753 1.00 0.00 89 PHE A N 12
ATOM 22672 C CA . PHE A 1 92 ? -3.866 4.375 -3.259 1.00 0.00 89 PHE A CA 12
ATOM 22673 C C . PHE A 1 92 ? -5.297 4.888 -3.357 1.00 0.00 89 PHE A C 12
ATOM 22674 O O . PHE A 1 92 ? -5.842 5.027 -4.459 1.00 0.00 89 PHE A O 12
ATOM 22691 N N . ILE A 1 93 ? -5.908 5.159 -2.215 1.00 0.00 90 ILE A N 12
ATOM 22692 C CA . ILE A 1 93 ? -7.314 5.526 -2.181 1.00 0.00 90 ILE A CA 12
ATOM 22693 C C . ILE A 1 93 ? -7.540 6.799 -1.359 1.00 0.00 90 ILE A C 12
ATOM 22694 O O . ILE A 1 93 ? -6.830 7.058 -0.382 1.00 0.00 90 ILE A O 12
ATOM 22710 N N . ASN A 1 94 ? -8.512 7.602 -1.786 1.00 0.00 91 ASN A N 12
ATOM 22711 C CA . ASN A 1 94 ? -8.871 8.837 -1.090 1.00 0.00 91 ASN A CA 12
ATOM 22712 C C . ASN A 1 94 ? -9.772 8.547 0.101 1.00 0.00 91 ASN A C 12
ATOM 22713 O O . ASN A 1 94 ? -10.287 7.436 0.245 1.00 0.00 91 ASN A O 12
ATOM 22724 N N . SER A 1 95 ? -9.985 9.565 0.924 1.00 0.00 92 SER A N 12
ATOM 22725 C CA . SER A 1 95 ? -10.809 9.446 2.119 1.00 0.00 92 SER A CA 12
ATOM 22726 C C . SER A 1 95 ? -12.262 9.125 1.759 1.00 0.00 92 SER A C 12
ATOM 22727 O O . SER A 1 95 ? -12.990 8.510 2.537 1.00 0.00 92 SER A O 12
ATOM 22735 N N . SER A 1 96 ? -12.669 9.541 0.568 1.00 0.00 93 SER A N 12
ATOM 22736 C CA . SER A 1 96 ? -14.027 9.325 0.087 1.00 0.00 93 SER A CA 12
ATOM 22737 C C . SER A 1 96 ? -14.201 7.920 -0.491 1.00 0.00 93 SER A C 12
ATOM 22738 O O . SER A 1 96 ? -15.314 7.501 -0.809 1.00 0.00 93 SER A O 12
ATOM 22746 N N . GLY A 1 97 ? -13.100 7.189 -0.611 1.00 0.00 94 GLY A N 12
ATOM 22747 C CA . GLY A 1 97 ? -13.160 5.868 -1.206 1.00 0.00 94 GLY A CA 12
ATOM 22748 C C . GLY A 1 97 ? -12.942 5.908 -2.706 1.00 0.00 94 GLY A C 12
ATOM 22749 O O . GLY A 1 97 ? -13.511 5.106 -3.451 1.00 0.00 94 GLY A O 12
ATOM 22753 N N . GLU A 1 98 ? -12.121 6.848 -3.147 1.00 0.00 95 GLU A N 12
ATOM 22754 C CA . GLU A 1 98 ? -11.802 6.994 -4.561 1.00 0.00 95 GLU A CA 12
ATOM 22755 C C . GLU A 1 98 ? -10.408 6.458 -4.850 1.00 0.00 95 GLU A C 12
ATOM 22756 O O . GLU A 1 98 ? -9.452 6.806 -4.163 1.00 0.00 95 GLU A O 12
ATOM 22768 N N . VAL A 1 99 ? -10.294 5.623 -5.866 1.00 0.00 96 VAL A N 12
ATOM 22769 C CA . VAL A 1 99 ? -9.012 5.043 -6.235 1.00 0.00 96 VAL A CA 12
ATOM 22770 C C . VAL A 1 99 ? -8.274 5.980 -7.183 1.00 0.00 96 VAL A C 12
ATOM 22771 O O . VAL A 1 99 ? -8.729 6.230 -8.301 1.00 0.00 96 VAL A O 12
ATOM 22784 N N . VAL A 1 100 ? -7.149 6.516 -6.735 1.00 0.00 97 VAL A N 12
ATOM 22785 C CA . VAL A 1 100 ? -6.380 7.442 -7.557 1.00 0.00 97 VAL A CA 12
ATOM 22786 C C . VAL A 1 100 ? -5.375 6.699 -8.428 1.00 0.00 97 VAL A C 12
ATOM 22787 O O . VAL A 1 100 ? -5.021 7.162 -9.514 1.00 0.00 97 VAL A O 12
ATOM 22800 N N . TYR A 1 101 ? -4.931 5.541 -7.952 1.00 0.00 98 TYR A N 12
ATOM 22801 C CA . TYR A 1 101 ? -3.947 4.743 -8.666 1.00 0.00 98 TYR A CA 12
ATOM 22802 C C . TYR A 1 101 ? -3.893 3.334 -8.086 1.00 0.00 98 TYR A C 12
ATOM 22803 O O . TYR A 1 101 ? -3.951 3.156 -6.867 1.00 0.00 98 TYR A O 12
ATOM 22821 N N . ARG A 1 102 ? -3.803 2.341 -8.958 1.00 0.00 99 ARG A N 12
ATOM 22822 C CA . ARG A 1 102 ? -3.648 0.963 -8.523 1.00 0.00 99 ARG A CA 12
ATOM 22823 C C . ARG A 1 102 ? -2.263 0.463 -8.912 1.00 0.00 99 ARG A C 12
ATOM 22824 O O . ARG A 1 102 ? -1.756 0.790 -9.988 1.00 0.00 99 ARG A O 12
ATOM 22845 N N . LEU A 1 103 ? -1.645 -0.303 -8.032 1.00 0.00 100 LEU A N 12
ATOM 22846 C CA . LEU A 1 103 ? -0.295 -0.779 -8.263 1.00 0.00 100 LEU A CA 12
ATOM 22847 C C . LEU A 1 103 ? -0.228 -2.299 -8.168 1.00 0.00 100 LEU A C 12
ATOM 22848 O O . LEU A 1 103 ? -0.675 -2.894 -7.186 1.00 0.00 100 LEU A O 12
ATOM 22864 N N . VAL A 1 104 ? 0.313 -2.917 -9.204 1.00 0.00 101 VAL A N 12
ATOM 22865 C CA . VAL A 1 104 ? 0.501 -4.358 -9.231 1.00 0.00 101 VAL A CA 12
ATOM 22866 C C . VAL A 1 104 ? 1.967 -4.682 -9.489 1.00 0.00 101 VAL A C 12
ATOM 22867 O O . VAL A 1 104 ? 2.477 -4.458 -10.588 1.00 0.00 101 VAL A O 12
ATOM 22880 N N . GLY A 1 105 ? 2.643 -5.197 -8.474 1.00 0.00 102 GLY A N 12
ATOM 22881 C CA . GLY A 1 105 ? 4.063 -5.456 -8.588 1.00 0.00 102 GLY A CA 12
ATOM 22882 C C . GLY A 1 105 ? 4.872 -4.475 -7.770 1.00 0.00 102 GLY A C 12
ATOM 22883 O O . GLY A 1 105 ? 4.395 -3.383 -7.456 1.00 0.00 102 GLY A O 12
ATOM 22887 N N . ALA A 1 106 ? 6.096 -4.846 -7.428 1.00 0.00 103 ALA A N 12
ATOM 22888 C CA . ALA A 1 106 ? 6.913 -4.022 -6.553 1.00 0.00 103 ALA A CA 12
ATOM 22889 C C . ALA A 1 106 ? 8.386 -4.099 -6.928 1.00 0.00 103 ALA A C 12
ATOM 22890 O O . ALA A 1 106 ? 9.014 -5.155 -6.827 1.00 0.00 103 ALA A O 12
ATOM 22897 N N . GLU A 1 107 ? 8.923 -2.971 -7.363 1.00 0.00 104 GLU A N 12
ATOM 22898 C CA . GLU A 1 107 ? 10.334 -2.866 -7.696 1.00 0.00 104 GLU A CA 12
ATOM 22899 C C . GLU A 1 107 ? 11.091 -2.192 -6.558 1.00 0.00 104 GLU A C 12
ATOM 22900 O O . GLU A 1 107 ? 10.522 -1.913 -5.502 1.00 0.00 104 GLU A O 12
ATOM 22912 N N . ASP A 1 108 ? 12.378 -1.939 -6.780 1.00 0.00 105 ASP A N 12
ATOM 22913 C CA . ASP A 1 108 ? 13.216 -1.247 -5.801 1.00 0.00 105 ASP A CA 12
ATOM 22914 C C . ASP A 1 108 ? 12.650 0.131 -5.468 1.00 0.00 105 ASP A C 12
ATOM 22915 O O . ASP A 1 108 ? 11.843 0.672 -6.221 1.00 0.00 105 ASP A O 12
ATOM 22924 N N . ALA A 1 109 ? 13.111 0.701 -4.354 1.00 0.00 106 ALA A N 12
ATOM 22925 C CA . ALA A 1 109 ? 12.558 1.950 -3.813 1.00 0.00 106 ALA A CA 12
ATOM 22926 C C . ALA A 1 109 ? 12.390 3.058 -4.868 1.00 0.00 106 ALA A C 12
ATOM 22927 O O . ALA A 1 109 ? 11.287 3.587 -5.017 1.00 0.00 106 ALA A O 12
ATOM 22934 N N . PRO A 1 110 ? 13.451 3.431 -5.626 1.00 0.00 107 PRO A N 12
ATOM 22935 C CA . PRO A 1 110 ? 13.344 4.496 -6.633 1.00 0.00 107 PRO A CA 12
ATOM 22936 C C . PRO A 1 110 ? 12.356 4.138 -7.739 1.00 0.00 107 PRO A C 12
ATOM 22937 O O . PRO A 1 110 ? 11.596 4.987 -8.205 1.00 0.00 107 PRO A O 12
ATOM 22948 N N . GLU A 1 111 ? 12.360 2.870 -8.134 1.00 0.00 108 GLU A N 12
ATOM 22949 C CA . GLU A 1 111 ? 11.491 2.385 -9.194 1.00 0.00 108 GLU A CA 12
ATOM 22950 C C . GLU A 1 111 ? 10.035 2.390 -8.738 1.00 0.00 108 GLU A C 12
ATOM 22951 O O . GLU A 1 111 ? 9.141 2.816 -9.471 1.00 0.00 108 GLU A O 12
ATOM 22963 N N . LEU A 1 112 ? 9.813 1.914 -7.520 1.00 0.00 109 LEU A N 12
ATOM 22964 C CA . LEU A 1 112 ? 8.486 1.888 -6.922 1.00 0.00 109 LEU A CA 12
ATOM 22965 C C . LEU A 1 112 ? 7.934 3.301 -6.821 1.00 0.00 109 LEU A C 12
ATOM 22966 O O . LEU A 1 112 ? 6.813 3.581 -7.250 1.00 0.00 109 LEU A O 12
ATOM 22982 N N . LEU A 1 113 ? 8.744 4.186 -6.257 1.00 0.00 110 LEU A N 12
ATOM 22983 C CA . LEU A 1 113 ? 8.370 5.584 -6.094 1.00 0.00 110 LEU A CA 12
ATOM 22984 C C . LEU A 1 113 ? 8.092 6.239 -7.445 1.00 0.00 110 LEU A C 12
ATOM 22985 O O . LEU A 1 113 ? 7.181 7.052 -7.568 1.00 0.00 110 LEU A O 12
ATOM 23001 N N . LYS A 1 114 ? 8.868 5.872 -8.458 1.00 0.00 111 LYS A N 12
ATOM 23002 C CA . LYS A 1 114 ? 8.677 6.407 -9.801 1.00 0.00 111 LYS A CA 12
ATOM 23003 C C . LYS A 1 114 ? 7.283 6.048 -10.313 1.00 0.00 111 LYS A C 12
ATOM 23004 O O . LYS A 1 114 ? 6.565 6.895 -10.844 1.00 0.00 111 LYS A O 12
ATOM 23023 N N . LYS A 1 115 ? 6.901 4.790 -10.120 1.00 0.00 112 LYS A N 12
ATOM 23024 C CA . LYS A 1 115 ? 5.599 4.303 -10.561 1.00 0.00 112 LYS A CA 12
ATOM 23025 C C . LYS A 1 115 ? 4.460 5.057 -9.882 1.00 0.00 112 LYS A C 12
ATOM 23026 O O . LYS A 1 115 ? 3.577 5.600 -10.551 1.00 0.00 112 LYS A O 12
ATOM 23045 N N . VAL A 1 116 ? 4.489 5.090 -8.555 1.00 0.00 113 VAL A N 12
ATOM 23046 C CA . VAL A 1 116 ? 3.443 5.688 -7.776 1.00 0.00 113 VAL A CA 12
ATOM 23047 C C . VAL A 1 116 ? 3.393 7.207 -7.957 1.00 0.00 113 VAL A C 12
ATOM 23048 O O . VAL A 1 116 ? 2.315 7.798 -7.952 1.00 0.00 113 VAL A O 12
ATOM 23061 N N . LYS A 1 117 ? 4.556 7.830 -8.130 1.00 0.00 114 LYS A N 12
ATOM 23062 C CA . LYS A 1 117 ? 4.633 9.277 -8.298 1.00 0.00 114 LYS A CA 12
ATOM 23063 C C . LYS A 1 117 ? 3.915 9.716 -9.571 1.00 0.00 114 LYS A C 12
ATOM 23064 O O . LYS A 1 117 ? 3.225 10.732 -9.585 1.00 0.00 114 LYS A O 12
ATOM 23083 N N . LEU A 1 118 ? 4.063 8.942 -10.640 1.00 0.00 115 LEU A N 12
ATOM 23084 C CA . LEU A 1 118 ? 3.400 9.261 -11.901 1.00 0.00 115 LEU A CA 12
ATOM 23085 C C . LEU A 1 118 ? 1.912 8.921 -11.838 1.00 0.00 115 LEU A C 12
ATOM 23086 O O . LEU A 1 118 ? 1.132 9.323 -12.704 1.00 0.00 115 LEU A O 12
ATOM 23102 N N . GLY A 1 119 ? 1.528 8.182 -10.809 1.00 0.00 116 GLY A N 12
ATOM 23103 C CA . GLY A 1 119 ? 0.138 7.829 -10.629 1.00 0.00 116 GLY A CA 12
ATOM 23104 C C . GLY A 1 119 ? -0.605 8.830 -9.764 1.00 0.00 116 GLY A C 12
ATOM 23105 O O . GLY A 1 119 ? -1.719 9.236 -10.093 1.00 0.00 116 GLY A O 12
ATOM 23109 N N . VAL A 1 120 ? 0.020 9.232 -8.663 1.00 0.00 117 VAL A N 12
ATOM 23110 C CA . VAL A 1 120 ? -0.613 10.129 -7.704 1.00 0.00 117 VAL A CA 12
ATOM 23111 C C . VAL A 1 120 ? -0.460 11.592 -8.115 1.00 0.00 117 VAL A C 12
ATOM 23112 O O . VAL A 1 120 ? -1.421 12.367 -8.043 1.00 0.00 117 VAL A O 12
ATOM 23125 N N . GLU A 1 121 ? 0.737 11.968 -8.555 1.00 0.00 118 GLU A N 12
ATOM 23126 C CA . GLU A 1 121 ? 1.016 13.355 -8.914 1.00 0.00 118 GLU A CA 12
ATOM 23127 C C . GLU A 1 121 ? 0.372 13.730 -10.241 1.00 0.00 118 GLU A C 12
ATOM 23128 O O . GLU A 1 121 ? 0.984 13.588 -11.304 1.00 0.00 118 GLU A O 12
ATOM 23140 N N . SER A 1 122 ? -0.878 14.171 -10.155 1.00 0.00 119 SER A N 12
ATOM 23141 C CA . SER A 1 122 ? -1.621 14.698 -11.293 1.00 0.00 119 SER A CA 12
ATOM 23142 C C . SER A 1 122 ? -1.888 13.625 -12.349 1.00 0.00 119 SER A C 12
ATOM 23143 O O . SER A 1 122 ? -1.028 13.307 -13.175 1.00 0.00 119 SER A O 12
ATOM 23151 N N . GLU A 1 123 ? -3.088 13.063 -12.311 1.00 0.00 120 GLU A N 12
ATOM 23152 C CA . GLU A 1 123 ? -3.531 12.142 -13.350 1.00 0.00 120 GLU A CA 12
ATOM 23153 C C . GLU A 1 123 ? -4.059 12.949 -14.531 1.00 0.00 120 GLU A C 12
ATOM 23154 O O . GLU A 1 123 ? -3.934 12.553 -15.690 1.00 0.00 120 GLU A O 12
ATOM 23166 N N . GLY A 1 124 ? -4.633 14.100 -14.212 1.00 0.00 121 GLY A N 12
ATOM 23167 C CA . GLY A 1 124 ? -5.156 14.987 -15.224 1.00 0.00 121 GLY A CA 12
ATOM 23168 C C . GLY A 1 124 ? -5.174 16.416 -14.734 1.00 0.00 121 GLY A C 12
ATOM 23169 O O . GLY A 1 124 ? -5.283 16.615 -13.506 1.00 0.00 121 GLY A O 12
ATOM 23173 N N . ALA A 1 4 ? 18.535 6.309 11.785 1.00 0.00 1 ALA A N 13
ATOM 23174 C CA . ALA A 1 4 ? 18.561 5.248 10.756 1.00 0.00 1 ALA A CA 13
ATOM 23175 C C . ALA A 1 4 ? 18.501 3.869 11.404 1.00 0.00 1 ALA A C 13
ATOM 23176 O O . ALA A 1 4 ? 19.506 3.361 11.903 1.00 0.00 1 ALA A O 13
ATOM 23183 N N . GLN A 1 5 ? 17.313 3.276 11.413 1.00 0.00 2 GLN A N 13
ATOM 23184 C CA . GLN A 1 5 ? 17.118 1.953 11.991 1.00 0.00 2 GLN A CA 13
ATOM 23185 C C . GLN A 1 5 ? 16.429 1.052 10.980 1.00 0.00 2 GLN A C 13
ATOM 23186 O O . GLN A 1 5 ? 15.991 1.516 9.924 1.00 0.00 2 GLN A O 13
ATOM 23200 N N . ALA A 1 6 ? 16.318 -0.229 11.308 1.00 0.00 3 ALA A N 13
ATOM 23201 C CA . ALA A 1 6 ? 15.576 -1.163 10.477 1.00 0.00 3 ALA A CA 13
ATOM 23202 C C . ALA A 1 6 ? 14.087 -1.061 10.793 1.00 0.00 3 ALA A C 13
ATOM 23203 O O . ALA A 1 6 ? 13.485 -1.985 11.340 1.00 0.00 3 ALA A O 13
ATOM 23210 N N . ASP A 1 7 ? 13.521 0.098 10.489 1.00 0.00 4 ASP A N 13
ATOM 23211 C CA . ASP A 1 7 ? 12.115 0.372 10.748 1.00 0.00 4 ASP A CA 13
ATOM 23212 C C . ASP A 1 7 ? 11.350 0.417 9.436 1.00 0.00 4 ASP A C 13
ATOM 23213 O O . ASP A 1 7 ? 10.347 -0.276 9.264 1.00 0.00 4 ASP A O 13
ATOM 23222 N N . GLY A 1 8 ? 11.859 1.216 8.503 1.00 0.00 5 GLY A N 13
ATOM 23223 C CA . GLY A 1 8 ? 11.280 1.289 7.178 1.00 0.00 5 GLY A CA 13
ATOM 23224 C C . GLY A 1 8 ? 9.848 1.780 7.170 1.00 0.00 5 GLY A C 13
ATOM 23225 O O . GLY A 1 8 ? 9.462 2.627 7.975 1.00 0.00 5 GLY A O 13
ATOM 23229 N N . ILE A 1 9 ? 9.064 1.248 6.250 1.00 0.00 6 ILE A N 13
ATOM 23230 C CA . ILE A 1 9 ? 7.674 1.639 6.108 1.00 0.00 6 ILE A CA 13
ATOM 23231 C C . ILE A 1 9 ? 6.814 0.907 7.131 1.00 0.00 6 ILE A C 13
ATOM 23232 O O . ILE A 1 9 ? 6.775 -0.325 7.163 1.00 0.00 6 ILE A O 13
ATOM 23248 N N . ALA A 1 10 ? 6.134 1.670 7.967 1.00 0.00 7 ALA A N 13
ATOM 23249 C CA . ALA A 1 10 ? 5.322 1.106 9.026 1.00 0.00 7 ALA A CA 13
ATOM 23250 C C . ALA A 1 10 ? 3.871 0.995 8.586 1.00 0.00 7 ALA A C 13
ATOM 23251 O O . ALA A 1 10 ? 3.146 1.993 8.539 1.00 0.00 7 ALA A O 13
ATOM 23258 N N . PHE A 1 11 ? 3.457 -0.213 8.251 1.00 0.00 8 PHE A N 13
ATOM 23259 C CA . PHE A 1 11 ? 2.089 -0.456 7.851 1.00 0.00 8 PHE A CA 13
ATOM 23260 C C . PHE A 1 11 ? 1.214 -0.647 9.078 1.00 0.00 8 PHE A C 13
ATOM 23261 O O . PHE A 1 11 ? 1.437 -1.553 9.882 1.00 0.00 8 PHE A O 13
ATOM 23278 N N . ARG A 1 12 ? 0.227 0.218 9.229 1.00 0.00 9 ARG A N 13
ATOM 23279 C CA . ARG A 1 12 ? -0.660 0.155 10.373 1.00 0.00 9 ARG A CA 13
ATOM 23280 C C . ARG A 1 12 ? -1.761 -0.859 10.114 1.00 0.00 9 ARG A C 13
ATOM 23281 O O . ARG A 1 12 ? -2.532 -0.733 9.158 1.00 0.00 9 ARG A O 13
ATOM 23302 N N . GLU A 1 13 ? -1.811 -1.877 10.955 1.00 0.00 10 GLU A N 13
ATOM 23303 C CA . GLU A 1 13 ? -2.783 -2.943 10.805 1.00 0.00 10 GLU A CA 13
ATOM 23304 C C . GLU A 1 13 ? -4.122 -2.514 11.378 1.00 0.00 10 GLU A C 13
ATOM 23305 O O . GLU A 1 13 ? -4.342 -2.565 12.591 1.00 0.00 10 GLU A O 13
ATOM 23317 N N . LEU A 1 14 ? -4.991 -2.049 10.500 1.00 0.00 11 LEU A N 13
ATOM 23318 C CA . LEU A 1 14 ? -6.294 -1.563 10.882 1.00 0.00 11 LEU A CA 13
ATOM 23319 C C . LEU A 1 14 ? -7.379 -2.343 10.148 1.00 0.00 11 LEU A C 13
ATOM 23320 O O . LEU A 1 14 ? -7.088 -3.070 9.197 1.00 0.00 11 LEU A O 13
ATOM 23336 N N . SER A 1 15 ? -8.622 -2.192 10.582 1.00 0.00 12 SER A N 13
ATOM 23337 C CA . SER A 1 15 ? -9.735 -2.837 9.914 1.00 0.00 12 SER A CA 13
ATOM 23338 C C . SER A 1 15 ? -10.175 -2.013 8.707 1.00 0.00 12 SER A C 13
ATOM 23339 O O . SER A 1 15 ? -9.643 -0.926 8.459 1.00 0.00 12 SER A O 13
ATOM 23347 N N . PHE A 1 16 ? -11.145 -2.529 7.966 1.00 0.00 13 PHE A N 13
ATOM 23348 C CA . PHE A 1 16 ? -11.673 -1.836 6.791 1.00 0.00 13 PHE A CA 13
ATOM 23349 C C . PHE A 1 16 ? -12.216 -0.442 7.155 1.00 0.00 13 PHE A C 13
ATOM 23350 O O . PHE A 1 16 ? -11.756 0.558 6.598 1.00 0.00 13 PHE A O 13
ATOM 23367 N N . PRO A 1 17 ? -13.183 -0.334 8.098 1.00 0.00 14 PRO A N 13
ATOM 23368 C CA . PRO A 1 17 ? -13.722 0.968 8.507 1.00 0.00 14 PRO A CA 13
ATOM 23369 C C . PRO A 1 17 ? -12.668 1.846 9.178 1.00 0.00 14 PRO A C 13
ATOM 23370 O O . PRO A 1 17 ? -12.646 3.062 8.987 1.00 0.00 14 PRO A O 13
ATOM 23381 N N . GLU A 1 18 ? -11.794 1.213 9.952 1.00 0.00 15 GLU A N 13
ATOM 23382 C CA . GLU A 1 18 ? -10.743 1.894 10.664 1.00 0.00 15 GLU A CA 13
ATOM 23383 C C . GLU A 1 18 ? -9.837 2.646 9.700 1.00 0.00 15 GLU A C 13
ATOM 23384 O O . GLU A 1 18 ? -9.551 3.823 9.890 1.00 0.00 15 GLU A O 13
ATOM 23396 N N . ALA A 1 19 ? -9.396 1.945 8.663 1.00 0.00 16 ALA A N 13
ATOM 23397 C CA . ALA A 1 19 ? -8.501 2.521 7.669 1.00 0.00 16 ALA A CA 13
ATOM 23398 C C . ALA A 1 19 ? -9.162 3.674 6.927 1.00 0.00 16 ALA A C 13
ATOM 23399 O O . ALA A 1 19 ? -8.531 4.704 6.682 1.00 0.00 16 ALA A O 13
ATOM 23406 N N . LEU A 1 20 ? -10.432 3.493 6.578 1.00 0.00 17 LEU A N 13
ATOM 23407 C CA . LEU A 1 20 ? -11.190 4.520 5.874 1.00 0.00 17 LEU A CA 13
ATOM 23408 C C . LEU A 1 20 ? -11.272 5.775 6.738 1.00 0.00 17 LEU A C 13
ATOM 23409 O O . LEU A 1 20 ? -10.964 6.879 6.287 1.00 0.00 17 LEU A O 13
ATOM 23425 N N . LYS A 1 21 ? -11.663 5.588 7.994 1.00 0.00 18 LYS A N 13
ATOM 23426 C CA . LYS A 1 21 ? -11.748 6.672 8.945 1.00 0.00 18 LYS A CA 13
ATOM 23427 C C . LYS A 1 21 ? -10.383 7.321 9.154 1.00 0.00 18 LYS A C 13
ATOM 23428 O O . LYS A 1 21 ? -10.272 8.540 9.226 1.00 0.00 18 LYS A O 13
ATOM 23447 N N . ARG A 1 22 ? -9.350 6.493 9.227 1.00 0.00 19 ARG A N 13
ATOM 23448 C CA . ARG A 1 22 ? -7.995 6.951 9.448 1.00 0.00 19 ARG A CA 13
ATOM 23449 C C . ARG A 1 22 ? -7.539 7.878 8.323 1.00 0.00 19 ARG A C 13
ATOM 23450 O O . ARG A 1 22 ? -6.940 8.925 8.575 1.00 0.00 19 ARG A O 13
ATOM 23471 N N . ALA A 1 23 ? -7.840 7.499 7.089 1.00 0.00 20 ALA A N 13
ATOM 23472 C CA . ALA A 1 23 ? -7.488 8.316 5.938 1.00 0.00 20 ALA A CA 13
ATOM 23473 C C . ALA A 1 23 ? -8.198 9.665 5.994 1.00 0.00 20 ALA A C 13
ATOM 23474 O O . ALA A 1 23 ? -7.636 10.691 5.615 1.00 0.00 20 ALA A O 13
ATOM 23481 N N . GLU A 1 24 ? -9.426 9.655 6.496 1.00 0.00 21 GLU A N 13
ATOM 23482 C CA . GLU A 1 24 ? -10.235 10.862 6.595 1.00 0.00 21 GLU A CA 13
ATOM 23483 C C . GLU A 1 24 ? -9.798 11.766 7.750 1.00 0.00 21 GLU A C 13
ATOM 23484 O O . GLU A 1 24 ? -9.722 12.984 7.592 1.00 0.00 21 GLU A O 13
ATOM 23496 N N . VAL A 1 25 ? -9.520 11.175 8.910 1.00 0.00 22 VAL A N 13
ATOM 23497 C CA . VAL A 1 25 ? -9.192 11.955 10.107 1.00 0.00 22 VAL A CA 13
ATOM 23498 C C . VAL A 1 25 ? -7.833 12.643 9.990 1.00 0.00 22 VAL A C 13
ATOM 23499 O O . VAL A 1 25 ? -7.617 13.702 10.580 1.00 0.00 22 VAL A O 13
ATOM 23512 N N . GLU A 1 26 ? -6.914 12.042 9.244 1.00 0.00 23 GLU A N 13
ATOM 23513 C CA . GLU A 1 26 ? -5.634 12.689 8.979 1.00 0.00 23 GLU A CA 13
ATOM 23514 C C . GLU A 1 26 ? -5.690 13.441 7.657 1.00 0.00 23 GLU A C 13
ATOM 23515 O O . GLU A 1 26 ? -4.855 14.312 7.391 1.00 0.00 23 GLU A O 13
ATOM 23527 N N . ASP A 1 27 ? -6.696 13.103 6.852 1.00 0.00 24 ASP A N 13
ATOM 23528 C CA . ASP A 1 27 ? -6.891 13.687 5.525 1.00 0.00 24 ASP A CA 13
ATOM 23529 C C . ASP A 1 27 ? -5.644 13.489 4.672 1.00 0.00 24 ASP A C 13
ATOM 23530 O O . ASP A 1 27 ? -4.876 14.419 4.424 1.00 0.00 24 ASP A O 13
ATOM 23539 N N . LYS A 1 28 ? -5.430 12.248 4.269 1.00 0.00 25 LYS A N 13
ATOM 23540 C CA . LYS A 1 28 ? -4.257 11.875 3.495 1.00 0.00 25 LYS A CA 13
ATOM 23541 C C . LYS A 1 28 ? -4.638 10.822 2.467 1.00 0.00 25 LYS A C 13
ATOM 23542 O O . LYS A 1 28 ? -5.769 10.338 2.458 1.00 0.00 25 LYS A O 13
ATOM 23561 N N . LEU A 1 29 ? -3.698 10.464 1.613 1.00 0.00 26 LEU A N 13
ATOM 23562 C CA . LEU A 1 29 ? -3.930 9.418 0.635 1.00 0.00 26 LEU A CA 13
ATOM 23563 C C . LEU A 1 29 ? -3.745 8.052 1.285 1.00 0.00 26 LEU A C 13
ATOM 23564 O O . LEU A 1 29 ? -2.788 7.831 2.033 1.00 0.00 26 LEU A O 13
ATOM 23580 N N . LEU A 1 30 ? -4.668 7.148 1.001 1.00 0.00 27 LEU A N 13
ATOM 23581 C CA . LEU A 1 30 ? -4.667 5.828 1.608 1.00 0.00 27 LEU A CA 13
ATOM 23582 C C . LEU A 1 30 ? -3.872 4.843 0.759 1.00 0.00 27 LEU A C 13
ATOM 23583 O O . LEU A 1 30 ? -4.256 4.517 -0.366 1.00 0.00 27 LEU A O 13
ATOM 23599 N N . PHE A 1 31 ? -2.755 4.390 1.302 1.00 0.00 28 PHE A N 13
ATOM 23600 C CA . PHE A 1 31 ? -1.936 3.386 0.647 1.00 0.00 28 PHE A CA 13
ATOM 23601 C C . PHE A 1 31 ? -2.231 2.022 1.252 1.00 0.00 28 PHE A C 13
ATOM 23602 O O . PHE A 1 31 ? -1.869 1.744 2.395 1.00 0.00 28 PHE A O 13
ATOM 23619 N N . VAL A 1 32 ? -2.903 1.182 0.491 1.00 0.00 29 VAL A N 13
ATOM 23620 C CA . VAL A 1 32 ? -3.291 -0.131 0.971 1.00 0.00 29 VAL A CA 13
ATOM 23621 C C . VAL A 1 32 ? -2.330 -1.192 0.457 1.00 0.00 29 VAL A C 13
ATOM 23622 O O . VAL A 1 32 ? -2.251 -1.444 -0.749 1.00 0.00 29 VAL A O 13
ATOM 23635 N N . ASP A 1 33 ? -1.583 -1.793 1.370 1.00 0.00 30 ASP A N 13
ATOM 23636 C CA . ASP A 1 33 ? -0.688 -2.884 1.022 1.00 0.00 30 ASP A CA 13
ATOM 23637 C C . ASP A 1 33 ? -1.453 -4.194 1.076 1.00 0.00 30 ASP A C 13
ATOM 23638 O O . ASP A 1 33 ? -1.865 -4.645 2.153 1.00 0.00 30 ASP A O 13
ATOM 23647 N N . CYS A 1 34 ? -1.688 -4.771 -0.090 1.00 0.00 31 CYS A N 13
ATOM 23648 C CA . CYS A 1 34 ? -2.403 -6.029 -0.188 1.00 0.00 31 CYS A CA 13
ATOM 23649 C C . CYS A 1 34 ? -1.452 -7.130 -0.622 1.00 0.00 31 CYS A C 13
ATOM 23650 O O . CYS A 1 34 ? -0.970 -7.141 -1.757 1.00 0.00 31 CYS A O 13
ATOM 23658 N N . PHE A 1 35 ? -1.186 -8.056 0.276 1.00 0.00 32 PHE A N 13
ATOM 23659 C CA . PHE A 1 35 ? -0.295 -9.159 -0.022 1.00 0.00 32 PHE A CA 13
ATOM 23660 C C . PHE A 1 35 ? -1.012 -10.474 0.202 1.00 0.00 32 PHE A C 13
ATOM 23661 O O . PHE A 1 35 ? -1.955 -10.554 0.991 1.00 0.00 32 PHE A O 13
ATOM 23678 N N . THR A 1 36 ? -0.570 -11.502 -0.492 1.00 0.00 33 THR A N 13
ATOM 23679 C CA . THR A 1 36 ? -1.184 -12.803 -0.361 1.00 0.00 33 THR A CA 13
ATOM 23680 C C . THR A 1 36 ? -0.370 -13.698 0.566 1.00 0.00 33 THR A C 13
ATOM 23681 O O . THR A 1 36 ? 0.814 -13.451 0.815 1.00 0.00 33 THR A O 13
ATOM 23692 N N . THR A 1 37 ? -1.013 -14.736 1.078 1.00 0.00 34 THR A N 13
ATOM 23693 C CA . THR A 1 37 ? -0.386 -15.648 2.025 1.00 0.00 34 THR A CA 13
ATOM 23694 C C . THR A 1 37 ? 0.445 -16.709 1.303 1.00 0.00 34 THR A C 13
ATOM 23695 O O . THR A 1 37 ? 0.889 -17.687 1.907 1.00 0.00 34 THR A O 13
ATOM 23706 N N . TRP A 1 38 ? 0.659 -16.501 0.013 1.00 0.00 35 TRP A N 13
ATOM 23707 C CA . TRP A 1 38 ? 1.358 -17.468 -0.817 1.00 0.00 35 TRP A CA 13
ATOM 23708 C C . TRP A 1 38 ? 2.862 -17.425 -0.561 1.00 0.00 35 TRP A C 13
ATOM 23709 O O . TRP A 1 38 ? 3.410 -18.298 0.115 1.00 0.00 35 TRP A O 13
ATOM 23730 N N . CYS A 1 39 ? 3.519 -16.398 -1.071 1.00 0.00 36 CYS A N 13
ATOM 23731 C CA . CYS A 1 39 ? 4.959 -16.270 -0.941 1.00 0.00 36 CYS A CA 13
ATOM 23732 C C . CYS A 1 39 ? 5.303 -14.993 -0.183 1.00 0.00 36 CYS A C 13
ATOM 23733 O O . CYS A 1 39 ? 4.440 -14.404 0.472 1.00 0.00 36 CYS A O 13
ATOM 23741 N N . GLY A 1 40 ? 6.555 -14.566 -0.262 1.00 0.00 37 GLY A N 13
ATOM 23742 C CA . GLY A 1 40 ? 6.960 -13.355 0.418 1.00 0.00 37 GLY A CA 13
ATOM 23743 C C . GLY A 1 40 ? 7.798 -12.432 -0.450 1.00 0.00 37 GLY A C 13
ATOM 23744 O O . GLY A 1 40 ? 8.949 -12.152 -0.114 1.00 0.00 37 GLY A O 13
ATOM 23748 N N . PRO A 1 41 ? 7.254 -11.921 -1.575 1.00 0.00 38 PRO A N 13
ATOM 23749 C CA . PRO A 1 41 ? 7.960 -10.948 -2.411 1.00 0.00 38 PRO A CA 13
ATOM 23750 C C . PRO A 1 41 ? 8.141 -9.628 -1.673 1.00 0.00 38 PRO A C 13
ATOM 23751 O O . PRO A 1 41 ? 9.077 -8.869 -1.936 1.00 0.00 38 PRO A O 13
ATOM 23762 N N . CYS A 1 42 ? 7.233 -9.374 -0.737 1.00 0.00 39 CYS A N 13
ATOM 23763 C CA . CYS A 1 42 ? 7.272 -8.173 0.081 1.00 0.00 39 CYS A CA 13
ATOM 23764 C C . CYS A 1 42 ? 8.465 -8.213 1.034 1.00 0.00 39 CYS A C 13
ATOM 23765 O O . CYS A 1 42 ? 8.993 -7.174 1.433 1.00 0.00 39 CYS A O 13
ATOM 23773 N N . LYS A 1 43 ? 8.900 -9.422 1.380 1.00 0.00 40 LYS A N 13
ATOM 23774 C CA . LYS A 1 43 ? 10.048 -9.600 2.260 1.00 0.00 40 LYS A CA 13
ATOM 23775 C C . LYS A 1 43 ? 11.316 -9.139 1.553 1.00 0.00 40 LYS A C 13
ATOM 23776 O O . LYS A 1 43 ? 12.137 -8.419 2.125 1.00 0.00 40 LYS A O 13
ATOM 23795 N N . ARG A 1 44 ? 11.454 -9.540 0.295 1.00 0.00 41 ARG A N 13
ATOM 23796 C CA . ARG A 1 44 ? 12.577 -9.114 -0.532 1.00 0.00 41 ARG A CA 13
ATOM 23797 C C . ARG A 1 44 ? 12.533 -7.604 -0.743 1.00 0.00 41 ARG A C 13
ATOM 23798 O O . ARG A 1 44 ? 13.566 -6.934 -0.762 1.00 0.00 41 ARG A O 13
ATOM 23819 N N . LEU A 1 45 ? 11.322 -7.078 -0.885 1.00 0.00 42 LEU A N 13
ATOM 23820 C CA . LEU A 1 45 ? 11.113 -5.642 -1.005 1.00 0.00 42 LEU A CA 13
ATOM 23821 C C . LEU A 1 45 ? 11.628 -4.926 0.241 1.00 0.00 42 LEU A C 13
ATOM 23822 O O . LEU A 1 45 ? 12.270 -3.880 0.155 1.00 0.00 42 LEU A O 13
ATOM 23838 N N . SER A 1 46 ? 11.356 -5.520 1.399 1.00 0.00 43 SER A N 13
ATOM 23839 C CA . SER A 1 46 ? 11.758 -4.950 2.678 1.00 0.00 43 SER A CA 13
ATOM 23840 C C . SER A 1 46 ? 13.280 -4.927 2.823 1.00 0.00 43 SER A C 13
ATOM 23841 O O . SER A 1 46 ? 13.835 -4.047 3.479 1.00 0.00 43 SER A O 13
ATOM 23849 N N . LYS A 1 47 ? 13.941 -5.894 2.196 1.00 0.00 44 LYS A N 13
ATOM 23850 C CA . LYS A 1 47 ? 15.395 -6.005 2.250 1.00 0.00 44 LYS A CA 13
ATOM 23851 C C . LYS A 1 47 ? 16.062 -4.747 1.697 1.00 0.00 44 LYS A C 13
ATOM 23852 O O . LYS A 1 47 ? 16.996 -4.213 2.295 1.00 0.00 44 LYS A O 13
ATOM 23871 N N . VAL A 1 48 ? 15.566 -4.272 0.562 1.00 0.00 45 VAL A N 13
ATOM 23872 C CA . VAL A 1 48 ? 16.183 -3.143 -0.126 1.00 0.00 45 VAL A CA 13
ATOM 23873 C C . VAL A 1 48 ? 15.480 -1.822 0.195 1.00 0.00 45 VAL A C 13
ATOM 23874 O O . VAL A 1 48 ? 16.122 -0.845 0.588 1.00 0.00 45 VAL A O 13
ATOM 23887 N N . VAL A 1 49 ? 14.162 -1.802 0.039 1.00 0.00 46 VAL A N 13
ATOM 23888 C CA . VAL A 1 49 ? 13.395 -0.565 0.130 1.00 0.00 46 VAL A CA 13
ATOM 23889 C C . VAL A 1 49 ? 13.197 -0.112 1.576 1.00 0.00 46 VAL A C 13
ATOM 23890 O O . VAL A 1 49 ? 13.429 1.051 1.902 1.00 0.00 46 VAL A O 13
ATOM 23903 N N . PHE A 1 50 ? 12.810 -1.036 2.444 1.00 0.00 47 PHE A N 13
ATOM 23904 C CA . PHE A 1 50 ? 12.442 -0.692 3.822 1.00 0.00 47 PHE A CA 13
ATOM 23905 C C . PHE A 1 50 ? 13.664 -0.374 4.680 1.00 0.00 47 PHE A C 13
ATOM 23906 O O . PHE A 1 50 ? 13.561 -0.253 5.898 1.00 0.00 47 PHE A O 13
ATOM 23923 N N . LYS A 1 51 ? 14.814 -0.231 4.048 1.00 0.00 48 LYS A N 13
ATOM 23924 C CA . LYS A 1 51 ? 16.029 0.099 4.769 1.00 0.00 48 LYS A CA 13
ATOM 23925 C C . LYS A 1 51 ? 16.392 1.565 4.560 1.00 0.00 48 LYS A C 13
ATOM 23926 O O . LYS A 1 51 ? 17.177 2.136 5.317 1.00 0.00 48 LYS A O 13
ATOM 23945 N N . ASP A 1 52 ? 15.814 2.171 3.528 1.00 0.00 49 ASP A N 13
ATOM 23946 C CA . ASP A 1 52 ? 16.104 3.566 3.211 1.00 0.00 49 ASP A CA 13
ATOM 23947 C C . ASP A 1 52 ? 15.458 4.481 4.242 1.00 0.00 49 ASP A C 13
ATOM 23948 O O . ASP A 1 52 ? 14.262 4.378 4.517 1.00 0.00 49 ASP A O 13
ATOM 23957 N N . SER A 1 53 ? 16.251 5.368 4.816 1.00 0.00 50 SER A N 13
ATOM 23958 C CA . SER A 1 53 ? 15.770 6.259 5.859 1.00 0.00 50 SER A CA 13
ATOM 23959 C C . SER A 1 53 ? 14.795 7.301 5.302 1.00 0.00 50 SER A C 13
ATOM 23960 O O . SER A 1 53 ? 13.866 7.729 5.993 1.00 0.00 50 SER A O 13
ATOM 23968 N N . LEU A 1 54 ? 15.008 7.701 4.053 1.00 0.00 51 LEU A N 13
ATOM 23969 C CA . LEU A 1 54 ? 14.162 8.703 3.412 1.00 0.00 51 LEU A CA 13
ATOM 23970 C C . LEU A 1 54 ? 12.791 8.132 3.085 1.00 0.00 51 LEU A C 13
ATOM 23971 O O . LEU A 1 54 ? 11.772 8.729 3.421 1.00 0.00 51 LEU A O 13
ATOM 23987 N N . VAL A 1 55 ? 12.775 6.972 2.433 1.00 0.00 52 VAL A N 13
ATOM 23988 C CA . VAL A 1 55 ? 11.532 6.362 1.969 1.00 0.00 52 VAL A CA 13
ATOM 23989 C C . VAL A 1 55 ? 10.551 6.134 3.118 1.00 0.00 52 VAL A C 13
ATOM 23990 O O . VAL A 1 55 ? 9.344 6.321 2.967 1.00 0.00 52 VAL A O 13
ATOM 24003 N N . ALA A 1 56 ? 11.086 5.725 4.254 1.00 0.00 53 ALA A N 13
ATOM 24004 C CA . ALA A 1 56 ? 10.288 5.484 5.447 1.00 0.00 53 ALA A CA 13
ATOM 24005 C C . ALA A 1 56 ? 9.553 6.745 5.886 1.00 0.00 53 ALA A C 13
ATOM 24006 O O . ALA A 1 56 ? 8.333 6.738 6.035 1.00 0.00 53 ALA A O 13
ATOM 24013 N N . ASP A 1 57 ? 10.292 7.835 6.049 1.00 0.00 54 ASP A N 13
ATOM 24014 C CA . ASP A 1 57 ? 9.700 9.097 6.489 1.00 0.00 54 ASP A CA 13
ATOM 24015 C C . ASP A 1 57 ? 8.780 9.646 5.405 1.00 0.00 54 ASP A C 13
ATOM 24016 O O . ASP A 1 57 ? 7.745 10.253 5.687 1.00 0.00 54 ASP A O 13
ATOM 24025 N N . TYR A 1 58 ? 9.178 9.398 4.165 1.00 0.00 55 TYR A N 13
ATOM 24026 C CA . TYR A 1 58 ? 8.417 9.777 2.985 1.00 0.00 55 TYR A CA 13
ATOM 24027 C C . TYR A 1 58 ? 6.991 9.228 3.066 1.00 0.00 55 TYR A C 13
ATOM 24028 O O . TYR A 1 58 ? 6.019 9.987 3.059 1.00 0.00 55 TYR A O 13
ATOM 24046 N N . PHE A 1 59 ? 6.876 7.910 3.177 1.00 0.00 56 PHE A N 13
ATOM 24047 C CA . PHE A 1 59 ? 5.577 7.257 3.181 1.00 0.00 56 PHE A CA 13
ATOM 24048 C C . PHE A 1 59 ? 4.858 7.398 4.520 1.00 0.00 56 PHE A C 13
ATOM 24049 O O . PHE A 1 59 ? 3.694 7.792 4.559 1.00 0.00 56 PHE A O 13
ATOM 24066 N N . ASN A 1 60 ? 5.549 7.084 5.615 1.00 0.00 57 ASN A N 13
ATOM 24067 C CA . ASN A 1 60 ? 4.915 7.015 6.931 1.00 0.00 57 ASN A CA 13
ATOM 24068 C C . ASN A 1 60 ? 4.308 8.351 7.349 1.00 0.00 57 ASN A C 13
ATOM 24069 O O . ASN A 1 60 ? 3.282 8.389 8.029 1.00 0.00 57 ASN A O 13
ATOM 24080 N N . ARG A 1 61 ? 4.935 9.446 6.950 1.00 0.00 58 ARG A N 13
ATOM 24081 C CA . ARG A 1 61 ? 4.450 10.767 7.328 1.00 0.00 58 ARG A CA 13
ATOM 24082 C C . ARG A 1 61 ? 3.444 11.323 6.320 1.00 0.00 58 ARG A C 13
ATOM 24083 O O . ARG A 1 61 ? 2.422 11.889 6.709 1.00 0.00 58 ARG A O 13
ATOM 24104 N N . HIS A 1 62 ? 3.722 11.161 5.028 1.00 0.00 59 HIS A N 13
ATOM 24105 C CA . HIS A 1 62 ? 2.889 11.787 3.997 1.00 0.00 59 HIS A CA 13
ATOM 24106 C C . HIS A 1 62 ? 1.631 10.980 3.681 1.00 0.00 59 HIS A C 13
ATOM 24107 O O . HIS A 1 62 ? 0.604 11.551 3.311 1.00 0.00 59 HIS A O 13
ATOM 24122 N N . PHE A 1 63 ? 1.702 9.665 3.817 1.00 0.00 60 PHE A N 13
ATOM 24123 C CA . PHE A 1 63 ? 0.597 8.808 3.399 1.00 0.00 60 PHE A CA 13
ATOM 24124 C C . PHE A 1 63 ? 0.089 7.957 4.553 1.00 0.00 60 PHE A C 13
ATOM 24125 O O . PHE A 1 63 ? 0.735 7.857 5.600 1.00 0.00 60 PHE A O 13
ATOM 24142 N N . VAL A 1 64 ? -1.081 7.365 4.361 1.00 0.00 61 VAL A N 13
ATOM 24143 C CA . VAL A 1 64 ? -1.629 6.419 5.320 1.00 0.00 61 VAL A CA 13
ATOM 24144 C C . VAL A 1 64 ? -1.267 5.007 4.890 1.00 0.00 61 VAL A C 13
ATOM 24145 O O . VAL A 1 64 ? -1.772 4.515 3.885 1.00 0.00 61 VAL A O 13
ATOM 24158 N N . ASN A 1 65 ? -0.388 4.364 5.638 1.00 0.00 62 ASN A N 13
ATOM 24159 C CA . ASN A 1 65 ? 0.093 3.037 5.277 1.00 0.00 62 ASN A CA 13
ATOM 24160 C C . ASN A 1 65 ? -0.748 1.965 5.947 1.00 0.00 62 ASN A C 13
ATOM 24161 O O . ASN A 1 65 ? -0.709 1.801 7.166 1.00 0.00 62 ASN A O 13
ATOM 24172 N N . LEU A 1 66 ? -1.510 1.245 5.142 1.00 0.00 63 LEU A N 13
ATOM 24173 C CA . LEU A 1 66 ? -2.422 0.231 5.644 1.00 0.00 63 LEU A CA 13
ATOM 24174 C C . LEU A 1 66 ? -1.940 -1.171 5.287 1.00 0.00 63 LEU A C 13
ATOM 24175 O O . LEU A 1 66 ? -1.500 -1.417 4.166 1.00 0.00 63 LEU A O 13
ATOM 24191 N N . LYS A 1 67 ? -2.029 -2.079 6.247 1.00 0.00 64 LYS A N 13
ATOM 24192 C CA . LYS A 1 67 ? -1.690 -3.478 6.024 1.00 0.00 64 LYS A CA 13
ATOM 24193 C C . LYS A 1 67 ? -2.936 -4.346 6.170 1.00 0.00 64 LYS A C 13
ATOM 24194 O O . LYS A 1 67 ? -3.591 -4.324 7.213 1.00 0.00 64 LYS A O 13
ATOM 24213 N N . MET A 1 68 ? -3.275 -5.091 5.125 1.00 0.00 65 MET A N 13
ATOM 24214 C CA . MET A 1 68 ? -4.426 -5.987 5.168 1.00 0.00 65 MET A CA 13
ATOM 24215 C C . MET A 1 68 ? -4.081 -7.331 4.545 1.00 0.00 65 MET A C 13
ATOM 24216 O O . MET A 1 68 ? -3.125 -7.436 3.777 1.00 0.00 65 MET A O 13
ATOM 24230 N N . ASP A 1 69 ? -4.841 -8.360 4.895 1.00 0.00 66 ASP A N 13
ATOM 24231 C CA . ASP A 1 69 ? -4.633 -9.681 4.320 1.00 0.00 66 ASP A CA 13
ATOM 24232 C C . ASP A 1 69 ? -5.614 -9.938 3.199 1.00 0.00 66 ASP A C 13
ATOM 24233 O O . ASP A 1 69 ? -6.699 -9.354 3.152 1.00 0.00 66 ASP A O 13
ATOM 24242 N N . MET A 1 70 ? -5.229 -10.835 2.313 1.00 0.00 67 MET A N 13
ATOM 24243 C CA . MET A 1 70 ? -5.902 -10.996 1.037 1.00 0.00 67 MET A CA 13
ATOM 24244 C C . MET A 1 70 ? -6.958 -12.093 1.062 1.00 0.00 67 MET A C 13
ATOM 24245 O O . MET A 1 70 ? -7.872 -12.102 0.234 1.00 0.00 67 MET A O 13
ATOM 24259 N N . GLU A 1 71 ? -6.851 -13.015 2.003 1.00 0.00 68 GLU A N 13
ATOM 24260 C CA . GLU A 1 71 ? -7.816 -14.095 2.078 1.00 0.00 68 GLU A CA 13
ATOM 24261 C C . GLU A 1 71 ? -8.625 -13.975 3.355 1.00 0.00 68 GLU A C 13
ATOM 24262 O O . GLU A 1 71 ? -8.217 -14.424 4.427 1.00 0.00 68 GLU A O 13
ATOM 24274 N N . LYS A 1 72 ? -9.758 -13.317 3.209 1.00 0.00 69 LYS A N 13
ATOM 24275 C CA . LYS A 1 72 ? -10.667 -13.027 4.295 1.00 0.00 69 LYS A CA 13
ATOM 24276 C C . LYS A 1 72 ? -12.010 -12.645 3.679 1.00 0.00 69 LYS A C 13
ATOM 24277 O O . LYS A 1 72 ? -12.054 -12.296 2.496 1.00 0.00 69 LYS A O 13
ATOM 24296 N N . GLY A 1 73 ? -13.087 -12.712 4.456 1.00 0.00 70 GLY A N 13
ATOM 24297 C CA . GLY A 1 73 ? -14.398 -12.334 3.947 1.00 0.00 70 GLY A CA 13
ATOM 24298 C C . GLY A 1 73 ? -14.396 -10.942 3.340 1.00 0.00 70 GLY A C 13
ATOM 24299 O O . GLY A 1 73 ? -15.020 -10.702 2.304 1.00 0.00 70 GLY A O 13
ATOM 24303 N N . GLU A 1 74 ? -13.686 -10.030 3.985 1.00 0.00 71 GLU A N 13
ATOM 24304 C CA . GLU A 1 74 ? -13.549 -8.670 3.491 1.00 0.00 71 GLU A CA 13
ATOM 24305 C C . GLU A 1 74 ? -12.487 -8.595 2.392 1.00 0.00 71 GLU A C 13
ATOM 24306 O O . GLU A 1 74 ? -12.648 -7.868 1.412 1.00 0.00 71 GLU A O 13
ATOM 24318 N N . GLY A 1 75 ? -11.413 -9.367 2.552 1.00 0.00 72 GLY A N 13
ATOM 24319 C CA . GLY A 1 75 ? -10.331 -9.354 1.583 1.00 0.00 72 GLY A CA 13
ATOM 24320 C C . GLY A 1 75 ? -10.772 -9.802 0.203 1.00 0.00 72 GLY A C 13
ATOM 24321 O O . GLY A 1 75 ? -10.425 -9.178 -0.798 1.00 0.00 72 GLY A O 13
ATOM 24325 N N . VAL A 1 76 ? -11.560 -10.869 0.150 1.00 0.00 73 VAL A N 13
ATOM 24326 C CA . VAL A 1 76 ? -12.033 -11.406 -1.121 1.00 0.00 73 VAL A CA 13
ATOM 24327 C C . VAL A 1 76 ? -12.995 -10.424 -1.795 1.00 0.00 73 VAL A C 13
ATOM 24328 O O . VAL A 1 76 ? -13.083 -10.367 -3.024 1.00 0.00 73 VAL A O 13
ATOM 24341 N N . GLU A 1 77 ? -13.689 -9.630 -0.982 1.00 0.00 74 GLU A N 13
ATOM 24342 C CA . GLU A 1 77 ? -14.600 -8.619 -1.499 1.00 0.00 74 GLU A CA 13
ATOM 24343 C C . GLU A 1 77 ? -13.811 -7.507 -2.173 1.00 0.00 74 GLU A C 13
ATOM 24344 O O . GLU A 1 77 ? -14.135 -7.076 -3.281 1.00 0.00 74 GLU A O 13
ATOM 24356 N N . LEU A 1 78 ? -12.760 -7.057 -1.500 1.00 0.00 75 LEU A N 13
ATOM 24357 C CA . LEU A 1 78 ? -11.901 -6.010 -2.033 1.00 0.00 75 LEU A CA 13
ATOM 24358 C C . LEU A 1 78 ? -11.142 -6.510 -3.253 1.00 0.00 75 LEU A C 13
ATOM 24359 O O . LEU A 1 78 ? -10.905 -5.760 -4.199 1.00 0.00 75 LEU A O 13
ATOM 24375 N N . ARG A 1 79 ? -10.778 -7.785 -3.235 1.00 0.00 76 ARG A N 13
ATOM 24376 C CA . ARG A 1 79 ? -10.062 -8.393 -4.347 1.00 0.00 76 ARG A CA 13
ATOM 24377 C C . ARG A 1 79 ? -10.900 -8.314 -5.620 1.00 0.00 76 ARG A C 13
ATOM 24378 O O . ARG A 1 79 ? -10.382 -8.049 -6.703 1.00 0.00 76 ARG A O 13
ATOM 24399 N N . LYS A 1 80 ? -12.204 -8.521 -5.470 1.00 0.00 77 LYS A N 13
ATOM 24400 C CA . LYS A 1 80 ? -13.141 -8.412 -6.583 1.00 0.00 77 LYS A CA 13
ATOM 24401 C C . LYS A 1 80 ? -13.410 -6.943 -6.913 1.00 0.00 77 LYS A C 13
ATOM 24402 O O . LYS A 1 80 ? -13.549 -6.567 -8.078 1.00 0.00 77 LYS A O 13
ATOM 24421 N N . LYS A 1 81 ? -13.452 -6.124 -5.870 1.00 0.00 78 LYS A N 13
ATOM 24422 C CA . LYS A 1 81 ? -13.802 -4.710 -5.983 1.00 0.00 78 LYS A CA 13
ATOM 24423 C C . LYS A 1 81 ? -12.793 -3.945 -6.837 1.00 0.00 78 LYS A C 13
ATOM 24424 O O . LYS A 1 81 ? -13.164 -3.068 -7.616 1.00 0.00 78 LYS A O 13
ATOM 24443 N N . TYR A 1 82 ? -11.520 -4.281 -6.695 1.00 0.00 79 TYR A N 13
ATOM 24444 C CA . TYR A 1 82 ? -10.469 -3.570 -7.410 1.00 0.00 79 TYR A CA 13
ATOM 24445 C C . TYR A 1 82 ? -9.853 -4.443 -8.503 1.00 0.00 79 TYR A C 13
ATOM 24446 O O . TYR A 1 82 ? -9.084 -3.959 -9.331 1.00 0.00 79 TYR A O 13
ATOM 24464 N N . GLY A 1 83 ? -10.212 -5.724 -8.511 1.00 0.00 80 GLY A N 13
ATOM 24465 C CA . GLY A 1 83 ? -9.698 -6.637 -9.519 1.00 0.00 80 GLY A CA 13
ATOM 24466 C C . GLY A 1 83 ? -8.226 -6.936 -9.330 1.00 0.00 80 GLY A C 13
ATOM 24467 O O . GLY A 1 83 ? -7.513 -7.261 -10.282 1.00 0.00 80 GLY A O 13
ATOM 24471 N N . VAL A 1 84 ? -7.768 -6.833 -8.095 1.00 0.00 81 VAL A N 13
ATOM 24472 C CA . VAL A 1 84 ? -6.371 -7.037 -7.788 1.00 0.00 81 VAL A CA 13
ATOM 24473 C C . VAL A 1 84 ? -6.074 -8.516 -7.544 1.00 0.00 81 VAL A C 13
ATOM 24474 O O . VAL A 1 84 ? -6.388 -9.071 -6.492 1.00 0.00 81 VAL A O 13
ATOM 24487 N N . HIS A 1 85 ? -5.486 -9.155 -8.539 1.00 0.00 82 HIS A N 13
ATOM 24488 C CA . HIS A 1 85 ? -5.162 -10.572 -8.455 1.00 0.00 82 HIS A CA 13
ATOM 24489 C C . HIS A 1 85 ? -3.679 -10.796 -8.703 1.00 0.00 82 HIS A C 13
ATOM 24490 O O . HIS A 1 85 ? -3.261 -11.205 -9.785 1.00 0.00 82 HIS A O 13
ATOM 24505 N N . ALA A 1 86 ? -2.893 -10.498 -7.686 1.00 0.00 83 ALA A N 13
ATOM 24506 C CA . ALA A 1 86 ? -1.447 -10.648 -7.741 1.00 0.00 83 ALA A CA 13
ATOM 24507 C C . ALA A 1 86 ? -0.942 -11.130 -6.390 1.00 0.00 83 ALA A C 13
ATOM 24508 O O . ALA A 1 86 ? -1.723 -11.625 -5.579 1.00 0.00 83 ALA A O 13
ATOM 24515 N N . TYR A 1 87 ? 0.350 -11.004 -6.140 1.00 0.00 84 TYR A N 13
ATOM 24516 C CA . TYR A 1 87 ? 0.886 -11.371 -4.837 1.00 0.00 84 TYR A CA 13
ATOM 24517 C C . TYR A 1 87 ? 1.282 -10.133 -4.035 1.00 0.00 84 TYR A C 13
ATOM 24518 O O . TYR A 1 87 ? 0.768 -9.933 -2.931 1.00 0.00 84 TYR A O 13
ATOM 24536 N N . PRO A 1 88 ? 2.195 -9.279 -4.552 1.00 0.00 85 PRO A N 13
ATOM 24537 C CA . PRO A 1 88 ? 2.455 -7.983 -3.969 1.00 0.00 85 PRO A CA 13
ATOM 24538 C C . PRO A 1 88 ? 1.628 -6.900 -4.663 1.00 0.00 85 PRO A C 13
ATOM 24539 O O . PRO A 1 88 ? 1.913 -6.526 -5.803 1.00 0.00 85 PRO A O 13
ATOM 24550 N N . THR A 1 89 ? 0.585 -6.424 -4.005 1.00 0.00 86 THR A N 13
ATOM 24551 C CA . THR A 1 89 ? -0.328 -5.481 -4.630 1.00 0.00 86 THR A CA 13
ATOM 24552 C C . THR A 1 89 ? -0.341 -4.140 -3.900 1.00 0.00 86 THR A C 13
ATOM 24553 O O . THR A 1 89 ? -0.615 -4.073 -2.702 1.00 0.00 86 THR A O 13
ATOM 24564 N N . LEU A 1 90 ? -0.038 -3.079 -4.635 1.00 0.00 87 LEU A N 13
ATOM 24565 C CA . LEU A 1 90 ? -0.048 -1.732 -4.085 1.00 0.00 87 LEU A CA 13
ATOM 24566 C C . LEU A 1 90 ? -1.294 -0.998 -4.558 1.00 0.00 87 LEU A C 13
ATOM 24567 O O . LEU A 1 90 ? -1.439 -0.693 -5.744 1.00 0.00 87 LEU A O 13
ATOM 24583 N N . LEU A 1 91 ? -2.200 -0.731 -3.633 1.00 0.00 88 LEU A N 13
ATOM 24584 C CA . LEU A 1 91 ? -3.467 -0.103 -3.968 1.00 0.00 88 LEU A CA 13
ATOM 24585 C C . LEU A 1 91 ? -3.520 1.326 -3.438 1.00 0.00 88 LEU A C 13
ATOM 24586 O O . LEU A 1 91 ? -3.342 1.563 -2.241 1.00 0.00 88 LEU A O 13
ATOM 24602 N N . PHE A 1 92 ? -3.752 2.270 -4.338 1.00 0.00 89 PHE A N 13
ATOM 24603 C CA . PHE A 1 92 ? -3.815 3.680 -3.978 1.00 0.00 89 PHE A CA 13
ATOM 24604 C C . PHE A 1 92 ? -5.265 4.154 -3.958 1.00 0.00 89 PHE A C 13
ATOM 24605 O O . PHE A 1 92 ? -5.934 4.183 -4.995 1.00 0.00 89 PHE A O 13
ATOM 24622 N N . ILE A 1 93 ? -5.744 4.514 -2.775 1.00 0.00 90 ILE A N 13
ATOM 24623 C CA . ILE A 1 93 ? -7.133 4.916 -2.589 1.00 0.00 90 ILE A CA 13
ATOM 24624 C C . ILE A 1 93 ? -7.207 6.317 -1.977 1.00 0.00 90 ILE A C 13
ATOM 24625 O O . ILE A 1 93 ? -6.339 6.707 -1.198 1.00 0.00 90 ILE A O 13
ATOM 24641 N N . ASN A 1 94 ? -8.220 7.084 -2.360 1.00 0.00 91 ASN A N 13
ATOM 24642 C CA . ASN A 1 94 ? -8.469 8.379 -1.735 1.00 0.00 91 ASN A CA 13
ATOM 24643 C C . ASN A 1 94 ? -9.073 8.182 -0.354 1.00 0.00 91 ASN A C 13
ATOM 24644 O O . ASN A 1 94 ? -9.522 7.087 -0.018 1.00 0.00 91 ASN A O 13
ATOM 24655 N N . SER A 1 95 ? -9.119 9.247 0.422 1.00 0.00 92 SER A N 13
ATOM 24656 C CA . SER A 1 95 ? -9.515 9.156 1.819 1.00 0.00 92 SER A CA 13
ATOM 24657 C C . SER A 1 95 ? -10.995 8.803 1.965 1.00 0.00 92 SER A C 13
ATOM 24658 O O . SER A 1 95 ? -11.374 8.046 2.855 1.00 0.00 92 SER A O 13
ATOM 24666 N N . SER A 1 96 ? -11.827 9.328 1.072 1.00 0.00 93 SER A N 13
ATOM 24667 C CA . SER A 1 96 ? -13.259 9.083 1.133 1.00 0.00 93 SER A CA 13
ATOM 24668 C C . SER A 1 96 ? -13.601 7.718 0.528 1.00 0.00 93 SER A C 13
ATOM 24669 O O . SER A 1 96 ? -14.734 7.240 0.634 1.00 0.00 93 SER A O 13
ATOM 24677 N N . GLY A 1 97 ? -12.608 7.087 -0.091 1.00 0.00 94 GLY A N 13
ATOM 24678 C CA . GLY A 1 97 ? -12.816 5.786 -0.697 1.00 0.00 94 GLY A CA 13
ATOM 24679 C C . GLY A 1 97 ? -12.991 5.867 -2.200 1.00 0.00 94 GLY A C 13
ATOM 24680 O O . GLY A 1 97 ? -14.087 5.655 -2.713 1.00 0.00 94 GLY A O 13
ATOM 24684 N N . GLU A 1 98 ? -11.912 6.186 -2.904 1.00 0.00 95 GLU A N 13
ATOM 24685 C CA . GLU A 1 98 ? -11.937 6.259 -4.361 1.00 0.00 95 GLU A CA 13
ATOM 24686 C C . GLU A 1 98 ? -10.679 5.635 -4.948 1.00 0.00 95 GLU A C 13
ATOM 24687 O O . GLU A 1 98 ? -9.594 5.762 -4.378 1.00 0.00 95 GLU A O 13
ATOM 24699 N N . VAL A 1 99 ? -10.823 4.977 -6.088 1.00 0.00 96 VAL A N 13
ATOM 24700 C CA . VAL A 1 99 ? -9.697 4.317 -6.732 1.00 0.00 96 VAL A CA 13
ATOM 24701 C C . VAL A 1 99 ? -8.824 5.331 -7.460 1.00 0.00 96 VAL A C 13
ATOM 24702 O O . VAL A 1 99 ? -9.259 5.957 -8.430 1.00 0.00 96 VAL A O 13
ATOM 24715 N N . VAL A 1 100 ? -7.601 5.500 -6.980 1.00 0.00 97 VAL A N 13
ATOM 24716 C CA . VAL A 1 100 ? -6.664 6.422 -7.598 1.00 0.00 97 VAL A CA 13
ATOM 24717 C C . VAL A 1 100 ? -5.812 5.700 -8.629 1.00 0.00 97 VAL A C 13
ATOM 24718 O O . VAL A 1 100 ? -5.858 6.012 -9.816 1.00 0.00 97 VAL A O 13
ATOM 24731 N N . TYR A 1 101 ? -5.053 4.717 -8.169 1.00 0.00 98 TYR A N 13
ATOM 24732 C CA . TYR A 1 101 ? -4.122 4.010 -9.031 1.00 0.00 98 TYR A CA 13
ATOM 24733 C C . TYR A 1 101 ? -4.023 2.548 -8.613 1.00 0.00 98 TYR A C 13
ATOM 24734 O O . TYR A 1 101 ? -3.990 2.231 -7.421 1.00 0.00 98 TYR A O 13
ATOM 24752 N N . ARG A 1 102 ? -3.997 1.671 -9.599 1.00 0.00 99 ARG A N 13
ATOM 24753 C CA . ARG A 1 102 ? -3.911 0.239 -9.365 1.00 0.00 99 ARG A CA 13
ATOM 24754 C C . ARG A 1 102 ? -2.546 -0.273 -9.822 1.00 0.00 99 ARG A C 13
ATOM 24755 O O . ARG A 1 102 ? -2.228 -0.247 -11.015 1.00 0.00 99 ARG A O 13
ATOM 24776 N N . LEU A 1 103 ? -1.738 -0.725 -8.871 1.00 0.00 100 LEU A N 13
ATOM 24777 C CA . LEU A 1 103 ? -0.368 -1.123 -9.162 1.00 0.00 100 LEU A CA 13
ATOM 24778 C C . LEU A 1 103 ? -0.130 -2.585 -8.803 1.00 0.00 100 LEU A C 13
ATOM 24779 O O . LEU A 1 103 ? -0.417 -3.021 -7.685 1.00 0.00 100 LEU A O 13
ATOM 24795 N N . VAL A 1 104 ? 0.390 -3.334 -9.763 1.00 0.00 101 VAL A N 13
ATOM 24796 C CA . VAL A 1 104 ? 0.693 -4.740 -9.567 1.00 0.00 101 VAL A CA 13
ATOM 24797 C C . VAL A 1 104 ? 2.202 -4.953 -9.516 1.00 0.00 101 VAL A C 13
ATOM 24798 O O . VAL A 1 104 ? 2.910 -4.701 -10.495 1.00 0.00 101 VAL A O 13
ATOM 24811 N N . GLY A 1 105 ? 2.688 -5.406 -8.369 1.00 0.00 102 GLY A N 13
ATOM 24812 C CA . GLY A 1 105 ? 4.106 -5.638 -8.202 1.00 0.00 102 GLY A CA 13
ATOM 24813 C C . GLY A 1 105 ? 4.791 -4.494 -7.485 1.00 0.00 102 GLY A C 13
ATOM 24814 O O . GLY A 1 105 ? 4.290 -3.368 -7.474 1.00 0.00 102 GLY A O 13
ATOM 24818 N N . ALA A 1 106 ? 5.934 -4.777 -6.882 1.00 0.00 103 ALA A N 13
ATOM 24819 C CA . ALA A 1 106 ? 6.689 -3.765 -6.164 1.00 0.00 103 ALA A CA 13
ATOM 24820 C C . ALA A 1 106 ? 8.118 -3.715 -6.684 1.00 0.00 103 ALA A C 13
ATOM 24821 O O . ALA A 1 106 ? 8.710 -4.749 -6.995 1.00 0.00 103 ALA A O 13
ATOM 24828 N N . GLU A 1 107 ? 8.669 -2.516 -6.782 1.00 0.00 104 GLU A N 13
ATOM 24829 C CA . GLU A 1 107 ? 9.980 -2.329 -7.381 1.00 0.00 104 GLU A CA 13
ATOM 24830 C C . GLU A 1 107 ? 10.925 -1.631 -6.407 1.00 0.00 104 GLU A C 13
ATOM 24831 O O . GLU A 1 107 ? 10.544 -1.317 -5.279 1.00 0.00 104 GLU A O 13
ATOM 24843 N N . ASP A 1 108 ? 12.155 -1.396 -6.852 1.00 0.00 105 ASP A N 13
ATOM 24844 C CA . ASP A 1 108 ? 13.180 -0.763 -6.019 1.00 0.00 105 ASP A CA 13
ATOM 24845 C C . ASP A 1 108 ? 12.738 0.627 -5.574 1.00 0.00 105 ASP A C 13
ATOM 24846 O O . ASP A 1 108 ? 11.936 1.262 -6.246 1.00 0.00 105 ASP A O 13
ATOM 24855 N N . ALA A 1 109 ? 13.296 1.101 -4.460 1.00 0.00 106 ALA A N 13
ATOM 24856 C CA . ALA A 1 109 ? 12.849 2.347 -3.825 1.00 0.00 106 ALA A CA 13
ATOM 24857 C C . ALA A 1 109 ? 12.726 3.526 -4.807 1.00 0.00 106 ALA A C 13
ATOM 24858 O O . ALA A 1 109 ? 11.644 4.097 -4.927 1.00 0.00 106 ALA A O 13
ATOM 24865 N N . PRO A 1 110 ? 13.796 3.909 -5.549 1.00 0.00 107 PRO A N 13
ATOM 24866 C CA . PRO A 1 110 ? 13.727 5.054 -6.471 1.00 0.00 107 PRO A CA 13
ATOM 24867 C C . PRO A 1 110 ? 12.706 4.837 -7.584 1.00 0.00 107 PRO A C 13
ATOM 24868 O O . PRO A 1 110 ? 12.022 5.769 -8.014 1.00 0.00 107 PRO A O 13
ATOM 24879 N N . GLU A 1 111 ? 12.607 3.595 -8.032 1.00 0.00 108 GLU A N 13
ATOM 24880 C CA . GLU A 1 111 ? 11.712 3.221 -9.112 1.00 0.00 108 GLU A CA 13
ATOM 24881 C C . GLU A 1 111 ? 10.264 3.206 -8.624 1.00 0.00 108 GLU A C 13
ATOM 24882 O O . GLU A 1 111 ? 9.357 3.670 -9.316 1.00 0.00 108 GLU A O 13
ATOM 24894 N N . LEU A 1 112 ? 10.065 2.696 -7.416 1.00 0.00 109 LEU A N 13
ATOM 24895 C CA . LEU A 1 112 ? 8.745 2.641 -6.800 1.00 0.00 109 LEU A CA 13
ATOM 24896 C C . LEU A 1 112 ? 8.230 4.044 -6.530 1.00 0.00 109 LEU A C 13
ATOM 24897 O O . LEU A 1 112 ? 7.093 4.372 -6.869 1.00 0.00 109 LEU A O 13
ATOM 24913 N N . LEU A 1 113 ? 9.077 4.861 -5.915 1.00 0.00 110 LEU A N 13
ATOM 24914 C CA . LEU A 1 113 ? 8.747 6.262 -5.645 1.00 0.00 110 LEU A CA 13
ATOM 24915 C C . LEU A 1 113 ? 8.299 6.964 -6.920 1.00 0.00 110 LEU A C 13
ATOM 24916 O O . LEU A 1 113 ? 7.351 7.754 -6.911 1.00 0.00 110 LEU A O 13
ATOM 24932 N N . LYS A 1 114 ? 8.983 6.656 -8.016 1.00 0.00 111 LYS A N 13
ATOM 24933 C CA . LYS A 1 114 ? 8.671 7.241 -9.310 1.00 0.00 111 LYS A CA 13
ATOM 24934 C C . LYS A 1 114 ? 7.296 6.778 -9.789 1.00 0.00 111 LYS A C 13
ATOM 24935 O O . LYS A 1 114 ? 6.511 7.571 -10.303 1.00 0.00 111 LYS A O 13
ATOM 24954 N N . LYS A 1 115 ? 7.009 5.493 -9.599 1.00 0.00 112 LYS A N 13
ATOM 24955 C CA . LYS A 1 115 ? 5.727 4.920 -10.004 1.00 0.00 112 LYS A CA 13
ATOM 24956 C C . LYS A 1 115 ? 4.576 5.512 -9.193 1.00 0.00 112 LYS A C 13
ATOM 24957 O O . LYS A 1 115 ? 3.493 5.760 -9.725 1.00 0.00 112 LYS A O 13
ATOM 24976 N N . VAL A 1 116 ? 4.819 5.743 -7.910 1.00 0.00 113 VAL A N 13
ATOM 24977 C CA . VAL A 1 116 ? 3.811 6.329 -7.033 1.00 0.00 113 VAL A CA 13
ATOM 24978 C C . VAL A 1 116 ? 3.460 7.744 -7.487 1.00 0.00 113 VAL A C 13
ATOM 24979 O O . VAL A 1 116 ? 2.290 8.065 -7.698 1.00 0.00 113 VAL A O 13
ATOM 24992 N N . LYS A 1 117 ? 4.477 8.581 -7.659 1.00 0.00 114 LYS A N 13
ATOM 24993 C CA . LYS A 1 117 ? 4.262 9.966 -8.066 1.00 0.00 114 LYS A CA 13
ATOM 24994 C C . LYS A 1 117 ? 3.632 10.041 -9.450 1.00 0.00 114 LYS A C 13
ATOM 24995 O O . LYS A 1 117 ? 2.743 10.854 -9.693 1.00 0.00 114 LYS A O 13
ATOM 25014 N N . LEU A 1 118 ? 4.086 9.177 -10.347 1.00 0.00 115 LEU A N 13
ATOM 25015 C CA . LEU A 1 118 ? 3.591 9.159 -11.718 1.00 0.00 115 LEU A CA 13
ATOM 25016 C C . LEU A 1 118 ? 2.128 8.726 -11.776 1.00 0.00 115 LEU A C 13
ATOM 25017 O O . LEU A 1 118 ? 1.333 9.285 -12.534 1.00 0.00 115 LEU A O 13
ATOM 25033 N N . GLY A 1 119 ? 1.779 7.729 -10.976 1.00 0.00 116 GLY A N 13
ATOM 25034 C CA . GLY A 1 119 ? 0.438 7.186 -11.021 1.00 0.00 116 GLY A CA 13
ATOM 25035 C C . GLY A 1 119 ? -0.568 8.005 -10.235 1.00 0.00 116 GLY A C 13
ATOM 25036 O O . GLY A 1 119 ? -1.672 8.271 -10.715 1.00 0.00 116 GLY A O 13
ATOM 25040 N N . VAL A 1 120 ? -0.189 8.411 -9.032 1.00 0.00 117 VAL A N 13
ATOM 25041 C CA . VAL A 1 120 ? -1.114 9.091 -8.135 1.00 0.00 117 VAL A CA 13
ATOM 25042 C C . VAL A 1 120 ? -1.243 10.576 -8.467 1.00 0.00 117 VAL A C 13
ATOM 25043 O O . VAL A 1 120 ? -2.354 11.100 -8.576 1.00 0.00 117 VAL A O 13
ATOM 25056 N N . GLU A 1 121 ? -0.115 11.252 -8.637 1.00 0.00 118 GLU A N 13
ATOM 25057 C CA . GLU A 1 121 ? -0.128 12.690 -8.854 1.00 0.00 118 GLU A CA 13
ATOM 25058 C C . GLU A 1 121 ? -0.415 13.031 -10.311 1.00 0.00 118 GLU A C 13
ATOM 25059 O O . GLU A 1 121 ? 0.498 13.178 -11.125 1.00 0.00 118 GLU A O 13
ATOM 25071 N N . SER A 1 122 ? -1.695 13.124 -10.631 1.00 0.00 119 SER A N 13
ATOM 25072 C CA . SER A 1 122 ? -2.136 13.561 -11.941 1.00 0.00 119 SER A CA 13
ATOM 25073 C C . SER A 1 122 ? -2.933 14.854 -11.801 1.00 0.00 119 SER A C 13
ATOM 25074 O O . SER A 1 122 ? -3.291 15.249 -10.686 1.00 0.00 119 SER A O 13
ATOM 25082 N N . GLU A 1 123 ? -3.200 15.520 -12.912 1.00 0.00 120 GLU A N 13
ATOM 25083 C CA . GLU A 1 123 ? -3.980 16.747 -12.885 1.00 0.00 120 GLU A CA 13
ATOM 25084 C C . GLU A 1 123 ? -5.332 16.542 -13.563 1.00 0.00 120 GLU A C 13
ATOM 25085 O O . GLU A 1 123 ? -5.437 15.834 -14.569 1.00 0.00 120 GLU A O 13
ATOM 25097 N N . GLY A 1 124 ? -6.359 17.163 -13.004 1.00 0.00 121 GLY A N 13
ATOM 25098 C CA . GLY A 1 124 ? -7.696 17.033 -13.539 1.00 0.00 121 GLY A CA 13
ATOM 25099 C C . GLY A 1 124 ? -8.738 17.274 -12.470 1.00 0.00 121 GLY A C 13
ATOM 25100 O O . GLY A 1 124 ? -9.098 18.445 -12.242 1.00 0.00 121 GLY A O 13
ATOM 25104 N N . ALA A 1 4 ? 15.360 -12.101 12.049 1.00 0.00 1 ALA A N 14
ATOM 25105 C CA . ALA A 1 4 ? 15.777 -11.488 13.329 1.00 0.00 1 ALA A CA 14
ATOM 25106 C C . ALA A 1 4 ? 15.213 -10.081 13.461 1.00 0.00 1 ALA A C 14
ATOM 25107 O O . ALA A 1 4 ? 14.572 -9.748 14.458 1.00 0.00 1 ALA A O 14
ATOM 25114 N N . GLN A 1 5 ? 15.446 -9.258 12.452 1.00 0.00 2 GLN A N 14
ATOM 25115 C CA . GLN A 1 5 ? 14.949 -7.895 12.459 1.00 0.00 2 GLN A CA 14
ATOM 25116 C C . GLN A 1 5 ? 13.597 -7.805 11.772 1.00 0.00 2 GLN A C 14
ATOM 25117 O O . GLN A 1 5 ? 13.461 -8.138 10.593 1.00 0.00 2 GLN A O 14
ATOM 25131 N N . ALA A 1 6 ? 12.598 -7.369 12.520 1.00 0.00 3 ALA A N 14
ATOM 25132 C CA . ALA A 1 6 ? 11.287 -7.104 11.960 1.00 0.00 3 ALA A CA 14
ATOM 25133 C C . ALA A 1 6 ? 11.251 -5.677 11.437 1.00 0.00 3 ALA A C 14
ATOM 25134 O O . ALA A 1 6 ? 10.762 -4.762 12.102 1.00 0.00 3 ALA A O 14
ATOM 25141 N N . ASP A 1 7 ? 11.824 -5.490 10.261 1.00 0.00 4 ASP A N 14
ATOM 25142 C CA . ASP A 1 7 ? 11.940 -4.169 9.663 1.00 0.00 4 ASP A CA 14
ATOM 25143 C C . ASP A 1 7 ? 10.770 -3.877 8.737 1.00 0.00 4 ASP A C 14
ATOM 25144 O O . ASP A 1 7 ? 9.827 -4.664 8.637 1.00 0.00 4 ASP A O 14
ATOM 25153 N N . GLY A 1 8 ? 10.844 -2.739 8.068 1.00 0.00 5 GLY A N 14
ATOM 25154 C CA . GLY A 1 8 ? 9.759 -2.299 7.226 1.00 0.00 5 GLY A CA 14
ATOM 25155 C C . GLY A 1 8 ? 9.074 -1.087 7.813 1.00 0.00 5 GLY A C 14
ATOM 25156 O O . GLY A 1 8 ? 9.510 -0.559 8.839 1.00 0.00 5 GLY A O 14
ATOM 25160 N N . ILE A 1 9 ? 8.002 -0.647 7.184 1.00 0.00 6 ILE A N 14
ATOM 25161 C CA . ILE A 1 9 ? 7.263 0.480 7.651 1.00 0.00 6 ILE A CA 14
ATOM 25162 C C . ILE A 1 9 ? 6.078 -0.019 8.475 1.00 0.00 6 ILE A C 14
ATOM 25163 O O . ILE A 1 9 ? 5.477 -1.044 8.146 1.00 0.00 6 ILE A O 14
ATOM 25179 N N . ALA A 1 10 ? 5.753 0.686 9.547 1.00 0.00 7 ALA A N 14
ATOM 25180 C CA . ALA A 1 10 ? 4.693 0.252 10.439 1.00 0.00 7 ALA A CA 14
ATOM 25181 C C . ALA A 1 10 ? 3.322 0.542 9.843 1.00 0.00 7 ALA A C 14
ATOM 25182 O O . ALA A 1 10 ? 2.752 1.616 10.042 1.00 0.00 7 ALA A O 14
ATOM 25189 N N . PHE A 1 11 ? 2.822 -0.416 9.075 1.00 0.00 8 PHE A N 14
ATOM 25190 C CA . PHE A 1 11 ? 1.483 -0.340 8.531 1.00 0.00 8 PHE A CA 14
ATOM 25191 C C . PHE A 1 11 ? 0.463 -0.390 9.657 1.00 0.00 8 PHE A C 14
ATOM 25192 O O . PHE A 1 11 ? 0.672 -1.061 10.670 1.00 0.00 8 PHE A O 14
ATOM 25209 N N . ARG A 1 12 ? -0.630 0.324 9.488 1.00 0.00 9 ARG A N 14
ATOM 25210 C CA . ARG A 1 12 ? -1.711 0.282 10.451 1.00 0.00 9 ARG A CA 14
ATOM 25211 C C . ARG A 1 12 ? -2.598 -0.911 10.157 1.00 0.00 9 ARG A C 14
ATOM 25212 O O . ARG A 1 12 ? -3.210 -0.993 9.092 1.00 0.00 9 ARG A O 14
ATOM 25233 N N . GLU A 1 13 ? -2.635 -1.855 11.078 1.00 0.00 10 GLU A N 14
ATOM 25234 C CA . GLU A 1 13 ? -3.484 -3.020 10.914 1.00 0.00 10 GLU A CA 14
ATOM 25235 C C . GLU A 1 13 ? -4.817 -2.774 11.611 1.00 0.00 10 GLU A C 14
ATOM 25236 O O . GLU A 1 13 ? -4.978 -3.033 12.807 1.00 0.00 10 GLU A O 14
ATOM 25248 N N . LEU A 1 14 ? -5.762 -2.247 10.848 1.00 0.00 11 LEU A N 14
ATOM 25249 C CA . LEU A 1 14 ? -7.056 -1.846 11.365 1.00 0.00 11 LEU A CA 14
ATOM 25250 C C . LEU A 1 14 ? -8.149 -2.217 10.378 1.00 0.00 11 LEU A C 14
ATOM 25251 O O . LEU A 1 14 ? -7.863 -2.588 9.240 1.00 0.00 11 LEU A O 14
ATOM 25267 N N . SER A 1 15 ? -9.393 -2.124 10.823 1.00 0.00 12 SER A N 14
ATOM 25268 C CA . SER A 1 15 ? -10.538 -2.348 9.953 1.00 0.00 12 SER A CA 14
ATOM 25269 C C . SER A 1 15 ? -10.553 -1.315 8.820 1.00 0.00 12 SER A C 14
ATOM 25270 O O . SER A 1 15 ? -10.063 -0.194 8.989 1.00 0.00 12 SER A O 14
ATOM 25278 N N . PHE A 1 16 ? -11.124 -1.691 7.678 1.00 0.00 13 PHE A N 14
ATOM 25279 C CA . PHE A 1 16 ? -11.136 -0.830 6.494 1.00 0.00 13 PHE A CA 14
ATOM 25280 C C . PHE A 1 16 ? -11.740 0.555 6.788 1.00 0.00 13 PHE A C 14
ATOM 25281 O O . PHE A 1 16 ? -11.108 1.572 6.489 1.00 0.00 13 PHE A O 14
ATOM 25298 N N . PRO A 1 17 ? -12.965 0.631 7.370 1.00 0.00 14 PRO A N 14
ATOM 25299 C CA . PRO A 1 17 ? -13.591 1.915 7.715 1.00 0.00 14 PRO A CA 14
ATOM 25300 C C . PRO A 1 17 ? -12.707 2.780 8.608 1.00 0.00 14 PRO A C 14
ATOM 25301 O O . PRO A 1 17 ? -12.654 3.997 8.443 1.00 0.00 14 PRO A O 14
ATOM 25312 N N . GLU A 1 18 ? -12.003 2.144 9.537 1.00 0.00 15 GLU A N 14
ATOM 25313 C CA . GLU A 1 18 ? -11.109 2.854 10.442 1.00 0.00 15 GLU A CA 14
ATOM 25314 C C . GLU A 1 18 ? -9.928 3.455 9.695 1.00 0.00 15 GLU A C 14
ATOM 25315 O O . GLU A 1 18 ? -9.594 4.621 9.888 1.00 0.00 15 GLU A O 14
ATOM 25327 N N . ALA A 1 19 ? -9.302 2.656 8.843 1.00 0.00 16 ALA A N 14
ATOM 25328 C CA . ALA A 1 19 ? -8.135 3.103 8.092 1.00 0.00 16 ALA A CA 14
ATOM 25329 C C . ALA A 1 19 ? -8.469 4.317 7.232 1.00 0.00 16 ALA A C 14
ATOM 25330 O O . ALA A 1 19 ? -7.726 5.301 7.209 1.00 0.00 16 ALA A O 14
ATOM 25337 N N . LEU A 1 20 ? -9.602 4.244 6.546 1.00 0.00 17 LEU A N 14
ATOM 25338 C CA . LEU A 1 20 ? -10.065 5.339 5.704 1.00 0.00 17 LEU A CA 14
ATOM 25339 C C . LEU A 1 20 ? -10.346 6.565 6.554 1.00 0.00 17 LEU A C 14
ATOM 25340 O O . LEU A 1 20 ? -9.971 7.680 6.205 1.00 0.00 17 LEU A O 14
ATOM 25356 N N . LYS A 1 21 ? -11.013 6.329 7.671 1.00 0.00 18 LYS A N 14
ATOM 25357 C CA . LYS A 1 21 ? -11.327 7.358 8.639 1.00 0.00 18 LYS A CA 14
ATOM 25358 C C . LYS A 1 21 ? -10.070 8.091 9.106 1.00 0.00 18 LYS A C 14
ATOM 25359 O O . LYS A 1 21 ? -10.039 9.320 9.145 1.00 0.00 18 LYS A O 14
ATOM 25378 N N . ARG A 1 22 ? -9.038 7.330 9.453 1.00 0.00 19 ARG A N 14
ATOM 25379 C CA . ARG A 1 22 ? -7.790 7.905 9.931 1.00 0.00 19 ARG A CA 14
ATOM 25380 C C . ARG A 1 22 ? -7.130 8.757 8.850 1.00 0.00 19 ARG A C 14
ATOM 25381 O O . ARG A 1 22 ? -6.599 9.831 9.137 1.00 0.00 19 ARG A O 14
ATOM 25402 N N . ALA A 1 23 ? -7.181 8.284 7.608 1.00 0.00 20 ALA A N 14
ATOM 25403 C CA . ALA A 1 23 ? -6.648 9.038 6.477 1.00 0.00 20 ALA A CA 14
ATOM 25404 C C . ALA A 1 23 ? -7.454 10.314 6.259 1.00 0.00 20 ALA A C 14
ATOM 25405 O O . ALA A 1 23 ? -6.891 11.393 6.092 1.00 0.00 20 ALA A O 14
ATOM 25412 N N . GLU A 1 24 ? -8.776 10.170 6.276 1.00 0.00 21 GLU A N 14
ATOM 25413 C CA . GLU A 1 24 ? -9.704 11.289 6.109 1.00 0.00 21 GLU A CA 14
ATOM 25414 C C . GLU A 1 24 ? -9.424 12.403 7.119 1.00 0.00 21 GLU A C 14
ATOM 25415 O O . GLU A 1 24 ? -9.383 13.583 6.766 1.00 0.00 21 GLU A O 14
ATOM 25427 N N . VAL A 1 25 ? -9.224 12.015 8.368 1.00 0.00 22 VAL A N 14
ATOM 25428 C CA . VAL A 1 25 ? -9.092 12.974 9.455 1.00 0.00 22 VAL A CA 14
ATOM 25429 C C . VAL A 1 25 ? -7.660 13.482 9.620 1.00 0.00 22 VAL A C 14
ATOM 25430 O O . VAL A 1 25 ? -7.420 14.689 9.598 1.00 0.00 22 VAL A O 14
ATOM 25443 N N . GLU A 1 26 ? -6.714 12.568 9.772 1.00 0.00 23 GLU A N 14
ATOM 25444 C CA . GLU A 1 26 ? -5.373 12.934 10.210 1.00 0.00 23 GLU A CA 14
ATOM 25445 C C . GLU A 1 26 ? -4.419 13.178 9.044 1.00 0.00 23 GLU A C 14
ATOM 25446 O O . GLU A 1 26 ? -3.485 13.973 9.156 1.00 0.00 23 GLU A O 14
ATOM 25458 N N . ASP A 1 27 ? -4.642 12.510 7.926 1.00 0.00 24 ASP A N 14
ATOM 25459 C CA . ASP A 1 27 ? -3.694 12.595 6.827 1.00 0.00 24 ASP A CA 14
ATOM 25460 C C . ASP A 1 27 ? -4.378 13.019 5.533 1.00 0.00 24 ASP A C 14
ATOM 25461 O O . ASP A 1 27 ? -5.297 13.838 5.547 1.00 0.00 24 ASP A O 14
ATOM 25470 N N . LYS A 1 28 ? -3.923 12.471 4.421 1.00 0.00 25 LYS A N 14
ATOM 25471 C CA . LYS A 1 28 ? -4.347 12.936 3.116 1.00 0.00 25 LYS A CA 14
ATOM 25472 C C . LYS A 1 28 ? -4.820 11.791 2.225 1.00 0.00 25 LYS A C 14
ATOM 25473 O O . LYS A 1 28 ? -5.809 11.927 1.509 1.00 0.00 25 LYS A O 14
ATOM 25492 N N . LEU A 1 29 ? -4.124 10.664 2.281 1.00 0.00 26 LEU A N 14
ATOM 25493 C CA . LEU A 1 29 ? -4.437 9.528 1.421 1.00 0.00 26 LEU A CA 14
ATOM 25494 C C . LEU A 1 29 ? -4.254 8.221 2.174 1.00 0.00 26 LEU A C 14
ATOM 25495 O O . LEU A 1 29 ? -3.646 8.190 3.246 1.00 0.00 26 LEU A O 14
ATOM 25511 N N . LEU A 1 30 ? -4.773 7.148 1.602 1.00 0.00 27 LEU A N 14
ATOM 25512 C CA . LEU A 1 30 ? -4.663 5.831 2.199 1.00 0.00 27 LEU A CA 14
ATOM 25513 C C . LEU A 1 30 ? -3.858 4.905 1.292 1.00 0.00 27 LEU A C 14
ATOM 25514 O O . LEU A 1 30 ? -4.285 4.564 0.187 1.00 0.00 27 LEU A O 14
ATOM 25530 N N . PHE A 1 31 ? -2.683 4.522 1.761 1.00 0.00 28 PHE A N 14
ATOM 25531 C CA . PHE A 1 31 ? -1.824 3.600 1.037 1.00 0.00 28 PHE A CA 14
ATOM 25532 C C . PHE A 1 31 ? -2.103 2.179 1.501 1.00 0.00 28 PHE A C 14
ATOM 25533 O O . PHE A 1 31 ? -1.733 1.797 2.611 1.00 0.00 28 PHE A O 14
ATOM 25550 N N . VAL A 1 32 ? -2.769 1.406 0.664 1.00 0.00 29 VAL A N 14
ATOM 25551 C CA . VAL A 1 32 ? -3.171 0.063 1.039 1.00 0.00 29 VAL A CA 14
ATOM 25552 C C . VAL A 1 32 ? -2.192 -0.973 0.503 1.00 0.00 29 VAL A C 14
ATOM 25553 O O . VAL A 1 32 ? -2.101 -1.197 -0.707 1.00 0.00 29 VAL A O 14
ATOM 25566 N N . ASP A 1 33 ? -1.454 -1.583 1.415 1.00 0.00 30 ASP A N 14
ATOM 25567 C CA . ASP A 1 33 ? -0.554 -2.677 1.082 1.00 0.00 30 ASP A CA 14
ATOM 25568 C C . ASP A 1 33 ? -1.315 -3.989 1.112 1.00 0.00 30 ASP A C 14
ATOM 25569 O O . ASP A 1 33 ? -1.776 -4.419 2.166 1.00 0.00 30 ASP A O 14
ATOM 25578 N N . CYS A 1 34 ? -1.495 -4.594 -0.047 1.00 0.00 31 CYS A N 14
ATOM 25579 C CA . CYS A 1 34 ? -2.171 -5.874 -0.129 1.00 0.00 31 CYS A CA 14
ATOM 25580 C C . CYS A 1 34 ? -1.188 -6.954 -0.532 1.00 0.00 31 CYS A C 14
ATOM 25581 O O . CYS A 1 34 ? -0.669 -6.959 -1.652 1.00 0.00 31 CYS A O 14
ATOM 25589 N N . PHE A 1 35 ? -0.933 -7.867 0.382 1.00 0.00 32 PHE A N 14
ATOM 25590 C CA . PHE A 1 35 ? 0.056 -8.897 0.158 1.00 0.00 32 PHE A CA 14
ATOM 25591 C C . PHE A 1 35 ? -0.550 -10.279 0.336 1.00 0.00 32 PHE A C 14
ATOM 25592 O O . PHE A 1 35 ? -1.577 -10.451 0.998 1.00 0.00 32 PHE A O 14
ATOM 25609 N N . THR A 1 36 ? 0.079 -11.251 -0.289 1.00 0.00 33 THR A N 14
ATOM 25610 C CA . THR A 1 36 ? -0.251 -12.643 -0.074 1.00 0.00 33 THR A CA 14
ATOM 25611 C C . THR A 1 36 ? 0.799 -13.254 0.854 1.00 0.00 33 THR A C 14
ATOM 25612 O O . THR A 1 36 ? 1.898 -12.715 0.978 1.00 0.00 33 THR A O 14
ATOM 25623 N N . THR A 1 37 ? 0.467 -14.366 1.500 1.00 0.00 34 THR A N 14
ATOM 25624 C CA . THR A 1 37 ? 1.397 -15.053 2.396 1.00 0.00 34 THR A CA 14
ATOM 25625 C C . THR A 1 37 ? 2.606 -15.622 1.629 1.00 0.00 34 THR A C 14
ATOM 25626 O O . THR A 1 37 ? 3.485 -16.261 2.208 1.00 0.00 34 THR A O 14
ATOM 25637 N N . TRP A 1 38 ? 2.644 -15.357 0.328 1.00 0.00 35 TRP A N 14
ATOM 25638 C CA . TRP A 1 38 ? 3.724 -15.791 -0.535 1.00 0.00 35 TRP A CA 14
ATOM 25639 C C . TRP A 1 38 ? 5.052 -15.214 -0.050 1.00 0.00 35 TRP A C 14
ATOM 25640 O O . TRP A 1 38 ? 5.194 -14.000 0.107 1.00 0.00 35 TRP A O 14
ATOM 25661 N N . CYS A 1 39 ? 6.022 -16.086 0.176 1.00 0.00 36 CYS A N 14
ATOM 25662 C CA . CYS A 1 39 ? 7.297 -15.690 0.762 1.00 0.00 36 CYS A CA 14
ATOM 25663 C C . CYS A 1 39 ? 8.262 -15.134 -0.287 1.00 0.00 36 CYS A C 14
ATOM 25664 O O . CYS A 1 39 ? 9.483 -15.198 -0.118 1.00 0.00 36 CYS A O 14
ATOM 25672 N N . GLY A 1 40 ? 7.713 -14.565 -1.351 1.00 0.00 37 GLY A N 14
ATOM 25673 C CA . GLY A 1 40 ? 8.538 -14.034 -2.420 1.00 0.00 37 GLY A CA 14
ATOM 25674 C C . GLY A 1 40 ? 8.549 -12.514 -2.451 1.00 0.00 37 GLY A C 14
ATOM 25675 O O . GLY A 1 40 ? 9.061 -11.879 -1.526 1.00 0.00 37 GLY A O 14
ATOM 25679 N N . PRO A 1 41 ? 7.972 -11.908 -3.507 1.00 0.00 38 PRO A N 14
ATOM 25680 C CA . PRO A 1 41 ? 7.958 -10.446 -3.704 1.00 0.00 38 PRO A CA 14
ATOM 25681 C C . PRO A 1 41 ? 7.476 -9.663 -2.482 1.00 0.00 38 PRO A C 14
ATOM 25682 O O . PRO A 1 41 ? 8.011 -8.599 -2.176 1.00 0.00 38 PRO A O 14
ATOM 25693 N N . CYS A 1 42 ? 6.471 -10.190 -1.788 1.00 0.00 39 CYS A N 14
ATOM 25694 C CA . CYS A 1 42 ? 5.905 -9.519 -0.622 1.00 0.00 39 CYS A CA 14
ATOM 25695 C C . CYS A 1 42 ? 6.959 -9.302 0.466 1.00 0.00 39 CYS A C 14
ATOM 25696 O O . CYS A 1 42 ? 6.928 -8.302 1.182 1.00 0.00 39 CYS A O 14
ATOM 25704 N N . LYS A 1 43 ? 7.893 -10.237 0.581 1.00 0.00 40 LYS A N 14
ATOM 25705 C CA . LYS A 1 43 ? 8.974 -10.114 1.550 1.00 0.00 40 LYS A CA 14
ATOM 25706 C C . LYS A 1 43 ? 10.065 -9.186 1.025 1.00 0.00 40 LYS A C 14
ATOM 25707 O O . LYS A 1 43 ? 10.570 -8.330 1.751 1.00 0.00 40 LYS A O 14
ATOM 25726 N N . ARG A 1 44 ? 10.413 -9.355 -0.245 1.00 0.00 41 ARG A N 14
ATOM 25727 C CA . ARG A 1 44 ? 11.476 -8.571 -0.863 1.00 0.00 41 ARG A CA 14
ATOM 25728 C C . ARG A 1 44 ? 11.113 -7.086 -0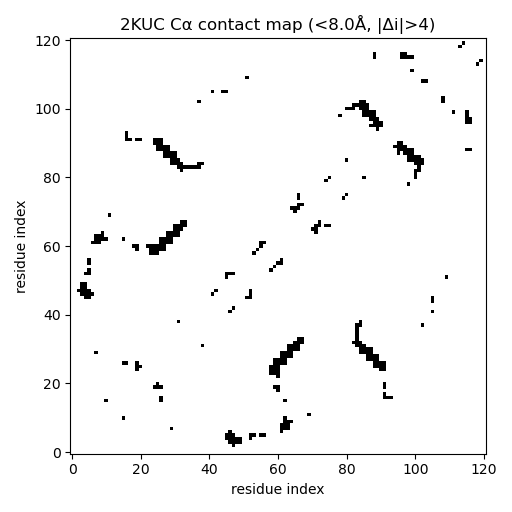.875 1.00 0.00 41 ARG A C 14
ATOM 25729 O O . ARG A 1 44 ? 11.969 -6.227 -0.663 1.00 0.00 41 ARG A O 14
ATOM 25750 N N . LEU A 1 45 ? 9.834 -6.801 -1.101 1.00 0.00 42 LEU A N 14
ATOM 25751 C CA . LEU A 1 45 ? 9.329 -5.432 -1.106 1.00 0.00 42 LEU A CA 14
ATOM 25752 C C . LEU A 1 45 ? 9.629 -4.734 0.219 1.00 0.00 42 LEU A C 14
ATOM 25753 O O . LEU A 1 45 ? 10.076 -3.583 0.242 1.00 0.00 42 LEU A O 14
ATOM 25769 N N . SER A 1 46 ? 9.402 -5.442 1.318 1.00 0.00 43 SER A N 14
ATOM 25770 C CA . SER A 1 46 ? 9.615 -4.884 2.643 1.00 0.00 43 SER A CA 14
ATOM 25771 C C . SER A 1 46 ? 11.105 -4.709 2.938 1.00 0.00 43 SER A C 14
ATOM 25772 O O . SER A 1 46 ? 11.499 -3.790 3.651 1.00 0.00 43 SER A O 14
ATOM 25780 N N . LYS A 1 47 ? 11.927 -5.578 2.363 1.00 0.00 44 LYS A N 14
ATOM 25781 C CA . LYS A 1 47 ? 13.358 -5.579 2.645 1.00 0.00 44 LYS A CA 14
ATOM 25782 C C . LYS A 1 47 ? 14.108 -4.535 1.824 1.00 0.00 44 LYS A C 14
ATOM 25783 O O . LYS A 1 47 ? 15.149 -4.039 2.249 1.00 0.00 44 LYS A O 14
ATOM 25802 N N . VAL A 1 48 ? 13.596 -4.207 0.647 1.00 0.00 45 VAL A N 14
ATOM 25803 C CA . VAL A 1 48 ? 14.267 -3.235 -0.208 1.00 0.00 45 VAL A CA 14
ATOM 25804 C C . VAL A 1 48 ? 13.703 -1.833 -0.012 1.00 0.00 45 VAL A C 14
ATOM 25805 O O . VAL A 1 48 ? 14.440 -0.890 0.281 1.00 0.00 45 VAL A O 14
ATOM 25818 N N . VAL A 1 49 ? 12.392 -1.706 -0.159 1.00 0.00 46 VAL A N 14
ATOM 25819 C CA . VAL A 1 49 ? 11.750 -0.402 -0.147 1.00 0.00 46 VAL A CA 14
ATOM 25820 C C . VAL A 1 49 ? 11.469 0.080 1.272 1.00 0.00 46 VAL A C 14
ATOM 25821 O O . VAL A 1 49 ? 11.964 1.124 1.692 1.00 0.00 46 VAL A O 14
ATOM 25834 N N . PHE A 1 50 ? 10.697 -0.704 2.015 1.00 0.00 47 PHE A N 14
ATOM 25835 C CA . PHE A 1 50 ? 10.165 -0.261 3.298 1.00 0.00 47 PHE A CA 14
ATOM 25836 C C . PHE A 1 50 ? 11.198 -0.336 4.417 1.00 0.00 47 PHE A C 14
ATOM 25837 O O . PHE A 1 50 ? 10.976 0.190 5.505 1.00 0.00 47 PHE A O 14
ATOM 25854 N N . LYS A 1 51 ? 12.321 -0.985 4.156 1.00 0.00 48 LYS A N 14
ATOM 25855 C CA . LYS A 1 51 ? 13.370 -1.112 5.160 1.00 0.00 48 LYS A CA 14
ATOM 25856 C C . LYS A 1 51 ? 14.166 0.185 5.273 1.00 0.00 48 LYS A C 14
ATOM 25857 O O . LYS A 1 51 ? 14.780 0.467 6.304 1.00 0.00 48 LYS A O 14
ATOM 25876 N N . ASP A 1 52 ? 14.149 0.970 4.208 1.00 0.00 49 ASP A N 14
ATOM 25877 C CA . ASP A 1 52 ? 14.903 2.214 4.173 1.00 0.00 49 ASP A CA 14
ATOM 25878 C C . ASP A 1 52 ? 14.248 3.275 5.047 1.00 0.00 49 ASP A C 14
ATOM 25879 O O . ASP A 1 52 ? 13.055 3.552 4.917 1.00 0.00 49 ASP A O 14
ATOM 25888 N N . SER A 1 53 ? 15.047 3.872 5.923 1.00 0.00 50 SER A N 14
ATOM 25889 C CA . SER A 1 53 ? 14.563 4.859 6.879 1.00 0.00 50 SER A CA 14
ATOM 25890 C C . SER A 1 53 ? 13.885 6.043 6.182 1.00 0.00 50 SER A C 14
ATOM 25891 O O . SER A 1 53 ? 12.834 6.514 6.624 1.00 0.00 50 SER A O 14
ATOM 25899 N N . LEU A 1 54 ? 14.484 6.520 5.096 1.00 0.00 51 LEU A N 14
ATOM 25900 C CA . LEU A 1 54 ? 13.958 7.671 4.375 1.00 0.00 51 LEU A CA 14
ATOM 25901 C C . LEU A 1 54 ? 12.678 7.308 3.629 1.00 0.00 51 LEU A C 14
ATOM 25902 O O . LEU A 1 54 ? 11.715 8.073 3.624 1.00 0.00 51 LEU A O 14
ATOM 25918 N N . VAL A 1 55 ? 12.677 6.140 3.002 1.00 0.00 52 VAL A N 14
ATOM 25919 C CA . VAL A 1 55 ? 11.530 5.689 2.221 1.00 0.00 52 VAL A CA 14
ATOM 25920 C C . VAL A 1 55 ? 10.340 5.349 3.122 1.00 0.00 52 VAL A C 14
ATOM 25921 O O . VAL A 1 55 ? 9.209 5.751 2.843 1.00 0.00 52 VAL A O 14
ATOM 25934 N N . ALA A 1 56 ? 10.599 4.623 4.206 1.00 0.00 53 ALA A N 14
ATOM 25935 C CA . ALA A 1 56 ? 9.554 4.275 5.167 1.00 0.00 53 ALA A CA 14
ATOM 25936 C C . ALA A 1 56 ? 8.911 5.533 5.738 1.00 0.00 53 ALA A C 14
ATOM 25937 O O . ALA A 1 56 ? 7.687 5.638 5.819 1.00 0.00 53 ALA A O 14
ATOM 25944 N N . ASP A 1 57 ? 9.748 6.487 6.123 1.00 0.00 54 ASP A N 14
ATOM 25945 C CA . ASP A 1 57 ? 9.276 7.766 6.642 1.00 0.00 54 ASP A CA 14
ATOM 25946 C C . ASP A 1 57 ? 8.474 8.509 5.577 1.00 0.00 54 ASP A C 14
ATOM 25947 O O . ASP A 1 57 ? 7.434 9.105 5.864 1.00 0.00 54 ASP A O 14
ATOM 25956 N N . TYR A 1 58 ? 8.962 8.442 4.345 1.00 0.00 55 TYR A N 14
ATOM 25957 C CA . TYR A 1 58 ? 8.319 9.101 3.218 1.00 0.00 55 TYR A CA 14
ATOM 25958 C C . TYR A 1 58 ? 6.896 8.582 3.031 1.00 0.00 55 TYR A C 14
ATOM 25959 O O . TYR A 1 58 ? 5.955 9.363 2.903 1.00 0.00 55 TYR A O 14
ATOM 25977 N N . PHE A 1 59 ? 6.740 7.263 3.024 1.00 0.00 56 PHE A N 14
ATOM 25978 C CA . PHE A 1 59 ? 5.424 6.654 2.874 1.00 0.00 56 PHE A CA 14
ATOM 25979 C C . PHE A 1 59 ? 4.536 6.955 4.077 1.00 0.00 56 PHE A C 14
ATOM 25980 O O . PHE A 1 59 ? 3.362 7.279 3.918 1.00 0.00 56 PHE A O 14
ATOM 25997 N N . ASN A 1 60 ? 5.112 6.857 5.271 1.00 0.00 57 ASN A N 14
ATOM 25998 C CA . ASN A 1 60 ? 4.372 7.073 6.515 1.00 0.00 57 ASN A CA 14
ATOM 25999 C C . ASN A 1 60 ? 3.810 8.490 6.602 1.00 0.00 57 ASN A C 14
ATOM 26000 O O . ASN A 1 60 ? 2.695 8.698 7.081 1.00 0.00 57 ASN A O 14
ATOM 26011 N N . ARG A 1 61 ? 4.589 9.466 6.162 1.00 0.00 58 ARG A N 14
ATOM 26012 C CA . ARG A 1 61 ? 4.177 10.856 6.266 1.00 0.00 58 ARG A CA 14
ATOM 26013 C C . ARG A 1 61 ? 3.383 11.333 5.058 1.00 0.00 58 ARG A C 14
ATOM 26014 O O . ARG A 1 61 ? 2.615 12.287 5.153 1.00 0.00 58 ARG A O 14
ATOM 26035 N N . HIS A 1 62 ? 3.557 10.689 3.920 1.00 0.00 59 HIS A N 14
ATOM 26036 C CA . HIS A 1 62 ? 2.859 11.128 2.721 1.00 0.00 59 HIS A CA 14
ATOM 26037 C C . HIS A 1 62 ? 1.482 10.489 2.591 1.00 0.00 59 HIS A C 14
ATOM 26038 O O . HIS A 1 62 ? 0.614 11.036 1.921 1.00 0.00 59 HIS A O 14
ATOM 26053 N N . PHE A 1 63 ? 1.277 9.342 3.227 1.00 0.00 60 PHE A N 14
ATOM 26054 C CA . PHE A 1 63 ? -0.034 8.687 3.215 1.00 0.00 60 PHE A CA 14
ATOM 26055 C C . PHE A 1 63 ? -0.212 7.881 4.502 1.00 0.00 60 PHE A C 14
ATOM 26056 O O . PHE A 1 63 ? 0.753 7.646 5.225 1.00 0.00 60 PHE A O 14
ATOM 26073 N N . VAL A 1 64 ? -1.431 7.437 4.780 1.00 0.00 61 VAL A N 14
ATOM 26074 C CA . VAL A 1 64 ? -1.658 6.507 5.881 1.00 0.00 61 VAL A CA 14
ATOM 26075 C C . VAL A 1 64 ? -1.431 5.086 5.391 1.00 0.00 61 VAL A C 14
ATOM 26076 O O . VAL A 1 64 ? -2.090 4.632 4.460 1.00 0.00 61 VAL A O 14
ATOM 26089 N N . ASN A 1 65 ? -0.491 4.392 6.008 1.00 0.00 62 ASN A N 14
ATOM 26090 C CA . ASN A 1 65 ? -0.127 3.051 5.569 1.00 0.00 62 ASN A CA 14
ATOM 26091 C C . ASN A 1 65 ? -1.056 2.009 6.182 1.00 0.00 62 ASN A C 14
ATOM 26092 O O . ASN A 1 65 ? -1.144 1.887 7.401 1.00 0.00 62 ASN A O 14
ATOM 26103 N N . LEU A 1 66 ? -1.753 1.274 5.329 1.00 0.00 63 LEU A N 14
ATOM 26104 C CA . LEU A 1 66 ? -2.668 0.223 5.762 1.00 0.00 63 LEU A CA 14
ATOM 26105 C C . LEU A 1 66 ? -2.161 -1.137 5.300 1.00 0.00 63 LEU A C 14
ATOM 26106 O O . LEU A 1 66 ? -1.687 -1.272 4.174 1.00 0.00 63 LEU A O 14
ATOM 26122 N N . LYS A 1 67 ? -2.251 -2.134 6.169 1.00 0.00 64 LYS A N 14
ATOM 26123 C CA . LYS A 1 67 ? -1.851 -3.488 5.807 1.00 0.00 64 LYS A CA 14
ATOM 26124 C C . LYS A 1 67 ? -3.082 -4.360 5.599 1.00 0.00 64 LYS A C 14
ATOM 26125 O O . LYS A 1 67 ? -3.958 -4.422 6.462 1.00 0.00 64 LYS A O 14
ATOM 26144 N N . MET A 1 68 ? -3.144 -5.028 4.460 1.00 0.00 65 MET A N 14
ATOM 26145 C CA . MET A 1 68 ? -4.279 -5.873 4.127 1.00 0.00 65 MET A CA 14
ATOM 26146 C C . MET A 1 68 ? -3.815 -7.179 3.493 1.00 0.00 65 MET A C 14
ATOM 26147 O O . MET A 1 68 ? -2.923 -7.186 2.643 1.00 0.00 65 MET A O 14
ATOM 26161 N N . ASP A 1 69 ? -4.420 -8.280 3.909 1.00 0.00 66 ASP A N 14
ATOM 26162 C CA . ASP A 1 69 ? -4.114 -9.578 3.329 1.00 0.00 66 ASP A CA 14
ATOM 26163 C C . ASP A 1 69 ? -4.985 -9.800 2.110 1.00 0.00 66 ASP A C 14
ATOM 26164 O O . ASP A 1 69 ? -6.050 -9.202 1.976 1.00 0.00 66 ASP A O 14
ATOM 26173 N N . MET A 1 70 ? -4.525 -10.648 1.224 1.00 0.00 67 MET A N 14
ATOM 26174 C CA . MET A 1 70 ? -5.272 -11.002 0.030 1.00 0.00 67 MET A CA 14
ATOM 26175 C C . MET A 1 70 ? -6.375 -12.007 0.332 1.00 0.00 67 MET A C 14
ATOM 26176 O O . MET A 1 70 ? -7.270 -12.226 -0.487 1.00 0.00 67 MET A O 14
ATOM 26190 N N . GLU A 1 71 ? -6.298 -12.635 1.493 1.00 0.00 68 GLU A N 14
ATOM 26191 C CA . GLU A 1 71 ? -7.256 -13.659 1.870 1.00 0.00 68 GLU A CA 14
ATOM 26192 C C . GLU A 1 71 ? -8.004 -13.252 3.132 1.00 0.00 68 GLU A C 14
ATOM 26193 O O . GLU A 1 71 ? -9.233 -13.177 3.137 1.00 0.00 68 GLU A O 14
ATOM 26205 N N . LYS A 1 72 ? -7.259 -12.968 4.191 1.00 0.00 69 LYS A N 14
ATOM 26206 C CA . LYS A 1 72 ? -7.854 -12.666 5.480 1.00 0.00 69 LYS A CA 14
ATOM 26207 C C . LYS A 1 72 ? -8.143 -11.169 5.605 1.00 0.00 69 LYS A C 14
ATOM 26208 O O . LYS A 1 72 ? -7.614 -10.363 4.842 1.00 0.00 69 LYS A O 14
ATOM 26227 N N . GLY A 1 73 ? -8.996 -10.811 6.559 1.00 0.00 70 GLY A N 14
ATOM 26228 C CA . GLY A 1 73 ? -9.315 -9.416 6.790 1.00 0.00 70 GLY A CA 14
ATOM 26229 C C . GLY A 1 73 ? -10.208 -8.845 5.713 1.00 0.00 70 GLY A C 14
ATOM 26230 O O . GLY A 1 73 ? -10.154 -7.648 5.432 1.00 0.00 70 GLY A O 14
ATOM 26234 N N . GLU A 1 74 ? -11.028 -9.709 5.113 1.00 0.00 71 GLU A N 14
ATOM 26235 C CA . GLU A 1 74 ? -11.917 -9.318 4.020 1.00 0.00 71 GLU A CA 14
ATOM 26236 C C . GLU A 1 74 ? -11.112 -8.979 2.767 1.00 0.00 71 GLU A C 14
ATOM 26237 O O . GLU A 1 74 ? -11.611 -8.319 1.856 1.00 0.00 71 GLU A O 14
ATOM 26249 N N . GLY A 1 75 ? -9.874 -9.472 2.723 1.00 0.00 72 GLY A N 14
ATOM 26250 C CA . GLY A 1 75 ? -8.998 -9.252 1.581 1.00 0.00 72 GLY A CA 14
ATOM 26251 C C . GLY A 1 75 ? -9.615 -9.699 0.270 1.00 0.00 72 GLY A C 14
ATOM 26252 O O . GLY A 1 75 ? -9.363 -9.104 -0.778 1.00 0.00 72 GLY A O 14
ATOM 26256 N N . VAL A 1 76 ? -10.434 -10.746 0.333 1.00 0.00 73 VAL A N 14
ATOM 26257 C CA . VAL A 1 76 ? -11.105 -11.278 -0.850 1.00 0.00 73 VAL A CA 14
ATOM 26258 C C . VAL A 1 76 ? -11.992 -10.214 -1.514 1.00 0.00 73 VAL A C 14
ATOM 26259 O O . VAL A 1 76 ? -12.167 -10.214 -2.733 1.00 0.00 73 VAL A O 14
ATOM 26272 N N . GLU A 1 77 ? -12.516 -9.289 -0.710 1.00 0.00 74 GLU A N 14
ATOM 26273 C CA . GLU A 1 77 ? -13.373 -8.223 -1.220 1.00 0.00 74 GLU A CA 14
ATOM 26274 C C . GLU A 1 77 ? -12.552 -7.265 -2.079 1.00 0.00 74 GLU A C 14
ATOM 26275 O O . GLU A 1 77 ? -12.981 -6.855 -3.157 1.00 0.00 74 GLU A O 14
ATOM 26287 N N . LEU A 1 78 ? -11.355 -6.934 -1.605 1.00 0.00 75 LEU A N 14
ATOM 26288 C CA . LEU A 1 78 ? -10.456 -6.052 -2.338 1.00 0.00 75 LEU A CA 14
ATOM 26289 C C . LEU A 1 78 ? -9.882 -6.774 -3.551 1.00 0.00 75 LEU A C 14
ATOM 26290 O O . LEU A 1 78 ? -9.771 -6.196 -4.634 1.00 0.00 75 LEU A O 14
ATOM 26306 N N . ARG A 1 79 ? -9.541 -8.047 -3.364 1.00 0.00 76 ARG A N 14
ATOM 26307 C CA . ARG A 1 79 ? -9.015 -8.878 -4.446 1.00 0.00 76 ARG A CA 14
ATOM 26308 C C . ARG A 1 79 ? -9.987 -8.901 -5.624 1.00 0.00 76 ARG A C 14
ATOM 26309 O O . ARG A 1 79 ? -9.592 -8.747 -6.783 1.00 0.00 76 ARG A O 14
ATOM 26330 N N . LYS A 1 80 ? -11.262 -9.090 -5.308 1.00 0.00 77 LYS A N 14
ATOM 26331 C CA . LYS A 1 80 ? -12.316 -9.158 -6.310 1.00 0.00 77 LYS A CA 14
ATOM 26332 C C . LYS A 1 80 ? -12.560 -7.780 -6.917 1.00 0.00 77 LYS A C 14
ATOM 26333 O O . LYS A 1 80 ? -12.846 -7.647 -8.109 1.00 0.00 77 LYS A O 14
ATOM 26352 N N . LYS A 1 81 ? -12.408 -6.764 -6.079 1.00 0.00 78 LYS A N 14
ATOM 26353 C CA . LYS A 1 81 ? -12.751 -5.393 -6.432 1.00 0.00 78 LYS A CA 14
ATOM 26354 C C . LYS A 1 81 ? -11.830 -4.837 -7.512 1.00 0.00 78 LYS A C 14
ATOM 26355 O O . LYS A 1 81 ? -12.279 -4.162 -8.435 1.00 0.00 78 LYS A O 14
ATOM 26374 N N . TYR A 1 82 ? -10.546 -5.121 -7.393 1.00 0.00 79 TYR A N 14
ATOM 26375 C CA . TYR A 1 82 ? -9.557 -4.534 -8.284 1.00 0.00 79 TYR A CA 14
ATOM 26376 C C . TYR A 1 82 ? -9.065 -5.548 -9.310 1.00 0.00 79 TYR A C 14
ATOM 26377 O O . TYR A 1 82 ? -8.121 -5.280 -10.054 1.00 0.00 79 TYR A O 14
ATOM 26395 N N . GLY A 1 83 ? -9.720 -6.707 -9.343 1.00 0.00 80 GLY A N 14
ATOM 26396 C CA . GLY A 1 83 ? -9.415 -7.725 -10.337 1.00 0.00 80 GLY A CA 14
ATOM 26397 C C . GLY A 1 83 ? -7.980 -8.205 -10.269 1.00 0.00 80 GLY A C 14
ATOM 26398 O O . GLY A 1 83 ? -7.369 -8.520 -11.293 1.00 0.00 80 GLY A O 14
ATOM 26402 N N . VAL A 1 84 ? -7.444 -8.271 -9.064 1.00 0.00 81 VAL A N 14
ATOM 26403 C CA . VAL A 1 84 ? -6.053 -8.636 -8.879 1.00 0.00 81 VAL A CA 14
ATOM 26404 C C . VAL A 1 84 ? -5.912 -10.131 -8.597 1.00 0.00 81 VAL A C 14
ATOM 26405 O O . VAL A 1 84 ? -6.623 -10.691 -7.764 1.00 0.00 81 VAL A O 14
ATOM 26418 N N . HIS A 1 85 ? -5.023 -10.778 -9.338 1.00 0.00 82 HIS A N 14
ATOM 26419 C CA . HIS A 1 85 ? -4.736 -12.192 -9.129 1.00 0.00 82 HIS A CA 14
ATOM 26420 C C . HIS A 1 85 ? -3.313 -12.361 -8.619 1.00 0.00 82 HIS A C 14
ATOM 26421 O O . HIS A 1 85 ? -2.876 -13.471 -8.310 1.00 0.00 82 HIS A O 14
ATOM 26436 N N . ALA A 1 86 ? -2.601 -11.244 -8.528 1.00 0.00 83 ALA A N 14
ATOM 26437 C CA . ALA A 1 86 ? -1.199 -11.252 -8.144 1.00 0.00 83 ALA A CA 14
ATOM 26438 C C . ALA A 1 86 ? -1.038 -11.346 -6.632 1.00 0.00 83 ALA A C 14
ATOM 26439 O O . ALA A 1 86 ? -2.012 -11.261 -5.883 1.00 0.00 83 ALA A O 14
ATOM 26446 N N . TYR A 1 87 ? 0.202 -11.504 -6.192 1.00 0.00 84 TYR A N 14
ATOM 26447 C CA . TYR A 1 87 ? 0.503 -11.666 -4.773 1.00 0.00 84 TYR A CA 14
ATOM 26448 C C . TYR A 1 87 ? 0.809 -10.325 -4.099 1.00 0.00 84 TYR A C 14
ATOM 26449 O O . TYR A 1 87 ? 0.264 -10.039 -3.029 1.00 0.00 84 TYR A O 14
ATOM 26467 N N . PRO A 1 88 ? 1.714 -9.499 -4.671 1.00 0.00 85 PRO A N 14
ATOM 26468 C CA . PRO A 1 88 ? 1.951 -8.154 -4.179 1.00 0.00 85 PRO A CA 14
ATOM 26469 C C . PRO A 1 88 ? 1.125 -7.113 -4.940 1.00 0.00 85 PRO A C 14
ATOM 26470 O O . PRO A 1 88 ? 1.061 -7.141 -6.172 1.00 0.00 85 PRO A O 14
ATOM 26481 N N . THR A 1 89 ? 0.474 -6.210 -4.219 1.00 0.00 86 THR A N 14
ATOM 26482 C CA . THR A 1 89 ? -0.333 -5.176 -4.856 1.00 0.00 86 THR A CA 14
ATOM 26483 C C . THR A 1 89 ? -0.391 -3.907 -4.010 1.00 0.00 86 THR A C 14
ATOM 26484 O O . THR A 1 89 ? -0.687 -3.952 -2.816 1.00 0.00 86 THR A O 14
ATOM 26495 N N . LEU A 1 90 ? -0.102 -2.779 -4.644 1.00 0.00 87 LEU A N 14
ATOM 26496 C CA . LEU A 1 90 ? -0.154 -1.487 -3.979 1.00 0.00 87 LEU A CA 14
ATOM 26497 C C . LEU A 1 90 ? -1.399 -0.726 -4.415 1.00 0.00 87 LEU A C 14
ATOM 26498 O O . LEU A 1 90 ? -1.559 -0.393 -5.593 1.00 0.00 87 LEU A O 14
ATOM 26514 N N . LEU A 1 91 ? -2.288 -0.471 -3.468 1.00 0.00 88 LEU A N 14
ATOM 26515 C CA . LEU A 1 91 ? -3.525 0.236 -3.757 1.00 0.00 88 LEU A CA 14
ATOM 26516 C C . LEU A 1 91 ? -3.469 1.658 -3.222 1.00 0.00 88 LEU A C 14
ATOM 26517 O O . LEU A 1 91 ? -3.055 1.888 -2.084 1.00 0.00 88 LEU A O 14
ATOM 26533 N N . PHE A 1 92 ? -3.882 2.610 -4.044 1.00 0.00 89 PHE A N 14
ATOM 26534 C CA . PHE A 1 92 ? -3.857 4.009 -3.655 1.00 0.00 89 PHE A CA 14
ATOM 26535 C C . PHE A 1 92 ? -5.275 4.547 -3.537 1.00 0.00 89 PHE A C 14
ATOM 26536 O O . PHE A 1 92 ? -5.956 4.768 -4.542 1.00 0.00 89 PHE A O 14
ATOM 26553 N N . ILE A 1 93 ? -5.712 4.744 -2.301 1.00 0.00 90 ILE A N 14
ATOM 26554 C CA . ILE A 1 93 ? -7.069 5.182 -2.019 1.00 0.00 90 ILE A CA 14
ATOM 26555 C C . ILE A 1 93 ? -7.068 6.636 -1.559 1.00 0.00 90 ILE A C 14
ATOM 26556 O O . ILE A 1 93 ? -6.216 7.040 -0.768 1.00 0.00 90 ILE A O 14
ATOM 26572 N N . ASN A 1 94 ? -8.006 7.425 -2.063 1.00 0.00 91 ASN A N 14
ATOM 26573 C CA . ASN A 1 94 ? -8.156 8.799 -1.600 1.00 0.00 91 ASN A CA 14
ATOM 26574 C C . ASN A 1 94 ? -9.136 8.855 -0.433 1.00 0.00 91 ASN A C 14
ATOM 26575 O O . ASN A 1 94 ? -9.725 7.840 -0.061 1.00 0.00 91 ASN A O 14
ATOM 26586 N N . SER A 1 95 ? -9.317 10.039 0.134 1.00 0.00 92 SER A N 14
ATOM 26587 C CA . SER A 1 95 ? -10.194 10.221 1.286 1.00 0.00 92 SER A CA 14
ATOM 26588 C C . SER A 1 95 ? -11.647 9.881 0.944 1.00 0.00 92 SER A C 14
ATOM 26589 O O . SER A 1 95 ? -12.464 9.636 1.833 1.00 0.00 92 SER A O 14
ATOM 26597 N N . SER A 1 96 ? -11.959 9.856 -0.347 1.00 0.00 93 SER A N 14
ATOM 26598 C CA . SER A 1 96 ? -13.308 9.554 -0.806 1.00 0.00 93 SER A CA 14
ATOM 26599 C C . SER A 1 96 ? -13.571 8.047 -0.741 1.00 0.00 93 SER A C 14
ATOM 26600 O O . SER A 1 96 ? -14.717 7.600 -0.787 1.00 0.00 93 SER A O 14
ATOM 26608 N N . GLY A 1 97 ? -12.501 7.271 -0.612 1.00 0.00 94 GLY A N 14
ATOM 26609 C CA . GLY A 1 97 ? -12.629 5.828 -0.577 1.00 0.00 94 GLY A CA 14
ATOM 26610 C C . GLY A 1 97 ? -12.546 5.226 -1.961 1.00 0.00 94 GLY A C 14
ATOM 26611 O O . GLY A 1 97 ? -12.983 4.098 -2.189 1.00 0.00 94 GLY A O 14
ATOM 26615 N N . GLU A 1 98 ? -11.975 5.984 -2.885 1.00 0.00 95 GLU A N 14
ATOM 26616 C CA . GLU A 1 98 ? -11.881 5.561 -4.271 1.00 0.00 95 GLU A CA 14
ATOM 26617 C C . GLU A 1 98 ? -10.423 5.490 -4.707 1.00 0.00 95 GLU A C 14
ATOM 26618 O O . GLU A 1 98 ? -9.542 6.046 -4.048 1.00 0.00 95 GLU A O 14
ATOM 26630 N N . VAL A 1 99 ? -10.172 4.810 -5.816 1.00 0.00 96 VAL A N 14
ATOM 26631 C CA . VAL A 1 99 ? -8.812 4.617 -6.296 1.00 0.00 96 VAL A CA 14
ATOM 26632 C C . VAL A 1 99 ? -8.411 5.685 -7.300 1.00 0.00 96 VAL A C 14
ATOM 26633 O O . VAL A 1 99 ? -9.221 6.126 -8.118 1.00 0.00 96 VAL A O 14
ATOM 26646 N N . VAL A 1 100 ? -7.160 6.106 -7.219 1.00 0.00 97 VAL A N 14
ATOM 26647 C CA . VAL A 1 100 ? -6.598 7.017 -8.206 1.00 0.00 97 VAL A CA 14
ATOM 26648 C C . VAL A 1 100 ? -5.645 6.270 -9.135 1.00 0.00 97 VAL A C 14
ATOM 26649 O O . VAL A 1 100 ? -5.424 6.674 -10.276 1.00 0.00 97 VAL A O 14
ATOM 26662 N N . TYR A 1 101 ? -5.106 5.158 -8.640 1.00 0.00 98 TYR A N 14
ATOM 26663 C CA . TYR A 1 101 ? -4.139 4.363 -9.388 1.00 0.00 98 TYR A CA 14
ATOM 26664 C C . TYR A 1 101 ? -4.052 2.959 -8.788 1.00 0.00 98 TYR A C 14
ATOM 26665 O O . TYR A 1 101 ? -4.240 2.781 -7.582 1.00 0.00 98 TYR A O 14
ATOM 26683 N N . ARG A 1 102 ? -3.795 1.966 -9.631 1.00 0.00 99 ARG A N 14
ATOM 26684 C CA . ARG A 1 102 ? -3.616 0.593 -9.169 1.00 0.00 99 ARG A CA 14
ATOM 26685 C C . ARG A 1 102 ? -2.265 0.063 -9.622 1.00 0.00 99 ARG A C 14
ATOM 26686 O O . ARG A 1 102 ? -1.945 0.099 -10.810 1.00 0.00 99 ARG A O 14
ATOM 26707 N N . LEU A 1 103 ? -1.479 -0.428 -8.679 1.00 0.00 100 LEU A N 14
ATOM 26708 C CA . LEU A 1 103 ? -0.155 -0.944 -8.993 1.00 0.00 100 LEU A CA 14
ATOM 26709 C C . LEU A 1 103 ? -0.083 -2.443 -8.731 1.00 0.00 100 LEU A C 14
ATOM 26710 O O . LEU A 1 103 ? -0.107 -2.889 -7.582 1.00 0.00 100 LEU A O 14
ATOM 26726 N N . VAL A 1 104 ? -0.011 -3.213 -9.805 1.00 0.00 101 VAL A N 14
ATOM 26727 C CA . VAL A 1 104 ? 0.069 -4.663 -9.708 1.00 0.00 101 VAL A CA 14
ATOM 26728 C C . VAL A 1 104 ? 1.522 -5.119 -9.783 1.00 0.00 101 VAL A C 14
ATOM 26729 O O . VAL A 1 104 ? 2.182 -4.965 -10.813 1.00 0.00 101 VAL A O 14
ATOM 26742 N N . GLY A 1 105 ? 2.015 -5.670 -8.685 1.00 0.00 102 GLY A N 14
ATOM 26743 C CA . GLY A 1 105 ? 3.399 -6.088 -8.618 1.00 0.00 102 GLY A CA 14
ATOM 26744 C C . GLY A 1 105 ? 4.208 -5.176 -7.727 1.00 0.00 102 GLY A C 14
ATOM 26745 O O . GLY A 1 105 ? 3.655 -4.523 -6.842 1.00 0.00 102 GLY A O 14
ATOM 26749 N N . ALA A 1 106 ? 5.512 -5.125 -7.950 1.00 0.00 103 ALA A N 14
ATOM 26750 C CA . ALA A 1 106 ? 6.382 -4.285 -7.143 1.00 0.00 103 ALA A CA 14
ATOM 26751 C C . ALA A 1 106 ? 7.593 -3.813 -7.935 1.00 0.00 103 ALA A C 14
ATOM 26752 O O . ALA A 1 106 ? 8.069 -4.502 -8.842 1.00 0.00 103 ALA A O 14
ATOM 26759 N N . GLU A 1 107 ? 8.072 -2.629 -7.588 1.00 0.00 104 GLU A N 14
ATOM 26760 C CA . GLU A 1 107 ? 9.274 -2.068 -8.183 1.00 0.00 104 GLU A CA 14
ATOM 26761 C C . GLU A 1 107 ? 10.348 -1.940 -7.111 1.00 0.00 104 GLU A C 14
ATOM 26762 O O . GLU A 1 107 ? 10.112 -2.280 -5.949 1.00 0.00 104 GLU A O 14
ATOM 26774 N N . ASP A 1 108 ? 11.520 -1.455 -7.487 1.00 0.00 105 ASP A N 14
ATOM 26775 C CA . ASP A 1 108 ? 12.563 -1.180 -6.507 1.00 0.00 105 ASP A CA 14
ATOM 26776 C C . ASP A 1 108 ? 12.270 0.160 -5.838 1.00 0.00 105 ASP A C 14
ATOM 26777 O O . ASP A 1 108 ? 11.349 0.863 -6.252 1.00 0.00 105 ASP A O 14
ATOM 26786 N N . ALA A 1 109 ? 13.062 0.529 -4.839 1.00 0.00 106 ALA A N 14
ATOM 26787 C CA . ALA A 1 109 ? 12.772 1.707 -4.018 1.00 0.00 106 ALA A CA 14
ATOM 26788 C C . ALA A 1 109 ? 12.566 2.990 -4.849 1.00 0.00 106 ALA A C 14
ATOM 26789 O O . ALA A 1 109 ? 11.522 3.632 -4.724 1.00 0.00 106 ALA A O 14
ATOM 26796 N N . PRO A 1 110 ? 13.527 3.389 -5.719 1.00 0.00 107 PRO A N 14
ATOM 26797 C CA . PRO A 1 110 ? 13.406 4.637 -6.488 1.00 0.00 107 PRO A CA 14
ATOM 26798 C C . PRO A 1 110 ? 12.218 4.628 -7.450 1.00 0.00 107 PRO A C 14
ATOM 26799 O O . PRO A 1 110 ? 11.476 5.610 -7.549 1.00 0.00 107 PRO A O 14
ATOM 26810 N N . GLU A 1 111 ? 12.044 3.519 -8.157 1.00 0.00 108 GLU A N 14
ATOM 26811 C CA . GLU A 1 111 ? 10.998 3.405 -9.161 1.00 0.00 108 GLU A CA 14
ATOM 26812 C C . GLU A 1 111 ? 9.618 3.241 -8.532 1.00 0.00 108 GLU A C 14
ATOM 26813 O O . GLU A 1 111 ? 8.614 3.626 -9.129 1.00 0.00 108 GLU A O 14
ATOM 26825 N N . LEU A 1 112 ? 9.561 2.681 -7.329 1.00 0.00 109 LEU A N 14
ATOM 26826 C CA . LEU A 1 112 ? 8.288 2.524 -6.637 1.00 0.00 109 LEU A CA 14
ATOM 26827 C C . LEU A 1 112 ? 7.705 3.889 -6.313 1.00 0.00 109 LEU A C 14
ATOM 26828 O O . LEU A 1 112 ? 6.527 4.149 -6.558 1.00 0.00 109 LEU A O 14
ATOM 26844 N N . LEU A 1 113 ? 8.547 4.762 -5.770 1.00 0.00 110 LEU A N 14
ATOM 26845 C CA . LEU A 1 113 ? 8.152 6.143 -5.504 1.00 0.00 110 LEU A CA 14
ATOM 26846 C C . LEU A 1 113 ? 7.667 6.812 -6.781 1.00 0.00 110 LEU A C 14
ATOM 26847 O O . LEU A 1 113 ? 6.713 7.582 -6.761 1.00 0.00 110 LEU A O 14
ATOM 26863 N N . LYS A 1 114 ? 8.325 6.498 -7.891 1.00 0.00 111 LYS A N 14
ATOM 26864 C CA . LYS A 1 114 ? 7.948 7.043 -9.188 1.00 0.00 111 LYS A CA 14
ATOM 26865 C C . LYS A 1 114 ? 6.539 6.585 -9.569 1.00 0.00 111 LYS A C 14
ATOM 26866 O O . LYS A 1 114 ? 5.714 7.389 -10.003 1.00 0.00 111 LYS A O 14
ATOM 26885 N N . LYS A 1 115 ? 6.274 5.292 -9.388 1.00 0.00 112 LYS A N 14
ATOM 26886 C CA . LYS A 1 115 ? 4.964 4.714 -9.688 1.00 0.00 112 LYS A CA 14
ATOM 26887 C C . LYS A 1 115 ? 3.867 5.401 -8.881 1.00 0.00 112 LYS A C 14
ATOM 26888 O O . LYS A 1 115 ? 2.821 5.765 -9.418 1.00 0.00 112 LYS A O 14
ATOM 26907 N N . VAL A 1 116 ? 4.117 5.578 -7.591 1.00 0.00 113 VAL A N 14
ATOM 26908 C CA . VAL A 1 116 ? 3.152 6.213 -6.702 1.00 0.00 113 VAL A CA 14
ATOM 26909 C C . VAL A 1 116 ? 2.980 7.689 -7.053 1.00 0.00 113 VAL A C 14
ATOM 26910 O O . VAL A 1 116 ? 1.863 8.203 -7.118 1.00 0.00 113 VAL A O 14
ATOM 26923 N N . LYS A 1 117 ? 4.100 8.350 -7.299 1.00 0.00 114 LYS A N 14
ATOM 26924 C CA . LYS A 1 117 ? 4.124 9.782 -7.558 1.00 0.00 114 LYS A CA 14
ATOM 26925 C C . LYS A 1 117 ? 3.375 10.120 -8.842 1.00 0.00 114 LYS A C 14
ATOM 26926 O O . LYS A 1 117 ? 2.564 11.042 -8.871 1.00 0.00 114 LYS A O 14
ATOM 26945 N N . LEU A 1 118 ? 3.639 9.359 -9.898 1.00 0.00 115 LEU A N 14
ATOM 26946 C CA . LEU A 1 118 ? 2.975 9.576 -11.179 1.00 0.00 115 LEU A CA 14
ATOM 26947 C C . LEU A 1 118 ? 1.552 9.039 -11.145 1.00 0.00 115 LEU A C 14
ATOM 26948 O O . LEU A 1 118 ? 0.717 9.410 -11.968 1.00 0.00 115 LEU A O 14
ATOM 26964 N N . GLY A 1 119 ? 1.283 8.162 -10.189 1.00 0.00 116 GLY A N 14
ATOM 26965 C CA . GLY A 1 119 ? -0.044 7.605 -10.041 1.00 0.00 116 GLY A CA 14
ATOM 26966 C C . GLY A 1 119 ? -1.010 8.585 -9.410 1.00 0.00 116 GLY A C 14
ATOM 26967 O O . GLY A 1 119 ? -2.206 8.561 -9.693 1.00 0.00 116 GLY A O 14
ATOM 26971 N N . VAL A 1 120 ? -0.489 9.448 -8.548 1.00 0.00 117 VAL A N 14
ATOM 26972 C CA . VAL A 1 120 ? -1.312 10.453 -7.888 1.00 0.00 117 VAL A CA 14
ATOM 26973 C C . VAL A 1 120 ? -1.183 11.805 -8.584 1.00 0.00 117 VAL A C 14
ATOM 26974 O O . VAL A 1 120 ? -1.800 12.791 -8.176 1.00 0.00 117 VAL A O 14
ATOM 26987 N N . GLU A 1 121 ? -0.379 11.845 -9.637 1.00 0.00 118 GLU A N 14
ATOM 26988 C CA . GLU A 1 121 ? -0.185 13.065 -10.400 1.00 0.00 118 GLU A CA 14
ATOM 26989 C C . GLU A 1 121 ? -0.959 12.993 -11.708 1.00 0.00 118 GLU A C 14
ATOM 26990 O O . GLU A 1 121 ? -1.062 11.932 -12.324 1.00 0.00 118 GLU A O 14
ATOM 27002 N N . SER A 1 122 ? -1.502 14.120 -12.129 1.00 0.00 119 SER A N 14
ATOM 27003 C CA . SER A 1 122 ? -2.282 14.175 -13.351 1.00 0.00 119 SER A CA 14
ATOM 27004 C C . SER A 1 122 ? -1.373 14.401 -14.555 1.00 0.00 119 SER A C 14
ATOM 27005 O O . SER A 1 122 ? -1.210 15.529 -15.020 1.00 0.00 119 SER A O 14
ATOM 27013 N N . GLU A 1 123 ? -0.755 13.324 -15.025 1.00 0.00 120 GLU A N 14
ATOM 27014 C CA . GLU A 1 123 ? 0.112 13.381 -16.194 1.00 0.00 120 GLU A CA 14
ATOM 27015 C C . GLU A 1 123 ? -0.679 13.771 -17.435 1.00 0.00 120 GLU A C 14
ATOM 27016 O O . GLU A 1 123 ? -1.777 13.260 -17.671 1.00 0.00 120 GLU A O 14
ATOM 27028 N N . GLY A 1 124 ? -0.125 14.686 -18.214 1.00 0.00 121 GLY A N 14
ATOM 27029 C CA . GLY A 1 124 ? -0.794 15.149 -19.407 1.00 0.00 121 GLY A CA 14
ATOM 27030 C C . GLY A 1 124 ? -0.942 16.652 -19.407 1.00 0.00 121 GLY A C 14
ATOM 27031 O O . GLY A 1 124 ? -1.924 17.157 -19.982 1.00 0.00 121 GLY A O 14
ATOM 27035 N N . ALA A 1 4 ? 16.121 -0.253 20.102 1.00 0.00 1 ALA A N 15
ATOM 27036 C CA . ALA A 1 4 ? 14.934 -1.057 19.739 1.00 0.00 1 ALA A CA 15
ATOM 27037 C C . ALA A 1 4 ? 14.967 -1.382 18.255 1.00 0.00 1 ALA A C 15
ATOM 27038 O O . ALA A 1 4 ? 15.543 -0.633 17.468 1.00 0.00 1 ALA A O 15
ATOM 27045 N N . GLN A 1 5 ? 14.358 -2.496 17.873 1.00 0.00 2 GLN A N 15
ATOM 27046 C CA . GLN A 1 5 ? 14.331 -2.899 16.476 1.00 0.00 2 GLN A CA 15
ATOM 27047 C C . GLN A 1 5 ? 13.024 -2.462 15.826 1.00 0.00 2 GLN A C 15
ATOM 27048 O O . GLN A 1 5 ? 12.075 -3.237 15.724 1.00 0.00 2 GLN A O 15
ATOM 27062 N N . ALA A 1 6 ? 12.980 -1.207 15.415 1.00 0.00 3 ALA A N 15
ATOM 27063 C CA . ALA A 1 6 ? 11.796 -0.643 14.790 1.00 0.00 3 ALA A CA 15
ATOM 27064 C C . ALA A 1 6 ? 12.091 -0.269 13.346 1.00 0.00 3 ALA A C 15
ATOM 27065 O O . ALA A 1 6 ? 11.261 0.330 12.664 1.00 0.00 3 ALA A O 15
ATOM 27072 N N . ASP A 1 7 ? 13.290 -0.618 12.899 1.00 0.00 4 ASP A N 15
ATOM 27073 C CA . ASP A 1 7 ? 13.701 -0.375 11.524 1.00 0.00 4 ASP A CA 15
ATOM 27074 C C . ASP A 1 7 ? 12.819 -1.174 10.571 1.00 0.00 4 ASP A C 15
ATOM 27075 O O . ASP A 1 7 ? 12.708 -2.398 10.688 1.00 0.00 4 ASP A O 15
ATOM 27084 N N . GLY A 1 8 ? 12.197 -0.477 9.638 1.00 0.00 5 GLY A N 15
ATOM 27085 C CA . GLY A 1 8 ? 11.241 -1.097 8.748 1.00 0.00 5 GLY A CA 15
ATOM 27086 C C . GLY A 1 8 ? 9.961 -0.287 8.659 1.00 0.00 5 GLY A C 15
ATOM 27087 O O . GLY A 1 8 ? 9.607 0.414 9.608 1.00 0.00 5 GLY A O 15
ATOM 27091 N N . ILE A 1 9 ? 9.279 -0.351 7.520 1.00 0.00 6 ILE A N 15
ATOM 27092 C CA . ILE A 1 9 ? 8.036 0.392 7.340 1.00 0.00 6 ILE A CA 15
ATOM 27093 C C . ILE A 1 9 ? 6.941 -0.183 8.230 1.00 0.00 6 ILE A C 15
ATOM 27094 O O . ILE A 1 9 ? 6.660 -1.382 8.183 1.00 0.00 6 ILE A O 15
ATOM 27110 N N . ALA A 1 10 ? 6.331 0.669 9.036 1.00 0.00 7 ALA A N 15
ATOM 27111 C CA . ALA A 1 10 ? 5.289 0.233 9.950 1.00 0.00 7 ALA A CA 15
ATOM 27112 C C . ALA A 1 10 ? 3.921 0.278 9.283 1.00 0.00 7 ALA A C 15
ATOM 27113 O O . ALA A 1 10 ? 3.189 1.265 9.404 1.00 0.00 7 ALA A O 15
ATOM 27120 N N . PHE A 1 11 ? 3.597 -0.774 8.543 1.00 0.00 8 PHE A N 15
ATOM 27121 C CA . PHE A 1 11 ? 2.275 -0.910 7.954 1.00 0.00 8 PHE A CA 15
ATOM 27122 C C . PHE A 1 11 ? 1.254 -1.208 9.038 1.00 0.00 8 PHE A C 15
ATOM 27123 O O . PHE A 1 11 ? 1.368 -2.201 9.762 1.00 0.00 8 PHE A O 15
ATOM 27140 N N . ARG A 1 12 ? 0.264 -0.343 9.145 1.00 0.00 9 ARG A N 15
ATOM 27141 C CA . ARG A 1 12 ? -0.720 -0.425 10.209 1.00 0.00 9 ARG A CA 15
ATOM 27142 C C . ARG A 1 12 ? -1.938 -1.197 9.727 1.00 0.00 9 ARG A C 15
ATOM 27143 O O . ARG A 1 12 ? -2.530 -0.856 8.705 1.00 0.00 9 ARG A O 15
ATOM 27164 N N . GLU A 1 13 ? -2.295 -2.250 10.441 1.00 0.00 10 GLU A N 15
ATOM 27165 C CA . GLU A 1 13 ? -3.435 -3.065 10.056 1.00 0.00 10 GLU A CA 15
ATOM 27166 C C . GLU A 1 13 ? -4.667 -2.723 10.889 1.00 0.00 10 GLU A C 15
ATOM 27167 O O . GLU A 1 13 ? -4.846 -3.213 12.006 1.00 0.00 10 GLU A O 15
ATOM 27179 N N . LEU A 1 14 ? -5.493 -1.852 10.335 1.00 0.00 11 LEU A N 15
ATOM 27180 C CA . LEU A 1 14 ? -6.737 -1.444 10.952 1.00 0.00 11 LEU A CA 15
ATOM 27181 C C . LEU A 1 14 ? -7.911 -1.997 10.152 1.00 0.00 11 LEU A C 15
ATOM 27182 O O . LEU A 1 14 ? -7.720 -2.519 9.053 1.00 0.00 11 LEU A O 15
ATOM 27198 N N . SER A 1 15 ? -9.113 -1.903 10.707 1.00 0.00 12 SER A N 15
ATOM 27199 C CA . SER A 1 15 ? -10.315 -2.304 9.982 1.00 0.00 12 SER A CA 15
ATOM 27200 C C . SER A 1 15 ? -10.554 -1.351 8.811 1.00 0.00 12 SER A C 15
ATOM 27201 O O . SER A 1 15 ? -10.253 -0.161 8.911 1.00 0.00 12 SER A O 15
ATOM 27209 N N . PHE A 1 16 ? -11.104 -1.868 7.714 1.00 0.00 13 PHE A N 15
ATOM 27210 C CA . PHE A 1 16 ? -11.274 -1.077 6.497 1.00 0.00 13 PHE A CA 15
ATOM 27211 C C . PHE A 1 16 ? -12.100 0.197 6.739 1.00 0.00 13 PHE A C 15
ATOM 27212 O O . PHE A 1 16 ? -11.634 1.295 6.420 1.00 0.00 13 PHE A O 15
ATOM 27229 N N . PRO A 1 17 ? -13.334 0.096 7.294 1.00 0.00 14 PRO A N 15
ATOM 27230 C CA . PRO A 1 17 ? -14.164 1.277 7.559 1.00 0.00 14 PRO A CA 15
ATOM 27231 C C . PRO A 1 17 ? -13.464 2.274 8.475 1.00 0.00 14 PRO A C 15
ATOM 27232 O O . PRO A 1 17 ? -13.530 3.486 8.257 1.00 0.00 14 PRO A O 15
ATOM 27243 N N . GLU A 1 18 ? -12.781 1.744 9.482 1.00 0.00 15 GLU A N 15
ATOM 27244 C CA . GLU A 1 18 ? -12.041 2.553 10.436 1.00 0.00 15 GLU A CA 15
ATOM 27245 C C . GLU A 1 18 ? -10.916 3.317 9.760 1.00 0.00 15 GLU A C 15
ATOM 27246 O O . GLU A 1 18 ? -10.769 4.521 9.952 1.00 0.00 15 GLU A O 15
ATOM 27258 N N . ALA A 1 19 ? -10.120 2.605 8.974 1.00 0.00 16 ALA A N 15
ATOM 27259 C CA . ALA A 1 19 ? -8.974 3.205 8.315 1.00 0.00 16 ALA A CA 15
ATOM 27260 C C . ALA A 1 19 ? -9.416 4.270 7.319 1.00 0.00 16 ALA A C 15
ATOM 27261 O O . ALA A 1 19 ? -8.770 5.308 7.176 1.00 0.00 16 ALA A O 15
ATOM 27268 N N . LEU A 1 20 ? -10.526 4.002 6.639 1.00 0.00 17 LEU A N 15
ATOM 27269 C CA . LEU A 1 20 ? -11.105 4.950 5.692 1.00 0.00 17 LEU A CA 15
ATOM 27270 C C . LEU A 1 20 ? -11.578 6.195 6.427 1.00 0.00 17 LEU A C 15
ATOM 27271 O O . LEU A 1 20 ? -11.377 7.326 5.975 1.00 0.00 17 LEU A O 15
ATOM 27287 N N . LYS A 1 21 ? -12.215 5.961 7.566 1.00 0.00 18 LYS A N 15
ATOM 27288 C CA . LYS A 1 21 ? -12.663 7.032 8.448 1.00 0.00 18 LYS A CA 15
ATOM 27289 C C . LYS A 1 21 ? -11.474 7.895 8.868 1.00 0.00 18 LYS A C 15
ATOM 27290 O O . LYS A 1 21 ? -11.503 9.124 8.749 1.00 0.00 18 LYS A O 15
ATOM 27309 N N . ARG A 1 22 ? -10.428 7.226 9.340 1.00 0.00 19 ARG A N 15
ATOM 27310 C CA . ARG A 1 22 ? -9.199 7.872 9.759 1.00 0.00 19 ARG A CA 15
ATOM 27311 C C . ARG A 1 22 ? -8.568 8.667 8.619 1.00 0.00 19 ARG A C 15
ATOM 27312 O O . ARG A 1 22 ? -8.163 9.804 8.815 1.00 0.00 19 ARG A O 15
ATOM 27333 N N . ALA A 1 23 ? -8.491 8.065 7.437 1.00 0.00 20 ALA A N 15
ATOM 27334 C CA . ALA A 1 23 ? -7.875 8.711 6.277 1.00 0.00 20 ALA A CA 15
ATOM 27335 C C . ALA A 1 23 ? -8.508 10.071 5.996 1.00 0.00 20 ALA A C 15
ATOM 27336 O O . ALA A 1 23 ? -7.814 11.037 5.677 1.00 0.00 20 ALA A O 15
ATOM 27343 N N . GLU A 1 24 ? -9.826 10.144 6.151 1.00 0.00 21 GLU A N 15
ATOM 27344 C CA . GLU A 1 24 ? -10.561 11.371 5.879 1.00 0.00 21 GLU A CA 15
ATOM 27345 C C . GLU A 1 24 ? -10.266 12.456 6.918 1.00 0.00 21 GLU A C 15
ATOM 27346 O O . GLU A 1 24 ? -10.029 13.611 6.567 1.00 0.00 21 GLU A O 15
ATOM 27358 N N . VAL A 1 25 ? -10.273 12.093 8.195 1.00 0.00 22 VAL A N 15
ATOM 27359 C CA . VAL A 1 25 ? -10.027 13.075 9.248 1.00 0.00 22 VAL A CA 15
ATOM 27360 C C . VAL A 1 25 ? -8.545 13.428 9.329 1.00 0.00 22 VAL A C 15
ATOM 27361 O O . VAL A 1 25 ? -8.179 14.536 9.717 1.00 0.00 22 VAL A O 15
ATOM 27374 N N . GLU A 1 26 ? -7.701 12.483 8.938 1.00 0.00 23 GLU A N 15
ATOM 27375 C CA . GLU A 1 26 ? -6.260 12.692 8.909 1.00 0.00 23 GLU A CA 15
ATOM 27376 C C . GLU A 1 26 ? -5.891 13.512 7.676 1.00 0.00 23 GLU A C 15
ATOM 27377 O O . GLU A 1 26 ? -4.814 14.109 7.608 1.00 0.00 23 GLU A O 15
ATOM 27389 N N . ASP A 1 27 ? -6.815 13.531 6.713 1.00 0.00 24 ASP A N 15
ATOM 27390 C CA . ASP A 1 27 ? -6.633 14.246 5.453 1.00 0.00 24 ASP A CA 15
ATOM 27391 C C . ASP A 1 27 ? -5.404 13.707 4.731 1.00 0.00 24 ASP A C 15
ATOM 27392 O O . ASP A 1 27 ? -4.515 14.454 4.326 1.00 0.00 24 ASP A O 15
ATOM 27401 N N . LYS A 1 28 ? -5.361 12.391 4.597 1.00 0.00 25 LYS A N 15
ATOM 27402 C CA . LYS A 1 28 ? -4.241 11.712 3.965 1.00 0.00 25 LYS A CA 15
ATOM 27403 C C . LYS A 1 28 ? -4.756 10.621 3.039 1.00 0.00 25 LYS A C 15
ATOM 27404 O O . LYS A 1 28 ? -5.852 10.099 3.241 1.00 0.00 25 LYS A O 15
ATOM 27423 N N . LEU A 1 29 ? -3.970 10.292 2.024 1.00 0.00 26 LEU A N 15
ATOM 27424 C CA . LEU A 1 29 ? -4.308 9.196 1.125 1.00 0.00 26 LEU A CA 15
ATOM 27425 C C . LEU A 1 29 ? -4.317 7.878 1.886 1.00 0.00 26 LEU A C 15
ATOM 27426 O O . LEU A 1 29 ? -3.492 7.659 2.778 1.00 0.00 26 LEU A O 15
ATOM 27442 N N . LEU A 1 30 ? -5.256 7.014 1.555 1.00 0.00 27 LEU A N 15
ATOM 27443 C CA . LEU A 1 30 ? -5.307 5.700 2.163 1.00 0.00 27 LEU A CA 15
ATOM 27444 C C . LEU A 1 30 ? -4.532 4.716 1.302 1.00 0.00 27 LEU A C 15
ATOM 27445 O O . LEU A 1 30 ? -5.012 4.271 0.258 1.00 0.00 27 LEU A O 15
ATOM 27461 N N . PHE A 1 31 ? -3.316 4.412 1.723 1.00 0.00 28 PHE A N 15
ATOM 27462 C CA . PHE A 1 31 ? -2.465 3.491 0.993 1.00 0.00 28 PHE A CA 15
ATOM 27463 C C . PHE A 1 31 ? -2.648 2.079 1.527 1.00 0.00 28 PHE A C 15
ATOM 27464 O O . PHE A 1 31 ? -2.205 1.761 2.630 1.00 0.00 28 PHE A O 15
ATOM 27481 N N . VAL A 1 32 ? -3.315 1.244 0.748 1.00 0.00 29 VAL A N 15
ATOM 27482 C CA . VAL A 1 32 ? -3.620 -0.114 1.169 1.00 0.00 29 VAL A CA 15
ATOM 27483 C C . VAL A 1 32 ? -2.685 -1.115 0.504 1.00 0.00 29 VAL A C 15
ATOM 27484 O O . VAL A 1 32 ? -2.566 -1.153 -0.720 1.00 0.00 29 VAL A O 15
ATOM 27497 N N . ASP A 1 33 ? -2.009 -1.903 1.322 1.00 0.00 30 ASP A N 15
ATOM 27498 C CA . ASP A 1 33 ? -1.150 -2.974 0.842 1.00 0.00 30 ASP A CA 15
ATOM 27499 C C . ASP A 1 33 ? -1.870 -4.312 0.941 1.00 0.00 30 ASP A C 15
ATOM 27500 O O . ASP A 1 33 ? -2.272 -4.736 2.031 1.00 0.00 30 ASP A O 15
ATOM 27509 N N . CYS A 1 34 ? -2.078 -4.948 -0.199 1.00 0.00 31 CYS A N 15
ATOM 27510 C CA . CYS A 1 34 ? -2.630 -6.292 -0.236 1.00 0.00 31 CYS A CA 15
ATOM 27511 C C . CYS A 1 34 ? -1.664 -7.214 -0.967 1.00 0.00 31 CYS A C 15
ATOM 27512 O O . CYS A 1 34 ? -1.477 -7.093 -2.177 1.00 0.00 31 CYS A O 15
ATOM 27520 N N . PHE A 1 35 ? -1.062 -8.140 -0.245 1.00 0.00 32 PHE A N 15
ATOM 27521 C CA . PHE A 1 35 ? -0.043 -8.997 -0.824 1.00 0.00 32 PHE A CA 15
ATOM 27522 C C . PHE A 1 35 ? -0.516 -10.442 -0.909 1.00 0.00 32 PHE A C 15
ATOM 27523 O O . PHE A 1 35 ? -1.382 -10.873 -0.149 1.00 0.00 32 PHE A O 15
ATOM 27540 N N . THR A 1 36 ? 0.058 -11.172 -1.849 1.00 0.00 33 THR A N 15
ATOM 27541 C CA . THR A 1 36 ? -0.220 -12.590 -2.001 1.00 0.00 33 THR A CA 15
ATOM 27542 C C . THR A 1 36 ? 0.906 -13.419 -1.369 1.00 0.00 33 THR A C 15
ATOM 27543 O O . THR A 1 36 ? 2.063 -12.991 -1.352 1.00 0.00 33 THR A O 15
ATOM 27554 N N . THR A 1 37 ? 0.559 -14.600 -0.857 1.00 0.00 34 THR A N 15
ATOM 27555 C CA . THR A 1 37 ? 1.522 -15.501 -0.218 1.00 0.00 34 THR A CA 15
ATOM 27556 C C . THR A 1 37 ? 2.484 -16.139 -1.221 1.00 0.00 34 THR A C 15
ATOM 27557 O O . THR A 1 37 ? 3.151 -17.127 -0.913 1.00 0.00 34 THR A O 15
ATOM 27568 N N . TRP A 1 38 ? 2.553 -15.567 -2.412 1.00 0.00 35 TRP A N 15
ATOM 27569 C CA . TRP A 1 38 ? 3.405 -16.080 -3.472 1.00 0.00 35 TRP A CA 15
ATOM 27570 C C . TRP A 1 38 ? 4.880 -15.909 -3.097 1.00 0.00 35 TRP A C 15
ATOM 27571 O O . TRP A 1 38 ? 5.748 -16.624 -3.606 1.00 0.00 35 TRP A O 15
ATOM 27592 N N . CYS A 1 39 ? 5.142 -14.951 -2.200 1.00 0.00 36 CYS A N 15
ATOM 27593 C CA . CYS A 1 39 ? 6.484 -14.716 -1.653 1.00 0.00 36 CYS A CA 15
ATOM 27594 C C . CYS A 1 39 ? 7.501 -14.371 -2.739 1.00 0.00 36 CYS A C 15
ATOM 27595 O O . CYS A 1 39 ? 8.695 -14.649 -2.602 1.00 0.00 36 CYS A O 15
ATOM 27603 N N . GLY A 1 40 ? 7.028 -13.751 -3.807 1.00 0.00 37 GLY A N 15
ATOM 27604 C CA . GLY A 1 40 ? 7.919 -13.302 -4.853 1.00 0.00 37 GLY A CA 15
ATOM 27605 C C . GLY A 1 40 ? 8.373 -11.879 -4.612 1.00 0.00 37 GLY A C 15
ATOM 27606 O O . GLY A 1 40 ? 9.156 -11.620 -3.691 1.00 0.00 37 GLY A O 15
ATOM 27610 N N . PRO A 1 41 ? 7.876 -10.926 -5.416 1.00 0.00 38 PRO A N 15
ATOM 27611 C CA . PRO A 1 41 ? 8.191 -9.506 -5.250 1.00 0.00 38 PRO A CA 15
ATOM 27612 C C . PRO A 1 41 ? 7.855 -8.993 -3.853 1.00 0.00 38 PRO A C 15
ATOM 27613 O O . PRO A 1 41 ? 8.526 -8.105 -3.343 1.00 0.00 38 PRO A O 15
ATOM 27624 N N . CYS A 1 42 ? 6.822 -9.569 -3.235 1.00 0.00 39 CYS A N 15
ATOM 27625 C CA . CYS A 1 42 ? 6.386 -9.151 -1.902 1.00 0.00 39 CYS A CA 15
ATOM 27626 C C . CYS A 1 42 ? 7.528 -9.226 -0.889 1.00 0.00 39 CYS A C 15
ATOM 27627 O O . CYS A 1 42 ? 7.779 -8.273 -0.149 1.00 0.00 39 CYS A O 15
ATOM 27635 N N . LYS A 1 43 ? 8.237 -10.348 -0.878 1.00 0.00 40 LYS A N 15
ATOM 27636 C CA . LYS A 1 43 ? 9.274 -10.572 0.117 1.00 0.00 40 LYS A CA 15
ATOM 27637 C C . LYS A 1 43 ? 10.519 -9.755 -0.205 1.00 0.00 40 LYS A C 15
ATOM 27638 O O . LYS A 1 43 ? 11.181 -9.235 0.692 1.00 0.00 40 LYS A O 15
ATOM 27657 N N . ARG A 1 44 ? 10.833 -9.628 -1.485 1.00 0.00 41 ARG A N 15
ATOM 27658 C CA . ARG A 1 44 ? 11.985 -8.847 -1.896 1.00 0.00 41 ARG A CA 15
ATOM 27659 C C . ARG A 1 44 ? 11.727 -7.362 -1.686 1.00 0.00 41 ARG A C 15
ATOM 27660 O O . ARG A 1 44 ? 12.639 -6.608 -1.359 1.00 0.00 41 ARG A O 15
ATOM 27681 N N . LEU A 1 45 ? 10.475 -6.950 -1.855 1.00 0.00 42 LEU A N 15
ATOM 27682 C CA . LEU A 1 45 ? 10.079 -5.580 -1.572 1.00 0.00 42 LEU A CA 15
ATOM 27683 C C . LEU A 1 45 ? 10.279 -5.280 -0.091 1.00 0.00 42 LEU A C 15
ATOM 27684 O O . LEU A 1 45 ? 10.836 -4.247 0.278 1.00 0.00 42 LEU A O 15
ATOM 27700 N N . SER A 1 46 ? 9.842 -6.216 0.746 1.00 0.00 43 SER A N 15
ATOM 27701 C CA . SER A 1 46 ? 9.965 -6.084 2.194 1.00 0.00 43 SER A CA 15
ATOM 27702 C C . SER A 1 46 ? 11.431 -5.980 2.609 1.00 0.00 43 SER A C 15
ATOM 27703 O O . SER A 1 46 ? 11.766 -5.321 3.590 1.00 0.00 43 SER A O 15
ATOM 27711 N N . LYS A 1 47 ? 12.298 -6.618 1.838 1.00 0.00 44 LYS A N 15
ATOM 27712 C CA . LYS A 1 47 ? 13.720 -6.647 2.140 1.00 0.00 44 LYS A CA 15
ATOM 27713 C C . LYS A 1 47 ? 14.405 -5.340 1.728 1.00 0.00 44 LYS A C 15
ATOM 27714 O O . LYS A 1 47 ? 15.471 -4.997 2.245 1.00 0.00 44 LYS A O 15
ATOM 27733 N N . VAL A 1 48 ? 13.797 -4.609 0.802 1.00 0.00 45 VAL A N 15
ATOM 27734 C CA . VAL A 1 48 ? 14.433 -3.418 0.253 1.00 0.00 45 VAL A CA 15
ATOM 27735 C C . VAL A 1 48 ? 13.776 -2.119 0.727 1.00 0.00 45 VAL A C 15
ATOM 27736 O O . VAL A 1 48 ? 14.449 -1.247 1.274 1.00 0.00 45 VAL A O 15
ATOM 27749 N N . VAL A 1 49 ? 12.465 -1.995 0.545 1.00 0.00 46 VAL A N 15
ATOM 27750 C CA . VAL A 1 49 ? 11.793 -0.718 0.791 1.00 0.00 46 VAL A CA 15
ATOM 27751 C C . VAL A 1 49 ? 11.537 -0.498 2.282 1.00 0.00 46 VAL A C 15
ATOM 27752 O O . VAL A 1 49 ? 11.560 0.632 2.757 1.00 0.00 46 VAL A O 15
ATOM 27765 N N . PHE A 1 50 ? 11.325 -1.581 3.025 1.00 0.00 47 PHE A N 15
ATOM 27766 C CA . PHE A 1 50 ? 11.113 -1.484 4.467 1.00 0.00 47 PHE A CA 15
ATOM 27767 C C . PHE A 1 50 ? 12.397 -1.054 5.159 1.00 0.00 47 PHE A C 15
ATOM 27768 O O . PHE A 1 50 ? 12.373 -0.388 6.187 1.00 0.00 47 PHE A O 15
ATOM 27785 N N . LYS A 1 51 ? 13.517 -1.413 4.555 1.00 0.00 48 LYS A N 15
ATOM 27786 C CA . LYS A 1 51 ? 14.823 -1.175 5.141 1.00 0.00 48 LYS A CA 15
ATOM 27787 C C . LYS A 1 51 ? 15.155 0.311 5.136 1.00 0.00 48 LYS A C 15
ATOM 27788 O O . LYS A 1 51 ? 15.929 0.791 5.964 1.00 0.00 48 LYS A O 15
ATOM 27807 N N . ASP A 1 52 ? 14.560 1.036 4.207 1.00 0.00 49 ASP A N 15
ATOM 27808 C CA . ASP A 1 52 ? 14.844 2.451 4.064 1.00 0.00 49 ASP A CA 15
ATOM 27809 C C . ASP A 1 52 ? 13.899 3.275 4.932 1.00 0.00 49 ASP A C 15
ATOM 27810 O O . ASP A 1 52 ? 12.709 3.395 4.638 1.00 0.00 49 ASP A O 15
ATOM 27819 N N . SER A 1 53 ? 14.439 3.836 6.007 1.00 0.00 50 SER A N 15
ATOM 27820 C CA . SER A 1 53 ? 13.645 4.614 6.950 1.00 0.00 50 SER A CA 15
ATOM 27821 C C . SER A 1 53 ? 13.183 5.932 6.332 1.00 0.00 50 SER A C 15
ATOM 27822 O O . SER A 1 53 ? 12.107 6.434 6.660 1.00 0.00 50 SER A O 15
ATOM 27830 N N . LEU A 1 54 ? 13.988 6.477 5.426 1.00 0.00 51 LEU A N 15
ATOM 27831 C CA . LEU A 1 54 ? 13.651 7.729 4.763 1.00 0.00 51 LEU A CA 15
ATOM 27832 C C . LEU A 1 54 ? 12.419 7.549 3.888 1.00 0.00 51 LEU A C 15
ATOM 27833 O O . LEU A 1 54 ? 11.513 8.379 3.899 1.00 0.00 51 LEU A O 15
ATOM 27849 N N . VAL A 1 55 ? 12.390 6.456 3.136 1.00 0.00 52 VAL A N 15
ATOM 27850 C CA . VAL A 1 55 ? 11.242 6.140 2.296 1.00 0.00 52 VAL A CA 15
ATOM 27851 C C . VAL A 1 55 ? 10.029 5.779 3.157 1.00 0.00 52 VAL A C 15
ATOM 27852 O O . VAL A 1 55 ? 8.899 6.161 2.845 1.00 0.00 52 VAL A O 15
ATOM 27865 N N . ALA A 1 56 ? 10.276 5.060 4.249 1.00 0.00 53 ALA A N 15
ATOM 27866 C CA . ALA A 1 56 ? 9.219 4.688 5.188 1.00 0.00 53 ALA A CA 15
ATOM 27867 C C . ALA A 1 56 ? 8.505 5.924 5.729 1.00 0.00 53 ALA A C 15
ATOM 27868 O O . ALA A 1 56 ? 7.271 6.010 5.703 1.00 0.00 53 ALA A O 15
ATOM 27875 N N . ASP A 1 57 ? 9.291 6.878 6.215 1.00 0.00 54 ASP A N 15
ATOM 27876 C CA . ASP A 1 57 ? 8.754 8.126 6.748 1.00 0.00 54 ASP A CA 15
ATOM 27877 C C . ASP A 1 57 ? 8.112 8.963 5.651 1.00 0.00 54 ASP A C 15
ATOM 27878 O O . ASP A 1 57 ? 7.114 9.643 5.884 1.00 0.00 54 ASP A O 15
ATOM 27887 N N . TYR A 1 58 ? 8.686 8.902 4.454 1.00 0.00 55 TYR A N 15
ATOM 27888 C CA . TYR A 1 58 ? 8.160 9.642 3.315 1.00 0.00 55 TYR A CA 15
ATOM 27889 C C . TYR A 1 58 ? 6.727 9.214 3.021 1.00 0.00 55 TYR A C 15
ATOM 27890 O O . TYR A 1 58 ? 5.832 10.054 2.861 1.00 0.00 55 TYR A O 15
ATOM 27908 N N . PHE A 1 59 ? 6.513 7.904 2.962 1.00 0.00 56 PHE A N 15
ATOM 27909 C CA . PHE A 1 59 ? 5.188 7.358 2.742 1.00 0.00 56 PHE A CA 15
ATOM 27910 C C . PHE A 1 59 ? 4.245 7.769 3.864 1.00 0.00 56 PHE A C 15
ATOM 27911 O O . PHE A 1 59 ? 3.211 8.384 3.615 1.00 0.00 56 PHE A O 15
ATOM 27928 N N . ASN A 1 60 ? 4.634 7.462 5.099 1.00 0.00 57 ASN A N 15
ATOM 27929 C CA . ASN A 1 60 ? 3.785 7.693 6.267 1.00 0.00 57 ASN A CA 15
ATOM 27930 C C . ASN A 1 60 ? 3.440 9.168 6.461 1.00 0.00 57 ASN A C 15
ATOM 27931 O O . ASN A 1 60 ? 2.378 9.496 6.993 1.00 0.00 57 ASN A O 15
ATOM 27942 N N . ARG A 1 61 ? 4.337 10.058 6.053 1.00 0.00 58 ARG A N 15
ATOM 27943 C CA . ARG A 1 61 ? 4.076 11.488 6.158 1.00 0.00 58 ARG A CA 15
ATOM 27944 C C . ARG A 1 61 ? 2.973 11.912 5.198 1.00 0.00 58 ARG A C 15
ATOM 27945 O O . ARG A 1 61 ? 2.051 12.634 5.578 1.00 0.00 58 ARG A O 15
ATOM 27966 N N . HIS A 1 62 ? 3.071 11.459 3.954 1.00 0.00 59 HIS A N 15
ATOM 27967 C CA . HIS A 1 62 ? 2.154 11.908 2.914 1.00 0.00 59 HIS A CA 15
ATOM 27968 C C . HIS A 1 62 ? 0.834 11.150 2.951 1.00 0.00 59 HIS A C 15
ATOM 27969 O O . HIS A 1 62 ? -0.210 11.703 2.605 1.00 0.00 59 HIS A O 15
ATOM 27984 N N . PHE A 1 63 ? 0.874 9.892 3.365 1.00 0.00 60 PHE A N 15
ATOM 27985 C CA . PHE A 1 63 ? -0.333 9.083 3.432 1.00 0.00 60 PHE A CA 15
ATOM 27986 C C . PHE A 1 63 ? -0.201 7.953 4.446 1.00 0.00 60 PHE A C 15
ATOM 27987 O O . PHE A 1 63 ? 0.901 7.537 4.796 1.00 0.00 60 PHE A O 15
ATOM 28004 N N . VAL A 1 64 ? -1.338 7.458 4.911 1.00 0.00 61 VAL A N 15
ATOM 28005 C CA . VAL A 1 64 ? -1.352 6.419 5.929 1.00 0.00 61 VAL A CA 15
ATOM 28006 C C . VAL A 1 64 ? -1.110 5.049 5.309 1.00 0.00 61 VAL A C 15
ATOM 28007 O O . VAL A 1 64 ? -1.687 4.706 4.277 1.00 0.00 61 VAL A O 15
ATOM 28020 N N . ASN A 1 65 ? -0.227 4.283 5.933 1.00 0.00 62 ASN A N 15
ATOM 28021 C CA . ASN A 1 65 ? 0.121 2.957 5.437 1.00 0.00 62 ASN A CA 15
ATOM 28022 C C . ASN A 1 65 ? -0.752 1.895 6.089 1.00 0.00 62 ASN A C 15
ATOM 28023 O O . ASN A 1 65 ? -0.586 1.576 7.267 1.00 0.00 62 ASN A O 15
ATOM 28034 N N . LEU A 1 66 ? -1.682 1.363 5.315 1.00 0.00 63 LEU A N 15
ATOM 28035 C CA . LEU A 1 66 ? -2.616 0.355 5.792 1.00 0.00 63 LEU A CA 15
ATOM 28036 C C . LEU A 1 66 ? -2.305 -0.992 5.152 1.00 0.00 63 LEU A C 15
ATOM 28037 O O . LEU A 1 66 ? -2.186 -1.090 3.937 1.00 0.00 63 LEU A O 15
ATOM 28053 N N . LYS A 1 67 ? -2.169 -2.025 5.966 1.00 0.00 64 LYS A N 15
ATOM 28054 C CA . LYS A 1 67 ? -1.923 -3.363 5.442 1.00 0.00 64 LYS A CA 15
ATOM 28055 C C . LYS A 1 67 ? -3.118 -4.263 5.716 1.00 0.00 64 LYS A C 15
ATOM 28056 O O . LYS A 1 67 ? -3.571 -4.379 6.856 1.00 0.00 64 LYS A O 15
ATOM 28075 N N . MET A 1 68 ? -3.628 -4.898 4.672 1.00 0.00 65 MET A N 15
ATOM 28076 C CA . MET A 1 68 ? -4.755 -5.809 4.808 1.00 0.00 65 MET A CA 15
ATOM 28077 C C . MET A 1 68 ? -4.508 -7.063 3.979 1.00 0.00 65 MET A C 15
ATOM 28078 O O . MET A 1 68 ? -4.456 -7.007 2.750 1.00 0.00 65 MET A O 15
ATOM 28092 N N . ASP A 1 69 ? -4.353 -8.189 4.664 1.00 0.00 66 ASP A N 15
ATOM 28093 C CA . ASP A 1 69 ? -4.001 -9.453 4.016 1.00 0.00 66 ASP A CA 15
ATOM 28094 C C . ASP A 1 69 ? -5.125 -9.946 3.120 1.00 0.00 66 ASP A C 15
ATOM 28095 O O . ASP A 1 69 ? -6.296 -9.624 3.329 1.00 0.00 66 ASP A O 15
ATOM 28104 N N . MET A 1 70 ? -4.761 -10.751 2.142 1.00 0.00 67 MET A N 15
ATOM 28105 C CA . MET A 1 70 ? -5.722 -11.376 1.253 1.00 0.00 67 MET A CA 15
ATOM 28106 C C . MET A 1 70 ? -6.371 -12.576 1.935 1.00 0.00 67 MET A C 15
ATOM 28107 O O . MET A 1 70 ? -7.347 -13.138 1.435 1.00 0.00 67 MET A O 15
ATOM 28121 N N . GLU A 1 71 ? -5.821 -12.960 3.082 1.00 0.00 68 GLU A N 15
ATOM 28122 C CA . GLU A 1 71 ? -6.394 -14.021 3.900 1.00 0.00 68 GLU A CA 15
ATOM 28123 C C . GLU A 1 71 ? -6.904 -13.434 5.209 1.00 0.00 68 GLU A C 15
ATOM 28124 O O . GLU A 1 71 ? -7.075 -14.132 6.210 1.00 0.00 68 GLU A O 15
ATOM 28136 N N . LYS A 1 72 ? -7.151 -12.133 5.172 1.00 0.00 69 LYS A N 15
ATOM 28137 C CA . LYS A 1 72 ? -7.752 -11.416 6.286 1.00 0.00 69 LYS A CA 15
ATOM 28138 C C . LYS A 1 72 ? -9.266 -11.374 6.082 1.00 0.00 69 LYS A C 15
ATOM 28139 O O . LYS A 1 72 ? -9.741 -11.546 4.955 1.00 0.00 69 LYS A O 15
ATOM 28158 N N . GLY A 1 73 ? -10.015 -11.158 7.160 1.00 0.00 70 GLY A N 15
ATOM 28159 C CA . GLY A 1 73 ? -11.469 -11.166 7.085 1.00 0.00 70 GLY A CA 15
ATOM 28160 C C . GLY A 1 73 ? -12.020 -10.197 6.054 1.00 0.00 70 GLY A C 15
ATOM 28161 O O . GLY A 1 73 ? -12.746 -10.599 5.143 1.00 0.00 70 GLY A O 15
ATOM 28165 N N . GLU A 1 74 ? -11.661 -8.926 6.189 1.00 0.00 71 GLU A N 15
ATOM 28166 C CA . GLU A 1 74 ? -12.114 -7.893 5.255 1.00 0.00 71 GLU A CA 15
ATOM 28167 C C . GLU A 1 74 ? -11.346 -7.980 3.939 1.00 0.00 71 GLU A C 15
ATOM 28168 O O . GLU A 1 74 ? -11.724 -7.364 2.941 1.00 0.00 71 GLU A O 15
ATOM 28180 N N . GLY A 1 75 ? -10.271 -8.758 3.954 1.00 0.00 72 GLY A N 15
ATOM 28181 C CA . GLY A 1 75 ? -9.420 -8.904 2.789 1.00 0.00 72 GLY A CA 15
ATOM 28182 C C . GLY A 1 75 ? -10.154 -9.485 1.602 1.00 0.00 72 GLY A C 15
ATOM 28183 O O . GLY A 1 75 ? -9.834 -9.171 0.456 1.00 0.00 72 GLY A O 15
ATOM 28187 N N . VAL A 1 76 ? -11.142 -10.332 1.878 1.00 0.00 73 VAL A N 15
ATOM 28188 C CA . VAL A 1 76 ? -11.897 -11.007 0.829 1.00 0.00 73 VAL A CA 15
ATOM 28189 C C . VAL A 1 76 ? -12.513 -10.012 -0.158 1.00 0.00 73 VAL A C 15
ATOM 28190 O O . VAL A 1 76 ? -12.519 -10.254 -1.367 1.00 0.00 73 VAL A O 15
ATOM 28203 N N . GLU A 1 77 ? -12.999 -8.878 0.345 1.00 0.00 74 GLU A N 15
ATOM 28204 C CA . GLU A 1 77 ? -13.636 -7.899 -0.520 1.00 0.00 74 GLU A CA 15
ATOM 28205 C C . GLU A 1 77 ? -12.594 -7.179 -1.359 1.00 0.00 74 GLU A C 15
ATOM 28206 O O . GLU A 1 77 ? -12.765 -7.021 -2.563 1.00 0.00 74 GLU A O 15
ATOM 28218 N N . LEU A 1 78 ? -11.504 -6.770 -0.725 1.00 0.00 75 LEU A N 15
ATOM 28219 C CA . LEU A 1 78 ? -10.440 -6.053 -1.419 1.00 0.00 75 LEU A CA 15
ATOM 28220 C C . LEU A 1 78 ? -9.820 -6.932 -2.498 1.00 0.00 75 LEU A C 15
ATOM 28221 O O . LEU A 1 78 ? -9.544 -6.478 -3.610 1.00 0.00 75 LEU A O 15
ATOM 28237 N N . ARG A 1 79 ? -9.624 -8.195 -2.156 1.00 0.00 76 ARG A N 15
ATOM 28238 C CA . ARG A 1 79 ? -9.061 -9.183 -3.065 1.00 0.00 76 ARG A CA 15
ATOM 28239 C C . ARG A 1 79 ? -9.888 -9.293 -4.344 1.00 0.00 76 ARG A C 15
ATOM 28240 O O . ARG A 1 79 ? -9.354 -9.284 -5.455 1.00 0.00 76 ARG A O 15
ATOM 28261 N N . LYS A 1 80 ? -11.194 -9.387 -4.168 1.00 0.00 77 LYS A N 15
ATOM 28262 C CA . LYS A 1 80 ? -12.122 -9.541 -5.276 1.00 0.00 77 LYS A CA 15
ATOM 28263 C C . LYS A 1 80 ? -12.282 -8.228 -6.034 1.00 0.00 77 LYS A C 15
ATOM 28264 O O . LYS A 1 80 ? -12.412 -8.207 -7.255 1.00 0.00 77 LYS A O 15
ATOM 28283 N N . LYS A 1 81 ? -12.235 -7.137 -5.291 1.00 0.00 78 LYS A N 15
ATOM 28284 C CA . LYS A 1 81 ? -12.568 -5.821 -5.818 1.00 0.00 78 LYS A CA 15
ATOM 28285 C C . LYS A 1 81 ? -11.411 -5.197 -6.595 1.00 0.00 78 LYS A C 15
ATOM 28286 O O . LYS A 1 81 ? -11.595 -4.706 -7.708 1.00 0.00 78 LYS A O 15
ATOM 28305 N N . TYR A 1 82 ? -10.222 -5.219 -6.011 1.00 0.00 79 TYR A N 15
ATOM 28306 C CA . TYR A 1 82 ? -9.089 -4.488 -6.570 1.00 0.00 79 TYR A CA 15
ATOM 28307 C C . TYR A 1 82 ? -8.256 -5.347 -7.513 1.00 0.00 79 TYR A C 15
ATOM 28308 O O . TYR A 1 82 ? -7.371 -4.834 -8.201 1.00 0.00 79 TYR A O 15
ATOM 28326 N N . GLY A 1 83 ? -8.533 -6.644 -7.550 1.00 0.00 80 GLY A N 15
ATOM 28327 C CA . GLY A 1 83 ? -7.873 -7.507 -8.514 1.00 0.00 80 GLY A CA 15
ATOM 28328 C C . GLY A 1 83 ? -6.725 -8.298 -7.923 1.00 0.00 80 GLY A C 15
ATOM 28329 O O . GLY A 1 83 ? -5.564 -7.893 -8.016 1.00 0.00 80 GLY A O 15
ATOM 28333 N N . VAL A 1 84 ? -7.051 -9.428 -7.316 1.00 0.00 81 VAL A N 15
ATOM 28334 C CA . VAL A 1 84 ? -6.042 -10.347 -6.808 1.00 0.00 81 VAL A CA 15
ATOM 28335 C C . VAL A 1 84 ? -5.219 -10.929 -7.953 1.00 0.00 81 VAL A C 15
ATOM 28336 O O . VAL A 1 84 ? -5.739 -11.212 -9.033 1.00 0.00 81 VAL A O 15
ATOM 28349 N N . HIS A 1 85 ? -3.925 -11.075 -7.719 1.00 0.00 82 HIS A N 15
ATOM 28350 C CA . HIS A 1 85 ? -3.032 -11.662 -8.703 1.00 0.00 82 HIS A CA 15
ATOM 28351 C C . HIS A 1 85 ? -2.071 -12.628 -8.019 1.00 0.00 82 HIS A C 15
ATOM 28352 O O . HIS A 1 85 ? -2.394 -13.801 -7.827 1.00 0.00 82 HIS A O 15
ATOM 28367 N N . ALA A 1 86 ? -0.915 -12.110 -7.619 1.00 0.00 83 ALA A N 15
ATOM 28368 C CA . ALA A 1 86 ? 0.117 -12.902 -6.944 1.00 0.00 83 ALA A CA 15
ATOM 28369 C C . ALA A 1 86 ? 1.260 -11.994 -6.500 1.00 0.00 83 ALA A C 15
ATOM 28370 O O . ALA A 1 86 ? 2.382 -12.438 -6.258 1.00 0.00 83 ALA A O 15
ATOM 28377 N N . TYR A 1 87 ? 0.944 -10.721 -6.361 1.00 0.00 84 TYR A N 15
ATOM 28378 C CA . TYR A 1 87 ? 1.944 -9.689 -6.146 1.00 0.00 84 TYR A CA 15
ATOM 28379 C C . TYR A 1 87 ? 1.568 -8.839 -4.944 1.00 0.00 84 TYR A C 15
ATOM 28380 O O . TYR A 1 87 ? 0.567 -9.116 -4.273 1.00 0.00 84 TYR A O 15
ATOM 28398 N N . PRO A 1 88 ? 2.389 -7.828 -4.617 1.00 0.00 85 PRO A N 15
ATOM 28399 C CA . PRO A 1 88 ? 1.978 -6.781 -3.704 1.00 0.00 85 PRO A CA 15
ATOM 28400 C C . PRO A 1 88 ? 1.098 -5.758 -4.413 1.00 0.00 85 PRO A C 15
ATOM 28401 O O . PRO A 1 88 ? 1.529 -5.095 -5.360 1.00 0.00 85 PRO A O 15
ATOM 28412 N N . THR A 1 89 ? -0.145 -5.665 -3.980 1.00 0.00 86 THR A N 15
ATOM 28413 C CA . THR A 1 89 ? -1.095 -4.758 -4.588 1.00 0.00 86 THR A CA 15
ATOM 28414 C C . THR A 1 89 ? -1.134 -3.453 -3.810 1.00 0.00 86 THR A C 15
ATOM 28415 O O . THR A 1 89 ? -1.678 -3.397 -2.704 1.00 0.00 86 THR A O 15
ATOM 28426 N N . LEU A 1 90 ? -0.539 -2.419 -4.380 1.00 0.00 87 LEU A N 15
ATOM 28427 C CA . LEU A 1 90 ? -0.465 -1.127 -3.724 1.00 0.00 87 LEU A CA 15
ATOM 28428 C C . LEU A 1 90 ? -1.623 -0.250 -4.175 1.00 0.00 87 LEU A C 15
ATOM 28429 O O . LEU A 1 90 ? -1.743 0.103 -5.352 1.00 0.00 87 LEU A O 15
ATOM 28445 N N . LEU A 1 91 ? -2.482 0.081 -3.234 1.00 0.00 88 LEU A N 15
ATOM 28446 C CA . LEU A 1 91 ? -3.719 0.780 -3.539 1.00 0.00 88 LEU A CA 15
ATOM 28447 C C . LEU A 1 91 ? -3.702 2.201 -2.995 1.00 0.00 88 LEU A C 15
ATOM 28448 O O . LEU A 1 91 ? -3.498 2.418 -1.802 1.00 0.00 88 LEU A O 15
ATOM 28464 N N . PHE A 1 92 ? -3.911 3.161 -3.881 1.00 0.00 89 PHE A N 15
ATOM 28465 C CA . PHE A 1 92 ? -4.027 4.556 -3.486 1.00 0.00 89 PHE A CA 15
ATOM 28466 C C . PHE A 1 92 ? -5.497 4.970 -3.480 1.00 0.00 89 PHE A C 15
ATOM 28467 O O . PHE A 1 92 ? -6.137 5.039 -4.537 1.00 0.00 89 PHE A O 15
ATOM 28484 N N . ILE A 1 93 ? -6.036 5.214 -2.293 1.00 0.00 90 ILE A N 15
ATOM 28485 C CA . ILE A 1 93 ? -7.434 5.603 -2.147 1.00 0.00 90 ILE A CA 15
ATOM 28486 C C . ILE A 1 93 ? -7.547 7.037 -1.620 1.00 0.00 90 ILE A C 15
ATOM 28487 O O . ILE A 1 93 ? -6.793 7.446 -0.736 1.00 0.00 90 ILE A O 15
ATOM 28503 N N . ASN A 1 94 ? -8.485 7.791 -2.179 1.00 0.00 91 ASN A N 15
ATOM 28504 C CA . ASN A 1 94 ? -8.703 9.184 -1.795 1.00 0.00 91 ASN A CA 15
ATOM 28505 C C . ASN A 1 94 ? -9.437 9.275 -0.466 1.00 0.00 91 ASN A C 15
ATOM 28506 O O . ASN A 1 94 ? -10.002 8.292 0.014 1.00 0.00 91 ASN A O 15
ATOM 28517 N N . SER A 1 95 ? -9.461 10.476 0.097 1.00 0.00 92 SER A N 15
ATOM 28518 C CA . SER A 1 95 ? -10.202 10.753 1.319 1.00 0.00 92 SER A CA 15
ATOM 28519 C C . SER A 1 95 ? -11.700 10.594 1.061 1.00 0.00 92 SER A C 15
ATOM 28520 O O . SER A 1 95 ? -12.478 10.269 1.962 1.00 0.00 92 SER A O 15
ATOM 28528 N N . SER A 1 96 ? -12.086 10.800 -0.194 1.00 0.00 93 SER A N 15
ATOM 28529 C CA . SER A 1 96 ? -13.472 10.669 -0.614 1.00 0.00 93 SER A CA 15
ATOM 28530 C C . SER A 1 96 ? -13.866 9.198 -0.784 1.00 0.00 93 SER A C 15
ATOM 28531 O O . SER A 1 96 ? -14.989 8.888 -1.172 1.00 0.00 93 SER A O 15
ATOM 28539 N N . GLY A 1 97 ? -12.929 8.297 -0.496 1.00 0.00 94 GLY A N 15
ATOM 28540 C CA . GLY A 1 97 ? -13.200 6.874 -0.614 1.00 0.00 94 GLY A CA 15
ATOM 28541 C C . GLY A 1 97 ? -13.178 6.399 -2.052 1.00 0.00 94 GLY A C 15
ATOM 28542 O O . GLY A 1 97 ? -13.824 5.413 -2.400 1.00 0.00 94 GLY A O 15
ATOM 28546 N N . GLU A 1 98 ? -12.429 7.102 -2.888 1.00 0.00 95 GLU A N 15
ATOM 28547 C CA . GLU A 1 98 ? -12.346 6.768 -4.303 1.00 0.00 95 GLU A CA 15
ATOM 28548 C C . GLU A 1 98 ? -10.951 6.286 -4.650 1.00 0.00 95 GLU A C 15
ATOM 28549 O O . GLU A 1 98 ? -9.970 6.771 -4.097 1.00 0.00 95 GLU A O 15
ATOM 28561 N N . VAL A 1 99 ? -10.861 5.334 -5.560 1.00 0.00 96 VAL A N 15
ATOM 28562 C CA . VAL A 1 99 ? -9.571 4.854 -6.023 1.00 0.00 96 VAL A CA 15
ATOM 28563 C C . VAL A 1 99 ? -8.970 5.837 -7.021 1.00 0.00 96 VAL A C 15
ATOM 28564 O O . VAL A 1 99 ? -9.635 6.264 -7.966 1.00 0.00 96 VAL A O 15
ATOM 28577 N N . VAL A 1 100 ? -7.728 6.230 -6.788 1.00 0.00 97 VAL A N 15
ATOM 28578 C CA . VAL A 1 100 ? -7.067 7.170 -7.678 1.00 0.00 97 VAL A CA 15
ATOM 28579 C C . VAL A 1 100 ? -6.012 6.465 -8.527 1.00 0.00 97 VAL A C 15
ATOM 28580 O O . VAL A 1 100 ? -5.921 6.695 -9.732 1.00 0.00 97 VAL A O 15
ATOM 28593 N N . TYR A 1 101 ? -5.233 5.586 -7.912 1.00 0.00 98 TYR A N 15
ATOM 28594 C CA . TYR A 1 101 ? -4.232 4.828 -8.646 1.00 0.00 98 TYR A CA 15
ATOM 28595 C C . TYR A 1 101 ? -4.149 3.406 -8.117 1.00 0.00 98 TYR A C 15
ATOM 28596 O O . TYR A 1 101 ? -4.093 3.179 -6.907 1.00 0.00 98 TYR A O 15
ATOM 28614 N N . ARG A 1 102 ? -4.176 2.455 -9.031 1.00 0.00 99 ARG A N 15
ATOM 28615 C CA . ARG A 1 102 ? -4.010 1.054 -8.688 1.00 0.00 99 ARG A CA 15
ATOM 28616 C C . ARG A 1 102 ? -2.652 0.575 -9.163 1.00 0.00 99 ARG A C 15
ATOM 28617 O O . ARG A 1 102 ? -2.351 0.630 -10.353 1.00 0.00 99 ARG A O 15
ATOM 28638 N N . LEU A 1 103 ? -1.829 0.120 -8.238 1.00 0.00 100 LEU A N 15
ATOM 28639 C CA . LEU A 1 103 ? -0.497 -0.343 -8.584 1.00 0.00 100 LEU A CA 15
ATOM 28640 C C . LEU A 1 103 ? -0.351 -1.829 -8.286 1.00 0.00 100 LEU A C 15
ATOM 28641 O O . LEU A 1 103 ? -0.275 -2.242 -7.130 1.00 0.00 100 LEU A O 15
ATOM 28657 N N . VAL A 1 104 ? -0.336 -2.631 -9.337 1.00 0.00 101 VAL A N 15
ATOM 28658 C CA . VAL A 1 104 ? -0.093 -4.056 -9.201 1.00 0.00 101 VAL A CA 15
ATOM 28659 C C . VAL A 1 104 ? 1.332 -4.384 -9.628 1.00 0.00 101 VAL A C 15
ATOM 28660 O O . VAL A 1 104 ? 1.650 -4.433 -10.821 1.00 0.00 101 VAL A O 15
ATOM 28673 N N . GLY A 1 105 ? 2.190 -4.572 -8.642 1.00 0.00 102 GLY A N 15
ATOM 28674 C CA . GLY A 1 105 ? 3.586 -4.833 -8.906 1.00 0.00 102 GLY A CA 15
ATOM 28675 C C . GLY A 1 105 ? 4.474 -4.044 -7.971 1.00 0.00 102 GLY A C 15
ATOM 28676 O O . GLY A 1 105 ? 4.017 -3.098 -7.331 1.00 0.00 102 GLY A O 15
ATOM 28680 N N . ALA A 1 106 ? 5.741 -4.424 -7.890 1.00 0.00 103 ALA A N 15
ATOM 28681 C CA . ALA A 1 106 ? 6.677 -3.764 -6.995 1.00 0.00 103 ALA A CA 15
ATOM 28682 C C . ALA A 1 106 ? 8.108 -4.030 -7.417 1.00 0.00 103 ALA A C 15
ATOM 28683 O O . ALA A 1 106 ? 8.551 -5.179 -7.462 1.00 0.00 103 ALA A O 15
ATOM 28690 N N . GLU A 1 107 ? 8.817 -2.963 -7.739 1.00 0.00 104 GLU A N 15
ATOM 28691 C CA . GLU A 1 107 ? 10.214 -3.053 -8.125 1.00 0.00 104 GLU A CA 15
ATOM 28692 C C . GLU A 1 107 ? 11.095 -2.675 -6.937 1.00 0.00 104 GLU A C 15
ATOM 28693 O O . GLU A 1 107 ? 10.590 -2.455 -5.834 1.00 0.00 104 GLU A O 15
ATOM 28705 N N . ASP A 1 108 ? 12.404 -2.613 -7.162 1.00 0.00 105 ASP A N 15
ATOM 28706 C CA . ASP A 1 108 ? 13.349 -2.160 -6.142 1.00 0.00 105 ASP A CA 15
ATOM 28707 C C . ASP A 1 108 ? 12.931 -0.774 -5.636 1.00 0.00 105 ASP A C 15
ATOM 28708 O O . ASP A 1 108 ? 12.314 -0.010 -6.378 1.00 0.00 105 ASP A O 15
ATOM 28717 N N . ALA A 1 109 ? 13.274 -0.458 -4.387 1.00 0.00 106 ALA A N 15
ATOM 28718 C CA . ALA A 1 109 ? 12.753 0.740 -3.701 1.00 0.00 106 ALA A CA 15
ATOM 28719 C C . ALA A 1 109 ? 12.757 2.016 -4.568 1.00 0.00 106 ALA A C 15
ATOM 28720 O O . ALA A 1 109 ? 11.706 2.645 -4.717 1.00 0.00 106 ALA A O 15
ATOM 28727 N N . PRO A 1 110 ? 13.908 2.429 -5.155 1.00 0.00 107 PRO A N 15
ATOM 28728 C CA . PRO A 1 110 ? 13.965 3.637 -5.996 1.00 0.00 107 PRO A CA 15
ATOM 28729 C C . PRO A 1 110 ? 13.021 3.566 -7.195 1.00 0.00 107 PRO A C 15
ATOM 28730 O O . PRO A 1 110 ? 12.427 4.569 -7.591 1.00 0.00 107 PRO A O 15
ATOM 28741 N N . GLU A 1 111 ? 12.884 2.378 -7.767 1.00 0.00 108 GLU A N 15
ATOM 28742 C CA . GLU A 1 111 ? 12.026 2.179 -8.924 1.00 0.00 108 GLU A CA 15
ATOM 28743 C C . GLU A 1 111 ? 10.556 2.205 -8.519 1.00 0.00 108 GLU A C 15
ATOM 28744 O O . GLU A 1 111 ? 9.715 2.744 -9.239 1.00 0.00 108 GLU A O 15
ATOM 28756 N N . LEU A 1 112 ? 10.254 1.624 -7.362 1.00 0.00 109 LEU A N 15
ATOM 28757 C CA . LEU A 1 112 ? 8.897 1.640 -6.825 1.00 0.00 109 LEU A CA 15
ATOM 28758 C C . LEU A 1 112 ? 8.457 3.067 -6.548 1.00 0.00 109 LEU A C 15
ATOM 28759 O O . LEU A 1 112 ? 7.415 3.512 -7.023 1.00 0.00 109 LEU A O 15
ATOM 28775 N N . LEU A 1 113 ? 9.273 3.771 -5.776 1.00 0.00 110 LEU A N 15
ATOM 28776 C CA . LEU A 1 113 ? 9.009 5.162 -5.425 1.00 0.00 110 LEU A CA 15
ATOM 28777 C C . LEU A 1 113 ? 8.803 6.008 -6.678 1.00 0.00 110 LEU A C 15
ATOM 28778 O O . LEU A 1 113 ? 7.973 6.918 -6.697 1.00 0.00 110 LEU A O 15
ATOM 28794 N N . LYS A 1 114 ? 9.551 5.692 -7.725 1.00 0.00 111 LYS A N 15
ATOM 28795 C CA . LYS A 1 114 ? 9.445 6.408 -8.986 1.00 0.00 111 LYS A CA 15
ATOM 28796 C C . LYS A 1 114 ? 8.088 6.148 -9.636 1.00 0.00 111 LYS A C 15
ATOM 28797 O O . LYS A 1 114 ? 7.454 7.064 -10.154 1.00 0.00 111 LYS A O 15
ATOM 28816 N N . LYS A 1 115 ? 7.635 4.898 -9.585 1.00 0.00 112 LYS A N 15
ATOM 28817 C CA . LYS A 1 115 ? 6.325 4.539 -10.124 1.00 0.00 112 LYS A CA 15
ATOM 28818 C C . LYS A 1 115 ? 5.211 5.20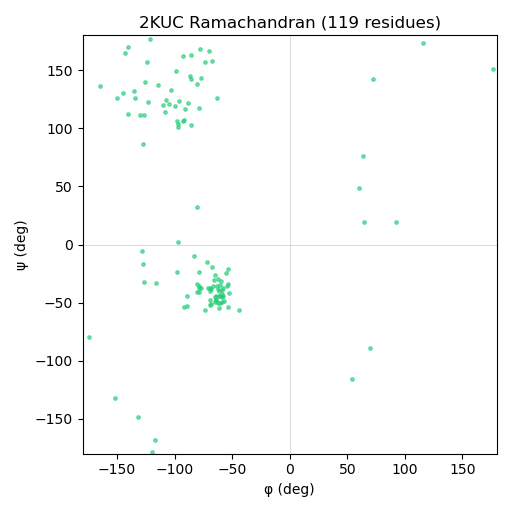9 -9.329 1.00 0.00 112 LYS A C 15
ATOM 28819 O O . LYS A 1 115 ? 4.180 5.580 -9.884 1.00 0.00 112 LYS A O 15
ATOM 28838 N N . VAL A 1 116 ? 5.431 5.360 -8.029 1.00 0.00 113 VAL A N 15
ATOM 28839 C CA . VAL A 1 116 ? 4.490 6.067 -7.171 1.00 0.00 113 VAL A CA 15
ATOM 28840 C C . VAL A 1 116 ? 4.317 7.506 -7.650 1.00 0.00 113 VAL A C 15
ATOM 28841 O O . VAL A 1 116 ? 3.203 8.018 -7.715 1.00 0.00 113 VAL A O 15
ATOM 28854 N N . LYS A 1 117 ? 5.426 8.139 -8.012 1.00 0.00 114 LYS A N 15
ATOM 28855 C CA . LYS A 1 117 ? 5.401 9.505 -8.528 1.00 0.00 114 LYS A CA 15
ATOM 28856 C C . LYS A 1 117 ? 4.587 9.585 -9.819 1.00 0.00 114 LYS A C 15
ATOM 28857 O O . LYS A 1 117 ? 3.806 10.516 -10.017 1.00 0.00 114 LYS A O 15
ATOM 28876 N N . LEU A 1 118 ? 4.763 8.589 -10.684 1.00 0.00 115 LEU A N 15
ATOM 28877 C CA . LEU A 1 118 ? 4.009 8.499 -11.933 1.00 0.00 115 LEU A CA 15
ATOM 28878 C C . LEU A 1 118 ? 2.535 8.191 -11.664 1.00 0.00 115 LEU A C 15
ATOM 28879 O O . LEU A 1 118 ? 1.681 8.371 -12.532 1.00 0.00 115 LEU A O 15
ATOM 28895 N N . GLY A 1 119 ? 2.244 7.717 -10.462 1.00 0.00 116 GLY A N 15
ATOM 28896 C CA . GLY A 1 119 ? 0.879 7.394 -10.106 1.00 0.00 116 GLY A CA 15
ATOM 28897 C C . GLY A 1 119 ? 0.153 8.557 -9.465 1.00 0.00 116 GLY A C 15
ATOM 28898 O O . GLY A 1 119 ? -1.005 8.826 -9.785 1.00 0.00 116 GLY A O 15
ATOM 28902 N N . VAL A 1 120 ? 0.834 9.246 -8.557 1.00 0.00 117 VAL A N 15
ATOM 28903 C CA . VAL A 1 120 ? 0.244 10.371 -7.840 1.00 0.00 117 VAL A CA 15
ATOM 28904 C C . VAL A 1 120 ? -0.018 11.547 -8.779 1.00 0.00 117 VAL A C 15
ATOM 28905 O O . VAL A 1 120 ? -1.001 12.276 -8.606 1.00 0.00 117 VAL A O 15
ATOM 28918 N N . GLU A 1 121 ? 0.856 11.712 -9.774 1.00 0.00 118 GLU A N 15
ATOM 28919 C CA . GLU A 1 121 ? 0.751 12.799 -10.748 1.00 0.00 118 GLU A CA 15
ATOM 28920 C C . GLU A 1 121 ? 1.064 14.148 -10.105 1.00 0.00 118 GLU A C 15
ATOM 28921 O O . GLU A 1 121 ? 0.298 14.663 -9.287 1.00 0.00 118 GLU A O 15
ATOM 28933 N N . SER A 1 122 ? 2.210 14.700 -10.466 1.00 0.00 119 SER A N 15
ATOM 28934 C CA . SER A 1 122 ? 2.646 15.992 -9.961 1.00 0.00 119 SER A CA 15
ATOM 28935 C C . SER A 1 122 ? 3.561 16.670 -10.973 1.00 0.00 119 SER A C 15
ATOM 28936 O O . SER A 1 122 ? 4.459 16.037 -11.531 1.00 0.00 119 SER A O 15
ATOM 28944 N N . GLU A 1 123 ? 3.328 17.950 -11.217 1.00 0.00 120 GLU A N 15
ATOM 28945 C CA . GLU A 1 123 ? 4.133 18.704 -12.165 1.00 0.00 120 GLU A CA 15
ATOM 28946 C C . GLU A 1 123 ? 5.385 19.250 -11.490 1.00 0.00 120 GLU A C 15
ATOM 28947 O O . GLU A 1 123 ? 5.320 20.154 -10.654 1.00 0.00 120 GLU A O 15
ATOM 28959 N N . GLY A 1 124 ? 6.523 18.675 -11.838 1.00 0.00 121 GLY A N 15
ATOM 28960 C CA . GLY A 1 124 ? 7.777 19.092 -11.259 1.00 0.00 121 GLY A CA 15
ATOM 28961 C C . GLY A 1 124 ? 8.795 17.977 -11.291 1.00 0.00 121 GLY A C 15
ATOM 28962 O O . GLY A 1 124 ? 9.679 17.943 -10.415 1.00 0.00 121 GLY A O 15
ATOM 28966 N N . ALA A 1 4 ? 20.883 4.449 10.583 1.00 0.00 1 ALA A N 16
ATOM 28967 C CA . ALA A 1 4 ? 21.073 4.313 12.045 1.00 0.00 1 ALA A CA 16
ATOM 28968 C C . ALA A 1 4 ? 20.565 2.960 12.525 1.00 0.00 1 ALA A C 16
ATOM 28969 O O . ALA A 1 4 ? 21.352 2.069 12.842 1.00 0.00 1 ALA A O 16
ATOM 28976 N N . GLN A 1 5 ? 19.248 2.807 12.573 1.00 0.00 2 GLN A N 16
ATOM 28977 C CA . GLN A 1 5 ? 18.641 1.541 12.960 1.00 0.00 2 GLN A CA 16
ATOM 28978 C C . GLN A 1 5 ? 17.842 0.976 11.795 1.00 0.00 2 GLN A C 16
ATOM 28979 O O . GLN A 1 5 ? 18.130 -0.119 11.308 1.00 0.00 2 GLN A O 16
ATOM 28993 N N . ALA A 1 6 ? 16.840 1.744 11.365 1.00 0.00 3 ALA A N 16
ATOM 28994 C CA . ALA A 1 6 ? 16.041 1.430 10.179 1.00 0.00 3 ALA A CA 16
ATOM 28995 C C . ALA A 1 6 ? 15.148 0.211 10.394 1.00 0.00 3 ALA A C 16
ATOM 28996 O O . ALA A 1 6 ? 15.554 -0.930 10.155 1.00 0.00 3 ALA A O 16
ATOM 29003 N N . ASP A 1 7 ? 13.931 0.458 10.863 1.00 0.00 4 ASP A N 16
ATOM 29004 C CA . ASP A 1 7 ? 12.944 -0.602 11.045 1.00 0.00 4 ASP A CA 16
ATOM 29005 C C . ASP A 1 7 ? 12.100 -0.756 9.786 1.00 0.00 4 ASP A C 16
ATOM 29006 O O . ASP A 1 7 ? 11.503 -1.810 9.543 1.00 0.00 4 ASP A O 16
ATOM 29015 N N . GLY A 1 8 ? 12.055 0.302 8.985 1.00 0.00 5 GLY A N 16
ATOM 29016 C CA . GLY A 1 8 ? 11.368 0.243 7.713 1.00 0.00 5 GLY A CA 16
ATOM 29017 C C . GLY A 1 8 ? 10.001 0.885 7.758 1.00 0.00 5 GLY A C 16
ATOM 29018 O O . GLY A 1 8 ? 9.697 1.651 8.673 1.00 0.00 5 GLY A O 16
ATOM 29022 N N . ILE A 1 9 ? 9.180 0.585 6.761 1.00 0.00 6 ILE A N 16
ATOM 29023 C CA . ILE A 1 9 ? 7.822 1.108 6.706 1.00 0.00 6 ILE A CA 16
ATOM 29024 C C . ILE A 1 9 ? 6.949 0.369 7.709 1.00 0.00 6 ILE A C 16
ATOM 29025 O O . ILE A 1 9 ? 7.105 -0.838 7.900 1.00 0.00 6 ILE A O 16
ATOM 29041 N N . ALA A 1 10 ? 6.048 1.087 8.359 1.00 0.00 7 ALA A N 16
ATOM 29042 C CA . ALA A 1 10 ? 5.169 0.480 9.344 1.00 0.00 7 ALA A CA 16
ATOM 29043 C C . ALA A 1 10 ? 3.724 0.521 8.875 1.00 0.00 7 ALA A C 16
ATOM 29044 O O . ALA A 1 10 ? 3.097 1.581 8.856 1.00 0.00 7 ALA A O 16
ATOM 29051 N N . PHE A 1 11 ? 3.203 -0.630 8.481 1.00 0.00 8 PHE A N 16
ATOM 29052 C CA . PHE A 1 11 ? 1.821 -0.735 8.055 1.00 0.00 8 PHE A CA 16
ATOM 29053 C C . PHE A 1 11 ? 0.932 -1.103 9.236 1.00 0.00 8 PHE A C 16
ATOM 29054 O O . PHE A 1 11 ? 1.257 -2.006 10.009 1.00 0.00 8 PHE A O 16
ATOM 29071 N N . ARG A 1 12 ? -0.177 -0.398 9.379 1.00 0.00 9 ARG A N 16
ATOM 29072 C CA . ARG A 1 12 ? -1.104 -0.662 10.469 1.00 0.00 9 ARG A CA 16
ATOM 29073 C C . ARG A 1 12 ? -2.295 -1.470 9.964 1.00 0.00 9 ARG A C 16
ATOM 29074 O O . ARG A 1 12 ? -2.816 -1.218 8.874 1.00 0.00 9 ARG A O 16
ATOM 29095 N N . GLU A 1 13 ? -2.702 -2.458 10.747 1.00 0.00 10 GLU A N 16
ATOM 29096 C CA . GLU A 1 13 ? -3.750 -3.379 10.328 1.00 0.00 10 GLU A CA 16
ATOM 29097 C C . GLU A 1 13 ? -5.113 -2.915 10.832 1.00 0.00 10 GLU A C 16
ATOM 29098 O O . GLU A 1 13 ? -5.503 -3.205 11.963 1.00 0.00 10 GLU A O 16
ATOM 29110 N N . LEU A 1 14 ? -5.823 -2.184 9.986 1.00 0.00 11 LEU A N 16
ATOM 29111 C CA . LEU A 1 14 ? -7.126 -1.650 10.325 1.00 0.00 11 LEU A CA 16
ATOM 29112 C C . LEU A 1 14 ? -8.145 -2.022 9.253 1.00 0.00 11 LEU A C 16
ATOM 29113 O O . LEU A 1 14 ? -7.771 -2.381 8.139 1.00 0.00 11 LEU A O 16
ATOM 29129 N N . SER A 1 15 ? -9.424 -1.936 9.591 1.00 0.00 12 SER A N 16
ATOM 29130 C CA . SER A 1 15 ? -10.483 -2.166 8.620 1.00 0.00 12 SER A CA 16
ATOM 29131 C C . SER A 1 15 ? -10.534 -1.020 7.606 1.00 0.00 12 SER A C 16
ATOM 29132 O O . SER A 1 15 ? -10.032 0.076 7.873 1.00 0.00 12 SER A O 16
ATOM 29140 N N . PHE A 1 16 ? -11.159 -1.272 6.460 1.00 0.00 13 PHE A N 16
ATOM 29141 C CA . PHE A 1 16 ? -11.231 -0.287 5.378 1.00 0.00 13 PHE A CA 16
ATOM 29142 C C . PHE A 1 16 ? -11.907 1.016 5.842 1.00 0.00 13 PHE A C 16
ATOM 29143 O O . PHE A 1 16 ? -11.309 2.088 5.735 1.00 0.00 13 PHE A O 16
ATOM 29160 N N . PRO A 1 17 ? -13.154 0.963 6.377 1.00 0.00 14 PRO A N 16
ATOM 29161 C CA . PRO A 1 17 ? -13.841 2.164 6.868 1.00 0.00 14 PRO A CA 16
ATOM 29162 C C . PRO A 1 17 ? -13.063 2.848 7.989 1.00 0.00 14 PRO A C 16
ATOM 29163 O O . PRO A 1 17 ? -13.057 4.076 8.097 1.00 0.00 14 PRO A O 16
ATOM 29174 N N . GLU A 1 18 ? -12.393 2.041 8.806 1.00 0.00 15 GLU A N 16
ATOM 29175 C CA . GLU A 1 18 ? -11.602 2.548 9.918 1.00 0.00 15 GLU A CA 16
ATOM 29176 C C . GLU A 1 18 ? -10.457 3.415 9.432 1.00 0.00 15 GLU A C 16
ATOM 29177 O O . GLU A 1 18 ? -10.250 4.520 9.934 1.00 0.00 15 GLU A O 16
ATOM 29189 N N . ALA A 1 19 ? -9.716 2.909 8.457 1.00 0.00 16 ALA A N 16
ATOM 29190 C CA . ALA A 1 19 ? -8.580 3.631 7.919 1.00 0.00 16 ALA A CA 16
ATOM 29191 C C . ALA A 1 19 ? -9.042 4.893 7.200 1.00 0.00 16 ALA A C 16
ATOM 29192 O O . ALA A 1 19 ? -8.442 5.958 7.346 1.00 0.00 16 ALA A O 16
ATOM 29199 N N . LEU A 1 20 ? -10.119 4.758 6.434 1.00 0.00 17 LEU A N 16
ATOM 29200 C CA . LEU A 1 20 ? -10.705 5.879 5.704 1.00 0.00 17 LEU A CA 16
ATOM 29201 C C . LEU A 1 20 ? -11.085 7.004 6.662 1.00 0.00 17 LEU A C 16
ATOM 29202 O O . LEU A 1 20 ? -10.690 8.156 6.482 1.00 0.00 17 LEU A O 16
ATOM 29218 N N . LYS A 1 21 ? -11.848 6.644 7.685 1.00 0.00 18 LYS A N 16
ATOM 29219 C CA . LYS A 1 21 ? -12.293 7.587 8.708 1.00 0.00 18 LYS A CA 16
ATOM 29220 C C . LYS A 1 21 ? -11.101 8.283 9.358 1.00 0.00 18 LYS A C 16
ATOM 29221 O O . LYS A 1 21 ? -11.068 9.512 9.487 1.00 0.00 18 LYS A O 16
ATOM 29240 N N . ARG A 1 22 ? -10.119 7.480 9.746 1.00 0.00 19 ARG A N 16
ATOM 29241 C CA . ARG A 1 22 ? -8.919 7.961 10.385 1.00 0.00 19 ARG A CA 16
ATOM 29242 C C . ARG A 1 22 ? -8.181 8.945 9.480 1.00 0.00 19 ARG A C 16
ATOM 29243 O O . ARG A 1 22 ? -7.686 9.969 9.935 1.00 0.00 19 ARG A O 16
ATOM 29264 N N . ALA A 1 23 ? -8.132 8.635 8.197 1.00 0.00 20 ALA A N 16
ATOM 29265 C CA . ALA A 1 23 ? -7.433 9.476 7.240 1.00 0.00 20 ALA A CA 16
ATOM 29266 C C . ALA A 1 23 ? -8.148 10.805 7.023 1.00 0.00 20 ALA A C 16
ATOM 29267 O O . ALA A 1 23 ? -7.509 11.819 6.745 1.00 0.00 20 ALA A O 16
ATOM 29274 N N . GLU A 1 24 ? -9.471 10.801 7.152 1.00 0.00 21 GLU A N 16
ATOM 29275 C CA . GLU A 1 24 ? -10.248 12.022 6.975 1.00 0.00 21 GLU A CA 16
ATOM 29276 C C . GLU A 1 24 ? -9.911 13.045 8.050 1.00 0.00 21 GLU A C 16
ATOM 29277 O O . GLU A 1 24 ? -9.678 14.214 7.746 1.00 0.00 21 GLU A O 16
ATOM 29289 N N . VAL A 1 25 ? -9.880 12.603 9.301 1.00 0.00 22 VAL A N 16
ATOM 29290 C CA . VAL A 1 25 ? -9.612 13.507 10.416 1.00 0.00 22 VAL A CA 16
ATOM 29291 C C . VAL A 1 25 ? -8.139 13.916 10.467 1.00 0.00 22 VAL A C 16
ATOM 29292 O O . VAL A 1 25 ? -7.802 14.981 10.981 1.00 0.00 22 VAL A O 16
ATOM 29305 N N . GLU A 1 26 ? -7.271 13.066 9.934 1.00 0.00 23 GLU A N 16
ATOM 29306 C CA . GLU A 1 26 ? -5.845 13.365 9.869 1.00 0.00 23 GLU A CA 16
ATOM 29307 C C . GLU A 1 26 ? -5.529 14.209 8.635 1.00 0.00 23 GLU A C 16
ATOM 29308 O O . GLU A 1 26 ? -4.458 14.810 8.545 1.00 0.00 23 GLU A O 16
ATOM 29320 N N . ASP A 1 27 ? -6.486 14.253 7.703 1.00 0.00 24 ASP A N 16
ATOM 29321 C CA . ASP A 1 27 ? -6.300 14.888 6.396 1.00 0.00 24 ASP A CA 16
ATOM 29322 C C . ASP A 1 27 ? -5.096 14.281 5.684 1.00 0.00 24 ASP A C 16
ATOM 29323 O O . ASP A 1 27 ? -4.043 14.909 5.541 1.00 0.00 24 ASP A O 16
ATOM 29332 N N . LYS A 1 28 ? -5.256 13.034 5.268 1.00 0.00 25 LYS A N 16
ATOM 29333 C CA . LYS A 1 28 ? -4.172 12.280 4.666 1.00 0.00 25 LYS A CA 16
ATOM 29334 C C . LYS A 1 28 ? -4.743 11.181 3.774 1.00 0.00 25 LYS A C 16
ATOM 29335 O O . LYS A 1 28 ? -5.866 10.729 3.989 1.00 0.00 25 LYS A O 16
ATOM 29354 N N . LEU A 1 29 ? -3.985 10.769 2.765 1.00 0.00 26 LEU A N 16
ATOM 29355 C CA . LEU A 1 29 ? -4.466 9.773 1.809 1.00 0.00 26 LEU A CA 16
ATOM 29356 C C . LEU A 1 29 ? -4.166 8.357 2.290 1.00 0.00 26 LEU A C 16
ATOM 29357 O O . LEU A 1 29 ? -3.277 8.144 3.120 1.00 0.00 26 LEU A O 16
ATOM 29373 N N . LEU A 1 30 ? -4.907 7.393 1.757 1.00 0.00 27 LEU A N 16
ATOM 29374 C CA . LEU A 1 30 ? -4.757 5.999 2.152 1.00 0.00 27 LEU A CA 16
ATOM 29375 C C . LEU A 1 30 ? -3.808 5.264 1.221 1.00 0.00 27 LEU A C 16
ATOM 29376 O O . LEU A 1 30 ? -4.024 5.214 0.008 1.00 0.00 27 LEU A O 16
ATOM 29392 N N . PHE A 1 31 ? -2.762 4.693 1.790 1.00 0.00 28 PHE A N 16
ATOM 29393 C CA . PHE A 1 31 ? -1.875 3.824 1.048 1.00 0.00 28 PHE A CA 16
ATOM 29394 C C . PHE A 1 31 ? -2.075 2.396 1.528 1.00 0.00 28 PHE A C 16
ATOM 29395 O O . PHE A 1 31 ? -1.610 2.019 2.603 1.00 0.00 28 PHE A O 16
ATOM 29412 N N . VAL A 1 32 ? -2.801 1.617 0.749 1.00 0.00 29 VAL A N 16
ATOM 29413 C CA . VAL A 1 32 ? -3.134 0.258 1.135 1.00 0.00 29 VAL A CA 16
ATOM 29414 C C . VAL A 1 32 ? -2.230 -0.738 0.424 1.00 0.00 29 VAL A C 16
ATOM 29415 O O . VAL A 1 32 ? -2.196 -0.785 -0.806 1.00 0.00 29 VAL A O 16
ATOM 29428 N N . ASP A 1 33 ? -1.495 -1.522 1.197 1.00 0.00 30 ASP A N 16
ATOM 29429 C CA . ASP A 1 33 ? -0.659 -2.575 0.638 1.00 0.00 30 ASP A CA 16
ATOM 29430 C C . ASP A 1 33 ? -1.294 -3.933 0.879 1.00 0.00 30 ASP A C 16
ATOM 29431 O O . ASP A 1 33 ? -1.706 -4.253 1.999 1.00 0.00 30 ASP A O 16
ATOM 29440 N N . CYS A 1 34 ? -1.422 -4.707 -0.182 1.00 0.00 31 CYS A N 16
ATOM 29441 C CA . CYS A 1 34 ? -1.925 -6.060 -0.078 1.00 0.00 31 CYS A CA 16
ATOM 29442 C C . CYS A 1 34 ? -0.926 -7.040 -0.672 1.00 0.00 31 CYS A C 16
ATOM 29443 O O . CYS A 1 34 ? -0.712 -7.067 -1.885 1.00 0.00 31 CYS A O 16
ATOM 29451 N N . PHE A 1 35 ? -0.326 -7.849 0.177 1.00 0.00 32 PHE A N 16
ATOM 29452 C CA . PHE A 1 35 ? 0.607 -8.865 -0.274 1.00 0.00 32 PHE A CA 16
ATOM 29453 C C . PHE A 1 35 ? -0.031 -10.236 -0.141 1.00 0.00 32 PHE A C 16
ATOM 29454 O O . PHE A 1 35 ? -0.972 -10.419 0.632 1.00 0.00 32 PHE A O 16
ATOM 29471 N N . THR A 1 36 ? 0.470 -11.195 -0.896 1.00 0.00 33 THR A N 16
ATOM 29472 C CA . THR A 1 36 ? -0.082 -12.536 -0.871 1.00 0.00 33 THR A CA 16
ATOM 29473 C C . THR A 1 36 ? 0.778 -13.448 0.012 1.00 0.00 33 THR A C 16
ATOM 29474 O O . THR A 1 36 ? 1.914 -13.105 0.355 1.00 0.00 33 THR A O 16
ATOM 29485 N N . THR A 1 37 ? 0.224 -14.593 0.400 1.00 0.00 34 THR A N 16
ATOM 29486 C CA . THR A 1 37 ? 0.879 -15.498 1.335 1.00 0.00 34 THR A CA 16
ATOM 29487 C C . THR A 1 37 ? 2.051 -16.254 0.710 1.00 0.00 34 THR A C 16
ATOM 29488 O O . THR A 1 37 ? 2.936 -16.723 1.428 1.00 0.00 34 THR A O 16
ATOM 29499 N N . TRP A 1 38 ? 2.065 -16.379 -0.616 1.00 0.00 35 TRP A N 16
ATOM 29500 C CA . TRP A 1 38 ? 3.169 -17.057 -1.289 1.00 0.00 35 TRP A CA 16
ATOM 29501 C C . TRP A 1 38 ? 4.455 -16.267 -1.119 1.00 0.00 35 TRP A C 16
ATOM 29502 O O . TRP A 1 38 ? 4.427 -15.068 -0.822 1.00 0.00 35 TRP A O 16
ATOM 29523 N N . CYS A 1 39 ? 5.576 -16.929 -1.321 1.00 0.00 36 CYS A N 16
ATOM 29524 C CA . CYS A 1 39 ? 6.863 -16.297 -1.132 1.00 0.00 36 CYS A CA 16
ATOM 29525 C C . CYS A 1 39 ? 7.362 -15.674 -2.430 1.00 0.00 36 CYS A C 16
ATOM 29526 O O . CYS A 1 39 ? 6.749 -15.835 -3.485 1.00 0.00 36 CYS A O 16
ATOM 29534 N N . GLY A 1 40 ? 8.470 -14.951 -2.340 1.00 0.00 37 GLY A N 16
ATOM 29535 C CA . GLY A 1 40 ? 9.041 -14.323 -3.510 1.00 0.00 37 GLY A CA 16
ATOM 29536 C C . GLY A 1 40 ? 9.077 -12.813 -3.394 1.00 0.00 37 GLY A C 16
ATOM 29537 O O . GLY A 1 40 ? 9.847 -12.269 -2.595 1.00 0.00 37 GLY A O 16
ATOM 29541 N N . PRO A 1 41 ? 8.236 -12.113 -4.175 1.00 0.00 38 PRO A N 16
ATOM 29542 C CA . PRO A 1 41 ? 8.186 -10.643 -4.197 1.00 0.00 38 PRO A CA 16
ATOM 29543 C C . PRO A 1 41 ? 7.965 -10.026 -2.817 1.00 0.00 38 PRO A C 16
ATOM 29544 O O . PRO A 1 41 ? 8.409 -8.908 -2.555 1.00 0.00 38 PRO A O 16
ATOM 29555 N N . CYS A 1 42 ? 7.281 -10.756 -1.942 1.00 0.00 39 CYS A N 16
ATOM 29556 C CA . CYS A 1 42 ? 6.996 -10.273 -0.597 1.00 0.00 39 CYS A CA 16
ATOM 29557 C C . CYS A 1 42 ? 8.288 -10.014 0.179 1.00 0.00 39 CYS A C 16
ATOM 29558 O O . CYS A 1 42 ? 8.544 -8.891 0.604 1.00 0.00 39 CYS A O 16
ATOM 29566 N N . LYS A 1 43 ? 9.118 -11.044 0.327 1.00 0.00 40 LYS A N 16
ATOM 29567 C CA . LYS A 1 43 ? 10.374 -10.915 1.067 1.00 0.00 40 LYS A CA 16
ATOM 29568 C C . LYS A 1 43 ? 11.312 -9.933 0.374 1.00 0.00 40 LYS A C 16
ATOM 29569 O O . LYS A 1 43 ? 12.102 -9.246 1.022 1.00 0.00 40 LYS A O 16
ATOM 29588 N N . ARG A 1 44 ? 11.206 -9.874 -0.948 1.00 0.00 41 ARG A N 16
ATOM 29589 C CA . ARG A 1 44 ? 12.007 -8.960 -1.747 1.00 0.00 41 ARG A CA 16
ATOM 29590 C C . ARG A 1 44 ? 11.781 -7.530 -1.268 1.00 0.00 41 ARG A C 16
ATOM 29591 O O . ARG A 1 44 ? 12.721 -6.750 -1.118 1.00 0.00 41 ARG A O 16
ATOM 29612 N N . LEU A 1 45 ? 10.523 -7.211 -0.995 1.00 0.00 42 LEU A N 16
ATOM 29613 C CA . LEU A 1 45 ? 10.160 -5.908 -0.465 1.00 0.00 42 LEU A CA 16
ATOM 29614 C C . LEU A 1 45 ? 10.519 -5.814 1.013 1.00 0.00 42 LEU A C 16
ATOM 29615 O O . LEU A 1 45 ? 11.076 -4.807 1.458 1.00 0.00 42 LEU A O 16
ATOM 29631 N N . SER A 1 46 ? 10.219 -6.875 1.757 1.00 0.00 43 SER A N 16
ATOM 29632 C CA . SER A 1 46 ? 10.466 -6.925 3.194 1.00 0.00 43 SER A CA 16
ATOM 29633 C C . SER A 1 46 ? 11.908 -6.557 3.539 1.00 0.00 43 SER A C 16
ATOM 29634 O O . SER A 1 46 ? 12.174 -6.012 4.609 1.00 0.00 43 SER A O 16
ATOM 29642 N N . LYS A 1 47 ? 12.837 -6.853 2.645 1.00 0.00 44 LYS A N 16
ATOM 29643 C CA . LYS A 1 47 ? 14.228 -6.510 2.882 1.00 0.00 44 LYS A CA 16
ATOM 29644 C C . LYS A 1 47 ? 14.557 -5.109 2.368 1.00 0.00 44 LYS A C 16
ATOM 29645 O O . LYS A 1 47 ? 15.177 -4.315 3.077 1.00 0.00 44 LYS A O 16
ATOM 29664 N N . VAL A 1 48 ? 14.124 -4.797 1.151 1.00 0.00 45 VAL A N 16
ATOM 29665 C CA . VAL A 1 48 ? 14.556 -3.572 0.483 1.00 0.00 45 VAL A CA 16
ATOM 29666 C C . VAL A 1 48 ? 13.774 -2.336 0.937 1.00 0.00 45 VAL A C 16
ATOM 29667 O O . VAL A 1 48 ? 14.368 -1.348 1.374 1.00 0.00 45 VAL A O 16
ATOM 29680 N N . VAL A 1 49 ? 12.453 -2.380 0.858 1.00 0.00 46 VAL A N 16
ATOM 29681 C CA . VAL A 1 49 ? 11.657 -1.194 1.164 1.00 0.00 46 VAL A CA 16
ATOM 29682 C C . VAL A 1 49 ? 11.427 -1.046 2.664 1.00 0.00 46 VAL A C 16
ATOM 29683 O O . VAL A 1 49 ? 11.151 0.044 3.155 1.00 0.00 46 VAL A O 16
ATOM 29696 N N . PHE A 1 50 ? 11.553 -2.146 3.391 1.00 0.00 47 PHE A N 16
ATOM 29697 C CA . PHE A 1 50 ? 11.413 -2.120 4.842 1.00 0.00 47 PHE A CA 16
ATOM 29698 C C . PHE A 1 50 ? 12.765 -1.905 5.520 1.00 0.00 47 PHE A C 16
ATOM 29699 O O . PHE A 1 50 ? 13.012 -2.399 6.622 1.00 0.00 47 PHE A O 16
ATOM 29716 N N . LYS A 1 51 ? 13.632 -1.157 4.856 1.00 0.00 48 LYS A N 16
ATOM 29717 C CA . LYS A 1 51 ? 14.900 -0.758 5.447 1.00 0.00 48 LYS A CA 16
ATOM 29718 C C . LYS A 1 51 ? 15.110 0.739 5.303 1.00 0.00 48 LYS A C 16
ATOM 29719 O O . LYS A 1 51 ? 15.254 1.446 6.298 1.00 0.00 48 LYS A O 16
ATOM 29738 N N . ASP A 1 52 ? 15.121 1.203 4.057 1.00 0.00 49 ASP A N 16
ATOM 29739 C CA . ASP A 1 52 ? 15.480 2.582 3.744 1.00 0.00 49 ASP A CA 16
ATOM 29740 C C . ASP A 1 52 ? 14.658 3.573 4.550 1.00 0.00 49 ASP A C 16
ATOM 29741 O O . ASP A 1 52 ? 13.435 3.642 4.419 1.00 0.00 49 ASP A O 16
ATOM 29750 N N . SER A 1 53 ? 15.349 4.346 5.372 1.00 0.00 50 SER A N 16
ATOM 29751 C CA . SER A 1 53 ? 14.707 5.266 6.289 1.00 0.00 50 SER A CA 16
ATOM 29752 C C . SER A 1 53 ? 14.046 6.424 5.553 1.00 0.00 50 SER A C 16
ATOM 29753 O O . SER A 1 53 ? 13.046 6.966 6.015 1.00 0.00 50 SER A O 16
ATOM 29761 N N . LEU A 1 54 ? 14.597 6.793 4.402 1.00 0.00 51 LEU A N 16
ATOM 29762 C CA . LEU A 1 54 ? 14.046 7.878 3.608 1.00 0.00 51 LEU A CA 16
ATOM 29763 C C . LEU A 1 54 ? 12.725 7.458 2.976 1.00 0.00 51 LEU A C 16
ATOM 29764 O O . LEU A 1 54 ? 11.729 8.183 3.052 1.00 0.00 51 LEU A O 16
ATOM 29780 N N . VAL A 1 55 ? 12.723 6.281 2.358 1.00 0.00 52 VAL A N 16
ATOM 29781 C CA . VAL A 1 55 ? 11.502 5.710 1.802 1.00 0.00 52 VAL A CA 16
ATOM 29782 C C . VAL A 1 55 ? 10.469 5.498 2.905 1.00 0.00 52 VAL A C 16
ATOM 29783 O O . VAL A 1 55 ? 9.304 5.875 2.763 1.00 0.00 52 VAL A O 16
ATOM 29796 N N . ALA A 1 56 ? 10.915 4.914 4.010 1.00 0.00 53 ALA A N 16
ATOM 29797 C CA . ALA A 1 56 ? 10.048 4.657 5.152 1.00 0.00 53 ALA A CA 16
ATOM 29798 C C . ALA A 1 56 ? 9.466 5.951 5.710 1.00 0.00 53 ALA A C 16
ATOM 29799 O O . ALA A 1 56 ? 8.300 6.000 6.104 1.00 0.00 53 ALA A O 16
ATOM 29806 N N . ASP A 1 57 ? 10.285 6.993 5.748 1.00 0.00 54 ASP A N 16
ATOM 29807 C CA . ASP A 1 57 ? 9.857 8.290 6.258 1.00 0.00 54 ASP A CA 16
ATOM 29808 C C . ASP A 1 57 ? 8.758 8.873 5.389 1.00 0.00 54 ASP A C 16
ATOM 29809 O O . ASP A 1 57 ? 7.743 9.348 5.895 1.00 0.00 54 ASP A O 16
ATOM 29818 N N . TYR A 1 58 ? 8.957 8.808 4.081 1.00 0.00 55 TYR A N 16
ATOM 29819 C CA . TYR A 1 58 ? 8.027 9.399 3.131 1.00 0.00 55 TYR A CA 16
ATOM 29820 C C . TYR A 1 58 ? 6.642 8.766 3.249 1.00 0.00 55 TYR A C 16
ATOM 29821 O O . TYR A 1 58 ? 5.634 9.474 3.306 1.00 0.00 55 TYR A O 16
ATOM 29839 N N . PHE A 1 59 ? 6.595 7.438 3.294 1.00 0.00 56 PHE A N 16
ATOM 29840 C CA . PHE A 1 59 ? 5.326 6.726 3.384 1.00 0.00 56 PHE A CA 16
ATOM 29841 C C . PHE A 1 59 ? 4.672 6.906 4.750 1.00 0.00 56 PHE A C 16
ATOM 29842 O O . PHE A 1 59 ? 3.489 7.230 4.833 1.00 0.00 56 PHE A O 16
ATOM 29859 N N . ASN A 1 60 ? 5.442 6.705 5.816 1.00 0.00 57 ASN A N 16
ATOM 29860 C CA . ASN A 1 60 ? 4.922 6.827 7.180 1.00 0.00 57 ASN A CA 16
ATOM 29861 C C . ASN A 1 60 ? 4.386 8.232 7.448 1.00 0.00 57 ASN A C 16
ATOM 29862 O O . ASN A 1 60 ? 3.454 8.411 8.229 1.00 0.00 57 ASN A O 16
ATOM 29873 N N . ARG A 1 61 ? 4.979 9.220 6.795 1.00 0.00 58 ARG A N 16
ATOM 29874 C CA . ARG A 1 61 ? 4.615 10.611 7.019 1.00 0.00 58 ARG A CA 16
ATOM 29875 C C . ARG A 1 61 ? 3.467 11.058 6.116 1.00 0.00 58 ARG A C 16
ATOM 29876 O O . ARG A 1 61 ? 2.455 11.564 6.593 1.00 0.00 58 ARG A O 16
ATOM 29897 N N . HIS A 1 62 ? 3.619 10.861 4.812 1.00 0.00 59 HIS A N 16
ATOM 29898 C CA . HIS A 1 62 ? 2.701 11.455 3.843 1.00 0.00 59 HIS A CA 16
ATOM 29899 C C . HIS A 1 62 ? 1.446 10.622 3.619 1.00 0.00 59 HIS A C 16
ATOM 29900 O O . HIS A 1 62 ? 0.440 11.136 3.129 1.00 0.00 59 HIS A O 16
ATOM 29915 N N . PHE A 1 63 ? 1.492 9.346 3.967 1.00 0.00 60 PHE A N 16
ATOM 29916 C CA . PHE A 1 63 ? 0.364 8.463 3.704 1.00 0.00 60 PHE A CA 16
ATOM 29917 C C . PHE A 1 63 ? -0.040 7.688 4.950 1.00 0.00 60 PHE A C 16
ATOM 29918 O O . PHE A 1 63 ? 0.715 7.605 5.920 1.00 0.00 60 PHE A O 16
ATOM 29935 N N . VAL A 1 64 ? -1.252 7.157 4.927 1.00 0.00 61 VAL A N 16
ATOM 29936 C CA . VAL A 1 64 ? -1.692 6.228 5.953 1.00 0.00 61 VAL A CA 16
ATOM 29937 C C . VAL A 1 64 ? -1.476 4.810 5.448 1.00 0.00 61 VAL A C 16
ATOM 29938 O O . VAL A 1 64 ? -2.158 4.363 4.525 1.00 0.00 61 VAL A O 16
ATOM 29951 N N . ASN A 1 65 ? -0.518 4.121 6.045 1.00 0.00 62 ASN A N 16
ATOM 29952 C CA . ASN A 1 65 ? -0.116 2.803 5.577 1.00 0.00 62 ASN A CA 16
ATOM 29953 C C . ASN A 1 65 ? -1.043 1.729 6.121 1.00 0.00 62 ASN A C 16
ATOM 29954 O O . ASN A 1 65 ? -0.967 1.361 7.293 1.00 0.00 62 ASN A O 16
ATOM 29965 N N . LEU A 1 66 ? -1.924 1.241 5.264 1.00 0.00 63 LEU A N 16
ATOM 29966 C CA . LEU A 1 66 ? -2.886 0.226 5.653 1.00 0.00 63 LEU A CA 16
ATOM 29967 C C . LEU A 1 66 ? -2.423 -1.151 5.197 1.00 0.00 63 LEU A C 16
ATOM 29968 O O . LEU A 1 66 ? -2.116 -1.358 4.021 1.00 0.00 63 LEU A O 16
ATOM 29984 N N . LYS A 1 67 ? -2.373 -2.085 6.133 1.00 0.00 64 LYS A N 16
ATOM 29985 C CA . LYS A 1 67 ? -1.956 -3.446 5.840 1.00 0.00 64 LYS A CA 16
ATOM 29986 C C . LYS A 1 67 ? -3.170 -4.351 5.676 1.00 0.00 64 LYS A C 16
ATOM 29987 O O . LYS A 1 67 ? -4.001 -4.457 6.579 1.00 0.00 64 LYS A O 16
ATOM 30006 N N . MET A 1 68 ? -3.275 -4.987 4.518 1.00 0.00 65 MET A N 16
ATOM 30007 C CA . MET A 1 68 ? -4.371 -5.906 4.242 1.00 0.00 65 MET A CA 16
ATOM 30008 C C . MET A 1 68 ? -3.853 -7.211 3.659 1.00 0.00 65 MET A C 16
ATOM 30009 O O . MET A 1 68 ? -3.150 -7.216 2.649 1.00 0.00 65 MET A O 16
ATOM 30023 N N . ASP A 1 69 ? -4.187 -8.309 4.314 1.00 0.00 66 ASP A N 16
ATOM 30024 C CA . ASP A 1 69 ? -3.838 -9.627 3.822 1.00 0.00 66 ASP A CA 16
ATOM 30025 C C . ASP A 1 69 ? -4.976 -10.170 2.971 1.00 0.00 66 ASP A C 16
ATOM 30026 O O . ASP A 1 69 ? -6.142 -9.870 3.225 1.00 0.00 66 ASP A O 16
ATOM 30035 N N . MET A 1 70 ? -4.641 -10.986 1.982 1.00 0.00 67 MET A N 16
ATOM 30036 C CA . MET A 1 70 ? -5.633 -11.498 1.038 1.00 0.00 67 MET A CA 16
ATOM 30037 C C . MET A 1 70 ? -6.610 -12.447 1.725 1.00 0.00 67 MET A C 16
ATOM 30038 O O . MET A 1 70 ? -7.714 -12.685 1.236 1.00 0.00 67 MET A O 16
ATOM 30052 N N . GLU A 1 71 ? -6.198 -12.978 2.865 1.00 0.00 68 GLU A N 16
ATOM 30053 C CA . GLU A 1 71 ? -6.999 -13.949 3.594 1.00 0.00 68 GLU A CA 16
ATOM 30054 C C . GLU A 1 71 ? -7.432 -13.412 4.955 1.00 0.00 68 GLU A C 16
ATOM 30055 O O . GLU A 1 71 ? -7.887 -14.170 5.812 1.00 0.00 68 GLU A O 16
ATOM 30067 N N . LYS A 1 72 ? -7.303 -12.109 5.153 1.00 0.00 69 LYS A N 16
ATOM 30068 C CA . LYS A 1 72 ? -7.603 -11.514 6.439 1.00 0.00 69 LYS A CA 16
ATOM 30069 C C . LYS A 1 72 ? -8.546 -10.328 6.275 1.00 0.00 69 LYS A C 16
ATOM 30070 O O . LYS A 1 72 ? -8.312 -9.446 5.448 1.00 0.00 69 LYS A O 16
ATOM 30089 N N . GLY A 1 73 ? -9.623 -10.336 7.050 1.00 0.00 70 GLY A N 16
ATOM 30090 C CA . GLY A 1 73 ? -10.577 -9.246 7.026 1.00 0.00 70 GLY A CA 16
ATOM 30091 C C . GLY A 1 73 ? -11.274 -9.120 5.689 1.00 0.00 70 GLY A C 16
ATOM 30092 O O . GLY A 1 73 ? -11.752 -10.109 5.128 1.00 0.00 70 GLY A O 16
ATOM 30096 N N . GLU A 1 74 ? -11.312 -7.908 5.168 1.00 0.00 71 GLU A N 16
ATOM 30097 C CA . GLU A 1 74 ? -11.952 -7.643 3.886 1.00 0.00 71 GLU A CA 16
ATOM 30098 C C . GLU A 1 74 ? -10.957 -7.776 2.738 1.00 0.00 71 GLU A C 16
ATOM 30099 O O . GLU A 1 74 ? -11.279 -7.445 1.595 1.00 0.00 71 GLU A O 16
ATOM 30111 N N . GLY A 1 75 ? -9.760 -8.275 3.042 1.00 0.00 72 GLY A N 16
ATOM 30112 C CA . GLY A 1 75 ? -8.731 -8.449 2.028 1.00 0.00 72 GLY A CA 16
ATOM 30113 C C . GLY A 1 75 ? -9.200 -9.286 0.854 1.00 0.00 72 GLY A C 16
ATOM 30114 O O . GLY A 1 75 ? -8.910 -8.971 -0.301 1.00 0.00 72 GLY A O 16
ATOM 30118 N N . VAL A 1 76 ? -9.946 -10.342 1.151 1.00 0.00 73 VAL A N 16
ATOM 30119 C CA . VAL A 1 76 ? -10.467 -11.224 0.114 1.00 0.00 73 VAL A CA 16
ATOM 30120 C C . VAL A 1 76 ? -11.492 -10.496 -0.762 1.00 0.00 73 VAL A C 16
ATOM 30121 O O . VAL A 1 76 ? -11.536 -10.694 -1.981 1.00 0.00 73 VAL A O 16
ATOM 30134 N N . GLU A 1 77 ? -12.294 -9.626 -0.151 1.00 0.00 74 GLU A N 16
ATOM 30135 C CA . GLU A 1 77 ? -13.281 -8.866 -0.900 1.00 0.00 74 GLU A CA 16
ATOM 30136 C C . GLU A 1 77 ? -12.584 -7.817 -1.758 1.00 0.00 74 GLU A C 16
ATOM 30137 O O . GLU A 1 77 ? -12.985 -7.574 -2.889 1.00 0.00 74 GLU A O 16
ATOM 30149 N N . LEU A 1 78 ? -11.526 -7.221 -1.220 1.00 0.00 75 LEU A N 16
ATOM 30150 C CA . LEU A 1 78 ? -10.739 -6.242 -1.963 1.00 0.00 75 LEU A CA 16
ATOM 30151 C C . LEU A 1 78 ? -10.122 -6.889 -3.198 1.00 0.00 75 LEU A C 16
ATOM 30152 O O . LEU A 1 78 ? -10.084 -6.289 -4.275 1.00 0.00 75 LEU A O 16
ATOM 30168 N N . ARG A 1 79 ? -9.664 -8.126 -3.035 1.00 0.00 76 ARG A N 16
ATOM 30169 C CA . ARG A 1 79 ? -9.075 -8.884 -4.132 1.00 0.00 76 ARG A CA 16
ATOM 30170 C C . ARG A 1 79 ? -10.068 -9.017 -5.286 1.00 0.00 76 ARG A C 16
ATOM 30171 O O . ARG A 1 79 ? -9.717 -8.813 -6.451 1.00 0.00 76 ARG A O 16
ATOM 30192 N N . LYS A 1 80 ? -11.312 -9.342 -4.948 1.00 0.00 77 LYS A N 16
ATOM 30193 C CA . LYS A 1 80 ? -12.369 -9.512 -5.942 1.00 0.00 77 LYS A CA 16
ATOM 30194 C C . LYS A 1 80 ? -12.871 -8.156 -6.444 1.00 0.00 77 LYS A C 16
ATOM 30195 O O . LYS A 1 80 ? -13.313 -8.023 -7.587 1.00 0.00 77 LYS A O 16
ATOM 30214 N N . LYS A 1 81 ? -12.788 -7.158 -5.579 1.00 0.00 78 LYS A N 16
ATOM 30215 C CA . LYS A 1 81 ? -13.277 -5.820 -5.872 1.00 0.00 78 LYS A CA 16
ATOM 30216 C C . LYS A 1 81 ? -12.425 -5.147 -6.944 1.00 0.00 78 LYS A C 16
ATOM 30217 O O . LYS A 1 81 ? -12.943 -4.625 -7.930 1.00 0.00 78 LYS A O 16
ATOM 30236 N N . TYR A 1 82 ? -11.114 -5.179 -6.751 1.00 0.00 79 TYR A N 16
ATOM 30237 C CA . TYR A 1 82 ? -10.194 -4.466 -7.627 1.00 0.00 79 TYR A CA 16
ATOM 30238 C C . TYR A 1 82 ? -9.621 -5.389 -8.699 1.00 0.00 79 TYR A C 16
ATOM 30239 O O . TYR A 1 82 ? -8.879 -4.946 -9.578 1.00 0.00 79 TYR A O 16
ATOM 30257 N N . GLY A 1 83 ? -9.970 -6.671 -8.612 1.00 0.00 80 GLY A N 16
ATOM 30258 C CA . GLY A 1 83 ? -9.554 -7.637 -9.616 1.00 0.00 80 GLY A CA 16
ATOM 30259 C C . GLY A 1 83 ? -8.049 -7.753 -9.723 1.00 0.00 80 GLY A C 16
ATOM 30260 O O . GLY A 1 83 ? -7.500 -7.840 -10.821 1.00 0.00 80 GLY A O 16
ATOM 30264 N N . VAL A 1 84 ? -7.381 -7.748 -8.583 1.00 0.00 81 VAL A N 16
ATOM 30265 C CA . VAL A 1 84 ? -5.931 -7.807 -8.545 1.00 0.00 81 VAL A CA 16
ATOM 30266 C C . VAL A 1 84 ? -5.439 -9.237 -8.776 1.00 0.00 81 VAL A C 16
ATOM 30267 O O . VAL A 1 84 ? -6.038 -10.199 -8.285 1.00 0.00 81 VAL A O 16
ATOM 30280 N N . HIS A 1 85 ? -4.369 -9.379 -9.552 1.00 0.00 82 HIS A N 16
ATOM 30281 C CA . HIS A 1 85 ? -3.859 -10.705 -9.907 1.00 0.00 82 HIS A CA 16
ATOM 30282 C C . HIS A 1 85 ? -2.368 -10.836 -9.603 1.00 0.00 82 HIS A C 16
ATOM 30283 O O . HIS A 1 85 ? -1.737 -11.821 -9.985 1.00 0.00 82 HIS A O 16
ATOM 30298 N N . ALA A 1 86 ? -1.810 -9.852 -8.917 1.00 0.00 83 ALA A N 16
ATOM 30299 C CA . ALA A 1 86 ? -0.383 -9.849 -8.624 1.00 0.00 83 ALA A CA 16
ATOM 30300 C C . ALA A 1 86 ? -0.127 -10.291 -7.188 1.00 0.00 83 ALA A C 16
ATOM 30301 O O . ALA A 1 86 ? -1.069 -10.563 -6.440 1.00 0.00 83 ALA A O 16
ATOM 30308 N N . TYR A 1 87 ? 1.140 -10.336 -6.796 1.00 0.00 84 TYR A N 16
ATOM 30309 C CA . TYR A 1 87 ? 1.502 -10.745 -5.442 1.00 0.00 84 TYR A CA 16
ATOM 30310 C C . TYR A 1 87 ? 1.571 -9.539 -4.503 1.00 0.00 84 TYR A C 16
ATOM 30311 O O . TYR A 1 87 ? 0.977 -9.576 -3.419 1.00 0.00 84 TYR A O 16
ATOM 30329 N N . PRO A 1 88 ? 2.316 -8.469 -4.871 1.00 0.00 85 PRO A N 16
ATOM 30330 C CA . PRO A 1 88 ? 2.286 -7.211 -4.149 1.00 0.00 85 PRO A CA 16
ATOM 30331 C C . PRO A 1 88 ? 1.264 -6.251 -4.763 1.00 0.00 85 PRO A C 16
ATOM 30332 O O . PRO A 1 88 ? 1.164 -6.142 -5.987 1.00 0.00 85 PRO A O 16
ATOM 30343 N N . THR A 1 89 ? 0.500 -5.562 -3.929 1.00 0.00 86 THR A N 16
ATOM 30344 C CA . THR A 1 89 ? -0.554 -4.691 -4.429 1.00 0.00 86 THR A CA 16
ATOM 30345 C C . THR A 1 89 ? -0.530 -3.334 -3.738 1.00 0.00 86 THR A C 16
ATOM 30346 O O . THR A 1 89 ? -0.789 -3.236 -2.539 1.00 0.00 86 THR A O 16
ATOM 30357 N N . LEU A 1 90 ? -0.236 -2.289 -4.501 1.00 0.00 87 LEU A N 16
ATOM 30358 C CA . LEU A 1 90 ? -0.200 -0.934 -3.968 1.00 0.00 87 LEU A CA 16
ATOM 30359 C C . LEU A 1 90 ? -1.451 -0.179 -4.399 1.00 0.00 87 LEU A C 16
ATOM 30360 O O . LEU A 1 90 ? -1.639 0.118 -5.579 1.00 0.00 87 LEU A O 16
ATOM 30376 N N . LEU A 1 91 ? -2.310 0.123 -3.444 1.00 0.00 88 LEU A N 16
ATOM 30377 C CA . LEU A 1 91 ? -3.594 0.724 -3.751 1.00 0.00 88 LEU A CA 16
ATOM 30378 C C . LEU A 1 91 ? -3.706 2.117 -3.142 1.00 0.00 88 LEU A C 16
ATOM 30379 O O . LEU A 1 91 ? -3.343 2.333 -1.984 1.00 0.00 88 LEU A O 16
ATOM 30395 N N . PHE A 1 92 ? -4.209 3.055 -3.930 1.00 0.00 89 PHE A N 16
ATOM 30396 C CA . PHE A 1 92 ? -4.377 4.426 -3.474 1.00 0.00 89 PHE A CA 16
ATOM 30397 C C . PHE A 1 92 ? -5.853 4.745 -3.286 1.00 0.00 89 PHE A C 16
ATOM 30398 O O . PHE A 1 92 ? -6.603 4.855 -4.259 1.00 0.00 89 PHE A O 16
ATOM 30415 N N . ILE A 1 93 ? -6.269 4.887 -2.037 1.00 0.00 90 ILE A N 16
ATOM 30416 C CA . ILE A 1 93 ? -7.657 5.187 -1.729 1.00 0.00 90 ILE A CA 16
ATOM 30417 C C . ILE A 1 93 ? -7.799 6.651 -1.319 1.00 0.00 90 ILE A C 16
ATOM 30418 O O . ILE A 1 93 ? -7.040 7.148 -0.483 1.00 0.00 90 ILE A O 16
ATOM 30434 N N . ASN A 1 94 ? -8.756 7.338 -1.927 1.00 0.00 91 ASN A N 16
ATOM 30435 C CA . ASN A 1 94 ? -8.975 8.756 -1.651 1.00 0.00 91 ASN A CA 16
ATOM 30436 C C . ASN A 1 94 ? -10.142 8.951 -0.694 1.00 0.00 91 ASN A C 16
ATOM 30437 O O . ASN A 1 94 ? -10.770 7.983 -0.264 1.00 0.00 91 ASN A O 16
ATOM 30448 N N . SER A 1 95 ? -10.453 10.210 -0.397 1.00 0.00 92 SER A N 16
ATOM 30449 C CA . SER A 1 95 ? -11.478 10.546 0.585 1.00 0.00 92 SER A CA 16
ATOM 30450 C C . SER A 1 95 ? -12.871 10.098 0.139 1.00 0.00 92 SER A C 16
ATOM 30451 O O . SER A 1 95 ? -13.774 9.957 0.964 1.00 0.00 92 SER A O 16
ATOM 30459 N N . SER A 1 96 ? -13.047 9.862 -1.157 1.00 0.00 93 SER A N 16
ATOM 30460 C CA . SER A 1 96 ? -14.339 9.432 -1.675 1.00 0.00 93 SER A CA 16
ATOM 30461 C C . SER A 1 96 ? -14.570 7.942 -1.406 1.00 0.00 93 SER A C 16
ATOM 30462 O O . SER A 1 96 ? -15.604 7.383 -1.778 1.00 0.00 93 SER A O 16
ATOM 30470 N N . GLY A 1 97 ? -13.597 7.303 -0.757 1.00 0.00 94 GLY A N 16
ATOM 30471 C CA . GLY A 1 97 ? -13.729 5.903 -0.401 1.00 0.00 94 GLY A CA 16
ATOM 30472 C C . GLY A 1 97 ? -13.591 4.991 -1.600 1.00 0.00 94 GLY A C 16
ATOM 30473 O O . GLY A 1 97 ? -14.197 3.918 -1.652 1.00 0.00 94 GLY A O 16
ATOM 30477 N N . GLU A 1 98 ? -12.798 5.420 -2.568 1.00 0.00 95 GLU A N 16
ATOM 30478 C CA . GLU A 1 98 ? -12.601 4.655 -3.789 1.00 0.00 95 GLU A CA 16
ATOM 30479 C C . GLU A 1 98 ? -11.163 4.772 -4.270 1.00 0.00 95 GLU A C 16
ATOM 30480 O O . GLU A 1 98 ? -10.344 5.444 -3.639 1.00 0.00 95 GLU A O 16
ATOM 30492 N N . VAL A 1 99 ? -10.861 4.128 -5.387 1.00 0.00 96 VAL A N 16
ATOM 30493 C CA . VAL A 1 99 ? -9.521 4.161 -5.946 1.00 0.00 96 VAL A CA 16
ATOM 30494 C C . VAL A 1 99 ? -9.501 5.000 -7.222 1.00 0.00 96 VAL A C 16
ATOM 30495 O O . VAL A 1 99 ? -10.521 5.131 -7.906 1.00 0.00 96 VAL A O 16
ATOM 30508 N N . VAL A 1 100 ? -8.355 5.596 -7.518 1.00 0.00 97 VAL A N 16
ATOM 30509 C CA . VAL A 1 100 ? -8.177 6.323 -8.765 1.00 0.00 97 VAL A CA 16
ATOM 30510 C C . VAL A 1 100 ? -7.274 5.523 -9.698 1.00 0.00 97 VAL A C 16
ATOM 30511 O O . VAL A 1 100 ? -7.599 5.313 -10.868 1.00 0.00 97 VAL A O 16
ATOM 30524 N N . TYR A 1 101 ? -6.152 5.058 -9.161 1.00 0.00 98 TYR A N 16
ATOM 30525 C CA . TYR A 1 101 ? -5.216 4.255 -9.930 1.00 0.00 98 TYR A CA 16
ATOM 30526 C C . TYR A 1 101 ? -4.913 2.946 -9.204 1.00 0.00 98 TYR A C 16
ATOM 30527 O O . TYR A 1 101 ? -4.527 2.947 -8.034 1.00 0.00 98 TYR A O 16
ATOM 30545 N N . ARG A 1 102 ? -5.113 1.837 -9.901 1.00 0.00 99 ARG A N 16
ATOM 30546 C CA . ARG A 1 102 ? -4.772 0.524 -9.371 1.00 0.00 99 ARG A CA 16
ATOM 30547 C C . ARG A 1 102 ? -3.354 0.158 -9.774 1.00 0.00 99 ARG A C 16
ATOM 30548 O O . ARG A 1 102 ? -3.010 0.196 -10.956 1.00 0.00 99 ARG A O 16
ATOM 30569 N N . LEU A 1 103 ? -2.536 -0.198 -8.801 1.00 0.00 100 LEU A N 16
ATOM 30570 C CA . LEU A 1 103 ? -1.145 -0.527 -9.071 1.00 0.00 100 LEU A CA 16
ATOM 30571 C C . LEU A 1 103 ? -0.806 -1.900 -8.500 1.00 0.00 100 LEU A C 16
ATOM 30572 O O . LEU A 1 103 ? -0.790 -2.099 -7.286 1.00 0.00 100 LEU A O 16
ATOM 30588 N N . VAL A 1 104 ? -0.553 -2.851 -9.383 1.00 0.00 101 VAL A N 16
ATOM 30589 C CA . VAL A 1 104 ? -0.146 -4.182 -8.964 1.00 0.00 101 VAL A CA 16
ATOM 30590 C C . VAL A 1 104 ? 1.318 -4.418 -9.314 1.00 0.00 101 VAL A C 16
ATOM 30591 O O . VAL A 1 104 ? 1.790 -3.985 -10.372 1.00 0.00 101 VAL A O 16
ATOM 30604 N N . GLY A 1 105 ? 2.037 -5.074 -8.417 1.00 0.00 102 GLY A N 16
ATOM 30605 C CA . GLY A 1 105 ? 3.448 -5.325 -8.637 1.00 0.00 102 GLY A CA 16
ATOM 30606 C C . GLY A 1 105 ? 4.320 -4.367 -7.853 1.00 0.00 102 GLY A C 16
ATOM 30607 O O . GLY A 1 105 ? 3.820 -3.403 -7.274 1.00 0.00 102 GLY A O 16
ATOM 30611 N N . ALA A 1 106 ? 5.620 -4.620 -7.835 1.00 0.00 103 ALA A N 16
ATOM 30612 C CA . ALA A 1 106 ? 6.545 -3.784 -7.081 1.00 0.00 103 ALA A CA 16
ATOM 30613 C C . ALA A 1 106 ? 7.884 -3.668 -7.795 1.00 0.00 103 ALA A C 16
ATOM 30614 O O . ALA A 1 106 ? 8.212 -4.488 -8.657 1.00 0.00 103 ALA A O 16
ATOM 30621 N N . GLU A 1 107 ? 8.647 -2.650 -7.421 1.00 0.00 104 GLU A N 16
ATOM 30622 C CA . GLU A 1 107 ? 9.916 -2.342 -8.068 1.00 0.00 104 GLU A CA 16
ATOM 30623 C C . GLU A 1 107 ? 11.009 -2.179 -7.015 1.00 0.00 104 GLU A C 16
ATOM 30624 O O . GLU A 1 107 ? 10.780 -2.431 -5.830 1.00 0.00 104 GLU A O 16
ATOM 30636 N N . ASP A 1 108 ? 12.197 -1.774 -7.454 1.00 0.00 105 ASP A N 16
ATOM 30637 C CA . ASP A 1 108 ? 13.260 -1.387 -6.528 1.00 0.00 105 ASP A CA 16
ATOM 30638 C C . ASP A 1 108 ? 12.817 -0.132 -5.772 1.00 0.00 105 ASP A C 16
ATOM 30639 O O . ASP A 1 108 ? 11.904 0.561 -6.218 1.00 0.00 105 ASP A O 16
ATOM 30648 N N . ALA A 1 109 ? 13.472 0.176 -4.657 1.00 0.00 106 ALA A N 16
ATOM 30649 C CA . ALA A 1 109 ? 13.022 1.247 -3.759 1.00 0.00 106 ALA A CA 16
ATOM 30650 C C . ALA A 1 109 ? 12.800 2.592 -4.481 1.00 0.00 106 ALA A C 16
ATOM 30651 O O . ALA A 1 109 ? 11.695 3.138 -4.427 1.00 0.00 106 ALA A O 16
ATOM 30658 N N . PRO A 1 110 ? 13.823 3.150 -5.174 1.00 0.00 107 PRO A N 16
ATOM 30659 C CA . PRO A 1 110 ? 13.681 4.436 -5.872 1.00 0.00 107 PRO A CA 16
ATOM 30660 C C . PRO A 1 110 ? 12.643 4.390 -6.993 1.00 0.00 107 PRO A C 16
ATOM 30661 O O . PRO A 1 110 ? 11.878 5.338 -7.182 1.00 0.00 107 PRO A O 16
ATOM 30672 N N . GLU A 1 111 ? 12.620 3.284 -7.721 1.00 0.00 108 GLU A N 16
ATOM 30673 C CA . GLU A 1 111 ? 11.718 3.113 -8.849 1.00 0.00 108 GLU A CA 16
ATOM 30674 C C . GLU A 1 111 ? 10.272 2.964 -8.386 1.00 0.00 108 GLU A C 16
ATOM 30675 O O . GLU A 1 111 ? 9.353 3.484 -9.018 1.00 0.00 108 GLU A O 16
ATOM 30687 N N . LEU A 1 112 ? 10.079 2.254 -7.280 1.00 0.00 109 LEU A N 16
ATOM 30688 C CA . LEU A 1 112 ? 8.752 2.068 -6.709 1.00 0.00 109 LEU A CA 16
ATOM 30689 C C . LEU A 1 112 ? 8.141 3.417 -6.381 1.00 0.00 109 LEU A C 16
ATOM 30690 O O . LEU A 1 112 ? 7.005 3.711 -6.754 1.00 0.00 109 LEU A O 16
ATOM 30706 N N . LEU A 1 113 ? 8.927 4.234 -5.693 1.00 0.00 110 LEU A N 16
ATOM 30707 C CA . LEU A 1 113 ? 8.504 5.577 -5.312 1.00 0.00 110 LEU A CA 16
ATOM 30708 C C . LEU A 1 113 ? 8.152 6.409 -6.545 1.00 0.00 110 LEU A C 16
ATOM 30709 O O . LEU A 1 113 ? 7.231 7.221 -6.515 1.00 0.00 110 LEU A O 16
ATOM 30725 N N . LYS A 1 114 ? 8.884 6.193 -7.631 1.00 0.00 111 LYS A N 16
ATOM 30726 C CA . LYS A 1 114 ? 8.600 6.880 -8.883 1.00 0.00 111 LYS A CA 16
ATOM 30727 C C . LYS A 1 114 ? 7.244 6.473 -9.443 1.00 0.00 111 LYS A C 16
ATOM 30728 O O . LYS A 1 114 ? 6.413 7.325 -9.742 1.00 0.00 111 LYS A O 16
ATOM 30747 N N . LYS A 1 115 ? 7.020 5.172 -9.572 1.00 0.00 112 LYS A N 16
ATOM 30748 C CA . LYS A 1 115 ? 5.830 4.664 -10.245 1.00 0.00 112 LYS A CA 16
ATOM 30749 C C . LYS A 1 115 ? 4.547 5.045 -9.514 1.00 0.00 112 LYS A C 16
ATOM 30750 O O . LYS A 1 115 ? 3.542 5.359 -10.155 1.00 0.00 112 LYS A O 16
ATOM 30769 N N . VAL A 1 116 ? 4.573 5.031 -8.187 1.00 0.00 113 VAL A N 16
ATOM 30770 C CA . VAL A 1 116 ? 3.417 5.379 -7.415 1.00 0.00 113 VAL A CA 16
ATOM 30771 C C . VAL A 1 116 ? 3.101 6.873 -7.532 1.00 0.00 113 VAL A C 16
ATOM 30772 O O . VAL A 1 116 ? 1.947 7.252 -7.737 1.00 0.00 113 VAL A O 16
ATOM 30785 N N . LYS A 1 117 ? 4.127 7.714 -7.432 1.00 0.00 114 LYS A N 16
ATOM 30786 C CA . LYS A 1 117 ? 3.953 9.156 -7.567 1.00 0.00 114 LYS A CA 16
ATOM 30787 C C . LYS A 1 117 ? 3.557 9.534 -8.990 1.00 0.00 114 LYS A C 16
ATOM 30788 O O . LYS A 1 117 ? 2.781 10.467 -9.208 1.00 0.00 114 LYS A O 16
ATOM 30807 N N . LEU A 1 118 ? 4.099 8.800 -9.954 1.00 0.00 115 LEU A N 16
ATOM 30808 C CA . LEU A 1 118 ? 3.800 9.026 -11.360 1.00 0.00 115 LEU A CA 16
ATOM 30809 C C . LEU A 1 118 ? 2.346 8.689 -11.654 1.00 0.00 115 LEU A C 16
ATOM 30810 O O . LEU A 1 118 ? 1.678 9.393 -12.408 1.00 0.00 115 LEU A O 16
ATOM 30826 N N . GLY A 1 119 ? 1.857 7.621 -11.037 1.00 0.00 116 GLY A N 16
ATOM 30827 C CA . GLY A 1 119 ? 0.497 7.183 -11.273 1.00 0.00 116 GLY A CA 16
ATOM 30828 C C . GLY A 1 119 ? -0.537 8.170 -10.766 1.00 0.00 116 GLY A C 16
ATOM 30829 O O . GLY A 1 119 ? -1.583 8.360 -11.390 1.00 0.00 116 GLY A O 16
ATOM 30833 N N . VAL A 1 120 ? -0.242 8.812 -9.643 1.00 0.00 117 VAL A N 16
ATOM 30834 C CA . VAL A 1 120 ? -1.189 9.720 -9.010 1.00 0.00 117 VAL A CA 16
ATOM 30835 C C . VAL A 1 120 ? -0.990 11.167 -9.459 1.00 0.00 117 VAL A C 16
ATOM 30836 O O . VAL A 1 120 ? -1.726 12.056 -9.026 1.00 0.00 117 VAL A O 16
ATOM 30849 N N . GLU A 1 121 ? 0.001 11.389 -10.327 1.00 0.00 118 GLU A N 16
ATOM 30850 C CA . GLU A 1 121 ? 0.329 12.730 -10.824 1.00 0.00 118 GLU A CA 16
ATOM 30851 C C . GLU A 1 121 ? 0.652 13.688 -9.674 1.00 0.00 118 GLU A C 16
ATOM 30852 O O . GLU A 1 121 ? -0.226 14.392 -9.166 1.00 0.00 118 GLU A O 16
ATOM 30864 N N . SER A 1 122 ? 1.910 13.706 -9.259 1.00 0.00 119 SER A N 16
ATOM 30865 C CA . SER A 1 122 ? 2.325 14.548 -8.146 1.00 0.00 119 SER A CA 16
ATOM 30866 C C . SER A 1 122 ? 2.551 15.989 -8.606 1.00 0.00 119 SER A C 16
ATOM 30867 O O . SER A 1 122 ? 1.838 16.900 -8.184 1.00 0.00 119 SER A O 16
ATOM 30875 N N . GLU A 1 123 ? 3.528 16.185 -9.483 1.00 0.00 120 GLU A N 16
ATOM 30876 C CA . GLU A 1 123 ? 3.874 17.521 -9.958 1.00 0.00 120 GLU A CA 16
ATOM 30877 C C . GLU A 1 123 ? 4.623 17.450 -11.286 1.00 0.00 120 GLU A C 16
ATOM 30878 O O . GLU A 1 123 ? 4.313 18.186 -12.225 1.00 0.00 120 GLU A O 16
ATOM 30890 N N . GLY A 1 124 ? 5.598 16.555 -11.359 1.00 0.00 121 GLY A N 16
ATOM 30891 C CA . GLY A 1 124 ? 6.387 16.411 -12.560 1.00 0.00 121 GLY A CA 16
ATOM 30892 C C . GLY A 1 124 ? 7.869 16.429 -12.255 1.00 0.00 121 GLY A C 16
ATOM 30893 O O . GLY A 1 124 ? 8.424 15.356 -11.948 1.00 0.00 121 GLY A O 16
ATOM 30897 N N . ALA A 1 4 ? 11.021 2.294 20.206 1.00 0.00 1 ALA A N 17
ATOM 30898 C CA . ALA A 1 4 ? 12.463 2.618 20.246 1.00 0.00 1 ALA A CA 17
ATOM 30899 C C . ALA A 1 4 ? 13.093 2.433 18.869 1.00 0.00 1 ALA A C 17
ATOM 30900 O O . ALA A 1 4 ? 13.776 3.324 18.365 1.00 0.00 1 ALA A O 17
ATOM 30907 N N . GLN A 1 5 ? 12.857 1.280 18.254 1.00 0.00 2 GLN A N 17
ATOM 30908 C CA . GLN A 1 5 ? 13.364 1.020 16.915 1.00 0.00 2 GLN A CA 17
ATOM 30909 C C . GLN A 1 5 ? 12.309 1.367 15.870 1.00 0.00 2 GLN A C 17
ATOM 30910 O O . GLN A 1 5 ? 11.120 1.113 16.067 1.00 0.00 2 GLN A O 17
ATOM 30924 N N . ALA A 1 6 ? 12.753 1.968 14.779 1.00 0.00 3 ALA A N 17
ATOM 30925 C CA . ALA A 1 6 ? 11.875 2.323 13.679 1.00 0.00 3 ALA A CA 17
ATOM 30926 C C . ALA A 1 6 ? 12.556 2.013 12.352 1.00 0.00 3 ALA A C 17
ATOM 30927 O O . ALA A 1 6 ? 13.229 2.865 11.770 1.00 0.00 3 ALA A O 17
ATOM 30934 N N . ASP A 1 7 ? 12.405 0.783 11.893 1.00 0.00 4 ASP A N 17
ATOM 30935 C CA . ASP A 1 7 ? 13.096 0.330 10.696 1.00 0.00 4 ASP A CA 17
ATOM 30936 C C . ASP A 1 7 ? 12.135 0.228 9.520 1.00 0.00 4 ASP A C 17
ATOM 30937 O O . ASP A 1 7 ? 11.363 -0.723 9.418 1.00 0.00 4 ASP A O 17
ATOM 30946 N N . GLY A 1 8 ? 12.164 1.230 8.655 1.00 0.00 5 GLY A N 17
ATOM 30947 C CA . GLY A 1 8 ? 11.345 1.201 7.464 1.00 0.00 5 GLY A CA 17
ATOM 30948 C C . GLY A 1 8 ? 10.007 1.888 7.649 1.00 0.00 5 GLY A C 17
ATOM 30949 O O . GLY A 1 8 ? 9.897 2.881 8.375 1.00 0.00 5 GLY A O 17
ATOM 30953 N N . ILE A 1 9 ? 8.992 1.357 6.989 1.00 0.00 6 ILE A N 17
ATOM 30954 C CA . ILE A 1 9 ? 7.660 1.940 7.018 1.00 0.00 6 ILE A CA 17
ATOM 30955 C C . ILE A 1 9 ? 6.836 1.336 8.153 1.00 0.00 6 ILE A C 17
ATOM 30956 O O . ILE A 1 9 ? 6.853 0.123 8.367 1.00 0.00 6 ILE A O 17
ATOM 30972 N N . ALA A 1 10 ? 6.128 2.187 8.885 1.00 0.00 7 ALA A N 17
ATOM 30973 C CA . ALA A 1 10 ? 5.336 1.739 10.022 1.00 0.00 7 ALA A CA 17
ATOM 30974 C C . ALA A 1 10 ? 3.882 1.508 9.623 1.00 0.00 7 ALA A C 17
ATOM 30975 O O . ALA A 1 10 ? 3.136 2.454 9.367 1.00 0.00 7 ALA A O 17
ATOM 30982 N N . PHE A 1 11 ? 3.486 0.243 9.569 1.00 0.00 8 PHE A N 17
ATOM 30983 C CA . PHE A 1 11 ? 2.129 -0.122 9.197 1.00 0.00 8 PHE A CA 17
ATOM 30984 C C . PHE A 1 11 ? 1.245 -0.271 10.427 1.00 0.00 8 PHE A C 17
ATOM 30985 O O . PHE A 1 11 ? 1.731 -0.571 11.523 1.00 0.00 8 PHE A O 17
ATOM 31002 N N . ARG A 1 12 ? -0.049 -0.048 10.250 1.00 0.00 9 ARG A N 17
ATOM 31003 C CA . ARG A 1 12 ? -1.005 -0.206 11.336 1.00 0.00 9 ARG A CA 17
ATOM 31004 C C . ARG A 1 12 ? -2.025 -1.299 11.019 1.00 0.00 9 ARG A C 17
ATOM 31005 O O . ARG A 1 12 ? -2.303 -1.593 9.844 1.00 0.00 9 ARG A O 17
ATOM 31026 N N . GLU A 1 13 ? -2.552 -1.912 12.076 1.00 0.00 10 GLU A N 17
ATOM 31027 C CA . GLU A 1 13 ? -3.534 -2.983 11.954 1.00 0.00 10 GLU A CA 17
ATOM 31028 C C . GLU A 1 13 ? -4.945 -2.444 12.154 1.00 0.00 10 GLU A C 17
ATOM 31029 O O . GLU A 1 13 ? -5.413 -2.311 13.284 1.00 0.00 10 GLU A O 17
ATOM 31041 N N . LEU A 1 14 ? -5.605 -2.117 11.056 1.00 0.00 11 LEU A N 17
ATOM 31042 C CA . LEU A 1 14 ? -6.957 -1.604 11.080 1.00 0.00 11 LEU A CA 17
ATOM 31043 C C . LEU A 1 14 ? -7.753 -2.213 9.932 1.00 0.00 11 LEU A C 17
ATOM 31044 O O . LEU A 1 14 ? -7.173 -2.791 9.012 1.00 0.00 11 LEU A O 17
ATOM 31060 N N . SER A 1 15 ? -9.069 -2.105 9.990 1.00 0.00 12 SER A N 17
ATOM 31061 C CA . SER A 1 15 ? -9.902 -2.504 8.866 1.00 0.00 12 SER A CA 17
ATOM 31062 C C . SER A 1 15 ? -10.101 -1.319 7.925 1.00 0.00 12 SER A C 17
ATOM 31063 O O . SER A 1 15 ? -9.679 -0.200 8.228 1.00 0.00 12 SER A O 17
ATOM 31071 N N . PHE A 1 16 ? -10.747 -1.561 6.793 1.00 0.00 13 PHE A N 17
ATOM 31072 C CA . PHE A 1 16 ? -10.979 -0.515 5.802 1.00 0.00 13 PHE A CA 17
ATOM 31073 C C . PHE A 1 16 ? -11.798 0.646 6.397 1.00 0.00 13 PHE A C 17
ATOM 31074 O O . PHE A 1 16 ? -11.380 1.800 6.302 1.00 0.00 13 PHE A O 17
ATOM 31091 N N . PRO A 1 17 ? -12.973 0.372 7.023 1.00 0.00 14 PRO A N 17
ATOM 31092 C CA . PRO A 1 17 ? -13.780 1.414 7.673 1.00 0.00 14 PRO A CA 17
ATOM 31093 C C . PRO A 1 17 ? -13.002 2.166 8.749 1.00 0.00 14 PRO A C 17
ATOM 31094 O O . PRO A 1 17 ? -13.181 3.372 8.926 1.00 0.00 14 PRO A O 17
ATOM 31105 N N . GLU A 1 18 ? -12.135 1.455 9.460 1.00 0.00 15 GLU A N 17
ATOM 31106 C CA . GLU A 1 18 ? -11.303 2.064 10.488 1.00 0.00 15 GLU A CA 17
ATOM 31107 C C . GLU A 1 18 ? -10.310 3.037 9.881 1.00 0.00 15 GLU A C 17
ATOM 31108 O O . GLU A 1 18 ? -10.082 4.127 10.414 1.00 0.00 15 GLU A O 17
ATOM 31120 N N . ALA A 1 19 ? -9.712 2.640 8.772 1.00 0.00 16 ALA A N 17
ATOM 31121 C CA . ALA A 1 19 ? -8.742 3.481 8.101 1.00 0.00 16 ALA A CA 17
ATOM 31122 C C . ALA A 1 19 ? -9.427 4.674 7.449 1.00 0.00 16 ALA A C 17
ATOM 31123 O O . ALA A 1 19 ? -8.877 5.771 7.415 1.00 0.00 16 ALA A O 17
ATOM 31130 N N . LEU A 1 20 ? -10.637 4.451 6.945 1.00 0.00 17 LEU A N 17
ATOM 31131 C CA . LEU A 1 20 ? -11.429 5.516 6.337 1.00 0.00 17 LEU A CA 17
ATOM 31132 C C . LEU A 1 20 ? -11.843 6.526 7.401 1.00 0.00 17 LEU A C 17
ATOM 31133 O O . LEU A 1 20 ? -11.909 7.730 7.151 1.00 0.00 17 LEU A O 17
ATOM 31149 N N . LYS A 1 21 ? -12.131 6.007 8.586 1.00 0.00 18 LYS A N 17
ATOM 31150 C CA . LYS A 1 21 ? -12.389 6.826 9.764 1.00 0.00 18 LYS A CA 17
ATOM 31151 C C . LYS A 1 21 ? -11.203 7.758 10.015 1.00 0.00 18 LYS A C 17
ATOM 31152 O O . LYS A 1 21 ? -11.355 8.978 10.139 1.00 0.00 18 LYS A O 17
ATOM 31171 N N . ARG A 1 22 ? -10.018 7.158 10.069 1.00 0.00 19 ARG A N 17
ATOM 31172 C CA . ARG A 1 22 ? -8.777 7.906 10.217 1.00 0.00 19 ARG A CA 17
ATOM 31173 C C . ARG A 1 22 ? -8.603 8.900 9.075 1.00 0.00 19 ARG A C 17
ATOM 31174 O O . ARG A 1 22 ? -8.103 10.001 9.277 1.00 0.00 19 ARG A O 17
ATOM 31195 N N . ALA A 1 23 ? -9.028 8.501 7.883 1.00 0.00 20 ALA A N 17
ATOM 31196 C CA . ALA A 1 23 ? -8.934 9.345 6.698 1.00 0.00 20 ALA A CA 17
ATOM 31197 C C . ALA A 1 23 ? -9.718 10.641 6.867 1.00 0.00 20 ALA A C 17
ATOM 31198 O O . ALA A 1 23 ? -9.298 11.689 6.388 1.00 0.00 20 ALA A O 17
ATOM 31205 N N . GLU A 1 24 ? -10.853 10.574 7.554 1.00 0.00 21 GLU A N 17
ATOM 31206 C CA . GLU A 1 24 ? -11.637 11.774 7.813 1.00 0.00 21 GLU A CA 17
ATOM 31207 C C . GLU A 1 24 ? -10.908 12.686 8.789 1.00 0.00 21 GLU A C 17
ATOM 31208 O O . GLU A 1 24 ? -10.951 13.910 8.660 1.00 0.00 21 GLU A O 17
ATOM 31220 N N . VAL A 1 25 ? -10.238 12.085 9.764 1.00 0.00 22 VAL A N 17
ATOM 31221 C CA . VAL A 1 25 ? -9.521 12.851 10.776 1.00 0.00 22 VAL A CA 17
ATOM 31222 C C . VAL A 1 25 ? -8.240 13.468 10.210 1.00 0.00 22 VAL A C 17
ATOM 31223 O O . VAL A 1 25 ? -8.061 14.688 10.245 1.00 0.00 22 VAL A O 17
ATOM 31236 N N . GLU A 1 26 ? -7.368 12.632 9.663 1.00 0.00 23 GLU A N 17
ATOM 31237 C CA . GLU A 1 26 ? -6.069 13.092 9.179 1.00 0.00 23 GLU A CA 17
ATOM 31238 C C . GLU A 1 26 ? -6.190 13.800 7.835 1.00 0.00 23 GLU A C 17
ATOM 31239 O O . GLU A 1 26 ? -5.403 14.702 7.538 1.00 0.00 23 GLU A O 17
ATOM 31251 N N . ASP A 1 27 ? -7.176 13.392 7.035 1.00 0.00 24 ASP A N 17
ATOM 31252 C CA . ASP A 1 27 ? -7.353 13.917 5.676 1.00 0.00 24 ASP A CA 17
ATOM 31253 C C . ASP A 1 27 ? -6.105 13.606 4.856 1.00 0.00 24 ASP A C 17
ATOM 31254 O O . ASP A 1 27 ? -5.653 14.390 4.022 1.00 0.00 24 ASP A O 17
ATOM 31263 N N . LYS A 1 28 ? -5.563 12.428 5.111 1.00 0.00 25 LYS A N 17
ATOM 31264 C CA . LYS A 1 28 ? -4.329 11.981 4.493 1.00 0.00 25 LYS A CA 17
ATOM 31265 C C . LYS A 1 28 ? -4.628 10.816 3.553 1.00 0.00 25 LYS A C 17
ATOM 31266 O O . LYS A 1 28 ? -5.603 10.087 3.757 1.00 0.00 25 LYS A O 17
ATOM 31285 N N . LEU A 1 29 ? -3.813 10.658 2.518 1.00 0.00 26 LEU A N 17
ATOM 31286 C CA . LEU A 1 29 ? -4.011 9.588 1.546 1.00 0.00 26 LEU A CA 17
ATOM 31287 C C . LEU A 1 29 ? -3.777 8.223 2.185 1.00 0.00 26 LEU A C 17
ATOM 31288 O O . LEU A 1 29 ? -2.922 8.072 3.062 1.00 0.00 26 LEU A O 17
ATOM 31304 N N . LEU A 1 30 ? -4.535 7.230 1.741 1.00 0.00 27 LEU A N 17
ATOM 31305 C CA . LEU A 1 30 ? -4.464 5.903 2.328 1.00 0.00 27 LEU A CA 17
ATOM 31306 C C . LEU A 1 30 ? -3.541 5.003 1.520 1.00 0.00 27 LEU A C 17
ATOM 31307 O O . LEU A 1 30 ? -3.658 4.914 0.294 1.00 0.00 27 LEU A O 17
ATOM 31323 N N . PHE A 1 31 ? -2.627 4.344 2.214 1.00 0.00 28 PHE A N 17
ATOM 31324 C CA . PHE A 1 31 ? -1.741 3.376 1.598 1.00 0.00 28 PHE A CA 17
ATOM 31325 C C . PHE A 1 31 ? -2.062 1.989 2.134 1.00 0.00 28 PHE A C 17
ATOM 31326 O O . PHE A 1 31 ? -1.713 1.653 3.266 1.00 0.00 28 PHE A O 17
ATOM 31343 N N . VAL A 1 32 ? -2.753 1.198 1.335 1.00 0.00 29 VAL A N 17
ATOM 31344 C CA . VAL A 1 32 ? -3.166 -0.126 1.767 1.00 0.00 29 VAL A CA 17
ATOM 31345 C C . VAL A 1 32 ? -2.281 -1.200 1.146 1.00 0.00 29 VAL A C 17
ATOM 31346 O O . VAL A 1 32 ? -2.304 -1.420 -0.067 1.00 0.00 29 VAL A O 17
ATOM 31359 N N . ASP A 1 33 ? -1.496 -1.850 1.988 1.00 0.00 30 ASP A N 17
ATOM 31360 C CA . ASP A 1 33 ? -0.653 -2.959 1.566 1.00 0.00 30 ASP A CA 17
ATOM 31361 C C . ASP A 1 33 ? -1.457 -4.251 1.559 1.00 0.00 30 ASP A C 17
ATOM 31362 O O . ASP A 1 33 ? -1.964 -4.689 2.596 1.00 0.00 30 ASP A O 17
ATOM 31371 N N . CYS A 1 34 ? -1.609 -4.832 0.384 1.00 0.00 31 CYS A N 17
ATOM 31372 C CA . CYS A 1 34 ? -2.310 -6.094 0.246 1.00 0.00 31 CYS A CA 17
ATOM 31373 C C . CYS A 1 34 ? -1.337 -7.168 -0.205 1.00 0.00 31 CYS A C 17
ATOM 31374 O O . CYS A 1 34 ? -0.816 -7.127 -1.323 1.00 0.00 31 CYS A O 17
ATOM 31382 N N . PHE A 1 35 ? -1.097 -8.126 0.670 1.00 0.00 32 PHE A N 17
ATOM 31383 C CA . PHE A 1 35 ? -0.092 -9.140 0.426 1.00 0.00 32 PHE A CA 17
ATOM 31384 C C . PHE A 1 35 ? -0.726 -10.506 0.205 1.00 0.00 32 PHE A C 17
ATOM 31385 O O . PHE A 1 35 ? -1.794 -10.806 0.736 1.00 0.00 32 PHE A O 17
ATOM 31402 N N . THR A 1 36 ? -0.062 -11.311 -0.602 1.00 0.00 33 THR A N 17
ATOM 31403 C CA . THR A 1 36 ? -0.412 -12.708 -0.749 1.00 0.00 33 THR A CA 17
ATOM 31404 C C . THR A 1 36 ? 0.559 -13.544 0.083 1.00 0.00 33 THR A C 17
ATOM 31405 O O . THR A 1 36 ? 1.695 -13.124 0.319 1.00 0.00 33 THR A O 17
ATOM 31416 N N . THR A 1 37 ? 0.116 -14.711 0.536 1.00 0.00 34 THR A N 17
ATOM 31417 C CA . THR A 1 37 ? 0.945 -15.593 1.356 1.00 0.00 34 THR A CA 17
ATOM 31418 C C . THR A 1 37 ? 2.045 -16.281 0.537 1.00 0.00 34 THR A C 17
ATOM 31419 O O . THR A 1 37 ? 2.670 -17.240 0.994 1.00 0.00 34 THR A O 17
ATOM 31430 N N . TRP A 1 38 ? 2.287 -15.770 -0.662 1.00 0.00 35 TRP A N 17
ATOM 31431 C CA . TRP A 1 38 ? 3.302 -16.319 -1.544 1.00 0.00 35 TRP A CA 17
ATOM 31432 C C . TRP A 1 38 ? 4.692 -15.909 -1.076 1.00 0.00 35 TRP A C 17
ATOM 31433 O O . TRP A 1 38 ? 4.954 -14.728 -0.834 1.00 0.00 35 TRP A O 17
ATOM 31454 N N . CYS A 1 39 ? 5.578 -16.881 -0.952 1.00 0.00 36 CYS A N 17
ATOM 31455 C CA . CYS A 1 39 ? 6.938 -16.613 -0.533 1.00 0.00 36 CYS A CA 17
ATOM 31456 C C . CYS A 1 39 ? 7.819 -16.336 -1.747 1.00 0.00 36 CYS A C 17
ATOM 31457 O O . CYS A 1 39 ? 8.016 -17.208 -2.600 1.00 0.00 36 CYS A O 17
ATOM 31465 N N . GLY A 1 40 ? 8.333 -15.116 -1.828 1.00 0.00 37 GLY A N 17
ATOM 31466 C CA . GLY A 1 40 ? 9.171 -14.734 -2.946 1.00 0.00 37 GLY A CA 17
ATOM 31467 C C . GLY A 1 40 ? 9.266 -13.229 -3.108 1.00 0.00 37 GLY A C 17
ATOM 31468 O O . GLY A 1 40 ? 10.047 -12.580 -2.405 1.00 0.00 37 GLY A O 17
ATOM 31472 N N . PRO A 1 41 ? 8.461 -12.646 -4.023 1.00 0.00 38 PRO A N 17
ATOM 31473 C CA . PRO A 1 41 ? 8.437 -11.194 -4.287 1.00 0.00 38 PRO A CA 17
ATOM 31474 C C . PRO A 1 41 ? 8.285 -10.352 -3.020 1.00 0.00 38 PRO A C 17
ATOM 31475 O O . PRO A 1 41 ? 8.785 -9.228 -2.950 1.00 0.00 38 PRO A O 17
ATOM 31486 N N . CYS A 1 42 ? 7.600 -10.902 -2.023 1.00 0.00 39 CYS A N 17
ATOM 31487 C CA . CYS A 1 42 ? 7.400 -10.217 -0.750 1.00 0.00 39 CYS A CA 17
ATOM 31488 C C . CYS A 1 42 ? 8.735 -9.860 -0.098 1.00 0.00 39 CYS A C 17
ATOM 31489 O O . CYS A 1 42 ? 8.907 -8.759 0.428 1.00 0.00 39 CYS A O 17
ATOM 31497 N N . LYS A 1 43 ? 9.685 -10.783 -0.164 1.00 0.00 40 LYS A N 17
ATOM 31498 C CA . LYS A 1 43 ? 10.998 -10.571 0.428 1.00 0.00 40 LYS A CA 17
ATOM 31499 C C . LYS A 1 43 ? 11.789 -9.564 -0.398 1.00 0.00 40 LYS A C 17
ATOM 31500 O O . LYS A 1 43 ? 12.503 -8.723 0.146 1.00 0.00 40 LYS A O 17
ATOM 31519 N N . ARG A 1 44 ? 11.637 -9.646 -1.714 1.00 0.00 41 ARG A N 17
ATOM 31520 C CA . ARG A 1 44 ? 12.311 -8.732 -2.631 1.00 0.00 41 ARG A CA 17
ATOM 31521 C C . ARG A 1 44 ? 11.899 -7.291 -2.342 1.00 0.00 41 ARG A C 17
ATOM 31522 O O . ARG A 1 44 ? 12.725 -6.377 -2.374 1.00 0.00 41 ARG A O 17
ATOM 31543 N N . LEU A 1 45 ? 10.618 -7.108 -2.058 1.00 0.00 42 LEU A N 17
ATOM 31544 C CA . LEU A 1 45 ? 10.073 -5.803 -1.714 1.00 0.00 42 LEU A CA 17
ATOM 31545 C C . LEU A 1 45 ? 10.562 -5.365 -0.337 1.00 0.00 42 LEU A C 17
ATOM 31546 O O . LEU A 1 45 ? 11.179 -4.306 -0.195 1.00 0.00 42 LEU A O 17
ATOM 31562 N N . SER A 1 46 ? 10.317 -6.204 0.662 1.00 0.00 43 SER A N 17
ATOM 31563 C CA . SER A 1 46 ? 10.603 -5.866 2.054 1.00 0.00 43 SER A CA 17
ATOM 31564 C C . SER A 1 46 ? 12.083 -5.552 2.271 1.00 0.00 43 SER A C 17
ATOM 31565 O O . SER A 1 46 ? 12.430 -4.723 3.113 1.00 0.00 43 SER A O 17
ATOM 31573 N N . LYS A 1 47 ? 12.944 -6.189 1.490 1.00 0.00 44 LYS A N 17
ATOM 31574 C CA . LYS A 1 47 ? 14.385 -6.035 1.641 1.00 0.00 44 LYS A CA 17
ATOM 31575 C C . LYS A 1 47 ? 14.843 -4.607 1.330 1.00 0.00 44 LYS A C 17
ATOM 31576 O O . LYS A 1 47 ? 15.790 -4.108 1.937 1.00 0.00 44 LYS A O 17
ATOM 31595 N N . VAL A 1 48 ? 14.181 -3.953 0.384 1.00 0.00 45 VAL A N 17
ATOM 31596 C CA . VAL A 1 48 ? 14.603 -2.633 -0.048 1.00 0.00 45 VAL A CA 17
ATOM 31597 C C . VAL A 1 48 ? 13.655 -1.519 0.406 1.00 0.00 45 VAL A C 17
ATOM 31598 O O . VAL A 1 48 ? 14.083 -0.554 1.038 1.00 0.00 45 VAL A O 17
ATOM 31611 N N . VAL A 1 49 ? 12.367 -1.663 0.116 1.00 0.00 46 VAL A N 17
ATOM 31612 C CA . VAL A 1 49 ? 11.423 -0.561 0.293 1.00 0.00 46 VAL A CA 17
ATOM 31613 C C . VAL A 1 49 ? 11.091 -0.323 1.764 1.00 0.00 46 VAL A C 17
ATOM 31614 O O . VAL A 1 49 ? 10.746 0.787 2.160 1.00 0.00 46 VAL A O 17
ATOM 31627 N N . PHE A 1 50 ? 11.210 -1.365 2.575 1.00 0.00 47 PHE A N 17
ATOM 31628 C CA . PHE A 1 50 ? 10.939 -1.245 4.001 1.00 0.00 47 PHE A CA 17
ATOM 31629 C C . PHE A 1 50 ? 12.246 -1.152 4.772 1.00 0.00 47 PHE A C 17
ATOM 31630 O O . PHE A 1 50 ? 12.284 -1.355 5.984 1.00 0.00 47 PHE A O 17
ATOM 31647 N N . LYS A 1 51 ? 13.308 -0.823 4.056 1.00 0.00 48 LYS A N 17
ATOM 31648 C CA . LYS A 1 51 ? 14.624 -0.678 4.657 1.00 0.00 48 LYS A CA 17
ATOM 31649 C C . LYS A 1 51 ? 15.185 0.713 4.373 1.00 0.00 48 LYS A C 17
ATOM 31650 O O . LYS A 1 51 ? 15.885 1.293 5.205 1.00 0.00 48 LYS A O 17
ATOM 31669 N N . ASP A 1 52 ? 14.872 1.241 3.195 1.00 0.00 49 ASP A N 17
ATOM 31670 C CA . ASP A 1 52 ? 15.345 2.562 2.796 1.00 0.00 49 ASP A CA 17
ATOM 31671 C C . ASP A 1 52 ? 14.610 3.660 3.558 1.00 0.00 49 ASP A C 17
ATOM 31672 O O . ASP A 1 52 ? 13.384 3.768 3.489 1.00 0.00 49 ASP A O 17
ATOM 31681 N N . SER A 1 53 ? 15.374 4.477 4.272 1.00 0.00 50 SER A N 17
ATOM 31682 C CA . SER A 1 53 ? 14.816 5.515 5.130 1.00 0.00 50 SER A CA 17
ATOM 31683 C C . SER A 1 53 ? 14.176 6.644 4.321 1.00 0.00 50 SER A C 17
ATOM 31684 O O . SER A 1 53 ? 13.265 7.321 4.800 1.00 0.00 50 SER A O 17
ATOM 31692 N N . LEU A 1 54 ? 14.638 6.830 3.090 1.00 0.00 51 LEU A N 17
ATOM 31693 C CA . LEU A 1 54 ? 14.123 7.886 2.233 1.00 0.00 51 LEU A CA 17
ATOM 31694 C C . LEU A 1 54 ? 12.701 7.566 1.792 1.00 0.00 51 LEU A C 17
ATOM 31695 O O . LEU A 1 54 ? 11.793 8.393 1.925 1.00 0.00 51 LEU A O 17
ATOM 31711 N N . VAL A 1 55 ? 12.517 6.359 1.268 1.00 0.00 52 VAL A N 17
ATOM 31712 C CA . VAL A 1 55 ? 11.197 5.884 0.876 1.00 0.00 52 VAL A CA 17
ATOM 31713 C C . VAL A 1 55 ? 10.286 5.795 2.099 1.00 0.00 52 VAL A C 17
ATOM 31714 O O . VAL A 1 55 ? 9.121 6.197 2.050 1.00 0.00 52 VAL A O 17
ATOM 31727 N N . ALA A 1 56 ? 10.838 5.292 3.200 1.00 0.00 53 ALA A N 17
ATOM 31728 C CA . ALA A 1 56 ? 10.091 5.138 4.442 1.00 0.00 53 ALA A CA 17
ATOM 31729 C C . ALA A 1 56 ? 9.532 6.471 4.931 1.00 0.00 53 ALA A C 17
ATOM 31730 O O . ALA A 1 56 ? 8.339 6.584 5.204 1.00 0.00 53 ALA A O 17
ATOM 31737 N N . ASP A 1 57 ? 10.395 7.478 5.022 1.00 0.00 54 ASP A N 17
ATOM 31738 C CA . ASP A 1 57 ? 9.991 8.798 5.508 1.00 0.00 54 ASP A CA 17
ATOM 31739 C C . ASP A 1 57 ? 8.858 9.373 4.663 1.00 0.00 54 ASP A C 17
ATOM 31740 O O . ASP A 1 57 ? 7.892 9.926 5.196 1.00 0.00 54 ASP A O 17
ATOM 31749 N N . TYR A 1 58 ? 8.978 9.211 3.350 1.00 0.00 55 TYR A N 17
ATOM 31750 C CA . TYR A 1 58 ? 7.996 9.732 2.407 1.00 0.00 55 TYR A CA 17
ATOM 31751 C C . TYR A 1 58 ? 6.609 9.146 2.672 1.00 0.00 55 TYR A C 17
ATOM 31752 O O . TYR A 1 58 ? 5.618 9.880 2.762 1.00 0.00 55 TYR A O 17
ATOM 31770 N N . PHE A 1 59 ? 6.543 7.826 2.814 1.00 0.00 56 PHE A N 17
ATOM 31771 C CA . PHE A 1 59 ? 5.274 7.141 3.023 1.00 0.00 56 PHE A CA 17
ATOM 31772 C C . PHE A 1 59 ? 4.748 7.342 4.440 1.00 0.00 56 PHE A C 17
ATOM 31773 O O . PHE A 1 59 ? 3.556 7.577 4.629 1.00 0.00 56 PHE A O 17
ATOM 31790 N N . ASN A 1 60 ? 5.634 7.272 5.430 1.00 0.00 57 ASN A N 17
ATOM 31791 C CA . ASN A 1 60 ? 5.241 7.448 6.828 1.00 0.00 57 ASN A CA 17
ATOM 31792 C C . ASN A 1 60 ? 4.574 8.802 7.051 1.00 0.00 57 ASN A C 17
ATOM 31793 O O . ASN A 1 60 ? 3.708 8.945 7.913 1.00 0.00 57 ASN A O 17
ATOM 31804 N N . ARG A 1 61 ? 4.979 9.795 6.269 1.00 0.00 58 ARG A N 17
ATOM 31805 C CA . ARG A 1 61 ? 4.446 11.144 6.412 1.00 0.00 58 ARG A CA 17
ATOM 31806 C C . ARG A 1 61 ? 3.185 11.364 5.574 1.00 0.00 58 ARG A C 17
ATOM 31807 O O . ARG A 1 61 ? 2.159 11.803 6.091 1.00 0.00 58 ARG A O 17
ATOM 31828 N N . HIS A 1 62 ? 3.255 11.047 4.287 1.00 0.00 59 HIS A N 17
ATOM 31829 C CA . HIS A 1 62 ? 2.195 11.440 3.354 1.00 0.00 59 HIS A CA 17
ATOM 31830 C C . HIS A 1 62 ? 1.084 10.407 3.240 1.00 0.00 59 HIS A C 17
ATOM 31831 O O . HIS A 1 62 ? 0.041 10.688 2.652 1.00 0.00 59 HIS A O 17
ATOM 31846 N N . PHE A 1 63 ? 1.292 9.223 3.784 1.00 0.00 60 PHE A N 17
ATOM 31847 C CA . PHE A 1 63 ? 0.309 8.162 3.642 1.00 0.00 60 PHE A CA 17
ATOM 31848 C C . PHE A 1 63 ? -0.011 7.520 4.981 1.00 0.00 60 PHE A C 17
ATOM 31849 O O . PHE A 1 63 ? 0.842 7.438 5.865 1.00 0.00 60 PHE A O 17
ATOM 31866 N N . VAL A 1 64 ? -1.253 7.094 5.135 1.00 0.00 61 VAL A N 17
ATOM 31867 C CA . VAL A 1 64 ? -1.629 6.267 6.265 1.00 0.00 61 VAL A CA 17
ATOM 31868 C C . VAL A 1 64 ? -1.379 4.816 5.893 1.00 0.00 61 VAL A C 17
ATOM 31869 O O . VAL A 1 64 ? -2.073 4.258 5.042 1.00 0.00 61 VAL A O 17
ATOM 31882 N N . ASN A 1 65 ? -0.377 4.220 6.512 1.00 0.00 62 ASN A N 17
ATOM 31883 C CA . ASN A 1 65 ? 0.060 2.889 6.130 1.00 0.00 62 ASN A CA 17
ATOM 31884 C C . ASN A 1 65 ? -0.780 1.820 6.803 1.00 0.00 62 ASN A C 17
ATOM 31885 O O . ASN A 1 65 ? -0.707 1.616 8.016 1.00 0.00 62 ASN A O 17
ATOM 31896 N N . LEU A 1 66 ? -1.580 1.148 6.002 1.00 0.00 63 LEU A N 17
ATOM 31897 C CA . LEU A 1 66 ? -2.461 0.104 6.481 1.00 0.00 63 LEU A CA 17
ATOM 31898 C C . LEU A 1 66 ? -2.099 -1.217 5.826 1.00 0.00 63 LEU A C 17
ATOM 31899 O O . LEU A 1 66 ? -1.726 -1.243 4.658 1.00 0.00 63 LEU A O 17
ATOM 31915 N N . LYS A 1 67 ? -2.194 -2.309 6.569 1.00 0.00 64 LYS A N 17
ATOM 31916 C CA . LYS A 1 67 ? -1.965 -3.622 5.979 1.00 0.00 64 LYS A CA 17
ATOM 31917 C C . LYS A 1 67 ? -3.232 -4.467 6.058 1.00 0.00 64 LYS A C 17
ATOM 31918 O O . LYS A 1 67 ? -3.870 -4.541 7.109 1.00 0.00 64 LYS A O 17
ATOM 31937 N N . MET A 1 68 ? -3.596 -5.094 4.946 1.00 0.00 65 MET A N 17
ATOM 31938 C CA . MET A 1 68 ? -4.835 -5.858 4.871 1.00 0.00 65 MET A CA 17
ATOM 31939 C C . MET A 1 68 ? -4.592 -7.253 4.303 1.00 0.00 65 MET A C 17
ATOM 31940 O O . MET A 1 68 ? -3.867 -7.417 3.320 1.00 0.00 65 MET A O 17
ATOM 31954 N N . ASP A 1 69 ? -5.204 -8.248 4.936 1.00 0.00 66 ASP A N 17
ATOM 31955 C CA . ASP A 1 69 ? -5.125 -9.634 4.480 1.00 0.00 66 ASP A CA 17
ATOM 31956 C C . ASP A 1 69 ? -5.879 -9.820 3.178 1.00 0.00 66 ASP A C 17
ATOM 31957 O O . ASP A 1 69 ? -6.748 -9.021 2.819 1.00 0.00 66 ASP A O 17
ATOM 31966 N N . MET A 1 70 ? -5.540 -10.880 2.483 1.00 0.00 67 MET A N 17
ATOM 31967 C CA . MET A 1 70 ? -6.156 -11.203 1.214 1.00 0.00 67 MET A CA 17
ATOM 31968 C C . MET A 1 70 ? -7.248 -12.252 1.382 1.00 0.00 67 MET A C 17
ATOM 31969 O O . MET A 1 70 ? -8.111 -12.415 0.521 1.00 0.00 67 MET A O 17
ATOM 31983 N N . GLU A 1 71 ? -7.206 -12.954 2.502 1.00 0.00 68 GLU A N 17
ATOM 31984 C CA . GLU A 1 71 ? -8.149 -14.025 2.772 1.00 0.00 68 GLU A CA 17
ATOM 31985 C C . GLU A 1 71 ? -9.032 -13.669 3.957 1.00 0.00 68 GLU A C 17
ATOM 31986 O O . GLU A 1 71 ? -10.258 -13.740 3.876 1.00 0.00 68 GLU A O 17
ATOM 31998 N N . LYS A 1 72 ? -8.399 -13.274 5.051 1.00 0.00 69 LYS A N 17
ATOM 31999 C CA . LYS A 1 72 ? -9.113 -12.990 6.286 1.00 0.00 69 LYS A CA 17
ATOM 32000 C C . LYS A 1 72 ? -9.871 -11.671 6.187 1.00 0.00 69 LYS A C 17
ATOM 32001 O O . LYS A 1 72 ? -9.322 -10.650 5.760 1.00 0.00 69 LYS A O 17
ATOM 32020 N N . GLY A 1 73 ? -11.134 -11.707 6.575 1.00 0.00 70 GLY A N 17
ATOM 32021 C CA . GLY A 1 73 ? -11.971 -10.530 6.505 1.00 0.00 70 GLY A CA 17
ATOM 32022 C C . GLY A 1 73 ? -12.613 -10.384 5.144 1.00 0.00 70 GLY A C 17
ATOM 32023 O O . GLY A 1 73 ? -12.911 -11.377 4.479 1.00 0.00 70 GLY A O 17
ATOM 32027 N N . GLU A 1 74 ? -12.830 -9.152 4.719 1.00 0.00 71 GLU A N 17
ATOM 32028 C CA . GLU A 1 74 ? -13.385 -8.888 3.400 1.00 0.00 71 GLU A CA 17
ATOM 32029 C C . GLU A 1 74 ? -12.276 -8.760 2.357 1.00 0.00 71 GLU A C 17
ATOM 32030 O O . GLU A 1 74 ? -12.501 -8.233 1.272 1.00 0.00 71 GLU A O 17
ATOM 32042 N N . GLY A 1 75 ? -11.087 -9.266 2.682 1.00 0.00 72 GLY A N 17
ATOM 32043 C CA . GLY A 1 75 ? -9.961 -9.194 1.762 1.00 0.00 72 GLY A CA 17
ATOM 32044 C C . GLY A 1 75 ? -10.264 -9.852 0.430 1.00 0.00 72 GLY A C 17
ATOM 32045 O O . GLY A 1 75 ? -9.853 -9.364 -0.623 1.00 0.00 72 GLY A O 17
ATOM 32049 N N . VAL A 1 76 ? -11.008 -10.948 0.482 1.00 0.00 73 VAL A N 17
ATOM 32050 C CA . VAL A 1 76 ? -11.399 -11.672 -0.720 1.00 0.00 73 VAL A CA 17
ATOM 32051 C C . VAL A 1 76 ? -12.322 -10.825 -1.599 1.00 0.00 73 VAL A C 17
ATOM 32052 O O . VAL A 1 76 ? -12.381 -11.006 -2.819 1.00 0.00 73 VAL A O 17
ATOM 32065 N N . GLU A 1 77 ? -13.027 -9.886 -0.976 1.00 0.00 74 GLU A N 17
ATOM 32066 C CA . GLU A 1 77 ? -13.925 -9.004 -1.700 1.00 0.00 74 GLU A CA 17
ATOM 32067 C C . GLU A 1 77 ? -13.122 -7.953 -2.457 1.00 0.00 74 GLU A C 17
ATOM 32068 O O . GLU A 1 77 ? -13.340 -7.739 -3.645 1.00 0.00 74 GLU A O 17
ATOM 32080 N N . LEU A 1 78 ? -12.176 -7.317 -1.766 1.00 0.00 75 LEU A N 17
ATOM 32081 C CA . LEU A 1 78 ? -11.294 -6.341 -2.395 1.00 0.00 75 LEU A CA 17
ATOM 32082 C C . LEU A 1 78 ? -10.492 -6.985 -3.521 1.00 0.00 75 LEU A C 17
ATOM 32083 O O . LEU A 1 78 ? -10.290 -6.380 -4.573 1.00 0.00 75 LEU A O 17
ATOM 32099 N N . ARG A 1 79 ? -10.053 -8.219 -3.300 1.00 0.00 76 ARG A N 17
ATOM 32100 C CA . ARG A 1 79 ? -9.304 -8.957 -4.310 1.00 0.00 76 ARG A CA 17
ATOM 32101 C C . ARG A 1 79 ? -10.121 -9.105 -5.588 1.00 0.00 76 ARG A C 17
ATOM 32102 O O . ARG A 1 79 ? -9.611 -8.915 -6.693 1.00 0.00 76 ARG A O 17
ATOM 32123 N N . LYS A 1 80 ? -11.394 -9.427 -5.428 1.00 0.00 77 LYS A N 17
ATOM 32124 C CA . LYS A 1 80 ? -12.283 -9.603 -6.562 1.00 0.00 77 LYS A CA 17
ATOM 32125 C C . LYS A 1 80 ? -12.651 -8.247 -7.156 1.00 0.00 77 LYS A C 17
ATOM 32126 O O . LYS A 1 80 ? -12.875 -8.120 -8.360 1.00 0.00 77 LYS A O 17
ATOM 32145 N N . LYS A 1 81 ? -12.682 -7.236 -6.301 1.00 0.00 78 LYS A N 17
ATOM 32146 C CA . LYS A 1 81 ? -13.109 -5.901 -6.694 1.00 0.00 78 LYS A CA 17
ATOM 32147 C C . LYS A 1 81 ? -12.039 -5.190 -7.520 1.00 0.00 78 LYS A C 17
ATOM 32148 O O . LYS A 1 81 ? -12.343 -4.570 -8.539 1.00 0.00 78 LYS A O 17
ATOM 32167 N N . TYR A 1 82 ? -10.794 -5.285 -7.075 1.00 0.00 79 TYR A N 17
ATOM 32168 C CA . TYR A 1 82 ? -9.690 -4.581 -7.718 1.00 0.00 79 TYR A CA 17
ATOM 32169 C C . TYR A 1 82 ? -8.962 -5.480 -8.715 1.00 0.00 79 TYR A C 17
ATOM 32170 O O . TYR A 1 82 ? -8.002 -5.053 -9.357 1.00 0.00 79 TYR A O 17
ATOM 32188 N N . GLY A 1 83 ? -9.423 -6.721 -8.839 1.00 0.00 80 GLY A N 17
ATOM 32189 C CA . GLY A 1 83 ? -8.819 -7.650 -9.780 1.00 0.00 80 GLY A CA 17
ATOM 32190 C C . GLY A 1 83 ? -7.404 -8.021 -9.394 1.00 0.00 80 GLY A C 17
ATOM 32191 O O . GLY A 1 83 ? -6.462 -7.811 -10.164 1.00 0.00 80 GLY A O 17
ATOM 32195 N N . VAL A 1 84 ? -7.262 -8.579 -8.203 1.00 0.00 81 VAL A N 17
ATOM 32196 C CA . VAL A 1 84 ? -5.956 -8.922 -7.663 1.00 0.00 81 VAL A CA 17
ATOM 32197 C C . VAL A 1 84 ? -5.582 -10.363 -7.996 1.00 0.00 81 VAL A C 17
ATOM 32198 O O . VAL A 1 84 ? -6.224 -11.306 -7.539 1.00 0.00 81 VAL A O 17
ATOM 32211 N N . HIS A 1 85 ? -4.559 -10.526 -8.819 1.00 0.00 82 HIS A N 17
ATOM 32212 C CA . HIS A 1 85 ? -4.031 -11.846 -9.133 1.00 0.00 82 HIS A CA 17
ATOM 32213 C C . HIS A 1 85 ? -2.569 -11.950 -8.727 1.00 0.00 82 HIS A C 17
ATOM 32214 O O . HIS A 1 85 ? -2.049 -13.048 -8.518 1.00 0.00 82 HIS A O 17
ATOM 32229 N N . ALA A 1 86 ? -1.907 -10.809 -8.610 1.00 0.00 83 ALA A N 17
ATOM 32230 C CA . ALA A 1 86 ? -0.494 -10.782 -8.257 1.00 0.00 83 ALA A CA 17
ATOM 32231 C C . ALA A 1 86 ? -0.319 -10.840 -6.744 1.00 0.00 83 ALA A C 17
ATOM 32232 O O . ALA A 1 86 ? -1.297 -10.834 -5.996 1.00 0.00 83 ALA A O 17
ATOM 32239 N N . TYR A 1 87 ? 0.929 -10.879 -6.296 1.00 0.00 84 TYR A N 17
ATOM 32240 C CA . TYR A 1 87 ? 1.227 -11.099 -4.884 1.00 0.00 84 TYR A CA 17
ATOM 32241 C C . TYR A 1 87 ? 1.369 -9.786 -4.107 1.00 0.00 84 TYR A C 17
ATOM 32242 O O . TYR A 1 87 ? 0.718 -9.614 -3.075 1.00 0.00 84 TYR A O 17
ATOM 32260 N N . PRO A 1 88 ? 2.225 -8.844 -4.558 1.00 0.00 85 PRO A N 17
ATOM 32261 C CA . PRO A 1 88 ? 2.357 -7.550 -3.917 1.00 0.00 85 PRO A CA 17
ATOM 32262 C C . PRO A 1 88 ? 1.458 -6.500 -4.567 1.00 0.00 85 PRO A C 17
ATOM 32263 O O . PRO A 1 88 ? 1.734 -6.033 -5.676 1.00 0.00 85 PRO A O 17
ATOM 32274 N N . THR A 1 89 ? 0.372 -6.140 -3.897 1.00 0.00 86 THR A N 17
ATOM 32275 C CA . THR A 1 89 ? -0.570 -5.182 -4.455 1.00 0.00 86 THR A CA 17
ATOM 32276 C C . THR A 1 89 ? -0.674 -3.943 -3.570 1.00 0.00 86 THR A C 17
ATOM 32277 O O . THR A 1 89 ? -1.020 -4.034 -2.388 1.00 0.00 86 THR A O 17
ATOM 32288 N N . LEU A 1 90 ? -0.379 -2.788 -4.150 1.00 0.00 87 LEU A N 17
ATOM 32289 C CA . LEU A 1 90 ? -0.393 -1.534 -3.415 1.00 0.00 87 LEU A CA 17
ATOM 32290 C C . LEU A 1 90 ? -1.645 -0.742 -3.765 1.00 0.00 87 LEU A C 17
ATOM 32291 O O . LEU A 1 90 ? -1.870 -0.403 -4.926 1.00 0.00 87 LEU A O 17
ATOM 32307 N N . LEU A 1 91 ? -2.464 -0.461 -2.766 1.00 0.00 88 LEU A N 17
ATOM 32308 C CA . LEU A 1 91 ? -3.714 0.249 -2.994 1.00 0.00 88 LEU A CA 17
ATOM 32309 C C . LEU A 1 91 ? -3.601 1.689 -2.511 1.00 0.00 88 LEU A C 17
ATOM 32310 O O . LEU A 1 91 ? -3.312 1.940 -1.339 1.00 0.00 88 LEU A O 17
ATOM 32326 N N . PHE A 1 92 ? -3.825 2.625 -3.417 1.00 0.00 89 PHE A N 17
ATOM 32327 C CA . PHE A 1 92 ? -3.837 4.034 -3.068 1.00 0.00 89 PHE A CA 17
ATOM 32328 C C . PHE A 1 92 ? -5.250 4.573 -3.196 1.00 0.00 89 PHE A C 17
ATOM 32329 O O . PHE A 1 92 ? -5.837 4.531 -4.276 1.00 0.00 89 PHE A O 17
ATOM 32346 N N . ILE A 1 93 ? -5.810 5.054 -2.098 1.00 0.00 90 ILE A N 17
ATOM 32347 C CA . ILE A 1 93 ? -7.171 5.562 -2.117 1.00 0.00 90 ILE A CA 17
ATOM 32348 C C . ILE A 1 93 ? -7.260 6.877 -1.348 1.00 0.00 90 ILE A C 17
ATOM 32349 O O . ILE A 1 93 ? -6.432 7.155 -0.473 1.00 0.00 90 ILE A O 17
ATOM 32365 N N . ASN A 1 94 ? -8.239 7.698 -1.701 1.00 0.00 91 ASN A N 17
ATOM 32366 C CA . ASN A 1 94 ? -8.411 8.996 -1.064 1.00 0.00 91 ASN A CA 17
ATOM 32367 C C . ASN A 1 94 ? -9.595 8.974 -0.102 1.00 0.00 91 ASN A C 17
ATOM 32368 O O . ASN A 1 94 ? -10.291 7.964 0.011 1.00 0.00 91 ASN A O 17
ATOM 32379 N N . SER A 1 95 ? -9.825 10.095 0.574 1.00 0.00 92 SER A N 17
ATOM 32380 C CA . SER A 1 95 ? -10.899 10.207 1.558 1.00 0.00 92 SER A CA 17
ATOM 32381 C C . SER A 1 95 ? -12.272 10.004 0.913 1.00 0.00 92 SER A C 17
ATOM 32382 O O . SER A 1 95 ? -13.211 9.536 1.561 1.00 0.00 92 SER A O 17
ATOM 32390 N N . SER A 1 96 ? -12.386 10.345 -0.365 1.00 0.00 93 SER A N 17
ATOM 32391 C CA . SER A 1 96 ? -13.648 10.210 -1.075 1.00 0.00 93 SER A CA 17
ATOM 32392 C C . SER A 1 96 ? -13.997 8.735 -1.272 1.00 0.00 93 SER A C 17
ATOM 32393 O O . SER A 1 96 ? -15.162 8.375 -1.439 1.00 0.00 93 SER A O 17
ATOM 32401 N N . GLY A 1 97 ? -12.980 7.884 -1.224 1.00 0.00 94 GLY A N 17
ATOM 32402 C CA . GLY A 1 97 ? -13.195 6.468 -1.418 1.00 0.00 94 GLY A CA 17
ATOM 32403 C C . GLY A 1 97 ? -13.144 6.088 -2.880 1.00 0.00 94 GLY A C 17
ATOM 32404 O O . GLY A 1 97 ? -13.709 5.074 -3.287 1.00 0.00 94 GLY A O 17
ATOM 32408 N N . GLU A 1 98 ? -12.470 6.907 -3.676 1.00 0.00 95 GLU A N 17
ATOM 32409 C CA . GLU A 1 98 ? -12.342 6.637 -5.096 1.00 0.00 95 GLU A CA 17
ATOM 32410 C C . GLU A 1 98 ? -10.910 6.243 -5.427 1.00 0.00 95 GLU A C 17
ATOM 32411 O O . GLU A 1 98 ? -9.964 6.686 -4.773 1.00 0.00 95 GLU A O 17
ATOM 32423 N N . VAL A 1 99 ? -10.756 5.405 -6.435 1.00 0.00 96 VAL A N 17
ATOM 32424 C CA . VAL A 1 99 ? -9.448 4.908 -6.812 1.00 0.00 96 VAL A CA 17
ATOM 32425 C C . VAL A 1 99 ? -8.871 5.733 -7.952 1.00 0.00 96 VAL A C 17
ATOM 32426 O O . VAL A 1 99 ? -9.337 5.646 -9.090 1.00 0.00 96 VAL A O 17
ATOM 32439 N N . VAL A 1 100 ? -7.872 6.543 -7.644 1.00 0.00 97 VAL A N 17
ATOM 32440 C CA . VAL A 1 100 ? -7.202 7.335 -8.659 1.00 0.00 97 VAL A CA 17
ATOM 32441 C C . VAL A 1 100 ? -6.351 6.426 -9.542 1.00 0.00 97 VAL A C 17
ATOM 32442 O O . VAL A 1 100 ? -6.448 6.461 -10.773 1.00 0.00 97 VAL A O 17
ATOM 32455 N N . TYR A 1 101 ? -5.535 5.592 -8.904 1.00 0.00 98 TYR A N 17
ATOM 32456 C CA . TYR A 1 101 ? -4.699 4.643 -9.618 1.00 0.00 98 TYR A CA 17
ATOM 32457 C C . TYR A 1 101 ? -4.417 3.411 -8.761 1.00 0.00 98 TYR A C 17
ATOM 32458 O O . TYR A 1 101 ? -4.149 3.513 -7.561 1.00 0.00 98 TYR A O 17
ATOM 32476 N N . ARG A 1 102 ? -4.513 2.249 -9.387 1.00 0.00 99 ARG A N 17
ATOM 32477 C CA . ARG A 1 102 ? -4.172 0.985 -8.744 1.00 0.00 99 ARG A CA 17
ATOM 32478 C C . ARG A 1 102 ? -2.753 0.588 -9.115 1.00 0.00 99 ARG A C 17
ATOM 32479 O O . ARG A 1 102 ? -2.247 0.999 -10.159 1.00 0.00 99 ARG A O 17
ATOM 32500 N N . LEU A 1 103 ? -2.112 -0.204 -8.275 1.00 0.00 100 LEU A N 17
ATOM 32501 C CA . LEU A 1 103 ? -0.741 -0.616 -8.530 1.00 0.00 100 LEU A CA 17
ATOM 32502 C C . LEU A 1 103 ? -0.574 -2.108 -8.260 1.00 0.00 100 LEU A C 17
ATOM 32503 O O . LEU A 1 103 ? -0.580 -2.550 -7.109 1.00 0.00 100 LEU A O 17
ATOM 32519 N N . VAL A 1 104 ? -0.439 -2.879 -9.328 1.00 0.00 101 VAL A N 17
ATOM 32520 C CA . VAL A 1 104 ? -0.254 -4.318 -9.210 1.00 0.00 101 VAL A CA 17
ATOM 32521 C C . VAL A 1 104 ? 1.195 -4.702 -9.503 1.00 0.00 101 VAL A C 17
ATOM 32522 O O . VAL A 1 104 ? 1.631 -4.755 -10.655 1.00 0.00 101 VAL A O 17
ATOM 32535 N N . GLY A 1 105 ? 1.940 -4.949 -8.442 1.00 0.00 102 GLY A N 17
ATOM 32536 C CA . GLY A 1 105 ? 3.348 -5.243 -8.574 1.00 0.00 102 GLY A CA 17
ATOM 32537 C C . GLY A 1 105 ? 4.193 -4.203 -7.872 1.00 0.00 102 GLY A C 17
ATOM 32538 O O . GLY A 1 105 ? 3.793 -3.045 -7.761 1.00 0.00 102 GLY A O 17
ATOM 32542 N N . ALA A 1 106 ? 5.365 -4.597 -7.410 1.00 0.00 103 ALA A N 17
ATOM 32543 C CA . ALA A 1 106 ? 6.200 -3.708 -6.624 1.00 0.00 103 ALA A CA 17
ATOM 32544 C C . ALA A 1 106 ? 7.666 -3.872 -6.994 1.00 0.00 103 ALA A C 17
ATOM 32545 O O . ALA A 1 106 ? 8.189 -4.987 -7.026 1.00 0.00 103 ALA A O 17
ATOM 32552 N N . GLU A 1 107 ? 8.319 -2.757 -7.276 1.00 0.00 104 GLU A N 17
ATOM 32553 C CA . GLU A 1 107 ? 9.705 -2.772 -7.714 1.00 0.00 104 GLU A CA 17
ATOM 32554 C C . GLU A 1 107 ? 10.629 -2.380 -6.566 1.00 0.00 104 GLU A C 17
ATOM 32555 O O . GLU A 1 107 ? 10.179 -2.201 -5.434 1.00 0.00 104 GLU A O 17
ATOM 32567 N N . ASP A 1 108 ? 11.920 -2.258 -6.866 1.00 0.00 105 ASP A N 17
ATOM 32568 C CA . ASP A 1 108 ? 12.914 -1.849 -5.873 1.00 0.00 105 ASP A CA 17
ATOM 32569 C C . ASP A 1 108 ? 12.591 -0.465 -5.314 1.00 0.00 105 ASP A C 17
ATOM 32570 O O . ASP A 1 108 ? 11.806 0.278 -5.902 1.00 0.00 105 ASP A O 17
ATOM 32579 N N . ALA A 1 109 ? 13.231 -0.121 -4.198 1.00 0.00 106 ALA A N 17
ATOM 32580 C CA . ALA A 1 109 ? 12.936 1.117 -3.467 1.00 0.00 106 ALA A CA 17
ATOM 32581 C C . ALA A 1 109 ? 12.879 2.360 -4.374 1.00 0.00 106 ALA A C 17
ATOM 32582 O O . ALA A 1 109 ? 11.856 3.049 -4.394 1.00 0.00 106 ALA A O 17
ATOM 32589 N N . PRO A 1 110 ? 13.949 2.672 -5.145 1.00 0.00 107 PRO A N 17
ATOM 32590 C CA . PRO A 1 110 ? 13.954 3.849 -6.026 1.00 0.00 107 PRO A CA 17
ATOM 32591 C C . PRO A 1 110 ? 12.873 3.778 -7.106 1.00 0.00 107 PRO A C 17
ATOM 32592 O O . PRO A 1 110 ? 12.189 4.768 -7.386 1.00 0.00 107 PRO A O 17
ATOM 32603 N N . GLU A 1 111 ? 12.712 2.600 -7.698 1.00 0.00 108 GLU A N 17
ATOM 32604 C CA . GLU A 1 111 ? 11.750 2.401 -8.768 1.00 0.00 108 GLU A CA 17
ATOM 32605 C C . GLU A 1 111 ? 10.323 2.578 -8.263 1.00 0.00 108 GLU A C 17
ATOM 32606 O O . GLU A 1 111 ? 9.497 3.207 -8.923 1.00 0.00 108 GLU A O 17
ATOM 32618 N N . LEU A 1 112 ? 10.045 2.019 -7.091 1.00 0.00 109 LEU A N 17
ATOM 32619 C CA . LEU A 1 112 ? 8.727 2.126 -6.479 1.00 0.00 109 LEU A CA 17
ATOM 32620 C C . LEU A 1 112 ? 8.424 3.572 -6.126 1.00 0.00 109 LEU A C 17
ATOM 32621 O O . LEU A 1 112 ? 7.342 4.082 -6.416 1.00 0.00 109 LEU A O 17
ATOM 32637 N N . LEU A 1 113 ? 9.396 4.217 -5.497 1.00 0.00 110 LEU A N 17
ATOM 32638 C CA . LEU A 1 113 ? 9.262 5.609 -5.077 1.00 0.00 110 LEU A CA 17
ATOM 32639 C C . LEU A 1 113 ? 8.862 6.501 -6.252 1.00 0.00 110 LEU A C 17
ATOM 32640 O O . LEU A 1 113 ? 7.913 7.279 -6.154 1.00 0.00 110 LEU A O 17
ATOM 32656 N N . LYS A 1 114 ? 9.581 6.380 -7.364 1.00 0.00 111 LYS A N 17
ATOM 32657 C CA . LYS A 1 114 ? 9.278 7.178 -8.546 1.00 0.00 111 LYS A CA 17
ATOM 32658 C C . LYS A 1 114 ? 7.973 6.725 -9.193 1.00 0.00 111 LYS A C 17
ATOM 32659 O O . LYS A 1 114 ? 7.212 7.546 -9.699 1.00 0.00 111 LYS A O 17
ATOM 32678 N N . LYS A 1 115 ? 7.715 5.421 -9.158 1.00 0.00 112 LYS A N 17
ATOM 32679 C CA . LYS A 1 115 ? 6.495 4.861 -9.733 1.00 0.00 112 LYS A CA 17
ATOM 32680 C C . LYS A 1 115 ? 5.258 5.493 -9.102 1.00 0.00 112 LYS A C 17
ATOM 32681 O O . LYS A 1 115 ? 4.295 5.832 -9.793 1.00 0.00 112 LYS A O 17
ATOM 32700 N N . VAL A 1 116 ? 5.295 5.655 -7.785 1.00 0.00 113 VAL A N 17
ATOM 32701 C CA . VAL A 1 116 ? 4.183 6.245 -7.051 1.00 0.00 113 VAL A CA 17
ATOM 32702 C C . VAL A 1 116 ? 4.047 7.737 -7.362 1.00 0.00 113 VAL A C 17
ATOM 32703 O O . VAL A 1 116 ? 2.955 8.219 -7.654 1.00 0.00 113 VAL A O 17
ATOM 32716 N N . LYS A 1 117 ? 5.164 8.458 -7.318 1.00 0.00 114 LYS A N 17
ATOM 32717 C CA . LYS A 1 117 ? 5.159 9.900 -7.558 1.00 0.00 114 LYS A CA 17
ATOM 32718 C C . LYS A 1 117 ? 4.713 10.223 -8.982 1.00 0.00 114 LYS A C 17
ATOM 32719 O O . LYS A 1 117 ? 3.875 11.103 -9.194 1.00 0.00 114 LYS A O 17
ATOM 32738 N N . LEU A 1 118 ? 5.254 9.490 -9.951 1.00 0.00 115 LEU A N 17
ATOM 32739 C CA . LEU A 1 118 ? 4.916 9.699 -11.356 1.00 0.00 115 LEU A CA 17
ATOM 32740 C C . LEU A 1 118 ? 3.495 9.216 -11.642 1.00 0.00 115 LEU A C 17
ATOM 32741 O O . LEU A 1 118 ? 2.855 9.649 -12.603 1.00 0.00 115 LEU A O 17
ATOM 32757 N N . GLY A 1 119 ? 3.011 8.317 -10.794 1.00 0.00 116 GLY A N 17
ATOM 32758 C CA . GLY A 1 119 ? 1.658 7.817 -10.921 1.00 0.00 116 GLY A CA 17
ATOM 32759 C C . GLY A 1 119 ? 0.630 8.833 -10.467 1.00 0.00 116 GLY A C 17
ATOM 32760 O O . GLY A 1 119 ? -0.548 8.733 -10.812 1.00 0.00 116 GLY A O 17
ATOM 32764 N N . VAL A 1 120 ? 1.070 9.810 -9.684 1.00 0.00 117 VAL A N 17
ATOM 32765 C CA . VAL A 1 120 ? 0.182 10.864 -9.220 1.00 0.00 117 VAL A CA 17
ATOM 32766 C C . VAL A 1 120 ? 0.321 12.104 -10.094 1.00 0.00 117 VAL A C 17
ATOM 32767 O O . VAL A 1 120 ? -0.670 12.644 -10.590 1.00 0.00 117 VAL A O 17
ATOM 32780 N N . GLU A 1 121 ? 1.557 12.547 -10.289 1.00 0.00 118 GLU A N 17
ATOM 32781 C CA . GLU A 1 121 ? 1.827 13.754 -11.054 1.00 0.00 118 GLU A CA 17
ATOM 32782 C C . GLU A 1 121 ? 2.025 13.437 -12.529 1.00 0.00 118 GLU A C 17
ATOM 32783 O O . GLU A 1 121 ? 3.041 12.861 -12.924 1.00 0.00 118 GLU A O 17
ATOM 32795 N N . SER A 1 122 ? 1.050 13.823 -13.335 1.00 0.00 119 SER A N 17
ATOM 32796 C CA . SER A 1 122 ? 1.103 13.592 -14.768 1.00 0.00 119 SER A CA 17
ATOM 32797 C C . SER A 1 122 ? 2.081 14.553 -15.437 1.00 0.00 119 SER A C 17
ATOM 32798 O O . SER A 1 122 ? 2.718 14.211 -16.435 1.00 0.00 119 SER A O 17
ATOM 32806 N N . GLU A 1 123 ? 2.215 15.748 -14.881 1.00 0.00 120 GLU A N 17
ATOM 32807 C CA . GLU A 1 123 ? 3.043 16.773 -15.494 1.00 0.00 120 GLU A CA 17
ATOM 32808 C C . GLU A 1 123 ? 4.310 17.014 -14.679 1.00 0.00 120 GLU A C 17
ATOM 32809 O O . GLU A 1 123 ? 4.301 16.913 -13.448 1.00 0.00 120 GLU A O 17
ATOM 32821 N N . GLY A 1 124 ? 5.395 17.326 -15.373 1.00 0.00 121 GLY A N 17
ATOM 32822 C CA . GLY A 1 124 ? 6.664 17.557 -14.717 1.00 0.00 121 GLY A CA 17
ATOM 32823 C C . GLY A 1 124 ? 7.811 17.490 -15.700 1.00 0.00 121 GLY A C 17
ATOM 32824 O O . GLY A 1 124 ? 7.662 16.791 -16.728 1.00 0.00 121 GLY A O 17
ATOM 32828 N N . ALA A 1 4 ? 9.086 -9.155 9.244 1.00 0.00 1 ALA A N 18
ATOM 32829 C CA . ALA A 1 4 ? 9.760 -9.844 10.367 1.00 0.00 1 ALA A CA 18
ATOM 32830 C C . ALA A 1 4 ? 10.040 -8.879 11.518 1.00 0.00 1 ALA A C 18
ATOM 32831 O O . ALA A 1 4 ? 9.473 -9.014 12.600 1.00 0.00 1 ALA A O 18
ATOM 32838 N N . GLN A 1 5 ? 10.917 -7.908 11.282 1.00 0.00 2 GLN A N 18
ATOM 32839 C CA . GLN A 1 5 ? 11.276 -6.941 12.312 1.00 0.00 2 GLN A CA 18
ATOM 32840 C C . GLN A 1 5 ? 10.758 -5.552 11.950 1.00 0.00 2 GLN A C 18
ATOM 32841 O O . GLN A 1 5 ? 10.619 -5.218 10.772 1.00 0.00 2 GLN A O 18
ATOM 32855 N N . ALA A 1 6 ? 10.459 -4.755 12.965 1.00 0.00 3 ALA A N 18
ATOM 32856 C CA . ALA A 1 6 ? 10.022 -3.381 12.757 1.00 0.00 3 ALA A CA 18
ATOM 32857 C C . ALA A 1 6 ? 11.222 -2.440 12.680 1.00 0.00 3 ALA A C 18
ATOM 32858 O O . ALA A 1 6 ? 12.047 -2.399 13.593 1.00 0.00 3 ALA A O 18
ATOM 32865 N N . ASP A 1 7 ? 11.312 -1.695 11.586 1.00 0.00 4 ASP A N 18
ATOM 32866 C CA . ASP A 1 7 ? 12.422 -0.768 11.365 1.00 0.00 4 ASP A CA 18
ATOM 32867 C C . ASP A 1 7 ? 12.089 0.202 10.239 1.00 0.00 4 ASP A C 18
ATOM 32868 O O . ASP A 1 7 ? 12.305 1.410 10.353 1.00 0.00 4 ASP A O 18
ATOM 32877 N N . GLY A 1 8 ? 11.560 -0.336 9.152 1.00 0.00 5 GLY A N 18
ATOM 32878 C CA . GLY A 1 8 ? 11.140 0.494 8.042 1.00 0.00 5 GLY A CA 18
ATOM 32879 C C . GLY A 1 8 ? 9.707 0.954 8.189 1.00 0.00 5 GLY A C 18
ATOM 32880 O O . GLY A 1 8 ? 9.300 1.405 9.261 1.00 0.00 5 GLY A O 18
ATOM 32884 N N . ILE A 1 9 ? 8.950 0.838 7.109 1.00 0.00 6 ILE A N 18
ATOM 32885 C CA . ILE A 1 9 ? 7.534 1.188 7.120 1.00 0.00 6 ILE A CA 18
ATOM 32886 C C . ILE A 1 9 ? 6.772 0.345 8.140 1.00 0.00 6 ILE A C 18
ATOM 32887 O O . ILE A 1 9 ? 6.917 -0.877 8.183 1.00 0.00 6 ILE A O 18
ATOM 32903 N N . ALA A 1 10 ? 5.971 1.004 8.961 1.00 0.00 7 ALA A N 18
ATOM 32904 C CA . ALA A 1 10 ? 5.129 0.314 9.922 1.00 0.00 7 ALA A CA 18
ATOM 32905 C C . ALA A 1 10 ? 3.687 0.290 9.433 1.00 0.00 7 ALA A C 18
ATOM 32906 O O . ALA A 1 10 ? 2.911 1.207 9.708 1.00 0.00 7 ALA A O 18
ATOM 32913 N N . PHE A 1 11 ? 3.346 -0.738 8.669 1.00 0.00 8 PHE A N 18
ATOM 32914 C CA . PHE A 1 11 ? 1.992 -0.900 8.169 1.00 0.00 8 PHE A CA 18
ATOM 32915 C C . PHE A 1 11 ? 1.067 -1.352 9.288 1.00 0.00 8 PHE A C 18
ATOM 32916 O O . PHE A 1 11 ? 1.247 -2.424 9.861 1.00 0.00 8 PHE A O 18
ATOM 32933 N N . ARG A 1 12 ? 0.078 -0.533 9.587 1.00 0.00 9 ARG A N 18
ATOM 32934 C CA . ARG A 1 12 ? -0.847 -0.814 10.668 1.00 0.00 9 ARG A CA 18
ATOM 32935 C C . ARG A 1 12 ? -2.121 -1.444 10.127 1.00 0.00 9 ARG A C 18
ATOM 32936 O O . ARG A 1 12 ? -2.455 -1.272 8.954 1.00 0.00 9 ARG A O 18
ATOM 32957 N N . GLU A 1 13 ? -2.817 -2.190 10.971 1.00 0.00 10 GLU A N 18
ATOM 32958 C CA . GLU A 1 13 ? -4.046 -2.853 10.563 1.00 0.00 10 GLU A CA 18
ATOM 32959 C C . GLU A 1 13 ? -5.205 -2.513 11.494 1.00 0.00 10 GLU A C 18
ATOM 32960 O O . GLU A 1 13 ? -5.207 -2.850 12.678 1.00 0.00 10 GLU A O 18
ATOM 32972 N N . LEU A 1 14 ? -6.182 -1.819 10.945 1.00 0.00 11 LEU A N 18
ATOM 32973 C CA . LEU A 1 14 ? -7.395 -1.485 11.664 1.00 0.00 11 LEU A CA 18
ATOM 32974 C C . LEU A 1 14 ? -8.585 -1.690 10.743 1.00 0.00 11 LEU A C 18
ATOM 32975 O O . LEU A 1 14 ? -8.406 -1.854 9.534 1.00 0.00 11 LEU A O 18
ATOM 32991 N N . SER A 1 15 ? -9.782 -1.712 11.311 1.00 0.00 12 SER A N 18
ATOM 32992 C CA . SER A 1 15 ? -10.990 -1.956 10.540 1.00 0.00 12 SER A CA 18
ATOM 32993 C C . SER A 1 15 ? -11.134 -0.930 9.422 1.00 0.00 12 SER A C 18
ATOM 32994 O O . SER A 1 15 ? -10.857 0.255 9.619 1.00 0.00 12 SER A O 18
ATOM 33002 N N . PHE A 1 16 ? -11.550 -1.402 8.250 1.00 0.00 13 PHE A N 18
ATOM 33003 C CA . PHE A 1 16 ? -11.676 -0.555 7.064 1.00 0.00 13 PHE A CA 18
ATOM 33004 C C . PHE A 1 16 ? -12.474 0.729 7.351 1.00 0.00 13 PHE A C 18
ATOM 33005 O O . PHE A 1 16 ? -11.990 1.821 7.048 1.00 0.00 13 PHE A O 18
ATOM 33022 N N . PRO A 1 17 ? -13.699 0.633 7.933 1.00 0.00 14 PRO A N 18
ATOM 33023 C CA . PRO A 1 17 ? -14.470 1.819 8.342 1.00 0.00 14 PRO A CA 18
ATOM 33024 C C . PRO A 1 17 ? -13.648 2.800 9.181 1.00 0.00 14 PRO A C 18
ATOM 33025 O O . PRO A 1 17 ? -13.712 4.014 8.975 1.00 0.00 14 PRO A O 18
ATOM 33036 N N . GLU A 1 18 ? -12.878 2.265 10.123 1.00 0.00 15 GLU A N 18
ATOM 33037 C CA . GLU A 1 18 ? -12.039 3.083 10.988 1.00 0.00 15 GLU A CA 18
ATOM 33038 C C . GLU A 1 18 ? -10.903 3.724 10.210 1.00 0.00 15 GLU A C 18
ATOM 33039 O O . GLU A 1 18 ? -10.601 4.902 10.395 1.00 0.00 15 GLU A O 18
ATOM 33051 N N . ALA A 1 19 ? -10.270 2.942 9.352 1.00 0.00 16 ALA A N 18
ATOM 33052 C CA . ALA A 1 19 ? -9.123 3.417 8.597 1.00 0.00 16 ALA A CA 18
ATOM 33053 C C . ALA A 1 19 ? -9.532 4.496 7.602 1.00 0.00 16 ALA A C 18
ATOM 33054 O O . ALA A 1 19 ? -8.844 5.506 7.447 1.00 0.00 16 ALA A O 18
ATOM 33061 N N . LEU A 1 20 ? -10.662 4.280 6.941 1.00 0.00 17 LEU A N 18
ATOM 33062 C CA . LEU A 1 20 ? -11.182 5.233 5.972 1.00 0.00 17 LEU A CA 18
ATOM 33063 C C . LEU A 1 20 ? -11.493 6.556 6.656 1.00 0.00 17 LEU A C 18
ATOM 33064 O O . LEU A 1 20 ? -11.184 7.632 6.140 1.00 0.00 17 LEU A O 18
ATOM 33080 N N . LYS A 1 21 ? -12.109 6.455 7.825 1.00 0.00 18 LYS A N 18
ATOM 33081 C CA . LYS A 1 21 ? -12.411 7.622 8.643 1.00 0.00 18 LYS A CA 18
ATOM 33082 C C . LYS A 1 21 ? -11.125 8.320 9.080 1.00 0.00 18 LYS A C 18
ATOM 33083 O O . LYS A 1 21 ? -11.019 9.545 9.024 1.00 0.00 18 LYS A O 18
ATOM 33102 N N . ARG A 1 22 ? -10.148 7.522 9.496 1.00 0.00 19 ARG A N 18
ATOM 33103 C CA . ARG A 1 22 ? -8.873 8.024 9.957 1.00 0.00 19 ARG A CA 18
ATOM 33104 C C . ARG A 1 22 ? -8.160 8.799 8.850 1.00 0.00 19 ARG A C 18
ATOM 33105 O O . ARG A 1 22 ? -7.554 9.836 9.105 1.00 0.00 19 ARG A O 18
ATOM 33126 N N . ALA A 1 23 ? -8.251 8.303 7.624 1.00 0.00 20 ALA A N 18
ATOM 33127 C CA . ALA A 1 23 ? -7.667 8.995 6.482 1.00 0.00 20 ALA A CA 18
ATOM 33128 C C . ALA A 1 23 ? -8.330 10.354 6.284 1.00 0.00 20 ALA A C 18
ATOM 33129 O O . ALA A 1 23 ? -7.663 11.351 6.006 1.00 0.00 20 ALA A O 18
ATOM 33136 N N . GLU A 1 24 ? -9.646 10.386 6.458 1.00 0.00 21 GLU A N 18
ATOM 33137 C CA . GLU A 1 24 ? -10.419 11.603 6.263 1.00 0.00 21 GLU A CA 18
ATOM 33138 C C . GLU A 1 24 ? -10.075 12.652 7.321 1.00 0.00 21 GLU A C 18
ATOM 33139 O O . GLU A 1 24 ? -9.876 13.824 6.998 1.00 0.00 21 GLU A O 18
ATOM 33151 N N . VAL A 1 25 ? -10.002 12.233 8.581 1.00 0.00 22 VAL A N 18
ATOM 33152 C CA . VAL A 1 25 ? -9.691 13.156 9.672 1.00 0.00 22 VAL A CA 18
ATOM 33153 C C . VAL A 1 25 ? -8.222 13.573 9.640 1.00 0.00 22 VAL A C 18
ATOM 33154 O O . VAL A 1 25 ? -7.859 14.639 10.130 1.00 0.00 22 VAL A O 18
ATOM 33167 N N . GLU A 1 26 ? -7.379 12.722 9.065 1.00 0.00 23 GLU A N 18
ATOM 33168 C CA . GLU A 1 26 ? -5.958 13.024 8.932 1.00 0.00 23 GLU A CA 18
ATOM 33169 C C . GLU A 1 26 ? -5.707 13.867 7.680 1.00 0.00 23 GLU A C 18
ATOM 33170 O O . GLU A 1 26 ? -4.630 14.445 7.510 1.00 0.00 23 GLU A O 18
ATOM 33182 N N . ASP A 1 27 ? -6.717 13.931 6.810 1.00 0.00 24 ASP A N 18
ATOM 33183 C CA . ASP A 1 27 ? -6.631 14.676 5.549 1.00 0.00 24 ASP A CA 18
ATOM 33184 C C . ASP A 1 27 ? -5.591 14.058 4.622 1.00 0.00 24 ASP A C 18
ATOM 33185 O O . ASP A 1 27 ? -4.992 14.747 3.793 1.00 0.00 24 ASP A O 18
ATOM 33194 N N . LYS A 1 28 ? -5.394 12.753 4.745 1.00 0.00 25 LYS A N 18
ATOM 33195 C CA . LYS A 1 28 ? -4.427 12.048 3.917 1.00 0.00 25 LYS A CA 18
ATOM 33196 C C . LYS A 1 28 ? -5.083 10.861 3.230 1.00 0.00 25 LYS A C 18
ATOM 33197 O O . LYS A 1 28 ? -6.256 10.564 3.461 1.00 0.00 25 LYS A O 18
ATOM 33216 N N . LEU A 1 29 ? -4.318 10.188 2.390 1.00 0.00 26 LEU A N 18
ATOM 33217 C CA . LEU A 1 29 ? -4.812 9.022 1.681 1.00 0.00 26 LEU A CA 18
ATOM 33218 C C . LEU A 1 29 ? -4.311 7.749 2.346 1.00 0.00 26 LEU A C 18
ATOM 33219 O O . LEU A 1 29 ? -3.299 7.756 3.056 1.00 0.00 26 LEU A O 18
ATOM 33235 N N . LEU A 1 30 ? -5.025 6.665 2.111 1.00 0.00 27 LEU A N 18
ATOM 33236 C CA . LEU A 1 30 ? -4.662 5.369 2.646 1.00 0.00 27 LEU A CA 18
ATOM 33237 C C . LEU A 1 30 ? -3.732 4.644 1.692 1.00 0.00 27 LEU A C 18
ATOM 33238 O O . LEU A 1 30 ? -4.116 4.314 0.566 1.00 0.00 27 LEU A O 18
ATOM 33254 N N . PHE A 1 31 ? -2.509 4.412 2.130 1.00 0.00 28 PHE A N 18
ATOM 33255 C CA . PHE A 1 31 ? -1.586 3.598 1.373 1.00 0.00 28 PHE A CA 18
ATOM 33256 C C . PHE A 1 31 ? -1.738 2.160 1.828 1.00 0.00 28 PHE A C 18
ATOM 33257 O O . PHE A 1 31 ? -1.244 1.780 2.893 1.00 0.00 28 PHE A O 18
ATOM 33274 N N . VAL A 1 32 ? -2.450 1.379 1.035 1.00 0.00 29 VAL A N 18
ATOM 33275 C CA . VAL A 1 32 ? -2.812 0.030 1.418 1.00 0.00 29 VAL A CA 18
ATOM 33276 C C . VAL A 1 32 ? -1.807 -0.980 0.892 1.00 0.00 29 VAL A C 18
ATOM 33277 O O . VAL A 1 32 ? -1.673 -1.174 -0.320 1.00 0.00 29 VAL A O 18
ATOM 33290 N N . ASP A 1 33 ? -1.100 -1.605 1.815 1.00 0.00 30 ASP A N 18
ATOM 33291 C CA . ASP A 1 33 ? -0.185 -2.680 1.486 1.00 0.00 30 ASP A CA 18
ATOM 33292 C C . ASP A 1 33 ? -0.968 -3.968 1.289 1.00 0.00 30 ASP A C 18
ATOM 33293 O O . ASP A 1 33 ? -1.409 -4.600 2.255 1.00 0.00 30 ASP A O 18
ATOM 33302 N N . CYS A 1 34 ? -1.189 -4.317 0.035 1.00 0.00 31 CYS A N 18
ATOM 33303 C CA . CYS A 1 34 ? -1.928 -5.515 -0.304 1.00 0.00 31 CYS A CA 18
ATOM 33304 C C . CYS A 1 34 ? -0.960 -6.599 -0.743 1.00 0.00 31 CYS A C 18
ATOM 33305 O O . CYS A 1 34 ? -0.309 -6.485 -1.779 1.00 0.00 31 CYS A O 18
ATOM 33313 N N . PHE A 1 35 ? -0.862 -7.648 0.044 1.00 0.00 32 PHE A N 18
ATOM 33314 C CA . PHE A 1 35 ? 0.066 -8.720 -0.252 1.00 0.00 32 PHE A CA 18
ATOM 33315 C C . PHE A 1 35 ? -0.570 -10.061 0.052 1.00 0.00 32 PHE A C 18
ATOM 33316 O O . PHE A 1 35 ? -1.450 -10.163 0.913 1.00 0.00 32 PHE A O 18
ATOM 33333 N N . THR A 1 36 ? -0.123 -11.088 -0.642 1.00 0.00 33 THR A N 18
ATOM 33334 C CA . THR A 1 36 ? -0.603 -12.425 -0.378 1.00 0.00 33 THR A CA 18
ATOM 33335 C C . THR A 1 36 ? 0.408 -13.152 0.503 1.00 0.00 33 THR A C 18
ATOM 33336 O O . THR A 1 36 ? 1.591 -12.806 0.515 1.00 0.00 33 THR A O 18
ATOM 33347 N N . THR A 1 37 ? -0.059 -14.144 1.242 1.00 0.00 34 THR A N 18
ATOM 33348 C CA . THR A 1 37 ? 0.772 -14.845 2.211 1.00 0.00 34 THR A CA 18
ATOM 33349 C C . THR A 1 37 ? 1.818 -15.734 1.522 1.00 0.00 34 THR A C 18
ATOM 33350 O O . THR A 1 37 ? 2.677 -16.327 2.175 1.00 0.00 34 THR A O 18
ATOM 33361 N N . TRP A 1 38 ? 1.745 -15.806 0.199 1.00 0.00 35 TRP A N 18
ATOM 33362 C CA . TRP A 1 38 ? 2.724 -16.546 -0.585 1.00 0.00 35 TRP A CA 18
ATOM 33363 C C . TRP A 1 38 ? 4.027 -15.765 -0.657 1.00 0.00 35 TRP A C 18
ATOM 33364 O O . TRP A 1 38 ? 4.024 -14.568 -0.955 1.00 0.00 35 TRP A O 18
ATOM 33385 N N . CYS A 1 39 ? 5.133 -16.435 -0.382 1.00 0.00 36 CYS A N 18
ATOM 33386 C CA . CYS A 1 39 ? 6.434 -15.797 -0.431 1.00 0.00 36 CYS A CA 18
ATOM 33387 C C . CYS A 1 39 ? 6.919 -15.737 -1.875 1.00 0.00 36 CYS A C 18
ATOM 33388 O O . CYS A 1 39 ? 7.145 -16.769 -2.511 1.00 0.00 36 CYS A O 18
ATOM 33396 N N . GLY A 1 40 ? 7.041 -14.529 -2.402 1.00 0.00 37 GLY A N 18
ATOM 33397 C CA . GLY A 1 40 ? 7.481 -14.356 -3.773 1.00 0.00 37 GLY A CA 18
ATOM 33398 C C . GLY A 1 40 ? 8.175 -13.029 -3.984 1.00 0.00 37 GLY A C 18
ATOM 33399 O O . GLY A 1 40 ? 9.033 -12.653 -3.190 1.00 0.00 37 GLY A O 18
ATOM 33403 N N . PRO A 1 41 ? 7.800 -12.279 -5.037 1.00 0.00 38 PRO A N 18
ATOM 33404 C CA . PRO A 1 41 ? 8.407 -10.979 -5.361 1.00 0.00 38 PRO A CA 18
ATOM 33405 C C . PRO A 1 41 ? 8.360 -9.994 -4.195 1.00 0.00 38 PRO A C 18
ATOM 33406 O O . PRO A 1 41 ? 9.174 -9.074 -4.111 1.00 0.00 38 PRO A O 18
ATOM 33417 N N . CYS A 1 42 ? 7.403 -10.201 -3.298 1.00 0.00 39 CYS A N 18
ATOM 33418 C CA . CYS A 1 42 ? 7.242 -9.359 -2.122 1.00 0.00 39 CYS A CA 18
ATOM 33419 C C . CYS A 1 42 ? 8.489 -9.384 -1.237 1.00 0.00 39 CYS A C 18
ATOM 33420 O O . CYS A 1 42 ? 8.808 -8.393 -0.586 1.00 0.00 39 CYS A O 18
ATOM 33428 N N . LYS A 1 43 ? 9.206 -10.508 -1.244 1.00 0.00 40 LYS A N 18
ATOM 33429 C CA . LYS A 1 43 ? 10.400 -10.660 -0.418 1.00 0.00 40 LYS A CA 18
ATOM 33430 C C . LYS A 1 43 ? 11.467 -9.652 -0.831 1.00 0.00 40 LYS A C 18
ATOM 33431 O O . LYS A 1 43 ? 12.280 -9.221 -0.011 1.00 0.00 40 LYS A O 18
ATOM 33450 N N . ARG A 1 44 ? 11.445 -9.278 -2.104 1.00 0.00 41 ARG A N 18
ATOM 33451 C CA . ARG A 1 44 ? 12.367 -8.288 -2.635 1.00 0.00 41 ARG A CA 18
ATOM 33452 C C . ARG A 1 44 ? 11.968 -6.899 -2.157 1.00 0.00 41 ARG A C 18
ATOM 33453 O O . ARG A 1 44 ? 12.813 -6.102 -1.749 1.00 0.00 41 ARG A O 18
ATOM 33474 N N . LEU A 1 45 ? 10.668 -6.627 -2.198 1.00 0.00 42 LEU A N 18
ATOM 33475 C CA . LEU A 1 45 ? 10.136 -5.352 -1.735 1.00 0.00 42 LEU A CA 18
ATOM 33476 C C . LEU A 1 45 ? 10.413 -5.168 -0.247 1.00 0.00 42 LEU A C 18
ATOM 33477 O O . LEU A 1 45 ? 10.917 -4.128 0.176 1.00 0.00 42 LEU A O 18
ATOM 33493 N N . SER A 1 46 ? 10.104 -6.195 0.536 1.00 0.00 43 SER A N 18
ATOM 33494 C CA . SER A 1 46 ? 10.310 -6.163 1.978 1.00 0.00 43 SER A CA 18
ATOM 33495 C C . SER A 1 46 ? 11.776 -5.889 2.323 1.00 0.00 43 SER A C 18
ATOM 33496 O O . SER A 1 46 ? 12.085 -5.315 3.367 1.00 0.00 43 SER A O 18
ATOM 33504 N N . LYS A 1 47 ? 12.671 -6.307 1.441 1.00 0.00 44 LYS A N 18
ATOM 33505 C CA . LYS A 1 47 ? 14.102 -6.165 1.668 1.00 0.00 44 LYS A CA 18
ATOM 33506 C C . LYS A 1 47 ? 14.568 -4.718 1.466 1.00 0.00 44 LYS A C 18
ATOM 33507 O O . LYS A 1 47 ? 15.535 -4.278 2.090 1.00 0.00 44 LYS A O 18
ATOM 33526 N N . VAL A 1 48 ? 13.880 -3.975 0.602 1.00 0.00 45 VAL A N 18
ATOM 33527 C CA . VAL A 1 48 ? 14.301 -2.623 0.272 1.00 0.00 45 VAL A CA 18
ATOM 33528 C C . VAL A 1 48 ? 13.501 -1.552 1.025 1.00 0.00 45 VAL A C 18
ATOM 33529 O O . VAL A 1 48 ? 14.083 -0.651 1.634 1.00 0.00 45 VAL A O 18
ATOM 33542 N N . VAL A 1 49 ? 12.176 -1.659 1.005 1.00 0.00 46 VAL A N 18
ATOM 33543 C CA . VAL A 1 49 ? 11.317 -0.604 1.540 1.00 0.00 46 VAL A CA 18
ATOM 33544 C C . VAL A 1 49 ? 11.329 -0.583 3.070 1.00 0.00 46 VAL A C 18
ATOM 33545 O O . VAL A 1 49 ? 11.121 0.459 3.690 1.00 0.00 46 VAL A O 18
ATOM 33558 N N . PHE A 1 50 ? 11.595 -1.730 3.675 1.00 0.00 47 PHE A N 18
ATOM 33559 C CA . PHE A 1 50 ? 11.625 -1.824 5.131 1.00 0.00 47 PHE A CA 18
ATOM 33560 C C . PHE A 1 50 ? 13.028 -1.579 5.679 1.00 0.00 47 PHE A C 18
ATOM 33561 O O . PHE A 1 50 ? 13.307 -1.879 6.839 1.00 0.00 47 PHE A O 18
ATOM 33578 N N . LYS A 1 51 ? 13.905 -1.020 4.856 1.00 0.00 48 LYS A N 18
ATOM 33579 C CA . LYS A 1 51 ? 15.265 -0.736 5.296 1.00 0.00 48 LYS A CA 18
ATOM 33580 C C . LYS A 1 51 ? 15.630 0.729 5.084 1.00 0.00 48 LYS A C 18
ATOM 33581 O O . LYS A 1 51 ? 16.251 1.349 5.948 1.00 0.00 48 LYS A O 18
ATOM 33600 N N . ASP A 1 52 ? 15.244 1.286 3.947 1.00 0.00 49 ASP A N 18
ATOM 33601 C CA . ASP A 1 52 ? 15.595 2.666 3.630 1.00 0.00 49 ASP A CA 18
ATOM 33602 C C . ASP A 1 52 ? 14.767 3.644 4.455 1.00 0.00 49 ASP A C 18
ATOM 33603 O O . ASP A 1 52 ? 13.541 3.687 4.346 1.00 0.00 49 ASP A O 18
ATOM 33612 N N . SER A 1 53 ? 15.454 4.430 5.274 1.00 0.00 50 SER A N 18
ATOM 33613 C CA . SER A 1 53 ? 14.803 5.355 6.190 1.00 0.00 50 SER A CA 18
ATOM 33614 C C . SER A 1 53 ? 14.135 6.514 5.451 1.00 0.00 50 SER A C 18
ATOM 33615 O O . SER A 1 53 ? 13.172 7.101 5.949 1.00 0.00 50 SER A O 18
ATOM 33623 N N . LEU A 1 54 ? 14.644 6.842 4.267 1.00 0.00 51 LEU A N 18
ATOM 33624 C CA . LEU A 1 54 ? 14.075 7.925 3.475 1.00 0.00 51 LEU A CA 18
ATOM 33625 C C . LEU A 1 54 ? 12.711 7.514 2.950 1.00 0.00 51 LEU A C 18
ATOM 33626 O O . LEU A 1 54 ? 11.732 8.249 3.087 1.00 0.00 51 LEU A O 18
ATOM 33642 N N . VAL A 1 55 ? 12.652 6.325 2.361 1.00 0.00 52 VAL A N 18
ATOM 33643 C CA . VAL A 1 55 ? 11.395 5.775 1.878 1.00 0.00 52 VAL A CA 18
ATOM 33644 C C . VAL A 1 55 ? 10.426 5.578 3.041 1.00 0.00 52 VAL A C 18
ATOM 33645 O O . VAL A 1 55 ? 9.225 5.846 2.922 1.00 0.00 52 VAL A O 18
ATOM 33658 N N . ALA A 1 56 ? 10.969 5.123 4.168 1.00 0.00 53 ALA A N 18
ATOM 33659 C CA . ALA A 1 56 ? 10.186 4.910 5.376 1.00 0.00 53 ALA A CA 18
ATOM 33660 C C . ALA A 1 56 ? 9.473 6.190 5.803 1.00 0.00 53 ALA A C 18
ATOM 33661 O O . ALA A 1 56 ? 8.286 6.173 6.121 1.00 0.00 53 ALA A O 18
ATOM 33668 N N . ASP A 1 57 ? 10.198 7.298 5.793 1.00 0.00 54 ASP A N 18
ATOM 33669 C CA . ASP A 1 57 ? 9.629 8.580 6.192 1.00 0.00 54 ASP A CA 18
ATOM 33670 C C . ASP A 1 57 ? 8.665 9.098 5.131 1.00 0.00 54 ASP A C 18
ATOM 33671 O O . ASP A 1 57 ? 7.591 9.609 5.447 1.00 0.00 54 ASP A O 18
ATOM 33680 N N . TYR A 1 58 ? 9.055 8.938 3.871 1.00 0.00 55 TYR A N 18
ATOM 33681 C CA . TYR A 1 58 ? 8.282 9.445 2.742 1.00 0.00 55 TYR A CA 18
ATOM 33682 C C . TYR A 1 58 ? 6.855 8.897 2.754 1.00 0.00 55 TYR A C 18
ATOM 33683 O O . TYR A 1 58 ? 5.885 9.659 2.701 1.00 0.00 55 TYR A O 18
ATOM 33701 N N . PHE A 1 59 ? 6.721 7.580 2.842 1.00 0.00 56 PHE A N 18
ATOM 33702 C CA . PHE A 1 59 ? 5.405 6.956 2.825 1.00 0.00 56 PHE A CA 18
ATOM 33703 C C . PHE A 1 59 ? 4.674 7.137 4.151 1.00 0.00 56 PHE A C 18
ATOM 33704 O O . PHE A 1 59 ? 3.449 7.199 4.177 1.00 0.00 56 PHE A O 18
ATOM 33721 N N . ASN A 1 60 ? 5.421 7.213 5.245 1.00 0.00 57 ASN A N 18
ATOM 33722 C CA . ASN A 1 60 ? 4.816 7.329 6.568 1.00 0.00 57 ASN A CA 18
ATOM 33723 C C . ASN A 1 60 ? 4.208 8.713 6.789 1.00 0.00 57 ASN A C 18
ATOM 33724 O O . ASN A 1 60 ? 3.126 8.839 7.360 1.00 0.00 57 ASN A O 18
ATOM 33735 N N . ARG A 1 61 ? 4.906 9.747 6.335 1.00 0.00 58 ARG A N 18
ATOM 33736 C CA . ARG A 1 61 ? 4.473 11.115 6.592 1.00 0.00 58 ARG A CA 18
ATOM 33737 C C . ARG A 1 61 ? 3.387 11.553 5.615 1.00 0.00 58 ARG A C 18
ATOM 33738 O O . ARG A 1 61 ? 2.457 12.267 5.992 1.00 0.00 58 ARG A O 18
ATOM 33759 N N . HIS A 1 62 ? 3.501 11.125 4.365 1.00 0.00 59 HIS A N 18
ATOM 33760 C CA . HIS A 1 62 ? 2.575 11.571 3.325 1.00 0.00 59 HIS A CA 18
ATOM 33761 C C . HIS A 1 62 ? 1.261 10.791 3.352 1.00 0.00 59 HIS A C 18
ATOM 33762 O O . HIS A 1 62 ? 0.194 11.357 3.109 1.00 0.00 59 HIS A O 18
ATOM 33777 N N . PHE A 1 63 ? 1.330 9.501 3.652 1.00 0.00 60 PHE A N 18
ATOM 33778 C CA . PHE A 1 63 ? 0.145 8.655 3.610 1.00 0.00 60 PHE A CA 18
ATOM 33779 C C . PHE A 1 63 ? -0.009 7.864 4.900 1.00 0.00 60 PHE A C 18
ATOM 33780 O O . PHE A 1 63 ? 0.932 7.743 5.685 1.00 0.00 60 PHE A O 18
ATOM 33797 N N . VAL A 1 64 ? -1.202 7.335 5.119 1.00 0.00 61 VAL A N 18
ATOM 33798 C CA . VAL A 1 64 ? -1.449 6.465 6.257 1.00 0.00 61 VAL A CA 18
ATOM 33799 C C . VAL A 1 64 ? -1.073 5.036 5.887 1.00 0.00 61 VAL A C 18
ATOM 33800 O O . VAL A 1 64 ? -1.590 4.487 4.915 1.00 0.00 61 VAL A O 18
ATOM 33813 N N . ASN A 1 65 ? -0.157 4.448 6.644 1.00 0.00 62 ASN A N 18
ATOM 33814 C CA . ASN A 1 65 ? 0.341 3.117 6.333 1.00 0.00 62 ASN A CA 18
ATOM 33815 C C . ASN A 1 65 ? -0.624 2.055 6.834 1.00 0.00 62 ASN A C 18
ATOM 33816 O O . ASN A 1 65 ? -0.652 1.727 8.021 1.00 0.00 62 ASN A O 18
ATOM 33827 N N . LEU A 1 66 ? -1.420 1.530 5.919 1.00 0.00 63 LEU A N 18
ATOM 33828 C CA . LEU A 1 66 ? -2.425 0.534 6.248 1.00 0.00 63 LEU A CA 18
ATOM 33829 C C . LEU A 1 66 ? -2.150 -0.758 5.495 1.00 0.00 63 LEU A C 18
ATOM 33830 O O . LEU A 1 66 ? -2.016 -0.753 4.276 1.00 0.00 63 LEU A O 18
ATOM 33846 N N . LYS A 1 67 ? -2.053 -1.860 6.216 1.00 0.00 64 LYS A N 18
ATOM 33847 C CA . LYS A 1 67 ? -1.868 -3.152 5.580 1.00 0.00 64 LYS A CA 18
ATOM 33848 C C . LYS A 1 67 ? -3.177 -3.924 5.593 1.00 0.00 64 LYS A C 18
ATOM 33849 O O . LYS A 1 67 ? -3.932 -3.862 6.565 1.00 0.00 64 LYS A O 18
ATOM 33868 N N . MET A 1 68 ? -3.450 -4.641 4.520 1.00 0.00 65 MET A N 18
ATOM 33869 C CA . MET A 1 68 ? -4.661 -5.440 4.429 1.00 0.00 65 MET A CA 18
ATOM 33870 C C . MET A 1 68 ? -4.356 -6.795 3.826 1.00 0.00 65 MET A C 18
ATOM 33871 O O . MET A 1 68 ? -3.713 -6.888 2.781 1.00 0.00 65 MET A O 18
ATOM 33885 N N . ASP A 1 69 ? -4.804 -7.847 4.495 1.00 0.00 66 ASP A N 18
ATOM 33886 C CA . ASP A 1 69 ? -4.637 -9.190 3.970 1.00 0.00 66 ASP A CA 18
ATOM 33887 C C . ASP A 1 69 ? -5.592 -9.403 2.820 1.00 0.00 66 ASP A C 18
ATOM 33888 O O . ASP A 1 69 ? -6.608 -8.718 2.702 1.00 0.00 66 ASP A O 18
ATOM 33897 N N . MET A 1 70 ? -5.263 -10.347 1.980 1.00 0.00 67 MET A N 18
ATOM 33898 C CA . MET A 1 70 ? -6.058 -10.638 0.811 1.00 0.00 67 MET A CA 18
ATOM 33899 C C . MET A 1 70 ? -7.047 -11.761 1.088 1.00 0.00 67 MET A C 18
ATOM 33900 O O . MET A 1 70 ? -7.966 -11.997 0.307 1.00 0.00 67 MET A O 18
ATOM 33914 N N . GLU A 1 71 ? -6.863 -12.445 2.209 1.00 0.00 68 GLU A N 18
ATOM 33915 C CA . GLU A 1 71 ? -7.747 -13.537 2.584 1.00 0.00 68 GLU A CA 18
ATOM 33916 C C . GLU A 1 71 ? -8.504 -13.205 3.867 1.00 0.00 68 GLU A C 18
ATOM 33917 O O . GLU A 1 71 ? -9.705 -13.455 3.974 1.00 0.00 68 GLU A O 18
ATOM 33929 N N . LYS A 1 72 ? -7.797 -12.633 4.833 1.00 0.00 69 LYS A N 18
ATOM 33930 C CA . LYS A 1 72 ? -8.390 -12.320 6.123 1.00 0.00 69 LYS A CA 18
ATOM 33931 C C . LYS A 1 72 ? -9.133 -10.984 6.072 1.00 0.00 69 LYS A C 18
ATOM 33932 O O . LYS A 1 72 ? -8.586 -9.975 5.619 1.00 0.00 69 LYS A O 18
ATOM 33951 N N . GLY A 1 73 ? -10.380 -10.986 6.532 1.00 0.00 70 GLY A N 18
ATOM 33952 C CA . GLY A 1 73 ? -11.149 -9.757 6.602 1.00 0.00 70 GLY A CA 18
ATOM 33953 C C . GLY A 1 73 ? -11.891 -9.466 5.318 1.00 0.00 70 GLY A C 18
ATOM 33954 O O . GLY A 1 73 ? -12.287 -10.385 4.599 1.00 0.00 70 GLY A O 18
ATOM 33958 N N . GLU A 1 74 ? -12.076 -8.191 5.019 1.00 0.00 71 GLU A N 18
ATOM 33959 C CA . GLU A 1 74 ? -12.740 -7.785 3.790 1.00 0.00 71 GLU A CA 18
ATOM 33960 C C . GLU A 1 74 ? -11.747 -7.743 2.636 1.00 0.00 71 GLU A C 18
ATOM 33961 O O . GLU A 1 74 ? -12.099 -7.380 1.516 1.00 0.00 71 GLU A O 18
ATOM 33973 N N . GLY A 1 75 ? -10.507 -8.132 2.920 1.00 0.00 72 GLY A N 18
ATOM 33974 C CA . GLY A 1 75 ? -9.475 -8.160 1.904 1.00 0.00 72 GLY A CA 18
ATOM 33975 C C . GLY A 1 75 ? -9.843 -9.044 0.728 1.00 0.00 72 GLY A C 18
ATOM 33976 O O . GLY A 1 75 ? -9.443 -8.776 -0.408 1.00 0.00 72 GLY A O 18
ATOM 33980 N N . VAL A 1 76 ? -10.603 -10.099 1.008 1.00 0.00 73 VAL A N 18
ATOM 33981 C CA . VAL A 1 76 ? -11.079 -11.013 -0.025 1.00 0.00 73 VAL A CA 18
ATOM 33982 C C . VAL A 1 76 ? -11.951 -10.275 -1.048 1.00 0.00 73 VAL A C 18
ATOM 33983 O O . VAL A 1 76 ? -11.921 -10.581 -2.242 1.00 0.00 73 VAL A O 18
ATOM 33996 N N . GLU A 1 77 ? -12.691 -9.275 -0.578 1.00 0.00 74 GLU A N 18
ATOM 33997 C CA . GLU A 1 77 ? -13.573 -8.505 -1.442 1.00 0.00 74 GLU A CA 18
ATOM 33998 C C . GLU A 1 77 ? -12.753 -7.686 -2.432 1.00 0.00 74 GLU A C 18
ATOM 33999 O O . GLU A 1 77 ? -13.005 -7.722 -3.633 1.00 0.00 74 GLU A O 18
ATOM 34011 N N . LEU A 1 78 ? -11.762 -6.963 -1.921 1.00 0.00 75 LEU A N 18
ATOM 34012 C CA . LEU A 1 78 ? -10.900 -6.134 -2.761 1.00 0.00 75 LEU A CA 18
ATOM 34013 C C . LEU A 1 78 ? -10.064 -7.003 -3.697 1.00 0.00 75 LEU A C 18
ATOM 34014 O O . LEU A 1 78 ? -9.805 -6.628 -4.841 1.00 0.00 75 LEU A O 18
ATOM 34030 N N . ARG A 1 79 ? -9.661 -8.166 -3.200 1.00 0.00 76 ARG A N 18
ATOM 34031 C CA . ARG A 1 79 ? -8.889 -9.130 -3.980 1.00 0.00 76 ARG A CA 18
ATOM 34032 C C . ARG A 1 79 ? -9.624 -9.482 -5.269 1.00 0.00 76 ARG A C 18
ATOM 34033 O O . ARG A 1 79 ? -9.046 -9.477 -6.359 1.00 0.00 76 ARG A O 18
ATOM 34054 N N . LYS A 1 80 ? -10.902 -9.776 -5.123 1.00 0.00 77 LYS A N 18
ATOM 34055 C CA . LYS A 1 80 ? -11.750 -10.121 -6.247 1.00 0.00 77 LYS A CA 18
ATOM 34056 C C . LYS A 1 80 ? -12.137 -8.879 -7.045 1.00 0.00 77 LYS A C 18
ATOM 34057 O O . LYS A 1 80 ? -12.237 -8.919 -8.273 1.00 0.00 77 LYS A O 18
ATOM 34076 N N . LYS A 1 81 ? -12.324 -7.772 -6.339 1.00 0.00 78 LYS A N 18
ATOM 34077 C CA . LYS A 1 81 ? -12.823 -6.543 -6.945 1.00 0.00 78 LYS A CA 18
ATOM 34078 C C . LYS A 1 81 ? -11.822 -5.959 -7.937 1.00 0.00 78 LYS A C 18
ATOM 34079 O O . LYS A 1 81 ? -12.200 -5.492 -9.013 1.00 0.00 78 LYS A O 18
ATOM 34098 N N . TYR A 1 82 ? -10.549 -5.988 -7.577 1.00 0.00 79 TYR A N 18
ATOM 34099 C CA . TYR A 1 82 ? -9.509 -5.411 -8.420 1.00 0.00 79 TYR A CA 18
ATOM 34100 C C . TYR A 1 82 ? -9.008 -6.426 -9.445 1.00 0.00 79 TYR A C 18
ATOM 34101 O O . TYR A 1 82 ? -8.259 -6.079 -10.360 1.00 0.00 79 TYR A O 18
ATOM 34119 N N . GLY A 1 83 ? -9.435 -7.676 -9.294 1.00 0.00 80 GLY A N 18
ATOM 34120 C CA . GLY A 1 83 ? -9.014 -8.726 -10.204 1.00 0.00 80 GLY A CA 18
ATOM 34121 C C . GLY A 1 83 ? -7.518 -8.953 -10.152 1.00 0.00 80 GLY A C 18
ATOM 34122 O O . GLY A 1 83 ? -6.811 -8.723 -11.136 1.00 0.00 80 GLY A O 18
ATOM 34126 N N . VAL A 1 84 ? -7.041 -9.397 -9.003 1.00 0.00 81 VAL A N 18
ATOM 34127 C CA . VAL A 1 84 ? -5.617 -9.565 -8.774 1.00 0.00 81 VAL A CA 18
ATOM 34128 C C . VAL A 1 84 ? -5.052 -10.765 -9.531 1.00 0.00 81 VAL A C 18
ATOM 34129 O O . VAL A 1 84 ? -5.683 -11.820 -9.618 1.00 0.00 81 VAL A O 18
ATOM 34142 N N . HIS A 1 85 ? -3.871 -10.584 -10.102 1.00 0.00 82 HIS A N 18
ATOM 34143 C CA . HIS A 1 85 ? -3.123 -11.686 -10.696 1.00 0.00 82 HIS A CA 18
ATOM 34144 C C . HIS A 1 85 ? -1.672 -11.622 -10.242 1.00 0.00 82 HIS A C 18
ATOM 34145 O O . HIS A 1 85 ? -0.785 -12.229 -10.841 1.00 0.00 82 HIS A O 18
ATOM 34160 N N . ALA A 1 86 ? -1.448 -10.891 -9.162 1.00 0.00 83 ALA A N 18
ATOM 34161 C CA . ALA A 1 86 ? -0.122 -10.749 -8.584 1.00 0.00 83 ALA A CA 18
ATOM 34162 C C . ALA A 1 86 ? -0.191 -10.966 -7.079 1.00 0.00 83 ALA A C 18
ATOM 34163 O O . ALA A 1 86 ? -1.282 -11.005 -6.505 1.00 0.00 83 ALA A O 18
ATOM 34170 N N . TYR A 1 87 ? 0.962 -11.117 -6.446 1.00 0.00 84 TYR A N 18
ATOM 34171 C CA . TYR A 1 87 ? 1.015 -11.294 -4.998 1.00 0.00 84 TYR A CA 18
ATOM 34172 C C . TYR A 1 87 ? 1.186 -9.952 -4.279 1.00 0.00 84 TYR A C 18
ATOM 34173 O O . TYR A 1 87 ? 0.435 -9.658 -3.347 1.00 0.00 84 TYR A O 18
ATOM 34191 N N . PRO A 1 88 ? 2.182 -9.122 -4.666 1.00 0.00 85 PRO A N 18
ATOM 34192 C CA . PRO A 1 88 ? 2.335 -7.788 -4.115 1.00 0.00 85 PRO A CA 18
ATOM 34193 C C . PRO A 1 88 ? 1.530 -6.756 -4.909 1.00 0.00 85 PRO A C 18
ATOM 34194 O O . PRO A 1 88 ? 1.667 -6.650 -6.128 1.00 0.00 85 PRO A O 18
ATOM 34205 N N . THR A 1 89 ? 0.685 -6.011 -4.223 1.00 0.00 86 THR A N 18
ATOM 34206 C CA . THR A 1 89 ? -0.154 -5.015 -4.862 1.00 0.00 86 THR A CA 18
ATOM 34207 C C . THR A 1 89 ? -0.231 -3.750 -4.008 1.00 0.00 86 THR A C 18
ATOM 34208 O O . THR A 1 89 ? -0.534 -3.812 -2.819 1.00 0.00 86 THR A O 18
ATOM 34219 N N . LEU A 1 90 ? 0.051 -2.607 -4.608 1.00 0.00 87 LEU A N 18
ATOM 34220 C CA . LEU A 1 90 ? -0.042 -1.342 -3.895 1.00 0.00 87 LEU A CA 18
ATOM 34221 C C . LEU A 1 90 ? -1.379 -0.681 -4.192 1.00 0.00 87 LEU A C 18
ATOM 34222 O O . LEU A 1 90 ? -1.684 -0.355 -5.343 1.00 0.00 87 LEU A O 18
ATOM 34238 N N . LEU A 1 91 ? -2.186 -0.513 -3.159 1.00 0.00 88 LEU A N 18
ATOM 34239 C CA . LEU A 1 91 ? -3.510 0.065 -3.313 1.00 0.00 88 LEU A CA 18
ATOM 34240 C C . LEU A 1 91 ? -3.545 1.486 -2.771 1.00 0.00 88 LEU A C 18
ATOM 34241 O O . LEU A 1 91 ? -3.055 1.757 -1.676 1.00 0.00 88 LEU A O 18
ATOM 34257 N N . PHE A 1 92 ? -4.125 2.388 -3.544 1.00 0.00 89 PHE A N 18
ATOM 34258 C CA . PHE A 1 92 ? -4.232 3.777 -3.141 1.00 0.00 89 PHE A CA 18
ATOM 34259 C C . PHE A 1 92 ? -5.698 4.156 -2.977 1.00 0.00 89 PHE A C 18
ATOM 34260 O O . PHE A 1 92 ? -6.427 4.292 -3.964 1.00 0.00 89 PHE A O 18
ATOM 34277 N N . ILE A 1 93 ? -6.133 4.296 -1.734 1.00 0.00 90 ILE A N 18
ATOM 34278 C CA . ILE A 1 93 ? -7.511 4.669 -1.446 1.00 0.00 90 ILE A CA 18
ATOM 34279 C C . ILE A 1 93 ? -7.548 6.060 -0.834 1.00 0.00 90 ILE A C 18
ATOM 34280 O O . ILE A 1 93 ? -6.925 6.308 0.193 1.00 0.00 90 ILE A O 18
ATOM 34296 N N . ASN A 1 94 ? -8.265 6.969 -1.468 1.00 0.00 91 ASN A N 18
ATOM 34297 C CA . ASN A 1 94 ? -8.307 8.344 -0.997 1.00 0.00 91 ASN A CA 18
ATOM 34298 C C . ASN A 1 94 ? -9.354 8.501 0.101 1.00 0.00 91 ASN A C 18
ATOM 34299 O O . ASN A 1 94 ? -10.068 7.550 0.427 1.00 0.00 91 ASN A O 18
ATOM 34310 N N . SER A 1 95 ? -9.453 9.703 0.663 1.00 0.00 92 SER A N 18
ATOM 34311 C CA . SER A 1 95 ? -10.362 9.962 1.778 1.00 0.00 92 SER A CA 18
ATOM 34312 C C . SER A 1 95 ? -11.821 9.752 1.365 1.00 0.00 92 SER A C 18
ATOM 34313 O O . SER A 1 95 ? -12.682 9.501 2.209 1.00 0.00 92 SER A O 18
ATOM 34321 N N . SER A 1 96 ? -12.082 9.836 0.066 1.00 0.00 93 SER A N 18
ATOM 34322 C CA . SER A 1 96 ? -13.429 9.680 -0.462 1.00 0.00 93 SER A CA 18
ATOM 34323 C C . SER A 1 96 ? -13.809 8.201 -0.582 1.00 0.00 93 SER A C 18
ATOM 34324 O O . SER A 1 96 ? -14.914 7.868 -1.018 1.00 0.00 93 SER A O 18
ATOM 34332 N N . GLY A 1 97 ? -12.886 7.320 -0.205 1.00 0.00 94 GLY A N 18
ATOM 34333 C CA . GLY A 1 97 ? -13.145 5.895 -0.269 1.00 0.00 94 GLY A CA 18
ATOM 34334 C C . GLY A 1 97 ? -13.142 5.382 -1.690 1.00 0.00 94 GLY A C 18
ATOM 34335 O O . GLY A 1 97 ? -13.896 4.473 -2.039 1.00 0.00 94 GLY A O 18
ATOM 34339 N N . GLU A 1 98 ? -12.294 5.969 -2.518 1.00 0.00 95 GLU A N 18
ATOM 34340 C CA . GLU A 1 98 ? -12.229 5.603 -3.919 1.00 0.00 95 GLU A CA 18
ATOM 34341 C C . GLU A 1 98 ? -10.812 5.191 -4.305 1.00 0.00 95 GLU A C 18
ATOM 34342 O O . GLU A 1 98 ? -9.832 5.655 -3.714 1.00 0.00 95 GLU A O 18
ATOM 34354 N N . VAL A 1 99 ? -10.720 4.310 -5.290 1.00 0.00 96 VAL A N 18
ATOM 34355 C CA . VAL A 1 99 ? -9.441 3.869 -5.819 1.00 0.00 96 VAL A CA 18
ATOM 34356 C C . VAL A 1 99 ? -8.890 4.926 -6.767 1.00 0.00 96 VAL A C 18
ATOM 34357 O O . VAL A 1 99 ? -9.243 4.965 -7.949 1.00 0.00 96 VAL A O 18
ATOM 34370 N N . VAL A 1 100 ? -8.062 5.813 -6.229 1.00 0.00 97 VAL A N 18
ATOM 34371 C CA . VAL A 1 100 ? -7.494 6.900 -7.012 1.00 0.00 97 VAL A CA 18
ATOM 34372 C C . VAL A 1 100 ? -6.443 6.365 -7.984 1.00 0.00 97 VAL A C 18
ATOM 34373 O O . VAL A 1 100 ? -6.304 6.855 -9.105 1.00 0.00 97 VAL A O 18
ATOM 34386 N N . TYR A 1 101 ? -5.730 5.333 -7.557 1.00 0.00 98 TYR A N 18
ATOM 34387 C CA . TYR A 1 101 ? -4.732 4.700 -8.394 1.00 0.00 98 TYR A CA 18
ATOM 34388 C C . TYR A 1 101 ? -4.545 3.253 -7.960 1.00 0.00 98 TYR A C 18
ATOM 34389 O O . TYR A 1 101 ? -4.698 2.926 -6.780 1.00 0.00 98 TYR A O 18
ATOM 34407 N N . ARG A 1 102 ? -4.247 2.389 -8.913 1.00 0.00 99 ARG A N 18
ATOM 34408 C CA . ARG A 1 102 ? -3.988 0.989 -8.618 1.00 0.00 99 ARG A CA 18
ATOM 34409 C C . ARG A 1 102 ? -2.640 0.580 -9.205 1.00 0.00 99 ARG A C 18
ATOM 34410 O O . ARG A 1 102 ? -2.360 0.824 -10.380 1.00 0.00 99 ARG A O 18
ATOM 34431 N N . LEU A 1 103 ? -1.804 -0.016 -8.379 1.00 0.00 100 LEU A N 18
ATOM 34432 C CA . LEU A 1 103 ? -0.480 -0.435 -8.807 1.00 0.00 100 LEU A CA 18
ATOM 34433 C C . LEU A 1 103 ? -0.319 -1.941 -8.639 1.00 0.00 100 LEU A C 18
ATOM 34434 O O . LEU A 1 103 ? -0.312 -2.459 -7.521 1.00 0.00 100 LEU A O 18
ATOM 34450 N N . VAL A 1 104 ? -0.230 -2.642 -9.757 1.00 0.00 101 VAL A N 18
ATOM 34451 C CA . VAL A 1 104 ? -0.081 -4.090 -9.744 1.00 0.00 101 VAL A CA 18
ATOM 34452 C C . VAL A 1 104 ? 1.392 -4.469 -9.813 1.00 0.00 101 VAL A C 18
ATOM 34453 O O . VAL A 1 104 ? 2.089 -4.124 -10.771 1.00 0.00 101 VAL A O 18
ATOM 34466 N N . GLY A 1 105 ? 1.860 -5.175 -8.796 1.00 0.00 102 GLY A N 18
ATOM 34467 C CA . GLY A 1 105 ? 3.256 -5.541 -8.736 1.00 0.00 102 GLY A CA 18
ATOM 34468 C C . GLY A 1 105 ? 4.046 -4.562 -7.898 1.00 0.00 102 GLY A C 18
ATOM 34469 O O . GLY A 1 105 ? 3.611 -3.431 -7.684 1.00 0.00 102 GLY A O 18
ATOM 34473 N N . ALA A 1 106 ? 5.201 -4.986 -7.426 1.00 0.00 103 ALA A N 18
ATOM 34474 C CA . ALA A 1 106 ? 6.027 -4.138 -6.588 1.00 0.00 103 ALA A CA 18
ATOM 34475 C C . ALA A 1 106 ? 7.457 -4.131 -7.081 1.00 0.00 103 ALA A C 18
ATOM 34476 O O . ALA A 1 106 ? 8.004 -5.170 -7.470 1.00 0.00 103 ALA A O 18
ATOM 34483 N N . GLU A 1 107 ? 8.054 -2.957 -7.060 1.00 0.00 104 GLU A N 18
ATOM 34484 C CA . GLU A 1 107 ? 9.379 -2.754 -7.607 1.00 0.00 104 GLU A CA 18
ATOM 34485 C C . GLU A 1 107 ? 10.357 -2.442 -6.482 1.00 0.00 104 GLU A C 18
ATOM 34486 O O . GLU A 1 107 ? 9.989 -2.489 -5.307 1.00 0.00 104 GLU A O 18
ATOM 34498 N N . ASP A 1 108 ? 11.598 -2.134 -6.838 1.00 0.00 105 ASP A N 18
ATOM 34499 C CA . ASP A 1 108 ? 12.588 -1.688 -5.860 1.00 0.00 105 ASP A CA 18
ATOM 34500 C C . ASP A 1 108 ? 12.092 -0.414 -5.183 1.00 0.00 105 ASP A C 18
ATOM 34501 O O . ASP A 1 108 ? 11.298 0.317 -5.766 1.00 0.00 105 ASP A O 18
ATOM 34510 N N . ALA A 1 109 ? 12.563 -0.142 -3.969 1.00 0.00 106 ALA A N 18
ATOM 34511 C CA . ALA A 1 109 ? 12.133 1.045 -3.223 1.00 0.00 106 ALA A CA 18
ATOM 34512 C C . ALA A 1 109 ? 12.187 2.334 -4.069 1.00 0.00 106 ALA A C 18
ATOM 34513 O O . ALA A 1 109 ? 11.177 3.031 -4.171 1.00 0.00 106 ALA A O 18
ATOM 34520 N N . PRO A 1 110 ? 13.339 2.684 -4.699 1.00 0.00 107 PRO A N 18
ATOM 34521 C CA . PRO A 1 110 ? 13.420 3.875 -5.564 1.00 0.00 107 PRO A CA 18
ATOM 34522 C C . PRO A 1 110 ? 12.522 3.757 -6.796 1.00 0.00 107 PRO A C 18
ATOM 34523 O O . PRO A 1 110 ? 11.901 4.731 -7.227 1.00 0.00 107 PRO A O 18
ATOM 34534 N N . GLU A 1 111 ? 12.457 2.548 -7.346 1.00 0.00 108 GLU A N 18
ATOM 34535 C CA . GLU A 1 111 ? 11.659 2.264 -8.536 1.00 0.00 108 GLU A CA 18
ATOM 34536 C C . GLU A 1 111 ? 10.167 2.431 -8.236 1.00 0.00 108 GLU A C 18
ATOM 34537 O O . GLU A 1 111 ? 9.386 2.853 -9.091 1.00 0.00 108 GLU A O 18
ATOM 34549 N N . LEU A 1 112 ? 9.788 2.103 -7.010 1.00 0.00 109 LEU A N 18
ATOM 34550 C CA . LEU A 1 112 ? 8.416 2.249 -6.554 1.00 0.00 109 LEU A CA 18
ATOM 34551 C C . LEU A 1 112 ? 8.059 3.722 -6.433 1.00 0.00 109 LEU A C 18
ATOM 34552 O O . LEU A 1 112 ? 6.985 4.152 -6.852 1.00 0.00 109 LEU A O 18
ATOM 34568 N N . LEU A 1 113 ? 8.981 4.484 -5.860 1.00 0.00 110 LEU A N 18
ATOM 34569 C CA . LEU A 1 113 ? 8.791 5.919 -5.652 1.00 0.00 110 LEU A CA 18
ATOM 34570 C C . LEU A 1 113 ? 8.449 6.635 -6.958 1.00 0.00 110 LEU A C 18
ATOM 34571 O O . LEU A 1 113 ? 7.505 7.426 -7.005 1.00 0.00 110 LEU A O 18
ATOM 34587 N N . LYS A 1 114 ? 9.207 6.356 -8.014 1.00 0.00 111 LYS A N 18
ATOM 34588 C CA . LYS A 1 114 ? 8.959 6.985 -9.309 1.00 0.00 111 LYS A CA 18
ATOM 34589 C C . LYS A 1 114 ? 7.619 6.552 -9.889 1.00 0.00 111 LYS A C 18
ATOM 34590 O O . LYS A 1 114 ? 6.887 7.370 -10.449 1.00 0.00 111 LYS A O 18
ATOM 34609 N N . LYS A 1 115 ? 7.304 5.269 -9.760 1.00 0.00 112 LYS A N 18
ATOM 34610 C CA . LYS A 1 115 ? 6.006 4.757 -10.200 1.00 0.00 112 LYS A CA 18
ATOM 34611 C C . LYS A 1 115 ? 4.859 5.494 -9.510 1.00 0.00 112 LYS A C 18
ATOM 34612 O O . LYS A 1 115 ? 3.900 5.903 -10.164 1.00 0.00 112 LYS A O 18
ATOM 34631 N N . VAL A 1 116 ? 4.966 5.671 -8.199 1.00 0.00 113 VAL A N 18
ATOM 34632 C CA . VAL A 1 116 ? 3.936 6.370 -7.436 1.00 0.00 113 VAL A CA 18
ATOM 34633 C C . VAL A 1 116 ? 3.881 7.848 -7.821 1.00 0.00 113 VAL A C 18
ATOM 34634 O O . VAL A 1 116 ? 2.808 8.384 -8.111 1.00 0.00 113 VAL A O 18
ATOM 34647 N N . LYS A 1 117 ? 5.045 8.489 -7.842 1.00 0.00 114 LYS A N 18
ATOM 34648 C CA . LYS A 1 117 ? 5.147 9.919 -8.126 1.00 0.00 114 LYS A CA 18
ATOM 34649 C C . LYS A 1 117 ? 4.568 10.258 -9.498 1.00 0.00 114 LYS A C 18
ATOM 34650 O O . LYS A 1 117 ? 3.806 11.215 -9.642 1.00 0.00 114 LYS A O 18
ATOM 34669 N N . LEU A 1 118 ? 4.927 9.464 -10.502 1.00 0.00 115 LEU A N 18
ATOM 34670 C CA . LEU A 1 118 ? 4.461 9.695 -11.865 1.00 0.00 115 LEU A CA 18
ATOM 34671 C C . LEU A 1 118 ? 3.014 9.227 -12.038 1.00 0.00 115 LEU A C 18
ATOM 34672 O O . LEU A 1 118 ? 2.260 9.782 -12.836 1.00 0.00 115 LEU A O 18
ATOM 34688 N N . GLY A 1 119 ? 2.632 8.215 -11.271 1.00 0.00 116 GLY A N 18
ATOM 34689 C CA . GLY A 1 119 ? 1.316 7.623 -11.411 1.00 0.00 116 GLY A CA 18
ATOM 34690 C C . GLY A 1 119 ? 0.194 8.545 -10.980 1.00 0.00 116 GLY A C 18
ATOM 34691 O O . GLY A 1 119 ? -0.833 8.639 -11.650 1.00 0.00 116 GLY A O 18
ATOM 34695 N N . VAL A 1 120 ? 0.385 9.231 -9.863 1.00 0.00 117 VAL A N 18
ATOM 34696 C CA . VAL A 1 120 ? -0.660 10.090 -9.319 1.00 0.00 117 VAL A CA 18
ATOM 34697 C C . VAL A 1 120 ? -0.573 11.510 -9.874 1.00 0.00 117 VAL A C 18
ATOM 34698 O O . VAL A 1 120 ? -1.420 12.354 -9.575 1.00 0.00 117 VAL A O 18
ATOM 34711 N N . GLU A 1 121 ? 0.443 11.766 -10.691 1.00 0.00 118 GLU A N 18
ATOM 34712 C CA . GLU A 1 121 ? 0.620 13.079 -11.295 1.00 0.00 118 GLU A CA 18
ATOM 34713 C C . GLU A 1 121 ? 0.750 12.969 -12.808 1.00 0.00 118 GLU A C 18
ATOM 34714 O O . GLU A 1 121 ? 1.820 12.652 -13.330 1.00 0.00 118 GLU A O 18
ATOM 34726 N N . SER A 1 122 ? -0.345 13.206 -13.506 1.00 0.00 119 SER A N 18
ATOM 34727 C CA . SER A 1 122 ? -0.314 13.285 -14.951 1.00 0.00 119 SER A CA 18
ATOM 34728 C C . SER A 1 122 ? -0.363 14.750 -15.362 1.00 0.00 119 SER A C 18
ATOM 34729 O O . SER A 1 122 ? -1.017 15.559 -14.700 1.00 0.00 119 SER A O 18
ATOM 34737 N N . GLU A 1 123 ? 0.346 15.102 -16.423 1.00 0.00 120 GLU A N 18
ATOM 34738 C CA . GLU A 1 123 ? 0.350 16.475 -16.893 1.00 0.00 120 GLU A CA 18
ATOM 34739 C C . GLU A 1 123 ? -0.903 16.746 -17.716 1.00 0.00 120 GLU A C 18
ATOM 34740 O O . GLU A 1 123 ? -0.960 16.448 -18.912 1.00 0.00 120 GLU A O 18
ATOM 34752 N N . GLY A 1 124 ? -1.912 17.286 -17.057 1.00 0.00 121 GLY A N 18
ATOM 34753 C CA . GLY A 1 124 ? -3.176 17.529 -17.706 1.00 0.00 121 GLY A CA 18
ATOM 34754 C C . GLY A 1 124 ? -4.211 16.508 -17.288 1.00 0.00 121 GLY A C 18
ATOM 34755 O O . GLY A 1 124 ? -4.850 16.706 -16.237 1.00 0.00 121 GLY A O 18
ATOM 34759 N N . ALA A 1 4 ? 8.432 -3.264 19.672 1.00 0.00 1 ALA A N 19
ATOM 34760 C CA . ALA A 1 4 ? 9.387 -2.138 19.569 1.00 0.00 1 ALA A CA 19
ATOM 34761 C C . ALA A 1 4 ? 10.402 -2.379 18.454 1.00 0.00 1 ALA A C 19
ATOM 34762 O O . ALA A 1 4 ? 11.325 -1.584 18.262 1.00 0.00 1 ALA A O 19
ATOM 34769 N N . GLN A 1 5 ? 10.229 -3.472 17.721 1.00 0.00 2 GLN A N 19
ATOM 34770 C CA . GLN A 1 5 ? 11.126 -3.801 16.624 1.00 0.00 2 GLN A CA 19
ATOM 34771 C C . GLN A 1 5 ? 10.515 -3.364 15.298 1.00 0.00 2 GLN A C 19
ATOM 34772 O O . GLN A 1 5 ? 9.573 -3.980 14.799 1.00 0.00 2 GLN A O 19
ATOM 34786 N N . ALA A 1 6 ? 11.047 -2.285 14.747 1.00 0.00 3 ALA A N 19
ATOM 34787 C CA . ALA A 1 6 ? 10.554 -1.737 13.496 1.00 0.00 3 ALA A CA 19
ATOM 34788 C C . ALA A 1 6 ? 11.719 -1.335 12.608 1.00 0.00 3 ALA A C 19
ATOM 34789 O O . ALA A 1 6 ? 12.750 -0.876 13.105 1.00 0.00 3 ALA A O 19
ATOM 34796 N N . ASP A 1 7 ? 11.563 -1.512 11.306 1.00 0.00 4 ASP A N 19
ATOM 34797 C CA . ASP A 1 7 ? 12.634 -1.212 10.362 1.00 0.00 4 ASP A CA 19
ATOM 34798 C C . ASP A 1 7 ? 12.281 -0.004 9.516 1.00 0.00 4 ASP A C 19
ATOM 34799 O O . ASP A 1 7 ? 13.071 0.930 9.387 1.00 0.00 4 ASP A O 19
ATOM 34808 N N . GLY A 1 8 ? 11.086 -0.030 8.948 1.00 0.00 5 GLY A N 19
ATOM 34809 C CA . GLY A 1 8 ? 10.687 0.992 8.010 1.00 0.00 5 GLY A CA 19
ATOM 34810 C C . GLY A 1 8 ? 9.280 1.485 8.243 1.00 0.00 5 GLY A C 19
ATOM 34811 O O . GLY A 1 8 ? 8.926 1.902 9.346 1.00 0.00 5 GLY A O 19
ATOM 34815 N N . ILE A 1 9 ? 8.489 1.433 7.186 1.00 0.00 6 ILE A N 19
ATOM 34816 C CA . ILE A 1 9 ? 7.107 1.902 7.207 1.00 0.00 6 ILE A CA 19
ATOM 34817 C C . ILE A 1 9 ? 6.278 1.134 8.241 1.00 0.00 6 ILE A C 19
ATOM 34818 O O . ILE A 1 9 ? 6.414 -0.082 8.378 1.00 0.00 6 ILE A O 19
ATOM 34834 N N . ALA A 1 10 ? 5.427 1.852 8.966 1.00 0.00 7 ALA A N 19
ATOM 34835 C CA . ALA A 1 10 ? 4.584 1.242 9.985 1.00 0.00 7 ALA A CA 19
ATOM 34836 C C . ALA A 1 10 ? 3.155 1.076 9.486 1.00 0.00 7 ALA A C 19
ATOM 34837 O O . ALA A 1 10 ? 2.389 2.038 9.437 1.00 0.00 7 ALA A O 19
ATOM 34844 N N . PHE A 1 11 ? 2.806 -0.142 9.112 1.00 0.00 8 PHE A N 19
ATOM 34845 C CA . PHE A 1 11 ? 1.463 -0.445 8.656 1.00 0.00 8 PHE A CA 19
ATOM 34846 C C . PHE A 1 11 ? 0.595 -0.869 9.831 1.00 0.00 8 PHE A C 19
ATOM 34847 O O . PHE A 1 11 ? 0.996 -1.709 10.639 1.00 0.00 8 PHE A O 19
ATOM 34864 N N . ARG A 1 12 ? -0.583 -0.280 9.933 1.00 0.00 9 ARG A N 19
ATOM 34865 C CA . ARG A 1 12 ? -1.481 -0.569 11.039 1.00 0.00 9 ARG A CA 19
ATOM 34866 C C . ARG A 1 12 ? -2.680 -1.381 10.562 1.00 0.00 9 ARG A C 19
ATOM 34867 O O . ARG A 1 12 ? -3.187 -1.172 9.456 1.00 0.00 9 ARG A O 19
ATOM 34888 N N . GLU A 1 13 ? -3.116 -2.319 11.388 1.00 0.00 10 GLU A N 19
ATOM 34889 C CA . GLU A 1 13 ? -4.253 -3.160 11.054 1.00 0.00 10 GLU A CA 19
ATOM 34890 C C . GLU A 1 13 ? -5.542 -2.572 11.611 1.00 0.00 10 GLU A C 19
ATOM 34891 O O . GLU A 1 13 ? -5.884 -2.787 12.773 1.00 0.00 10 GLU A O 19
ATOM 34903 N N . LEU A 1 14 ? -6.230 -1.805 10.782 1.00 0.00 11 LEU A N 19
ATOM 34904 C CA . LEU A 1 14 ? -7.527 -1.250 11.131 1.00 0.00 11 LEU A CA 19
ATOM 34905 C C . LEU A 1 14 ? -8.560 -1.693 10.111 1.00 0.00 11 LEU A C 19
ATOM 34906 O O . LEU A 1 14 ? -8.205 -2.225 9.056 1.00 0.00 11 LEU A O 19
ATOM 34922 N N . SER A 1 15 ? -9.827 -1.489 10.424 1.00 0.00 12 SER A N 19
ATOM 34923 C CA . SER A 1 15 ? -10.895 -1.788 9.485 1.00 0.00 12 SER A CA 19
ATOM 34924 C C . SER A 1 15 ? -10.924 -0.735 8.379 1.00 0.00 12 SER A C 19
ATOM 34925 O O . SER A 1 15 ? -10.366 0.354 8.537 1.00 0.00 12 SER A O 19
ATOM 34933 N N . PHE A 1 16 ? -11.575 -1.053 7.267 1.00 0.00 13 PHE A N 19
ATOM 34934 C CA . PHE A 1 16 ? -11.641 -0.131 6.139 1.00 0.00 13 PHE A CA 19
ATOM 34935 C C . PHE A 1 16 ? -12.366 1.169 6.527 1.00 0.00 13 PHE A C 19
ATOM 34936 O O . PHE A 1 16 ? -11.833 2.253 6.292 1.00 0.00 13 PHE A O 19
ATOM 34953 N N . PRO A 1 17 ? -13.579 1.094 7.135 1.00 0.00 14 PRO A N 19
ATOM 34954 C CA . PRO A 1 17 ? -14.271 2.286 7.643 1.00 0.00 14 PRO A CA 19
ATOM 34955 C C . PRO A 1 17 ? -13.408 3.082 8.622 1.00 0.00 14 PRO A C 19
ATOM 34956 O O . PRO A 1 17 ? -13.361 4.313 8.560 1.00 0.00 14 PRO A O 19
ATOM 34967 N N . GLU A 1 18 ? -12.717 2.369 9.512 1.00 0.00 15 GLU A N 19
ATOM 34968 C CA . GLU A 1 18 ? -11.809 2.993 10.469 1.00 0.00 15 GLU A CA 19
ATOM 34969 C C . GLU A 1 18 ? -10.737 3.799 9.752 1.00 0.00 15 GLU A C 19
ATOM 34970 O O . GLU A 1 18 ? -10.544 4.984 10.023 1.00 0.00 15 GLU A O 19
ATOM 34982 N N . ALA A 1 19 ? -10.045 3.141 8.834 1.00 0.00 16 ALA A N 19
ATOM 34983 C CA . ALA A 1 19 ? -8.954 3.760 8.104 1.00 0.00 16 ALA A CA 19
ATOM 34984 C C . ALA A 1 19 ? -9.452 4.923 7.255 1.00 0.00 16 ALA A C 19
ATOM 34985 O O . ALA A 1 19 ? -8.743 5.907 7.066 1.00 0.00 16 ALA A O 19
ATOM 34992 N N . LEU A 1 20 ? -10.675 4.800 6.753 1.00 0.00 17 LEU A N 19
ATOM 34993 C CA . LEU A 1 20 ? -11.294 5.864 5.972 1.00 0.00 17 LEU A CA 19
ATOM 34994 C C . LEU A 1 20 ? -11.497 7.096 6.846 1.00 0.00 17 LEU A C 19
ATOM 34995 O O . LEU A 1 20 ? -11.177 8.218 6.452 1.00 0.00 17 LEU A O 19
ATOM 35011 N N . LYS A 1 21 ? -12.029 6.869 8.039 1.00 0.00 18 LYS A N 19
ATOM 35012 C CA . LYS A 1 21 ? -12.211 7.918 9.021 1.00 0.00 18 LYS A CA 19
ATOM 35013 C C . LYS A 1 21 ? -10.865 8.535 9.418 1.00 0.00 18 LYS A C 19
ATOM 35014 O O . LYS A 1 21 ? -10.747 9.754 9.563 1.00 0.00 18 LYS A O 19
ATOM 35033 N N . ARG A 1 22 ? -9.856 7.689 9.590 1.00 0.00 19 ARG A N 19
ATOM 35034 C CA . ARG A 1 22 ? -8.504 8.153 9.876 1.00 0.00 19 ARG A CA 19
ATOM 35035 C C . ARG A 1 22 ? -7.983 9.037 8.745 1.00 0.00 19 ARG A C 19
ATOM 35036 O O . ARG A 1 22 ? -7.460 10.123 8.985 1.00 0.00 19 ARG A O 19
ATOM 35057 N N . ALA A 1 23 ? -8.144 8.562 7.513 1.00 0.00 20 ALA A N 19
ATOM 35058 C CA . ALA A 1 23 ? -7.715 9.298 6.326 1.00 0.00 20 ALA A CA 19
ATOM 35059 C C . ALA A 1 23 ? -8.408 10.653 6.244 1.00 0.00 20 ALA A C 19
ATOM 35060 O O . ALA A 1 23 ? -7.812 11.648 5.831 1.00 0.00 20 ALA A O 19
ATOM 35067 N N . GLU A 1 24 ? -9.673 10.673 6.640 1.00 0.00 21 GLU A N 19
ATOM 35068 C CA . GLU A 1 24 ? -10.460 11.897 6.673 1.00 0.00 21 GLU A CA 19
ATOM 35069 C C . GLU A 1 24 ? -9.868 12.899 7.665 1.00 0.00 21 GLU A C 19
ATOM 35070 O O . GLU A 1 24 ? -9.682 14.074 7.339 1.00 0.00 21 GLU A O 19
ATOM 35082 N N . VAL A 1 25 ? -9.556 12.423 8.867 1.00 0.00 22 VAL A N 19
ATOM 35083 C CA . VAL A 1 25 ? -9.037 13.285 9.925 1.00 0.00 22 VAL A CA 19
ATOM 35084 C C . VAL A 1 25 ? -7.613 13.747 9.626 1.00 0.00 22 VAL A C 19
ATOM 35085 O O . VAL A 1 25 ? -7.311 14.939 9.711 1.00 0.00 22 VAL A O 19
ATOM 35098 N N . GLU A 1 26 ? -6.742 12.810 9.266 1.00 0.00 23 GLU A N 19
ATOM 35099 C CA . GLU A 1 26 ? -5.368 13.147 8.907 1.00 0.00 23 GLU A CA 19
ATOM 35100 C C . GLU A 1 26 ? -5.356 14.018 7.654 1.00 0.00 23 GLU A C 19
ATOM 35101 O O . GLU A 1 26 ? -4.418 14.786 7.423 1.00 0.00 23 GLU A O 19
ATOM 35113 N N . ASP A 1 27 ? -6.417 13.881 6.859 1.00 0.00 24 ASP A N 19
ATOM 35114 C CA . ASP A 1 27 ? -6.594 14.634 5.622 1.00 0.00 24 ASP A CA 19
ATOM 35115 C C . ASP A 1 27 ? -5.438 14.368 4.663 1.00 0.00 24 ASP A C 19
ATOM 35116 O O . ASP A 1 27 ? -4.649 15.257 4.339 1.00 0.00 24 ASP A O 19
ATOM 35125 N N . LYS A 1 28 ? -5.342 13.119 4.234 1.00 0.00 25 LYS A N 19
ATOM 35126 C CA . LYS A 1 28 ? -4.286 12.683 3.333 1.00 0.00 25 LYS A CA 19
ATOM 35127 C C . LYS A 1 28 ? -4.705 11.392 2.638 1.00 0.00 25 LYS A C 19
ATOM 35128 O O . LYS A 1 28 ? -5.755 10.827 2.956 1.00 0.00 25 LYS A O 19
ATOM 35147 N N . LEU A 1 29 ? -3.888 10.924 1.702 1.00 0.00 26 LEU A N 19
ATOM 35148 C CA . LEU A 1 29 ? -4.205 9.716 0.946 1.00 0.00 26 LEU A CA 19
ATOM 35149 C C . LEU A 1 29 ? -4.027 8.469 1.801 1.00 0.00 26 LEU A C 19
ATOM 35150 O O . LEU A 1 29 ? -3.108 8.382 2.625 1.00 0.00 26 LEU A O 19
ATOM 35166 N N . LEU A 1 30 ? -4.924 7.516 1.616 1.00 0.00 27 LEU A N 19
ATOM 35167 C CA . LEU A 1 30 ? -4.870 6.260 2.341 1.00 0.00 27 LEU A CA 19
ATOM 35168 C C . LEU A 1 30 ? -4.045 5.253 1.554 1.00 0.00 27 LEU A C 19
ATOM 35169 O O . LEU A 1 30 ? -4.351 4.957 0.398 1.00 0.00 27 LEU A O 19
ATOM 35185 N N . PHE A 1 31 ? -2.995 4.740 2.174 1.00 0.00 28 PHE A N 19
ATOM 35186 C CA . PHE A 1 31 ? -2.128 3.775 1.522 1.00 0.00 28 PHE A CA 19
ATOM 35187 C C . PHE A 1 31 ? -2.447 2.375 2.029 1.00 0.00 28 PHE A C 19
ATOM 35188 O O . PHE A 1 31 ? -2.210 2.058 3.195 1.00 0.00 28 PHE A O 19
ATOM 35205 N N . VAL A 1 32 ? -3.007 1.553 1.156 1.00 0.00 29 VAL A N 19
ATOM 35206 C CA . VAL A 1 32 ? -3.432 0.215 1.533 1.00 0.00 29 VAL A CA 19
ATOM 35207 C C . VAL A 1 32 ? -2.429 -0.833 1.070 1.00 0.00 29 VAL A C 19
ATOM 35208 O O . VAL A 1 32 ? -2.174 -0.992 -0.126 1.00 0.00 29 VAL A O 19
ATOM 35221 N N . ASP A 1 33 ? -1.857 -1.526 2.041 1.00 0.00 30 ASP A N 19
ATOM 35222 C CA . ASP A 1 33 ? -0.948 -2.636 1.794 1.00 0.00 30 ASP A CA 19
ATOM 35223 C C . ASP A 1 33 ? -1.739 -3.901 1.497 1.00 0.00 30 ASP A C 19
ATOM 35224 O O . ASP A 1 33 ? -2.458 -4.410 2.359 1.00 0.00 30 ASP A O 19
ATOM 35233 N N . CYS A 1 34 ? -1.639 -4.373 0.267 1.00 0.00 31 CYS A N 19
ATOM 35234 C CA . CYS A 1 34 ? -2.263 -5.626 -0.117 1.00 0.00 31 CYS A CA 19
ATOM 35235 C C . CYS A 1 34 ? -1.218 -6.589 -0.651 1.00 0.00 31 CYS A C 19
ATOM 35236 O O . CYS A 1 34 ? -0.492 -6.279 -1.598 1.00 0.00 31 CYS A O 19
ATOM 35244 N N . PHE A 1 35 ? -1.128 -7.749 -0.032 1.00 0.00 32 PHE A N 19
ATOM 35245 C CA . PHE A 1 35 ? -0.158 -8.747 -0.436 1.00 0.00 32 PHE A CA 19
ATOM 35246 C C . PHE A 1 35 ? -0.750 -10.136 -0.288 1.00 0.00 32 PHE A C 19
ATOM 35247 O O . PHE A 1 35 ? -1.681 -10.345 0.494 1.00 0.00 32 PHE A O 19
ATOM 35264 N N . THR A 1 36 ? -0.227 -11.075 -1.049 1.00 0.00 33 THR A N 19
ATOM 35265 C CA . THR A 1 36 ? -0.583 -12.467 -0.872 1.00 0.00 33 THR A CA 19
ATOM 35266 C C . THR A 1 36 ? 0.529 -13.164 -0.090 1.00 0.00 33 THR A C 19
ATOM 35267 O O . THR A 1 36 ? 1.685 -12.731 -0.134 1.00 0.00 33 THR A O 19
ATOM 35278 N N . THR A 1 37 ? 0.188 -14.223 0.637 1.00 0.00 34 THR A N 19
ATOM 35279 C CA . THR A 1 37 ? 1.155 -14.926 1.480 1.00 0.00 34 THR A CA 19
ATOM 35280 C C . THR A 1 37 ? 2.245 -15.617 0.651 1.00 0.00 34 THR A C 19
ATOM 35281 O O . THR A 1 37 ? 3.166 -16.219 1.204 1.00 0.00 34 THR A O 19
ATOM 35292 N N . TRP A 1 38 ? 2.131 -15.538 -0.669 1.00 0.00 35 TRP A N 19
ATOM 35293 C CA . TRP A 1 38 ? 3.156 -16.065 -1.557 1.00 0.00 35 TRP A CA 19
ATOM 35294 C C . TRP A 1 38 ? 4.387 -15.172 -1.493 1.00 0.00 35 TRP A C 19
ATOM 35295 O O . TRP A 1 38 ? 4.327 -13.990 -1.842 1.00 0.00 35 TRP A O 19
ATOM 35316 N N . CYS A 1 39 ? 5.499 -15.734 -1.049 1.00 0.00 36 CYS A N 19
ATOM 35317 C CA . CYS A 1 39 ? 6.699 -14.956 -0.798 1.00 0.00 36 CYS A CA 19
ATOM 35318 C C . CYS A 1 39 ? 7.602 -14.890 -2.028 1.00 0.00 36 CYS A C 19
ATOM 35319 O O . CYS A 1 39 ? 8.479 -15.731 -2.222 1.00 0.00 36 CYS A O 19
ATOM 35327 N N . GLY A 1 40 ? 7.355 -13.895 -2.866 1.00 0.00 37 GLY A N 19
ATOM 35328 C CA . GLY A 1 40 ? 8.187 -13.662 -4.030 1.00 0.00 37 GLY A CA 19
ATOM 35329 C C . GLY A 1 40 ? 8.570 -12.202 -4.141 1.00 0.00 37 GLY A C 19
ATOM 35330 O O . GLY A 1 40 ? 9.382 -11.714 -3.355 1.00 0.00 37 GLY A O 19
ATOM 35334 N N . PRO A 1 41 ? 7.976 -11.466 -5.097 1.00 0.00 38 PRO A N 19
ATOM 35335 C CA . PRO A 1 41 ? 8.201 -10.021 -5.248 1.00 0.00 38 PRO A CA 19
ATOM 35336 C C . PRO A 1 41 ? 7.941 -9.248 -3.954 1.00 0.00 38 PRO A C 19
ATOM 35337 O O . PRO A 1 41 ? 8.596 -8.243 -3.683 1.00 0.00 38 PRO A O 19
ATOM 35348 N N . CYS A 1 42 ? 6.991 -9.727 -3.154 1.00 0.00 39 CYS A N 19
ATOM 35349 C CA . CYS A 1 42 ? 6.666 -9.091 -1.882 1.00 0.00 39 CYS A CA 19
ATOM 35350 C C . CYS A 1 42 ? 7.853 -9.174 -0.920 1.00 0.00 39 CYS A C 19
ATOM 35351 O O . CYS A 1 42 ? 8.092 -8.258 -0.127 1.00 0.00 39 CYS A O 19
ATOM 35359 N N . LYS A 1 43 ? 8.609 -10.264 -1.012 1.00 0.00 40 LYS A N 19
ATOM 35360 C CA . LYS A 1 43 ? 9.765 -10.458 -0.150 1.00 0.00 40 LYS A CA 19
ATOM 35361 C C . LYS A 1 43 ? 10.908 -9.556 -0.602 1.00 0.00 40 LYS A C 19
ATOM 35362 O O . LYS A 1 43 ? 11.655 -9.030 0.220 1.00 0.00 40 LYS A O 19
ATOM 35381 N N . ARG A 1 44 ? 11.020 -9.362 -1.912 1.00 0.00 41 ARG A N 19
ATOM 35382 C CA . ARG A 1 44 ? 12.030 -8.474 -2.469 1.00 0.00 41 ARG A CA 19
ATOM 35383 C C . ARG A 1 44 ? 11.794 -7.048 -1.985 1.00 0.00 41 ARG A C 19
ATOM 35384 O O . ARG A 1 44 ? 12.730 -6.333 -1.626 1.00 0.00 41 ARG A O 19
ATOM 35405 N N . LEU A 1 45 ? 10.525 -6.657 -1.981 1.00 0.00 42 LEU A N 19
ATOM 35406 C CA . LEU A 1 45 ? 10.110 -5.342 -1.509 1.00 0.00 42 LEU A CA 19
ATOM 35407 C C . LEU A 1 45 ? 10.468 -5.168 -0.035 1.00 0.00 42 LEU A C 19
ATOM 35408 O O . LEU A 1 45 ? 11.081 -4.172 0.359 1.00 0.00 42 LEU A O 19
ATOM 35424 N N . SER A 1 46 ? 10.097 -6.157 0.767 1.00 0.00 43 SER A N 19
ATOM 35425 C CA . SER A 1 46 ? 10.342 -6.125 2.203 1.00 0.00 43 SER A CA 19
ATOM 35426 C C . SER A 1 46 ? 11.837 -6.135 2.521 1.00 0.00 43 SER A C 19
ATOM 35427 O O . SER A 1 46 ? 12.268 -5.592 3.540 1.00 0.00 43 SER A O 19
ATOM 35435 N N . LYS A 1 47 ? 12.615 -6.759 1.647 1.00 0.00 44 LYS A N 19
ATOM 35436 C CA . LYS A 1 47 ? 14.049 -6.898 1.850 1.00 0.00 44 LYS A CA 19
ATOM 35437 C C . LYS A 1 47 ? 14.748 -5.536 1.800 1.00 0.00 44 LYS A C 19
ATOM 35438 O O . LYS A 1 47 ? 15.383 -5.119 2.769 1.00 0.00 44 LYS A O 19
ATOM 35457 N N . VAL A 1 48 ? 14.614 -4.837 0.678 1.00 0.00 45 VAL A N 19
ATOM 35458 C CA . VAL A 1 48 ? 15.376 -3.618 0.451 1.00 0.00 45 VAL A CA 19
ATOM 35459 C C . VAL A 1 48 ? 14.613 -2.346 0.833 1.00 0.00 45 VAL A C 19
ATOM 35460 O O . VAL A 1 48 ? 15.165 -1.460 1.489 1.00 0.00 45 VAL A O 19
ATOM 35473 N N . VAL A 1 49 ? 13.355 -2.255 0.431 1.00 0.00 46 VAL A N 19
ATOM 35474 C CA . VAL A 1 49 ? 12.590 -1.020 0.594 1.00 0.00 46 VAL A CA 19
ATOM 35475 C C . VAL A 1 49 ? 12.248 -0.762 2.058 1.00 0.00 46 VAL A C 19
ATOM 35476 O O . VAL A 1 49 ? 12.327 0.370 2.534 1.00 0.00 46 VAL A O 19
ATOM 35489 N N . PHE A 1 50 ? 11.899 -1.819 2.775 1.00 0.00 47 PHE A N 19
ATOM 35490 C CA . PHE A 1 50 ? 11.505 -1.699 4.176 1.00 0.00 47 PHE A CA 19
ATOM 35491 C C . PHE A 1 50 ? 12.722 -1.626 5.096 1.00 0.00 47 PHE A C 19
ATOM 35492 O O . PHE A 1 50 ? 12.797 -2.324 6.108 1.00 0.00 47 PHE A O 19
ATOM 35509 N N . LYS A 1 51 ? 13.661 -0.760 4.737 1.00 0.00 48 LYS A N 19
ATOM 35510 C CA . LYS A 1 51 ? 14.859 -0.544 5.535 1.00 0.00 48 LYS A CA 19
ATOM 35511 C C . LYS A 1 51 ? 15.320 0.910 5.417 1.00 0.00 48 LYS A C 19
ATOM 35512 O O . LYS A 1 51 ? 15.765 1.512 6.397 1.00 0.00 48 LYS A O 19
ATOM 35531 N N . ASP A 1 52 ? 15.209 1.465 4.212 1.00 0.00 49 ASP A N 19
ATOM 35532 C CA . ASP A 1 52 ? 15.637 2.841 3.951 1.00 0.00 49 ASP A CA 19
ATOM 35533 C C . ASP A 1 52 ? 14.800 3.838 4.746 1.00 0.00 49 ASP A C 19
ATOM 35534 O O . ASP A 1 52 ? 13.569 3.788 4.720 1.00 0.00 49 ASP A O 19
ATOM 35543 N N . SER A 1 53 ? 15.475 4.744 5.440 1.00 0.00 50 SER A N 19
ATOM 35544 C CA . SER A 1 53 ? 14.814 5.696 6.318 1.00 0.00 50 SER A CA 19
ATOM 35545 C C . SER A 1 53 ? 13.977 6.700 5.530 1.00 0.00 50 SER A C 19
ATOM 35546 O O . SER A 1 53 ? 12.869 7.043 5.933 1.00 0.00 50 SER A O 19
ATOM 35554 N N . LEU A 1 54 ? 14.500 7.151 4.396 1.00 0.00 51 LEU A N 19
ATOM 35555 C CA . LEU A 1 54 ? 13.868 8.217 3.634 1.00 0.00 51 LEU A CA 19
ATOM 35556 C C . LEU A 1 54 ? 12.570 7.749 2.981 1.00 0.00 51 LEU A C 19
ATOM 35557 O O . LEU A 1 54 ? 11.539 8.416 3.093 1.00 0.00 51 LEU A O 19
ATOM 35573 N N . VAL A 1 55 ? 12.620 6.602 2.316 1.00 0.00 52 VAL A N 19
ATOM 35574 C CA . VAL A 1 55 ? 11.444 6.061 1.641 1.00 0.00 52 VAL A CA 19
ATOM 35575 C C . VAL A 1 55 ? 10.384 5.668 2.663 1.00 0.00 52 VAL A C 19
ATOM 35576 O O . VAL A 1 55 ? 9.188 5.887 2.463 1.00 0.00 52 VAL A O 19
ATOM 35589 N N . ALA A 1 56 ? 10.843 5.103 3.770 1.00 0.00 53 ALA A N 19
ATOM 35590 C CA . ALA A 1 56 ? 9.960 4.726 4.863 1.00 0.00 53 ALA A CA 19
ATOM 35591 C C . ALA A 1 56 ? 9.276 5.951 5.452 1.00 0.00 53 ALA A C 19
ATOM 35592 O O . ALA A 1 56 ? 8.057 5.973 5.604 1.00 0.00 53 ALA A O 19
ATOM 35599 N N . ASP A 1 57 ? 10.071 6.969 5.767 1.00 0.00 54 ASP A N 19
ATOM 35600 C CA . ASP A 1 57 ? 9.557 8.220 6.322 1.00 0.00 54 ASP A CA 19
ATOM 35601 C C . ASP A 1 57 ? 8.530 8.845 5.386 1.00 0.00 54 ASP A C 19
ATOM 35602 O O . ASP A 1 57 ? 7.466 9.285 5.820 1.00 0.00 54 ASP A O 19
ATOM 35611 N N . TYR A 1 58 ? 8.852 8.849 4.100 1.00 0.00 55 TYR A N 19
ATOM 35612 C CA . TYR A 1 58 ? 7.981 9.417 3.080 1.00 0.00 55 TYR A CA 19
ATOM 35613 C C . TYR A 1 58 ? 6.583 8.802 3.139 1.00 0.00 55 TYR A C 19
ATOM 35614 O O . TYR A 1 58 ? 5.596 9.513 3.322 1.00 0.00 55 TYR A O 19
ATOM 35632 N N . PHE A 1 59 ? 6.505 7.485 3.006 1.00 0.00 56 PHE A N 19
ATOM 35633 C CA . PHE A 1 59 ? 5.220 6.803 2.984 1.00 0.00 56 PHE A CA 19
ATOM 35634 C C . PHE A 1 59 ? 4.559 6.793 4.359 1.00 0.00 56 PHE A C 19
ATOM 35635 O O . PHE A 1 59 ? 3.344 6.935 4.468 1.00 0.00 56 PHE A O 19
ATOM 35652 N N . ASN A 1 60 ? 5.358 6.643 5.407 1.00 0.00 57 ASN A N 19
ATOM 35653 C CA . ASN A 1 60 ? 4.822 6.526 6.762 1.00 0.00 57 ASN A CA 19
ATOM 35654 C C . ASN A 1 60 ? 4.218 7.846 7.239 1.00 0.00 57 ASN A C 19
ATOM 35655 O O . ASN A 1 60 ? 3.217 7.854 7.956 1.00 0.00 57 ASN A O 19
ATOM 35666 N N . ARG A 1 61 ? 4.828 8.956 6.848 1.00 0.00 58 ARG A N 19
ATOM 35667 C CA . ARG A 1 61 ? 4.360 10.268 7.278 1.00 0.00 58 ARG A CA 19
ATOM 35668 C C . ARG A 1 61 ? 3.296 10.823 6.331 1.00 0.00 58 ARG A C 19
ATOM 35669 O O . ARG A 1 61 ? 2.240 11.275 6.767 1.00 0.00 58 ARG A O 19
ATOM 35690 N N . HIS A 1 62 ? 3.574 10.775 5.032 1.00 0.00 59 HIS A N 19
ATOM 35691 C CA . HIS A 1 62 ? 2.718 11.430 4.041 1.00 0.00 59 HIS A CA 19
ATOM 35692 C C . HIS A 1 62 ? 1.409 10.673 3.832 1.00 0.00 59 HIS A C 19
ATOM 35693 O O . HIS A 1 62 ? 0.402 11.261 3.443 1.00 0.00 59 HIS A O 19
ATOM 35708 N N . PHE A 1 63 ? 1.422 9.374 4.094 1.00 0.00 60 PHE A N 19
ATOM 35709 C CA . PHE A 1 63 ? 0.240 8.547 3.887 1.00 0.00 60 PHE A CA 19
ATOM 35710 C C . PHE A 1 63 ? -0.143 7.829 5.173 1.00 0.00 60 PHE A C 19
ATOM 35711 O O . PHE A 1 63 ? 0.698 7.616 6.047 1.00 0.00 60 PHE A O 19
ATOM 35728 N N . VAL A 1 64 ? -1.414 7.474 5.300 1.00 0.00 61 VAL A N 19
ATOM 35729 C CA . VAL A 1 64 ? -1.848 6.613 6.388 1.00 0.00 61 VAL A CA 19
ATOM 35730 C C . VAL A 1 64 ? -1.742 5.167 5.934 1.00 0.00 61 VAL A C 19
ATOM 35731 O O . VAL A 1 64 ? -2.443 4.743 5.015 1.00 0.00 61 VAL A O 19
ATOM 35744 N N . ASN A 1 65 ? -0.849 4.425 6.564 1.00 0.00 62 ASN A N 19
ATOM 35745 C CA . ASN A 1 65 ? -0.515 3.087 6.105 1.00 0.00 62 ASN A CA 19
ATOM 35746 C C . ASN A 1 65 ? -1.397 2.033 6.751 1.00 0.00 62 ASN A C 19
ATOM 35747 O O . ASN A 1 65 ? -1.284 1.741 7.945 1.00 0.00 62 ASN A O 19
ATOM 35758 N N . LEU A 1 66 ? -2.275 1.470 5.943 1.00 0.00 63 LEU A N 19
ATOM 35759 C CA . LEU A 1 66 ? -3.176 0.416 6.373 1.00 0.00 63 LEU A CA 19
ATOM 35760 C C . LEU A 1 66 ? -2.686 -0.923 5.838 1.00 0.00 63 LEU A C 19
ATOM 35761 O O . LEU A 1 66 ? -2.225 -1.004 4.706 1.00 0.00 63 LEU A O 19
ATOM 35777 N N . LYS A 1 67 ? -2.771 -1.965 6.646 1.00 0.00 64 LYS A N 19
ATOM 35778 C CA . LYS A 1 67 ? -2.342 -3.285 6.207 1.00 0.00 64 LYS A CA 19
ATOM 35779 C C . LYS A 1 67 ? -3.489 -4.282 6.307 1.00 0.00 64 LYS A C 19
ATOM 35780 O O . LYS A 1 67 ? -4.194 -4.324 7.316 1.00 0.00 64 LYS A O 19
ATOM 35799 N N . MET A 1 68 ? -3.684 -5.062 5.250 1.00 0.00 65 MET A N 19
ATOM 35800 C CA . MET A 1 68 ? -4.751 -6.059 5.209 1.00 0.00 65 MET A CA 19
ATOM 35801 C C . MET A 1 68 ? -4.320 -7.276 4.405 1.00 0.00 65 MET A C 19
ATOM 35802 O O . MET A 1 68 ? -3.414 -7.194 3.577 1.00 0.00 65 MET A O 19
ATOM 35816 N N . ASP A 1 69 ? -4.968 -8.402 4.655 1.00 0.00 66 ASP A N 19
ATOM 35817 C CA . ASP A 1 69 ? -4.753 -9.594 3.847 1.00 0.00 66 ASP A CA 19
ATOM 35818 C C . ASP A 1 69 ? -5.806 -9.688 2.794 1.00 0.00 66 ASP A C 19
ATOM 35819 O O . ASP A 1 69 ? -6.874 -9.088 2.904 1.00 0.00 66 ASP A O 19
ATOM 35828 N N . MET A 1 70 ? -5.508 -10.454 1.782 1.00 0.00 67 MET A N 19
ATOM 35829 C CA . MET A 1 70 ? -6.503 -10.816 0.813 1.00 0.00 67 MET A CA 19
ATOM 35830 C C . MET A 1 70 ? -6.971 -12.251 1.025 1.00 0.00 67 MET A C 19
ATOM 35831 O O . MET A 1 70 ? -7.842 -12.740 0.306 1.00 0.00 67 MET A O 19
ATOM 35845 N N . GLU A 1 71 ? -6.398 -12.923 2.013 1.00 0.00 68 GLU A N 19
ATOM 35846 C CA . GLU A 1 71 ? -6.729 -14.316 2.276 1.00 0.00 68 GLU A CA 19
ATOM 35847 C C . GLU A 1 71 ? -7.442 -14.448 3.619 1.00 0.00 68 GLU A C 19
ATOM 35848 O O . GLU A 1 71 ? -8.199 -15.388 3.846 1.00 0.00 68 GLU A O 19
ATOM 35860 N N . LYS A 1 72 ? -7.199 -13.492 4.500 1.00 0.00 69 LYS A N 19
ATOM 35861 C CA . LYS A 1 72 ? -7.843 -13.480 5.806 1.00 0.00 69 LYS A CA 19
ATOM 35862 C C . LYS A 1 72 ? -9.002 -12.491 5.836 1.00 0.00 69 LYS A C 19
ATOM 35863 O O . LYS A 1 72 ? -8.966 -11.458 5.162 1.00 0.00 69 LYS A O 19
ATOM 35882 N N . GLY A 1 73 ? -10.032 -12.831 6.603 1.00 0.00 70 GLY A N 19
ATOM 35883 C CA . GLY A 1 73 ? -11.145 -11.929 6.824 1.00 0.00 70 GLY A CA 19
ATOM 35884 C C . GLY A 1 73 ? -11.908 -11.594 5.559 1.00 0.00 70 GLY A C 19
ATOM 35885 O O . GLY A 1 73 ? -12.191 -12.468 4.737 1.00 0.00 70 GLY A O 19
ATOM 35889 N N . GLU A 1 74 ? -12.219 -10.317 5.395 1.00 0.00 71 GLU A N 19
ATOM 35890 C CA . GLU A 1 74 ? -12.987 -9.845 4.251 1.00 0.00 71 GLU A CA 19
ATOM 35891 C C . GLU A 1 74 ? -12.079 -9.628 3.041 1.00 0.00 71 GLU A C 19
ATOM 35892 O O . GLU A 1 74 ? -12.497 -9.070 2.024 1.00 0.00 71 GLU A O 19
ATOM 35904 N N . GLY A 1 75 ? -10.843 -10.106 3.156 1.00 0.00 72 GLY A N 19
ATOM 35905 C CA . GLY A 1 75 ? -9.865 -9.954 2.098 1.00 0.00 72 GLY A CA 19
ATOM 35906 C C . GLY A 1 75 ? -10.305 -10.573 0.788 1.00 0.00 72 GLY A C 19
ATOM 35907 O O . GLY A 1 75 ? -9.939 -10.090 -0.278 1.00 0.00 72 GLY A O 19
ATOM 35911 N N . VAL A 1 76 ? -11.082 -11.649 0.861 1.00 0.00 73 VAL A N 19
ATOM 35912 C CA . VAL A 1 76 ? -11.544 -12.339 -0.342 1.00 0.00 73 VAL A CA 19
ATOM 35913 C C . VAL A 1 76 ? -12.421 -11.432 -1.214 1.00 0.00 73 VAL A C 19
ATOM 35914 O O . VAL A 1 76 ? -12.364 -11.491 -2.447 1.00 0.00 73 VAL A O 19
ATOM 35927 N N . GLU A 1 77 ? -13.215 -10.581 -0.575 1.00 0.00 74 GLU A N 19
ATOM 35928 C CA . GLU A 1 77 ? -14.077 -9.657 -1.299 1.00 0.00 74 GLU A CA 19
ATOM 35929 C C . GLU A 1 77 ? -13.260 -8.531 -1.905 1.00 0.00 74 GLU A C 19
ATOM 35930 O O . GLU A 1 77 ? -13.494 -8.123 -3.043 1.00 0.00 74 GLU A O 19
ATOM 35942 N N . LEU A 1 78 ? -12.290 -8.044 -1.148 1.00 0.00 75 LEU A N 19
ATOM 35943 C CA . LEU A 1 78 ? -11.392 -7.012 -1.642 1.00 0.00 75 LEU A CA 19
ATOM 35944 C C . LEU A 1 78 ? -10.533 -7.563 -2.776 1.00 0.00 75 LEU A C 19
ATOM 35945 O O . LEU A 1 78 ? -10.161 -6.841 -3.701 1.00 0.00 75 LEU A O 19
ATOM 35961 N N . ARG A 1 79 ? -10.238 -8.854 -2.706 1.00 0.00 76 ARG A N 19
ATOM 35962 C CA . ARG A 1 79 ? -9.469 -9.529 -3.739 1.00 0.00 76 ARG A CA 19
ATOM 35963 C C . ARG A 1 79 ? -10.153 -9.402 -5.095 1.00 0.00 76 ARG A C 19
ATOM 35964 O O . ARG A 1 79 ? -9.566 -8.903 -6.050 1.00 0.00 76 ARG A O 19
ATOM 35985 N N . LYS A 1 80 ? -11.410 -9.829 -5.167 1.00 0.00 77 LYS A N 19
ATOM 35986 C CA . LYS A 1 80 ? -12.145 -9.785 -6.424 1.00 0.00 77 LYS A CA 19
ATOM 35987 C C . LYS A 1 80 ? -12.511 -8.353 -6.783 1.00 0.00 77 LYS A C 19
ATOM 35988 O O . LYS A 1 80 ? -12.743 -8.034 -7.947 1.00 0.00 77 LYS A O 19
ATOM 36007 N N . LYS A 1 81 ? -12.545 -7.500 -5.772 1.00 0.00 78 LYS A N 19
ATOM 36008 C CA . LYS A 1 81 ? -12.843 -6.089 -5.964 1.00 0.00 78 LYS A CA 19
ATOM 36009 C C . LYS A 1 81 ? -11.759 -5.414 -6.805 1.00 0.00 78 LYS A C 19
ATOM 36010 O O . LYS A 1 81 ? -12.052 -4.585 -7.670 1.00 0.00 78 LYS A O 19
ATOM 36029 N N . TYR A 1 82 ? -10.508 -5.780 -6.553 1.00 0.00 79 TYR A N 19
ATOM 36030 C CA . TYR A 1 82 ? -9.379 -5.154 -7.232 1.00 0.00 79 TYR A CA 19
ATOM 36031 C C . TYR A 1 82 ? -8.782 -6.080 -8.295 1.00 0.00 79 TYR A C 19
ATOM 36032 O O . TYR A 1 82 ? -7.995 -5.643 -9.136 1.00 0.00 79 TYR A O 19
ATOM 36050 N N . GLY A 1 83 ? -9.143 -7.358 -8.242 1.00 0.00 80 GLY A N 19
ATOM 36051 C CA . GLY A 1 83 ? -8.812 -8.263 -9.328 1.00 0.00 80 GLY A CA 19
ATOM 36052 C C . GLY A 1 83 ? -7.819 -9.346 -8.949 1.00 0.00 80 GLY A C 19
ATOM 36053 O O . GLY A 1 83 ? -8.064 -10.523 -9.198 1.00 0.00 80 GLY A O 19
ATOM 36057 N N . VAL A 1 84 ? -6.724 -8.939 -8.319 1.00 0.00 81 VAL A N 19
ATOM 36058 C CA . VAL A 1 84 ? -5.574 -9.808 -8.064 1.00 0.00 81 VAL A CA 19
ATOM 36059 C C . VAL A 1 84 ? -5.047 -10.483 -9.334 1.00 0.00 81 VAL A C 19
ATOM 36060 O O . VAL A 1 84 ? -5.628 -11.437 -9.857 1.00 0.00 81 VAL A O 19
ATOM 36073 N N . HIS A 1 85 ? -3.943 -9.956 -9.832 1.00 0.00 82 HIS A N 19
ATOM 36074 C CA . HIS A 1 85 ? -3.211 -10.577 -10.922 1.00 0.00 82 HIS A CA 19
ATOM 36075 C C . HIS A 1 85 ? -1.790 -10.868 -10.467 1.00 0.00 82 HIS A C 19
ATOM 36076 O O . HIS A 1 85 ? -1.236 -11.926 -10.758 1.00 0.00 82 HIS A O 19
ATOM 36091 N N . ALA A 1 86 ? -1.217 -9.924 -9.735 1.00 0.00 83 ALA A N 19
ATOM 36092 C CA . ALA A 1 86 ? 0.122 -10.078 -9.190 1.00 0.00 83 ALA A CA 19
ATOM 36093 C C . ALA A 1 86 ? 0.050 -10.592 -7.753 1.00 0.00 83 ALA A C 19
ATOM 36094 O O . ALA A 1 86 ? -1.003 -11.049 -7.306 1.00 0.00 83 ALA A O 19
ATOM 36101 N N . TYR A 1 87 ? 1.167 -10.539 -7.042 1.00 0.00 84 TYR A N 19
ATOM 36102 C CA . TYR A 1 87 ? 1.191 -10.928 -5.633 1.00 0.00 84 TYR A CA 19
ATOM 36103 C C . TYR A 1 87 ? 1.117 -9.701 -4.719 1.00 0.00 84 TYR A C 19
ATOM 36104 O O . TYR A 1 87 ? 0.291 -9.661 -3.807 1.00 0.00 84 TYR A O 19
ATOM 36122 N N . PRO A 1 88 ? 1.997 -8.694 -4.913 1.00 0.00 85 PRO A N 19
ATOM 36123 C CA . PRO A 1 88 ? 1.935 -7.455 -4.163 1.00 0.00 85 PRO A CA 19
ATOM 36124 C C . PRO A 1 88 ? 1.119 -6.384 -4.887 1.00 0.00 85 PRO A C 19
ATOM 36125 O O . PRO A 1 88 ? 1.158 -6.283 -6.117 1.00 0.00 85 PRO A O 19
ATOM 36136 N N . THR A 1 89 ? 0.367 -5.601 -4.134 1.00 0.00 86 THR A N 19
ATOM 36137 C CA . THR A 1 89 ? -0.428 -4.532 -4.711 1.00 0.00 86 THR A CA 19
ATOM 36138 C C . THR A 1 89 ? -0.531 -3.352 -3.751 1.00 0.00 86 THR A C 19
ATOM 36139 O O . THR A 1 89 ? -0.941 -3.505 -2.601 1.00 0.00 86 THR A O 19
ATOM 36150 N N . LEU A 1 90 ? -0.144 -2.182 -4.231 1.00 0.00 87 LEU A N 19
ATOM 36151 C CA . LEU A 1 90 ? -0.194 -0.967 -3.439 1.00 0.00 87 LEU A CA 19
ATOM 36152 C C . LEU A 1 90 ? -1.411 -0.146 -3.845 1.00 0.00 87 LEU A C 19
ATOM 36153 O O . LEU A 1 90 ? -1.543 0.252 -5.004 1.00 0.00 87 LEU A O 19
ATOM 36169 N N . LEU A 1 91 ? -2.302 0.091 -2.899 1.00 0.00 88 LEU A N 19
ATOM 36170 C CA . LEU A 1 91 ? -3.547 0.783 -3.192 1.00 0.00 88 LEU A CA 19
ATOM 36171 C C . LEU A 1 91 ? -3.540 2.203 -2.643 1.00 0.00 88 LEU A C 19
ATOM 36172 O O . LEU A 1 91 ? -3.200 2.435 -1.481 1.00 0.00 88 LEU A O 19
ATOM 36188 N N . PHE A 1 92 ? -3.911 3.147 -3.493 1.00 0.00 89 PHE A N 19
ATOM 36189 C CA . PHE A 1 92 ? -4.042 4.538 -3.091 1.00 0.00 89 PHE A CA 19
ATOM 36190 C C . PHE A 1 92 ? -5.516 4.923 -3.056 1.00 0.00 89 PHE A C 19
ATOM 36191 O O . PHE A 1 92 ? -6.175 4.987 -4.096 1.00 0.00 89 PHE A O 19
ATOM 36208 N N . ILE A 1 93 ? -6.033 5.151 -1.860 1.00 0.00 90 ILE A N 19
ATOM 36209 C CA . ILE A 1 93 ? -7.447 5.447 -1.679 1.00 0.00 90 ILE A CA 19
ATOM 36210 C C . ILE A 1 93 ? -7.643 6.888 -1.208 1.00 0.00 90 ILE A C 19
ATOM 36211 O O . ILE A 1 93 ? -6.888 7.384 -0.372 1.00 0.00 90 ILE A O 19
ATOM 36227 N N . ASN A 1 94 ? -8.644 7.566 -1.762 1.00 0.00 91 ASN A N 19
ATOM 36228 C CA . ASN A 1 94 ? -8.998 8.907 -1.309 1.00 0.00 91 ASN A CA 19
ATOM 36229 C C . ASN A 1 94 ? -9.723 8.822 0.023 1.00 0.00 91 ASN A C 19
ATOM 36230 O O . ASN A 1 94 ? -10.257 7.772 0.380 1.00 0.00 91 ASN A O 19
ATOM 36241 N N . SER A 1 95 ? -9.780 9.936 0.734 1.00 0.00 92 SER A N 19
ATOM 36242 C CA . SER A 1 95 ? -10.481 9.999 2.010 1.00 0.00 92 SER A CA 19
ATOM 36243 C C . SER A 1 95 ? -11.992 9.884 1.803 1.00 0.00 92 SER A C 19
ATOM 36244 O O . SER A 1 95 ? -12.739 9.587 2.732 1.00 0.00 92 SER A O 19
ATOM 36252 N N . SER A 1 96 ? -12.424 10.103 0.566 1.00 0.00 93 SER A N 19
ATOM 36253 C CA . SER A 1 96 ? -13.832 10.007 0.205 1.00 0.00 93 SER A CA 19
ATOM 36254 C C . SER A 1 96 ? -14.260 8.551 0.014 1.00 0.00 93 SER A C 19
ATOM 36255 O O . SER A 1 96 ? -15.449 8.254 -0.119 1.00 0.00 93 SER A O 19
ATOM 36263 N N . GLY A 1 97 ? -13.285 7.646 0.010 1.00 0.00 94 GLY A N 19
ATOM 36264 C CA . GLY A 1 97 ? -13.576 6.240 -0.207 1.00 0.00 94 GLY A CA 19
ATOM 36265 C C . GLY A 1 97 ? -13.645 5.885 -1.679 1.00 0.00 94 GLY A C 19
ATOM 36266 O O . GLY A 1 97 ? -14.633 5.320 -2.146 1.00 0.00 94 GLY A O 19
ATOM 36270 N N . GLU A 1 98 ? -12.588 6.221 -2.407 1.00 0.00 95 GLU A N 19
ATOM 36271 C CA . GLU A 1 98 ? -12.519 5.962 -3.841 1.00 0.00 95 GLU A CA 19
ATOM 36272 C C . GLU A 1 98 ? -11.062 5.739 -4.230 1.00 0.00 95 GLU A C 19
ATOM 36273 O O . GLU A 1 98 ? -10.163 6.229 -3.549 1.00 0.00 95 GLU A O 19
ATOM 36285 N N . VAL A 1 99 ? -10.820 5.010 -5.306 1.00 0.00 96 VAL A N 19
ATOM 36286 C CA . VAL A 1 99 ? -9.458 4.659 -5.683 1.00 0.00 96 VAL A CA 19
ATOM 36287 C C . VAL A 1 99 ? -8.813 5.757 -6.528 1.00 0.00 96 VAL A C 19
ATOM 36288 O O . VAL A 1 99 ? -9.449 6.342 -7.409 1.00 0.00 96 VAL A O 19
ATOM 36301 N N . VAL A 1 100 ? -7.557 6.054 -6.224 1.00 0.00 97 VAL A N 19
ATOM 36302 C CA . VAL A 1 100 ? -6.786 7.004 -7.009 1.00 0.00 97 VAL A CA 19
ATOM 36303 C C . VAL A 1 100 ? -6.072 6.268 -8.131 1.00 0.00 97 VAL A C 19
ATOM 36304 O O . VAL A 1 100 ? -6.279 6.548 -9.317 1.00 0.00 97 VAL A O 19
ATOM 36317 N N . TYR A 1 101 ? -5.250 5.307 -7.733 1.00 0.00 98 TYR A N 19
ATOM 36318 C CA . TYR A 1 101 ? -4.471 4.507 -8.659 1.00 0.00 98 TYR A CA 19
ATOM 36319 C C . TYR A 1 101 ? -4.129 3.169 -8.014 1.00 0.00 98 TYR A C 19
ATOM 36320 O O . TYR A 1 101 ? -3.863 3.103 -6.813 1.00 0.00 98 TYR A O 19
ATOM 36338 N N . ARG A 1 102 ? -4.168 2.106 -8.804 1.00 0.00 99 ARG A N 19
ATOM 36339 C CA . ARG A 1 102 ? -3.814 0.786 -8.317 1.00 0.00 99 ARG A CA 19
ATOM 36340 C C . ARG A 1 102 ? -2.419 0.419 -8.806 1.00 0.00 99 ARG A C 19
ATOM 36341 O O . ARG A 1 102 ? -2.199 0.253 -10.006 1.00 0.00 99 ARG A O 19
ATOM 36362 N N . LEU A 1 103 ? -1.480 0.301 -7.883 1.00 0.00 100 LEU A N 19
ATOM 36363 C CA . LEU A 1 103 ? -0.111 -0.028 -8.239 1.00 0.00 100 LEU A CA 19
ATOM 36364 C C . LEU A 1 103 ? 0.153 -1.508 -8.006 1.00 0.00 100 LEU A C 19
ATOM 36365 O O . LEU A 1 103 ? 0.241 -1.962 -6.868 1.00 0.00 100 LEU A O 19
ATOM 36381 N N . VAL A 1 104 ? 0.261 -2.261 -9.086 1.00 0.00 101 VAL A N 19
ATOM 36382 C CA . VAL A 1 104 ? 0.518 -3.685 -8.986 1.00 0.00 101 VAL A CA 19
ATOM 36383 C C . VAL A 1 104 ? 1.996 -3.975 -9.187 1.00 0.00 101 VAL A C 19
ATOM 36384 O O . VAL A 1 104 ? 2.674 -3.297 -9.965 1.00 0.00 101 VAL A O 19
ATOM 36397 N N . GLY A 1 105 ? 2.494 -4.964 -8.464 1.00 0.00 102 GLY A N 19
ATOM 36398 C CA . GLY A 1 105 ? 3.895 -5.308 -8.555 1.00 0.00 102 GLY A CA 19
ATOM 36399 C C . GLY A 1 105 ? 4.733 -4.518 -7.573 1.00 0.00 102 GLY A C 19
ATOM 36400 O O . GLY A 1 105 ? 4.435 -3.358 -7.286 1.00 0.00 102 GLY A O 19
ATOM 36404 N N . ALA A 1 106 ? 5.779 -5.138 -7.055 1.00 0.00 103 ALA A N 19
ATOM 36405 C CA . ALA A 1 106 ? 6.637 -4.485 -6.084 1.00 0.00 103 ALA A CA 19
ATOM 36406 C C . ALA A 1 106 ? 8.042 -4.335 -6.637 1.00 0.00 103 ALA A C 19
ATOM 36407 O O . ALA A 1 106 ? 8.732 -5.324 -6.890 1.00 0.00 103 ALA A O 19
ATOM 36414 N N . GLU A 1 107 ? 8.447 -3.095 -6.827 1.00 0.00 104 GLU A N 19
ATOM 36415 C CA . GLU A 1 107 ? 9.752 -2.785 -7.383 1.00 0.00 104 GLU A CA 19
ATOM 36416 C C . GLU A 1 107 ? 10.721 -2.430 -6.257 1.00 0.00 104 GLU A C 19
ATOM 36417 O O . GLU A 1 107 ? 10.320 -2.347 -5.094 1.00 0.00 104 GLU A O 19
ATOM 36429 N N . ASP A 1 108 ? 11.987 -2.214 -6.601 1.00 0.00 105 ASP A N 19
ATOM 36430 C CA . ASP A 1 108 ? 12.975 -1.764 -5.621 1.00 0.00 105 ASP A CA 19
ATOM 36431 C C . ASP A 1 108 ? 12.739 -0.295 -5.284 1.00 0.00 105 ASP A C 19
ATOM 36432 O O . ASP A 1 108 ? 11.911 0.354 -5.918 1.00 0.00 105 ASP A O 19
ATOM 36441 N N . ALA A 1 109 ? 13.479 0.232 -4.313 1.00 0.00 106 ALA A N 19
ATOM 36442 C CA . ALA A 1 109 ? 13.213 1.573 -3.779 1.00 0.00 106 ALA A CA 19
ATOM 36443 C C . ALA A 1 109 ? 13.128 2.661 -4.869 1.00 0.00 106 ALA A C 19
ATOM 36444 O O . ALA A 1 109 ? 12.117 3.362 -4.943 1.00 0.00 106 ALA A O 19
ATOM 36451 N N . PRO A 1 110 ? 14.158 2.827 -5.735 1.00 0.00 107 PRO A N 19
ATOM 36452 C CA . PRO A 1 110 ? 14.141 3.876 -6.768 1.00 0.00 107 PRO A CA 19
ATOM 36453 C C . PRO A 1 110 ? 13.019 3.676 -7.785 1.00 0.00 107 PRO A C 19
ATOM 36454 O O . PRO A 1 110 ? 12.332 4.623 -8.169 1.00 0.00 107 PRO A O 19
ATOM 36465 N N . GLU A 1 111 ? 12.834 2.430 -8.204 1.00 0.00 108 GLU A N 19
ATOM 36466 C CA . GLU A 1 111 ? 11.838 2.088 -9.207 1.00 0.00 108 GLU A CA 19
ATOM 36467 C C . GLU A 1 111 ? 10.425 2.253 -8.644 1.00 0.00 108 GLU A C 19
ATOM 36468 O O . GLU A 1 111 ? 9.526 2.732 -9.335 1.00 0.00 108 GLU A O 19
ATOM 36480 N N . LEU A 1 112 ? 10.239 1.863 -7.385 1.00 0.00 109 LEU A N 19
ATOM 36481 C CA . LEU A 1 112 ? 8.957 2.023 -6.703 1.00 0.00 109 LEU A CA 19
ATOM 36482 C C . LEU A 1 112 ? 8.571 3.492 -6.656 1.00 0.00 109 LEU A C 19
ATOM 36483 O O . LEU A 1 112 ? 7.437 3.862 -6.966 1.00 0.00 109 LEU A O 19
ATOM 36499 N N . LEU A 1 113 ? 9.534 4.315 -6.263 1.00 0.00 110 LEU A N 19
ATOM 36500 C CA . LEU A 1 113 ? 9.341 5.761 -6.210 1.00 0.00 110 LEU A CA 19
ATOM 36501 C C . LEU A 1 113 ? 8.947 6.312 -7.578 1.00 0.00 110 LEU A C 19
ATOM 36502 O O . LEU A 1 113 ? 8.155 7.248 -7.675 1.00 0.00 110 LEU A O 19
ATOM 36518 N N . LYS A 1 114 ? 9.489 5.727 -8.634 1.00 0.00 111 LYS A N 19
ATOM 36519 C CA . LYS A 1 114 ? 9.120 6.119 -9.986 1.00 0.00 111 LYS A CA 19
ATOM 36520 C C . LYS A 1 114 ? 7.665 5.747 -10.262 1.00 0.00 111 LYS A C 19
ATOM 36521 O O . LYS A 1 114 ? 6.883 6.559 -10.757 1.00 0.00 111 LYS A O 19
ATOM 36540 N N . LYS A 1 115 ? 7.309 4.515 -9.912 1.00 0.00 112 LYS A N 19
ATOM 36541 C CA . LYS A 1 115 ? 5.978 3.983 -10.181 1.00 0.00 112 LYS A CA 19
ATOM 36542 C C . LYS A 1 115 ? 4.895 4.761 -9.434 1.00 0.00 112 LYS A C 19
ATOM 36543 O O . LYS A 1 115 ? 3.804 4.973 -9.966 1.00 0.00 112 LYS A O 19
ATOM 36562 N N . VAL A 1 116 ? 5.197 5.189 -8.211 1.00 0.00 113 VAL A N 19
ATOM 36563 C CA . VAL A 1 116 ? 4.240 5.966 -7.430 1.00 0.00 113 VAL A CA 19
ATOM 36564 C C . VAL A 1 116 ? 4.119 7.395 -7.970 1.00 0.00 113 VAL A C 19
ATOM 36565 O O . VAL A 1 116 ? 3.016 7.939 -8.058 1.00 0.00 113 VAL A O 19
ATOM 36578 N N . LYS A 1 117 ? 5.247 7.986 -8.363 1.00 0.00 114 LYS A N 19
ATOM 36579 C CA . LYS A 1 117 ? 5.250 9.350 -8.890 1.00 0.00 114 LYS A CA 19
ATOM 36580 C C . LYS A 1 117 ? 4.489 9.428 -10.206 1.00 0.00 114 LYS A C 19
ATOM 36581 O O . LYS A 1 117 ? 3.537 10.196 -10.333 1.00 0.00 114 LYS A O 19
ATOM 36600 N N . LEU A 1 118 ? 4.886 8.604 -11.169 1.00 0.00 115 LEU A N 19
ATOM 36601 C CA . LEU A 1 118 ? 4.282 8.629 -12.500 1.00 0.00 115 LEU A CA 19
ATOM 36602 C C . LEU A 1 118 ? 2.851 8.088 -12.476 1.00 0.00 115 LEU A C 19
ATOM 36603 O O . LEU A 1 118 ? 2.126 8.183 -13.469 1.00 0.00 115 LEU A O 19
ATOM 36619 N N . GLY A 1 119 ? 2.453 7.518 -11.344 1.00 0.00 116 GLY A N 19
ATOM 36620 C CA . GLY A 1 119 ? 1.105 7.000 -11.208 1.00 0.00 116 GLY A CA 19
ATOM 36621 C C . GLY A 1 119 ? 0.099 8.091 -10.895 1.00 0.00 116 GLY A C 19
ATOM 36622 O O . GLY A 1 119 ? -1.077 7.977 -11.245 1.00 0.00 116 GLY A O 19
ATOM 36626 N N . VAL A 1 120 ? 0.559 9.152 -10.241 1.00 0.00 117 VAL A N 19
ATOM 36627 C CA . VAL A 1 120 ? -0.315 10.263 -9.873 1.00 0.00 117 VAL A CA 19
ATOM 36628 C C . VAL A 1 120 ? 0.094 11.535 -10.606 1.00 0.00 117 VAL A C 19
ATOM 36629 O O . VAL A 1 120 ? -0.726 12.170 -11.267 1.00 0.00 117 VAL A O 19
ATOM 36642 N N . GLU A 1 121 ? 1.377 11.875 -10.486 1.00 0.00 118 GLU A N 19
ATOM 36643 C CA . GLU A 1 121 ? 1.962 13.047 -11.132 1.00 0.00 118 GLU A CA 19
ATOM 36644 C C . GLU A 1 121 ? 1.414 14.362 -10.571 1.00 0.00 118 GLU A C 19
ATOM 36645 O O . GLU A 1 121 ? 0.222 14.664 -10.681 1.00 0.00 118 GLU A O 19
ATOM 36657 N N . SER A 1 122 ? 2.316 15.133 -9.967 1.00 0.00 119 SER A N 19
ATOM 36658 C CA . SER A 1 122 ? 2.008 16.460 -9.451 1.00 0.00 119 SER A CA 19
ATOM 36659 C C . SER A 1 122 ? 0.986 16.394 -8.316 1.00 0.00 119 SER A C 19
ATOM 36660 O O . SER A 1 122 ? -0.225 16.528 -8.526 1.00 0.00 119 SER A O 19
ATOM 36668 N N . GLU A 1 123 ? 1.488 16.158 -7.112 1.00 0.00 120 GLU A N 19
ATOM 36669 C CA . GLU A 1 123 ? 0.644 16.093 -5.925 1.00 0.00 120 GLU A CA 19
ATOM 36670 C C . GLU A 1 123 ? 0.343 17.495 -5.404 1.00 0.00 120 GLU A C 19
ATOM 36671 O O . GLU A 1 123 ? -0.538 17.682 -4.565 1.00 0.00 120 GLU A O 19
ATOM 36683 N N . GLY A 1 124 ? 1.085 18.469 -5.908 1.00 0.00 121 GLY A N 19
ATOM 36684 C CA . GLY A 1 124 ? 0.921 19.838 -5.478 1.00 0.00 121 GLY A CA 19
ATOM 36685 C C . GLY A 1 124 ? 1.581 20.799 -6.443 1.00 0.00 121 GLY A C 19
ATOM 36686 O O . GLY A 1 124 ? 2.144 21.813 -5.992 1.00 0.00 121 GLY A O 19
ATOM 36690 N N . ALA A 1 4 ? 8.708 6.630 18.712 1.00 0.00 1 ALA A N 20
ATOM 36691 C CA . ALA A 1 4 ? 9.194 5.352 19.273 1.00 0.00 1 ALA A CA 20
ATOM 36692 C C . ALA A 1 4 ? 10.201 4.694 18.338 1.00 0.00 1 ALA A C 20
ATOM 36693 O O . ALA A 1 4 ? 11.263 4.245 18.770 1.00 0.00 1 ALA A O 20
ATOM 36700 N N . GLN A 1 5 ? 9.876 4.641 17.054 1.00 0.00 2 GLN A N 20
ATOM 36701 C CA . GLN A 1 5 ? 10.742 3.992 16.084 1.00 0.00 2 GLN A CA 20
ATOM 36702 C C . GLN A 1 5 ? 10.658 4.659 14.719 1.00 0.00 2 GLN A C 20
ATOM 36703 O O . GLN A 1 5 ? 9.688 5.351 14.402 1.00 0.00 2 GLN A O 20
ATOM 36717 N N . ALA A 1 6 ? 11.683 4.436 13.915 1.00 0.00 3 ALA A N 20
ATOM 36718 C CA . ALA A 1 6 ? 11.711 4.895 12.536 1.00 0.00 3 ALA A CA 20
ATOM 36719 C C . ALA A 1 6 ? 12.289 3.798 11.657 1.00 0.00 3 ALA A C 20
ATOM 36720 O O . ALA A 1 6 ? 12.807 4.049 10.568 1.00 0.00 3 ALA A O 20
ATOM 36727 N N . ASP A 1 7 ? 12.184 2.572 12.151 1.00 0.00 4 ASP A N 20
ATOM 36728 C CA . ASP A 1 7 ? 12.761 1.414 11.485 1.00 0.00 4 ASP A CA 20
ATOM 36729 C C . ASP A 1 7 ? 11.802 0.834 10.455 1.00 0.00 4 ASP A C 20
ATOM 36730 O O . ASP A 1 7 ? 10.783 0.231 10.810 1.00 0.00 4 ASP A O 20
ATOM 36739 N N . GLY A 1 8 ? 12.134 1.027 9.184 1.00 0.00 5 GLY A N 20
ATOM 36740 C CA . GLY A 1 8 ? 11.328 0.499 8.106 1.00 0.00 5 GLY A CA 20
ATOM 36741 C C . GLY A 1 8 ? 9.966 1.158 8.012 1.00 0.00 5 GLY A C 20
ATOM 36742 O O . GLY A 1 8 ? 9.699 2.165 8.676 1.00 0.00 5 GLY A O 20
ATOM 36746 N N . ILE A 1 9 ? 9.103 0.598 7.184 1.00 0.00 6 ILE A N 20
ATOM 36747 C CA . ILE A 1 9 ? 7.767 1.133 7.008 1.00 0.00 6 ILE A CA 20
ATOM 36748 C C . ILE A 1 9 ? 6.787 0.388 7.904 1.00 0.00 6 ILE A C 20
ATOM 36749 O O . ILE A 1 9 ? 6.557 -0.810 7.735 1.00 0.00 6 ILE A O 20
ATOM 36765 N N . ALA A 1 10 ? 6.232 1.106 8.868 1.00 0.00 7 ALA A N 20
ATOM 36766 C CA . ALA A 1 10 ? 5.334 0.517 9.851 1.00 0.00 7 ALA A CA 20
ATOM 36767 C C . ALA A 1 10 ? 3.887 0.592 9.385 1.00 0.00 7 ALA A C 20
ATOM 36768 O O . ALA A 1 10 ? 3.362 1.678 9.119 1.00 0.00 7 ALA A O 20
ATOM 36775 N N . PHE A 1 11 ? 3.254 -0.567 9.282 1.00 0.00 8 PHE A N 20
ATOM 36776 C CA . PHE A 1 11 ? 1.870 -0.652 8.849 1.00 0.00 8 PHE A CA 20
ATOM 36777 C C . PHE A 1 11 ? 0.920 -0.691 10.039 1.00 0.00 8 PHE A C 20
ATOM 36778 O O . PHE A 1 11 ? 1.249 -1.219 11.104 1.00 0.00 8 PHE A O 20
ATOM 36795 N N . ARG A 1 12 ? -0.254 -0.122 9.836 1.00 0.00 9 ARG A N 20
ATOM 36796 C CA . ARG A 1 12 ? -1.310 -0.111 10.833 1.00 0.00 9 ARG A CA 20
ATOM 36797 C C . ARG A 1 12 ? -2.458 -0.963 10.306 1.00 0.00 9 ARG A C 20
ATOM 36798 O O . ARG A 1 12 ? -2.708 -0.975 9.096 1.00 0.00 9 ARG A O 20
ATOM 36819 N N . GLU A 1 13 ? -3.154 -1.675 11.177 1.00 0.00 10 GLU A N 20
ATOM 36820 C CA . GLU A 1 13 ? -4.278 -2.481 10.728 1.00 0.00 10 GLU A CA 20
ATOM 36821 C C . GLU A 1 13 ? -5.537 -2.146 11.519 1.00 0.00 10 GLU A C 20
ATOM 36822 O O . GLU A 1 13 ? -5.783 -2.694 12.599 1.00 0.00 10 GLU A O 20
ATOM 36834 N N . LEU A 1 14 ? -6.322 -1.233 10.972 1.00 0.00 11 LEU A N 20
ATOM 36835 C CA . LEU A 1 14 ? -7.602 -0.861 11.537 1.00 0.00 11 LEU A CA 20
ATOM 36836 C C . LEU A 1 14 ? -8.713 -1.264 10.581 1.00 0.00 11 LEU A C 20
ATOM 36837 O O . LEU A 1 14 ? -8.440 -1.641 9.441 1.00 0.00 11 LEU A O 20
ATOM 36853 N N . SER A 1 15 ? -9.951 -1.217 11.052 1.00 0.00 12 SER A N 20
ATOM 36854 C CA . SER A 1 15 ? -11.105 -1.494 10.208 1.00 0.00 12 SER A CA 20
ATOM 36855 C C . SER A 1 15 ? -11.140 -0.540 9.009 1.00 0.00 12 SER A C 20
ATOM 36856 O O . SER A 1 15 ? -10.610 0.573 9.071 1.00 0.00 12 SER A O 20
ATOM 36864 N N . PHE A 1 16 ? -11.771 -0.982 7.927 1.00 0.00 13 PHE A N 20
ATOM 36865 C CA . PHE A 1 16 ? -11.817 -0.215 6.681 1.00 0.00 13 PHE A CA 20
ATOM 36866 C C . PHE A 1 16 ? -12.343 1.216 6.894 1.00 0.00 13 PHE A C 20
ATOM 36867 O O . PHE A 1 16 ? -11.667 2.178 6.517 1.00 0.00 13 PHE A O 20
ATOM 36884 N N . PRO A 1 17 ? -13.544 1.398 7.496 1.00 0.00 14 PRO A N 20
ATOM 36885 C CA . PRO A 1 17 ? -14.088 2.738 7.757 1.00 0.00 14 PRO A CA 20
ATOM 36886 C C . PRO A 1 17 ? -13.207 3.541 8.711 1.00 0.00 14 PRO A C 20
ATOM 36887 O O . PRO A 1 17 ? -13.101 4.761 8.597 1.00 0.00 14 PRO A O 20
ATOM 36898 N N . GLU A 1 18 ? -12.570 2.841 9.642 1.00 0.00 15 GLU A N 20
ATOM 36899 C CA . GLU A 1 18 ? -11.677 3.467 10.602 1.00 0.00 15 GLU A CA 20
ATOM 36900 C C . GLU A 1 18 ? -10.495 4.105 9.898 1.00 0.00 15 GLU A C 20
ATOM 36901 O O . GLU A 1 18 ? -10.168 5.268 10.137 1.00 0.00 15 GLU A O 20
ATOM 36913 N N . ALA A 1 19 ? -9.866 3.334 9.024 1.00 0.00 16 ALA A N 20
ATOM 36914 C CA . ALA A 1 19 ? -8.674 3.779 8.331 1.00 0.00 16 ALA A CA 20
ATOM 36915 C C . ALA A 1 19 ? -8.957 5.016 7.481 1.00 0.00 16 ALA A C 20
ATOM 36916 O O . ALA A 1 19 ? -8.169 5.958 7.468 1.00 0.00 16 ALA A O 20
ATOM 36923 N N . LEU A 1 20 ? -10.095 5.011 6.785 1.00 0.00 17 LEU A N 20
ATOM 36924 C CA . LEU A 1 20 ? -10.482 6.134 5.931 1.00 0.00 17 LEU A CA 20
ATOM 36925 C C . LEU A 1 20 ? -10.717 7.394 6.757 1.00 0.00 17 LEU A C 20
ATOM 36926 O O . LEU A 1 20 ? -10.231 8.474 6.416 1.00 0.00 17 LEU A O 20
ATOM 36942 N N . LYS A 1 21 ? -11.455 7.240 7.847 1.00 0.00 18 LYS A N 20
ATOM 36943 C CA . LYS A 1 21 ? -11.763 8.332 8.740 1.00 0.00 18 LYS A CA 20
ATOM 36944 C C . LYS A 1 21 ? -10.485 8.912 9.347 1.00 0.00 18 LYS A C 20
ATOM 36945 O O . LYS A 1 21 ? -10.285 10.129 9.361 1.00 0.00 18 LYS A O 20
ATOM 36964 N N . ARG A 1 22 ? -9.612 8.028 9.818 1.00 0.00 19 ARG A N 20
ATOM 36965 C CA . ARG A 1 22 ? -8.342 8.437 10.399 1.00 0.00 19 ARG A CA 20
ATOM 36966 C C . ARG A 1 22 ? -7.456 9.117 9.359 1.00 0.00 19 ARG A C 20
ATOM 36967 O O . ARG A 1 22 ? -6.791 10.112 9.657 1.00 0.00 19 ARG A O 20
ATOM 36988 N N . ALA A 1 23 ? -7.459 8.580 8.143 1.00 0.00 20 ALA A N 20
ATOM 36989 C CA . ALA A 1 23 ? -6.705 9.158 7.035 1.00 0.00 20 ALA A CA 20
ATOM 36990 C C . ALA A 1 23 ? -7.118 10.600 6.798 1.00 0.00 20 ALA A C 20
ATOM 36991 O O . ALA A 1 23 ? -6.281 11.486 6.707 1.00 0.00 20 ALA A O 20
ATOM 36998 N N . GLU A 1 24 ? -8.418 10.823 6.732 1.00 0.00 21 GLU A N 20
ATOM 36999 C CA . GLU A 1 24 ? -8.959 12.145 6.449 1.00 0.00 21 GLU A CA 20
ATOM 37000 C C . GLU A 1 24 ? -8.542 13.161 7.513 1.00 0.00 21 GLU A C 20
ATOM 37001 O O . GLU A 1 24 ? -8.241 14.316 7.204 1.00 0.00 21 GLU A O 20
ATOM 37013 N N . VAL A 1 25 ? -8.515 12.727 8.764 1.00 0.00 22 VAL A N 20
ATOM 37014 C CA . VAL A 1 25 ? -8.269 13.645 9.869 1.00 0.00 22 VAL A CA 20
ATOM 37015 C C . VAL A 1 25 ? -6.779 13.885 10.125 1.00 0.00 22 VAL A C 20
ATOM 37016 O O . VAL A 1 25 ? -6.317 15.028 10.079 1.00 0.00 22 VAL A O 20
ATOM 37029 N N . GLU A 1 26 ? -6.023 12.824 10.381 1.00 0.00 23 GLU A N 20
ATOM 37030 C CA . GLU A 1 26 ? -4.658 12.984 10.856 1.00 0.00 23 GLU A CA 20
ATOM 37031 C C . GLU A 1 26 ? -3.606 12.592 9.820 1.00 0.00 23 GLU A C 20
ATOM 37032 O O . GLU A 1 26 ? -2.409 12.674 10.096 1.00 0.00 23 GLU A O 20
ATOM 37044 N N . ASP A 1 27 ? -4.038 12.171 8.641 1.00 0.00 24 ASP A N 20
ATOM 37045 C CA . ASP A 1 27 ? -3.111 11.820 7.565 1.00 0.00 24 ASP A CA 20
ATOM 37046 C C . ASP A 1 27 ? -3.618 12.404 6.252 1.00 0.00 24 ASP A C 20
ATOM 37047 O O . ASP A 1 27 ? -4.253 13.461 6.254 1.00 0.00 24 ASP A O 20
ATOM 37056 N N . LYS A 1 28 ? -3.338 11.745 5.133 1.00 0.00 25 LYS A N 20
ATOM 37057 C CA . LYS A 1 28 ? -3.803 12.228 3.841 1.00 0.00 25 LYS A CA 20
ATOM 37058 C C . LYS A 1 28 ? -4.516 11.135 3.054 1.00 0.00 25 LYS A C 20
ATOM 37059 O O . LYS A 1 28 ? -5.747 11.093 3.011 1.00 0.00 25 LYS A O 20
ATOM 37078 N N . LEU A 1 29 ? -3.748 10.252 2.437 1.00 0.00 26 LEU A N 20
ATOM 37079 C CA . LEU A 1 29 ? -4.321 9.203 1.607 1.00 0.00 26 LEU A CA 20
ATOM 37080 C C . LEU A 1 29 ? -4.114 7.836 2.239 1.00 0.00 26 LEU A C 20
ATOM 37081 O O . LEU A 1 29 ? -3.236 7.656 3.085 1.00 0.00 26 LEU A O 20
ATOM 37097 N N . LEU A 1 30 ? -4.928 6.880 1.822 1.00 0.00 27 LEU A N 20
ATOM 37098 C CA . LEU A 1 30 ? -4.846 5.528 2.342 1.00 0.00 27 LEU A CA 20
ATOM 37099 C C . LEU A 1 30 ? -4.001 4.658 1.420 1.00 0.00 27 LEU A C 20
ATOM 37100 O O . LEU A 1 30 ? -4.214 4.640 0.204 1.00 0.00 27 LEU A O 20
ATOM 37116 N N . PHE A 1 31 ? -3.040 3.954 1.996 1.00 0.00 28 PHE A N 20
ATOM 37117 C CA . PHE A 1 31 ? -2.204 3.034 1.244 1.00 0.00 28 PHE A CA 20
ATOM 37118 C C . PHE A 1 31 ? -2.421 1.616 1.748 1.00 0.00 28 PHE A C 20
ATOM 37119 O O . PHE A 1 31 ? -2.000 1.273 2.851 1.00 0.00 28 PHE A O 20
ATOM 37136 N N . VAL A 1 32 ? -3.091 0.801 0.953 1.00 0.00 29 VAL A N 20
ATOM 37137 C CA . VAL A 1 32 ? -3.378 -0.567 1.347 1.00 0.00 29 VAL A CA 20
ATOM 37138 C C . VAL A 1 32 ? -2.386 -1.530 0.708 1.00 0.00 29 VAL A C 20
ATOM 37139 O O . VAL A 1 32 ? -2.259 -1.589 -0.518 1.00 0.00 29 VAL A O 20
ATOM 37152 N N . ASP A 1 33 ? -1.673 -2.258 1.551 1.00 0.00 30 ASP A N 20
ATOM 37153 C CA . ASP A 1 33 ? -0.745 -3.280 1.099 1.00 0.00 30 ASP A CA 20
ATOM 37154 C C . ASP A 1 33 ? -1.463 -4.616 1.003 1.00 0.00 30 ASP A C 20
ATOM 37155 O O . ASP A 1 33 ? -1.786 -5.237 2.020 1.00 0.00 30 ASP A O 20
ATOM 37164 N N . CYS A 1 34 ? -1.753 -5.027 -0.222 1.00 0.00 31 CYS A N 20
ATOM 37165 C CA . CYS A 1 34 ? -2.400 -6.304 -0.463 1.00 0.00 31 CYS A CA 20
ATOM 37166 C C . CYS A 1 34 ? -1.428 -7.273 -1.110 1.00 0.00 31 CYS A C 20
ATOM 37167 O O . CYS A 1 34 ? -0.996 -7.077 -2.245 1.00 0.00 31 CYS A O 20
ATOM 37175 N N . PHE A 1 35 ? -1.079 -8.309 -0.378 1.00 0.00 32 PHE A N 20
ATOM 37176 C CA . PHE A 1 35 ? -0.178 -9.324 -0.885 1.00 0.00 32 PHE A CA 20
ATOM 37177 C C . PHE A 1 35 ? -0.820 -10.692 -0.733 1.00 0.00 32 PHE A C 20
ATOM 37178 O O . PHE A 1 35 ? -1.758 -10.859 0.050 1.00 0.00 32 PHE A O 20
ATOM 37195 N N . THR A 1 36 ? -0.326 -11.662 -1.477 1.00 0.00 33 THR A N 20
ATOM 37196 C CA . THR A 1 36 ? -0.833 -13.016 -1.377 1.00 0.00 33 THR A CA 20
ATOM 37197 C C . THR A 1 36 ? 0.124 -13.851 -0.525 1.00 0.00 33 THR A C 20
ATOM 37198 O O . THR A 1 36 ? 1.259 -13.437 -0.286 1.00 0.00 33 THR A O 20
ATOM 37209 N N . THR A 1 37 ? -0.329 -15.008 -0.059 1.00 0.00 34 THR A N 20
ATOM 37210 C CA . THR A 1 37 ? 0.472 -15.844 0.830 1.00 0.00 34 THR A CA 20
ATOM 37211 C C . THR A 1 37 ? 1.736 -16.373 0.134 1.00 0.00 34 THR A C 20
ATOM 37212 O O . THR A 1 37 ? 2.654 -16.873 0.790 1.00 0.00 34 THR A O 20
ATOM 37223 N N . TRP A 1 38 ? 1.788 -16.247 -1.189 1.00 0.00 35 TRP A N 20
ATOM 37224 C CA . TRP A 1 38 ? 2.961 -16.662 -1.950 1.00 0.00 35 TRP A CA 20
ATOM 37225 C C . TRP A 1 38 ? 4.177 -15.826 -1.549 1.00 0.00 35 TRP A C 20
ATOM 37226 O O . TRP A 1 38 ? 4.052 -14.637 -1.242 1.00 0.00 35 TRP A O 20
ATOM 37247 N N . CYS A 1 39 ? 5.343 -16.449 -1.550 1.00 0.00 36 CYS A N 20
ATOM 37248 C CA . CYS A 1 39 ? 6.567 -15.791 -1.117 1.00 0.00 36 CYS A CA 20
ATOM 37249 C C . CYS A 1 39 ? 7.295 -15.161 -2.304 1.00 0.00 36 CYS A C 20
ATOM 37250 O O . CYS A 1 39 ? 6.902 -15.355 -3.457 1.00 0.00 36 CYS A O 20
ATOM 37258 N N . GLY A 1 40 ? 8.343 -14.398 -2.021 1.00 0.00 37 GLY A N 20
ATOM 37259 C CA . GLY A 1 40 ? 9.140 -13.821 -3.085 1.00 0.00 37 GLY A CA 20
ATOM 37260 C C . GLY A 1 40 ? 9.261 -12.310 -3.003 1.00 0.00 37 GLY A C 20
ATOM 37261 O O . GLY A 1 40 ? 9.879 -11.782 -2.074 1.00 0.00 37 GLY A O 20
ATOM 37265 N N . PRO A 1 41 ? 8.656 -11.593 -3.968 1.00 0.00 38 PRO A N 20
ATOM 37266 C CA . PRO A 1 41 ? 8.822 -10.141 -4.132 1.00 0.00 38 PRO A CA 20
ATOM 37267 C C . PRO A 1 41 ? 8.578 -9.341 -2.855 1.00 0.00 38 PRO A C 20
ATOM 37268 O O . PRO A 1 41 ? 9.335 -8.421 -2.544 1.00 0.00 38 PRO A O 20
ATOM 37279 N N . CYS A 1 42 ? 7.537 -9.700 -2.114 1.00 0.00 39 CYS A N 20
ATOM 37280 C CA . CYS A 1 42 ? 7.131 -8.936 -0.940 1.00 0.00 39 CYS A CA 20
ATOM 37281 C C . CYS A 1 42 ? 8.217 -8.926 0.137 1.00 0.00 39 CYS A C 20
ATOM 37282 O O . CYS A 1 42 ? 8.339 -7.959 0.890 1.00 0.00 39 CYS A O 20
ATOM 37290 N N . LYS A 1 43 ? 9.017 -9.985 0.202 1.00 0.00 40 LYS A N 20
ATOM 37291 C CA . LYS A 1 43 ? 10.094 -10.050 1.183 1.00 0.00 40 LYS A CA 20
ATOM 37292 C C . LYS A 1 43 ? 11.291 -9.233 0.710 1.00 0.00 40 LYS A C 20
ATOM 37293 O O . LYS A 1 43 ? 11.985 -8.608 1.513 1.00 0.00 40 LYS A O 20
ATOM 37312 N N . ARG A 1 44 ? 11.525 -9.238 -0.598 1.00 0.00 41 ARG A N 20
ATOM 37313 C CA . ARG A 1 44 ? 12.605 -8.459 -1.178 1.00 0.00 41 ARG A CA 20
ATOM 37314 C C . ARG A 1 44 ? 12.363 -6.972 -0.953 1.00 0.00 41 ARG A C 20
ATOM 37315 O O . ARG A 1 44 ? 13.296 -6.209 -0.703 1.00 0.00 41 ARG A O 20
ATOM 37336 N N . LEU A 1 45 ? 11.096 -6.577 -1.024 1.00 0.00 42 LEU A N 20
ATOM 37337 C CA . LEU A 1 45 ? 10.698 -5.200 -0.763 1.00 0.00 42 LEU A CA 20
ATOM 37338 C C . LEU A 1 45 ? 11.173 -4.762 0.616 1.00 0.00 42 LEU A C 20
ATOM 37339 O O . LEU A 1 45 ? 11.740 -3.681 0.773 1.00 0.00 42 LEU A O 20
ATOM 37355 N N . SER A 1 46 ? 10.959 -5.624 1.604 1.00 0.00 43 SER A N 20
ATOM 37356 C CA . SER A 1 46 ? 11.327 -5.335 2.983 1.00 0.00 43 SER A CA 20
ATOM 37357 C C . SER A 1 46 ? 12.824 -5.041 3.117 1.00 0.00 43 SER A C 20
ATOM 37358 O O . SER A 1 46 ? 13.243 -4.280 3.989 1.00 0.00 43 SER A O 20
ATOM 37366 N N . LYS A 1 47 ? 13.626 -5.640 2.246 1.00 0.00 44 LYS A N 20
ATOM 37367 C CA . LYS A 1 47 ? 15.072 -5.476 2.306 1.00 0.00 44 LYS A CA 20
ATOM 37368 C C . LYS A 1 47 ? 15.545 -4.239 1.550 1.00 0.00 44 LYS A C 20
ATOM 37369 O O . LYS A 1 47 ? 16.622 -3.713 1.834 1.00 0.00 44 LYS A O 20
ATOM 37388 N N . VAL A 1 48 ? 14.762 -3.771 0.582 1.00 0.00 45 VAL A N 20
ATOM 37389 C CA . VAL A 1 48 ? 15.208 -2.655 -0.246 1.00 0.00 45 VAL A CA 20
ATOM 37390 C C . VAL A 1 48 ? 14.443 -1.359 0.043 1.00 0.00 45 VAL A C 20
ATOM 37391 O O . VAL A 1 48 ? 15.048 -0.346 0.389 1.00 0.00 45 VAL A O 20
ATOM 37404 N N . VAL A 1 49 ? 13.120 -1.391 -0.071 1.00 0.00 46 VAL A N 20
ATOM 37405 C CA . VAL A 1 49 ? 12.327 -0.173 0.092 1.00 0.00 46 VAL A CA 20
ATOM 37406 C C . VAL A 1 49 ? 12.020 0.099 1.563 1.00 0.00 46 VAL A C 20
ATOM 37407 O O . VAL A 1 49 ? 11.994 1.248 2.001 1.00 0.00 46 VAL A O 20
ATOM 37420 N N . PHE A 1 50 ? 11.840 -0.966 2.334 1.00 0.00 47 PHE A N 20
ATOM 37421 C CA . PHE A 1 50 ? 11.555 -0.842 3.765 1.00 0.00 47 PHE A CA 20
ATOM 37422 C C . PHE A 1 50 ? 12.838 -0.603 4.557 1.00 0.00 47 PHE A C 20
ATOM 37423 O O . PHE A 1 50 ? 12.858 -0.750 5.776 1.00 0.00 47 PHE A O 20
ATOM 37440 N N . LYS A 1 51 ? 13.900 -0.225 3.863 1.00 0.00 48 LYS A N 20
ATOM 37441 C CA . LYS A 1 51 ? 15.193 -0.036 4.503 1.00 0.00 48 LYS A CA 20
ATOM 37442 C C . LYS A 1 51 ? 15.538 1.444 4.635 1.00 0.00 48 LYS A C 20
ATOM 37443 O O . LYS A 1 51 ? 16.158 1.864 5.618 1.00 0.00 48 LYS A O 20
ATOM 37462 N N . ASP A 1 52 ? 15.127 2.238 3.658 1.00 0.00 49 ASP A N 20
ATOM 37463 C CA . ASP A 1 52 ? 15.483 3.651 3.634 1.00 0.00 49 ASP A CA 20
ATOM 37464 C C . ASP A 1 52 ? 14.655 4.447 4.635 1.00 0.00 49 ASP A C 20
ATOM 37465 O O . ASP A 1 52 ? 13.425 4.422 4.599 1.00 0.00 49 ASP A O 20
ATOM 37474 N N . SER A 1 53 ? 15.346 5.155 5.517 1.00 0.00 50 SER A N 20
ATOM 37475 C CA . SER A 1 53 ? 14.709 5.904 6.591 1.00 0.00 50 SER A CA 20
ATOM 37476 C C . SER A 1 53 ? 13.899 7.085 6.052 1.00 0.00 50 SER A C 20
ATOM 37477 O O . SER A 1 53 ? 12.888 7.471 6.643 1.00 0.00 50 SER A O 20
ATOM 37485 N N . LEU A 1 54 ? 14.338 7.647 4.932 1.00 0.00 51 LEU A N 20
ATOM 37486 C CA . LEU A 1 54 ? 13.629 8.763 4.314 1.00 0.00 51 LEU A CA 20
ATOM 37487 C C . LEU A 1 54 ? 12.303 8.287 3.741 1.00 0.00 51 LEU A C 20
ATOM 37488 O O . LEU A 1 54 ? 11.250 8.861 4.027 1.00 0.00 51 LEU A O 20
ATOM 37504 N N . VAL A 1 55 ? 12.362 7.236 2.932 1.00 0.00 52 VAL A N 20
ATOM 37505 C CA . VAL A 1 55 ? 11.167 6.652 2.342 1.00 0.00 52 VAL A CA 20
ATOM 37506 C C . VAL A 1 55 ? 10.234 6.134 3.432 1.00 0.00 52 VAL A C 20
ATOM 37507 O O . VAL A 1 55 ? 9.017 6.336 3.372 1.00 0.00 52 VAL A O 20
ATOM 37520 N N . ALA A 1 56 ? 10.819 5.488 4.435 1.00 0.00 53 ALA A N 20
ATOM 37521 C CA . ALA A 1 56 ? 10.062 4.971 5.570 1.00 0.00 53 ALA A CA 20
ATOM 37522 C C . ALA A 1 56 ? 9.253 6.076 6.239 1.00 0.00 53 ALA A C 20
ATOM 37523 O O . ALA A 1 56 ? 8.087 5.881 6.577 1.00 0.00 53 ALA A O 20
ATOM 37530 N N . ASP A 1 57 ? 9.877 7.234 6.418 1.00 0.00 54 ASP A N 20
ATOM 37531 C CA . ASP A 1 57 ? 9.218 8.388 7.027 1.00 0.00 54 ASP A CA 20
ATOM 37532 C C . ASP A 1 57 ? 8.197 8.999 6.073 1.00 0.00 54 ASP A C 20
ATOM 37533 O O . ASP A 1 57 ? 7.078 9.329 6.472 1.00 0.00 54 ASP A O 20
ATOM 37542 N N . TYR A 1 58 ? 8.589 9.121 4.807 1.00 0.00 55 TYR A N 20
ATOM 37543 C CA . TYR A 1 58 ? 7.759 9.756 3.786 1.00 0.00 55 TYR A CA 20
ATOM 37544 C C . TYR A 1 58 ? 6.381 9.103 3.706 1.00 0.00 55 TYR A C 20
ATOM 37545 O O . TYR A 1 58 ? 5.360 9.788 3.716 1.00 0.00 55 TYR A O 20
ATOM 37563 N N . PHE A 1 59 ? 6.355 7.780 3.638 1.00 0.00 56 PHE A N 20
ATOM 37564 C CA . PHE A 1 59 ? 5.098 7.055 3.563 1.00 0.00 56 PHE A CA 20
ATOM 37565 C C . PHE A 1 59 ? 4.428 6.956 4.931 1.00 0.00 56 PHE A C 20
ATOM 37566 O O . PHE A 1 59 ? 3.207 6.935 5.022 1.00 0.00 56 PHE A O 20
ATOM 37583 N N . ASN A 1 60 ? 5.237 6.918 5.986 1.00 0.00 57 ASN A N 20
ATOM 37584 C CA . ASN A 1 60 ? 4.722 6.810 7.354 1.00 0.00 57 ASN A CA 20
ATOM 37585 C C . ASN A 1 60 ? 3.837 8.003 7.703 1.00 0.00 57 ASN A C 20
ATOM 37586 O O . ASN A 1 60 ? 2.766 7.848 8.290 1.00 0.00 57 ASN A O 20
ATOM 37597 N N . ARG A 1 61 ? 4.313 9.195 7.367 1.00 0.00 58 ARG A N 20
ATOM 37598 C CA . ARG A 1 61 ? 3.619 10.424 7.732 1.00 0.00 58 ARG A CA 20
ATOM 37599 C C . ARG A 1 61 ? 2.619 10.884 6.671 1.00 0.00 58 ARG A C 20
ATOM 37600 O O . ARG A 1 61 ? 1.577 11.445 6.999 1.00 0.00 58 ARG A O 20
ATOM 37621 N N . HIS A 1 62 ? 2.931 10.673 5.400 1.00 0.00 59 HIS A N 20
ATOM 37622 C CA . HIS A 1 62 ? 2.107 11.235 4.326 1.00 0.00 59 HIS A CA 20
ATOM 37623 C C . HIS A 1 62 ? 0.957 10.316 3.933 1.00 0.00 59 HIS A C 20
ATOM 37624 O O . HIS A 1 62 ? -0.011 10.760 3.312 1.00 0.00 59 HIS A O 20
ATOM 37639 N N . PHE A 1 63 ? 1.051 9.045 4.289 1.00 0.00 60 PHE A N 20
ATOM 37640 C CA . PHE A 1 63 ? 0.017 8.085 3.932 1.00 0.00 60 PHE A CA 20
ATOM 37641 C C . PHE A 1 63 ? -0.360 7.227 5.132 1.00 0.00 60 PHE A C 20
ATOM 37642 O O . PHE A 1 63 ? 0.413 7.089 6.080 1.00 0.00 60 PHE A O 20
ATOM 37659 N N . VAL A 1 64 ? -1.556 6.666 5.097 1.00 0.00 61 VAL A N 20
ATOM 37660 C CA . VAL A 1 64 ? -1.955 5.691 6.093 1.00 0.00 61 VAL A CA 20
ATOM 37661 C C . VAL A 1 64 ? -1.583 4.306 5.606 1.00 0.00 61 VAL A C 20
ATOM 37662 O O . VAL A 1 64 ? -2.172 3.795 4.652 1.00 0.00 61 VAL A O 20
ATOM 37675 N N . ASN A 1 65 ? -0.602 3.708 6.249 1.00 0.00 62 ASN A N 20
ATOM 37676 C CA . ASN A 1 65 ? -0.142 2.387 5.867 1.00 0.00 62 ASN A CA 20
ATOM 37677 C C . ASN A 1 65 ? -1.076 1.329 6.429 1.00 0.00 62 ASN A C 20
ATOM 37678 O O . ASN A 1 65 ? -1.054 1.047 7.621 1.00 0.00 62 ASN A O 20
ATOM 37689 N N . LEU A 1 66 ? -1.914 0.775 5.572 1.00 0.00 63 LEU A N 20
ATOM 37690 C CA . LEU A 1 66 ? -2.850 -0.258 5.974 1.00 0.00 63 LEU A CA 20
ATOM 37691 C C . LEU A 1 66 ? -2.412 -1.601 5.411 1.00 0.00 63 LEU A C 20
ATOM 37692 O O . LEU A 1 66 ? -2.214 -1.745 4.210 1.00 0.00 63 LEU A O 20
ATOM 37708 N N . LYS A 1 67 ? -2.258 -2.578 6.286 1.00 0.00 64 LYS A N 20
ATOM 37709 C CA . LYS A 1 67 ? -1.874 -3.917 5.870 1.00 0.00 64 LYS A CA 20
ATOM 37710 C C . LYS A 1 67 ? -3.066 -4.850 5.988 1.00 0.00 64 LYS A C 20
ATOM 37711 O O . LYS A 1 67 ? -3.669 -4.952 7.054 1.00 0.00 64 LYS A O 20
ATOM 37730 N N . MET A 1 68 ? -3.415 -5.516 4.896 1.00 0.00 65 MET A N 20
ATOM 37731 C CA . MET A 1 68 ? -4.556 -6.423 4.901 1.00 0.00 65 MET A CA 20
ATOM 37732 C C . MET A 1 68 ? -4.227 -7.720 4.181 1.00 0.00 65 MET A C 20
ATOM 37733 O O . MET A 1 68 ? -3.582 -7.713 3.132 1.00 0.00 65 MET A O 20
ATOM 37747 N N . ASP A 1 69 ? -4.667 -8.829 4.755 1.00 0.00 66 ASP A N 20
ATOM 37748 C CA . ASP A 1 69 ? -4.496 -10.130 4.125 1.00 0.00 66 ASP A CA 20
ATOM 37749 C C . ASP A 1 69 ? -5.684 -10.419 3.225 1.00 0.00 66 ASP A C 20
ATOM 37750 O O . ASP A 1 69 ? -6.772 -9.874 3.418 1.00 0.00 66 ASP A O 20
ATOM 37759 N N . MET A 1 70 ? -5.479 -11.285 2.258 1.00 0.00 67 MET A N 20
ATOM 37760 C CA . MET A 1 70 ? -6.511 -11.621 1.291 1.00 0.00 67 MET A CA 20
ATOM 37761 C C . MET A 1 70 ? -7.426 -12.724 1.807 1.00 0.00 67 MET A C 20
ATOM 37762 O O . MET A 1 70 ? -8.420 -13.071 1.167 1.00 0.00 67 MET A O 20
ATOM 37776 N N . GLU A 1 71 ? -7.105 -13.252 2.976 1.00 0.00 68 GLU A N 20
ATOM 37777 C CA . GLU A 1 71 ? -7.878 -14.341 3.562 1.00 0.00 68 GLU A CA 20
ATOM 37778 C C . GLU A 1 71 ? -8.587 -13.857 4.814 1.00 0.00 68 GLU A C 20
ATOM 37779 O O . GLU A 1 71 ? -9.483 -14.517 5.340 1.00 0.00 68 GLU A O 20
ATOM 37791 N N . LYS A 1 72 ? -8.178 -12.689 5.276 1.00 0.00 69 LYS A N 20
ATOM 37792 C CA . LYS A 1 72 ? -8.695 -12.124 6.512 1.00 0.00 69 LYS A CA 20
ATOM 37793 C C . LYS A 1 72 ? -9.736 -11.042 6.238 1.00 0.00 69 LYS A C 20
ATOM 37794 O O . LYS A 1 72 ? -9.458 -10.048 5.564 1.00 0.00 69 LYS A O 20
ATOM 37813 N N . GLY A 1 73 ? -10.943 -11.263 6.743 1.00 0.00 70 GLY A N 20
ATOM 37814 C CA . GLY A 1 73 ? -11.970 -10.242 6.717 1.00 0.00 70 GLY A CA 20
ATOM 37815 C C . GLY A 1 73 ? -12.461 -9.916 5.325 1.00 0.00 70 GLY A C 20
ATOM 37816 O O . GLY A 1 73 ? -12.907 -10.795 4.586 1.00 0.00 70 GLY A O 20
ATOM 37820 N N . GLU A 1 74 ? -12.373 -8.647 4.965 1.00 0.00 71 GLU A N 20
ATOM 37821 C CA . GLU A 1 74 ? -12.854 -8.180 3.676 1.00 0.00 71 GLU A CA 20
ATOM 37822 C C . GLU A 1 74 ? -11.730 -8.178 2.648 1.00 0.00 71 GLU A C 20
ATOM 37823 O O . GLU A 1 74 ? -11.883 -7.637 1.552 1.00 0.00 71 GLU A O 20
ATOM 37835 N N . GLY A 1 75 ? -10.606 -8.797 2.998 1.00 0.00 72 GLY A N 20
ATOM 37836 C CA . GLY A 1 75 ? -9.518 -8.953 2.052 1.00 0.00 72 GLY A CA 20
ATOM 37837 C C . GLY A 1 75 ? -9.958 -9.728 0.827 1.00 0.00 72 GLY A C 20
ATOM 37838 O O . GLY A 1 75 ? -9.508 -9.460 -0.284 1.00 0.00 72 GLY A O 20
ATOM 37842 N N . VAL A 1 76 ? -10.858 -10.683 1.040 1.00 0.00 73 VAL A N 20
ATOM 37843 C CA . VAL A 1 76 ? -11.434 -11.470 -0.046 1.00 0.00 73 VAL A CA 20
ATOM 37844 C C . VAL A 1 76 ? -12.316 -10.598 -0.947 1.00 0.00 73 VAL A C 20
ATOM 37845 O O . VAL A 1 76 ? -12.367 -10.791 -2.165 1.00 0.00 73 VAL A O 20
ATOM 37858 N N . GLU A 1 77 ? -12.984 -9.619 -0.342 1.00 0.00 74 GLU A N 20
ATOM 37859 C CA . GLU A 1 77 ? -13.826 -8.690 -1.086 1.00 0.00 74 GLU A CA 20
ATOM 37860 C C . GLU A 1 77 ? -12.962 -7.747 -1.918 1.00 0.00 74 GLU A C 20
ATOM 37861 O O . GLU A 1 77 ? -13.215 -7.546 -3.103 1.00 0.00 74 GLU A O 20
ATOM 37873 N N . LEU A 1 78 ? -11.926 -7.195 -1.300 1.00 0.00 75 LEU A N 20
ATOM 37874 C CA . LEU A 1 78 ? -11.005 -6.305 -1.998 1.00 0.00 75 LEU A CA 20
ATOM 37875 C C . LEU A 1 78 ? -10.253 -7.067 -3.086 1.00 0.00 75 LEU A C 20
ATOM 37876 O O . LEU A 1 78 ? -9.888 -6.506 -4.122 1.00 0.00 75 LEU A O 20
ATOM 37892 N N . ARG A 1 79 ? -10.026 -8.348 -2.837 1.00 0.00 76 ARG A N 20
ATOM 37893 C CA . ARG A 1 79 ? -9.352 -9.221 -3.788 1.00 0.00 76 ARG A CA 20
ATOM 37894 C C . ARG A 1 79 ? -10.119 -9.284 -5.110 1.00 0.00 76 ARG A C 20
ATOM 37895 O O . ARG A 1 79 ? -9.554 -9.043 -6.179 1.00 0.00 76 ARG A O 20
ATOM 37916 N N . LYS A 1 80 ? -11.410 -9.587 -5.028 1.00 0.00 77 LYS A N 20
ATOM 37917 C CA . LYS A 1 80 ? -12.251 -9.710 -6.215 1.00 0.00 77 LYS A CA 20
ATOM 37918 C C . LYS A 1 80 ? -12.633 -8.339 -6.772 1.00 0.00 77 LYS A C 20
ATOM 37919 O O . LYS A 1 80 ? -12.799 -8.175 -7.981 1.00 0.00 77 LYS A O 20
ATOM 37938 N N . LYS A 1 81 ? -12.760 -7.360 -5.883 1.00 0.00 78 LYS A N 20
ATOM 37939 C CA . LYS A 1 81 ? -13.174 -6.012 -6.269 1.00 0.00 78 LYS A CA 20
ATOM 37940 C C . LYS A 1 81 ? -12.153 -5.374 -7.209 1.00 0.00 78 LYS A C 20
ATOM 37941 O O . LYS A 1 81 ? -12.514 -4.770 -8.223 1.00 0.00 78 LYS A O 20
ATOM 37960 N N . TYR A 1 82 ? -10.882 -5.518 -6.871 1.00 0.00 79 TYR A N 20
ATOM 37961 C CA . TYR A 1 82 ? -9.804 -4.963 -7.682 1.00 0.00 79 TYR A CA 20
ATOM 37962 C C . TYR A 1 82 ? -9.349 -5.971 -8.735 1.00 0.00 79 TYR A C 20
ATOM 37963 O O . TYR A 1 82 ? -8.895 -5.591 -9.813 1.00 0.00 79 TYR A O 20
ATOM 37981 N N . GLY A 1 83 ? -9.504 -7.256 -8.429 1.00 0.00 80 GLY A N 20
ATOM 37982 C CA . GLY A 1 83 ? -9.184 -8.295 -9.390 1.00 0.00 80 GLY A CA 20
ATOM 37983 C C . GLY A 1 83 ? -7.703 -8.600 -9.441 1.00 0.00 80 GLY A C 20
ATOM 37984 O O . GLY A 1 83 ? -7.008 -8.208 -10.381 1.00 0.00 80 GLY A O 20
ATOM 37988 N N . VAL A 1 84 ? -7.210 -9.291 -8.427 1.00 0.00 81 VAL A N 20
ATOM 37989 C CA . VAL A 1 84 ? -5.792 -9.608 -8.349 1.00 0.00 81 VAL A CA 20
ATOM 37990 C C . VAL A 1 84 ? -5.426 -10.745 -9.306 1.00 0.00 81 VAL A C 20
ATOM 37991 O O . VAL A 1 84 ? -6.141 -11.744 -9.416 1.00 0.00 81 VAL A O 20
ATOM 38004 N N . HIS A 1 85 ? -4.327 -10.564 -10.026 1.00 0.00 82 HIS A N 20
ATOM 38005 C CA . HIS A 1 85 ? -3.803 -11.595 -10.919 1.00 0.00 82 HIS A CA 20
ATOM 38006 C C . HIS A 1 85 ? -2.290 -11.695 -10.753 1.00 0.00 82 HIS A C 20
ATOM 38007 O O . HIS A 1 85 ? -1.582 -12.205 -11.624 1.00 0.00 82 HIS A O 20
ATOM 38022 N N . ALA A 1 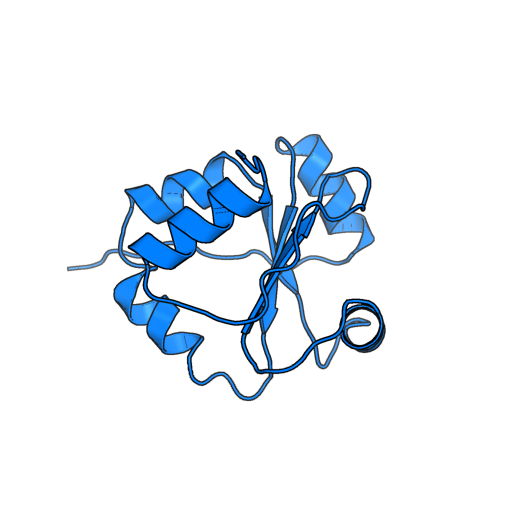86 ? -1.811 -11.224 -9.609 1.00 0.00 83 ALA A N 20
ATOM 38023 C CA . ALA A 1 86 ? -0.387 -11.179 -9.317 1.00 0.00 83 ALA A CA 20
ATOM 38024 C C . ALA A 1 86 ? -0.147 -11.578 -7.867 1.00 0.00 83 ALA A C 20
ATOM 38025 O O . ALA A 1 86 ? -1.053 -12.089 -7.211 1.00 0.00 83 ALA A O 20
ATOM 38032 N N . TYR A 1 87 ? 1.062 -11.361 -7.370 1.00 0.00 84 TYR A N 20
ATOM 38033 C CA . TYR A 1 87 ? 1.351 -11.628 -5.963 1.00 0.00 84 TYR A CA 20
ATOM 38034 C C . TYR A 1 87 ? 1.140 -10.367 -5.111 1.00 0.00 84 TYR A C 20
ATOM 38035 O O . TYR A 1 87 ? 0.354 -10.391 -4.159 1.00 0.00 84 TYR A O 20
ATOM 38053 N N . PRO A 1 88 ? 1.842 -9.248 -5.420 1.00 0.00 85 PRO A N 20
ATOM 38054 C CA . PRO A 1 88 ? 1.679 -7.998 -4.702 1.00 0.00 85 PRO A CA 20
ATOM 38055 C C . PRO A 1 88 ? 0.735 -7.027 -5.416 1.00 0.00 85 PRO A C 20
ATOM 38056 O O . PRO A 1 88 ? 0.589 -7.064 -6.640 1.00 0.00 85 PRO A O 20
ATOM 38067 N N . THR A 1 89 ? 0.079 -6.176 -4.648 1.00 0.00 86 THR A N 20
ATOM 38068 C CA . THR A 1 89 ? -0.759 -5.132 -5.210 1.00 0.00 86 THR A CA 20
ATOM 38069 C C . THR A 1 89 ? -0.766 -3.905 -4.302 1.00 0.00 86 THR A C 20
ATOM 38070 O O . THR A 1 89 ? -1.122 -3.993 -3.124 1.00 0.00 86 THR A O 20
ATOM 38081 N N . LEU A 1 90 ? -0.362 -2.768 -4.852 1.00 0.00 87 LEU A N 20
ATOM 38082 C CA . LEU A 1 90 ? -0.342 -1.524 -4.099 1.00 0.00 87 LEU A CA 20
ATOM 38083 C C . LEU A 1 90 ? -1.578 -0.698 -4.430 1.00 0.00 87 LEU A C 20
ATOM 38084 O O . LEU A 1 90 ? -1.785 -0.300 -5.580 1.00 0.00 87 LEU A O 20
ATOM 38100 N N . LEU A 1 91 ? -2.408 -0.459 -3.429 1.00 0.00 88 LEU A N 20
ATOM 38101 C CA . LEU A 1 91 ? -3.642 0.285 -3.630 1.00 0.00 88 LEU A CA 20
ATOM 38102 C C . LEU A 1 91 ? -3.498 1.715 -3.132 1.00 0.00 88 LEU A C 20
ATOM 38103 O O . LEU A 1 91 ? -2.955 1.955 -2.051 1.00 0.00 88 LEU A O 20
ATOM 38119 N N . PHE A 1 92 ? -3.992 2.660 -3.921 1.00 0.00 89 PHE A N 20
ATOM 38120 C CA . PHE A 1 92 ? -3.992 4.061 -3.533 1.00 0.00 89 PHE A CA 20
ATOM 38121 C C . PHE A 1 92 ? -5.426 4.575 -3.448 1.00 0.00 89 PHE A C 20
ATOM 38122 O O . PHE A 1 92 ? -6.096 4.765 -4.469 1.00 0.00 89 PHE A O 20
ATOM 38139 N N . ILE A 1 93 ? -5.900 4.783 -2.229 1.00 0.00 90 ILE A N 20
ATOM 38140 C CA . ILE A 1 93 ? -7.276 5.198 -2.008 1.00 0.00 90 ILE A CA 20
ATOM 38141 C C . ILE A 1 93 ? -7.349 6.664 -1.597 1.00 0.00 90 ILE A C 20
ATOM 38142 O O . ILE A 1 93 ? -6.658 7.104 -0.675 1.00 0.00 90 ILE A O 20
ATOM 38158 N N . ASN A 1 94 ? -8.177 7.413 -2.308 1.00 0.00 91 ASN A N 20
ATOM 38159 C CA . ASN A 1 94 ? -8.396 8.823 -2.025 1.00 0.00 91 ASN A CA 20
ATOM 38160 C C . ASN A 1 94 ? -9.634 8.993 -1.154 1.00 0.00 91 ASN A C 20
ATOM 38161 O O . ASN A 1 94 ? -10.279 8.010 -0.793 1.00 0.00 91 ASN A O 20
ATOM 38172 N N . SER A 1 95 ? -9.982 10.237 -0.844 1.00 0.00 92 SER A N 20
ATOM 38173 C CA . SER A 1 95 ? -11.122 10.520 0.021 1.00 0.00 92 SER A CA 20
ATOM 38174 C C . SER A 1 95 ? -12.446 10.121 -0.635 1.00 0.00 92 SER A C 20
ATOM 38175 O O . SER A 1 95 ? -13.464 9.975 0.044 1.00 0.00 92 SER A O 20
ATOM 38183 N N . SER A 1 96 ? -12.436 9.954 -1.950 1.00 0.00 93 SER A N 20
ATOM 38184 C CA . SER A 1 96 ? -13.626 9.514 -2.660 1.00 0.00 93 SER A CA 20
ATOM 38185 C C . SER A 1 96 ? -13.787 8.001 -2.547 1.00 0.00 93 SER A C 20
ATOM 38186 O O . SER A 1 96 ? -14.896 7.477 -2.627 1.00 0.00 93 SER A O 20
ATOM 38194 N N . GLY A 1 97 ? -12.668 7.307 -2.353 1.00 0.00 94 GLY A N 20
ATOM 38195 C CA . GLY A 1 97 ? -12.692 5.861 -2.243 1.00 0.00 94 GLY A CA 20
ATOM 38196 C C . GLY A 1 97 ? -12.866 5.179 -3.587 1.00 0.00 94 GLY A C 20
ATOM 38197 O O . GLY A 1 97 ? -13.089 3.971 -3.654 1.00 0.00 94 GLY A O 20
ATOM 38201 N N . GLU A 1 98 ? -12.730 5.950 -4.661 1.00 0.00 95 GLU A N 20
ATOM 38202 C CA . GLU A 1 98 ? -12.989 5.445 -6.004 1.00 0.00 95 GLU A CA 20
ATOM 38203 C C . GLU A 1 98 ? -11.710 5.006 -6.695 1.00 0.00 95 GLU A C 20
ATOM 38204 O O . GLU A 1 98 ? -11.693 4.811 -7.913 1.00 0.00 95 GLU A O 20
ATOM 38216 N N . VAL A 1 99 ? -10.655 4.830 -5.905 1.00 0.00 96 VAL A N 20
ATOM 38217 C CA . VAL A 1 99 ? -9.353 4.382 -6.410 1.00 0.00 96 VAL A CA 20
ATOM 38218 C C . VAL A 1 99 ? -8.713 5.441 -7.308 1.00 0.00 96 VAL A C 20
ATOM 38219 O O . VAL A 1 99 ? -9.113 5.620 -8.458 1.00 0.00 96 VAL A O 20
ATOM 38232 N N . VAL A 1 100 ? -7.724 6.149 -6.781 1.00 0.00 97 VAL A N 20
ATOM 38233 C CA . VAL A 1 100 ? -7.032 7.161 -7.567 1.00 0.00 97 VAL A CA 20
ATOM 38234 C C . VAL A 1 100 ? -6.016 6.493 -8.497 1.00 0.00 97 VAL A C 20
ATOM 38235 O O . VAL A 1 100 ? -5.758 6.971 -9.602 1.00 0.00 97 VAL A O 20
ATOM 38248 N N . TYR A 1 101 ? -5.468 5.368 -8.045 1.00 0.00 98 TYR A N 20
ATOM 38249 C CA . TYR A 1 101 ? -4.547 4.576 -8.848 1.00 0.00 98 TYR A CA 20
ATOM 38250 C C . TYR A 1 101 ? -4.360 3.199 -8.219 1.00 0.00 98 TYR A C 20
ATOM 38251 O O . TYR A 1 101 ? -4.409 3.049 -6.996 1.00 0.00 98 TYR A O 20
ATOM 38269 N N . ARG A 1 102 ? -4.172 2.197 -9.062 1.00 0.00 99 ARG A N 20
ATOM 38270 C CA . ARG A 1 102 ? -3.902 0.845 -8.603 1.00 0.00 99 ARG A CA 20
ATOM 38271 C C . ARG A 1 102 ? -2.612 0.342 -9.238 1.00 0.00 99 ARG A C 20
ATOM 38272 O O . ARG A 1 102 ? -2.513 0.233 -10.461 1.00 0.00 99 ARG A O 20
ATOM 38293 N N . LEU A 1 103 ? -1.623 0.050 -8.410 1.00 0.00 100 LEU A N 20
ATOM 38294 C CA . LEU A 1 103 ? -0.330 -0.390 -8.905 1.00 0.00 100 LEU A CA 20
ATOM 38295 C C . LEU A 1 103 ? -0.209 -1.909 -8.825 1.00 0.00 100 LEU A C 20
ATOM 38296 O O . LEU A 1 103 ? -0.140 -2.486 -7.737 1.00 0.00 100 LEU A O 20
ATOM 38312 N N . VAL A 1 104 ? -0.211 -2.549 -9.985 1.00 0.00 101 VAL A N 20
ATOM 38313 C CA . VAL A 1 104 ? -0.048 -3.993 -10.062 1.00 0.00 101 VAL A CA 20
ATOM 38314 C C . VAL A 1 104 ? 1.419 -4.334 -10.299 1.00 0.00 101 VAL A C 20
ATOM 38315 O O . VAL A 1 104 ? 1.937 -4.167 -11.408 1.00 0.00 101 VAL A O 20
ATOM 38328 N N . GLY A 1 105 ? 2.078 -4.798 -9.251 1.00 0.00 102 GLY A N 20
ATOM 38329 C CA . GLY A 1 105 ? 3.495 -5.086 -9.328 1.00 0.00 102 GLY A CA 20
ATOM 38330 C C . GLY A 1 105 ? 4.278 -4.247 -8.342 1.00 0.00 102 GLY A C 20
ATOM 38331 O O . GLY A 1 105 ? 3.857 -3.141 -7.995 1.00 0.00 102 GLY A O 20
ATOM 38335 N N . ALA A 1 106 ? 5.413 -4.754 -7.885 1.00 0.00 103 ALA A N 20
ATOM 38336 C CA . ALA A 1 106 ? 6.205 -4.048 -6.888 1.00 0.00 103 ALA A CA 20
ATOM 38337 C C . ALA A 1 106 ? 7.695 -4.116 -7.204 1.00 0.00 103 ALA A C 20
ATOM 38338 O O . ALA A 1 106 ? 8.297 -5.192 -7.195 1.00 0.00 103 ALA A O 20
ATOM 38345 N N . GLU A 1 107 ? 8.277 -2.962 -7.497 1.00 0.00 104 GLU A N 20
ATOM 38346 C CA . GLU A 1 107 ? 9.707 -2.864 -7.759 1.00 0.00 104 GLU A CA 20
ATOM 38347 C C . GLU A 1 107 ? 10.448 -2.360 -6.525 1.00 0.00 104 GLU A C 20
ATOM 38348 O O . GLU A 1 107 ? 9.856 -2.175 -5.460 1.00 0.00 104 GLU A O 20
ATOM 38360 N N . ASP A 1 108 ? 11.746 -2.142 -6.679 1.00 0.00 105 ASP A N 20
ATOM 38361 C CA . ASP A 1 108 ? 12.579 -1.632 -5.605 1.00 0.00 105 ASP A CA 20
ATOM 38362 C C . ASP A 1 108 ? 12.279 -0.163 -5.343 1.00 0.00 105 ASP A C 20
ATOM 38363 O O . ASP A 1 108 ? 11.588 0.485 -6.129 1.00 0.00 105 ASP A O 20
ATOM 38372 N N . ALA A 1 109 ? 12.836 0.359 -4.251 1.00 0.00 106 ALA A N 20
ATOM 38373 C CA . ALA A 1 109 ? 12.515 1.702 -3.751 1.00 0.00 106 ALA A CA 20
ATOM 38374 C C . ALA A 1 109 ? 12.473 2.788 -4.841 1.00 0.00 106 ALA A C 20
ATOM 38375 O O . ALA A 1 109 ? 11.459 3.480 -4.962 1.00 0.00 106 ALA A O 20
ATOM 38382 N N . PRO A 1 110 ? 13.547 2.964 -5.652 1.00 0.00 107 PRO A N 20
ATOM 38383 C CA . PRO A 1 110 ? 13.604 4.059 -6.635 1.00 0.00 107 PRO A CA 20
ATOM 38384 C C . PRO A 1 110 ? 12.461 4.012 -7.647 1.00 0.00 107 PRO A C 20
ATOM 38385 O O . PRO A 1 110 ? 11.726 4.987 -7.813 1.00 0.00 107 PRO A O 20
ATOM 38396 N N . GLU A 1 111 ? 12.301 2.873 -8.305 1.00 0.00 108 GLU A N 20
ATOM 38397 C CA . GLU A 1 111 ? 11.282 2.733 -9.338 1.00 0.00 108 GLU A CA 20
ATOM 38398 C C . GLU A 1 111 ? 9.886 2.582 -8.747 1.00 0.00 108 GLU A C 20
ATOM 38399 O O . GLU A 1 111 ? 8.892 2.875 -9.412 1.00 0.00 108 GLU A O 20
ATOM 38411 N N . LEU A 1 112 ? 9.811 2.131 -7.503 1.00 0.00 109 LEU A N 20
ATOM 38412 C CA . LEU A 1 112 ? 8.535 2.041 -6.812 1.00 0.00 109 LEU A CA 20
ATOM 38413 C C . LEU A 1 112 ? 7.981 3.439 -6.592 1.00 0.00 109 LEU A C 20
ATOM 38414 O O . LEU A 1 112 ? 6.846 3.735 -6.962 1.00 0.00 109 LEU A O 20
ATOM 38430 N N . LEU A 1 113 ? 8.811 4.303 -6.013 1.00 0.00 110 LEU A N 20
ATOM 38431 C CA . LEU A 1 113 ? 8.450 5.701 -5.792 1.00 0.00 110 LEU A CA 20
ATOM 38432 C C . LEU A 1 113 ? 8.126 6.382 -7.122 1.00 0.00 110 LEU A C 20
ATOM 38433 O O . LEU A 1 113 ? 7.266 7.263 -7.192 1.00 0.00 110 LEU A O 20
ATOM 38449 N N . LYS A 1 114 ? 8.819 5.953 -8.175 1.00 0.00 111 LYS A N 20
ATOM 38450 C CA . LYS A 1 114 ? 8.573 6.452 -9.525 1.00 0.00 111 LYS A CA 20
ATOM 38451 C C . LYS A 1 114 ? 7.125 6.186 -9.939 1.00 0.00 111 LYS A C 20
ATOM 38452 O O . LYS A 1 114 ? 6.429 7.082 -10.423 1.00 0.00 111 LYS A O 20
ATOM 38471 N N . LYS A 1 115 ? 6.679 4.950 -9.738 1.00 0.00 112 LYS A N 20
ATOM 38472 C CA . LYS A 1 115 ? 5.313 4.562 -10.074 1.00 0.00 112 LYS A CA 20
ATOM 38473 C C . LYS A 1 115 ? 4.307 5.207 -9.128 1.00 0.00 112 LYS A C 20
ATOM 38474 O O . LYS A 1 115 ? 3.222 5.602 -9.550 1.00 0.00 112 LYS A O 20
ATOM 38493 N N . VAL A 1 116 ? 4.667 5.311 -7.853 1.00 0.00 113 VAL A N 20
ATOM 38494 C CA . VAL A 1 116 ? 3.779 5.901 -6.855 1.00 0.00 113 VAL A CA 20
ATOM 38495 C C . VAL A 1 116 ? 3.467 7.356 -7.192 1.00 0.00 113 VAL A C 20
ATOM 38496 O O . VAL A 1 116 ? 2.305 7.740 -7.292 1.00 0.00 113 VAL A O 20
ATOM 38509 N N . LYS A 1 117 ? 4.506 8.153 -7.400 1.00 0.00 114 LYS A N 20
ATOM 38510 C CA . LYS A 1 117 ? 4.330 9.577 -7.653 1.00 0.00 114 LYS A CA 20
ATOM 38511 C C . LYS A 1 117 ? 3.621 9.838 -8.979 1.00 0.00 114 LYS A C 20
ATOM 38512 O O . LYS A 1 117 ? 2.584 10.499 -9.013 1.00 0.00 114 LYS A O 20
ATOM 38531 N N . LEU A 1 118 ? 4.162 9.290 -10.060 1.00 0.00 115 LEU A N 20
ATOM 38532 C CA . LEU A 1 118 ? 3.630 9.555 -11.398 1.00 0.00 115 LEU A CA 20
ATOM 38533 C C . LEU A 1 118 ? 2.307 8.836 -11.634 1.00 0.00 115 LEU A C 20
ATOM 38534 O O . LEU A 1 118 ? 1.590 9.138 -12.587 1.00 0.00 115 LEU A O 20
ATOM 38550 N N . GLY A 1 119 ? 1.990 7.887 -10.769 1.00 0.00 116 GLY A N 20
ATOM 38551 C CA . GLY A 1 119 ? 0.751 7.152 -10.901 1.00 0.00 116 GLY A CA 20
ATOM 38552 C C . GLY A 1 119 ? -0.429 7.890 -10.302 1.00 0.00 116 GLY A C 20
ATOM 38553 O O . GLY A 1 119 ? -1.556 7.760 -10.781 1.00 0.00 116 GLY A O 20
ATOM 38557 N N . VAL A 1 120 ? -0.174 8.670 -9.258 1.00 0.00 117 VAL A N 20
ATOM 38558 C CA . VAL A 1 120 ? -1.239 9.396 -8.573 1.00 0.00 117 VAL A CA 20
ATOM 38559 C C . VAL A 1 120 ? -1.632 10.655 -9.348 1.00 0.00 117 VAL A C 20
ATOM 38560 O O . VAL A 1 120 ? -2.789 11.086 -9.312 1.00 0.00 117 VAL A O 20
ATOM 38573 N N . GLU A 1 121 ? -0.677 11.241 -10.055 1.00 0.00 118 GLU A N 20
ATOM 38574 C CA . GLU A 1 121 ? -0.937 12.439 -10.830 1.00 0.00 118 GLU A CA 20
ATOM 38575 C C . GLU A 1 121 ? -1.115 12.110 -12.311 1.00 0.00 118 GLU A C 20
ATOM 38576 O O . GLU A 1 121 ? -0.192 11.628 -12.966 1.00 0.00 118 GLU A O 20
ATOM 38588 N N . SER A 1 122 ? -2.328 12.361 -12.807 1.00 0.00 119 SER A N 20
ATOM 38589 C CA . SER A 1 122 ? -2.687 12.156 -14.210 1.00 0.00 119 SER A CA 20
ATOM 38590 C C . SER A 1 122 ? -2.860 10.669 -14.523 1.00 0.00 119 SER A C 20
ATOM 38591 O O . SER A 1 122 ? -1.902 9.895 -14.518 1.00 0.00 119 SER A O 20
ATOM 38599 N N . GLU A 1 123 ? -4.101 10.277 -14.791 1.00 0.00 120 GLU A N 20
ATOM 38600 C CA . GLU A 1 123 ? -4.424 8.889 -15.097 1.00 0.00 120 GLU A CA 20
ATOM 38601 C C . GLU A 1 123 ? -4.379 8.636 -16.603 1.00 0.00 120 GLU A C 20
ATOM 38602 O O . GLU A 1 123 ? -4.525 7.501 -17.066 1.00 0.00 120 GLU A O 20
ATOM 38614 N N . GLY A 1 124 ? -4.174 9.703 -17.360 1.00 0.00 121 GLY A N 20
ATOM 38615 C CA . GLY A 1 124 ? -4.116 9.598 -18.799 1.00 0.00 121 GLY A CA 20
ATOM 38616 C C . GLY A 1 124 ? -4.571 10.877 -19.464 1.00 0.00 121 GLY A C 20
ATOM 38617 O O . GLY A 1 124 ? -5.045 10.819 -20.613 1.00 0.00 121 GLY A O 20
#

CATH classification: 3.40.30.10

Organism: Bacteroides thetaiotaomicron (strain ATCC 29148 / DSM 2079 / JCM 5827 / CCUG 10774 / NCTC 10582 / VPI-5482 / E50) (NCBI:txid226186)